Protein 2KD1 (pdb70)

InterPro domains:
  IPR002104 Integrase, catalytic domain [PF00589] (175-355)
  IPR002104 Integrase, catalytic domain [PS51898] (168-364)
  IPR004107 Integrase, SAM-like, N-terminal [PF14659] (67-122)
  IPR010998 Integrase/recombinase, N-terminal [G3DSA:1.10.150.130] (59-169)
  IPR011010 DNA breaking-rejoining enzyme, catalytic core [SSF56349] (66-364)
  IPR013762 Integrase-like, catalytic domain superfamily [G3DSA:1.10.443.10] (170-370)
  IPR028259 AP2-like integrase, N-terminal domain [PF14657] (13-58)
  IPR044068 Core-binding (CB) domain [PS51900] (65-147)
  IPR050090 Bacterial tyrosine recombinase XerC/XerD complex [PTHR30349] (66-367)

Sequence (118 aa):
MEPSKLSYGEYLESWFNTKRHSVGIQTAKVLKGYLNSRIIPSLGNIKLAKLTSLHMQNYVNSLRDEGLKRGTIEKIIKVIRNSLEHAIDLELITKNVAAKTKLPKADKEELEHHHHHHMEPSKLSYGEYLESWFNTKRHSVGIQTAKVLKGYLNSRIIPSLGNIKLAKLTSLHMQNYVNSLRDEGLKRGTIEKIIKVIRNSLEHAIDLELITKNVAAKTKLPKADKEELEHHHHHHMEPSKLSYGEYLESWFNTKRHSVGIQTAKVLKGYLNSRIIPSLGNIKLAKLTSLHMQNYVNSLRDEGLKRGTIEKIIKVIRNSLEHAIDLELITKNVAAKTKLPKADKEELEHHHHHHMEPSKLSYGEYLESWFNTKRHSVGIQTAKVLKGYLNSRIIPSLGNIKLAKLTSLHMQNYVNSLRDEGLKRGTIEKIIKVIRNSLEHAIDLELITKNVAAKTKLPKADKEELEHHHHHHMEPSKLSYGEYLESWFNTKRHSVGIQTAKVLKGYLNSRIIPSLGNIKLAKLTSLHMQNYVNSLRDEGLKRGTIEKIIKVIRNSLEHAIDLELITKNVAAKTKLPKADKEELEHHHHHHMEPSKLSYGEYLESWFNTKRHSVGIQTAKVLKGYLNSRIIPSLGNIKLAKLTSLHMQNYVNSLRDEGLKRGTIEKIIKVIRNSLEHAIDLELITKNVAAKTKLPKADKEELEHHHHHHMEPSKLSYGEYLESWFNTKRHSVGIQTAKVLKGYLNSRIIPSLGNIKLAKLTSLHMQNYVNSLRDEGLKRGTIEKIIKVIRNSLEHAIDLELITKNVAAKTKLPKADKEELEHHHHHHMEPSKLSYGEYLESWFNTKRHSVGIQTAKVLKGYLNSRIIPSLGNIKLAKLTSLHMQNYVNSLRDEGLKRGTIEKIIKVIRNSLEHAIDLELITKNVAAKTKLPKADKEELEHHHHHHMEPSKLSYGEYLESWFNTKRHSVGIQTAKVLKGYLNSRIIPSLGNIKLAKLTSLHMQNYVNSLRDEGLKRGTIEKIIKVIRNSLEHAIDLELITKNVAAKTKLPKADKEELEHHHHHHMEPSKLSYGEYLESWFNTKRHSVGIQTAKVLKGYLNSRIIPSLGNIKLAKLTSLHMQNYVNSLRDEGLKRGTIEKIIKVIRNSLEHAIDLELITKNVAAKTKLPKADKEELEHHHHHHMEPSKLSYGEYLESWFNTKRHSVGIQTAKVLKGYLNSRIIPSLGNIKLAKLTSLHMQNYVNSLRDEGLKRGTIEKIIKVIRNSLEHAIDLELITKNVAAKTKLPKADKEELEHHHHHHMEPSKLSYGEYLESWFNTKRHSVGIQTAKVLKGYLNSRIIPSLGNIKLAKLTSLHMQNYVNSLRDEGLKRGTIEKIIKVIRNSLEHAIDLELITKNVAAKTKLPKADKEELEHHHHHHMEPSKLSYGEYLESWFNTKRHSVGIQTAKVLKGYLNSRIIPSLGNIKLAKLTSLHMQNYVNSLRDEGLKRGTIEKIIKVIRNSLEHAIDLELITKNVAAKTKLPKADKEELEHHHHHHMEPSKLSYGEYLESWFNTKRHSVGIQTAKVLKGYLNSRIIPSLGNIKLAKLTSLHMQNYVNSLRDEGLKRGTIEKIIKVIRNSLEHAIDLELITKNVAAKTKLPKADKEELEHHHHHHMEPSKLSYGEYLESWFNTKRHSVGIQTAKVLKGYLNSRIIPSLGNIKLAKLTSLHMQNYVNSLRDEGLKRGTIEKIIKVIRNSLEHAIDLELITKNVAAKTKLPKADKEELEHHHHHHMEPSKLSYGEYLESWFNTKRHSVGIQTAKVLKGYLNSRIIPSLGNIKLAKLTSLHMQNYVNSLRDEGLKRGTIEKIIKVIRNSLEHAIDLELITKNVAAKTKLPKADKEELEHHHHHHMEPSKLSYGEYLESWFNTKRHSVGIQTAKVLKGYLNSRIIPSLGNIKLAKLTSLHMQNYVNSLRDEGLKRGTIEKIIKVIRNSLEHAIDLELITKNVAAKTKLPKADKEELEHHHHHHMEPSKLSYGEYLESWFNTKRHSVGIQTAKVLKGYLNSRIIPSLGNIKLAKLTSLHMQNYVNSLRDEGLKRGTIEKIIKVIRNSLEHAIDLELITKNVAAKTKLPKADKEELEHHHHHHMEPSKLSYGEYLESWFNTKRHSVGIQTAKVLKGYLNSRIIPSLGNIKLAKLTSLHMQNYVNSLRDEGLKRGTIEKIIKVIRNSLEHAIDLELITKNVAAKTKLPKADKEELEHHHHHHMEPSKLSYGEYLESWFNTKRHSVGIQTAKVLKGYLNSRIIPSLGNIKLAKLTSLHMQNYVNSLRDEGLKRGTIEKIIKVIRNSLEHAIDLELITKNVAAKTKLPKADKEELEHHHHHH

Structure (mmCIF, N/CA/C/O backbone):
data_2KD1
#
_entry.id   2KD1
#
loop_
_atom_site.group_PDB
_atom_site.id
_atom_site.type_symbol
_atom_site.label_atom_id
_atom_site.label_alt_id
_atom_site.label_comp_id
_atom_site.label_asym_id
_atom_site.label_entity_id
_atom_site.label_seq_id
_atom_site.pdbx_PDB_ins_code
_atom_site.Cartn_x
_atom_site.Cartn_y
_atom_site.Cartn_z
_atom_site.occupancy
_atom_site.B_iso_or_equiv
_atom_site.auth_seq_id
_atom_site.auth_comp_id
_atom_site.auth_asym_id
_atom_site.auth_atom_id
_atom_site.pdbx_PDB_model_num
ATOM 1 N N . MET A 1 1 ? 6.550 23.656 -7.797 1.00 0.00 1 MET A N 1
ATOM 2 C CA . MET A 1 1 ? 5.841 22.482 -7.247 1.00 0.00 1 MET A CA 1
ATOM 3 C C . MET A 1 1 ? 5.459 21.525 -8.383 1.00 0.00 1 MET A C 1
ATOM 4 O O . MET A 1 1 ? 4.804 21.939 -9.350 1.00 0.00 1 MET A O 1
ATOM 20 N N . GLU A 1 2 ? 5.891 20.256 -8.272 1.00 0.00 2 GLU A N 1
ATOM 21 C CA . GLU A 1 2 ? 5.533 19.204 -9.237 1.00 0.00 2 GLU A CA 1
ATOM 22 C C . GLU A 1 2 ? 4.076 18.744 -8.987 1.00 0.00 2 GLU A C 1
ATOM 23 O O . GLU A 1 2 ? 3.710 18.479 -7.834 1.00 0.00 2 GLU A O 1
ATOM 35 N N . PRO A 1 3 ? 3.204 18.688 -10.053 1.00 0.00 3 PRO A N 1
ATOM 36 C CA . PRO A 1 3 ? 1.796 18.244 -9.916 1.00 0.00 3 PRO A CA 1
ATOM 37 C C . PRO A 1 3 ? 1.690 16.742 -9.590 1.00 0.00 3 PRO A C 1
ATOM 38 O O . PRO A 1 3 ? 2.688 16.013 -9.634 1.00 0.00 3 PRO A O 1
ATOM 49 N N . SER A 1 4 ? 0.469 16.297 -9.272 1.00 0.00 4 SER A N 1
ATOM 50 C CA . SER A 1 4 ? 0.175 14.903 -8.900 1.00 0.00 4 SER A CA 1
ATOM 51 C C . SER A 1 4 ? 0.055 14.027 -10.163 1.00 0.00 4 SER A C 1
ATOM 52 O O . SER A 1 4 ? -1.043 13.616 -10.564 1.00 0.00 4 SER A O 1
ATOM 60 N N . LYS A 1 5 ? 1.200 13.790 -10.805 1.00 0.00 5 LYS A N 1
ATOM 61 C CA . LYS A 1 5 ? 1.285 13.056 -12.077 1.00 0.00 5 LYS A CA 1
ATOM 62 C C . LYS A 1 5 ? 1.629 11.594 -11.804 1.00 0.00 5 LYS A C 1
ATOM 63 O O . LYS A 1 5 ? 1.174 10.688 -12.515 1.00 0.00 5 LYS A O 1
ATOM 82 N N . LEU A 1 6 ? 2.443 11.398 -10.754 1.00 0.00 6 LEU A N 1
ATOM 83 C CA . LEU A 1 6 ? 2.905 10.086 -10.312 1.00 0.00 6 LEU A CA 1
ATOM 84 C C . LEU A 1 6 ? 1.716 9.237 -9.833 1.00 0.00 6 LEU A C 1
ATOM 85 O O . LEU A 1 6 ? 1.082 9.549 -8.811 1.00 0.00 6 LEU A O 1
ATOM 101 N N . SER A 1 7 ? 1.394 8.202 -10.626 1.00 0.00 7 SER A N 1
ATOM 102 C CA . SER A 1 7 ? 0.397 7.199 -10.265 1.00 0.00 7 SER A CA 1
ATOM 103 C C . SER A 1 7 ? 0.981 6.315 -9.152 1.00 0.00 7 SER A C 1
ATOM 104 O O . SER A 1 7 ? 2.191 6.035 -9.150 1.00 0.00 7 SER A O 1
ATOM 112 N N . TYR A 1 8 ? 0.123 5.887 -8.219 1.00 0.00 8 TYR A N 1
ATOM 113 C CA . TYR A 1 8 ? 0.546 5.198 -6.990 1.00 0.00 8 TYR A CA 1
ATOM 114 C C . TYR A 1 8 ? 1.267 3.866 -7.289 1.00 0.00 8 TYR A C 1
ATOM 115 O O . TYR A 1 8 ? 2.197 3.518 -6.583 1.00 0.00 8 TYR A O 1
ATOM 133 N N . GLY A 1 9 ? 0.864 3.184 -8.376 1.00 0.00 9 GLY A N 1
ATOM 134 C CA . GLY A 1 9 ? 1.465 1.904 -8.784 1.00 0.00 9 GLY A CA 1
ATOM 135 C C . GLY A 1 9 ? 2.884 2.073 -9.300 1.00 0.00 9 GLY A C 1
ATOM 136 O O . GLY A 1 9 ? 3.756 1.245 -9.023 1.00 0.00 9 GLY A O 1
ATOM 140 N N . GLU A 1 10 ? 3.106 3.185 -10.033 1.00 0.00 10 GLU A N 1
ATOM 141 C CA . GLU A 1 10 ? 4.443 3.594 -10.513 1.00 0.00 10 GLU A CA 1
ATOM 142 C C . GLU A 1 10 ? 5.356 3.889 -9.318 1.00 0.00 10 GLU A C 1
ATOM 143 O O . GLU A 1 10 ? 6.542 3.523 -9.301 1.00 0.00 10 GLU A O 1
ATOM 155 N N . TYR A 1 11 ? 4.757 4.556 -8.319 1.00 0.00 11 TYR A N 1
ATOM 156 C CA . TYR A 1 11 ? 5.430 4.933 -7.081 1.00 0.00 11 TYR A CA 1
ATOM 157 C C . TYR A 1 11 ? 5.781 3.693 -6.235 1.00 0.00 11 TYR A C 1
ATOM 158 O O . TYR A 1 11 ? 6.849 3.644 -5.633 1.00 0.00 11 TYR A O 1
ATOM 176 N N . LEU A 1 12 ? 4.869 2.707 -6.203 1.00 0.00 12 LEU A N 1
ATOM 177 C CA . LEU A 1 12 ? 5.045 1.460 -5.421 1.00 0.00 12 LEU A CA 1
ATOM 178 C C . LEU A 1 12 ? 6.226 0.648 -5.933 1.00 0.00 12 LEU A C 1
ATOM 179 O O . LEU A 1 12 ? 6.903 0.006 -5.147 1.00 0.00 12 LEU A O 1
ATOM 195 N N . GLU A 1 13 ? 6.453 0.698 -7.254 1.00 0.00 13 GLU A N 1
ATOM 196 C CA . GLU A 1 13 ? 7.618 0.069 -7.888 1.00 0.00 13 GLU A CA 1
ATOM 197 C C . GLU A 1 13 ? 8.911 0.772 -7.451 1.00 0.00 13 GLU A C 1
ATOM 198 O O . GLU A 1 13 ? 9.841 0.119 -6.989 1.00 0.00 13 GLU A O 1
ATOM 210 N N . SER A 1 14 ? 8.933 2.111 -7.568 1.00 0.00 14 SER A N 1
ATOM 211 C CA . SER A 1 14 ? 10.100 2.947 -7.199 1.00 0.00 14 SER A CA 1
ATOM 212 C C . SER A 1 14 ? 10.461 2.790 -5.699 1.00 0.00 14 SER A C 1
ATOM 213 O O . SER A 1 14 ? 11.640 2.773 -5.326 1.00 0.00 14 SER A O 1
ATOM 221 N N . TRP A 1 15 ? 9.417 2.671 -4.864 1.00 0.00 15 TRP A N 1
ATOM 222 C CA . TRP A 1 15 ? 9.533 2.440 -3.415 1.00 0.00 15 TRP A CA 1
ATOM 223 C C . TRP A 1 15 ? 10.087 1.030 -3.152 1.00 0.00 15 TRP A C 1
ATOM 224 O O . TRP A 1 15 ? 11.007 0.853 -2.356 1.00 0.00 15 TRP A O 1
ATOM 245 N N . PHE A 1 16 ? 9.502 0.044 -3.846 1.00 0.00 16 PHE A N 1
ATOM 246 C CA . PHE A 1 16 ? 9.780 -1.381 -3.626 1.00 0.00 16 PHE A CA 1
ATOM 247 C C . PHE A 1 16 ? 11.222 -1.758 -3.998 1.00 0.00 16 PHE A C 1
ATOM 248 O O . PHE A 1 16 ? 11.885 -2.460 -3.235 1.00 0.00 16 PHE A O 1
ATOM 265 N N . ASN A 1 17 ? 11.683 -1.275 -5.169 1.00 0.00 17 ASN A N 1
ATOM 266 C CA . ASN A 1 17 ? 13.012 -1.612 -5.734 1.00 0.00 17 ASN A CA 1
ATOM 267 C C . ASN A 1 17 ? 14.137 -1.364 -4.719 1.00 0.00 17 ASN A C 1
ATOM 268 O O . ASN A 1 17 ? 14.942 -2.264 -4.427 1.00 0.00 17 ASN A O 1
ATOM 279 N N . THR A 1 18 ? 14.137 -0.158 -4.147 1.00 0.00 18 THR A N 1
ATOM 280 C CA . THR A 1 18 ? 15.145 0.260 -3.169 1.00 0.00 18 THR A CA 1
ATOM 281 C C . THR A 1 18 ? 14.927 -0.446 -1.801 1.00 0.00 18 THR A C 1
ATOM 282 O O . THR A 1 18 ? 15.888 -0.685 -1.054 1.00 0.00 18 THR A O 1
ATOM 293 N N . LYS A 1 19 ? 13.668 -0.850 -1.517 1.00 0.00 19 LYS A N 1
ATOM 294 C CA . LYS A 1 19 ? 13.262 -1.382 -0.198 1.00 0.00 19 LYS A CA 1
ATOM 295 C C . LYS A 1 19 ? 13.594 -2.885 -0.055 1.00 0.00 19 LYS A C 1
ATOM 296 O O . LYS A 1 19 ? 13.698 -3.386 1.071 1.00 0.00 19 LYS A O 1
ATOM 315 N N . ARG A 1 20 ? 13.751 -3.593 -1.198 1.00 0.00 20 ARG A N 1
ATOM 316 C CA . ARG A 1 20 ? 14.201 -5.016 -1.238 1.00 0.00 20 ARG A CA 1
ATOM 317 C C . ARG A 1 20 ? 15.522 -5.223 -0.467 1.00 0.00 20 ARG A C 1
ATOM 318 O O . ARG A 1 20 ? 15.741 -6.270 0.145 1.00 0.00 20 ARG A O 1
ATOM 339 N N . HIS A 1 21 ? 16.384 -4.194 -0.512 1.00 0.00 21 HIS A N 1
ATOM 340 C CA . HIS A 1 21 ? 17.709 -4.201 0.138 1.00 0.00 21 HIS A CA 1
ATOM 341 C C . HIS A 1 21 ? 17.609 -4.068 1.674 1.00 0.00 21 HIS A C 1
ATOM 342 O O . HIS A 1 21 ? 18.569 -4.381 2.380 1.00 0.00 21 HIS A O 1
ATOM 357 N N . SER A 1 22 ? 16.455 -3.597 2.182 1.00 0.00 22 SER A N 1
ATOM 358 C CA . SER A 1 22 ? 16.234 -3.371 3.629 1.00 0.00 22 SER A CA 1
ATOM 359 C C . SER A 1 22 ? 15.391 -4.499 4.254 1.00 0.00 22 SER A C 1
ATOM 360 O O . SER A 1 22 ? 15.603 -4.867 5.415 1.00 0.00 22 SER A O 1
ATOM 368 N N . VAL A 1 23 ? 14.429 -5.036 3.482 1.00 0.00 23 VAL A N 1
ATOM 369 C CA . VAL A 1 23 ? 13.521 -6.105 3.962 1.00 0.00 23 VAL A CA 1
ATOM 370 C C . VAL A 1 23 ? 14.124 -7.504 3.709 1.00 0.00 23 VAL A C 1
ATOM 371 O O . VAL A 1 23 ? 13.910 -8.435 4.494 1.00 0.00 23 VAL A O 1
ATOM 384 N N . GLY A 1 24 ? 14.892 -7.624 2.614 1.00 0.00 24 GLY A N 1
ATOM 385 C CA . GLY A 1 24 ? 15.456 -8.900 2.165 1.00 0.00 24 GLY A CA 1
ATOM 386 C C . GLY A 1 24 ? 14.677 -9.442 0.968 1.00 0.00 24 GLY A C 1
ATOM 387 O O . GLY A 1 24 ? 13.475 -9.205 0.872 1.00 0.00 24 GLY A O 1
ATOM 391 N N . ILE A 1 25 ? 15.358 -10.191 0.081 1.00 0.00 25 ILE A N 1
ATOM 392 C CA . ILE A 1 25 ? 14.820 -10.624 -1.238 1.00 0.00 25 ILE A CA 1
ATOM 393 C C . ILE A 1 25 ? 13.594 -11.568 -1.094 1.00 0.00 25 ILE A C 1
ATOM 394 O O . ILE A 1 25 ? 12.566 -11.358 -1.752 1.00 0.00 25 ILE A O 1
ATOM 410 N N . GLN A 1 26 ? 13.701 -12.575 -0.209 1.00 0.00 26 GLN A N 1
ATOM 411 C CA . GLN A 1 26 ? 12.617 -13.568 0.020 1.00 0.00 26 GLN A CA 1
ATOM 412 C C . GLN A 1 26 ? 11.380 -12.904 0.669 1.00 0.00 26 GLN A C 1
ATOM 413 O O . GLN A 1 26 ? 10.242 -13.305 0.407 1.00 0.00 26 GLN A O 1
ATOM 427 N N . THR A 1 27 ? 11.640 -11.877 1.499 1.00 0.00 27 THR A N 1
ATOM 428 C CA . THR A 1 27 ? 10.597 -11.074 2.170 1.00 0.00 27 THR A CA 1
ATOM 429 C C . THR A 1 27 ? 9.921 -10.133 1.159 1.00 0.00 27 THR A C 1
ATOM 430 O O . THR A 1 27 ? 8.705 -9.898 1.211 1.00 0.00 27 THR A O 1
ATOM 441 N N . ALA A 1 28 ? 10.738 -9.637 0.220 1.00 0.00 28 ALA A N 1
ATOM 442 C CA . ALA A 1 28 ? 10.329 -8.661 -0.787 1.00 0.00 28 ALA A CA 1
ATOM 443 C C . ALA A 1 28 ? 9.342 -9.281 -1.788 1.00 0.00 28 ALA A C 1
ATOM 444 O O . ALA A 1 28 ? 8.367 -8.636 -2.172 1.00 0.00 28 ALA A O 1
ATOM 451 N N . LYS A 1 29 ? 9.595 -10.552 -2.174 1.00 0.00 29 LYS A N 1
ATOM 452 C CA . LYS A 1 29 ? 8.699 -11.325 -3.072 1.00 0.00 29 LYS A CA 1
ATOM 453 C C . LYS A 1 29 ? 7.249 -11.318 -2.554 1.00 0.00 29 LYS A C 1
ATOM 454 O O . LYS A 1 29 ? 6.298 -11.240 -3.330 1.00 0.00 29 LYS A O 1
ATOM 473 N N . VAL A 1 30 ? 7.123 -11.367 -1.224 1.00 0.00 30 VAL A N 1
ATOM 474 C CA . VAL A 1 30 ? 5.839 -11.465 -0.532 1.00 0.00 30 VAL A CA 1
ATOM 475 C C . VAL A 1 30 ? 5.151 -10.087 -0.499 1.00 0.00 30 VAL A C 1
ATOM 476 O O . VAL A 1 30 ? 3.935 -9.992 -0.699 1.00 0.00 30 VAL A O 1
ATOM 489 N N . LEU A 1 31 ? 5.963 -9.019 -0.302 1.00 0.00 31 LEU A N 1
ATOM 490 C CA . LEU A 1 31 ? 5.466 -7.624 -0.261 1.00 0.00 31 LEU A CA 1
ATOM 491 C C . LEU A 1 31 ? 4.890 -7.214 -1.629 1.00 0.00 31 LEU A C 1
ATOM 492 O O . LEU A 1 31 ? 3.821 -6.609 -1.694 1.00 0.00 31 LEU A O 1
ATOM 508 N N . LYS A 1 32 ? 5.607 -7.563 -2.721 1.00 0.00 32 LYS A N 1
ATOM 509 C CA . LYS A 1 32 ? 5.157 -7.267 -4.096 1.00 0.00 32 LYS A CA 1
ATOM 510 C C . LYS A 1 32 ? 4.108 -8.286 -4.555 1.00 0.00 32 LYS A C 1
ATOM 511 O O . LYS A 1 32 ? 3.259 -7.972 -5.394 1.00 0.00 32 LYS A O 1
ATOM 530 N N . GLY A 1 33 ? 4.175 -9.497 -3.980 1.00 0.00 33 GLY A N 1
ATOM 531 C CA . GLY A 1 33 ? 3.130 -10.506 -4.154 1.00 0.00 33 GLY A CA 1
ATOM 532 C C . GLY A 1 33 ? 1.782 -9.994 -3.665 1.00 0.00 33 GLY A C 1
ATOM 533 O O . GLY A 1 33 ? 0.737 -10.326 -4.218 1.00 0.00 33 GLY A O 1
ATOM 537 N N . TYR A 1 34 ? 1.842 -9.133 -2.640 1.00 0.00 34 TYR A N 1
ATOM 538 C CA . TYR A 1 34 ? 0.693 -8.407 -2.118 1.00 0.00 34 TYR A CA 1
ATOM 539 C C . TYR A 1 34 ? 0.408 -7.152 -2.957 1.00 0.00 34 TYR A C 1
ATOM 540 O O . TYR A 1 34 ? -0.747 -6.822 -3.169 1.00 0.00 34 TYR A O 1
ATOM 558 N N . LEU A 1 35 ? 1.465 -6.458 -3.439 1.00 0.00 35 LEU A N 1
ATOM 559 C CA . LEU A 1 35 ? 1.314 -5.206 -4.216 1.00 0.00 35 LEU A CA 1
ATOM 560 C C . LEU A 1 35 ? 0.510 -5.443 -5.503 1.00 0.00 35 LEU A C 1
ATOM 561 O O . LEU A 1 35 ? -0.652 -5.050 -5.582 1.00 0.00 35 LEU A O 1
ATOM 577 N N . ASN A 1 36 ? 1.107 -6.149 -6.471 1.00 0.00 36 ASN A N 1
ATOM 578 C CA . ASN A 1 36 ? 0.522 -6.322 -7.824 1.00 0.00 36 ASN A CA 1
ATOM 579 C C . ASN A 1 36 ? -0.826 -7.083 -7.808 1.00 0.00 36 ASN A C 1
ATOM 580 O O . ASN A 1 36 ? -1.626 -6.938 -8.733 1.00 0.00 36 ASN A O 1
ATOM 591 N N . SER A 1 37 ? -1.065 -7.867 -6.742 1.00 0.00 37 SER A N 1
ATOM 592 C CA . SER A 1 37 ? -2.306 -8.641 -6.568 1.00 0.00 37 SER A CA 1
ATOM 593 C C . SER A 1 37 ? -3.415 -7.773 -5.928 1.00 0.00 37 SER A C 1
ATOM 594 O O . SER A 1 37 ? -4.533 -7.708 -6.435 1.00 0.00 37 SER A O 1
ATOM 602 N N . ARG A 1 38 ? -3.080 -7.106 -4.810 1.00 0.00 38 ARG A N 1
ATOM 603 C CA . ARG A 1 38 ? -4.036 -6.321 -3.989 1.00 0.00 38 ARG A CA 1
ATOM 604 C C . ARG A 1 38 ? -3.995 -4.814 -4.324 1.00 0.00 38 ARG A C 1
ATOM 605 O O . ARG A 1 38 ? -4.975 -4.257 -4.835 1.00 0.00 38 ARG A O 1
ATOM 626 N N . ILE A 1 39 ? -2.846 -4.160 -4.039 1.00 0.00 39 ILE A N 1
ATOM 627 C CA . ILE A 1 39 ? -2.761 -2.682 -3.990 1.00 0.00 39 ILE A CA 1
ATOM 628 C C . ILE A 1 39 ? -2.737 -2.043 -5.412 1.00 0.00 39 ILE A C 1
ATOM 629 O O . ILE A 1 39 ? -3.413 -1.054 -5.623 1.00 0.00 39 ILE A O 1
ATOM 645 N N . ILE A 1 40 ? -1.970 -2.606 -6.372 1.00 0.00 40 ILE A N 1
ATOM 646 C CA . ILE A 1 40 ? -1.863 -2.040 -7.753 1.00 0.00 40 ILE A CA 1
ATOM 647 C C . ILE A 1 40 ? -3.262 -1.933 -8.456 1.00 0.00 40 ILE A C 1
ATOM 648 O O . ILE A 1 40 ? -3.653 -0.823 -8.820 1.00 0.00 40 ILE A O 1
ATOM 664 N N . PRO A 1 41 ? -4.079 -3.041 -8.610 1.00 0.00 41 PRO A N 1
ATOM 665 C CA . PRO A 1 41 ? -5.378 -2.955 -9.337 1.00 0.00 41 PRO A CA 1
ATOM 666 C C . PRO A 1 41 ? -6.458 -2.162 -8.556 1.00 0.00 41 PRO A C 1
ATOM 667 O O . PRO A 1 41 ? -7.533 -1.874 -9.097 1.00 0.00 41 PRO A O 1
ATOM 678 N N . SER A 1 42 ? -6.167 -1.823 -7.283 1.00 0.00 42 SER A N 1
ATOM 679 C CA . SER A 1 42 ? -7.079 -1.039 -6.434 1.00 0.00 42 SER A CA 1
ATOM 680 C C . SER A 1 42 ? -6.613 0.435 -6.357 1.00 0.00 42 SER A C 1
ATOM 681 O O . SER A 1 42 ? -7.193 1.309 -6.997 1.00 0.00 42 SER A O 1
ATOM 689 N N . LEU A 1 43 ? -5.520 0.676 -5.617 1.00 0.00 43 LEU A N 1
ATOM 690 C CA . LEU A 1 43 ? -4.999 2.028 -5.310 1.00 0.00 43 LEU A CA 1
ATOM 691 C C . LEU A 1 43 ? -3.910 2.469 -6.306 1.00 0.00 43 LEU A C 1
ATOM 692 O O . LEU A 1 43 ? -3.680 3.664 -6.477 1.00 0.00 43 LEU A O 1
ATOM 708 N N . GLY A 1 44 ? -3.236 1.490 -6.934 1.00 0.00 44 GLY A N 1
ATOM 709 C CA . GLY A 1 44 ? -2.080 1.753 -7.794 1.00 0.00 44 GLY A CA 1
ATOM 710 C C . GLY A 1 44 ? -2.453 2.436 -9.103 1.00 0.00 44 GLY A C 1
ATOM 711 O O . GLY A 1 44 ? -1.736 3.321 -9.577 1.00 0.00 44 GLY A O 1
ATOM 715 N N . ASN A 1 45 ? -3.580 1.999 -9.694 1.00 0.00 45 ASN A N 1
ATOM 716 C CA . ASN A 1 45 ? -4.174 2.614 -10.909 1.00 0.00 45 ASN A CA 1
ATOM 717 C C . ASN A 1 45 ? -4.602 4.077 -10.661 1.00 0.00 45 ASN A C 1
ATOM 718 O O . ASN A 1 45 ? -4.734 4.864 -11.605 1.00 0.00 45 ASN A O 1
ATOM 729 N N . ILE A 1 46 ? -4.815 4.411 -9.381 1.00 0.00 46 ILE A N 1
ATOM 730 C CA . ILE A 1 46 ? -5.185 5.755 -8.917 1.00 0.00 46 ILE A CA 1
ATOM 731 C C . ILE A 1 46 ? -3.905 6.597 -8.717 1.00 0.00 46 ILE A C 1
ATOM 732 O O . ILE A 1 46 ? -2.843 6.041 -8.412 1.00 0.00 46 ILE A O 1
ATOM 748 N N . LYS A 1 47 ? -4.006 7.933 -8.900 1.00 0.00 47 LYS A N 1
ATOM 749 C CA . LYS A 1 47 ? -2.884 8.858 -8.653 1.00 0.00 47 LYS A CA 1
ATOM 750 C C . LYS A 1 47 ? -2.646 8.977 -7.139 1.00 0.00 47 LYS A C 1
ATOM 751 O O . LYS A 1 47 ? -3.605 8.917 -6.358 1.00 0.00 47 LYS A O 1
ATOM 770 N N . LEU A 1 48 ? -1.377 9.170 -6.750 1.00 0.00 48 LEU A N 1
ATOM 771 C CA . LEU A 1 48 ? -0.929 9.195 -5.336 1.00 0.00 48 LEU A CA 1
ATOM 772 C C . LEU A 1 48 ? -1.722 10.214 -4.465 1.00 0.00 48 LEU A C 1
ATOM 773 O O . LEU A 1 48 ? -2.093 9.905 -3.326 1.00 0.00 48 LEU A O 1
ATOM 789 N N . ALA A 1 49 ? -2.004 11.406 -5.024 1.00 0.00 49 ALA A N 1
ATOM 790 C CA . ALA A 1 49 ? -2.759 12.470 -4.313 1.00 0.00 49 ALA A CA 1
ATOM 791 C C . ALA A 1 49 ? -4.285 12.242 -4.362 1.00 0.00 49 ALA A C 1
ATOM 792 O O . ALA A 1 49 ? -5.025 12.853 -3.588 1.00 0.00 49 ALA A O 1
ATOM 799 N N . LYS A 1 50 ? -4.751 11.385 -5.286 1.00 0.00 50 LYS A N 1
ATOM 800 C CA . LYS A 1 50 ? -6.184 11.019 -5.390 1.00 0.00 50 LYS A CA 1
ATOM 801 C C . LYS A 1 50 ? -6.567 9.934 -4.369 1.00 0.00 50 LYS A C 1
ATOM 802 O O . LYS A 1 50 ? -7.756 9.675 -4.178 1.00 0.00 50 LYS A O 1
ATOM 821 N N . LEU A 1 51 ? -5.560 9.306 -3.720 1.00 0.00 51 LEU A N 1
ATOM 822 C CA . LEU A 1 51 ? -5.788 8.354 -2.607 1.00 0.00 51 LEU A CA 1
ATOM 823 C C . LEU A 1 51 ? -6.461 9.068 -1.414 1.00 0.00 51 LEU A C 1
ATOM 824 O O . LEU A 1 51 ? -5.786 9.699 -0.602 1.00 0.00 51 LEU A O 1
ATOM 840 N N . THR A 1 52 ? -7.794 8.993 -1.352 1.00 0.00 52 THR A N 1
ATOM 841 C CA . THR A 1 52 ? -8.583 9.519 -0.226 1.00 0.00 52 THR A CA 1
ATOM 842 C C . THR A 1 52 ? -8.878 8.377 0.783 1.00 0.00 52 THR A C 1
ATOM 843 O O . THR A 1 52 ? -8.561 7.204 0.512 1.00 0.00 52 THR A O 1
ATOM 854 N N . SER A 1 53 ? -9.480 8.726 1.933 1.00 0.00 53 SER A N 1
ATOM 855 C CA . SER A 1 53 ? -9.791 7.765 3.020 1.00 0.00 53 SER A CA 1
ATOM 856 C C . SER A 1 53 ? -10.818 6.705 2.560 1.00 0.00 53 SER A C 1
ATOM 857 O O . SER A 1 53 ? -10.805 5.565 3.038 1.00 0.00 53 SER A O 1
ATOM 865 N N . LEU A 1 54 ? -11.699 7.105 1.619 1.00 0.00 54 LEU A N 1
ATOM 866 C CA . LEU A 1 54 ? -12.694 6.207 0.992 1.00 0.00 54 LEU A CA 1
ATOM 867 C C . LEU A 1 54 ? -11.993 5.023 0.297 1.00 0.00 54 LEU A C 1
ATOM 868 O O . LEU A 1 54 ? -12.473 3.900 0.347 1.00 0.00 54 LEU A O 1
ATOM 884 N N . HIS A 1 55 ? -10.828 5.299 -0.309 1.00 0.00 55 HIS A N 1
ATOM 885 C CA . HIS A 1 55 ? -10.033 4.291 -1.042 1.00 0.00 55 HIS A CA 1
ATOM 886 C C . HIS A 1 55 ? -9.436 3.243 -0.084 1.00 0.00 55 HIS A C 1
ATOM 887 O O . HIS A 1 55 ? -9.361 2.060 -0.419 1.00 0.00 55 HIS A O 1
ATOM 902 N N . MET A 1 56 ? -9.041 3.691 1.119 1.00 0.00 56 MET A N 1
ATOM 903 C CA . MET A 1 56 ? -8.490 2.798 2.163 1.00 0.00 56 MET A CA 1
ATOM 904 C C . MET A 1 56 ? -9.615 1.972 2.805 1.00 0.00 56 MET A C 1
ATOM 905 O O . MET A 1 56 ? -9.401 0.821 3.193 1.00 0.00 56 MET A O 1
ATOM 919 N N . GLN A 1 57 ? -10.811 2.583 2.891 1.00 0.00 57 GLN A N 1
ATOM 920 C CA . GLN A 1 57 ? -12.029 1.931 3.404 1.00 0.00 57 GLN A CA 1
ATOM 921 C C . GLN A 1 57 ? -12.457 0.781 2.477 1.00 0.00 57 GLN A C 1
ATOM 922 O O . GLN A 1 57 ? -12.661 -0.348 2.936 1.00 0.00 57 GLN A O 1
ATOM 936 N N . ASN A 1 58 ? -12.562 1.098 1.167 1.00 0.00 58 ASN A N 1
ATOM 937 C CA . ASN A 1 58 ? -12.959 0.139 0.111 1.00 0.00 58 ASN A CA 1
ATOM 938 C C . ASN A 1 58 ? -11.955 -1.019 0.043 1.00 0.00 58 ASN A C 1
ATOM 939 O O . ASN A 1 58 ? -12.325 -2.154 -0.257 1.00 0.00 58 ASN A O 1
ATOM 950 N N . TYR A 1 59 ? -10.678 -0.703 0.341 1.00 0.00 59 TYR A N 1
ATOM 951 C CA . TYR A 1 59 ? -9.592 -1.687 0.358 1.00 0.00 59 TYR A CA 1
ATOM 952 C C . TYR A 1 59 ? -9.803 -2.692 1.515 1.00 0.00 59 TYR A C 1
ATOM 953 O O . TYR A 1 59 ? -9.787 -3.893 1.286 1.00 0.00 59 TYR A O 1
ATOM 971 N N . VAL A 1 60 ? -10.045 -2.176 2.741 1.00 0.00 60 VAL A N 1
ATOM 972 C CA . VAL A 1 60 ? -10.238 -3.012 3.963 1.00 0.00 60 VAL A CA 1
ATOM 973 C C . VAL A 1 60 ? -11.506 -3.891 3.850 1.00 0.00 60 VAL A C 1
ATOM 974 O O . VAL A 1 60 ? -11.513 -5.055 4.286 1.00 0.00 60 VAL A O 1
ATOM 987 N N . ASN A 1 61 ? -12.554 -3.332 3.228 1.00 0.00 61 ASN A N 1
ATOM 988 C CA . ASN A 1 61 ? -13.817 -4.056 2.963 1.00 0.00 61 ASN A CA 1
ATOM 989 C C . ASN A 1 61 ? -13.570 -5.199 1.965 1.00 0.00 61 ASN A C 1
ATOM 990 O O . ASN A 1 61 ? -14.124 -6.287 2.111 1.00 0.00 61 ASN A O 1
ATOM 1001 N N . SER A 1 62 ? -12.692 -4.935 0.979 1.00 0.00 62 SER A N 1
ATOM 1002 C CA . SER A 1 62 ? -12.275 -5.924 -0.026 1.00 0.00 62 SER A CA 1
ATOM 1003 C C . SER A 1 62 ? -11.526 -7.105 0.626 1.00 0.00 62 SER A C 1
ATOM 1004 O O . SER A 1 62 ? -11.718 -8.240 0.217 1.00 0.00 62 SER A O 1
ATOM 1012 N N . LEU A 1 63 ? -10.701 -6.814 1.662 1.00 0.00 63 LEU A N 1
ATOM 1013 C CA . LEU A 1 63 ? -9.855 -7.832 2.356 1.00 0.00 63 LEU A CA 1
ATOM 1014 C C . LEU A 1 63 ? -10.724 -8.875 3.071 1.00 0.00 63 LEU A C 1
ATOM 1015 O O . LEU A 1 63 ? -10.373 -10.062 3.144 1.00 0.00 63 LEU A O 1
ATOM 1031 N N . ARG A 1 64 ? -11.854 -8.386 3.594 1.00 0.00 64 ARG A N 1
ATOM 1032 C CA . ARG A 1 64 ? -12.903 -9.205 4.212 1.00 0.00 64 ARG A CA 1
ATOM 1033 C C . ARG A 1 64 ? -13.491 -10.189 3.178 1.00 0.00 64 ARG A C 1
ATOM 1034 O O . ARG A 1 64 ? -13.601 -11.389 3.444 1.00 0.00 64 ARG A O 1
ATOM 1055 N N . ASP A 1 65 ? -13.852 -9.651 1.996 1.00 0.00 65 ASP A N 1
ATOM 1056 C CA . ASP A 1 65 ? -14.435 -10.437 0.885 1.00 0.00 65 ASP A CA 1
ATOM 1057 C C . ASP A 1 65 ? -13.401 -11.401 0.262 1.00 0.00 65 ASP A C 1
ATOM 1058 O O . ASP A 1 65 ? -13.773 -12.448 -0.277 1.00 0.00 65 ASP A O 1
ATOM 1067 N N . GLU A 1 66 ? -12.107 -11.029 0.331 1.00 0.00 66 GLU A N 1
ATOM 1068 C CA . GLU A 1 66 ? -10.985 -11.895 -0.090 1.00 0.00 66 GLU A CA 1
ATOM 1069 C C . GLU A 1 66 ? -10.799 -13.042 0.916 1.00 0.00 66 GLU A C 1
ATOM 1070 O O . GLU A 1 66 ? -10.277 -14.103 0.566 1.00 0.00 66 GLU A O 1
ATOM 1082 N N . GLY A 1 67 ? -11.243 -12.805 2.164 1.00 0.00 67 GLY A N 1
ATOM 1083 C CA . GLY A 1 67 ? -11.071 -13.754 3.252 1.00 0.00 67 GLY A CA 1
ATOM 1084 C C . GLY A 1 67 ? -9.633 -13.825 3.746 1.00 0.00 67 GLY A C 1
ATOM 1085 O O . GLY A 1 67 ? -9.185 -14.880 4.212 1.00 0.00 67 GLY A O 1
ATOM 1089 N N . LEU A 1 68 ? -8.903 -12.699 3.619 1.00 0.00 68 LEU A N 1
ATOM 1090 C CA . LEU A 1 68 ? -7.512 -12.582 4.096 1.00 0.00 68 LEU A CA 1
ATOM 1091 C C . LEU A 1 68 ? -7.470 -12.623 5.627 1.00 0.00 68 LEU A C 1
ATOM 1092 O O . LEU A 1 68 ? -8.351 -12.070 6.295 1.00 0.00 68 LEU A O 1
ATOM 1108 N N . LYS A 1 69 ? -6.436 -13.279 6.163 1.00 0.00 69 LYS A N 1
ATOM 1109 C CA . LYS A 1 69 ? -6.281 -13.513 7.604 1.00 0.00 69 LYS A CA 1
ATOM 1110 C C . LYS A 1 69 ? -5.645 -12.289 8.281 1.00 0.00 69 LYS A C 1
ATOM 1111 O O . LYS A 1 69 ? -5.089 -11.429 7.598 1.00 0.00 69 LYS A O 1
ATOM 1130 N N . ARG A 1 70 ? -5.713 -12.264 9.624 1.00 0.00 70 ARG A N 1
ATOM 1131 C CA . ARG A 1 70 ? -5.289 -11.123 10.479 1.00 0.00 70 ARG A CA 1
ATOM 1132 C C . ARG A 1 70 ? -3.899 -10.554 10.101 1.00 0.00 70 ARG A C 1
ATOM 1133 O O . ARG A 1 70 ? -3.737 -9.336 9.964 1.00 0.00 70 ARG A O 1
ATOM 1154 N N . GLY A 1 71 ? -2.920 -11.456 9.896 1.00 0.00 71 GLY A N 1
ATOM 1155 C CA . GLY A 1 71 ? -1.575 -11.063 9.520 1.00 0.00 71 GLY A CA 1
ATOM 1156 C C . GLY A 1 71 ? -1.509 -10.430 8.149 1.00 0.00 71 GLY A C 1
ATOM 1157 O O . GLY A 1 71 ? -0.958 -9.348 8.008 1.00 0.00 71 GLY A O 1
ATOM 1161 N N . THR A 1 72 ? -2.107 -11.096 7.144 1.00 0.00 72 THR A N 1
ATOM 1162 C CA . THR A 1 72 ? -2.114 -10.610 5.751 1.00 0.00 72 THR A CA 1
ATOM 1163 C C . THR A 1 72 ? -2.759 -9.213 5.661 1.00 0.00 72 THR A C 1
ATOM 1164 O O . THR A 1 72 ? -2.180 -8.311 5.055 1.00 0.00 72 THR A O 1
ATOM 1175 N N . ILE A 1 73 ? -3.923 -9.047 6.335 1.00 0.00 73 ILE A N 1
ATOM 1176 C CA . ILE A 1 73 ? -4.652 -7.765 6.403 1.00 0.00 73 ILE A CA 1
ATOM 1177 C C . ILE A 1 73 ? -3.726 -6.651 6.918 1.00 0.00 73 ILE A C 1
ATOM 1178 O O . ILE A 1 73 ? -3.582 -5.625 6.267 1.00 0.00 73 ILE A O 1
ATOM 1194 N N . GLU A 1 74 ? -3.057 -6.899 8.057 1.00 0.00 74 GLU A N 1
ATOM 1195 C CA . GLU A 1 74 ? -2.202 -5.885 8.688 1.00 0.00 74 GLU A CA 1
ATOM 1196 C C . GLU A 1 74 ? -0.966 -5.577 7.820 1.00 0.00 74 GLU A C 1
ATOM 1197 O O . GLU A 1 74 ? -0.630 -4.415 7.641 1.00 0.00 74 GLU A O 1
ATOM 1209 N N . LYS A 1 75 ? -0.337 -6.625 7.248 1.00 0.00 75 LYS A N 1
ATOM 1210 C CA . LYS A 1 75 ? 0.948 -6.495 6.522 1.00 0.00 75 LYS A CA 1
ATOM 1211 C C . LYS A 1 75 ? 0.782 -5.684 5.232 1.00 0.00 75 LYS A C 1
ATOM 1212 O O . LYS A 1 75 ? 1.630 -4.856 4.917 1.00 0.00 75 LYS A O 1
ATOM 1231 N N . ILE A 1 76 ? -0.317 -5.931 4.501 1.00 0.00 76 ILE A N 1
ATOM 1232 C CA . ILE A 1 76 ? -0.591 -5.238 3.227 1.00 0.00 76 ILE A CA 1
ATOM 1233 C C . ILE A 1 76 ? -0.947 -3.765 3.488 1.00 0.00 76 ILE A C 1
ATOM 1234 O O . ILE A 1 76 ? -0.587 -2.889 2.700 1.00 0.00 76 ILE A O 1
ATOM 1250 N N . ILE A 1 77 ? -1.627 -3.515 4.629 1.00 0.00 77 ILE A N 1
ATOM 1251 C CA . ILE A 1 77 ? -1.873 -2.159 5.140 1.00 0.00 77 ILE A CA 1
ATOM 1252 C C . ILE A 1 77 ? -0.528 -1.488 5.503 1.00 0.00 77 ILE A C 1
ATOM 1253 O O . ILE A 1 77 ? -0.325 -0.326 5.188 1.00 0.00 77 ILE A O 1
ATOM 1269 N N . LYS A 1 78 ? 0.399 -2.267 6.114 1.00 0.00 78 LYS A N 1
ATOM 1270 C CA . LYS A 1 78 ? 1.751 -1.779 6.492 1.00 0.00 78 LYS A CA 1
ATOM 1271 C C . LYS A 1 78 ? 2.533 -1.336 5.250 1.00 0.00 78 LYS A C 1
ATOM 1272 O O . LYS A 1 78 ? 3.207 -0.329 5.300 1.00 0.00 78 LYS A O 1
ATOM 1291 N N . VAL A 1 79 ? 2.418 -2.106 4.150 1.00 0.00 79 VAL A N 1
ATOM 1292 C CA . VAL A 1 79 ? 3.117 -1.817 2.880 1.00 0.00 79 VAL A CA 1
ATOM 1293 C C . VAL A 1 79 ? 2.614 -0.482 2.280 1.00 0.00 79 VAL A C 1
ATOM 1294 O O . VAL A 1 79 ? 3.419 0.357 1.851 1.00 0.00 79 VAL A O 1
ATOM 1307 N N . ILE A 1 80 ? 1.275 -0.290 2.307 1.00 0.00 80 ILE A N 1
ATOM 1308 C CA . ILE A 1 80 ? 0.619 0.957 1.849 1.00 0.00 80 ILE A CA 1
ATOM 1309 C C . ILE A 1 80 ? 1.088 2.147 2.699 1.00 0.00 80 ILE A C 1
ATOM 1310 O O . ILE A 1 80 ? 1.464 3.191 2.169 1.00 0.00 80 ILE A O 1
ATOM 1326 N N . ARG A 1 81 ? 1.075 1.951 4.026 1.00 0.00 81 ARG A N 1
ATOM 1327 C CA . ARG A 1 81 ? 1.490 2.973 4.990 1.00 0.00 81 ARG A CA 1
ATOM 1328 C C . ARG A 1 81 ? 2.957 3.353 4.772 1.00 0.00 81 ARG A C 1
ATOM 1329 O O . ARG A 1 81 ? 3.249 4.514 4.662 1.00 0.00 81 ARG A O 1
ATOM 1350 N N . ASN A 1 82 ? 3.835 2.345 4.631 1.00 0.00 82 ASN A N 1
ATOM 1351 C CA . ASN A 1 82 ? 5.305 2.519 4.480 1.00 0.00 82 ASN A CA 1
ATOM 1352 C C . ASN A 1 82 ? 5.652 3.312 3.211 1.00 0.00 82 ASN A C 1
ATOM 1353 O O . ASN A 1 82 ? 6.575 4.136 3.225 1.00 0.00 82 ASN A O 1
ATOM 1364 N N . SER A 1 83 ? 4.904 3.062 2.123 1.00 0.00 83 SER A N 1
ATOM 1365 C CA . SER A 1 83 ? 5.064 3.818 0.873 1.00 0.00 83 SER A CA 1
ATOM 1366 C C . SER A 1 83 ? 4.561 5.265 1.048 1.00 0.00 83 SER A C 1
ATOM 1367 O O . SER A 1 83 ? 5.217 6.199 0.608 1.00 0.00 83 SER A O 1
ATOM 1375 N N . LEU A 1 84 ? 3.430 5.440 1.754 1.00 0.00 84 LEU A N 1
ATOM 1376 C CA . LEU A 1 84 ? 2.864 6.780 2.026 1.00 0.00 84 LEU A CA 1
ATOM 1377 C C . LEU A 1 84 ? 3.735 7.575 3.036 1.00 0.00 84 LEU A C 1
ATOM 1378 O O . LEU A 1 84 ? 3.742 8.802 3.001 1.00 0.00 84 LEU A O 1
ATOM 1394 N N . GLU A 1 85 ? 4.476 6.857 3.914 1.00 0.00 85 GLU A N 1
ATOM 1395 C CA . GLU A 1 85 ? 5.461 7.450 4.857 1.00 0.00 85 GLU A CA 1
ATOM 1396 C C . GLU A 1 85 ? 6.601 8.064 4.052 1.00 0.00 85 GLU A C 1
ATOM 1397 O O . GLU A 1 85 ? 7.015 9.204 4.279 1.00 0.00 85 GLU A O 1
ATOM 1409 N N . HIS A 1 86 ? 7.064 7.273 3.076 1.00 0.00 86 HIS A N 1
ATOM 1410 C CA . HIS A 1 86 ? 8.146 7.654 2.168 1.00 0.00 86 HIS A CA 1
ATOM 1411 C C . HIS A 1 86 ? 7.669 8.737 1.185 1.00 0.00 86 HIS A C 1
ATOM 1412 O O . HIS A 1 86 ? 8.472 9.507 0.680 1.00 0.00 86 HIS A O 1
ATOM 1427 N N . ALA A 1 87 ? 6.351 8.787 0.928 1.00 0.00 87 ALA A N 1
ATOM 1428 C CA . ALA A 1 87 ? 5.742 9.816 0.062 1.00 0.00 87 ALA A CA 1
ATOM 1429 C C . ALA A 1 87 ? 5.695 11.178 0.778 1.00 0.00 87 ALA A C 1
ATOM 1430 O O . ALA A 1 87 ? 5.774 12.217 0.134 1.00 0.00 87 ALA A O 1
ATOM 1437 N N . ILE A 1 88 ? 5.558 11.162 2.120 1.00 0.00 88 ILE A N 1
ATOM 1438 C CA . ILE A 1 88 ? 5.694 12.384 2.951 1.00 0.00 88 ILE A CA 1
ATOM 1439 C C . ILE A 1 88 ? 7.180 12.802 3.003 1.00 0.00 88 ILE A C 1
ATOM 1440 O O . ILE A 1 88 ? 7.514 13.989 2.941 1.00 0.00 88 ILE A O 1
ATOM 1456 N N . ASP A 1 89 ? 8.060 11.789 3.096 1.00 0.00 89 ASP A N 1
ATOM 1457 C CA . ASP A 1 89 ? 9.530 11.962 3.052 1.00 0.00 89 ASP A CA 1
ATOM 1458 C C . ASP A 1 89 ? 9.977 12.634 1.729 1.00 0.00 89 ASP A C 1
ATOM 1459 O O . ASP A 1 89 ? 10.837 13.520 1.737 1.00 0.00 89 ASP A O 1
ATOM 1468 N N . LEU A 1 90 ? 9.364 12.218 0.604 1.00 0.00 90 LEU A N 1
ATOM 1469 C CA . LEU A 1 90 ? 9.627 12.809 -0.730 1.00 0.00 90 LEU A CA 1
ATOM 1470 C C . LEU A 1 90 ? 8.759 14.073 -0.962 1.00 0.00 90 LEU A C 1
ATOM 1471 O O . LEU A 1 90 ? 8.899 14.732 -1.990 1.00 0.00 90 LEU A O 1
ATOM 1487 N N . GLU A 1 91 ? 7.849 14.365 0.004 1.00 0.00 91 GLU A N 1
ATOM 1488 C CA . GLU A 1 91 ? 6.961 15.563 0.017 1.00 0.00 91 GLU A CA 1
ATOM 1489 C C . GLU A 1 91 ? 5.930 15.541 -1.138 1.00 0.00 91 GLU A C 1
ATOM 1490 O O . GLU A 1 91 ? 5.391 16.579 -1.537 1.00 0.00 91 GLU A O 1
ATOM 1502 N N . LEU A 1 92 ? 5.652 14.331 -1.634 1.00 0.00 92 LEU A N 1
ATOM 1503 C CA . LEU A 1 92 ? 4.618 14.064 -2.645 1.00 0.00 92 LEU A CA 1
ATOM 1504 C C . LEU A 1 92 ? 3.212 14.283 -2.052 1.00 0.00 92 LEU A C 1
ATOM 1505 O O . LEU A 1 92 ? 2.349 14.892 -2.683 1.00 0.00 92 LEU A O 1
ATOM 1521 N N . ILE A 1 93 ? 3.014 13.805 -0.810 1.00 0.00 93 ILE A N 1
ATOM 1522 C CA . ILE A 1 93 ? 1.768 14.022 -0.040 1.00 0.00 93 ILE A CA 1
ATOM 1523 C C . ILE A 1 93 ? 2.127 14.665 1.304 1.00 0.00 93 ILE A C 1
ATOM 1524 O O . ILE A 1 93 ? 3.243 14.476 1.812 1.00 0.00 93 ILE A O 1
ATOM 1540 N N . THR A 1 94 ? 1.184 15.429 1.864 1.00 0.00 94 THR A N 1
ATOM 1541 C CA . THR A 1 94 ? 1.372 16.155 3.127 1.00 0.00 94 THR A CA 1
ATOM 1542 C C . THR A 1 94 ? 1.041 15.264 4.339 1.00 0.00 94 THR A C 1
ATOM 1543 O O . THR A 1 94 ? 1.563 15.488 5.439 1.00 0.00 94 THR A O 1
ATOM 1554 N N . LYS A 1 95 ? 0.186 14.245 4.120 1.00 0.00 95 LYS A N 1
ATOM 1555 C CA . LYS A 1 95 ? -0.339 13.393 5.197 1.00 0.00 95 LYS A CA 1
ATOM 1556 C C . LYS A 1 95 ? -0.624 11.977 4.659 1.00 0.00 95 LYS A C 1
ATOM 1557 O O . LYS A 1 95 ? -1.158 11.823 3.558 1.00 0.00 95 LYS A O 1
ATOM 1576 N N . ASN A 1 96 ? -0.254 10.960 5.459 1.00 0.00 96 ASN A N 1
ATOM 1577 C CA . ASN A 1 96 ? -0.479 9.538 5.144 1.00 0.00 96 ASN A CA 1
ATOM 1578 C C . ASN A 1 96 ? -1.970 9.215 5.363 1.00 0.00 96 ASN A C 1
ATOM 1579 O O . ASN A 1 96 ? -2.442 9.192 6.501 1.00 0.00 96 ASN A O 1
ATOM 1590 N N . VAL A 1 97 ? -2.696 8.965 4.260 1.00 0.00 97 VAL A N 1
ATOM 1591 C CA . VAL A 1 97 ? -4.161 8.720 4.280 1.00 0.00 97 VAL A CA 1
ATOM 1592 C C . VAL A 1 97 ? -4.513 7.270 4.715 1.00 0.00 97 VAL A C 1
ATOM 1593 O O . VAL A 1 97 ? -5.693 6.910 4.800 1.00 0.00 97 VAL A O 1
ATOM 1606 N N . ALA A 1 98 ? -3.475 6.449 4.981 1.00 0.00 98 ALA A N 1
ATOM 1607 C CA . ALA A 1 98 ? -3.623 5.072 5.523 1.00 0.00 98 ALA A CA 1
ATOM 1608 C C . ALA A 1 98 ? -3.081 4.983 6.968 1.00 0.00 98 ALA A C 1
ATOM 1609 O O . ALA A 1 98 ? -3.064 3.899 7.560 1.00 0.00 98 ALA A O 1
ATOM 1616 N N . ALA A 1 99 ? -2.646 6.133 7.529 1.00 0.00 99 ALA A N 1
ATOM 1617 C CA . ALA A 1 99 ? -2.062 6.203 8.892 1.00 0.00 99 ALA A CA 1
ATOM 1618 C C . ALA A 1 99 ? -3.114 5.887 9.973 1.00 0.00 99 ALA A C 1
ATOM 1619 O O . ALA A 1 99 ? -2.780 5.390 11.047 1.00 0.00 99 ALA A O 1
ATOM 1626 N N . LYS A 1 100 ? -4.389 6.190 9.671 1.00 0.00 100 LYS A N 1
ATOM 1627 C CA . LYS A 1 100 ? -5.520 5.927 10.591 1.00 0.00 100 LYS A CA 1
ATOM 1628 C C . LYS A 1 100 ? -6.171 4.559 10.266 1.00 0.00 100 LYS A C 1
ATOM 1629 O O . LYS A 1 100 ? -7.183 4.180 10.871 1.00 0.00 100 LYS A O 1
ATOM 1648 N N . THR A 1 101 ? -5.577 3.835 9.298 1.00 0.00 101 THR A N 1
ATOM 1649 C CA . THR A 1 101 ? -6.001 2.487 8.894 1.00 0.00 101 THR A CA 1
ATOM 1650 C C . THR A 1 101 ? -5.072 1.448 9.556 1.00 0.00 101 THR A C 1
ATOM 1651 O O . THR A 1 101 ? -3.888 1.351 9.215 1.00 0.00 101 THR A O 1
ATOM 1662 N N . LYS A 1 102 ? -5.608 0.732 10.550 1.00 0.00 102 LYS A N 1
ATOM 1663 C CA . LYS A 1 102 ? -4.909 -0.353 11.268 1.00 0.00 102 LYS A CA 1
ATOM 1664 C C . LYS A 1 102 ? -5.724 -1.662 11.158 1.00 0.00 102 LYS A C 1
ATOM 1665 O O . LYS A 1 102 ? -6.851 -1.663 10.639 1.00 0.00 102 LYS A O 1
ATOM 1684 N N . LEU A 1 103 ? -5.116 -2.773 11.614 1.00 0.00 103 LEU A N 1
ATOM 1685 C CA . LEU A 1 103 ? -5.773 -4.096 11.693 1.00 0.00 103 LEU A CA 1
ATOM 1686 C C . LEU A 1 103 ? -6.967 -4.052 12.692 1.00 0.00 103 LEU A C 1
ATOM 1687 O O . LEU A 1 103 ? -6.812 -3.533 13.807 1.00 0.00 103 LEU A O 1
ATOM 1703 N N . PRO A 1 104 ? -8.189 -4.538 12.284 1.00 0.00 104 PRO A N 1
ATOM 1704 C CA . PRO A 1 104 ? -9.326 -4.812 13.224 1.00 0.00 104 PRO A CA 1
ATOM 1705 C C . PRO A 1 104 ? -8.967 -5.759 14.409 1.00 0.00 104 PRO A C 1
ATOM 1706 O O . PRO A 1 104 ? -7.815 -6.179 14.541 1.00 0.00 104 PRO A O 1
ATOM 1717 N N . LYS A 1 105 ? -9.974 -6.062 15.276 1.00 0.00 105 LYS A N 1
ATOM 1718 C CA . LYS A 1 105 ? -9.794 -6.891 16.504 1.00 0.00 105 LYS A CA 1
ATOM 1719 C C . LYS A 1 105 ? -9.183 -8.280 16.187 1.00 0.00 105 LYS A C 1
ATOM 1720 O O . LYS A 1 105 ? -9.903 -9.263 15.959 1.00 0.00 105 LYS A O 1
ATOM 1739 N N . ALA A 1 106 ? -7.841 -8.309 16.167 1.00 0.00 106 ALA A N 1
ATOM 1740 C CA . ALA A 1 106 ? -7.019 -9.469 15.796 1.00 0.00 106 ALA A CA 1
ATOM 1741 C C . ALA A 1 106 ? -5.540 -9.090 15.970 1.00 0.00 106 ALA A C 1
ATOM 1742 O O . ALA A 1 106 ? -5.200 -7.897 15.938 1.00 0.00 106 ALA A O 1
ATOM 1749 N N . ASP A 1 107 ? -4.659 -10.084 16.167 1.00 0.00 107 ASP A N 1
ATOM 1750 C CA . ASP A 1 107 ? -3.214 -9.833 16.403 1.00 0.00 107 ASP A CA 1
ATOM 1751 C C . ASP A 1 107 ? -2.372 -10.336 15.189 1.00 0.00 107 ASP A C 1
ATOM 1752 O O . ASP A 1 107 ? -2.882 -10.405 14.074 1.00 0.00 107 ASP A O 1
ATOM 1761 N N . LYS A 1 108 ? -1.080 -10.656 15.412 1.00 0.00 108 LYS A N 1
ATOM 1762 C CA . LYS A 1 108 ? -0.098 -10.991 14.356 1.00 0.00 108 LYS A CA 1
ATOM 1763 C C . LYS A 1 108 ? -0.032 -12.523 14.124 1.00 0.00 108 LYS A C 1
ATOM 1764 O O . LYS A 1 108 ? -0.850 -13.286 14.651 1.00 0.00 108 LYS A O 1
ATOM 1783 N N . GLU A 1 109 ? 0.971 -12.946 13.332 1.00 0.00 109 GLU A N 1
ATOM 1784 C CA . GLU A 1 109 ? 1.212 -14.351 12.967 1.00 0.00 109 GLU A CA 1
ATOM 1785 C C . GLU A 1 109 ? 2.298 -14.958 13.870 1.00 0.00 109 GLU A C 1
ATOM 1786 O O . GLU A 1 109 ? 3.439 -14.495 13.856 1.00 0.00 109 GLU A O 1
ATOM 1798 N N . GLU A 1 110 ? 1.926 -15.982 14.654 1.00 0.00 110 GLU A N 1
ATOM 1799 C CA . GLU A 1 110 ? 2.872 -16.824 15.433 1.00 0.00 110 GLU A CA 1
ATOM 1800 C C . GLU A 1 110 ? 3.956 -17.477 14.540 1.00 0.00 110 GLU A C 1
ATOM 1801 O O . GLU A 1 110 ? 5.026 -17.853 15.031 1.00 0.00 110 GLU A O 1
ATOM 1813 N N . LEU A 1 111 ? 3.652 -17.618 13.232 1.00 0.00 111 LEU A N 1
ATOM 1814 C CA . LEU A 1 111 ? 4.615 -18.081 12.222 1.00 0.00 111 LEU A CA 1
ATOM 1815 C C . LEU A 1 111 ? 5.552 -16.921 11.839 1.00 0.00 111 LEU A C 1
ATOM 1816 O O . LEU A 1 111 ? 6.749 -16.955 12.131 1.00 0.00 111 LEU A O 1
ATOM 1832 N N . GLU A 1 112 ? 4.969 -15.853 11.264 1.00 0.00 112 GLU A N 1
ATOM 1833 C CA . GLU A 1 112 ? 5.732 -14.734 10.667 1.00 0.00 112 GLU A CA 1
ATOM 1834 C C . GLU A 1 112 ? 6.045 -13.657 11.717 1.00 0.00 112 GLU A C 1
ATOM 1835 O O . GLU A 1 112 ? 5.141 -12.953 12.174 1.00 0.00 112 GLU A O 1
ATOM 1847 N N . HIS A 1 113 ? 7.341 -13.533 12.062 1.00 0.00 113 HIS A N 1
ATOM 1848 C CA . HIS A 1 113 ? 7.838 -12.558 13.058 1.00 0.00 113 HIS A CA 1
ATOM 1849 C C . HIS A 1 113 ? 7.922 -11.120 12.469 1.00 0.00 113 HIS A C 1
ATOM 1850 O O . HIS A 1 113 ? 7.376 -10.861 11.390 1.00 0.00 113 HIS A O 1
ATOM 1865 N N . HIS A 1 114 ? 8.595 -10.198 13.215 1.00 0.00 114 HIS A N 1
ATOM 1866 C CA . HIS A 1 114 ? 8.654 -8.732 12.929 1.00 0.00 114 HIS A CA 1
ATOM 1867 C C . HIS A 1 114 ? 7.310 -8.077 13.309 1.00 0.00 114 HIS A C 1
ATOM 1868 O O . HIS A 1 114 ? 6.713 -7.319 12.534 1.00 0.00 114 HIS A O 1
ATOM 1883 N N . HIS A 1 115 ? 6.855 -8.392 14.539 1.00 0.00 115 HIS A N 1
ATOM 1884 C CA . HIS A 1 115 ? 5.568 -7.929 15.079 1.00 0.00 115 HIS A CA 1
ATOM 1885 C C . HIS A 1 115 ? 5.713 -6.499 15.615 1.00 0.00 115 HIS A C 1
ATOM 1886 O O . HIS A 1 115 ? 6.343 -6.283 16.659 1.00 0.00 115 HIS A O 1
ATOM 1901 N N . HIS A 1 116 ? 5.167 -5.528 14.875 1.00 0.00 116 HIS A N 1
ATOM 1902 C CA . HIS A 1 116 ? 5.178 -4.113 15.276 1.00 0.00 116 HIS A CA 1
ATOM 1903 C C . HIS A 1 116 ? 4.013 -3.819 16.236 1.00 0.00 116 HIS A C 1
ATOM 1904 O O . HIS A 1 116 ? 2.846 -3.871 15.840 1.00 0.00 116 HIS A O 1
ATOM 1919 N N . HIS A 1 117 ? 4.352 -3.551 17.504 1.00 0.00 117 HIS A N 1
ATOM 1920 C CA . HIS A 1 117 ? 3.386 -3.182 18.550 1.00 0.00 117 HIS A CA 1
ATOM 1921 C C . HIS A 1 117 ? 4.108 -2.396 19.655 1.00 0.00 117 HIS A C 1
ATOM 1922 O O . HIS A 1 117 ? 5.269 -2.689 19.967 1.00 0.00 117 HIS A O 1
ATOM 1937 N N . HIS A 1 118 ? 3.422 -1.394 20.219 1.00 0.00 118 HIS A N 1
ATOM 1938 C CA . HIS A 1 118 ? 3.900 -0.644 21.394 1.00 0.00 118 HIS A CA 1
ATOM 1939 C C . HIS A 1 118 ? 4.020 -1.591 22.622 1.00 0.00 118 HIS A C 1
ATOM 1940 O O . HIS A 1 118 ? 5.123 -1.705 23.196 1.00 0.00 118 HIS A O 1
ATOM 1956 N N . MET A 1 1 ? 7.091 19.417 -2.588 1.00 0.00 1 MET A N 2
ATOM 1957 C CA . MET A 1 1 ? 5.933 19.235 -3.489 1.00 0.00 1 MET A CA 2
ATOM 1958 C C . MET A 1 1 ? 6.347 19.526 -4.941 1.00 0.00 1 MET A C 2
ATOM 1959 O O . MET A 1 1 ? 7.196 20.392 -5.188 1.00 0.00 1 MET A O 2
ATOM 1975 N N . GLU A 1 2 ? 5.727 18.795 -5.883 1.00 0.00 2 GLU A N 2
ATOM 1976 C CA . GLU A 1 2 ? 6.021 18.873 -7.326 1.00 0.00 2 GLU A CA 2
ATOM 1977 C C . GLU A 1 2 ? 4.774 18.404 -8.121 1.00 0.00 2 GLU A C 2
ATOM 1978 O O . GLU A 1 2 ? 3.829 17.888 -7.500 1.00 0.00 2 GLU A O 2
ATOM 1990 N N . PRO A 1 3 ? 4.712 18.595 -9.488 1.00 0.00 3 PRO A N 2
ATOM 1991 C CA . PRO A 1 3 ? 3.617 18.029 -10.318 1.00 0.00 3 PRO A CA 2
ATOM 1992 C C . PRO A 1 3 ? 3.576 16.486 -10.213 1.00 0.00 3 PRO A C 2
ATOM 1993 O O . PRO A 1 3 ? 4.348 15.779 -10.875 1.00 0.00 3 PRO A O 2
ATOM 2004 N N . SER A 1 4 ? 2.701 15.988 -9.316 1.00 0.00 4 SER A N 2
ATOM 2005 C CA . SER A 1 4 ? 2.583 14.555 -9.006 1.00 0.00 4 SER A CA 2
ATOM 2006 C C . SER A 1 4 ? 1.879 13.802 -10.156 1.00 0.00 4 SER A C 2
ATOM 2007 O O . SER A 1 4 ? 0.651 13.637 -10.162 1.00 0.00 4 SER A O 2
ATOM 2015 N N . LYS A 1 5 ? 2.684 13.424 -11.162 1.00 0.00 5 LYS A N 2
ATOM 2016 C CA . LYS A 1 5 ? 2.252 12.600 -12.307 1.00 0.00 5 LYS A CA 2
ATOM 2017 C C . LYS A 1 5 ? 2.223 11.119 -11.904 1.00 0.00 5 LYS A C 2
ATOM 2018 O O . LYS A 1 5 ? 1.420 10.330 -12.423 1.00 0.00 5 LYS A O 2
ATOM 2037 N N . LEU A 1 6 ? 3.120 10.789 -10.965 1.00 0.00 6 LEU A N 2
ATOM 2038 C CA . LEU A 1 6 ? 3.378 9.432 -10.488 1.00 0.00 6 LEU A CA 2
ATOM 2039 C C . LEU A 1 6 ? 2.116 8.813 -9.842 1.00 0.00 6 LEU A C 2
ATOM 2040 O O . LEU A 1 6 ? 1.673 9.256 -8.771 1.00 0.00 6 LEU A O 2
ATOM 2056 N N . SER A 1 7 ? 1.510 7.832 -10.548 1.00 0.00 7 SER A N 2
ATOM 2057 C CA . SER A 1 7 ? 0.402 7.023 -10.013 1.00 0.00 7 SER A CA 2
ATOM 2058 C C . SER A 1 7 ? 0.934 6.075 -8.930 1.00 0.00 7 SER A C 2
ATOM 2059 O O . SER A 1 7 ? 2.113 5.714 -8.958 1.00 0.00 7 SER A O 2
ATOM 2067 N N . TYR A 1 8 ? 0.062 5.676 -7.992 1.00 0.00 8 TYR A N 2
ATOM 2068 C CA . TYR A 1 8 ? 0.458 4.894 -6.804 1.00 0.00 8 TYR A CA 2
ATOM 2069 C C . TYR A 1 8 ? 1.066 3.522 -7.182 1.00 0.00 8 TYR A C 2
ATOM 2070 O O . TYR A 1 8 ? 1.949 3.030 -6.487 1.00 0.00 8 TYR A O 2
ATOM 2088 N N . GLY A 1 9 ? 0.611 2.941 -8.305 1.00 0.00 9 GLY A N 2
ATOM 2089 C CA . GLY A 1 9 ? 1.141 1.659 -8.797 1.00 0.00 9 GLY A CA 2
ATOM 2090 C C . GLY A 1 9 ? 2.574 1.777 -9.283 1.00 0.00 9 GLY A C 2
ATOM 2091 O O . GLY A 1 9 ? 3.412 0.921 -8.984 1.00 0.00 9 GLY A O 2
ATOM 2095 N N . GLU A 1 10 ? 2.851 2.872 -10.013 1.00 0.00 10 GLU A N 2
ATOM 2096 C CA . GLU A 1 10 ? 4.206 3.198 -10.507 1.00 0.00 10 GLU A CA 2
ATOM 2097 C C . GLU A 1 10 ? 5.108 3.648 -9.344 1.00 0.00 10 GLU A C 2
ATOM 2098 O O . GLU A 1 10 ? 6.332 3.457 -9.376 1.00 0.00 10 GLU A O 2
ATOM 2110 N N . TYR A 1 11 ? 4.471 4.245 -8.317 1.00 0.00 11 TYR A N 2
ATOM 2111 C CA . TYR A 1 11 ? 5.143 4.658 -7.081 1.00 0.00 11 TYR A CA 2
ATOM 2112 C C . TYR A 1 11 ? 5.600 3.424 -6.296 1.00 0.00 11 TYR A C 2
ATOM 2113 O O . TYR A 1 11 ? 6.675 3.432 -5.727 1.00 0.00 11 TYR A O 2
ATOM 2131 N N . LEU A 1 12 ? 4.763 2.380 -6.271 1.00 0.00 12 LEU A N 2
ATOM 2132 C CA . LEU A 1 12 ? 5.073 1.115 -5.578 1.00 0.00 12 LEU A CA 2
ATOM 2133 C C . LEU A 1 12 ? 6.196 0.339 -6.279 1.00 0.00 12 LEU A C 2
ATOM 2134 O O . LEU A 1 12 ? 6.886 -0.443 -5.637 1.00 0.00 12 LEU A O 2
ATOM 2150 N N . GLU A 1 13 ? 6.359 0.547 -7.597 1.00 0.00 13 GLU A N 2
ATOM 2151 C CA . GLU A 1 13 ? 7.472 -0.043 -8.368 1.00 0.00 13 GLU A CA 2
ATOM 2152 C C . GLU A 1 13 ? 8.805 0.653 -8.009 1.00 0.00 13 GLU A C 2
ATOM 2153 O O . GLU A 1 13 ? 9.825 -0.009 -7.759 1.00 0.00 13 GLU A O 2
ATOM 2165 N N . SER A 1 14 ? 8.758 1.995 -7.960 1.00 0.00 14 SER A N 2
ATOM 2166 C CA . SER A 1 14 ? 9.930 2.851 -7.695 1.00 0.00 14 SER A CA 2
ATOM 2167 C C . SER A 1 14 ? 10.374 2.751 -6.214 1.00 0.00 14 SER A C 2
ATOM 2168 O O . SER A 1 14 ? 11.576 2.685 -5.908 1.00 0.00 14 SER A O 2
ATOM 2176 N N . TRP A 1 15 ? 9.375 2.746 -5.317 1.00 0.00 15 TRP A N 2
ATOM 2177 C CA . TRP A 1 15 ? 9.562 2.561 -3.866 1.00 0.00 15 TRP A CA 2
ATOM 2178 C C . TRP A 1 15 ? 10.168 1.181 -3.589 1.00 0.00 15 TRP A C 2
ATOM 2179 O O . TRP A 1 15 ? 11.102 1.065 -2.799 1.00 0.00 15 TRP A O 2
ATOM 2200 N N . PHE A 1 16 ? 9.636 0.148 -4.277 1.00 0.00 16 PHE A N 2
ATOM 2201 C CA . PHE A 1 16 ? 10.096 -1.242 -4.117 1.00 0.00 16 PHE A CA 2
ATOM 2202 C C . PHE A 1 16 ? 11.570 -1.395 -4.519 1.00 0.00 16 PHE A C 2
ATOM 2203 O O . PHE A 1 16 ? 12.325 -2.093 -3.833 1.00 0.00 16 PHE A O 2
ATOM 2220 N N . ASN A 1 17 ? 11.960 -0.722 -5.617 1.00 0.00 17 ASN A N 2
ATOM 2221 C CA . ASN A 1 17 ? 13.312 -0.792 -6.187 1.00 0.00 17 ASN A CA 2
ATOM 2222 C C . ASN A 1 17 ? 14.383 -0.474 -5.116 1.00 0.00 17 ASN A C 2
ATOM 2223 O O . ASN A 1 17 ? 15.331 -1.251 -4.922 1.00 0.00 17 ASN A O 2
ATOM 2234 N N . THR A 1 18 ? 14.180 0.645 -4.395 1.00 0.00 18 THR A N 2
ATOM 2235 C CA . THR A 1 18 ? 15.065 1.062 -3.294 1.00 0.00 18 THR A CA 2
ATOM 2236 C C . THR A 1 18 ? 14.776 0.257 -2.002 1.00 0.00 18 THR A C 2
ATOM 2237 O O . THR A 1 18 ? 15.689 0.028 -1.195 1.00 0.00 18 THR A O 2
ATOM 2248 N N . LYS A 1 19 ? 13.515 -0.216 -1.834 1.00 0.00 19 LYS A N 2
ATOM 2249 C CA . LYS A 1 19 ? 13.054 -0.877 -0.587 1.00 0.00 19 LYS A CA 2
ATOM 2250 C C . LYS A 1 19 ? 13.714 -2.257 -0.405 1.00 0.00 19 LYS A C 2
ATOM 2251 O O . LYS A 1 19 ? 13.830 -2.738 0.715 1.00 0.00 19 LYS A O 2
ATOM 2270 N N . ARG A 1 20 ? 14.136 -2.881 -1.522 1.00 0.00 20 ARG A N 2
ATOM 2271 C CA . ARG A 1 20 ? 14.870 -4.181 -1.524 1.00 0.00 20 ARG A CA 2
ATOM 2272 C C . ARG A 1 20 ? 16.176 -4.148 -0.678 1.00 0.00 20 ARG A C 2
ATOM 2273 O O . ARG A 1 20 ? 16.703 -5.201 -0.297 1.00 0.00 20 ARG A O 2
ATOM 2294 N N . HIS A 1 21 ? 16.710 -2.935 -0.440 1.00 0.00 21 HIS A N 2
ATOM 2295 C CA . HIS A 1 21 ? 17.897 -2.712 0.426 1.00 0.00 21 HIS A CA 2
ATOM 2296 C C . HIS A 1 21 ? 17.488 -2.660 1.914 1.00 0.00 21 HIS A C 2
ATOM 2297 O O . HIS A 1 21 ? 18.261 -3.054 2.792 1.00 0.00 21 HIS A O 2
ATOM 2312 N N . SER A 1 22 ? 16.255 -2.182 2.170 1.00 0.00 22 SER A N 2
ATOM 2313 C CA . SER A 1 22 ? 15.697 -1.997 3.526 1.00 0.00 22 SER A CA 2
ATOM 2314 C C . SER A 1 22 ? 15.159 -3.334 4.085 1.00 0.00 22 SER A C 2
ATOM 2315 O O . SER A 1 22 ? 15.344 -3.647 5.264 1.00 0.00 22 SER A O 2
ATOM 2323 N N . VAL A 1 23 ? 14.486 -4.098 3.216 1.00 0.00 23 VAL A N 2
ATOM 2324 C CA . VAL A 1 23 ? 13.884 -5.400 3.551 1.00 0.00 23 VAL A CA 2
ATOM 2325 C C . VAL A 1 23 ? 14.732 -6.527 2.933 1.00 0.00 23 VAL A C 2
ATOM 2326 O O . VAL A 1 23 ? 15.485 -6.281 1.984 1.00 0.00 23 VAL A O 2
ATOM 2339 N N . GLY A 1 24 ? 14.608 -7.753 3.476 1.00 0.00 24 GLY A N 2
ATOM 2340 C CA . GLY A 1 24 ? 15.343 -8.916 2.958 1.00 0.00 24 GLY A CA 2
ATOM 2341 C C . GLY A 1 24 ? 14.875 -9.347 1.572 1.00 0.00 24 GLY A C 2
ATOM 2342 O O . GLY A 1 24 ? 13.817 -8.910 1.118 1.00 0.00 24 GLY A O 2
ATOM 2346 N N . ILE A 1 25 ? 15.667 -10.207 0.905 1.00 0.00 25 ILE A N 2
ATOM 2347 C CA . ILE A 1 25 ? 15.356 -10.723 -0.451 1.00 0.00 25 ILE A CA 2
ATOM 2348 C C . ILE A 1 25 ? 14.014 -11.487 -0.451 1.00 0.00 25 ILE A C 2
ATOM 2349 O O . ILE A 1 25 ? 13.155 -11.254 -1.323 1.00 0.00 25 ILE A O 2
ATOM 2365 N N . GLN A 1 26 ? 13.841 -12.381 0.544 1.00 0.00 26 GLN A N 2
ATOM 2366 C CA . GLN A 1 26 ? 12.608 -13.181 0.688 1.00 0.00 26 GLN A CA 2
ATOM 2367 C C . GLN A 1 26 ? 11.409 -12.260 0.988 1.00 0.00 26 GLN A C 2
ATOM 2368 O O . GLN A 1 26 ? 10.377 -12.344 0.316 1.00 0.00 26 GLN A O 2
ATOM 2382 N N . THR A 1 27 ? 11.605 -11.344 1.953 1.00 0.00 27 THR A N 2
ATOM 2383 C CA . THR A 1 27 ? 10.589 -10.375 2.386 1.00 0.00 27 THR A CA 2
ATOM 2384 C C . THR A 1 27 ? 10.092 -9.525 1.203 1.00 0.00 27 THR A C 2
ATOM 2385 O O . THR A 1 27 ? 8.896 -9.386 1.009 1.00 0.00 27 THR A O 2
ATOM 2396 N N . ALA A 1 28 ? 11.049 -9.065 0.379 1.00 0.00 28 ALA A N 2
ATOM 2397 C CA . ALA A 1 28 ? 10.803 -8.162 -0.757 1.00 0.00 28 ALA A CA 2
ATOM 2398 C C . ALA A 1 28 ? 9.898 -8.831 -1.801 1.00 0.00 28 ALA A C 2
ATOM 2399 O O . ALA A 1 28 ? 8.894 -8.257 -2.230 1.00 0.00 28 ALA A O 2
ATOM 2406 N N . LYS A 1 29 ? 10.246 -10.076 -2.151 1.00 0.00 29 LYS A N 2
ATOM 2407 C CA . LYS A 1 29 ? 9.513 -10.872 -3.153 1.00 0.00 29 LYS A CA 2
ATOM 2408 C C . LYS A 1 29 ? 8.054 -11.126 -2.683 1.00 0.00 29 LYS A C 2
ATOM 2409 O O . LYS A 1 29 ? 7.118 -11.130 -3.495 1.00 0.00 29 LYS A O 2
ATOM 2428 N N . VAL A 1 30 ? 7.880 -11.284 -1.357 1.00 0.00 30 VAL A N 2
ATOM 2429 C CA . VAL A 1 30 ? 6.558 -11.497 -0.731 1.00 0.00 30 VAL A CA 2
ATOM 2430 C C . VAL A 1 30 ? 5.732 -10.184 -0.726 1.00 0.00 30 VAL A C 2
ATOM 2431 O O . VAL A 1 30 ? 4.532 -10.203 -1.036 1.00 0.00 30 VAL A O 2
ATOM 2444 N N . LEU A 1 31 ? 6.401 -9.046 -0.410 1.00 0.00 31 LEU A N 2
ATOM 2445 C CA . LEU A 1 31 ? 5.750 -7.714 -0.335 1.00 0.00 31 LEU A CA 2
ATOM 2446 C C . LEU A 1 31 ? 5.247 -7.289 -1.717 1.00 0.00 31 LEU A C 2
ATOM 2447 O O . LEU A 1 31 ? 4.142 -6.775 -1.841 1.00 0.00 31 LEU A O 2
ATOM 2463 N N . LYS A 1 32 ? 6.066 -7.554 -2.755 1.00 0.00 32 LYS A N 2
ATOM 2464 C CA . LYS A 1 32 ? 5.721 -7.227 -4.152 1.00 0.00 32 LYS A CA 2
ATOM 2465 C C . LYS A 1 32 ? 4.652 -8.207 -4.671 1.00 0.00 32 LYS A C 2
ATOM 2466 O O . LYS A 1 32 ? 3.857 -7.864 -5.550 1.00 0.00 32 LYS A O 2
ATOM 2485 N N . GLY A 1 33 ? 4.659 -9.431 -4.109 1.00 0.00 33 GLY A N 2
ATOM 2486 C CA . GLY A 1 33 ? 3.598 -10.409 -4.355 1.00 0.00 33 GLY A CA 2
ATOM 2487 C C . GLY A 1 33 ? 2.242 -9.899 -3.876 1.00 0.00 33 GLY A C 2
ATOM 2488 O O . GLY A 1 33 ? 1.210 -10.159 -4.499 1.00 0.00 33 GLY A O 2
ATOM 2492 N N . TYR A 1 34 ? 2.265 -9.149 -2.762 1.00 0.00 34 TYR A N 2
ATOM 2493 C CA . TYR A 1 34 ? 1.084 -8.476 -2.212 1.00 0.00 34 TYR A CA 2
ATOM 2494 C C . TYR A 1 34 ? 0.755 -7.211 -3.020 1.00 0.00 34 TYR A C 2
ATOM 2495 O O . TYR A 1 34 ? -0.412 -6.940 -3.290 1.00 0.00 34 TYR A O 2
ATOM 2513 N N . LEU A 1 35 ? 1.797 -6.458 -3.428 1.00 0.00 35 LEU A N 2
ATOM 2514 C CA . LEU A 1 35 ? 1.626 -5.164 -4.112 1.00 0.00 35 LEU A CA 2
ATOM 2515 C C . LEU A 1 35 ? 0.946 -5.354 -5.471 1.00 0.00 35 LEU A C 2
ATOM 2516 O O . LEU A 1 35 ? -0.167 -4.875 -5.677 1.00 0.00 35 LEU A O 2
ATOM 2532 N N . ASN A 1 36 ? 1.599 -6.114 -6.360 1.00 0.00 36 ASN A N 2
ATOM 2533 C CA . ASN A 1 36 ? 1.151 -6.284 -7.752 1.00 0.00 36 ASN A CA 2
ATOM 2534 C C . ASN A 1 36 ? -0.208 -6.998 -7.837 1.00 0.00 36 ASN A C 2
ATOM 2535 O O . ASN A 1 36 ? -1.009 -6.690 -8.716 1.00 0.00 36 ASN A O 2
ATOM 2546 N N . SER A 1 37 ? -0.464 -7.936 -6.910 1.00 0.00 37 SER A N 2
ATOM 2547 C CA . SER A 1 37 ? -1.673 -8.775 -6.953 1.00 0.00 37 SER A CA 2
ATOM 2548 C C . SER A 1 37 ? -2.892 -8.065 -6.312 1.00 0.00 37 SER A C 2
ATOM 2549 O O . SER A 1 37 ? -4.019 -8.181 -6.812 1.00 0.00 37 SER A O 2
ATOM 2557 N N . ARG A 1 38 ? -2.662 -7.347 -5.198 1.00 0.00 38 ARG A N 2
ATOM 2558 C CA . ARG A 1 38 ? -3.740 -6.691 -4.421 1.00 0.00 38 ARG A CA 2
ATOM 2559 C C . ARG A 1 38 ? -3.902 -5.200 -4.777 1.00 0.00 38 ARG A C 2
ATOM 2560 O O . ARG A 1 38 ? -4.984 -4.771 -5.212 1.00 0.00 38 ARG A O 2
ATOM 2581 N N . ILE A 1 39 ? -2.823 -4.414 -4.596 1.00 0.00 39 ILE A N 2
ATOM 2582 C CA . ILE A 1 39 ? -2.901 -2.937 -4.630 1.00 0.00 39 ILE A CA 2
ATOM 2583 C C . ILE A 1 39 ? -2.822 -2.380 -6.085 1.00 0.00 39 ILE A C 2
ATOM 2584 O O . ILE A 1 39 ? -3.601 -1.509 -6.441 1.00 0.00 39 ILE A O 2
ATOM 2600 N N . ILE A 1 40 ? -1.899 -2.902 -6.918 1.00 0.00 40 ILE A N 2
ATOM 2601 C CA . ILE A 1 40 ? -1.670 -2.406 -8.312 1.00 0.00 40 ILE A CA 2
ATOM 2602 C C . ILE A 1 40 ? -2.970 -2.436 -9.200 1.00 0.00 40 ILE A C 2
ATOM 2603 O O . ILE A 1 40 ? -3.240 -1.439 -9.886 1.00 0.00 40 ILE A O 2
ATOM 2619 N N . PRO A 1 41 ? -3.807 -3.541 -9.209 1.00 0.00 41 PRO A N 2
ATOM 2620 C CA . PRO A 1 41 ? -5.062 -3.558 -10.011 1.00 0.00 41 PRO A CA 2
ATOM 2621 C C . PRO A 1 41 ? -6.205 -2.722 -9.373 1.00 0.00 41 PRO A C 2
ATOM 2622 O O . PRO A 1 41 ? -7.234 -2.497 -10.019 1.00 0.00 41 PRO A O 2
ATOM 2633 N N . SER A 1 42 ? -6.027 -2.282 -8.104 1.00 0.00 42 SER A N 2
ATOM 2634 C CA . SER A 1 42 ? -7.054 -1.521 -7.356 1.00 0.00 42 SER A CA 2
ATOM 2635 C C . SER A 1 42 ? -6.652 -0.029 -7.183 1.00 0.00 42 SER A C 2
ATOM 2636 O O . SER A 1 42 ? -7.172 0.855 -7.876 1.00 0.00 42 SER A O 2
ATOM 2644 N N . LEU A 1 43 ? -5.676 0.226 -6.297 1.00 0.00 43 LEU A N 2
ATOM 2645 C CA . LEU A 1 43 ? -5.223 1.585 -5.928 1.00 0.00 43 LEU A CA 2
ATOM 2646 C C . LEU A 1 43 ? -4.057 2.052 -6.825 1.00 0.00 43 LEU A C 2
ATOM 2647 O O . LEU A 1 43 ? -3.652 3.217 -6.761 1.00 0.00 43 LEU A O 2
ATOM 2663 N N . GLY A 1 44 ? -3.521 1.124 -7.639 1.00 0.00 44 GLY A N 2
ATOM 2664 C CA . GLY A 1 44 ? -2.366 1.386 -8.494 1.00 0.00 44 GLY A CA 2
ATOM 2665 C C . GLY A 1 44 ? -2.652 2.363 -9.629 1.00 0.00 44 GLY A C 2
ATOM 2666 O O . GLY A 1 44 ? -1.805 3.203 -9.968 1.00 0.00 44 GLY A O 2
ATOM 2670 N N . ASN A 1 45 ? -3.845 2.233 -10.229 1.00 0.00 45 ASN A N 2
ATOM 2671 C CA . ASN A 1 45 ? -4.324 3.151 -11.287 1.00 0.00 45 ASN A CA 2
ATOM 2672 C C . ASN A 1 45 ? -4.613 4.546 -10.710 1.00 0.00 45 ASN A C 2
ATOM 2673 O O . ASN A 1 45 ? -4.534 5.557 -11.417 1.00 0.00 45 ASN A O 2
ATOM 2684 N N . ILE A 1 46 ? -4.955 4.582 -9.416 1.00 0.00 46 ILE A N 2
ATOM 2685 C CA . ILE A 1 46 ? -5.246 5.822 -8.695 1.00 0.00 46 ILE A CA 2
ATOM 2686 C C . ILE A 1 46 ? -3.929 6.572 -8.415 1.00 0.00 46 ILE A C 2
ATOM 2687 O O . ILE A 1 46 ? -2.936 5.955 -8.010 1.00 0.00 46 ILE A O 2
ATOM 2703 N N . LYS A 1 47 ? -3.920 7.892 -8.674 1.00 0.00 47 LYS A N 2
ATOM 2704 C CA . LYS A 1 47 ? -2.753 8.749 -8.418 1.00 0.00 47 LYS A CA 2
ATOM 2705 C C . LYS A 1 47 ? -2.470 8.816 -6.909 1.00 0.00 47 LYS A C 2
ATOM 2706 O O . LYS A 1 47 ? -3.400 8.769 -6.098 1.00 0.00 47 LYS A O 2
ATOM 2725 N N . LEU A 1 48 ? -1.181 8.920 -6.568 1.00 0.00 48 LEU A N 2
ATOM 2726 C CA . LEU A 1 48 ? -0.672 8.880 -5.179 1.00 0.00 48 LEU A CA 2
ATOM 2727 C C . LEU A 1 48 ? -1.363 9.922 -4.253 1.00 0.00 48 LEU A C 2
ATOM 2728 O O . LEU A 1 48 ? -1.694 9.618 -3.097 1.00 0.00 48 LEU A O 2
ATOM 2744 N N . ALA A 1 49 ? -1.595 11.128 -4.798 1.00 0.00 49 ALA A N 2
ATOM 2745 C CA . ALA A 1 49 ? -2.266 12.240 -4.080 1.00 0.00 49 ALA A CA 2
ATOM 2746 C C . ALA A 1 49 ? -3.776 11.969 -3.880 1.00 0.00 49 ALA A C 2
ATOM 2747 O O . ALA A 1 49 ? -4.384 12.438 -2.910 1.00 0.00 49 ALA A O 2
ATOM 2754 N N . LYS A 1 50 ? -4.364 11.197 -4.809 1.00 0.00 50 LYS A N 2
ATOM 2755 C CA . LYS A 1 50 ? -5.810 10.899 -4.840 1.00 0.00 50 LYS A CA 2
ATOM 2756 C C . LYS A 1 50 ? -6.221 9.819 -3.822 1.00 0.00 50 LYS A C 2
ATOM 2757 O O . LYS A 1 50 ? -7.419 9.538 -3.679 1.00 0.00 50 LYS A O 2
ATOM 2776 N N . LEU A 1 51 ? -5.239 9.206 -3.132 1.00 0.00 51 LEU A N 2
ATOM 2777 C CA . LEU A 1 51 ? -5.516 8.261 -2.036 1.00 0.00 51 LEU A CA 2
ATOM 2778 C C . LEU A 1 51 ? -6.145 9.005 -0.840 1.00 0.00 51 LEU A C 2
ATOM 2779 O O . LEU A 1 51 ? -5.447 9.672 -0.072 1.00 0.00 51 LEU A O 2
ATOM 2795 N N . THR A 1 52 ? -7.481 8.935 -0.755 1.00 0.00 52 THR A N 2
ATOM 2796 C CA . THR A 1 52 ? -8.252 9.379 0.418 1.00 0.00 52 THR A CA 2
ATOM 2797 C C . THR A 1 52 ? -8.478 8.181 1.366 1.00 0.00 52 THR A C 2
ATOM 2798 O O . THR A 1 52 ? -8.240 7.021 0.981 1.00 0.00 52 THR A O 2
ATOM 2809 N N . SER A 1 53 ? -8.942 8.464 2.599 1.00 0.00 53 SER A N 2
ATOM 2810 C CA . SER A 1 53 ? -9.138 7.443 3.655 1.00 0.00 53 SER A CA 2
ATOM 2811 C C . SER A 1 53 ? -10.282 6.471 3.289 1.00 0.00 53 SER A C 2
ATOM 2812 O O . SER A 1 53 ? -10.370 5.370 3.840 1.00 0.00 53 SER A O 2
ATOM 2820 N N . LEU A 1 54 ? -11.155 6.904 2.357 1.00 0.00 54 LEU A N 2
ATOM 2821 C CA . LEU A 1 54 ? -12.241 6.071 1.817 1.00 0.00 54 LEU A CA 2
ATOM 2822 C C . LEU A 1 54 ? -11.671 4.938 0.937 1.00 0.00 54 LEU A C 2
ATOM 2823 O O . LEU A 1 54 ? -12.222 3.848 0.903 1.00 0.00 54 LEU A O 2
ATOM 2839 N N . HIS A 1 55 ? -10.548 5.214 0.241 1.00 0.00 55 HIS A N 2
ATOM 2840 C CA . HIS A 1 55 ? -9.833 4.194 -0.578 1.00 0.00 55 HIS A CA 2
ATOM 2841 C C . HIS A 1 55 ? -9.227 3.109 0.313 1.00 0.00 55 HIS A C 2
ATOM 2842 O O . HIS A 1 55 ? -9.205 1.932 -0.051 1.00 0.00 55 HIS A O 2
ATOM 2857 N N . MET A 1 56 ? -8.743 3.543 1.482 1.00 0.00 56 MET A N 2
ATOM 2858 C CA . MET A 1 56 ? -8.156 2.658 2.499 1.00 0.00 56 MET A CA 2
ATOM 2859 C C . MET A 1 56 ? -9.243 1.767 3.126 1.00 0.00 56 MET A C 2
ATOM 2860 O O . MET A 1 56 ? -9.067 0.551 3.242 1.00 0.00 56 MET A O 2
ATOM 2874 N N . GLN A 1 57 ? -10.375 2.402 3.500 1.00 0.00 57 GLN A N 2
ATOM 2875 C CA . GLN A 1 57 ? -11.526 1.716 4.118 1.00 0.00 57 GLN A CA 2
ATOM 2876 C C . GLN A 1 57 ? -12.109 0.667 3.159 1.00 0.00 57 GLN A C 2
ATOM 2877 O O . GLN A 1 57 ? -12.281 -0.487 3.535 1.00 0.00 57 GLN A O 2
ATOM 2891 N N . ASN A 1 58 ? -12.375 1.092 1.912 1.00 0.00 58 ASN A N 2
ATOM 2892 C CA . ASN A 1 58 ? -12.967 0.236 0.864 1.00 0.00 58 ASN A CA 2
ATOM 2893 C C . ASN A 1 58 ? -12.014 -0.898 0.462 1.00 0.00 58 ASN A C 2
ATOM 2894 O O . ASN A 1 58 ? -12.465 -1.968 0.046 1.00 0.00 58 ASN A O 2
ATOM 2905 N N . TYR A 1 59 ? -10.696 -0.657 0.610 1.00 0.00 59 TYR A N 2
ATOM 2906 C CA . TYR A 1 59 ? -9.672 -1.698 0.426 1.00 0.00 59 TYR A CA 2
ATOM 2907 C C . TYR A 1 59 ? -9.847 -2.785 1.507 1.00 0.00 59 TYR A C 2
ATOM 2908 O O . TYR A 1 59 ? -9.950 -3.964 1.181 1.00 0.00 59 TYR A O 2
ATOM 2926 N N . VAL A 1 60 ? -9.954 -2.350 2.785 1.00 0.00 60 VAL A N 2
ATOM 2927 C CA . VAL A 1 60 ? -10.154 -3.251 3.952 1.00 0.00 60 VAL A CA 2
ATOM 2928 C C . VAL A 1 60 ? -11.508 -4.001 3.847 1.00 0.00 60 VAL A C 2
ATOM 2929 O O . VAL A 1 60 ? -11.614 -5.173 4.242 1.00 0.00 60 VAL A O 2
ATOM 2942 N N . ASN A 1 61 ? -12.519 -3.322 3.261 1.00 0.00 61 ASN A N 2
ATOM 2943 C CA . ASN A 1 61 ? -13.860 -3.905 3.031 1.00 0.00 61 ASN A CA 2
ATOM 2944 C C . ASN A 1 61 ? -13.776 -5.036 1.994 1.00 0.00 61 ASN A C 2
ATOM 2945 O O . ASN A 1 61 ? -14.413 -6.079 2.151 1.00 0.00 61 ASN A O 2
ATOM 2956 N N . SER A 1 62 ? -12.945 -4.816 0.950 1.00 0.00 62 SER A N 2
ATOM 2957 C CA . SER A 1 62 ? -12.671 -5.821 -0.094 1.00 0.00 62 SER A CA 2
ATOM 2958 C C . SER A 1 62 ? -12.029 -7.073 0.528 1.00 0.00 62 SER A C 2
ATOM 2959 O O . SER A 1 62 ? -12.452 -8.191 0.247 1.00 0.00 62 SER A O 2
ATOM 2967 N N . LEU A 1 63 ? -11.043 -6.848 1.427 1.00 0.00 63 LEU A N 2
ATOM 2968 C CA . LEU A 1 63 ? -10.298 -7.928 2.120 1.00 0.00 63 LEU A CA 2
ATOM 2969 C C . LEU A 1 63 ? -11.247 -8.792 2.976 1.00 0.00 63 LEU A C 2
ATOM 2970 O O . LEU A 1 63 ? -11.118 -10.022 3.029 1.00 0.00 63 LEU A O 2
ATOM 2986 N N . ARG A 1 64 ? -12.209 -8.109 3.627 1.00 0.00 64 ARG A N 2
ATOM 2987 C CA . ARG A 1 64 ? -13.247 -8.736 4.465 1.00 0.00 64 ARG A CA 2
ATOM 2988 C C . ARG A 1 64 ? -14.139 -9.658 3.605 1.00 0.00 64 ARG A C 2
ATOM 2989 O O . ARG A 1 64 ? -14.363 -10.828 3.938 1.00 0.00 64 ARG A O 2
ATOM 3010 N N . ASP A 1 65 ? -14.610 -9.109 2.469 1.00 0.00 65 ASP A N 2
ATOM 3011 C CA . ASP A 1 65 ? -15.552 -9.798 1.568 1.00 0.00 65 ASP A CA 2
ATOM 3012 C C . ASP A 1 65 ? -14.854 -10.906 0.744 1.00 0.00 65 ASP A C 2
ATOM 3013 O O . ASP A 1 65 ? -15.520 -11.811 0.233 1.00 0.00 65 ASP A O 2
ATOM 3022 N N . GLU A 1 66 ? -13.513 -10.816 0.618 1.00 0.00 66 GLU A N 2
ATOM 3023 C CA . GLU A 1 66 ? -12.676 -11.886 0.023 1.00 0.00 66 GLU A CA 2
ATOM 3024 C C . GLU A 1 66 ? -12.422 -13.003 1.050 1.00 0.00 66 GLU A C 2
ATOM 3025 O O . GLU A 1 66 ? -12.017 -14.106 0.685 1.00 0.00 66 GLU A O 2
ATOM 3037 N N . GLY A 1 67 ? -12.656 -12.694 2.336 1.00 0.00 67 GLY A N 2
ATOM 3038 C CA . GLY A 1 67 ? -12.456 -13.647 3.429 1.00 0.00 67 GLY A CA 2
ATOM 3039 C C . GLY A 1 67 ? -10.986 -13.861 3.760 1.00 0.00 67 GLY A C 2
ATOM 3040 O O . GLY A 1 67 ? -10.585 -14.965 4.146 1.00 0.00 67 GLY A O 2
ATOM 3044 N N . LEU A 1 68 ? -10.183 -12.796 3.588 1.00 0.00 68 LEU A N 2
ATOM 3045 C CA . LEU A 1 68 ? -8.754 -12.797 3.944 1.00 0.00 68 LEU A CA 2
ATOM 3046 C C . LEU A 1 68 ? -8.600 -12.683 5.463 1.00 0.00 68 LEU A C 2
ATOM 3047 O O . LEU A 1 68 ? -9.362 -11.960 6.114 1.00 0.00 68 LEU A O 2
ATOM 3063 N N . LYS A 1 69 ? -7.599 -13.384 6.004 1.00 0.00 69 LYS A N 2
ATOM 3064 C CA . LYS A 1 69 ? -7.368 -13.488 7.456 1.00 0.00 69 LYS A CA 2
ATOM 3065 C C . LYS A 1 69 ? -6.598 -12.260 7.979 1.00 0.00 69 LYS A C 2
ATOM 3066 O O . LYS A 1 69 ? -5.927 -11.571 7.206 1.00 0.00 69 LYS A O 2
ATOM 3085 N N . ARG A 1 70 ? -6.718 -12.004 9.297 1.00 0.00 70 ARG A N 2
ATOM 3086 C CA . ARG A 1 70 ? -6.145 -10.805 9.973 1.00 0.00 70 ARG A CA 2
ATOM 3087 C C . ARG A 1 70 ? -4.623 -10.657 9.762 1.00 0.00 70 ARG A C 2
ATOM 3088 O O . ARG A 1 70 ? -4.110 -9.541 9.777 1.00 0.00 70 ARG A O 2
ATOM 3109 N N . GLY A 1 71 ? -3.926 -11.789 9.589 1.00 0.00 71 GLY A N 2
ATOM 3110 C CA . GLY A 1 71 ? -2.502 -11.796 9.245 1.00 0.00 71 GLY A CA 2
ATOM 3111 C C . GLY A 1 71 ? -2.227 -11.210 7.867 1.00 0.00 71 GLY A C 2
ATOM 3112 O O . GLY A 1 71 ? -1.377 -10.321 7.724 1.00 0.00 71 GLY A O 2
ATOM 3116 N N . THR A 1 72 ? -2.970 -11.705 6.859 1.00 0.00 72 THR A N 2
ATOM 3117 C CA . THR A 1 72 ? -2.874 -11.238 5.461 1.00 0.00 72 THR A CA 2
ATOM 3118 C C . THR A 1 72 ? -3.191 -9.730 5.381 1.00 0.00 72 THR A C 2
ATOM 3119 O O . THR A 1 72 ? -2.427 -8.956 4.790 1.00 0.00 72 THR A O 2
ATOM 3130 N N . ILE A 1 73 ? -4.300 -9.340 6.037 1.00 0.00 73 ILE A N 2
ATOM 3131 C CA . ILE A 1 73 ? -4.782 -7.951 6.081 1.00 0.00 73 ILE A CA 2
ATOM 3132 C C . ILE A 1 73 ? -3.756 -7.030 6.757 1.00 0.00 73 ILE A C 2
ATOM 3133 O O . ILE A 1 73 ? -3.449 -5.966 6.224 1.00 0.00 73 ILE A O 2
ATOM 3149 N N . GLU A 1 74 ? -3.213 -7.470 7.909 1.00 0.00 74 GLU A N 2
ATOM 3150 C CA . GLU A 1 74 ? -2.253 -6.668 8.690 1.00 0.00 74 GLU A CA 2
ATOM 3151 C C . GLU A 1 74 ? -1.032 -6.305 7.837 1.00 0.00 74 GLU A C 2
ATOM 3152 O O . GLU A 1 74 ? -0.716 -5.127 7.683 1.00 0.00 74 GLU A O 2
ATOM 3164 N N . LYS A 1 75 ? -0.421 -7.337 7.222 1.00 0.00 75 LYS A N 2
ATOM 3165 C CA . LYS A 1 75 ? 0.846 -7.201 6.480 1.00 0.00 75 LYS A CA 2
ATOM 3166 C C . LYS A 1 75 ? 0.703 -6.234 5.300 1.00 0.00 75 LYS A C 2
ATOM 3167 O O . LYS A 1 75 ? 1.483 -5.294 5.181 1.00 0.00 75 LYS A O 2
ATOM 3186 N N . ILE A 1 76 ? -0.338 -6.441 4.476 1.00 0.00 76 ILE A N 2
ATOM 3187 C CA . ILE A 1 76 ? -0.543 -5.659 3.241 1.00 0.00 76 ILE A CA 2
ATOM 3188 C C . ILE A 1 76 ? -0.874 -4.186 3.562 1.00 0.00 76 ILE A C 2
ATOM 3189 O O . ILE A 1 76 ? -0.452 -3.284 2.833 1.00 0.00 76 ILE A O 2
ATOM 3205 N N . ILE A 1 77 ? -1.593 -3.958 4.680 1.00 0.00 77 ILE A N 2
ATOM 3206 C CA . ILE A 1 77 ? -1.850 -2.607 5.209 1.00 0.00 77 ILE A CA 2
ATOM 3207 C C . ILE A 1 77 ? -0.529 -1.952 5.662 1.00 0.00 77 ILE A C 2
ATOM 3208 O O . ILE A 1 77 ? -0.299 -0.782 5.377 1.00 0.00 77 ILE A O 2
ATOM 3224 N N . LYS A 1 78 ? 0.355 -2.737 6.319 1.00 0.00 78 LYS A N 2
ATOM 3225 C CA . LYS A 1 78 ? 1.673 -2.243 6.797 1.00 0.00 78 LYS A CA 2
ATOM 3226 C C . LYS A 1 78 ? 2.569 -1.813 5.612 1.00 0.00 78 LYS A C 2
ATOM 3227 O O . LYS A 1 78 ? 3.323 -0.840 5.721 1.00 0.00 78 LYS A O 2
ATOM 3246 N N . VAL A 1 79 ? 2.466 -2.544 4.484 1.00 0.00 79 VAL A N 2
ATOM 3247 C CA . VAL A 1 79 ? 3.233 -2.239 3.257 1.00 0.00 79 VAL A CA 2
ATOM 3248 C C . VAL A 1 79 ? 2.755 -0.897 2.658 1.00 0.00 79 VAL A C 2
ATOM 3249 O O . VAL A 1 79 ? 3.576 -0.054 2.271 1.00 0.00 79 VAL A O 2
ATOM 3262 N N . ILE A 1 80 ? 1.418 -0.704 2.642 1.00 0.00 80 ILE A N 2
ATOM 3263 C CA . ILE A 1 80 ? 0.781 0.557 2.187 1.00 0.00 80 ILE A CA 2
ATOM 3264 C C . ILE A 1 80 ? 1.177 1.735 3.108 1.00 0.00 80 ILE A C 2
ATOM 3265 O O . ILE A 1 80 ? 1.464 2.834 2.624 1.00 0.00 80 ILE A O 2
ATOM 3281 N N . ARG A 1 81 ? 1.204 1.469 4.434 1.00 0.00 81 ARG A N 2
ATOM 3282 C CA . ARG A 1 81 ? 1.544 2.481 5.455 1.00 0.00 81 ARG A CA 2
ATOM 3283 C C . ARG A 1 81 ? 2.968 3.000 5.252 1.00 0.00 81 ARG A C 2
ATOM 3284 O O . ARG A 1 81 ? 3.179 4.209 5.157 1.00 0.00 81 ARG A O 2
ATOM 3305 N N . ASN A 1 82 ? 3.922 2.060 5.118 1.00 0.00 82 ASN A N 2
ATOM 3306 C CA . ASN A 1 82 ? 5.358 2.380 4.982 1.00 0.00 82 ASN A CA 2
ATOM 3307 C C . ASN A 1 82 ? 5.624 3.121 3.655 1.00 0.00 82 ASN A C 2
ATOM 3308 O O . ASN A 1 82 ? 6.454 4.037 3.595 1.00 0.00 82 ASN A O 2
ATOM 3319 N N . SER A 1 83 ? 4.891 2.712 2.605 1.00 0.00 83 SER A N 2
ATOM 3320 C CA . SER A 1 83 ? 4.964 3.330 1.273 1.00 0.00 83 SER A CA 2
ATOM 3321 C C . SER A 1 83 ? 4.526 4.809 1.325 1.00 0.00 83 SER A C 2
ATOM 3322 O O . SER A 1 83 ? 5.244 5.700 0.870 1.00 0.00 83 SER A O 2
ATOM 3330 N N . LEU A 1 84 ? 3.354 5.052 1.925 1.00 0.00 84 LEU A N 2
ATOM 3331 C CA . LEU A 1 84 ? 2.767 6.396 2.014 1.00 0.00 84 LEU A CA 2
ATOM 3332 C C . LEU A 1 84 ? 3.536 7.303 3.003 1.00 0.00 84 LEU A C 2
ATOM 3333 O O . LEU A 1 84 ? 3.523 8.531 2.850 1.00 0.00 84 LEU A O 2
ATOM 3349 N N . GLU A 1 85 ? 4.198 6.693 4.010 1.00 0.00 85 GLU A N 2
ATOM 3350 C CA . GLU A 1 85 ? 5.129 7.408 4.921 1.00 0.00 85 GLU A CA 2
ATOM 3351 C C . GLU A 1 85 ? 6.309 7.980 4.108 1.00 0.00 85 GLU A C 2
ATOM 3352 O O . GLU A 1 85 ? 6.739 9.121 4.316 1.00 0.00 85 GLU A O 2
ATOM 3364 N N . HIS A 1 86 ? 6.784 7.171 3.150 1.00 0.00 86 HIS A N 2
ATOM 3365 C CA . HIS A 1 86 ? 7.922 7.513 2.281 1.00 0.00 86 HIS A CA 2
ATOM 3366 C C . HIS A 1 86 ? 7.521 8.586 1.243 1.00 0.00 86 HIS A C 2
ATOM 3367 O O . HIS A 1 86 ? 8.367 9.336 0.756 1.00 0.00 86 HIS A O 2
ATOM 3382 N N . ALA A 1 87 ? 6.221 8.639 0.904 1.00 0.00 87 ALA A N 2
ATOM 3383 C CA . ALA A 1 87 ? 5.662 9.677 0.009 1.00 0.00 87 ALA A CA 2
ATOM 3384 C C . ALA A 1 87 ? 5.607 11.048 0.713 1.00 0.00 87 ALA A C 2
ATOM 3385 O O . ALA A 1 87 ? 5.705 12.093 0.056 1.00 0.00 87 ALA A O 2
ATOM 3392 N N . ILE A 1 88 ? 5.429 11.025 2.050 1.00 0.00 88 ILE A N 2
ATOM 3393 C CA . ILE A 1 88 ? 5.528 12.232 2.907 1.00 0.00 88 ILE A CA 2
ATOM 3394 C C . ILE A 1 88 ? 6.994 12.725 2.959 1.00 0.00 88 ILE A C 2
ATOM 3395 O O . ILE A 1 88 ? 7.257 13.935 2.941 1.00 0.00 88 ILE A O 2
ATOM 3411 N N . ASP A 1 89 ? 7.934 11.760 3.013 1.00 0.00 89 ASP A N 2
ATOM 3412 C CA . ASP A 1 89 ? 9.390 12.027 2.955 1.00 0.00 89 ASP A CA 2
ATOM 3413 C C . ASP A 1 89 ? 9.770 12.732 1.638 1.00 0.00 89 ASP A C 2
ATOM 3414 O O . ASP A 1 89 ? 10.501 13.732 1.637 1.00 0.00 89 ASP A O 2
ATOM 3423 N N . LEU A 1 90 ? 9.247 12.203 0.521 1.00 0.00 90 LEU A N 2
ATOM 3424 C CA . LEU A 1 90 ? 9.467 12.771 -0.824 1.00 0.00 90 LEU A CA 2
ATOM 3425 C C . LEU A 1 90 ? 8.609 14.035 -1.047 1.00 0.00 90 LEU A C 2
ATOM 3426 O O . LEU A 1 90 ? 8.796 14.746 -2.042 1.00 0.00 90 LEU A O 2
ATOM 3442 N N . GLU A 1 91 ? 7.664 14.286 -0.115 1.00 0.00 91 GLU A N 2
ATOM 3443 C CA . GLU A 1 91 ? 6.768 15.463 -0.114 1.00 0.00 91 GLU A CA 2
ATOM 3444 C C . GLU A 1 91 ? 5.863 15.502 -1.365 1.00 0.00 91 GLU A C 2
ATOM 3445 O O . GLU A 1 91 ? 5.394 16.565 -1.780 1.00 0.00 91 GLU A O 2
ATOM 3457 N N . LEU A 1 92 ? 5.600 14.303 -1.924 1.00 0.00 92 LEU A N 2
ATOM 3458 C CA . LEU A 1 92 ? 4.592 14.092 -2.985 1.00 0.00 92 LEU A CA 2
ATOM 3459 C C . LEU A 1 92 ? 3.185 14.262 -2.378 1.00 0.00 92 LEU A C 2
ATOM 3460 O O . LEU A 1 92 ? 2.232 14.666 -3.054 1.00 0.00 92 LEU A O 2
ATOM 3476 N N . ILE A 1 93 ? 3.107 13.952 -1.076 1.00 0.00 93 ILE A N 2
ATOM 3477 C CA . ILE A 1 93 ? 1.963 14.245 -0.198 1.00 0.00 93 ILE A CA 2
ATOM 3478 C C . ILE A 1 93 ? 2.532 14.810 1.119 1.00 0.00 93 ILE A C 2
ATOM 3479 O O . ILE A 1 93 ? 3.682 14.515 1.475 1.00 0.00 93 ILE A O 2
ATOM 3495 N N . THR A 1 94 ? 1.749 15.645 1.819 1.00 0.00 94 THR A N 2
ATOM 3496 C CA . THR A 1 94 ? 2.168 16.245 3.107 1.00 0.00 94 THR A CA 2
ATOM 3497 C C . THR A 1 94 ? 1.722 15.357 4.279 1.00 0.00 94 THR A C 2
ATOM 3498 O O . THR A 1 94 ? 2.374 15.315 5.334 1.00 0.00 94 THR A O 2
ATOM 3509 N N . LYS A 1 95 ? 0.599 14.660 4.072 1.00 0.00 95 LYS A N 2
ATOM 3510 C CA . LYS A 1 95 ? 0.032 13.702 5.022 1.00 0.00 95 LYS A CA 2
ATOM 3511 C C . LYS A 1 95 ? -0.508 12.510 4.241 1.00 0.00 95 LYS A C 2
ATOM 3512 O O . LYS A 1 95 ? -0.965 12.666 3.098 1.00 0.00 95 LYS A O 2
ATOM 3531 N N . ASN A 1 96 ? -0.455 11.322 4.853 1.00 0.00 96 ASN A N 2
ATOM 3532 C CA . ASN A 1 96 ? -1.026 10.109 4.269 1.00 0.00 96 ASN A CA 2
ATOM 3533 C C . ASN A 1 96 ? -2.306 9.708 5.005 1.00 0.00 96 ASN A C 2
ATOM 3534 O O . ASN A 1 96 ? -2.545 10.111 6.147 1.00 0.00 96 ASN A O 2
ATOM 3545 N N . VAL A 1 97 ? -3.106 8.885 4.332 1.00 0.00 97 VAL A N 2
ATOM 3546 C CA . VAL A 1 97 ? -4.379 8.366 4.851 1.00 0.00 97 VAL A CA 2
ATOM 3547 C C . VAL A 1 97 ? -4.214 6.929 5.397 1.00 0.00 97 VAL A C 2
ATOM 3548 O O . VAL A 1 97 ? -5.194 6.285 5.783 1.00 0.00 97 VAL A O 2
ATOM 3561 N N . ALA A 1 98 ? -2.950 6.469 5.482 1.00 0.00 98 ALA A N 2
ATOM 3562 C CA . ALA A 1 98 ? -2.599 5.119 5.962 1.00 0.00 98 ALA A CA 2
ATOM 3563 C C . ALA A 1 98 ? -2.348 5.131 7.476 1.00 0.00 98 ALA A C 2
ATOM 3564 O O . ALA A 1 98 ? -2.446 4.097 8.136 1.00 0.00 98 ALA A O 2
ATOM 3571 N N . ALA A 1 99 ? -2.028 6.323 8.014 1.00 0.00 99 ALA A N 2
ATOM 3572 C CA . ALA A 1 99 ? -1.916 6.549 9.471 1.00 0.00 99 ALA A CA 2
ATOM 3573 C C . ALA A 1 99 ? -3.312 6.592 10.129 1.00 0.00 99 ALA A C 2
ATOM 3574 O O . ALA A 1 99 ? -3.432 6.580 11.356 1.00 0.00 99 ALA A O 2
ATOM 3581 N N . LYS A 1 100 ? -4.357 6.684 9.284 1.00 0.00 100 LYS A N 2
ATOM 3582 C CA . LYS A 1 100 ? -5.765 6.536 9.695 1.00 0.00 100 LYS A CA 2
ATOM 3583 C C . LYS A 1 100 ? -6.180 5.055 9.656 1.00 0.00 100 LYS A C 2
ATOM 3584 O O . LYS A 1 100 ? -7.146 4.653 10.315 1.00 0.00 100 LYS A O 2
ATOM 3603 N N . THR A 1 101 ? -5.429 4.260 8.871 1.00 0.00 101 THR A N 2
ATOM 3604 C CA . THR A 1 101 ? -5.741 2.848 8.607 1.00 0.00 101 THR A CA 2
ATOM 3605 C C . THR A 1 101 ? -4.859 1.939 9.472 1.00 0.00 101 THR A C 2
ATOM 3606 O O . THR A 1 101 ? -3.703 1.647 9.137 1.00 0.00 101 THR A O 2
ATOM 3617 N N . LYS A 1 102 ? -5.410 1.544 10.616 1.00 0.00 102 LYS A N 2
ATOM 3618 C CA . LYS A 1 102 ? -4.827 0.522 11.493 1.00 0.00 102 LYS A CA 2
ATOM 3619 C C . LYS A 1 102 ? -5.417 -0.847 11.121 1.00 0.00 102 LYS A C 2
ATOM 3620 O O . LYS A 1 102 ? -6.362 -0.922 10.313 1.00 0.00 102 LYS A O 2
ATOM 3639 N N . LEU A 1 103 ? -4.843 -1.925 11.677 1.00 0.00 103 LEU A N 2
ATOM 3640 C CA . LEU A 1 103 ? -5.495 -3.239 11.655 1.00 0.00 103 LEU A CA 2
ATOM 3641 C C . LEU A 1 103 ? -6.801 -3.115 12.484 1.00 0.00 103 LEU A C 2
ATOM 3642 O O . LEU A 1 103 ? -6.731 -2.728 13.665 1.00 0.00 103 LEU A O 2
ATOM 3658 N N . PRO A 1 104 ? -8.008 -3.386 11.876 1.00 0.00 104 PRO A N 2
ATOM 3659 C CA . PRO A 1 104 ? -9.323 -3.233 12.571 1.00 0.00 104 PRO A CA 2
ATOM 3660 C C . PRO A 1 104 ? -9.487 -4.197 13.770 1.00 0.00 104 PRO A C 2
ATOM 3661 O O . PRO A 1 104 ? -8.528 -4.881 14.158 1.00 0.00 104 PRO A O 2
ATOM 3672 N N . LYS A 1 105 ? -10.702 -4.240 14.361 1.00 0.00 105 LYS A N 2
ATOM 3673 C CA . LYS A 1 105 ? -10.996 -5.116 15.514 1.00 0.00 105 LYS A CA 2
ATOM 3674 C C . LYS A 1 105 ? -10.983 -6.603 15.077 1.00 0.00 105 LYS A C 2
ATOM 3675 O O . LYS A 1 105 ? -12.019 -7.196 14.738 1.00 0.00 105 LYS A O 2
ATOM 3694 N N . ALA A 1 106 ? -9.764 -7.144 15.032 1.00 0.00 106 ALA A N 2
ATOM 3695 C CA . ALA A 1 106 ? -9.453 -8.519 14.662 1.00 0.00 106 ALA A CA 2
ATOM 3696 C C . ALA A 1 106 ? -8.185 -8.904 15.437 1.00 0.00 106 ALA A C 2
ATOM 3697 O O . ALA A 1 106 ? -7.158 -9.295 14.869 1.00 0.00 106 ALA A O 2
ATOM 3704 N N . ASP A 1 107 ? -8.282 -8.722 16.760 1.00 0.00 107 ASP A N 2
ATOM 3705 C CA . ASP A 1 107 ? -7.166 -8.915 17.696 1.00 0.00 107 ASP A CA 2
ATOM 3706 C C . ASP A 1 107 ? -6.907 -10.410 17.949 1.00 0.00 107 ASP A C 2
ATOM 3707 O O . ASP A 1 107 ? -7.822 -11.180 18.255 1.00 0.00 107 ASP A O 2
ATOM 3716 N N . LYS A 1 108 ? -5.641 -10.797 17.780 1.00 0.00 108 LYS A N 2
ATOM 3717 C CA . LYS A 1 108 ? -5.150 -12.161 18.026 1.00 0.00 108 LYS A CA 2
ATOM 3718 C C . LYS A 1 108 ? -4.457 -12.202 19.402 1.00 0.00 108 LYS A C 2
ATOM 3719 O O . LYS A 1 108 ? -4.160 -11.150 19.992 1.00 0.00 108 LYS A O 2
ATOM 3738 N N . GLU A 1 109 ? -4.186 -13.417 19.904 1.00 0.00 109 GLU A N 2
ATOM 3739 C CA . GLU A 1 109 ? -3.705 -13.636 21.285 1.00 0.00 109 GLU A CA 2
ATOM 3740 C C . GLU A 1 109 ? -2.172 -13.707 21.287 1.00 0.00 109 GLU A C 2
ATOM 3741 O O . GLU A 1 109 ? -1.582 -14.513 20.553 1.00 0.00 109 GLU A O 2
ATOM 3753 N N . GLU A 1 110 ? -1.546 -12.829 22.097 1.00 0.00 110 GLU A N 2
ATOM 3754 C CA . GLU A 1 110 ? -0.077 -12.647 22.145 1.00 0.00 110 GLU A CA 2
ATOM 3755 C C . GLU A 1 110 ? 0.666 -13.912 22.631 1.00 0.00 110 GLU A C 2
ATOM 3756 O O . GLU A 1 110 ? 1.741 -14.236 22.107 1.00 0.00 110 GLU A O 2
ATOM 3768 N N . LEU A 1 111 ? 0.065 -14.606 23.624 1.00 0.00 111 LEU A N 2
ATOM 3769 C CA . LEU A 1 111 ? 0.652 -15.784 24.307 1.00 0.00 111 LEU A CA 2
ATOM 3770 C C . LEU A 1 111 ? 2.061 -15.482 24.886 1.00 0.00 111 LEU A C 2
ATOM 3771 O O . LEU A 1 111 ? 2.895 -16.379 25.034 1.00 0.00 111 LEU A O 2
ATOM 3787 N N . GLU A 1 112 ? 2.264 -14.203 25.263 1.00 0.00 112 GLU A N 2
ATOM 3788 C CA . GLU A 1 112 ? 3.551 -13.655 25.744 1.00 0.00 112 GLU A CA 2
ATOM 3789 C C . GLU A 1 112 ? 3.817 -14.108 27.200 1.00 0.00 112 GLU A C 2
ATOM 3790 O O . GLU A 1 112 ? 4.962 -14.369 27.579 1.00 0.00 112 GLU A O 2
ATOM 3802 N N . HIS A 1 113 ? 2.743 -14.228 28.001 1.00 0.00 113 HIS A N 2
ATOM 3803 C CA . HIS A 1 113 ? 2.830 -14.638 29.427 1.00 0.00 113 HIS A CA 2
ATOM 3804 C C . HIS A 1 113 ? 2.824 -16.187 29.586 1.00 0.00 113 HIS A C 2
ATOM 3805 O O . HIS A 1 113 ? 2.255 -16.721 30.550 1.00 0.00 113 HIS A O 2
ATOM 3820 N N . HIS A 1 114 ? 3.527 -16.890 28.674 1.00 0.00 114 HIS A N 2
ATOM 3821 C CA . HIS A 1 114 ? 3.565 -18.375 28.629 1.00 0.00 114 HIS A CA 2
ATOM 3822 C C . HIS A 1 114 ? 4.614 -18.958 29.621 1.00 0.00 114 HIS A C 2
ATOM 3823 O O . HIS A 1 114 ? 5.687 -19.421 29.222 1.00 0.00 114 HIS A O 2
ATOM 3838 N N . HIS A 1 115 ? 4.285 -18.895 30.933 1.00 0.00 115 HIS A N 2
ATOM 3839 C CA . HIS A 1 115 ? 5.114 -19.461 32.021 1.00 0.00 115 HIS A CA 2
ATOM 3840 C C . HIS A 1 115 ? 4.317 -19.471 33.347 1.00 0.00 115 HIS A C 2
ATOM 3841 O O . HIS A 1 115 ? 3.815 -18.431 33.793 1.00 0.00 115 HIS A O 2
ATOM 3856 N N . HIS A 1 116 ? 4.161 -20.665 33.939 1.00 0.00 116 HIS A N 2
ATOM 3857 C CA . HIS A 1 116 ? 3.554 -20.838 35.270 1.00 0.00 116 HIS A CA 2
ATOM 3858 C C . HIS A 1 116 ? 4.659 -20.890 36.329 1.00 0.00 116 HIS A C 2
ATOM 3859 O O . HIS A 1 116 ? 5.770 -21.357 36.052 1.00 0.00 116 HIS A O 2
ATOM 3874 N N . HIS A 1 117 ? 4.342 -20.406 37.535 1.00 0.00 117 HIS A N 2
ATOM 3875 C CA . HIS A 1 117 ? 5.267 -20.422 38.686 1.00 0.00 117 HIS A CA 2
ATOM 3876 C C . HIS A 1 117 ? 4.847 -21.519 39.682 1.00 0.00 117 HIS A C 2
ATOM 3877 O O . HIS A 1 117 ? 3.719 -22.023 39.628 1.00 0.00 117 HIS A O 2
ATOM 3892 N N . HIS A 1 118 ? 5.778 -21.880 40.574 1.00 0.00 118 HIS A N 2
ATOM 3893 C CA . HIS A 1 118 ? 5.514 -22.770 41.718 1.00 0.00 118 HIS A CA 2
ATOM 3894 C C . HIS A 1 118 ? 4.656 -22.012 42.761 1.00 0.00 118 HIS A C 2
ATOM 3895 O O . HIS A 1 118 ? 5.156 -21.019 43.330 1.00 0.00 118 HIS A O 2
ATOM 3911 N N . MET A 1 1 ? -1.010 22.426 -4.005 1.00 0.00 1 MET A N 3
ATOM 3912 C CA . MET A 1 1 ? -1.147 21.024 -4.464 1.00 0.00 1 MET A CA 3
ATOM 3913 C C . MET A 1 1 ? -0.281 20.794 -5.715 1.00 0.00 1 MET A C 3
ATOM 3914 O O . MET A 1 1 ? 0.436 21.698 -6.150 1.00 0.00 1 MET A O 3
ATOM 3930 N N . GLU A 1 2 ? -0.346 19.581 -6.280 1.00 0.00 2 GLU A N 3
ATOM 3931 C CA . GLU A 1 2 ? 0.367 19.215 -7.521 1.00 0.00 2 GLU A CA 3
ATOM 3932 C C . GLU A 1 2 ? -0.392 18.072 -8.210 1.00 0.00 2 GLU A C 3
ATOM 3933 O O . GLU A 1 2 ? -0.824 17.154 -7.506 1.00 0.00 2 GLU A O 3
ATOM 3945 N N . PRO A 1 3 ? -0.575 18.095 -9.586 1.00 0.00 3 PRO A N 3
ATOM 3946 C CA . PRO A 1 3 ? -1.117 16.938 -10.320 1.00 0.00 3 PRO A CA 3
ATOM 3947 C C . PRO A 1 3 ? -0.106 15.778 -10.294 1.00 0.00 3 PRO A C 3
ATOM 3948 O O . PRO A 1 3 ? 0.867 15.779 -11.067 1.00 0.00 3 PRO A O 3
ATOM 3959 N N . SER A 1 4 ? -0.326 14.829 -9.363 1.00 0.00 4 SER A N 3
ATOM 3960 C CA . SER A 1 4 ? 0.580 13.700 -9.123 1.00 0.00 4 SER A CA 3
ATOM 3961 C C . SER A 1 4 ? 0.638 12.793 -10.364 1.00 0.00 4 SER A C 3
ATOM 3962 O O . SER A 1 4 ? -0.229 11.937 -10.571 1.00 0.00 4 SER A O 3
ATOM 3970 N N . LYS A 1 5 ? 1.625 13.083 -11.227 1.00 0.00 5 LYS A N 3
ATOM 3971 C CA . LYS A 1 5 ? 1.952 12.278 -12.414 1.00 0.00 5 LYS A CA 3
ATOM 3972 C C . LYS A 1 5 ? 2.330 10.859 -11.979 1.00 0.00 5 LYS A C 3
ATOM 3973 O O . LYS A 1 5 ? 1.964 9.866 -12.620 1.00 0.00 5 LYS A O 3
ATOM 3992 N N . LEU A 1 6 ? 3.067 10.805 -10.866 1.00 0.00 6 LEU A N 3
ATOM 3993 C CA . LEU A 1 6 ? 3.395 9.569 -10.182 1.00 0.00 6 LEU A CA 3
ATOM 3994 C C . LEU A 1 6 ? 2.108 8.941 -9.613 1.00 0.00 6 LEU A C 3
ATOM 3995 O O . LEU A 1 6 ? 1.553 9.420 -8.614 1.00 0.00 6 LEU A O 3
ATOM 4011 N N . SER A 1 7 ? 1.592 7.922 -10.322 1.00 0.00 7 SER A N 3
ATOM 4012 C CA . SER A 1 7 ? 0.479 7.097 -9.833 1.00 0.00 7 SER A CA 3
ATOM 4013 C C . SER A 1 7 ? 0.973 6.223 -8.672 1.00 0.00 7 SER A C 3
ATOM 4014 O O . SER A 1 7 ? 2.178 5.960 -8.579 1.00 0.00 7 SER A O 3
ATOM 4022 N N . TYR A 1 8 ? 0.058 5.774 -7.801 1.00 0.00 8 TYR A N 3
ATOM 4023 C CA . TYR A 1 8 ? 0.421 4.968 -6.624 1.00 0.00 8 TYR A CA 3
ATOM 4024 C C . TYR A 1 8 ? 1.091 3.641 -7.036 1.00 0.00 8 TYR A C 3
ATOM 4025 O O . TYR A 1 8 ? 2.056 3.230 -6.412 1.00 0.00 8 TYR A O 3
ATOM 4043 N N . GLY A 1 9 ? 0.590 3.028 -8.120 1.00 0.00 9 GLY A N 3
ATOM 4044 C CA . GLY A 1 9 ? 1.130 1.765 -8.649 1.00 0.00 9 GLY A CA 3
ATOM 4045 C C . GLY A 1 9 ? 2.529 1.916 -9.221 1.00 0.00 9 GLY A C 3
ATOM 4046 O O . GLY A 1 9 ? 3.348 0.990 -9.141 1.00 0.00 9 GLY A O 3
ATOM 4050 N N . GLU A 1 10 ? 2.799 3.095 -9.802 1.00 0.00 10 GLU A N 3
ATOM 4051 C CA . GLU A 1 10 ? 4.136 3.450 -10.306 1.00 0.00 10 GLU A CA 3
ATOM 4052 C C . GLU A 1 10 ? 5.066 3.710 -9.118 1.00 0.00 10 GLU A C 3
ATOM 4053 O O . GLU A 1 10 ? 6.245 3.340 -9.133 1.00 0.00 10 GLU A O 3
ATOM 4065 N N . TYR A 1 11 ? 4.496 4.330 -8.071 1.00 0.00 11 TYR A N 3
ATOM 4066 C CA . TYR A 1 11 ? 5.211 4.643 -6.838 1.00 0.00 11 TYR A CA 3
ATOM 4067 C C . TYR A 1 11 ? 5.507 3.361 -6.038 1.00 0.00 11 TYR A C 3
ATOM 4068 O O . TYR A 1 11 ? 6.480 3.321 -5.296 1.00 0.00 11 TYR A O 3
ATOM 4086 N N . LEU A 1 12 ? 4.669 2.324 -6.198 1.00 0.00 12 LEU A N 3
ATOM 4087 C CA . LEU A 1 12 ? 4.910 1.020 -5.557 1.00 0.00 12 LEU A CA 3
ATOM 4088 C C . LEU A 1 12 ? 6.222 0.423 -6.056 1.00 0.00 12 LEU A C 3
ATOM 4089 O O . LEU A 1 12 ? 6.969 -0.136 -5.278 1.00 0.00 12 LEU A O 3
ATOM 4105 N N . GLU A 1 13 ? 6.492 0.602 -7.359 1.00 0.00 13 GLU A N 3
ATOM 4106 C CA . GLU A 1 13 ? 7.756 0.187 -7.980 1.00 0.00 13 GLU A CA 3
ATOM 4107 C C . GLU A 1 13 ? 8.921 1.041 -7.464 1.00 0.00 13 GLU A C 3
ATOM 4108 O O . GLU A 1 13 ? 9.915 0.498 -7.013 1.00 0.00 13 GLU A O 3
ATOM 4120 N N . SER A 1 14 ? 8.746 2.374 -7.502 1.00 0.00 14 SER A N 3
ATOM 4121 C CA . SER A 1 14 ? 9.777 3.356 -7.103 1.00 0.00 14 SER A CA 3
ATOM 4122 C C . SER A 1 14 ? 10.254 3.122 -5.643 1.00 0.00 14 SER A C 3
ATOM 4123 O O . SER A 1 14 ? 11.450 2.925 -5.386 1.00 0.00 14 SER A O 3
ATOM 4131 N N . TRP A 1 15 ? 9.275 3.125 -4.722 1.00 0.00 15 TRP A N 3
ATOM 4132 C CA . TRP A 1 15 ? 9.461 2.854 -3.284 1.00 0.00 15 TRP A CA 3
ATOM 4133 C C . TRP A 1 15 ? 10.129 1.486 -3.059 1.00 0.00 15 TRP A C 3
ATOM 4134 O O . TRP A 1 15 ? 11.078 1.373 -2.279 1.00 0.00 15 TRP A O 3
ATOM 4155 N N . PHE A 1 16 ? 9.604 0.459 -3.745 1.00 0.00 16 PHE A N 3
ATOM 4156 C CA . PHE A 1 16 ? 10.066 -0.929 -3.597 1.00 0.00 16 PHE A CA 3
ATOM 4157 C C . PHE A 1 16 ? 11.529 -1.090 -4.059 1.00 0.00 16 PHE A C 3
ATOM 4158 O O . PHE A 1 16 ? 12.293 -1.773 -3.393 1.00 0.00 16 PHE A O 3
ATOM 4175 N N . ASN A 1 17 ? 11.904 -0.425 -5.173 1.00 0.00 17 ASN A N 3
ATOM 4176 C CA . ASN A 1 17 ? 13.293 -0.451 -5.717 1.00 0.00 17 ASN A CA 3
ATOM 4177 C C . ASN A 1 17 ? 14.265 0.119 -4.677 1.00 0.00 17 ASN A C 3
ATOM 4178 O O . ASN A 1 17 ? 15.341 -0.439 -4.442 1.00 0.00 17 ASN A O 3
ATOM 4189 N N . THR A 1 18 ? 13.840 1.234 -4.056 1.00 0.00 18 THR A N 3
ATOM 4190 C CA . THR A 1 18 ? 14.536 1.872 -2.932 1.00 0.00 18 THR A CA 3
ATOM 4191 C C . THR A 1 18 ? 14.629 0.911 -1.718 1.00 0.00 18 THR A C 3
ATOM 4192 O O . THR A 1 18 ? 15.686 0.792 -1.091 1.00 0.00 18 THR A O 3
ATOM 4203 N N . LYS A 1 19 ? 13.529 0.178 -1.452 1.00 0.00 19 LYS A N 3
ATOM 4204 C CA . LYS A 1 19 ? 13.374 -0.645 -0.235 1.00 0.00 19 LYS A CA 3
ATOM 4205 C C . LYS A 1 19 ? 14.113 -2.004 -0.357 1.00 0.00 19 LYS A C 3
ATOM 4206 O O . LYS A 1 19 ? 14.468 -2.607 0.664 1.00 0.00 19 LYS A O 3
ATOM 4225 N N . ARG A 1 20 ? 14.365 -2.467 -1.606 1.00 0.00 20 ARG A N 3
ATOM 4226 C CA . ARG A 1 20 ? 15.128 -3.722 -1.880 1.00 0.00 20 ARG A CA 3
ATOM 4227 C C . ARG A 1 20 ? 16.569 -3.668 -1.325 1.00 0.00 20 ARG A C 3
ATOM 4228 O O . ARG A 1 20 ? 17.212 -4.711 -1.160 1.00 0.00 20 ARG A O 3
ATOM 4249 N N . HIS A 1 21 ? 17.061 -2.445 -1.064 1.00 0.00 21 HIS A N 3
ATOM 4250 C CA . HIS A 1 21 ? 18.408 -2.201 -0.513 1.00 0.00 21 HIS A CA 3
ATOM 4251 C C . HIS A 1 21 ? 18.517 -2.700 0.951 1.00 0.00 21 HIS A C 3
ATOM 4252 O O . HIS A 1 21 ? 19.612 -3.036 1.414 1.00 0.00 21 HIS A O 3
ATOM 4267 N N . SER A 1 22 ? 17.370 -2.767 1.659 1.00 0.00 22 SER A N 3
ATOM 4268 C CA . SER A 1 22 ? 17.303 -3.199 3.069 1.00 0.00 22 SER A CA 3
ATOM 4269 C C . SER A 1 22 ? 16.668 -4.599 3.176 1.00 0.00 22 SER A C 3
ATOM 4270 O O . SER A 1 22 ? 17.220 -5.484 3.840 1.00 0.00 22 SER A O 3
ATOM 4278 N N . VAL A 1 23 ? 15.493 -4.791 2.532 1.00 0.00 23 VAL A N 3
ATOM 4279 C CA . VAL A 1 23 ? 14.781 -6.088 2.559 1.00 0.00 23 VAL A CA 3
ATOM 4280 C C . VAL A 1 23 ? 15.492 -7.110 1.648 1.00 0.00 23 VAL A C 3
ATOM 4281 O O . VAL A 1 23 ? 16.002 -6.754 0.573 1.00 0.00 23 VAL A O 3
ATOM 4294 N N . GLY A 1 24 ? 15.545 -8.374 2.103 1.00 0.00 24 GLY A N 3
ATOM 4295 C CA . GLY A 1 24 ? 16.165 -9.453 1.338 1.00 0.00 24 GLY A CA 3
ATOM 4296 C C . GLY A 1 24 ? 15.324 -9.873 0.146 1.00 0.00 24 GLY A C 3
ATOM 4297 O O . GLY A 1 24 ? 14.166 -9.471 0.044 1.00 0.00 24 GLY A O 3
ATOM 4301 N N . ILE A 1 25 ? 15.913 -10.689 -0.742 1.00 0.00 25 ILE A N 3
ATOM 4302 C CA . ILE A 1 25 ? 15.251 -11.179 -1.973 1.00 0.00 25 ILE A CA 3
ATOM 4303 C C . ILE A 1 25 ? 13.952 -11.949 -1.627 1.00 0.00 25 ILE A C 3
ATOM 4304 O O . ILE A 1 25 ? 12.910 -11.758 -2.270 1.00 0.00 25 ILE A O 3
ATOM 4320 N N . GLN A 1 26 ? 14.036 -12.787 -0.574 1.00 0.00 26 GLN A N 3
ATOM 4321 C CA . GLN A 1 26 ? 12.902 -13.601 -0.085 1.00 0.00 26 GLN A CA 3
ATOM 4322 C C . GLN A 1 26 ? 11.749 -12.710 0.441 1.00 0.00 26 GLN A C 3
ATOM 4323 O O . GLN A 1 26 ? 10.570 -12.994 0.200 1.00 0.00 26 GLN A O 3
ATOM 4337 N N . THR A 1 27 ? 12.127 -11.618 1.126 1.00 0.00 27 THR A N 3
ATOM 4338 C CA . THR A 1 27 ? 11.186 -10.690 1.771 1.00 0.00 27 THR A CA 3
ATOM 4339 C C . THR A 1 27 ? 10.557 -9.759 0.727 1.00 0.00 27 THR A C 3
ATOM 4340 O O . THR A 1 27 ? 9.386 -9.393 0.828 1.00 0.00 27 THR A O 3
ATOM 4351 N N . ALA A 1 28 ? 11.355 -9.429 -0.291 1.00 0.00 28 ALA A N 3
ATOM 4352 C CA . ALA A 1 28 ? 10.971 -8.529 -1.382 1.00 0.00 28 ALA A CA 3
ATOM 4353 C C . ALA A 1 28 ? 9.866 -9.172 -2.245 1.00 0.00 28 ALA A C 3
ATOM 4354 O O . ALA A 1 28 ? 8.878 -8.518 -2.601 1.00 0.00 28 ALA A O 3
ATOM 4361 N N . LYS A 1 29 ? 10.027 -10.479 -2.522 1.00 0.00 29 LYS A N 3
ATOM 4362 C CA . LYS A 1 29 ? 9.038 -11.287 -3.256 1.00 0.00 29 LYS A CA 3
ATOM 4363 C C . LYS A 1 29 ? 7.689 -11.326 -2.497 1.00 0.00 29 LYS A C 3
ATOM 4364 O O . LYS A 1 29 ? 6.625 -11.326 -3.115 1.00 0.00 29 LYS A O 3
ATOM 4383 N N . VAL A 1 30 ? 7.764 -11.331 -1.154 1.00 0.00 30 VAL A N 3
ATOM 4384 C CA . VAL A 1 30 ? 6.584 -11.339 -0.269 1.00 0.00 30 VAL A CA 3
ATOM 4385 C C . VAL A 1 30 ? 5.825 -9.992 -0.358 1.00 0.00 30 VAL A C 3
ATOM 4386 O O . VAL A 1 30 ? 4.622 -9.968 -0.668 1.00 0.00 30 VAL A O 3
ATOM 4399 N N . LEU A 1 31 ? 6.561 -8.882 -0.137 1.00 0.00 31 LEU A N 3
ATOM 4400 C CA . LEU A 1 31 ? 5.986 -7.515 -0.075 1.00 0.00 31 LEU A CA 3
ATOM 4401 C C . LEU A 1 31 ? 5.340 -7.119 -1.413 1.00 0.00 31 LEU A C 3
ATOM 4402 O O . LEU A 1 31 ? 4.199 -6.645 -1.449 1.00 0.00 31 LEU A O 3
ATOM 4418 N N . LYS A 1 32 ? 6.082 -7.351 -2.511 1.00 0.00 32 LYS A N 3
ATOM 4419 C CA . LYS A 1 32 ? 5.609 -7.043 -3.872 1.00 0.00 32 LYS A CA 3
ATOM 4420 C C . LYS A 1 32 ? 4.605 -8.102 -4.355 1.00 0.00 32 LYS A C 3
ATOM 4421 O O . LYS A 1 32 ? 3.771 -7.817 -5.205 1.00 0.00 32 LYS A O 3
ATOM 4440 N N . GLY A 1 33 ? 4.694 -9.324 -3.801 1.00 0.00 33 GLY A N 3
ATOM 4441 C CA . GLY A 1 33 ? 3.704 -10.379 -4.075 1.00 0.00 33 GLY A CA 3
ATOM 4442 C C . GLY A 1 33 ? 2.313 -9.991 -3.589 1.00 0.00 33 GLY A C 3
ATOM 4443 O O . GLY A 1 33 ? 1.301 -10.356 -4.193 1.00 0.00 33 GLY A O 3
ATOM 4447 N N . TYR A 1 34 ? 2.290 -9.218 -2.495 1.00 0.00 34 TYR A N 3
ATOM 4448 C CA . TYR A 1 34 ? 1.070 -8.625 -1.948 1.00 0.00 34 TYR A CA 3
ATOM 4449 C C . TYR A 1 34 ? 0.618 -7.416 -2.789 1.00 0.00 34 TYR A C 3
ATOM 4450 O O . TYR A 1 34 ? -0.585 -7.228 -2.990 1.00 0.00 34 TYR A O 3
ATOM 4468 N N . LEU A 1 35 ? 1.590 -6.616 -3.287 1.00 0.00 35 LEU A N 3
ATOM 4469 C CA . LEU A 1 35 ? 1.302 -5.432 -4.127 1.00 0.00 35 LEU A CA 3
ATOM 4470 C C . LEU A 1 35 ? 0.595 -5.849 -5.428 1.00 0.00 35 LEU A C 3
ATOM 4471 O O . LEU A 1 35 ? -0.525 -5.416 -5.695 1.00 0.00 35 LEU A O 3
ATOM 4487 N N . ASN A 1 36 ? 1.244 -6.760 -6.168 1.00 0.00 36 ASN A N 3
ATOM 4488 C CA . ASN A 1 36 ? 0.829 -7.207 -7.514 1.00 0.00 36 ASN A CA 3
ATOM 4489 C C . ASN A 1 36 ? -0.563 -7.858 -7.517 1.00 0.00 36 ASN A C 3
ATOM 4490 O O . ASN A 1 36 ? -1.317 -7.717 -8.477 1.00 0.00 36 ASN A O 3
ATOM 4501 N N . SER A 1 37 ? -0.898 -8.540 -6.422 1.00 0.00 37 SER A N 3
ATOM 4502 C CA . SER A 1 37 ? -2.160 -9.296 -6.305 1.00 0.00 37 SER A CA 3
ATOM 4503 C C . SER A 1 37 ? -3.303 -8.398 -5.784 1.00 0.00 37 SER A C 3
ATOM 4504 O O . SER A 1 37 ? -4.406 -8.387 -6.349 1.00 0.00 37 SER A O 3
ATOM 4512 N N . ARG A 1 38 ? -3.030 -7.651 -4.695 1.00 0.00 38 ARG A N 3
ATOM 4513 C CA . ARG A 1 38 ? -4.058 -6.863 -3.979 1.00 0.00 38 ARG A CA 3
ATOM 4514 C C . ARG A 1 38 ? -4.076 -5.384 -4.398 1.00 0.00 38 ARG A C 3
ATOM 4515 O O . ARG A 1 38 ? -5.094 -4.897 -4.904 1.00 0.00 38 ARG A O 3
ATOM 4536 N N . ILE A 1 39 ? -2.953 -4.674 -4.199 1.00 0.00 39 ILE A N 3
ATOM 4537 C CA . ILE A 1 39 ? -2.940 -3.200 -4.274 1.00 0.00 39 ILE A CA 3
ATOM 4538 C C . ILE A 1 39 ? -3.007 -2.694 -5.747 1.00 0.00 39 ILE A C 3
ATOM 4539 O O . ILE A 1 39 ? -3.654 -1.693 -6.006 1.00 0.00 39 ILE A O 3
ATOM 4555 N N . ILE A 1 40 ? -2.378 -3.407 -6.700 1.00 0.00 40 ILE A N 3
ATOM 4556 C CA . ILE A 1 40 ? -2.309 -2.976 -8.128 1.00 0.00 40 ILE A CA 3
ATOM 4557 C C . ILE A 1 40 ? -3.727 -2.791 -8.777 1.00 0.00 40 ILE A C 3
ATOM 4558 O O . ILE A 1 40 ? -4.016 -1.694 -9.284 1.00 0.00 40 ILE A O 3
ATOM 4574 N N . PRO A 1 41 ? -4.647 -3.827 -8.762 1.00 0.00 41 PRO A N 3
ATOM 4575 C CA . PRO A 1 41 ? -6.000 -3.686 -9.361 1.00 0.00 41 PRO A CA 3
ATOM 4576 C C . PRO A 1 41 ? -6.964 -2.824 -8.501 1.00 0.00 41 PRO A C 3
ATOM 4577 O O . PRO A 1 41 ? -8.077 -2.519 -8.939 1.00 0.00 41 PRO A O 3
ATOM 4588 N N . SER A 1 42 ? -6.534 -2.446 -7.278 1.00 0.00 42 SER A N 3
ATOM 4589 C CA . SER A 1 42 ? -7.367 -1.676 -6.333 1.00 0.00 42 SER A CA 3
ATOM 4590 C C . SER A 1 42 ? -6.946 -0.188 -6.275 1.00 0.00 42 SER A C 3
ATOM 4591 O O . SER A 1 42 ? -7.692 0.690 -6.721 1.00 0.00 42 SER A O 3
ATOM 4599 N N . LEU A 1 43 ? -5.747 0.079 -5.733 1.00 0.00 43 LEU A N 3
ATOM 4600 C CA . LEU A 1 43 ? -5.215 1.449 -5.513 1.00 0.00 43 LEU A CA 3
ATOM 4601 C C . LEU A 1 43 ? -4.074 1.807 -6.493 1.00 0.00 43 LEU A C 3
ATOM 4602 O O . LEU A 1 43 ? -3.663 2.974 -6.559 1.00 0.00 43 LEU A O 3
ATOM 4618 N N . GLY A 1 44 ? -3.576 0.804 -7.238 1.00 0.00 44 GLY A N 3
ATOM 4619 C CA . GLY A 1 44 ? -2.375 0.952 -8.074 1.00 0.00 44 GLY A CA 3
ATOM 4620 C C . GLY A 1 44 ? -2.575 1.857 -9.284 1.00 0.00 44 GLY A C 3
ATOM 4621 O O . GLY A 1 44 ? -1.810 2.800 -9.504 1.00 0.00 44 GLY A O 3
ATOM 4625 N N . ASN A 1 45 ? -3.634 1.593 -10.059 1.00 0.00 45 ASN A N 3
ATOM 4626 C CA . ASN A 1 45 ? -3.948 2.369 -11.288 1.00 0.00 45 ASN A CA 3
ATOM 4627 C C . ASN A 1 45 ? -4.515 3.769 -10.944 1.00 0.00 45 ASN A C 3
ATOM 4628 O O . ASN A 1 45 ? -4.799 4.569 -11.839 1.00 0.00 45 ASN A O 3
ATOM 4639 N N . ILE A 1 46 ? -4.702 4.035 -9.640 1.00 0.00 46 ILE A N 3
ATOM 4640 C CA . ILE A 1 46 ? -5.094 5.351 -9.117 1.00 0.00 46 ILE A CA 3
ATOM 4641 C C . ILE A 1 46 ? -3.827 6.214 -8.893 1.00 0.00 46 ILE A C 3
ATOM 4642 O O . ILE A 1 46 ? -2.736 5.668 -8.684 1.00 0.00 46 ILE A O 3
ATOM 4658 N N . LYS A 1 47 ? -3.972 7.552 -8.956 1.00 0.00 47 LYS A N 3
ATOM 4659 C CA . LYS A 1 47 ? -2.873 8.490 -8.652 1.00 0.00 47 LYS A CA 3
ATOM 4660 C C . LYS A 1 47 ? -2.597 8.523 -7.138 1.00 0.00 47 LYS A C 3
ATOM 4661 O O . LYS A 1 47 ? -3.510 8.321 -6.328 1.00 0.00 47 LYS A O 3
ATOM 4680 N N . LEU A 1 48 ? -1.331 8.804 -6.784 1.00 0.00 48 LEU A N 3
ATOM 4681 C CA . LEU A 1 48 ? -0.834 8.782 -5.390 1.00 0.00 48 LEU A CA 3
ATOM 4682 C C . LEU A 1 48 ? -1.600 9.766 -4.469 1.00 0.00 48 LEU A C 3
ATOM 4683 O O . LEU A 1 48 ? -1.978 9.409 -3.344 1.00 0.00 48 LEU A O 3
ATOM 4699 N N . ALA A 1 49 ? -1.851 10.990 -4.975 1.00 0.00 49 ALA A N 3
ATOM 4700 C CA . ALA A 1 49 ? -2.537 12.053 -4.205 1.00 0.00 49 ALA A CA 3
ATOM 4701 C C . ALA A 1 49 ? -4.065 11.808 -4.103 1.00 0.00 49 ALA A C 3
ATOM 4702 O O . ALA A 1 49 ? -4.734 12.431 -3.270 1.00 0.00 49 ALA A O 3
ATOM 4709 N N . LYS A 1 50 ? -4.611 10.900 -4.945 1.00 0.00 50 LYS A N 3
ATOM 4710 C CA . LYS A 1 50 ? -6.057 10.550 -4.925 1.00 0.00 50 LYS A CA 3
ATOM 4711 C C . LYS A 1 50 ? -6.399 9.611 -3.760 1.00 0.00 50 LYS A C 3
ATOM 4712 O O . LYS A 1 50 ? -7.583 9.435 -3.452 1.00 0.00 50 LYS A O 3
ATOM 4731 N N . LEU A 1 51 ? -5.376 8.973 -3.149 1.00 0.00 51 LEU A N 3
ATOM 4732 C CA . LEU A 1 51 ? -5.580 8.073 -1.998 1.00 0.00 51 LEU A CA 3
ATOM 4733 C C . LEU A 1 51 ? -6.129 8.871 -0.800 1.00 0.00 51 LEU A C 3
ATOM 4734 O O . LEU A 1 51 ? -5.379 9.493 -0.045 1.00 0.00 51 LEU A O 3
ATOM 4750 N N . THR A 1 52 ? -7.459 8.899 -0.711 1.00 0.00 52 THR A N 3
ATOM 4751 C CA . THR A 1 52 ? -8.206 9.499 0.398 1.00 0.00 52 THR A CA 3
ATOM 4752 C C . THR A 1 52 ? -8.660 8.389 1.374 1.00 0.00 52 THR A C 3
ATOM 4753 O O . THR A 1 52 ? -8.427 7.194 1.123 1.00 0.00 52 THR A O 3
ATOM 4764 N N . SER A 1 53 ? -9.308 8.797 2.479 1.00 0.00 53 SER A N 3
ATOM 4765 C CA . SER A 1 53 ? -9.824 7.879 3.516 1.00 0.00 53 SER A CA 3
ATOM 4766 C C . SER A 1 53 ? -10.882 6.896 2.938 1.00 0.00 53 SER A C 3
ATOM 4767 O O . SER A 1 53 ? -11.017 5.765 3.419 1.00 0.00 53 SER A O 3
ATOM 4775 N N . LEU A 1 54 ? -11.614 7.351 1.894 1.00 0.00 54 LEU A N 3
ATOM 4776 C CA . LEU A 1 54 ? -12.593 6.520 1.147 1.00 0.00 54 LEU A CA 3
ATOM 4777 C C . LEU A 1 54 ? -11.895 5.310 0.494 1.00 0.00 54 LEU A C 3
ATOM 4778 O O . LEU A 1 54 ? -12.388 4.181 0.565 1.00 0.00 54 LEU A O 3
ATOM 4794 N N . HIS A 1 55 ? -10.721 5.578 -0.118 1.00 0.00 55 HIS A N 3
ATOM 4795 C CA . HIS A 1 55 ? -9.911 4.555 -0.822 1.00 0.00 55 HIS A CA 3
ATOM 4796 C C . HIS A 1 55 ? -9.371 3.515 0.160 1.00 0.00 55 HIS A C 3
ATOM 4797 O O . HIS A 1 55 ? -9.249 2.342 -0.184 1.00 0.00 55 HIS A O 3
ATOM 4812 N N . MET A 1 56 ? -9.063 3.974 1.380 1.00 0.00 56 MET A N 3
ATOM 4813 C CA . MET A 1 56 ? -8.535 3.123 2.456 1.00 0.00 56 MET A CA 3
ATOM 4814 C C . MET A 1 56 ? -9.624 2.173 2.987 1.00 0.00 56 MET A C 3
ATOM 4815 O O . MET A 1 56 ? -9.411 0.962 3.088 1.00 0.00 56 MET A O 3
ATOM 4829 N N . GLN A 1 57 ? -10.802 2.753 3.298 1.00 0.00 57 GLN A N 3
ATOM 4830 C CA . GLN A 1 57 ? -11.930 2.022 3.902 1.00 0.00 57 GLN A CA 3
ATOM 4831 C C . GLN A 1 57 ? -12.465 0.954 2.941 1.00 0.00 57 GLN A C 3
ATOM 4832 O O . GLN A 1 57 ? -12.612 -0.212 3.318 1.00 0.00 57 GLN A O 3
ATOM 4846 N N . ASN A 1 58 ? -12.720 1.373 1.691 1.00 0.00 58 ASN A N 3
ATOM 4847 C CA . ASN A 1 58 ? -13.269 0.497 0.638 1.00 0.00 58 ASN A CA 3
ATOM 4848 C C . ASN A 1 58 ? -12.269 -0.594 0.234 1.00 0.00 58 ASN A C 3
ATOM 4849 O O . ASN A 1 58 ? -12.682 -1.679 -0.196 1.00 0.00 58 ASN A O 3
ATOM 4860 N N . TYR A 1 59 ? -10.958 -0.307 0.395 1.00 0.00 59 TYR A N 3
ATOM 4861 C CA . TYR A 1 59 ? -9.893 -1.297 0.171 1.00 0.00 59 TYR A CA 3
ATOM 4862 C C . TYR A 1 59 ? -9.986 -2.412 1.227 1.00 0.00 59 TYR A C 3
ATOM 4863 O O . TYR A 1 59 ? -10.004 -3.593 0.882 1.00 0.00 59 TYR A O 3
ATOM 4881 N N . VAL A 1 60 ? -10.078 -2.004 2.505 1.00 0.00 60 VAL A N 3
ATOM 4882 C CA . VAL A 1 60 ? -10.191 -2.921 3.661 1.00 0.00 60 VAL A CA 3
ATOM 4883 C C . VAL A 1 60 ? -11.470 -3.783 3.566 1.00 0.00 60 VAL A C 3
ATOM 4884 O O . VAL A 1 60 ? -11.461 -4.974 3.915 1.00 0.00 60 VAL A O 3
ATOM 4897 N N . ASN A 1 61 ? -12.545 -3.171 3.042 1.00 0.00 61 ASN A N 3
ATOM 4898 C CA . ASN A 1 61 ? -13.824 -3.859 2.792 1.00 0.00 61 ASN A CA 3
ATOM 4899 C C . ASN A 1 61 ? -13.643 -4.979 1.745 1.00 0.00 61 ASN A C 3
ATOM 4900 O O . ASN A 1 61 ? -14.201 -6.067 1.900 1.00 0.00 61 ASN A O 3
ATOM 4911 N N . SER A 1 62 ? -12.823 -4.697 0.702 1.00 0.00 62 SER A N 3
ATOM 4912 C CA . SER A 1 62 ? -12.512 -5.662 -0.382 1.00 0.00 62 SER A CA 3
ATOM 4913 C C . SER A 1 62 ? -11.708 -6.859 0.151 1.00 0.00 62 SER A C 3
ATOM 4914 O O . SER A 1 62 ? -11.907 -7.996 -0.289 1.00 0.00 62 SER A O 3
ATOM 4922 N N . LEU A 1 63 ? -10.820 -6.588 1.113 1.00 0.00 63 LEU A N 3
ATOM 4923 C CA . LEU A 1 63 ? -9.994 -7.625 1.765 1.00 0.00 63 LEU A CA 3
ATOM 4924 C C . LEU A 1 63 ? -10.888 -8.588 2.560 1.00 0.00 63 LEU A C 3
ATOM 4925 O O . LEU A 1 63 ? -10.653 -9.797 2.597 1.00 0.00 63 LEU A O 3
ATOM 4941 N N . ARG A 1 64 ? -11.933 -8.010 3.172 1.00 0.00 64 ARG A N 3
ATOM 4942 C CA . ARG A 1 64 ? -12.959 -8.760 3.901 1.00 0.00 64 ARG A CA 3
ATOM 4943 C C . ARG A 1 64 ? -13.829 -9.587 2.924 1.00 0.00 64 ARG A C 3
ATOM 4944 O O . ARG A 1 64 ? -14.207 -10.720 3.247 1.00 0.00 64 ARG A O 3
ATOM 4965 N N . ASP A 1 65 ? -14.104 -9.029 1.714 1.00 0.00 65 ASP A N 3
ATOM 4966 C CA . ASP A 1 65 ? -14.848 -9.744 0.642 1.00 0.00 65 ASP A CA 3
ATOM 4967 C C . ASP A 1 65 ? -14.068 -10.980 0.164 1.00 0.00 65 ASP A C 3
ATOM 4968 O O . ASP A 1 65 ? -14.666 -12.001 -0.184 1.00 0.00 65 ASP A O 3
ATOM 4977 N N . GLU A 1 66 ? -12.722 -10.870 0.161 1.00 0.00 66 GLU A N 3
ATOM 4978 C CA . GLU A 1 66 ? -11.817 -11.988 -0.172 1.00 0.00 66 GLU A CA 3
ATOM 4979 C C . GLU A 1 66 ? -11.807 -13.024 0.963 1.00 0.00 66 GLU A C 3
ATOM 4980 O O . GLU A 1 66 ? -11.552 -14.211 0.736 1.00 0.00 66 GLU A O 3
ATOM 4992 N N . GLY A 1 67 ? -12.111 -12.552 2.180 1.00 0.00 67 GLY A N 3
ATOM 4993 C CA . GLY A 1 67 ? -12.040 -13.377 3.381 1.00 0.00 67 GLY A CA 3
ATOM 4994 C C . GLY A 1 67 ? -10.623 -13.514 3.896 1.00 0.00 67 GLY A C 3
ATOM 4995 O O . GLY A 1 67 ? -10.276 -14.528 4.518 1.00 0.00 67 GLY A O 3
ATOM 4999 N N . LEU A 1 68 ? -9.801 -12.485 3.607 1.00 0.00 68 LEU A N 3
ATOM 5000 C CA . LEU A 1 68 ? -8.425 -12.408 4.102 1.00 0.00 68 LEU A CA 3
ATOM 5001 C C . LEU A 1 68 ? -8.431 -12.258 5.626 1.00 0.00 68 LEU A C 3
ATOM 5002 O O . LEU A 1 68 ? -9.215 -11.471 6.178 1.00 0.00 68 LEU A O 3
ATOM 5018 N N . LYS A 1 69 ? -7.558 -13.023 6.286 1.00 0.00 69 LYS A N 3
ATOM 5019 C CA . LYS A 1 69 ? -7.335 -12.924 7.729 1.00 0.00 69 LYS A CA 3
ATOM 5020 C C . LYS A 1 69 ? -6.655 -11.581 8.033 1.00 0.00 69 LYS A C 3
ATOM 5021 O O . LYS A 1 69 ? -5.878 -11.083 7.202 1.00 0.00 69 LYS A O 3
ATOM 5040 N N . ARG A 1 70 ? -6.956 -10.988 9.207 1.00 0.00 70 ARG A N 3
ATOM 5041 C CA . ARG A 1 70 ? -6.399 -9.680 9.605 1.00 0.00 70 ARG A CA 3
ATOM 5042 C C . ARG A 1 70 ? -4.853 -9.711 9.682 1.00 0.00 70 ARG A C 3
ATOM 5043 O O . ARG A 1 70 ? -4.227 -8.669 9.735 1.00 0.00 70 ARG A O 3
ATOM 5064 N N . GLY A 1 71 ? -4.266 -10.925 9.730 1.00 0.00 71 GLY A N 3
ATOM 5065 C CA . GLY A 1 71 ? -2.824 -11.112 9.552 1.00 0.00 71 GLY A CA 3
ATOM 5066 C C . GLY A 1 71 ? -2.353 -10.678 8.170 1.00 0.00 71 GLY A C 3
ATOM 5067 O O . GLY A 1 71 ? -1.486 -9.814 8.058 1.00 0.00 71 GLY A O 3
ATOM 5071 N N . THR A 1 72 ? -2.975 -11.257 7.123 1.00 0.00 72 THR A N 3
ATOM 5072 C CA . THR A 1 72 ? -2.691 -10.912 5.710 1.00 0.00 72 THR A CA 3
ATOM 5073 C C . THR A 1 72 ? -2.987 -9.421 5.443 1.00 0.00 72 THR A C 3
ATOM 5074 O O . THR A 1 72 ? -2.201 -8.728 4.781 1.00 0.00 72 THR A O 3
ATOM 5085 N N . ILE A 1 73 ? -4.116 -8.947 6.006 1.00 0.00 73 ILE A N 3
ATOM 5086 C CA . ILE A 1 73 ? -4.540 -7.539 5.914 1.00 0.00 73 ILE A CA 3
ATOM 5087 C C . ILE A 1 73 ? -3.495 -6.617 6.573 1.00 0.00 73 ILE A C 3
ATOM 5088 O O . ILE A 1 73 ? -3.127 -5.603 6.001 1.00 0.00 73 ILE A O 3
ATOM 5104 N N . GLU A 1 74 ? -2.996 -7.019 7.755 1.00 0.00 74 GLU A N 3
ATOM 5105 C CA . GLU A 1 74 ? -2.010 -6.236 8.529 1.00 0.00 74 GLU A CA 3
ATOM 5106 C C . GLU A 1 74 ? -0.716 -6.061 7.728 1.00 0.00 74 GLU A C 3
ATOM 5107 O O . GLU A 1 74 ? -0.190 -4.959 7.650 1.00 0.00 74 GLU A O 3
ATOM 5119 N N . LYS A 1 75 ? -0.272 -7.156 7.083 1.00 0.00 75 LYS A N 3
ATOM 5120 C CA . LYS A 1 75 ? 0.977 -7.194 6.295 1.00 0.00 75 LYS A CA 3
ATOM 5121 C C . LYS A 1 75 ? 0.936 -6.166 5.159 1.00 0.00 75 LYS A C 3
ATOM 5122 O O . LYS A 1 75 ? 1.844 -5.339 5.023 1.00 0.00 75 LYS A O 3
ATOM 5141 N N . ILE A 1 76 ? -0.162 -6.203 4.383 1.00 0.00 76 ILE A N 3
ATOM 5142 C CA . ILE A 1 76 ? -0.321 -5.359 3.188 1.00 0.00 76 ILE A CA 3
ATOM 5143 C C . ILE A 1 76 ? -0.585 -3.891 3.583 1.00 0.00 76 ILE A C 3
ATOM 5144 O O . ILE A 1 76 ? -0.152 -2.982 2.879 1.00 0.00 76 ILE A O 3
ATOM 5160 N N . ILE A 1 77 ? -1.262 -3.680 4.732 1.00 0.00 77 ILE A N 3
ATOM 5161 C CA . ILE A 1 77 ? -1.477 -2.338 5.306 1.00 0.00 77 ILE A CA 3
ATOM 5162 C C . ILE A 1 77 ? -0.129 -1.735 5.756 1.00 0.00 77 ILE A C 3
ATOM 5163 O O . ILE A 1 77 ? 0.090 -0.552 5.572 1.00 0.00 77 ILE A O 3
ATOM 5179 N N . LYS A 1 78 ? 0.787 -2.570 6.298 1.00 0.00 78 LYS A N 3
ATOM 5180 C CA . LYS A 1 78 ? 2.146 -2.111 6.696 1.00 0.00 78 LYS A CA 3
ATOM 5181 C C . LYS A 1 78 ? 2.956 -1.661 5.465 1.00 0.00 78 LYS A C 3
ATOM 5182 O O . LYS A 1 78 ? 3.726 -0.704 5.543 1.00 0.00 78 LYS A O 3
ATOM 5201 N N . VAL A 1 79 ? 2.768 -2.381 4.343 1.00 0.00 79 VAL A N 3
ATOM 5202 C CA . VAL A 1 79 ? 3.407 -2.062 3.053 1.00 0.00 79 VAL A CA 3
ATOM 5203 C C . VAL A 1 79 ? 2.890 -0.704 2.506 1.00 0.00 79 VAL A C 3
ATOM 5204 O O . VAL A 1 79 ? 3.691 0.151 2.107 1.00 0.00 79 VAL A O 3
ATOM 5217 N N . ILE A 1 80 ? 1.551 -0.515 2.538 1.00 0.00 80 ILE A N 3
ATOM 5218 C CA . ILE A 1 80 ? 0.891 0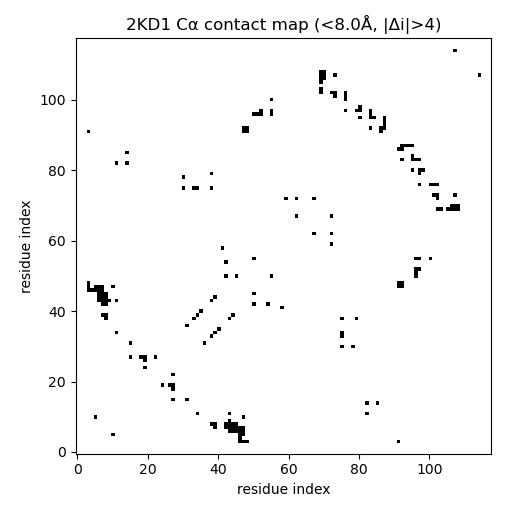.729 2.064 1.00 0.00 80 ILE A CA 3
ATOM 5219 C C . ILE A 1 80 ? 1.294 1.934 2.935 1.00 0.00 80 ILE A C 3
ATOM 5220 O O . ILE A 1 80 ? 1.634 2.997 2.418 1.00 0.00 80 ILE A O 3
ATOM 5236 N N . ARG A 1 81 ? 1.254 1.735 4.265 1.00 0.00 81 ARG A N 3
ATOM 5237 C CA . ARG A 1 81 ? 1.686 2.745 5.255 1.00 0.00 81 ARG A CA 3
ATOM 5238 C C . ARG A 1 81 ? 3.143 3.149 5.018 1.00 0.00 81 ARG A C 3
ATOM 5239 O O . ARG A 1 81 ? 3.457 4.327 5.019 1.00 0.00 81 ARG A O 3
ATOM 5260 N N . ASN A 1 82 ? 4.010 2.153 4.778 1.00 0.00 82 ASN A N 3
ATOM 5261 C CA . ASN A 1 82 ? 5.458 2.372 4.605 1.00 0.00 82 ASN A CA 3
ATOM 5262 C C . ASN A 1 82 ? 5.752 3.097 3.277 1.00 0.00 82 ASN A C 3
ATOM 5263 O O . ASN A 1 82 ? 6.720 3.867 3.181 1.00 0.00 82 ASN A O 3
ATOM 5274 N N . SER A 1 83 ? 4.897 2.844 2.264 1.00 0.00 83 SER A N 3
ATOM 5275 C CA . SER A 1 83 ? 4.929 3.579 0.994 1.00 0.00 83 SER A CA 3
ATOM 5276 C C . SER A 1 83 ? 4.584 5.060 1.247 1.00 0.00 83 SER A C 3
ATOM 5277 O O . SER A 1 83 ? 5.366 5.947 0.920 1.00 0.00 83 SER A O 3
ATOM 5285 N N . LEU A 1 84 ? 3.438 5.303 1.906 1.00 0.00 84 LEU A N 3
ATOM 5286 C CA . LEU A 1 84 ? 2.904 6.663 2.126 1.00 0.00 84 LEU A CA 3
ATOM 5287 C C . LEU A 1 84 ? 3.749 7.477 3.145 1.00 0.00 84 LEU A C 3
ATOM 5288 O O . LEU A 1 84 ? 3.770 8.705 3.078 1.00 0.00 84 LEU A O 3
ATOM 5304 N N . GLU A 1 85 ? 4.452 6.779 4.061 1.00 0.00 85 GLU A N 3
ATOM 5305 C CA . GLU A 1 85 ? 5.431 7.400 4.993 1.00 0.00 85 GLU A CA 3
ATOM 5306 C C . GLU A 1 85 ? 6.637 7.923 4.205 1.00 0.00 85 GLU A C 3
ATOM 5307 O O . GLU A 1 85 ? 7.074 9.067 4.391 1.00 0.00 85 GLU A O 3
ATOM 5319 N N . HIS A 1 86 ? 7.137 7.074 3.293 1.00 0.00 86 HIS A N 3
ATOM 5320 C CA . HIS A 1 86 ? 8.271 7.408 2.417 1.00 0.00 86 HIS A CA 3
ATOM 5321 C C . HIS A 1 86 ? 7.853 8.472 1.390 1.00 0.00 86 HIS A C 3
ATOM 5322 O O . HIS A 1 86 ? 8.687 9.221 0.905 1.00 0.00 86 HIS A O 3
ATOM 5337 N N . ALA A 1 87 ? 6.544 8.536 1.091 1.00 0.00 87 ALA A N 3
ATOM 5338 C CA . ALA A 1 87 ? 5.977 9.544 0.179 1.00 0.00 87 ALA A CA 3
ATOM 5339 C C . ALA A 1 87 ? 5.951 10.937 0.841 1.00 0.00 87 ALA A C 3
ATOM 5340 O O . ALA A 1 87 ? 6.199 11.938 0.179 1.00 0.00 87 ALA A O 3
ATOM 5347 N N . ILE A 1 88 ? 5.641 10.992 2.153 1.00 0.00 88 ILE A N 3
ATOM 5348 C CA . ILE A 1 88 ? 5.744 12.245 2.944 1.00 0.00 88 ILE A CA 3
ATOM 5349 C C . ILE A 1 88 ? 7.231 12.667 3.068 1.00 0.00 88 ILE A C 3
ATOM 5350 O O . ILE A 1 88 ? 7.564 13.858 3.020 1.00 0.00 88 ILE A O 3
ATOM 5366 N N . ASP A 1 89 ? 8.112 11.659 3.185 1.00 0.00 89 ASP A N 3
ATOM 5367 C CA . ASP A 1 89 ? 9.579 11.841 3.202 1.00 0.00 89 ASP A CA 3
ATOM 5368 C C . ASP A 1 89 ? 10.087 12.445 1.864 1.00 0.00 89 ASP A C 3
ATOM 5369 O O . ASP A 1 89 ? 10.991 13.291 1.856 1.00 0.00 89 ASP A O 3
ATOM 5378 N N . LEU A 1 90 ? 9.486 12.002 0.747 1.00 0.00 90 LEU A N 3
ATOM 5379 C CA . LEU A 1 90 ? 9.793 12.517 -0.607 1.00 0.00 90 LEU A CA 3
ATOM 5380 C C . LEU A 1 90 ? 8.975 13.790 -0.933 1.00 0.00 90 LEU A C 3
ATOM 5381 O O . LEU A 1 90 ? 9.161 14.385 -2.001 1.00 0.00 90 LEU A O 3
ATOM 5397 N N . GLU A 1 91 ? 8.057 14.166 -0.009 1.00 0.00 91 GLU A N 3
ATOM 5398 C CA . GLU A 1 91 ? 7.183 15.368 -0.116 1.00 0.00 91 GLU A CA 3
ATOM 5399 C C . GLU A 1 91 ? 6.150 15.240 -1.268 1.00 0.00 91 GLU A C 3
ATOM 5400 O O . GLU A 1 91 ? 5.589 16.237 -1.733 1.00 0.00 91 GLU A O 3
ATOM 5412 N N . LEU A 1 92 ? 5.895 13.985 -1.683 1.00 0.00 92 LEU A N 3
ATOM 5413 C CA . LEU A 1 92 ? 4.871 13.615 -2.682 1.00 0.00 92 LEU A CA 3
ATOM 5414 C C . LEU A 1 92 ? 3.452 13.883 -2.148 1.00 0.00 92 LEU A C 3
ATOM 5415 O O . LEU A 1 92 ? 2.576 14.358 -2.878 1.00 0.00 92 LEU A O 3
ATOM 5431 N N . ILE A 1 93 ? 3.262 13.563 -0.859 1.00 0.00 93 ILE A N 3
ATOM 5432 C CA . ILE A 1 93 ? 2.004 13.782 -0.127 1.00 0.00 93 ILE A CA 3
ATOM 5433 C C . ILE A 1 93 ? 2.343 14.392 1.237 1.00 0.00 93 ILE A C 3
ATOM 5434 O O . ILE A 1 93 ? 3.479 14.279 1.716 1.00 0.00 93 ILE A O 3
ATOM 5450 N N . THR A 1 94 ? 1.354 15.037 1.852 1.00 0.00 94 THR A N 3
ATOM 5451 C CA . THR A 1 94 ? 1.511 15.745 3.136 1.00 0.00 94 THR A CA 3
ATOM 5452 C C . THR A 1 94 ? 0.741 15.030 4.266 1.00 0.00 94 THR A C 3
ATOM 5453 O O . THR A 1 94 ? 0.717 15.511 5.406 1.00 0.00 94 THR A O 3
ATOM 5464 N N . LYS A 1 95 ? 0.151 13.857 3.951 1.00 0.00 95 LYS A N 3
ATOM 5465 C CA . LYS A 1 95 ? -0.744 13.133 4.870 1.00 0.00 95 LYS A CA 3
ATOM 5466 C C . LYS A 1 95 ? -0.783 11.642 4.503 1.00 0.00 95 LYS A C 3
ATOM 5467 O O . LYS A 1 95 ? -1.074 11.296 3.354 1.00 0.00 95 LYS A O 3
ATOM 5486 N N . ASN A 1 96 ? -0.491 10.770 5.483 1.00 0.00 96 ASN A N 3
ATOM 5487 C CA . ASN A 1 96 ? -0.592 9.308 5.324 1.00 0.00 96 ASN A CA 3
ATOM 5488 C C . ASN A 1 96 ? -2.004 8.859 5.755 1.00 0.00 96 ASN A C 3
ATOM 5489 O O . ASN A 1 96 ? -2.307 8.784 6.955 1.00 0.00 96 ASN A O 3
ATOM 5500 N N . VAL A 1 97 ? -2.856 8.581 4.758 1.00 0.00 97 VAL A N 3
ATOM 5501 C CA . VAL A 1 97 ? -4.246 8.127 4.970 1.00 0.00 97 VAL A CA 3
ATOM 5502 C C . VAL A 1 97 ? -4.315 6.657 5.458 1.00 0.00 97 VAL A C 3
ATOM 5503 O O . VAL A 1 97 ? -5.317 6.251 6.059 1.00 0.00 97 VAL A O 3
ATOM 5516 N N . ALA A 1 98 ? -3.234 5.885 5.236 1.00 0.00 98 ALA A N 3
ATOM 5517 C CA . ALA A 1 98 ? -3.169 4.458 5.625 1.00 0.00 98 ALA A CA 3
ATOM 5518 C C . ALA A 1 98 ? -2.770 4.323 7.103 1.00 0.00 98 ALA A C 3
ATOM 5519 O O . ALA A 1 98 ? -3.080 3.319 7.749 1.00 0.00 98 ALA A O 3
ATOM 5526 N N . ALA A 1 99 ? -2.065 5.346 7.626 1.00 0.00 99 ALA A N 3
ATOM 5527 C CA . ALA A 1 99 ? -1.733 5.448 9.060 1.00 0.00 99 ALA A CA 3
ATOM 5528 C C . ALA A 1 99 ? -2.996 5.752 9.886 1.00 0.00 99 ALA A C 3
ATOM 5529 O O . ALA A 1 99 ? -3.063 5.445 11.077 1.00 0.00 99 ALA A O 3
ATOM 5536 N N . LYS A 1 100 ? -3.998 6.362 9.226 1.00 0.00 100 LYS A N 3
ATOM 5537 C CA . LYS A 1 100 ? -5.326 6.613 9.817 1.00 0.00 100 LYS A CA 3
ATOM 5538 C C . LYS A 1 100 ? -6.163 5.325 9.834 1.00 0.00 100 LYS A C 3
ATOM 5539 O O . LYS A 1 100 ? -7.105 5.184 10.626 1.00 0.00 100 LYS A O 3
ATOM 5558 N N . THR A 1 101 ? -5.795 4.388 8.947 1.00 0.00 101 THR A N 3
ATOM 5559 C CA . THR A 1 101 ? -6.487 3.113 8.771 1.00 0.00 101 THR A CA 3
ATOM 5560 C C . THR A 1 101 ? -5.888 2.058 9.711 1.00 0.00 101 THR A C 3
ATOM 5561 O O . THR A 1 101 ? -4.809 1.505 9.451 1.00 0.00 101 THR A O 3
ATOM 5572 N N . LYS A 1 102 ? -6.575 1.836 10.843 1.00 0.00 102 LYS A N 3
ATOM 5573 C CA . LYS A 1 102 ? -6.211 0.793 11.812 1.00 0.00 102 LYS A CA 3
ATOM 5574 C C . LYS A 1 102 ? -6.762 -0.565 11.342 1.00 0.00 102 LYS A C 3
ATOM 5575 O O . LYS A 1 102 ? -7.709 -0.620 10.541 1.00 0.00 102 LYS A O 3
ATOM 5594 N N . LEU A 1 103 ? -6.153 -1.646 11.839 1.00 0.00 103 LEU A N 3
ATOM 5595 C CA . LEU A 1 103 ? -6.514 -3.020 11.467 1.00 0.00 103 LEU A CA 3
ATOM 5596 C C . LEU A 1 103 ? -7.925 -3.387 12.003 1.00 0.00 103 LEU A C 3
ATOM 5597 O O . LEU A 1 103 ? -8.194 -3.170 13.191 1.00 0.00 103 LEU A O 3
ATOM 5613 N N . PRO A 1 104 ? -8.860 -3.917 11.144 1.00 0.00 104 PRO A N 3
ATOM 5614 C CA . PRO A 1 104 ? -10.141 -4.477 11.631 1.00 0.00 104 PRO A CA 3
ATOM 5615 C C . PRO A 1 104 ? -9.892 -5.739 12.488 1.00 0.00 104 PRO A C 3
ATOM 5616 O O . PRO A 1 104 ? -9.364 -6.750 11.999 1.00 0.00 104 PRO A O 3
ATOM 5627 N N . LYS A 1 105 ? -10.234 -5.639 13.782 1.00 0.00 105 LYS A N 3
ATOM 5628 C CA . LYS A 1 105 ? -10.079 -6.739 14.743 1.00 0.00 105 LYS A CA 3
ATOM 5629 C C . LYS A 1 105 ? -11.028 -7.897 14.376 1.00 0.00 105 LYS A C 3
ATOM 5630 O O . LYS A 1 105 ? -12.157 -7.666 13.922 1.00 0.00 105 LYS A O 3
ATOM 5649 N N . ALA A 1 106 ? -10.556 -9.131 14.577 1.00 0.00 106 ALA A N 3
ATOM 5650 C CA . ALA A 1 106 ? -11.335 -10.361 14.303 1.00 0.00 106 ALA A CA 3
ATOM 5651 C C . ALA A 1 106 ? -11.286 -11.297 15.529 1.00 0.00 106 ALA A C 3
ATOM 5652 O O . ALA A 1 106 ? -11.599 -12.490 15.441 1.00 0.00 106 ALA A O 3
ATOM 5659 N N . ASP A 1 107 ? -10.922 -10.711 16.682 1.00 0.00 107 ASP A N 3
ATOM 5660 C CA . ASP A 1 107 ? -10.648 -11.436 17.936 1.00 0.00 107 ASP A CA 3
ATOM 5661 C C . ASP A 1 107 ? -11.804 -11.293 18.923 1.00 0.00 107 ASP A C 3
ATOM 5662 O O . ASP A 1 107 ? -12.859 -10.728 18.609 1.00 0.00 107 ASP A O 3
ATOM 5671 N N . LYS A 1 108 ? -11.584 -11.853 20.114 1.00 0.00 108 LYS A N 3
ATOM 5672 C CA . LYS A 1 108 ? -12.462 -11.701 21.270 1.00 0.00 108 LYS A CA 3
ATOM 5673 C C . LYS A 1 108 ? -11.725 -10.850 22.324 1.00 0.00 108 LYS A C 3
ATOM 5674 O O . LYS A 1 108 ? -10.751 -11.301 22.930 1.00 0.00 108 LYS A O 3
ATOM 5693 N N . GLU A 1 109 ? -12.141 -9.584 22.486 1.00 0.00 109 GLU A N 3
ATOM 5694 C CA . GLU A 1 109 ? -11.528 -8.671 23.472 1.00 0.00 109 GLU A CA 3
ATOM 5695 C C . GLU A 1 109 ? -12.010 -8.991 24.899 1.00 0.00 109 GLU A C 3
ATOM 5696 O O . GLU A 1 109 ? -13.018 -9.682 25.099 1.00 0.00 109 GLU A O 3
ATOM 5708 N N . GLU A 1 110 ? -11.258 -8.471 25.881 1.00 0.00 110 GLU A N 3
ATOM 5709 C CA . GLU A 1 110 ? -11.583 -8.604 27.300 1.00 0.00 110 GLU A CA 3
ATOM 5710 C C . GLU A 1 110 ? -12.772 -7.678 27.636 1.00 0.00 110 GLU A C 3
ATOM 5711 O O . GLU A 1 110 ? -12.589 -6.499 27.955 1.00 0.00 110 GLU A O 3
ATOM 5723 N N . LEU A 1 111 ? -13.985 -8.244 27.504 1.00 0.00 111 LEU A N 3
ATOM 5724 C CA . LEU A 1 111 ? -15.267 -7.518 27.627 1.00 0.00 111 LEU A CA 3
ATOM 5725 C C . LEU A 1 111 ? -15.444 -6.901 29.023 1.00 0.00 111 LEU A C 3
ATOM 5726 O O . LEU A 1 111 ? -15.959 -5.789 29.155 1.00 0.00 111 LEU A O 3
ATOM 5742 N N . GLU A 1 112 ? -15.024 -7.659 30.049 1.00 0.00 112 GLU A N 3
ATOM 5743 C CA . GLU A 1 112 ? -15.064 -7.214 31.447 1.00 0.00 112 GLU A CA 3
ATOM 5744 C C . GLU A 1 112 ? -14.035 -6.086 31.656 1.00 0.00 112 GLU A C 3
ATOM 5745 O O . GLU A 1 112 ? -14.367 -5.030 32.183 1.00 0.00 112 GLU A O 3
ATOM 5757 N N . HIS A 1 113 ? -12.790 -6.310 31.208 1.00 0.00 113 HIS A N 3
ATOM 5758 C CA . HIS A 1 113 ? -11.683 -5.348 31.422 1.00 0.00 113 HIS A CA 3
ATOM 5759 C C . HIS A 1 113 ? -11.847 -4.072 30.568 1.00 0.00 113 HIS A C 3
ATOM 5760 O O . HIS A 1 113 ? -11.167 -3.072 30.815 1.00 0.00 113 HIS A O 3
ATOM 5775 N N . HIS A 1 114 ? -12.764 -4.110 29.585 1.00 0.00 114 HIS A N 3
ATOM 5776 C CA . HIS A 1 114 ? -13.122 -2.941 28.757 1.00 0.00 114 HIS A CA 3
ATOM 5777 C C . HIS A 1 114 ? -14.656 -2.744 28.839 1.00 0.00 114 HIS A C 3
ATOM 5778 O O . HIS A 1 114 ? -15.323 -2.438 27.841 1.00 0.00 114 HIS A O 3
ATOM 5793 N N . HIS A 1 115 ? -15.211 -2.911 30.067 1.00 0.00 115 HIS A N 3
ATOM 5794 C CA . HIS A 1 115 ? -16.667 -2.797 30.311 1.00 0.00 115 HIS A CA 3
ATOM 5795 C C . HIS A 1 115 ? -17.185 -1.371 30.013 1.00 0.00 115 HIS A C 3
ATOM 5796 O O . HIS A 1 115 ? -16.488 -0.371 30.249 1.00 0.00 115 HIS A O 3
ATOM 5811 N N . HIS A 1 116 ? -18.419 -1.311 29.490 1.00 0.00 116 HIS A N 3
ATOM 5812 C CA . HIS A 1 116 ? -19.050 -0.073 29.010 1.00 0.00 116 HIS A CA 3
ATOM 5813 C C . HIS A 1 116 ? -19.577 0.728 30.206 1.00 0.00 116 HIS A C 3
ATOM 5814 O O . HIS A 1 116 ? -20.580 0.342 30.821 1.00 0.00 116 HIS A O 3
ATOM 5829 N N . HIS A 1 117 ? -18.853 1.815 30.545 1.00 0.00 117 HIS A N 3
ATOM 5830 C CA . HIS A 1 117 ? -19.137 2.668 31.716 1.00 0.00 117 HIS A CA 3
ATOM 5831 C C . HIS A 1 117 ? -20.400 3.523 31.488 1.00 0.00 117 HIS A C 3
ATOM 5832 O O . HIS A 1 117 ? -20.304 4.693 31.111 1.00 0.00 117 HIS A O 3
ATOM 5847 N N . HIS A 1 118 ? -21.580 2.910 31.655 1.00 0.00 118 HIS A N 3
ATOM 5848 C CA . HIS A 1 118 ? -22.871 3.610 31.584 1.00 0.00 118 HIS A CA 3
ATOM 5849 C C . HIS A 1 118 ? -23.233 4.131 32.997 1.00 0.00 118 HIS A C 3
ATOM 5850 O O . HIS A 1 118 ? -23.009 5.331 33.277 1.00 0.00 118 HIS A O 3
ATOM 5866 N N . MET A 1 1 ? 6.869 21.423 -7.011 1.00 0.00 1 MET A N 4
ATOM 5867 C CA . MET A 1 1 ? 5.447 21.103 -6.745 1.00 0.00 1 MET A CA 4
ATOM 5868 C C . MET A 1 1 ? 4.835 20.476 -8.003 1.00 0.00 1 MET A C 4
ATOM 5869 O O . MET A 1 1 ? 3.961 21.057 -8.653 1.00 0.00 1 MET A O 4
ATOM 5885 N N . GLU A 1 2 ? 5.342 19.287 -8.347 1.00 0.00 2 GLU A N 4
ATOM 5886 C CA . GLU A 1 2 ? 4.944 18.540 -9.549 1.00 0.00 2 GLU A CA 4
ATOM 5887 C C . GLU A 1 2 ? 3.499 18.012 -9.379 1.00 0.00 2 GLU A C 4
ATOM 5888 O O . GLU A 1 2 ? 3.127 17.612 -8.261 1.00 0.00 2 GLU A O 4
ATOM 5900 N N . PRO A 1 3 ? 2.655 18.013 -10.468 1.00 0.00 3 PRO A N 4
ATOM 5901 C CA . PRO A 1 3 ? 1.256 17.508 -10.407 1.00 0.00 3 PRO A CA 4
ATOM 5902 C C . PRO A 1 3 ? 1.180 15.984 -10.145 1.00 0.00 3 PRO A C 4
ATOM 5903 O O . PRO A 1 3 ? 2.200 15.321 -9.891 1.00 0.00 3 PRO A O 4
ATOM 5914 N N . SER A 1 4 ? -0.037 15.421 -10.238 1.00 0.00 4 SER A N 4
ATOM 5915 C CA . SER A 1 4 ? -0.309 14.016 -9.883 1.00 0.00 4 SER A CA 4
ATOM 5916 C C . SER A 1 4 ? 0.049 13.042 -11.049 1.00 0.00 4 SER A C 4
ATOM 5917 O O . SER A 1 4 ? -0.625 12.021 -11.245 1.00 0.00 4 SER A O 4
ATOM 5925 N N . LYS A 1 5 ? 1.138 13.362 -11.794 1.00 0.00 5 LYS A N 4
ATOM 5926 C CA . LYS A 1 5 ? 1.720 12.504 -12.851 1.00 0.00 5 LYS A CA 4
ATOM 5927 C C . LYS A 1 5 ? 2.504 11.343 -12.198 1.00 0.00 5 LYS A C 4
ATOM 5928 O O . LYS A 1 5 ? 3.744 11.326 -12.209 1.00 0.00 5 LYS A O 4
ATOM 5947 N N . LEU A 1 6 ? 1.752 10.414 -11.597 1.00 0.00 6 LEU A N 4
ATOM 5948 C CA . LEU A 1 6 ? 2.278 9.281 -10.830 1.00 0.00 6 LEU A CA 4
ATOM 5949 C C . LEU A 1 6 ? 1.101 8.454 -10.313 1.00 0.00 6 LEU A C 4
ATOM 5950 O O . LEU A 1 6 ? 0.364 8.899 -9.420 1.00 0.00 6 LEU A O 4
ATOM 5966 N N . SER A 1 7 ? 0.897 7.282 -10.920 1.00 0.00 7 SER A N 4
ATOM 5967 C CA . SER A 1 7 ? 0.005 6.254 -10.383 1.00 0.00 7 SER A CA 4
ATOM 5968 C C . SER A 1 7 ? 0.682 5.622 -9.157 1.00 0.00 7 SER A C 4
ATOM 5969 O O . SER A 1 7 ? 1.906 5.421 -9.166 1.00 0.00 7 SER A O 4
ATOM 5977 N N . TYR A 1 8 ? -0.102 5.334 -8.104 1.00 0.00 8 TYR A N 4
ATOM 5978 C CA . TYR A 1 8 ? 0.422 4.753 -6.855 1.00 0.00 8 TYR A CA 4
ATOM 5979 C C . TYR A 1 8 ? 1.104 3.392 -7.114 1.00 0.00 8 TYR A C 4
ATOM 5980 O O . TYR A 1 8 ? 2.079 3.058 -6.445 1.00 0.00 8 TYR A O 4
ATOM 5998 N N . GLY A 1 9 ? 0.613 2.662 -8.132 1.00 0.00 9 GLY A N 4
ATOM 5999 C CA . GLY A 1 9 ? 1.226 1.405 -8.569 1.00 0.00 9 GLY A CA 4
ATOM 6000 C C . GLY A 1 9 ? 2.659 1.591 -9.062 1.00 0.00 9 GLY A C 4
ATOM 6001 O O . GLY A 1 9 ? 3.540 0.784 -8.749 1.00 0.00 9 GLY A O 4
ATOM 6005 N N . GLU A 1 10 ? 2.895 2.689 -9.803 1.00 0.00 10 GLU A N 4
ATOM 6006 C CA . GLU A 1 10 ? 4.233 3.041 -10.328 1.00 0.00 10 GLU A CA 4
ATOM 6007 C C . GLU A 1 10 ? 5.162 3.469 -9.190 1.00 0.00 10 GLU A C 4
ATOM 6008 O O . GLU A 1 10 ? 6.369 3.186 -9.210 1.00 0.00 10 GLU A O 4
ATOM 6020 N N . TYR A 1 11 ? 4.578 4.157 -8.194 1.00 0.00 11 TYR A N 4
ATOM 6021 C CA . TYR A 1 11 ? 5.302 4.609 -7.002 1.00 0.00 11 TYR A CA 4
ATOM 6022 C C . TYR A 1 11 ? 5.763 3.403 -6.150 1.00 0.00 11 TYR A C 4
ATOM 6023 O O . TYR A 1 11 ? 6.860 3.422 -5.593 1.00 0.00 11 TYR A O 4
ATOM 6041 N N . LEU A 1 12 ? 4.914 2.358 -6.087 1.00 0.00 12 LEU A N 4
ATOM 6042 C CA . LEU A 1 12 ? 5.205 1.107 -5.347 1.00 0.00 12 LEU A CA 4
ATOM 6043 C C . LEU A 1 12 ? 6.433 0.382 -5.914 1.00 0.00 12 LEU A C 4
ATOM 6044 O O . LEU A 1 12 ? 7.117 -0.320 -5.180 1.00 0.00 12 LEU A O 4
ATOM 6060 N N . GLU A 1 13 ? 6.674 0.555 -7.222 1.00 0.00 13 GLU A N 4
ATOM 6061 C CA . GLU A 1 13 ? 7.857 0.004 -7.909 1.00 0.00 13 GLU A CA 4
ATOM 6062 C C . GLU A 1 13 ? 9.138 0.683 -7.404 1.00 0.00 13 GLU A C 4
ATOM 6063 O O . GLU A 1 13 ? 10.066 0.012 -6.960 1.00 0.00 13 GLU A O 4
ATOM 6075 N N . SER A 1 14 ? 9.143 2.022 -7.459 1.00 0.00 14 SER A N 4
ATOM 6076 C CA . SER A 1 14 ? 10.291 2.862 -7.060 1.00 0.00 14 SER A CA 4
ATOM 6077 C C . SER A 1 14 ? 10.646 2.665 -5.571 1.00 0.00 14 SER A C 4
ATOM 6078 O O . SER A 1 14 ? 11.822 2.518 -5.206 1.00 0.00 14 SER A O 4
ATOM 6086 N N . TRP A 1 15 ? 9.591 2.636 -4.739 1.00 0.00 15 TRP A N 4
ATOM 6087 C CA . TRP A 1 15 ? 9.675 2.349 -3.300 1.00 0.00 15 TRP A CA 4
ATOM 6088 C C . TRP A 1 15 ? 10.239 0.926 -3.067 1.00 0.00 15 TRP A C 4
ATOM 6089 O O . TRP A 1 15 ? 11.096 0.729 -2.197 1.00 0.00 15 TRP A O 4
ATOM 6110 N N . PHE A 1 16 ? 9.748 -0.048 -3.867 1.00 0.00 16 PHE A N 4
ATOM 6111 C CA . PHE A 1 16 ? 10.143 -1.467 -3.748 1.00 0.00 16 PHE A CA 4
ATOM 6112 C C . PHE A 1 16 ? 11.645 -1.664 -4.016 1.00 0.00 16 PHE A C 4
ATOM 6113 O O . PHE A 1 16 ? 12.306 -2.380 -3.263 1.00 0.00 16 PHE A O 4
ATOM 6130 N N . ASN A 1 17 ? 12.164 -1.029 -5.089 1.00 0.00 17 ASN A N 4
ATOM 6131 C CA . ASN A 1 17 ? 13.597 -1.118 -5.458 1.00 0.00 17 ASN A CA 4
ATOM 6132 C C . ASN A 1 17 ? 14.480 -0.656 -4.287 1.00 0.00 17 ASN A C 4
ATOM 6133 O O . ASN A 1 17 ? 15.493 -1.291 -3.977 1.00 0.00 17 ASN A O 4
ATOM 6144 N N . THR A 1 18 ? 14.043 0.424 -3.619 1.00 0.00 18 THR A N 4
ATOM 6145 C CA . THR A 1 18 ? 14.697 0.943 -2.408 1.00 0.00 18 THR A CA 4
ATOM 6146 C C . THR A 1 18 ? 14.598 -0.077 -1.246 1.00 0.00 18 THR A C 4
ATOM 6147 O O . THR A 1 18 ? 15.557 -0.286 -0.493 1.00 0.00 18 THR A O 4
ATOM 6158 N N . LYS A 1 19 ? 13.428 -0.732 -1.147 1.00 0.00 19 LYS A N 4
ATOM 6159 C CA . LYS A 1 19 ? 13.082 -1.630 -0.036 1.00 0.00 19 LYS A CA 4
ATOM 6160 C C . LYS A 1 19 ? 13.850 -2.967 -0.126 1.00 0.00 19 LYS A C 4
ATOM 6161 O O . LYS A 1 19 ? 14.074 -3.617 0.891 1.00 0.00 19 LYS A O 4
ATOM 6180 N N . ARG A 1 20 ? 14.264 -3.347 -1.353 1.00 0.00 20 ARG A N 4
ATOM 6181 C CA . ARG A 1 20 ? 15.107 -4.547 -1.607 1.00 0.00 20 ARG A CA 4
ATOM 6182 C C . ARG A 1 20 ? 16.434 -4.495 -0.814 1.00 0.00 20 ARG A C 4
ATOM 6183 O O . ARG A 1 20 ? 17.027 -5.534 -0.516 1.00 0.00 20 ARG A O 4
ATOM 6204 N N . HIS A 1 21 ? 16.893 -3.261 -0.500 1.00 0.00 21 HIS A N 4
ATOM 6205 C CA . HIS A 1 21 ? 18.082 -3.020 0.348 1.00 0.00 21 HIS A CA 4
ATOM 6206 C C . HIS A 1 21 ? 17.775 -3.325 1.829 1.00 0.00 21 HIS A C 4
ATOM 6207 O O . HIS A 1 21 ? 18.608 -3.909 2.530 1.00 0.00 21 HIS A O 4
ATOM 6222 N N . SER A 1 22 ? 16.558 -2.958 2.276 1.00 0.00 22 SER A N 4
ATOM 6223 C CA . SER A 1 22 ? 16.164 -3.008 3.697 1.00 0.00 22 SER A CA 4
ATOM 6224 C C . SER A 1 22 ? 15.763 -4.437 4.110 1.00 0.00 22 SER A C 4
ATOM 6225 O O . SER A 1 22 ? 16.386 -5.046 4.989 1.00 0.00 22 SER A O 4
ATOM 6233 N N . VAL A 1 23 ? 14.706 -4.953 3.456 1.00 0.00 23 VAL A N 4
ATOM 6234 C CA . VAL A 1 23 ? 14.168 -6.296 3.722 1.00 0.00 23 VAL A CA 4
ATOM 6235 C C . VAL A 1 23 ? 14.975 -7.369 2.962 1.00 0.00 23 VAL A C 4
ATOM 6236 O O . VAL A 1 23 ? 15.759 -7.049 2.052 1.00 0.00 23 VAL A O 4
ATOM 6249 N N . GLY A 1 24 ? 14.786 -8.635 3.364 1.00 0.00 24 GLY A N 4
ATOM 6250 C CA . GLY A 1 24 ? 15.441 -9.768 2.710 1.00 0.00 24 GLY A CA 4
ATOM 6251 C C . GLY A 1 24 ? 14.947 -10.005 1.286 1.00 0.00 24 GLY A C 4
ATOM 6252 O O . GLY A 1 24 ? 13.912 -9.468 0.893 1.00 0.00 24 GLY A O 4
ATOM 6256 N N . ILE A 1 25 ? 15.704 -10.804 0.513 1.00 0.00 25 ILE A N 4
ATOM 6257 C CA . ILE A 1 25 ? 15.367 -11.153 -0.891 1.00 0.00 25 ILE A CA 4
ATOM 6258 C C . ILE A 1 25 ? 13.992 -11.859 -0.949 1.00 0.00 25 ILE A C 4
ATOM 6259 O O . ILE A 1 25 ? 13.115 -11.496 -1.740 1.00 0.00 25 ILE A O 4
ATOM 6275 N N . GLN A 1 26 ? 13.824 -12.834 -0.048 1.00 0.00 26 GLN A N 4
ATOM 6276 C CA . GLN A 1 26 ? 12.590 -13.624 0.068 1.00 0.00 26 GLN A CA 4
ATOM 6277 C C . GLN A 1 26 ? 11.414 -12.750 0.547 1.00 0.00 26 GLN A C 4
ATOM 6278 O O . GLN A 1 26 ? 10.306 -12.836 0.005 1.00 0.00 26 GLN A O 4
ATOM 6292 N N . THR A 1 27 ? 11.694 -11.893 1.548 1.00 0.00 27 THR A N 4
ATOM 6293 C CA . THR A 1 27 ? 10.706 -10.971 2.132 1.00 0.00 27 THR A CA 4
ATOM 6294 C C . THR A 1 27 ? 10.187 -9.987 1.069 1.00 0.00 27 THR A C 4
ATOM 6295 O O . THR A 1 27 ? 8.986 -9.734 0.990 1.00 0.00 27 THR A O 4
ATOM 6306 N N . ALA A 1 28 ? 11.117 -9.510 0.220 1.00 0.00 28 ALA A N 4
ATOM 6307 C CA . ALA A 1 28 ? 10.834 -8.535 -0.848 1.00 0.00 28 ALA A CA 4
ATOM 6308 C C . ALA A 1 28 ? 9.852 -9.121 -1.877 1.00 0.00 28 ALA A C 4
ATOM 6309 O O . ALA A 1 28 ? 8.867 -8.475 -2.255 1.00 0.00 28 ALA A O 4
ATOM 6316 N N . LYS A 1 29 ? 10.118 -10.379 -2.269 1.00 0.00 29 LYS A N 4
ATOM 6317 C CA . LYS A 1 29 ? 9.304 -11.125 -3.252 1.00 0.00 29 LYS A CA 4
ATOM 6318 C C . LYS A 1 29 ? 7.839 -11.244 -2.757 1.00 0.00 29 LYS A C 4
ATOM 6319 O O . LYS A 1 29 ? 6.895 -11.114 -3.545 1.00 0.00 29 LYS A O 4
ATOM 6338 N N . VAL A 1 30 ? 7.679 -11.444 -1.435 1.00 0.00 30 VAL A N 4
ATOM 6339 C CA . VAL A 1 30 ? 6.361 -11.624 -0.795 1.00 0.00 30 VAL A CA 4
ATOM 6340 C C . VAL A 1 30 ? 5.617 -10.273 -0.680 1.00 0.00 30 VAL A C 4
ATOM 6341 O O . VAL A 1 30 ? 4.411 -10.207 -0.940 1.00 0.00 30 VAL A O 4
ATOM 6354 N N . LEU A 1 31 ? 6.363 -9.196 -0.335 1.00 0.00 31 LEU A N 4
ATOM 6355 C CA . LEU A 1 31 ? 5.798 -7.830 -0.207 1.00 0.00 31 LEU A CA 4
ATOM 6356 C C . LEU A 1 31 ? 5.267 -7.336 -1.563 1.00 0.00 31 LEU A C 4
ATOM 6357 O O . LEU A 1 31 ? 4.170 -6.773 -1.641 1.00 0.00 31 LEU A O 4
ATOM 6373 N N . LYS A 1 32 ? 6.046 -7.596 -2.634 1.00 0.00 32 LYS A N 4
ATOM 6374 C CA . LYS A 1 32 ? 5.679 -7.191 -4.003 1.00 0.00 32 LYS A CA 4
ATOM 6375 C C . LYS A 1 32 ? 4.566 -8.107 -4.535 1.00 0.00 32 LYS A C 4
ATOM 6376 O O . LYS A 1 32 ? 3.719 -7.676 -5.324 1.00 0.00 32 LYS A O 4
ATOM 6395 N N . GLY A 1 33 ? 4.580 -9.373 -4.071 1.00 0.00 33 GLY A N 4
ATOM 6396 C CA . GLY A 1 33 ? 3.513 -10.332 -4.360 1.00 0.00 33 GLY A CA 4
ATOM 6397 C C . GLY A 1 33 ? 2.159 -9.874 -3.827 1.00 0.00 33 GLY A C 4
ATOM 6398 O O . GLY A 1 33 ? 1.126 -10.165 -4.425 1.00 0.00 33 GLY A O 4
ATOM 6402 N N . TYR A 1 34 ? 2.187 -9.131 -2.709 1.00 0.00 34 TYR A N 4
ATOM 6403 C CA . TYR A 1 34 ? 1.003 -8.481 -2.138 1.00 0.00 34 TYR A CA 4
ATOM 6404 C C . TYR A 1 34 ? 0.656 -7.195 -2.908 1.00 0.00 34 TYR A C 4
ATOM 6405 O O . TYR A 1 34 ? -0.526 -6.885 -3.083 1.00 0.00 34 TYR A O 4
ATOM 6423 N N . LEU A 1 35 ? 1.695 -6.458 -3.375 1.00 0.00 35 LEU A N 4
ATOM 6424 C CA . LEU A 1 35 ? 1.515 -5.187 -4.110 1.00 0.00 35 LEU A CA 4
ATOM 6425 C C . LEU A 1 35 ? 0.706 -5.411 -5.400 1.00 0.00 35 LEU A C 4
ATOM 6426 O O . LEU A 1 35 ? -0.386 -4.856 -5.545 1.00 0.00 35 LEU A O 4
ATOM 6442 N N . ASN A 1 36 ? 1.226 -6.273 -6.294 1.00 0.00 36 ASN A N 4
ATOM 6443 C CA . ASN A 1 36 ? 0.599 -6.563 -7.608 1.00 0.00 36 ASN A CA 4
ATOM 6444 C C . ASN A 1 36 ? -0.806 -7.174 -7.458 1.00 0.00 36 ASN A C 4
ATOM 6445 O O . ASN A 1 36 ? -1.702 -6.888 -8.255 1.00 0.00 36 ASN A O 4
ATOM 6456 N N . SER A 1 37 ? -0.979 -8.004 -6.420 1.00 0.00 37 SER A N 4
ATOM 6457 C CA . SER A 1 37 ? -2.185 -8.822 -6.239 1.00 0.00 37 SER A CA 4
ATOM 6458 C C . SER A 1 37 ? -3.336 -8.013 -5.607 1.00 0.00 37 SER A C 4
ATOM 6459 O O . SER A 1 37 ? -4.491 -8.125 -6.030 1.00 0.00 37 SER A O 4
ATOM 6467 N N . ARG A 1 38 ? -3.016 -7.234 -4.560 1.00 0.00 38 ARG A N 4
ATOM 6468 C CA . ARG A 1 38 ? -4.014 -6.451 -3.798 1.00 0.00 38 ARG A CA 4
ATOM 6469 C C . ARG A 1 38 ? -4.065 -4.975 -4.223 1.00 0.00 38 ARG A C 4
ATOM 6470 O O . ARG A 1 38 ? -5.119 -4.486 -4.664 1.00 0.00 38 ARG A O 4
ATOM 6491 N N . ILE A 1 39 ? -2.927 -4.265 -4.097 1.00 0.00 39 ILE A N 4
ATOM 6492 C CA . ILE A 1 39 ? -2.909 -2.790 -4.170 1.00 0.00 39 ILE A CA 4
ATOM 6493 C C . ILE A 1 39 ? -2.985 -2.283 -5.636 1.00 0.00 39 ILE A C 4
ATOM 6494 O O . ILE A 1 39 ? -3.631 -1.278 -5.887 1.00 0.00 39 ILE A O 4
ATOM 6510 N N . ILE A 1 40 ? -2.345 -2.978 -6.601 1.00 0.00 40 ILE A N 4
ATOM 6511 C CA . ILE A 1 40 ? -2.383 -2.561 -8.031 1.00 0.00 40 ILE A CA 4
ATOM 6512 C C . ILE A 1 40 ? -3.854 -2.561 -8.586 1.00 0.00 40 ILE A C 4
ATOM 6513 O O . ILE A 1 40 ? -4.256 -1.561 -9.189 1.00 0.00 40 ILE A O 4
ATOM 6529 N N . PRO A 1 41 ? -4.696 -3.642 -8.376 1.00 0.00 41 PRO A N 4
ATOM 6530 C CA . PRO A 1 41 ? -6.147 -3.601 -8.725 1.00 0.00 41 PRO A CA 4
ATOM 6531 C C . PRO A 1 41 ? -6.917 -2.447 -8.032 1.00 0.00 41 PRO A C 4
ATOM 6532 O O . PRO A 1 41 ? -7.786 -1.820 -8.644 1.00 0.00 41 PRO A O 4
ATOM 6543 N N . SER A 1 42 ? -6.558 -2.159 -6.764 1.00 0.00 42 SER A N 4
ATOM 6544 C CA . SER A 1 42 ? -7.294 -1.200 -5.913 1.00 0.00 42 SER A CA 4
ATOM 6545 C C . SER A 1 42 ? -6.849 0.260 -6.172 1.00 0.00 42 SER A C 4
ATOM 6546 O O . SER A 1 42 ? -7.596 1.056 -6.749 1.00 0.00 42 SER A O 4
ATOM 6554 N N . LEU A 1 43 ? -5.621 0.590 -5.746 1.00 0.00 43 LEU A N 4
ATOM 6555 C CA . LEU A 1 43 ? -5.060 1.960 -5.758 1.00 0.00 43 LEU A CA 4
ATOM 6556 C C . LEU A 1 43 ? -3.967 2.137 -6.836 1.00 0.00 43 LEU A C 4
ATOM 6557 O O . LEU A 1 43 ? -3.428 3.236 -6.983 1.00 0.00 43 LEU A O 4
ATOM 6573 N N . GLY A 1 44 ? -3.651 1.056 -7.573 1.00 0.00 44 GLY A N 4
ATOM 6574 C CA . GLY A 1 44 ? -2.520 1.042 -8.511 1.00 0.00 44 GLY A CA 4
ATOM 6575 C C . GLY A 1 44 ? -2.665 2.005 -9.683 1.00 0.00 44 GLY A C 4
ATOM 6576 O O . GLY A 1 44 ? -1.767 2.812 -9.928 1.00 0.00 44 GLY A O 4
ATOM 6580 N N . ASN A 1 45 ? -3.792 1.905 -10.416 1.00 0.00 45 ASN A N 4
ATOM 6581 C CA . ASN A 1 45 ? -4.117 2.830 -11.529 1.00 0.00 45 ASN A CA 4
ATOM 6582 C C . ASN A 1 45 ? -4.426 4.241 -10.980 1.00 0.00 45 ASN A C 4
ATOM 6583 O O . ASN A 1 45 ? -4.134 5.252 -11.639 1.00 0.00 45 ASN A O 4
ATOM 6594 N N . ILE A 1 46 ? -5.010 4.287 -9.762 1.00 0.00 46 ILE A N 4
ATOM 6595 C CA . ILE A 1 46 ? -5.339 5.544 -9.069 1.00 0.00 46 ILE A CA 4
ATOM 6596 C C . ILE A 1 46 ? -4.050 6.321 -8.760 1.00 0.00 46 ILE A C 4
ATOM 6597 O O . ILE A 1 46 ? -3.049 5.738 -8.324 1.00 0.00 46 ILE A O 4
ATOM 6613 N N . LYS A 1 47 ? -4.090 7.634 -9.004 1.00 0.00 47 LYS A N 4
ATOM 6614 C CA . LYS A 1 47 ? -2.939 8.510 -8.827 1.00 0.00 47 LYS A CA 4
ATOM 6615 C C . LYS A 1 47 ? -2.694 8.764 -7.326 1.00 0.00 47 LYS A C 4
ATOM 6616 O O . LYS A 1 47 ? -3.654 8.841 -6.546 1.00 0.00 47 LYS A O 4
ATOM 6635 N N . LEU A 1 48 ? -1.404 8.887 -6.956 1.00 0.00 48 LEU A N 4
ATOM 6636 C CA . LEU A 1 48 ? -0.928 8.948 -5.549 1.00 0.00 48 LEU A CA 4
ATOM 6637 C C . LEU A 1 48 ? -1.627 10.058 -4.728 1.00 0.00 48 LEU A C 4
ATOM 6638 O O . LEU A 1 48 ? -2.029 9.828 -3.580 1.00 0.00 48 LEU A O 4
ATOM 6654 N N . ALA A 1 49 ? -1.772 11.247 -5.339 1.00 0.00 49 ALA A N 4
ATOM 6655 C CA . ALA A 1 49 ? -2.377 12.432 -4.682 1.00 0.00 49 ALA A CA 4
ATOM 6656 C C . ALA A 1 49 ? -3.892 12.254 -4.416 1.00 0.00 49 ALA A C 4
ATOM 6657 O O . ALA A 1 49 ? -4.471 12.964 -3.584 1.00 0.00 49 ALA A O 4
ATOM 6664 N N . LYS A 1 50 ? -4.522 11.304 -5.136 1.00 0.00 50 LYS A N 4
ATOM 6665 C CA . LYS A 1 50 ? -5.980 11.032 -5.036 1.00 0.00 50 LYS A CA 4
ATOM 6666 C C . LYS A 1 50 ? -6.314 9.993 -3.951 1.00 0.00 50 LYS A C 4
ATOM 6667 O O . LYS A 1 50 ? -7.499 9.718 -3.718 1.00 0.00 50 LYS A O 4
ATOM 6686 N N . LEU A 1 51 ? -5.284 9.426 -3.293 1.00 0.00 51 LEU A N 4
ATOM 6687 C CA . LEU A 1 51 ? -5.472 8.491 -2.165 1.00 0.00 51 LEU A CA 4
ATOM 6688 C C . LEU A 1 51 ? -6.053 9.230 -0.942 1.00 0.00 51 LEU A C 4
ATOM 6689 O O . LEU A 1 51 ? -5.315 9.782 -0.121 1.00 0.00 51 LEU A O 4
ATOM 6705 N N . THR A 1 52 ? -7.396 9.282 -0.889 1.00 0.00 52 THR A N 4
ATOM 6706 C CA . THR A 1 52 ? -8.150 9.804 0.261 1.00 0.00 52 THR A CA 4
ATOM 6707 C C . THR A 1 52 ? -8.525 8.628 1.193 1.00 0.00 52 THR A C 4
ATOM 6708 O O . THR A 1 52 ? -8.325 7.458 0.834 1.00 0.00 52 THR A O 4
ATOM 6719 N N . SER A 1 53 ? -9.051 8.938 2.388 1.00 0.00 53 SER A N 4
ATOM 6720 C CA . SER A 1 53 ? -9.298 7.933 3.454 1.00 0.00 53 SER A CA 4
ATOM 6721 C C . SER A 1 53 ? -10.370 6.902 3.047 1.00 0.00 53 SER A C 4
ATOM 6722 O O . SER A 1 53 ? -10.348 5.759 3.518 1.00 0.00 53 SER A O 4
ATOM 6730 N N . LEU A 1 54 ? -11.295 7.324 2.163 1.00 0.00 54 LEU A N 4
ATOM 6731 C CA . LEU A 1 54 ? -12.358 6.457 1.612 1.00 0.00 54 LEU A CA 4
ATOM 6732 C C . LEU A 1 54 ? -11.745 5.301 0.793 1.00 0.00 54 LEU A C 4
ATOM 6733 O O . LEU A 1 54 ? -12.294 4.208 0.758 1.00 0.00 54 LEU A O 4
ATOM 6749 N N . HIS A 1 55 ? -10.586 5.568 0.161 1.00 0.00 55 HIS A N 4
ATOM 6750 C CA . HIS A 1 55 ? -9.829 4.566 -0.622 1.00 0.00 55 HIS A CA 4
ATOM 6751 C C . HIS A 1 55 ? -9.299 3.446 0.282 1.00 0.00 55 HIS A C 4
ATOM 6752 O O . HIS A 1 55 ? -9.330 2.280 -0.102 1.00 0.00 55 HIS A O 4
ATOM 6767 N N . MET A 1 56 ? -8.832 3.827 1.487 1.00 0.00 56 MET A N 4
ATOM 6768 C CA . MET A 1 56 ? -8.291 2.870 2.478 1.00 0.00 56 MET A CA 4
ATOM 6769 C C . MET A 1 56 ? -9.418 2.095 3.157 1.00 0.00 56 MET A C 4
ATOM 6770 O O . MET A 1 56 ? -9.250 0.921 3.487 1.00 0.00 56 MET A O 4
ATOM 6784 N N . GLN A 1 57 ? -10.559 2.776 3.370 1.00 0.00 57 GLN A N 4
ATOM 6785 C CA . GLN A 1 57 ? -11.769 2.161 3.934 1.00 0.00 57 GLN A CA 4
ATOM 6786 C C . GLN A 1 57 ? -12.293 1.086 2.974 1.00 0.00 57 GLN A C 4
ATOM 6787 O O . GLN A 1 57 ? -12.533 -0.047 3.377 1.00 0.00 57 GLN A O 4
ATOM 6801 N N . ASN A 1 58 ? -12.401 1.465 1.690 1.00 0.00 58 ASN A N 4
ATOM 6802 C CA . ASN A 1 58 ? -12.901 0.584 0.622 1.00 0.00 58 ASN A CA 4
ATOM 6803 C C . ASN A 1 58 ? -11.880 -0.509 0.296 1.00 0.00 58 ASN A C 4
ATOM 6804 O O . ASN A 1 58 ? -12.257 -1.583 -0.174 1.00 0.00 58 ASN A O 4
ATOM 6815 N N . TYR A 1 59 ? -10.589 -0.242 0.589 1.00 0.00 59 TYR A N 4
ATOM 6816 C CA . TYR A 1 59 ? -9.521 -1.248 0.476 1.00 0.00 59 TYR A CA 4
ATOM 6817 C C . TYR A 1 59 ? -9.745 -2.352 1.531 1.00 0.00 59 TYR A C 4
ATOM 6818 O O . TYR A 1 59 ? -9.724 -3.530 1.201 1.00 0.00 59 TYR A O 4
ATOM 6836 N N . VAL A 1 60 ? -10.010 -1.935 2.792 1.00 0.00 60 VAL A N 4
ATOM 6837 C CA . VAL A 1 60 ? -10.288 -2.859 3.921 1.00 0.00 60 VAL A CA 4
ATOM 6838 C C . VAL A 1 60 ? -11.616 -3.614 3.696 1.00 0.00 60 VAL A C 4
ATOM 6839 O O . VAL A 1 60 ? -11.734 -4.797 4.035 1.00 0.00 60 VAL A O 4
ATOM 6852 N N . ASN A 1 61 ? -12.598 -2.920 3.077 1.00 0.00 61 ASN A N 4
ATOM 6853 C CA . ASN A 1 61 ? -13.889 -3.527 2.690 1.00 0.00 61 ASN A CA 4
ATOM 6854 C C . ASN A 1 61 ? -13.656 -4.645 1.661 1.00 0.00 61 ASN A C 4
ATOM 6855 O O . ASN A 1 61 ? -14.312 -5.689 1.714 1.00 0.00 61 ASN A O 4
ATOM 6866 N N . SER A 1 62 ? -12.694 -4.407 0.735 1.00 0.00 62 SER A N 4
ATOM 6867 C CA . SER A 1 62 ? -12.281 -5.389 -0.286 1.00 0.00 62 SER A CA 4
ATOM 6868 C C . SER A 1 62 ? -11.636 -6.616 0.379 1.00 0.00 62 SER A C 4
ATOM 6869 O O . SER A 1 62 ? -12.000 -7.733 0.060 1.00 0.00 62 SER A O 4
ATOM 6877 N N . LEU A 1 63 ? -10.722 -6.377 1.353 1.00 0.00 63 LEU A N 4
ATOM 6878 C CA . LEU A 1 63 ? -9.988 -7.458 2.077 1.00 0.00 63 LEU A CA 4
ATOM 6879 C C . LEU A 1 63 ? -10.966 -8.389 2.809 1.00 0.00 63 LEU A C 4
ATOM 6880 O O . LEU A 1 63 ? -10.819 -9.617 2.793 1.00 0.00 63 LEU A O 4
ATOM 6896 N N . ARG A 1 64 ? -11.969 -7.759 3.426 1.00 0.00 64 ARG A N 4
ATOM 6897 C CA . ARG A 1 64 ? -13.012 -8.438 4.201 1.00 0.00 64 ARG A CA 4
ATOM 6898 C C . ARG A 1 64 ? -13.965 -9.212 3.266 1.00 0.00 64 ARG A C 4
ATOM 6899 O O . ARG A 1 64 ? -14.440 -10.301 3.606 1.00 0.00 64 ARG A O 4
ATOM 6920 N N . ASP A 1 65 ? -14.203 -8.647 2.071 1.00 0.00 65 ASP A N 4
ATOM 6921 C CA . ASP A 1 65 ? -15.027 -9.280 1.021 1.00 0.00 65 ASP A CA 4
ATOM 6922 C C . ASP A 1 65 ? -14.291 -10.486 0.396 1.00 0.00 65 ASP A C 4
ATOM 6923 O O . ASP A 1 65 ? -14.917 -11.475 -0.002 1.00 0.00 65 ASP A O 4
ATOM 6932 N N . GLU A 1 66 ? -12.955 -10.396 0.338 1.00 0.00 66 GLU A N 4
ATOM 6933 C CA . GLU A 1 66 ? -12.091 -11.493 -0.129 1.00 0.00 66 GLU A CA 4
ATOM 6934 C C . GLU A 1 66 ? -11.992 -12.589 0.946 1.00 0.00 66 GLU A C 4
ATOM 6935 O O . GLU A 1 66 ? -11.727 -13.755 0.631 1.00 0.00 66 GLU A O 4
ATOM 6947 N N . GLY A 1 67 ? -12.215 -12.188 2.213 1.00 0.00 67 GLY A N 4
ATOM 6948 C CA . GLY A 1 67 ? -12.112 -13.084 3.359 1.00 0.00 67 GLY A CA 4
ATOM 6949 C C . GLY A 1 67 ? -10.672 -13.446 3.685 1.00 0.00 67 GLY A C 4
ATOM 6950 O O . GLY A 1 67 ? -10.386 -14.581 4.083 1.00 0.00 67 GLY A O 4
ATOM 6954 N N . LEU A 1 68 ? -9.763 -12.469 3.505 1.00 0.00 68 LEU A N 4
ATOM 6955 C CA . LEU A 1 68 ? -8.315 -12.651 3.741 1.00 0.00 68 LEU A CA 4
ATOM 6956 C C . LEU A 1 68 ? -8.015 -12.864 5.226 1.00 0.00 68 LEU A C 4
ATOM 6957 O O . LEU A 1 68 ? -8.761 -12.392 6.093 1.00 0.00 68 LEU A O 4
ATOM 6973 N N . LYS A 1 69 ? -6.905 -13.562 5.501 1.00 0.00 69 LYS A N 4
ATOM 6974 C CA . LYS A 1 69 ? -6.445 -13.812 6.873 1.00 0.00 69 LYS A CA 4
ATOM 6975 C C . LYS A 1 69 ? -5.880 -12.516 7.476 1.00 0.00 69 LYS A C 4
ATOM 6976 O O . LYS A 1 69 ? -5.343 -11.672 6.747 1.00 0.00 69 LYS A O 4
ATOM 6995 N N . ARG A 1 70 ? -6.024 -12.361 8.804 1.00 0.00 70 ARG A N 4
ATOM 6996 C CA . ARG A 1 70 ? -5.580 -11.152 9.528 1.00 0.00 70 ARG A CA 4
ATOM 6997 C C . ARG A 1 70 ? -4.057 -10.952 9.390 1.00 0.00 70 ARG A C 4
ATOM 6998 O O . ARG A 1 70 ? -3.565 -9.844 9.557 1.00 0.00 70 ARG A O 4
ATOM 7019 N N . GLY A 1 71 ? -3.331 -12.048 9.090 1.00 0.00 71 GLY A N 4
ATOM 7020 C CA . GLY A 1 71 ? -1.928 -11.968 8.688 1.00 0.00 71 GLY A CA 4
ATOM 7021 C C . GLY A 1 71 ? -1.715 -11.111 7.437 1.00 0.00 71 GLY A C 4
ATOM 7022 O O . GLY A 1 71 ? -0.981 -10.125 7.486 1.00 0.00 71 GLY A O 4
ATOM 7026 N N . THR A 1 72 ? -2.400 -11.478 6.330 1.00 0.00 72 THR A N 4
ATOM 7027 C CA . THR A 1 72 ? -2.333 -10.745 5.047 1.00 0.00 72 THR A CA 4
ATOM 7028 C C . THR A 1 72 ? -2.753 -9.280 5.229 1.00 0.00 72 THR A C 4
ATOM 7029 O O . THR A 1 72 ? -2.022 -8.369 4.836 1.00 0.00 72 THR A O 4
ATOM 7040 N N . ILE A 1 73 ? -3.903 -9.086 5.905 1.00 0.00 73 ILE A N 4
ATOM 7041 C CA . ILE A 1 73 ? -4.504 -7.758 6.132 1.00 0.00 73 ILE A CA 4
ATOM 7042 C C . ILE A 1 73 ? -3.540 -6.852 6.922 1.00 0.00 73 ILE A C 4
ATOM 7043 O O . ILE A 1 73 ? -3.389 -5.675 6.598 1.00 0.00 73 ILE A O 4
ATOM 7059 N N . GLU A 1 74 ? -2.860 -7.436 7.921 1.00 0.00 74 GLU A N 4
ATOM 7060 C CA . GLU A 1 74 ? -1.887 -6.708 8.747 1.00 0.00 74 GLU A CA 4
ATOM 7061 C C . GLU A 1 74 ? -0.717 -6.212 7.880 1.00 0.00 74 GLU A C 4
ATOM 7062 O O . GLU A 1 74 ? -0.457 -5.008 7.836 1.00 0.00 74 GLU A O 4
ATOM 7074 N N . LYS A 1 75 ? -0.097 -7.149 7.124 1.00 0.00 75 LYS A N 4
ATOM 7075 C CA . LYS A 1 75 ? 1.138 -6.888 6.352 1.00 0.00 75 LYS A CA 4
ATOM 7076 C C . LYS A 1 75 ? 0.918 -5.792 5.302 1.00 0.00 75 LYS A C 4
ATOM 7077 O O . LYS A 1 75 ? 1.621 -4.784 5.301 1.00 0.00 75 LYS A O 4
ATOM 7096 N N . ILE A 1 76 ? -0.107 -5.989 4.457 1.00 0.00 76 ILE A N 4
ATOM 7097 C CA . ILE A 1 76 ? -0.353 -5.150 3.267 1.00 0.00 76 ILE A CA 4
ATOM 7098 C C . ILE A 1 76 ? -0.670 -3.694 3.652 1.00 0.00 76 ILE A C 4
ATOM 7099 O O . ILE A 1 76 ? -0.285 -2.774 2.934 1.00 0.00 76 ILE A O 4
ATOM 7115 N N . ILE A 1 77 ? -1.343 -3.497 4.803 1.00 0.00 77 ILE A N 4
ATOM 7116 C CA . ILE A 1 77 ? -1.623 -2.156 5.343 1.00 0.00 77 ILE A CA 4
ATOM 7117 C C . ILE A 1 77 ? -0.319 -1.480 5.822 1.00 0.00 77 ILE A C 4
ATOM 7118 O O . ILE A 1 77 ? -0.123 -0.291 5.577 1.00 0.00 77 ILE A O 4
ATOM 7134 N N . LYS A 1 78 ? 0.573 -2.255 6.471 1.00 0.00 78 LYS A N 4
ATOM 7135 C CA . LYS A 1 78 ? 1.891 -1.738 6.931 1.00 0.00 78 LYS A CA 4
ATOM 7136 C C . LYS A 1 78 ? 2.765 -1.338 5.718 1.00 0.00 78 LYS A C 4
ATOM 7137 O O . LYS A 1 78 ? 3.526 -0.375 5.786 1.00 0.00 78 LYS A O 4
ATOM 7156 N N . VAL A 1 79 ? 2.614 -2.091 4.612 1.00 0.00 79 VAL A N 4
ATOM 7157 C CA . VAL A 1 79 ? 3.345 -1.867 3.352 1.00 0.00 79 VAL A CA 4
ATOM 7158 C C . VAL A 1 79 ? 2.868 -0.560 2.668 1.00 0.00 79 VAL A C 4
ATOM 7159 O O . VAL A 1 79 ? 3.692 0.247 2.211 1.00 0.00 79 VAL A O 4
ATOM 7172 N N . ILE A 1 80 ? 1.530 -0.356 2.638 1.00 0.00 80 ILE A N 4
ATOM 7173 C CA . ILE A 1 80 ? 0.914 0.878 2.094 1.00 0.00 80 ILE A CA 4
ATOM 7174 C C . ILE A 1 80 ? 1.355 2.092 2.923 1.00 0.00 80 ILE A C 4
ATOM 7175 O O . ILE A 1 80 ? 1.748 3.117 2.369 1.00 0.00 80 ILE A O 4
ATOM 7191 N N . ARG A 1 81 ? 1.293 1.937 4.257 1.00 0.00 81 ARG A N 4
ATOM 7192 C CA . ARG A 1 81 ? 1.769 2.945 5.218 1.00 0.00 81 ARG A CA 4
ATOM 7193 C C . ARG A 1 81 ? 3.220 3.354 4.920 1.00 0.00 81 ARG A C 4
ATOM 7194 O O . ARG A 1 81 ? 3.495 4.524 4.749 1.00 0.00 81 ARG A O 4
ATOM 7215 N N . ASN A 1 82 ? 4.111 2.360 4.798 1.00 0.00 82 ASN A N 4
ATOM 7216 C CA . ASN A 1 82 ? 5.566 2.585 4.652 1.00 0.00 82 ASN A CA 4
ATOM 7217 C C . ASN A 1 82 ? 5.904 3.253 3.300 1.00 0.00 82 ASN A C 4
ATOM 7218 O O . ASN A 1 82 ? 6.890 3.999 3.187 1.00 0.00 82 ASN A O 4
ATOM 7229 N N . SER A 1 83 ? 5.062 2.989 2.287 1.00 0.00 83 SER A N 4
ATOM 7230 C CA . SER A 1 83 ? 5.167 3.624 0.970 1.00 0.00 83 SER A CA 4
ATOM 7231 C C . SER A 1 83 ? 4.747 5.107 1.061 1.00 0.00 83 SER A C 4
ATOM 7232 O O . SER A 1 83 ? 5.491 6.006 0.657 1.00 0.00 83 SER A O 4
ATOM 7240 N N . LEU A 1 84 ? 3.568 5.341 1.661 1.00 0.00 84 LEU A N 4
ATOM 7241 C CA . LEU A 1 84 ? 2.967 6.684 1.797 1.00 0.00 84 LEU A CA 4
ATOM 7242 C C . LEU A 1 84 ? 3.759 7.589 2.766 1.00 0.00 84 LEU A C 4
ATOM 7243 O O . LEU A 1 84 ? 3.750 8.807 2.611 1.00 0.00 84 LEU A O 4
ATOM 7259 N N . GLU A 1 85 ? 4.432 6.974 3.755 1.00 0.00 85 GLU A N 4
ATOM 7260 C CA . GLU A 1 85 ? 5.324 7.675 4.707 1.00 0.00 85 GLU A CA 4
ATOM 7261 C C . GLU A 1 85 ? 6.513 8.273 3.958 1.00 0.00 85 GLU A C 4
ATOM 7262 O O . GLU A 1 85 ? 6.938 9.402 4.234 1.00 0.00 85 GLU A O 4
ATOM 7274 N N . HIS A 1 86 ? 7.011 7.505 2.980 1.00 0.00 86 HIS A N 4
ATOM 7275 C CA . HIS A 1 86 ? 8.107 7.932 2.108 1.00 0.00 86 HIS A CA 4
ATOM 7276 C C . HIS A 1 86 ? 7.607 8.988 1.103 1.00 0.00 86 HIS A C 4
ATOM 7277 O O . HIS A 1 86 ? 8.385 9.822 0.650 1.00 0.00 86 HIS A O 4
ATOM 7292 N N . ALA A 1 87 ? 6.302 8.945 0.769 1.00 0.00 87 ALA A N 4
ATOM 7293 C CA . ALA A 1 87 ? 5.670 9.937 -0.125 1.00 0.00 87 ALA A CA 4
ATOM 7294 C C . ALA A 1 87 ? 5.507 11.301 0.584 1.00 0.00 87 ALA A C 4
ATOM 7295 O O . ALA A 1 87 ? 5.577 12.339 -0.065 1.00 0.00 87 ALA A O 4
ATOM 7302 N N . ILE A 1 88 ? 5.267 11.284 1.918 1.00 0.00 88 ILE A N 4
ATOM 7303 C CA . ILE A 1 88 ? 5.258 12.521 2.746 1.00 0.00 88 ILE A CA 4
ATOM 7304 C C . ILE A 1 88 ? 6.691 13.090 2.824 1.00 0.00 88 ILE A C 4
ATOM 7305 O O . ILE A 1 88 ? 6.906 14.307 2.762 1.00 0.00 88 ILE A O 4
ATOM 7321 N N . ASP A 1 89 ? 7.655 12.161 2.934 1.00 0.00 89 ASP A N 4
ATOM 7322 C CA . ASP A 1 89 ? 9.102 12.452 2.975 1.00 0.00 89 ASP A CA 4
ATOM 7323 C C . ASP A 1 89 ? 9.592 13.074 1.641 1.00 0.00 89 ASP A C 4
ATOM 7324 O O . ASP A 1 89 ? 10.460 13.952 1.643 1.00 0.00 89 ASP A O 4
ATOM 7333 N N . LEU A 1 90 ? 9.018 12.619 0.509 1.00 0.00 90 LEU A N 4
ATOM 7334 C CA . LEU A 1 90 ? 9.324 13.171 -0.835 1.00 0.00 90 LEU A CA 4
ATOM 7335 C C . LEU A 1 90 ? 8.385 14.347 -1.193 1.00 0.00 90 LEU A C 4
ATOM 7336 O O . LEU A 1 90 ? 8.511 14.925 -2.278 1.00 0.00 90 LEU A O 4
ATOM 7352 N N . GLU A 1 91 ? 7.436 14.672 -0.276 1.00 0.00 91 GLU A N 4
ATOM 7353 C CA . GLU A 1 91 ? 6.480 15.804 -0.413 1.00 0.00 91 GLU A CA 4
ATOM 7354 C C . GLU A 1 91 ? 5.533 15.618 -1.626 1.00 0.00 91 GLU A C 4
ATOM 7355 O O . GLU A 1 91 ? 5.015 16.587 -2.196 1.00 0.00 91 GLU A O 4
ATOM 7367 N N . LEU A 1 92 ? 5.297 14.347 -1.987 1.00 0.00 92 LEU A N 4
ATOM 7368 C CA . LEU A 1 92 ? 4.322 13.947 -3.014 1.00 0.00 92 LEU A CA 4
ATOM 7369 C C . LEU A 1 92 ? 2.888 14.031 -2.439 1.00 0.00 92 LEU A C 4
ATOM 7370 O O . LEU A 1 92 ? 1.926 14.286 -3.169 1.00 0.00 92 LEU A O 4
ATOM 7386 N N . ILE A 1 93 ? 2.781 13.812 -1.107 1.00 0.00 93 ILE A N 4
ATOM 7387 C CA . ILE A 1 93 ? 1.547 14.028 -0.314 1.00 0.00 93 ILE A CA 4
ATOM 7388 C C . ILE A 1 93 ? 1.943 14.693 1.023 1.00 0.00 93 ILE A C 4
ATOM 7389 O O . ILE A 1 93 ? 3.087 14.550 1.469 1.00 0.00 93 ILE A O 4
ATOM 7405 N N . THR A 1 94 ? 1.010 15.434 1.642 1.00 0.00 94 THR A N 4
ATOM 7406 C CA . THR A 1 94 ? 1.256 16.158 2.910 1.00 0.00 94 THR A CA 4
ATOM 7407 C C . THR A 1 94 ? 0.939 15.266 4.135 1.00 0.00 94 THR A C 4
ATOM 7408 O O . THR A 1 94 ? 1.508 15.458 5.218 1.00 0.00 94 THR A O 4
ATOM 7419 N N . LYS A 1 95 ? 0.035 14.287 3.945 1.00 0.00 95 LYS A N 4
ATOM 7420 C CA . LYS A 1 95 ? -0.383 13.336 4.993 1.00 0.00 95 LYS A CA 4
ATOM 7421 C C . LYS A 1 95 ? -0.755 12.003 4.331 1.00 0.00 95 LYS A C 4
ATOM 7422 O O . LYS A 1 95 ? -1.195 11.993 3.171 1.00 0.00 95 LYS A O 4
ATOM 7441 N N . ASN A 1 96 ? -0.582 10.877 5.049 1.00 0.00 96 ASN A N 4
ATOM 7442 C CA . ASN A 1 96 ? -1.040 9.570 4.556 1.00 0.00 96 ASN A CA 4
ATOM 7443 C C . ASN A 1 96 ? -2.348 9.194 5.269 1.00 0.00 96 ASN A C 4
ATOM 7444 O O . ASN A 1 96 ? -2.493 9.381 6.485 1.00 0.00 96 ASN A O 4
ATOM 7455 N N . VAL A 1 97 ? -3.303 8.701 4.487 1.00 0.00 97 VAL A N 4
ATOM 7456 C CA . VAL A 1 97 ? -4.635 8.301 4.970 1.00 0.00 97 VAL A CA 4
ATOM 7457 C C . VAL A 1 97 ? -4.649 6.836 5.478 1.00 0.00 97 VAL A C 4
ATOM 7458 O O . VAL A 1 97 ? -5.683 6.342 5.952 1.00 0.00 97 VAL A O 4
ATOM 7471 N N . ALA A 1 98 ? -3.480 6.165 5.419 1.00 0.00 98 ALA A N 4
ATOM 7472 C CA . ALA A 1 98 ? -3.311 4.783 5.896 1.00 0.00 98 ALA A CA 4
ATOM 7473 C C . ALA A 1 98 ? -2.892 4.774 7.387 1.00 0.00 98 ALA A C 4
ATOM 7474 O O . ALA A 1 98 ? -2.792 3.710 8.002 1.00 0.00 98 ALA A O 4
ATOM 7481 N N . ALA A 1 99 ? -2.645 5.980 7.954 1.00 0.00 99 ALA A N 4
ATOM 7482 C CA . ALA A 1 99 ? -2.307 6.163 9.383 1.00 0.00 99 ALA A CA 4
ATOM 7483 C C . ALA A 1 99 ? -3.514 5.841 10.291 1.00 0.00 99 ALA A C 4
ATOM 7484 O O . ALA A 1 99 ? -3.350 5.424 11.439 1.00 0.00 99 ALA A O 4
ATOM 7491 N N . LYS A 1 100 ? -4.728 6.040 9.759 1.00 0.00 100 LYS A N 4
ATOM 7492 C CA . LYS A 1 100 ? -5.987 5.694 10.455 1.00 0.00 100 LYS A CA 4
ATOM 7493 C C . LYS A 1 100 ? -6.333 4.215 10.242 1.00 0.00 100 LYS A C 4
ATOM 7494 O O . LYS A 1 100 ? -7.106 3.629 11.008 1.00 0.00 100 LYS A O 4
ATOM 7513 N N . THR A 1 101 ? -5.727 3.621 9.205 1.00 0.00 101 THR A N 4
ATOM 7514 C CA . THR A 1 101 ? -5.996 2.243 8.794 1.00 0.00 101 THR A CA 4
ATOM 7515 C C . THR A 1 101 ? -5.057 1.280 9.542 1.00 0.00 101 THR A C 4
ATOM 7516 O O . THR A 1 101 ? -3.840 1.287 9.315 1.00 0.00 101 THR A O 4
ATOM 7527 N N . LYS A 1 102 ? -5.626 0.524 10.490 1.00 0.00 102 LYS A N 4
ATOM 7528 C CA . LYS A 1 102 ? -4.917 -0.532 11.243 1.00 0.00 102 LYS A CA 4
ATOM 7529 C C . LYS A 1 102 ? -5.553 -1.896 10.939 1.00 0.00 102 LYS A C 4
ATOM 7530 O O . LYS A 1 102 ? -6.577 -1.967 10.242 1.00 0.00 102 LYS A O 4
ATOM 7549 N N . LEU A 1 103 ? -4.916 -2.975 11.426 1.00 0.00 103 LEU A N 4
ATOM 7550 C CA . LEU A 1 103 ? -5.499 -4.321 11.391 1.00 0.00 103 LEU A CA 4
ATOM 7551 C C . LEU A 1 103 ? -6.809 -4.343 12.219 1.00 0.00 103 LEU A C 4
ATOM 7552 O O . LEU A 1 103 ? -6.787 -4.013 13.415 1.00 0.00 103 LEU A O 4
ATOM 7568 N N . PRO A 1 104 ? -7.978 -4.676 11.587 1.00 0.00 104 PRO A N 4
ATOM 7569 C CA . PRO A 1 104 ? -9.259 -4.817 12.314 1.00 0.00 104 PRO A CA 4
ATOM 7570 C C . PRO A 1 104 ? -9.379 -6.182 13.036 1.00 0.00 104 PRO A C 4
ATOM 7571 O O . PRO A 1 104 ? -8.501 -7.053 12.920 1.00 0.00 104 PRO A O 4
ATOM 7582 N N . LYS A 1 105 ? -10.490 -6.350 13.769 1.00 0.00 105 LYS A N 4
ATOM 7583 C CA . LYS A 1 105 ? -10.812 -7.584 14.501 1.00 0.00 105 LYS A CA 4
ATOM 7584 C C . LYS A 1 105 ? -11.386 -8.615 13.520 1.00 0.00 105 LYS A C 4
ATOM 7585 O O . LYS A 1 105 ? -12.586 -8.609 13.227 1.00 0.00 105 LYS A O 4
ATOM 7604 N N . ALA A 1 106 ? -10.498 -9.447 12.965 1.00 0.00 106 ALA A N 4
ATOM 7605 C CA . ALA A 1 106 ? -10.846 -10.431 11.939 1.00 0.00 106 ALA A CA 4
ATOM 7606 C C . ALA A 1 106 ? -11.021 -11.831 12.566 1.00 0.00 106 ALA A C 4
ATOM 7607 O O . ALA A 1 106 ? -10.074 -12.617 12.631 1.00 0.00 106 ALA A O 4
ATOM 7614 N N . ASP A 1 107 ? -12.246 -12.084 13.080 1.00 0.00 107 ASP A N 4
ATOM 7615 C CA . ASP A 1 107 ? -12.683 -13.377 13.675 1.00 0.00 107 ASP A CA 4
ATOM 7616 C C . ASP A 1 107 ? -12.029 -13.662 15.040 1.00 0.00 107 ASP A C 4
ATOM 7617 O O . ASP A 1 107 ? -12.628 -13.401 16.090 1.00 0.00 107 ASP A O 4
ATOM 7626 N N . LYS A 1 108 ? -10.789 -14.193 15.015 1.00 0.00 108 LYS A N 4
ATOM 7627 C CA . LYS A 1 108 ? -10.157 -14.850 16.183 1.00 0.00 108 LYS A CA 4
ATOM 7628 C C . LYS A 1 108 ? -8.903 -14.099 16.662 1.00 0.00 108 LYS A C 4
ATOM 7629 O O . LYS A 1 108 ? -8.109 -13.611 15.854 1.00 0.00 108 LYS A O 4
ATOM 7648 N N . GLU A 1 109 ? -8.763 -14.013 17.993 1.00 0.00 109 GLU A N 4
ATOM 7649 C CA . GLU A 1 109 ? -7.536 -13.566 18.672 1.00 0.00 109 GLU A CA 4
ATOM 7650 C C . GLU A 1 109 ? -7.549 -14.065 20.123 1.00 0.00 109 GLU A C 4
ATOM 7651 O O . GLU A 1 109 ? -8.619 -14.285 20.708 1.00 0.00 109 GLU A O 4
ATOM 7663 N N . GLU A 1 110 ? -6.353 -14.194 20.715 1.00 0.00 110 GLU A N 4
ATOM 7664 C CA . GLU A 1 110 ? -6.172 -14.782 22.064 1.00 0.00 110 GLU A CA 4
ATOM 7665 C C . GLU A 1 110 ? -6.659 -13.855 23.209 1.00 0.00 110 GLU A C 4
ATOM 7666 O O . GLU A 1 110 ? -6.588 -14.231 24.382 1.00 0.00 110 GLU A O 4
ATOM 7678 N N . LEU A 1 111 ? -7.214 -12.683 22.852 1.00 0.00 111 LEU A N 4
ATOM 7679 C CA . LEU A 1 111 ? -7.588 -11.640 23.820 1.00 0.00 111 LEU A CA 4
ATOM 7680 C C . LEU A 1 111 ? -8.997 -11.876 24.398 1.00 0.00 111 LEU A C 4
ATOM 7681 O O . LEU A 1 111 ? -9.427 -11.137 25.293 1.00 0.00 111 LEU A O 4
ATOM 7697 N N . GLU A 1 112 ? -9.700 -12.912 23.891 1.00 0.00 112 GLU A N 4
ATOM 7698 C CA . GLU A 1 112 ? -10.980 -13.374 24.457 1.00 0.00 112 GLU A CA 4
ATOM 7699 C C . GLU A 1 112 ? -10.738 -13.952 25.861 1.00 0.00 112 GLU A C 4
ATOM 7700 O O . GLU A 1 112 ? -11.250 -13.427 26.854 1.00 0.00 112 GLU A O 4
ATOM 7712 N N . HIS A 1 113 ? -9.890 -15.004 25.941 1.00 0.00 113 HIS A N 4
ATOM 7713 C CA . HIS A 1 113 ? -9.582 -15.686 27.218 1.00 0.00 113 HIS A CA 4
ATOM 7714 C C . HIS A 1 113 ? -8.523 -14.916 28.048 1.00 0.00 113 HIS A C 4
ATOM 7715 O O . HIS A 1 113 ? -8.002 -15.436 29.044 1.00 0.00 113 HIS A O 4
ATOM 7730 N N . HIS A 1 114 ? -8.207 -13.675 27.625 1.00 0.00 114 HIS A N 4
ATOM 7731 C CA . HIS A 1 114 ? -7.356 -12.743 28.398 1.00 0.00 114 HIS A CA 4
ATOM 7732 C C . HIS A 1 114 ? -8.131 -12.205 29.626 1.00 0.00 114 HIS A C 4
ATOM 7733 O O . HIS A 1 114 ? -7.538 -11.663 30.565 1.00 0.00 114 HIS A O 4
ATOM 7748 N N . HIS A 1 115 ? -9.469 -12.367 29.594 1.00 0.00 115 HIS A N 4
ATOM 7749 C CA . HIS A 1 115 ? -10.336 -12.160 30.760 1.00 0.00 115 HIS A CA 4
ATOM 7750 C C . HIS A 1 115 ? -11.445 -13.230 30.734 1.00 0.00 115 HIS A C 4
ATOM 7751 O O . HIS A 1 115 ? -12.152 -13.381 29.728 1.00 0.00 115 HIS A O 4
ATOM 7766 N N . HIS A 1 116 ? -11.551 -14.015 31.816 1.00 0.00 116 HIS A N 4
ATOM 7767 C CA . HIS A 1 116 ? -12.513 -15.122 31.923 1.00 0.00 116 HIS A CA 4
ATOM 7768 C C . HIS A 1 116 ? -13.681 -14.718 32.825 1.00 0.00 116 HIS A C 4
ATOM 7769 O O . HIS A 1 116 ? -13.468 -14.324 33.981 1.00 0.00 116 HIS A O 4
ATOM 7784 N N . HIS A 1 117 ? -14.910 -14.802 32.291 1.00 0.00 117 HIS A N 4
ATOM 7785 C CA . HIS A 1 117 ? -16.136 -14.549 33.074 1.00 0.00 117 HIS A CA 4
ATOM 7786 C C . HIS A 1 117 ? -16.367 -15.686 34.091 1.00 0.00 117 HIS A C 4
ATOM 7787 O O . HIS A 1 117 ? -16.066 -16.854 33.801 1.00 0.00 117 HIS A O 4
ATOM 7802 N N . HIS A 1 118 ? -16.872 -15.340 35.285 1.00 0.00 118 HIS A N 4
ATOM 7803 C CA . HIS A 1 118 ? -17.232 -16.335 36.314 1.00 0.00 118 HIS A CA 4
ATOM 7804 C C . HIS A 1 118 ? -18.750 -16.628 36.208 1.00 0.00 118 HIS A C 4
ATOM 7805 O O . HIS A 1 118 ? -19.558 -15.945 36.875 1.00 0.00 118 HIS A O 4
ATOM 7821 N N . MET A 1 1 ? 3.898 20.587 -5.404 1.00 0.00 1 MET A N 5
ATOM 7822 C CA . MET A 1 1 ? 2.431 20.404 -5.338 1.00 0.00 1 MET A CA 5
ATOM 7823 C C . MET A 1 1 ? 2.080 18.922 -5.563 1.00 0.00 1 MET A C 5
ATOM 7824 O O . MET A 1 1 ? 2.946 18.125 -5.951 1.00 0.00 1 MET A O 5
ATOM 7840 N N . GLU A 1 2 ? 0.807 18.570 -5.306 1.00 0.00 2 GLU A N 5
ATOM 7841 C CA . GLU A 1 2 ? 0.285 17.200 -5.461 1.00 0.00 2 GLU A CA 5
ATOM 7842 C C . GLU A 1 2 ? 0.350 16.744 -6.942 1.00 0.00 2 GLU A C 5
ATOM 7843 O O . GLU A 1 2 ? -0.218 17.425 -7.814 1.00 0.00 2 GLU A O 5
ATOM 7855 N N . PRO A 1 3 ? 1.049 15.610 -7.261 1.00 0.00 3 PRO A N 5
ATOM 7856 C CA . PRO A 1 3 ? 1.175 15.137 -8.652 1.00 0.00 3 PRO A CA 5
ATOM 7857 C C . PRO A 1 3 ? -0.100 14.427 -9.172 1.00 0.00 3 PRO A C 5
ATOM 7858 O O . PRO A 1 3 ? -0.545 13.411 -8.626 1.00 0.00 3 PRO A O 5
ATOM 7869 N N . SER A 1 4 ? -0.662 14.980 -10.259 1.00 0.00 4 SER A N 5
ATOM 7870 C CA . SER A 1 4 ? -1.721 14.325 -11.056 1.00 0.00 4 SER A CA 5
ATOM 7871 C C . SER A 1 4 ? -1.090 13.343 -12.072 1.00 0.00 4 SER A C 5
ATOM 7872 O O . SER A 1 4 ? -1.785 12.767 -12.908 1.00 0.00 4 SER A O 5
ATOM 7880 N N . LYS A 1 5 ? 0.241 13.154 -11.966 1.00 0.00 5 LYS A N 5
ATOM 7881 C CA . LYS A 1 5 ? 1.054 12.453 -12.965 1.00 0.00 5 LYS A CA 5
ATOM 7882 C C . LYS A 1 5 ? 1.421 11.065 -12.440 1.00 0.00 5 LYS A C 5
ATOM 7883 O O . LYS A 1 5 ? 1.157 10.049 -13.092 1.00 0.00 5 LYS A O 5
ATOM 7902 N N . LEU A 1 6 ? 2.058 11.058 -11.250 1.00 0.00 6 LEU A N 5
ATOM 7903 C CA . LEU A 1 6 ? 2.553 9.838 -10.602 1.00 0.00 6 LEU A CA 5
ATOM 7904 C C . LEU A 1 6 ? 1.392 8.951 -10.131 1.00 0.00 6 LEU A C 5
ATOM 7905 O O . LEU A 1 6 ? 0.669 9.315 -9.193 1.00 0.00 6 LEU A O 5
ATOM 7921 N N . SER A 1 7 ? 1.197 7.815 -10.829 1.00 0.00 7 SER A N 5
ATOM 7922 C CA . SER A 1 7 ? 0.287 6.752 -10.374 1.00 0.00 7 SER A CA 5
ATOM 7923 C C . SER A 1 7 ? 0.919 6.047 -9.162 1.00 0.00 7 SER A C 5
ATOM 7924 O O . SER A 1 7 ? 2.148 5.910 -9.100 1.00 0.00 7 SER A O 5
ATOM 7932 N N . TYR A 1 8 ? 0.082 5.623 -8.205 1.00 0.00 8 TYR A N 5
ATOM 7933 C CA . TYR A 1 8 ? 0.530 4.954 -6.979 1.00 0.00 8 TYR A CA 5
ATOM 7934 C C . TYR A 1 8 ? 1.243 3.626 -7.298 1.00 0.00 8 TYR A C 5
ATOM 7935 O O . TYR A 1 8 ? 2.199 3.278 -6.631 1.00 0.00 8 TYR A O 5
ATOM 7953 N N . GLY A 1 9 ? 0.814 2.960 -8.383 1.00 0.00 9 GLY A N 5
ATOM 7954 C CA . GLY A 1 9 ? 1.421 1.703 -8.843 1.00 0.00 9 GLY A CA 5
ATOM 7955 C C . GLY A 1 9 ? 2.841 1.895 -9.355 1.00 0.00 9 GLY A C 5
ATOM 7956 O O . GLY A 1 9 ? 3.715 1.064 -9.098 1.00 0.00 9 GLY A O 5
ATOM 7960 N N . GLU A 1 10 ? 3.065 3.034 -10.042 1.00 0.00 10 GLU A N 5
ATOM 7961 C CA . GLU A 1 10 ? 4.407 3.457 -10.504 1.00 0.00 10 GLU A CA 5
ATOM 7962 C C . GLU A 1 10 ? 5.318 3.733 -9.299 1.00 0.00 10 GLU A C 5
ATOM 7963 O O . GLU A 1 10 ? 6.500 3.350 -9.279 1.00 0.00 10 GLU A O 5
ATOM 7975 N N . TYR A 1 11 ? 4.721 4.397 -8.291 1.00 0.00 11 TYR A N 5
ATOM 7976 C CA . TYR A 1 11 ? 5.395 4.755 -7.043 1.00 0.00 11 TYR A CA 5
ATOM 7977 C C . TYR A 1 11 ? 5.724 3.497 -6.213 1.00 0.00 11 TYR A C 5
ATOM 7978 O O . TYR A 1 11 ? 6.762 3.450 -5.564 1.00 0.00 11 TYR A O 5
ATOM 7996 N N . LEU A 1 12 ? 4.837 2.483 -6.260 1.00 0.00 12 LEU A N 5
ATOM 7997 C CA . LEU A 1 12 ? 5.010 1.207 -5.530 1.00 0.00 12 LEU A CA 5
ATOM 7998 C C . LEU A 1 12 ? 6.171 0.404 -6.099 1.00 0.00 12 LEU A C 5
ATOM 7999 O O . LEU A 1 12 ? 6.835 -0.303 -5.359 1.00 0.00 12 LEU A O 5
ATOM 8015 N N . GLU A 1 13 ? 6.382 0.510 -7.419 1.00 0.00 13 GLU A N 5
ATOM 8016 C CA . GLU A 1 13 ? 7.523 -0.123 -8.097 1.00 0.00 13 GLU A CA 5
ATOM 8017 C C . GLU A 1 13 ? 8.847 0.499 -7.635 1.00 0.00 13 GLU A C 5
ATOM 8018 O O . GLU A 1 13 ? 9.752 -0.207 -7.191 1.00 0.00 13 GLU A O 5
ATOM 8030 N N . SER A 1 14 ? 8.924 1.834 -7.708 1.00 0.00 14 SER A N 5
ATOM 8031 C CA . SER A 1 14 ? 10.117 2.605 -7.311 1.00 0.00 14 SER A CA 5
ATOM 8032 C C . SER A 1 14 ? 10.444 2.402 -5.815 1.00 0.00 14 SER A C 5
ATOM 8033 O O . SER A 1 14 ? 11.606 2.182 -5.449 1.00 0.00 14 SER A O 5
ATOM 8041 N N . TRP A 1 15 ? 9.391 2.462 -4.983 1.00 0.00 15 TRP A N 5
ATOM 8042 C CA . TRP A 1 15 ? 9.465 2.217 -3.531 1.00 0.00 15 TRP A CA 5
ATOM 8043 C C . TRP A 1 15 ? 10.007 0.803 -3.272 1.00 0.00 15 TRP A C 5
ATOM 8044 O O . TRP A 1 15 ? 10.982 0.639 -2.561 1.00 0.00 15 TRP A O 5
ATOM 8065 N N . PHE A 1 16 ? 9.380 -0.190 -3.936 1.00 0.00 16 PHE A N 5
ATOM 8066 C CA . PHE A 1 16 ? 9.700 -1.629 -3.793 1.00 0.00 16 PHE A CA 5
ATOM 8067 C C . PHE A 1 16 ? 11.196 -1.918 -4.017 1.00 0.00 16 PHE A C 5
ATOM 8068 O O . PHE A 1 16 ? 11.862 -2.426 -3.113 1.00 0.00 16 PHE A O 5
ATOM 8085 N N . ASN A 1 17 ? 11.692 -1.558 -5.221 1.00 0.00 17 ASN A N 5
ATOM 8086 C CA . ASN A 1 17 ? 13.060 -1.889 -5.683 1.00 0.00 17 ASN A CA 5
ATOM 8087 C C . ASN A 1 17 ? 14.133 -1.448 -4.672 1.00 0.00 17 ASN A C 5
ATOM 8088 O O . ASN A 1 17 ? 15.031 -2.230 -4.325 1.00 0.00 17 ASN A O 5
ATOM 8099 N N . THR A 1 18 ? 13.991 -0.224 -4.155 1.00 0.00 18 THR A N 5
ATOM 8100 C CA . THR A 1 18 ? 14.950 0.332 -3.188 1.00 0.00 18 THR A CA 5
ATOM 8101 C C . THR A 1 18 ? 14.687 -0.191 -1.757 1.00 0.00 18 THR A C 5
ATOM 8102 O O . THR A 1 18 ? 15.617 -0.279 -0.954 1.00 0.00 18 THR A O 5
ATOM 8113 N N . LYS A 1 19 ? 13.425 -0.574 -1.454 1.00 0.00 19 LYS A N 5
ATOM 8114 C CA . LYS A 1 19 ? 12.999 -0.943 -0.083 1.00 0.00 19 LYS A CA 5
ATOM 8115 C C . LYS A 1 19 ? 13.394 -2.398 0.260 1.00 0.00 19 LYS A C 5
ATOM 8116 O O . LYS A 1 19 ? 13.399 -2.785 1.435 1.00 0.00 19 LYS A O 5
ATOM 8135 N N . ARG A 1 20 ? 13.727 -3.192 -0.781 1.00 0.00 20 ARG A N 5
ATOM 8136 C CA . ARG A 1 20 ? 14.230 -4.587 -0.633 1.00 0.00 20 ARG A CA 5
ATOM 8137 C C . ARG A 1 20 ? 15.452 -4.692 0.310 1.00 0.00 20 ARG A C 5
ATOM 8138 O O . ARG A 1 20 ? 15.677 -5.731 0.938 1.00 0.00 20 ARG A O 5
ATOM 8159 N N . HIS A 1 21 ? 16.220 -3.598 0.403 1.00 0.00 21 HIS A N 5
ATOM 8160 C CA . HIS A 1 21 ? 17.454 -3.520 1.214 1.00 0.00 21 HIS A CA 5
ATOM 8161 C C . HIS A 1 21 ? 17.147 -3.509 2.732 1.00 0.00 21 HIS A C 5
ATOM 8162 O O . HIS A 1 21 ? 17.989 -3.923 3.541 1.00 0.00 21 HIS A O 5
ATOM 8177 N N . SER A 1 22 ? 15.933 -3.057 3.112 1.00 0.00 22 SER A N 5
ATOM 8178 C CA . SER A 1 22 ? 15.512 -2.943 4.531 1.00 0.00 22 SER A CA 5
ATOM 8179 C C . SER A 1 22 ? 14.570 -4.091 4.929 1.00 0.00 22 SER A C 5
ATOM 8180 O O . SER A 1 22 ? 14.659 -4.621 6.041 1.00 0.00 22 SER A O 5
ATOM 8188 N N . VAL A 1 23 ? 13.649 -4.455 4.010 1.00 0.00 23 VAL A N 5
ATOM 8189 C CA . VAL A 1 23 ? 12.648 -5.505 4.269 1.00 0.00 23 VAL A CA 5
ATOM 8190 C C . VAL A 1 23 ? 13.286 -6.904 4.141 1.00 0.00 23 VAL A C 5
ATOM 8191 O O . VAL A 1 23 ? 12.993 -7.797 4.941 1.00 0.00 23 VAL A O 5
ATOM 8204 N N . GLY A 1 24 ? 14.183 -7.076 3.153 1.00 0.00 24 GLY A N 5
ATOM 8205 C CA . GLY A 1 24 ? 14.802 -8.377 2.860 1.00 0.00 24 GLY A CA 5
ATOM 8206 C C . GLY A 1 24 ? 14.411 -8.871 1.479 1.00 0.00 24 GLY A C 5
ATOM 8207 O O . GLY A 1 24 ? 13.380 -8.455 0.954 1.00 0.00 24 GLY A O 5
ATOM 8211 N N . ILE A 1 25 ? 15.234 -9.754 0.896 1.00 0.00 25 ILE A N 5
ATOM 8212 C CA . ILE A 1 25 ? 15.019 -10.299 -0.465 1.00 0.00 25 ILE A CA 5
ATOM 8213 C C . ILE A 1 25 ? 13.770 -11.212 -0.511 1.00 0.00 25 ILE A C 5
ATOM 8214 O O . ILE A 1 25 ? 12.935 -11.089 -1.416 1.00 0.00 25 ILE A O 5
ATOM 8230 N N . GLN A 1 26 ? 13.646 -12.116 0.483 1.00 0.00 26 GLN A N 5
ATOM 8231 C CA . GLN A 1 26 ? 12.489 -13.034 0.585 1.00 0.00 26 GLN A CA 5
ATOM 8232 C C . GLN A 1 26 ? 11.201 -12.253 0.917 1.00 0.00 26 GLN A C 5
ATOM 8233 O O . GLN A 1 26 ? 10.152 -12.492 0.311 1.00 0.00 26 GLN A O 5
ATOM 8247 N N . THR A 1 27 ? 11.319 -11.306 1.872 1.00 0.00 27 THR A N 5
ATOM 8248 C CA . THR A 1 27 ? 10.221 -10.412 2.278 1.00 0.00 27 THR A CA 5
ATOM 8249 C C . THR A 1 27 ? 9.740 -9.560 1.089 1.00 0.00 27 THR A C 5
ATOM 8250 O O . THR A 1 27 ? 8.551 -9.280 0.969 1.00 0.00 27 THR A O 5
ATOM 8261 N N . ALA A 1 28 ? 10.685 -9.193 0.197 1.00 0.00 28 ALA A N 5
ATOM 8262 C CA . ALA A 1 28 ? 10.398 -8.405 -1.012 1.00 0.00 28 ALA A CA 5
ATOM 8263 C C . ALA A 1 28 ? 9.458 -9.179 -1.948 1.00 0.00 28 ALA A C 5
ATOM 8264 O O . ALA A 1 28 ? 8.485 -8.631 -2.457 1.00 0.00 28 ALA A O 5
ATOM 8271 N N . LYS A 1 29 ? 9.736 -10.480 -2.111 1.00 0.00 29 LYS A N 5
ATOM 8272 C CA . LYS A 1 29 ? 8.954 -11.387 -2.958 1.00 0.00 29 LYS A CA 5
ATOM 8273 C C . LYS A 1 29 ? 7.518 -11.543 -2.400 1.00 0.00 29 LYS A C 5
ATOM 8274 O O . LYS A 1 29 ? 6.544 -11.634 -3.165 1.00 0.00 29 LYS A O 5
ATOM 8293 N N . VAL A 1 30 ? 7.411 -11.533 -1.062 1.00 0.00 30 VAL A N 5
ATOM 8294 C CA . VAL A 1 30 ? 6.123 -11.600 -0.345 1.00 0.00 30 VAL A CA 5
ATOM 8295 C C . VAL A 1 30 ? 5.283 -10.335 -0.641 1.00 0.00 30 VAL A C 5
ATOM 8296 O O . VAL A 1 30 ? 4.121 -10.434 -1.072 1.00 0.00 30 VAL A O 5
ATOM 8309 N N . LEU A 1 31 ? 5.921 -9.156 -0.466 1.00 0.00 31 LEU A N 5
ATOM 8310 C CA . LEU A 1 31 ? 5.255 -7.843 -0.606 1.00 0.00 31 LEU A CA 5
ATOM 8311 C C . LEU A 1 31 ? 4.864 -7.565 -2.068 1.00 0.00 31 LEU A C 5
ATOM 8312 O O . LEU A 1 31 ? 3.805 -7.010 -2.323 1.00 0.00 31 LEU A O 5
ATOM 8328 N N . LYS A 1 32 ? 5.726 -7.997 -3.007 1.00 0.00 32 LYS A N 5
ATOM 8329 C CA . LYS A 1 32 ? 5.526 -7.799 -4.457 1.00 0.00 32 LYS A CA 5
ATOM 8330 C C . LYS A 1 32 ? 4.336 -8.628 -4.941 1.00 0.00 32 LYS A C 5
ATOM 8331 O O . LYS A 1 32 ? 3.491 -8.136 -5.693 1.00 0.00 32 LYS A O 5
ATOM 8350 N N . GLY A 1 33 ? 4.290 -9.893 -4.468 1.00 0.00 33 GLY A N 5
ATOM 8351 C CA . GLY A 1 33 ? 3.188 -10.805 -4.770 1.00 0.00 33 GLY A CA 5
ATOM 8352 C C . GLY A 1 33 ? 1.844 -10.271 -4.290 1.00 0.00 33 GLY A C 5
ATOM 8353 O O . GLY A 1 33 ? 0.810 -10.553 -4.892 1.00 0.00 33 GLY A O 5
ATOM 8357 N N . TYR A 1 34 ? 1.882 -9.475 -3.215 1.00 0.00 34 TYR A N 5
ATOM 8358 C CA . TYR A 1 34 ? 0.707 -8.795 -2.663 1.00 0.00 34 TYR A CA 5
ATOM 8359 C C . TYR A 1 34 ? 0.440 -7.450 -3.359 1.00 0.00 34 TYR A C 5
ATOM 8360 O O . TYR A 1 34 ? -0.700 -7.000 -3.382 1.00 0.00 34 TYR A O 5
ATOM 8378 N N . LEU A 1 35 ? 1.497 -6.803 -3.895 1.00 0.00 35 LEU A N 5
ATOM 8379 C CA . LEU A 1 35 ? 1.370 -5.499 -4.574 1.00 0.00 35 LEU A CA 5
ATOM 8380 C C . LEU A 1 35 ? 0.485 -5.639 -5.811 1.00 0.00 35 LEU A C 5
ATOM 8381 O O . LEU A 1 35 ? -0.613 -5.076 -5.855 1.00 0.00 35 LEU A O 5
ATOM 8397 N N . ASN A 1 36 ? 0.936 -6.454 -6.777 1.00 0.00 36 ASN A N 5
ATOM 8398 C CA . ASN A 1 36 ? 0.227 -6.637 -8.061 1.00 0.00 36 ASN A CA 5
ATOM 8399 C C . ASN A 1 36 ? -1.131 -7.356 -7.891 1.00 0.00 36 ASN A C 5
ATOM 8400 O O . ASN A 1 36 ? -1.994 -7.267 -8.771 1.00 0.00 36 ASN A O 5
ATOM 8411 N N . SER A 1 37 ? -1.304 -8.068 -6.762 1.00 0.00 37 SER A N 5
ATOM 8412 C CA . SER A 1 37 ? -2.541 -8.806 -6.453 1.00 0.00 37 SER A CA 5
ATOM 8413 C C . SER A 1 37 ? -3.606 -7.877 -5.843 1.00 0.00 37 SER A C 5
ATOM 8414 O O . SER A 1 37 ? -4.739 -7.819 -6.316 1.00 0.00 37 SER A O 5
ATOM 8422 N N . ARG A 1 38 ? -3.214 -7.150 -4.792 1.00 0.00 38 ARG A N 5
ATOM 8423 C CA . ARG A 1 38 ? -4.144 -6.384 -3.939 1.00 0.00 38 ARG A CA 5
ATOM 8424 C C . ARG A 1 38 ? -4.199 -4.905 -4.332 1.00 0.00 38 ARG A C 5
ATOM 8425 O O . ARG A 1 38 ? -5.261 -4.391 -4.718 1.00 0.00 38 ARG A O 5
ATOM 8446 N N . ILE A 1 39 ? -3.039 -4.221 -4.255 1.00 0.00 39 ILE A N 5
ATOM 8447 C CA . ILE A 1 39 ? -2.989 -2.753 -4.311 1.00 0.00 39 ILE A CA 5
ATOM 8448 C C . ILE A 1 39 ? -3.045 -2.229 -5.775 1.00 0.00 39 ILE A C 5
ATOM 8449 O O . ILE A 1 39 ? -3.689 -1.223 -6.030 1.00 0.00 39 ILE A O 5
ATOM 8465 N N . ILE A 1 40 ? -2.393 -2.917 -6.732 1.00 0.00 40 ILE A N 5
ATOM 8466 C CA . ILE A 1 40 ? -2.364 -2.477 -8.160 1.00 0.00 40 ILE A CA 5
ATOM 8467 C C . ILE A 1 40 ? -3.805 -2.445 -8.793 1.00 0.00 40 ILE A C 5
ATOM 8468 O O . ILE A 1 40 ? -4.168 -1.413 -9.388 1.00 0.00 40 ILE A O 5
ATOM 8484 N N . PRO A 1 41 ? -4.665 -3.533 -8.660 1.00 0.00 41 PRO A N 5
ATOM 8485 C CA . PRO A 1 41 ? -6.076 -3.487 -9.129 1.00 0.00 41 PRO A CA 5
ATOM 8486 C C . PRO A 1 41 ? -6.900 -2.382 -8.437 1.00 0.00 41 PRO A C 5
ATOM 8487 O O . PRO A 1 41 ? -7.732 -1.730 -9.075 1.00 0.00 41 PRO A O 5
ATOM 8498 N N . SER A 1 42 ? -6.614 -2.145 -7.144 1.00 0.00 42 SER A N 5
ATOM 8499 C CA . SER A 1 42 ? -7.406 -1.232 -6.303 1.00 0.00 42 SER A CA 5
ATOM 8500 C C . SER A 1 42 ? -6.953 0.237 -6.508 1.00 0.00 42 SER A C 5
ATOM 8501 O O . SER A 1 42 ? -7.672 1.032 -7.124 1.00 0.00 42 SER A O 5
ATOM 8509 N N . LEU A 1 43 ? -5.751 0.575 -6.007 1.00 0.00 43 LEU A N 5
ATOM 8510 C CA . LEU A 1 43 ? -5.235 1.968 -5.939 1.00 0.00 43 LEU A CA 5
ATOM 8511 C C . LEU A 1 43 ? -4.041 2.237 -6.892 1.00 0.00 43 LEU A C 5
ATOM 8512 O O . LEU A 1 43 ? -3.590 3.380 -6.988 1.00 0.00 43 LEU A O 5
ATOM 8528 N N . GLY A 1 44 ? -3.545 1.187 -7.568 1.00 0.00 44 GLY A N 5
ATOM 8529 C CA . GLY A 1 44 ? -2.327 1.270 -8.391 1.00 0.00 44 GLY A CA 5
ATOM 8530 C C . GLY A 1 44 ? -2.465 2.194 -9.597 1.00 0.00 44 GLY A C 5
ATOM 8531 O O . GLY A 1 44 ? -1.610 3.050 -9.838 1.00 0.00 44 GLY A O 5
ATOM 8535 N N . ASN A 1 45 ? -3.558 2.026 -10.345 1.00 0.00 45 ASN A N 5
ATOM 8536 C CA . ASN A 1 45 ? -3.857 2.851 -11.539 1.00 0.00 45 ASN A CA 5
ATOM 8537 C C . ASN A 1 45 ? -4.230 4.286 -11.129 1.00 0.00 45 ASN A C 5
ATOM 8538 O O . ASN A 1 45 ? -4.056 5.223 -11.915 1.00 0.00 45 ASN A O 5
ATOM 8549 N N . ILE A 1 46 ? -4.742 4.429 -9.888 1.00 0.00 46 ILE A N 5
ATOM 8550 C CA . ILE A 1 46 ? -5.088 5.726 -9.277 1.00 0.00 46 ILE A CA 5
ATOM 8551 C C . ILE A 1 46 ? -3.797 6.483 -8.901 1.00 0.00 46 ILE A C 5
ATOM 8552 O O . ILE A 1 46 ? -2.816 5.858 -8.498 1.00 0.00 46 ILE A O 5
ATOM 8568 N N . LYS A 1 47 ? -3.806 7.821 -9.036 1.00 0.00 47 LYS A N 5
ATOM 8569 C CA . LYS A 1 47 ? -2.641 8.665 -8.704 1.00 0.00 47 LYS A CA 5
ATOM 8570 C C . LYS A 1 47 ? -2.412 8.714 -7.181 1.00 0.00 47 LYS A C 5
ATOM 8571 O O . LYS A 1 47 ? -3.369 8.644 -6.401 1.00 0.00 47 LYS A O 5
ATOM 8590 N N . LEU A 1 48 ? -1.130 8.840 -6.791 1.00 0.00 48 LEU A N 5
ATOM 8591 C CA . LEU A 1 48 ? -0.686 8.910 -5.380 1.00 0.00 48 LEU A CA 5
ATOM 8592 C C . LEU A 1 48 ? -1.381 10.061 -4.611 1.00 0.00 48 LEU A C 5
ATOM 8593 O O . LEU A 1 48 ? -1.770 9.901 -3.446 1.00 0.00 48 LEU A O 5
ATOM 8609 N N . ALA A 1 49 ? -1.545 11.208 -5.291 1.00 0.00 49 ALA A N 5
ATOM 8610 C CA . ALA A 1 49 ? -2.225 12.396 -4.733 1.00 0.00 49 ALA A CA 5
ATOM 8611 C C . ALA A 1 49 ? -3.740 12.149 -4.535 1.00 0.00 49 ALA A C 5
ATOM 8612 O O . ALA A 1 49 ? -4.370 12.771 -3.676 1.00 0.00 49 ALA A O 5
ATOM 8619 N N . LYS A 1 50 ? -4.307 11.231 -5.344 1.00 0.00 50 LYS A N 5
ATOM 8620 C CA . LYS A 1 50 ? -5.753 10.906 -5.322 1.00 0.00 50 LYS A CA 5
ATOM 8621 C C . LYS A 1 50 ? -6.091 9.839 -4.270 1.00 0.00 50 LYS A C 5
ATOM 8622 O O . LYS A 1 50 ? -7.271 9.508 -4.092 1.00 0.00 50 LYS A O 5
ATOM 8641 N N . LEU A 1 51 ? -5.067 9.294 -3.584 1.00 0.00 51 LEU A N 5
ATOM 8642 C CA . LEU A 1 51 ? -5.281 8.386 -2.443 1.00 0.00 51 LEU A CA 5
ATOM 8643 C C . LEU A 1 51 ? -5.897 9.156 -1.262 1.00 0.00 51 LEU A C 5
ATOM 8644 O O . LEU A 1 51 ? -5.184 9.774 -0.471 1.00 0.00 51 LEU A O 5
ATOM 8660 N N . THR A 1 52 ? -7.233 9.147 -1.201 1.00 0.00 52 THR A N 5
ATOM 8661 C CA . THR A 1 52 ? -7.995 9.751 -0.105 1.00 0.00 52 THR A CA 5
ATOM 8662 C C . THR A 1 52 ? -8.261 8.698 0.997 1.00 0.00 52 THR A C 5
ATOM 8663 O O . THR A 1 52 ? -7.978 7.502 0.816 1.00 0.00 52 THR A O 5
ATOM 8674 N N . SER A 1 53 ? -8.809 9.169 2.131 1.00 0.00 53 SER A N 5
ATOM 8675 C CA . SER A 1 53 ? -9.141 8.339 3.308 1.00 0.00 53 SER A CA 5
ATOM 8676 C C . SER A 1 53 ? -10.180 7.251 2.950 1.00 0.00 53 SER A C 5
ATOM 8677 O O . SER A 1 53 ? -10.127 6.130 3.477 1.00 0.00 53 SER A O 5
ATOM 8685 N N . LEU A 1 54 ? -11.102 7.594 2.024 1.00 0.00 54 LEU A N 5
ATOM 8686 C CA . LEU A 1 54 ? -12.132 6.663 1.516 1.00 0.00 54 LEU A CA 5
ATOM 8687 C C . LEU A 1 54 ? -11.488 5.430 0.849 1.00 0.00 54 LEU A C 5
ATOM 8688 O O . LEU A 1 54 ? -11.954 4.309 1.035 1.00 0.00 54 LEU A O 5
ATOM 8704 N N . HIS A 1 55 ? -10.386 5.663 0.111 1.00 0.00 55 HIS A N 5
ATOM 8705 C CA . HIS A 1 55 ? -9.649 4.598 -0.614 1.00 0.00 55 HIS A CA 5
ATOM 8706 C C . HIS A 1 55 ? -9.048 3.557 0.340 1.00 0.00 55 HIS A C 5
ATOM 8707 O O . HIS A 1 55 ? -8.929 2.380 -0.014 1.00 0.00 55 HIS A O 5
ATOM 8722 N N . MET A 1 56 ? -8.696 4.009 1.549 1.00 0.00 56 MET A N 5
ATOM 8723 C CA . MET A 1 56 ? -8.143 3.150 2.609 1.00 0.00 56 MET A CA 5
ATOM 8724 C C . MET A 1 56 ? -9.233 2.250 3.208 1.00 0.00 56 MET A C 5
ATOM 8725 O O . MET A 1 56 ? -9.022 1.047 3.396 1.00 0.00 56 MET A O 5
ATOM 8739 N N . GLN A 1 57 ? -10.395 2.862 3.498 1.00 0.00 57 GLN A N 5
ATOM 8740 C CA . GLN A 1 57 ? -11.555 2.154 4.054 1.00 0.00 57 GLN A CA 5
ATOM 8741 C C . GLN A 1 57 ? -12.041 1.073 3.065 1.00 0.00 57 GLN A C 5
ATOM 8742 O O . GLN A 1 57 ? -12.224 -0.078 3.454 1.00 0.00 57 GLN A O 5
ATOM 8756 N N . ASN A 1 58 ? -12.172 1.464 1.781 1.00 0.00 58 ASN A N 5
ATOM 8757 C CA . ASN A 1 58 ? -12.608 0.570 0.680 1.00 0.00 58 ASN A CA 5
ATOM 8758 C C . ASN A 1 58 ? -11.663 -0.623 0.524 1.00 0.00 58 ASN A C 5
ATOM 8759 O O . ASN A 1 58 ? -12.100 -1.734 0.202 1.00 0.00 58 ASN A O 5
ATOM 8770 N N . TYR A 1 59 ? -10.363 -0.370 0.766 1.00 0.00 59 TYR A N 5
ATOM 8771 C CA . TYR A 1 59 ? -9.323 -1.400 0.684 1.00 0.00 59 TYR A CA 5
ATOM 8772 C C . TYR A 1 59 ? -9.533 -2.454 1.791 1.00 0.00 59 TYR A C 5
ATOM 8773 O O . TYR A 1 59 ? -9.596 -3.639 1.499 1.00 0.00 59 TYR A O 5
ATOM 8791 N N . VAL A 1 60 ? -9.704 -1.989 3.047 1.00 0.00 60 VAL A N 5
ATOM 8792 C CA . VAL A 1 60 ? -9.899 -2.872 4.227 1.00 0.00 60 VAL A CA 5
ATOM 8793 C C . VAL A 1 60 ? -11.214 -3.678 4.113 1.00 0.00 60 VAL A C 5
ATOM 8794 O O . VAL A 1 60 ? -11.276 -4.853 4.517 1.00 0.00 60 VAL A O 5
ATOM 8807 N N . ASN A 1 61 ? -12.246 -3.045 3.517 1.00 0.00 61 ASN A N 5
ATOM 8808 C CA . ASN A 1 61 ? -13.535 -3.698 3.221 1.00 0.00 61 ASN A CA 5
ATOM 8809 C C . ASN A 1 61 ? -13.308 -4.857 2.238 1.00 0.00 61 ASN A C 5
ATOM 8810 O O . ASN A 1 61 ? -13.760 -5.981 2.478 1.00 0.00 61 ASN A O 5
ATOM 8821 N N . SER A 1 62 ? -12.537 -4.558 1.167 1.00 0.00 62 SER A N 5
ATOM 8822 C CA . SER A 1 62 ? -12.204 -5.515 0.094 1.00 0.00 62 SER A CA 5
ATOM 8823 C C . SER A 1 62 ? -11.541 -6.775 0.667 1.00 0.00 62 SER A C 5
ATOM 8824 O O . SER A 1 62 ? -11.890 -7.883 0.277 1.00 0.00 62 SER A O 5
ATOM 8832 N N . LEU A 1 63 ? -10.620 -6.571 1.634 1.00 0.00 63 LEU A N 5
ATOM 8833 C CA . LEU A 1 63 ? -9.830 -7.660 2.264 1.00 0.00 63 LEU A CA 5
ATOM 8834 C C . LEU A 1 63 ? -10.747 -8.668 2.980 1.00 0.00 63 LEU A C 5
ATOM 8835 O O . LEU A 1 63 ? -10.483 -9.873 2.972 1.00 0.00 63 LEU A O 5
ATOM 8851 N N . ARG A 1 64 ? -11.839 -8.151 3.569 1.00 0.00 64 ARG A N 5
ATOM 8852 C CA . ARG A 1 64 ? -12.830 -8.971 4.279 1.00 0.00 64 ARG A CA 5
ATOM 8853 C C . ARG A 1 64 ? -13.731 -9.732 3.280 1.00 0.00 64 ARG A C 5
ATOM 8854 O O . ARG A 1 64 ? -14.134 -10.865 3.547 1.00 0.00 64 ARG A O 5
ATOM 8875 N N . ASP A 1 65 ? -14.022 -9.117 2.115 1.00 0.00 65 ASP A N 5
ATOM 8876 C CA . ASP A 1 65 ? -14.776 -9.793 1.028 1.00 0.00 65 ASP A CA 5
ATOM 8877 C C . ASP A 1 65 ? -13.916 -10.891 0.372 1.00 0.00 65 ASP A C 5
ATOM 8878 O O . ASP A 1 65 ? -14.443 -11.894 -0.126 1.00 0.00 65 ASP A O 5
ATOM 8887 N N . GLU A 1 66 ? -12.588 -10.682 0.385 1.00 0.00 66 GLU A N 5
ATOM 8888 C CA . GLU A 1 66 ? -11.598 -11.665 -0.097 1.00 0.00 66 GLU A CA 5
ATOM 8889 C C . GLU A 1 66 ? -11.393 -12.789 0.932 1.00 0.00 66 GLU A C 5
ATOM 8890 O O . GLU A 1 66 ? -10.865 -13.854 0.595 1.00 0.00 66 GLU A O 5
ATOM 8902 N N . GLY A 1 67 ? -11.819 -12.528 2.179 1.00 0.00 67 GLY A N 5
ATOM 8903 C CA . GLY A 1 67 ? -11.677 -13.473 3.278 1.00 0.00 67 GLY A CA 5
ATOM 8904 C C . GLY A 1 67 ? -10.231 -13.661 3.711 1.00 0.00 67 GLY A C 5
ATOM 8905 O O . GLY A 1 67 ? -9.842 -14.753 4.144 1.00 0.00 67 GLY A O 5
ATOM 8909 N N . LEU A 1 68 ? -9.433 -12.586 3.569 1.00 0.00 68 LEU A N 5
ATOM 8910 C CA . LEU A 1 68 ? -8.017 -12.573 3.961 1.00 0.00 68 LEU A CA 5
ATOM 8911 C C . LEU A 1 68 ? -7.865 -12.670 5.481 1.00 0.00 68 LEU A C 5
ATOM 8912 O O . LEU A 1 68 ? -8.635 -12.064 6.232 1.00 0.00 68 LEU A O 5
ATOM 8928 N N . LYS A 1 69 ? -6.860 -13.436 5.907 1.00 0.00 69 LYS A N 5
ATOM 8929 C CA . LYS A 1 69 ? -6.517 -13.609 7.325 1.00 0.00 69 LYS A CA 5
ATOM 8930 C C . LYS A 1 69 ? -5.718 -12.390 7.821 1.00 0.00 69 LYS A C 5
ATOM 8931 O O . LYS A 1 69 ? -5.016 -11.749 7.032 1.00 0.00 69 LYS A O 5
ATOM 8950 N N . ARG A 1 70 ? -5.849 -12.091 9.136 1.00 0.00 70 ARG A N 5
ATOM 8951 C CA . ARG A 1 70 ? -5.291 -10.862 9.774 1.00 0.00 70 ARG A CA 5
ATOM 8952 C C . ARG A 1 70 ? -3.781 -10.686 9.506 1.00 0.00 70 ARG A C 5
ATOM 8953 O O . ARG A 1 70 ? -3.295 -9.563 9.458 1.00 0.00 70 ARG A O 5
ATOM 8974 N N . GLY A 1 71 ? -3.067 -11.814 9.353 1.00 0.00 71 GLY A N 5
ATOM 8975 C CA . GLY A 1 71 ? -1.653 -11.811 8.992 1.00 0.00 71 GLY A CA 5
ATOM 8976 C C . GLY A 1 71 ? -1.389 -11.242 7.604 1.00 0.00 71 GLY A C 5
ATOM 8977 O O . GLY A 1 71 ? -0.549 -10.364 7.446 1.00 0.00 71 GLY A O 5
ATOM 8981 N N . THR A 1 72 ? -2.132 -11.741 6.601 1.00 0.00 72 THR A N 5
ATOM 8982 C CA . THR A 1 72 ? -2.044 -11.265 5.210 1.00 0.00 72 THR A CA 5
ATOM 8983 C C . THR A 1 72 ? -2.425 -9.771 5.132 1.00 0.00 72 THR A C 5
ATOM 8984 O O . THR A 1 72 ? -1.738 -8.975 4.477 1.00 0.00 72 THR A O 5
ATOM 8995 N N . ILE A 1 73 ? -3.495 -9.415 5.875 1.00 0.00 73 ILE A N 5
ATOM 8996 C CA . ILE A 1 73 ? -3.973 -8.032 5.997 1.00 0.00 73 ILE A CA 5
ATOM 8997 C C . ILE A 1 73 ? -2.883 -7.132 6.611 1.00 0.00 73 ILE A C 5
ATOM 8998 O O . ILE A 1 73 ? -2.625 -6.052 6.102 1.00 0.00 73 ILE A O 5
ATOM 9014 N N . GLU A 1 74 ? -2.220 -7.630 7.667 1.00 0.00 74 GLU A N 5
ATOM 9015 C CA . GLU A 1 74 ? -1.157 -6.893 8.380 1.00 0.00 74 GLU A CA 5
ATOM 9016 C C . GLU A 1 74 ? -0.050 -6.469 7.408 1.00 0.00 74 GLU A C 5
ATOM 9017 O O . GLU A 1 74 ? 0.305 -5.299 7.350 1.00 0.00 74 GLU A O 5
ATOM 9029 N N . LYS A 1 75 ? 0.406 -7.436 6.591 1.00 0.00 75 LYS A N 5
ATOM 9030 C CA . LYS A 1 75 ? 1.558 -7.263 5.684 1.00 0.00 75 LYS A CA 5
ATOM 9031 C C . LYS A 1 75 ? 1.277 -6.177 4.632 1.00 0.00 75 LYS A C 5
ATOM 9032 O O . LYS A 1 75 ? 2.099 -5.280 4.427 1.00 0.00 75 LYS A O 5
ATOM 9051 N N . ILE A 1 76 ? 0.081 -6.240 4.021 1.00 0.00 76 ILE A N 5
ATOM 9052 C CA . ILE A 1 76 ? -0.308 -5.335 2.915 1.00 0.00 76 ILE A CA 5
ATOM 9053 C C . ILE A 1 76 ? -0.661 -3.923 3.425 1.00 0.00 76 ILE A C 5
ATOM 9054 O O . ILE A 1 76 ? -0.480 -2.937 2.699 1.00 0.00 76 ILE A O 5
ATOM 9070 N N . ILE A 1 77 ? -1.151 -3.830 4.677 1.00 0.00 77 ILE A N 5
ATOM 9071 C CA . ILE A 1 77 ? -1.390 -2.539 5.337 1.00 0.00 77 ILE A CA 5
ATOM 9072 C C . ILE A 1 77 ? -0.036 -1.872 5.662 1.00 0.00 77 ILE A C 5
ATOM 9073 O O . ILE A 1 77 ? 0.130 -0.683 5.418 1.00 0.00 77 ILE A O 5
ATOM 9089 N N . LYS A 1 78 ? 0.951 -2.667 6.139 1.00 0.00 78 LYS A N 5
ATOM 9090 C CA . LYS A 1 78 ? 2.325 -2.167 6.427 1.00 0.00 78 LYS A CA 5
ATOM 9091 C C . LYS A 1 78 ? 2.979 -1.597 5.154 1.00 0.00 78 LYS A C 5
ATOM 9092 O O . LYS A 1 78 ? 3.706 -0.602 5.219 1.00 0.00 78 LYS A O 5
ATOM 9111 N N . VAL A 1 79 ? 2.692 -2.245 4.004 1.00 0.00 79 VAL A N 5
ATOM 9112 C CA . VAL A 1 79 ? 3.177 -1.811 2.681 1.00 0.00 79 VAL A CA 5
ATOM 9113 C C . VAL A 1 79 ? 2.671 -0.400 2.346 1.00 0.00 79 VAL A C 5
ATOM 9114 O O . VAL A 1 79 ? 3.475 0.509 2.132 1.00 0.00 79 VAL A O 5
ATOM 9127 N N . ILE A 1 80 ? 1.334 -0.228 2.353 1.00 0.00 80 ILE A N 5
ATOM 9128 C CA . ILE A 1 80 ? 0.686 1.036 1.953 1.00 0.00 80 ILE A CA 5
ATOM 9129 C C . ILE A 1 80 ? 1.085 2.176 2.905 1.00 0.00 80 ILE A C 5
ATOM 9130 O O . ILE A 1 80 ? 1.453 3.262 2.454 1.00 0.00 80 ILE A O 5
ATOM 9146 N N . ARG A 1 81 ? 1.048 1.885 4.222 1.00 0.00 81 ARG A N 5
ATOM 9147 C CA . ARG A 1 81 ? 1.430 2.849 5.274 1.00 0.00 81 ARG A CA 5
ATOM 9148 C C . ARG A 1 81 ? 2.858 3.362 5.043 1.00 0.00 81 ARG A C 5
ATOM 9149 O O . ARG A 1 81 ? 3.071 4.561 4.979 1.00 0.00 81 ARG A O 5
ATOM 9170 N N . ASN A 1 82 ? 3.803 2.428 4.842 1.00 0.00 82 ASN A N 5
ATOM 9171 C CA . ASN A 1 82 ? 5.238 2.756 4.693 1.00 0.00 82 ASN A CA 5
ATOM 9172 C C . ASN A 1 82 ? 5.511 3.522 3.379 1.00 0.00 82 ASN A C 5
ATOM 9173 O O . ASN A 1 82 ? 6.391 4.396 3.329 1.00 0.00 82 ASN A O 5
ATOM 9184 N N . SER A 1 83 ? 4.754 3.176 2.319 1.00 0.00 83 SER A N 5
ATOM 9185 C CA . SER A 1 83 ? 4.844 3.866 1.020 1.00 0.00 83 SER A CA 5
ATOM 9186 C C . SER A 1 83 ? 4.436 5.343 1.186 1.00 0.00 83 SER A C 5
ATOM 9187 O O . SER A 1 83 ? 5.144 6.245 0.742 1.00 0.00 83 SER A O 5
ATOM 9195 N N . LEU A 1 84 ? 3.320 5.561 1.905 1.00 0.00 84 LEU A N 5
ATOM 9196 C CA . LEU A 1 84 ? 2.765 6.901 2.158 1.00 0.00 84 LEU A CA 5
ATOM 9197 C C . LEU A 1 84 ? 3.609 7.689 3.191 1.00 0.00 84 LEU A C 5
ATOM 9198 O O . LEU A 1 84 ? 3.602 8.920 3.174 1.00 0.00 84 LEU A O 5
ATOM 9214 N N . GLU A 1 85 ? 4.336 6.968 4.082 1.00 0.00 85 GLU A N 5
ATOM 9215 C CA . GLU A 1 85 ? 5.339 7.572 4.999 1.00 0.00 85 GLU A CA 5
ATOM 9216 C C . GLU A 1 85 ? 6.452 8.235 4.169 1.00 0.00 85 GLU A C 5
ATOM 9217 O O . GLU A 1 85 ? 6.808 9.399 4.382 1.00 0.00 85 GLU A O 5
ATOM 9229 N N . HIS A 1 86 ? 6.952 7.477 3.180 1.00 0.00 86 HIS A N 5
ATOM 9230 C CA . HIS A 1 86 ? 8.037 7.924 2.298 1.00 0.00 86 HIS A CA 5
ATOM 9231 C C . HIS A 1 86 ? 7.522 8.968 1.289 1.00 0.00 86 HIS A C 5
ATOM 9232 O O . HIS A 1 86 ? 8.296 9.775 0.782 1.00 0.00 86 HIS A O 5
ATOM 9247 N N . ALA A 1 87 ? 6.209 8.944 1.009 1.00 0.00 87 ALA A N 5
ATOM 9248 C CA . ALA A 1 87 ? 5.564 9.922 0.113 1.00 0.00 87 ALA A CA 5
ATOM 9249 C C . ALA A 1 87 ? 5.455 11.314 0.780 1.00 0.00 87 ALA A C 5
ATOM 9250 O O . ALA A 1 87 ? 5.536 12.331 0.088 1.00 0.00 87 ALA A O 5
ATOM 9257 N N . ILE A 1 88 ? 5.259 11.348 2.124 1.00 0.00 88 ILE A N 5
ATOM 9258 C CA . ILE A 1 88 ? 5.316 12.618 2.910 1.00 0.00 88 ILE A CA 5
ATOM 9259 C C . ILE A 1 88 ? 6.765 13.130 2.962 1.00 0.00 88 ILE A C 5
ATOM 9260 O O . ILE A 1 88 ? 7.024 14.339 2.877 1.00 0.00 88 ILE A O 5
ATOM 9276 N N . ASP A 1 89 ? 7.696 12.175 3.093 1.00 0.00 89 ASP A N 5
ATOM 9277 C CA . ASP A 1 89 ? 9.146 12.427 3.089 1.00 0.00 89 ASP A CA 5
ATOM 9278 C C . ASP A 1 89 ? 9.585 13.098 1.766 1.00 0.00 89 ASP A C 5
ATOM 9279 O O . ASP A 1 89 ? 10.398 14.024 1.774 1.00 0.00 89 ASP A O 5
ATOM 9288 N N . LEU A 1 90 ? 9.010 12.631 0.640 1.00 0.00 90 LEU A N 5
ATOM 9289 C CA . LEU A 1 90 ? 9.241 13.212 -0.708 1.00 0.00 90 LEU A CA 5
ATOM 9290 C C . LEU A 1 90 ? 8.300 14.408 -0.990 1.00 0.00 90 LEU A C 5
ATOM 9291 O O . LEU A 1 90 ? 8.382 15.021 -2.061 1.00 0.00 90 LEU A O 5
ATOM 9307 N N . GLU A 1 91 ? 7.398 14.694 -0.027 1.00 0.00 91 GLU A N 5
ATOM 9308 C CA . GLU A 1 91 ? 6.450 15.836 -0.054 1.00 0.00 91 GLU A CA 5
ATOM 9309 C C . GLU A 1 91 ? 5.384 15.705 -1.173 1.00 0.00 91 GLU A C 5
ATOM 9310 O O . GLU A 1 91 ? 4.663 16.663 -1.460 1.00 0.00 91 GLU A O 5
ATOM 9322 N N . LEU A 1 92 ? 5.245 14.486 -1.727 1.00 0.00 92 LEU A N 5
ATOM 9323 C CA . LEU A 1 92 ? 4.255 14.145 -2.772 1.00 0.00 92 LEU A CA 5
ATOM 9324 C C . LEU A 1 92 ? 2.824 14.245 -2.208 1.00 0.00 92 LEU A C 5
ATOM 9325 O O . LEU A 1 92 ? 1.894 14.712 -2.886 1.00 0.00 92 LEU A O 5
ATOM 9341 N N . ILE A 1 93 ? 2.684 13.802 -0.950 1.00 0.00 93 ILE A N 5
ATOM 9342 C CA . ILE A 1 93 ? 1.457 13.940 -0.154 1.00 0.00 93 ILE A CA 5
ATOM 9343 C C . ILE A 1 93 ? 1.854 14.573 1.192 1.00 0.00 93 ILE A C 5
ATOM 9344 O O . ILE A 1 93 ? 3.022 14.497 1.591 1.00 0.00 93 ILE A O 5
ATOM 9360 N N . THR A 1 94 ? 0.901 15.209 1.878 1.00 0.00 94 THR A N 5
ATOM 9361 C CA . THR A 1 94 ? 1.127 15.811 3.212 1.00 0.00 94 THR A CA 5
ATOM 9362 C C . THR A 1 94 ? 0.570 14.903 4.314 1.00 0.00 94 THR A C 5
ATOM 9363 O O . THR A 1 94 ? 1.133 14.814 5.410 1.00 0.00 94 THR A O 5
ATOM 9374 N N . LYS A 1 95 ? -0.533 14.209 3.998 1.00 0.00 95 LYS A N 5
ATOM 9375 C CA . LYS A 1 95 ? -1.257 13.347 4.935 1.00 0.00 95 LYS A CA 5
ATOM 9376 C C . LYS A 1 95 ? -1.138 11.889 4.489 1.00 0.00 95 LYS A C 5
ATOM 9377 O O . LYS A 1 95 ? -1.554 11.539 3.378 1.00 0.00 95 LYS A O 5
ATOM 9396 N N . ASN A 1 96 ? -0.564 11.050 5.356 1.00 0.00 96 ASN A N 5
ATOM 9397 C CA . ASN A 1 96 ? -0.587 9.597 5.201 1.00 0.00 96 ASN A CA 5
ATOM 9398 C C . ASN A 1 96 ? -2.012 9.133 5.523 1.00 0.00 96 ASN A C 5
ATOM 9399 O O . ASN A 1 96 ? -2.387 9.039 6.696 1.00 0.00 96 ASN A O 5
ATOM 9410 N N . VAL A 1 97 ? -2.812 8.887 4.477 1.00 0.00 97 VAL A N 5
ATOM 9411 C CA . VAL A 1 97 ? -4.214 8.467 4.629 1.00 0.00 97 VAL A CA 5
ATOM 9412 C C . VAL A 1 97 ? -4.317 7.051 5.252 1.00 0.00 97 VAL A C 5
ATOM 9413 O O . VAL A 1 97 ? -5.359 6.690 5.817 1.00 0.00 97 VAL A O 5
ATOM 9426 N N . ALA A 1 98 ? -3.206 6.280 5.213 1.00 0.00 98 ALA A N 5
ATOM 9427 C CA . ALA A 1 98 ? -3.147 4.913 5.766 1.00 0.00 98 ALA A CA 5
ATOM 9428 C C . ALA A 1 98 ? -2.701 4.920 7.244 1.00 0.00 98 ALA A C 5
ATOM 9429 O O . ALA A 1 98 ? -2.646 3.864 7.878 1.00 0.00 98 ALA A O 5
ATOM 9436 N N . ALA A 1 99 ? -2.387 6.113 7.788 1.00 0.00 99 ALA A N 5
ATOM 9437 C CA . ALA A 1 99 ? -2.012 6.280 9.213 1.00 0.00 99 ALA A CA 5
ATOM 9438 C C . ALA A 1 99 ? -3.209 5.993 10.146 1.00 0.00 99 ALA A C 5
ATOM 9439 O O . ALA A 1 99 ? -3.031 5.539 11.282 1.00 0.00 99 ALA A O 5
ATOM 9446 N N . LYS A 1 100 ? -4.427 6.268 9.645 1.00 0.00 100 LYS A N 5
ATOM 9447 C CA . LYS A 1 100 ? -5.688 5.931 10.335 1.00 0.00 100 LYS A CA 5
ATOM 9448 C C . LYS A 1 100 ? -6.072 4.451 10.102 1.00 0.00 100 LYS A C 5
ATOM 9449 O O . LYS A 1 100 ? -6.891 3.897 10.848 1.00 0.00 100 LYS A O 5
ATOM 9468 N N . THR A 1 101 ? -5.485 3.827 9.063 1.00 0.00 101 THR A N 5
ATOM 9469 C CA . THR A 1 101 ? -5.779 2.435 8.689 1.00 0.00 101 THR A CA 5
ATOM 9470 C C . THR A 1 101 ? -5.107 1.467 9.684 1.00 0.00 101 THR A C 5
ATOM 9471 O O . THR A 1 101 ? -3.912 1.157 9.577 1.00 0.00 101 THR A O 5
ATOM 9482 N N . LYS A 1 102 ? -5.889 1.058 10.691 1.00 0.00 102 LYS A N 5
ATOM 9483 C CA . LYS A 1 102 ? -5.457 0.121 11.734 1.00 0.00 102 LYS A CA 5
ATOM 9484 C C . LYS A 1 102 ? -5.870 -1.314 11.361 1.00 0.00 102 LYS A C 5
ATOM 9485 O O . LYS A 1 102 ? -6.850 -1.517 10.629 1.00 0.00 102 LYS A O 5
ATOM 9504 N N . LEU A 1 103 ? -5.098 -2.292 11.867 1.00 0.00 103 LEU A N 5
ATOM 9505 C CA . LEU A 1 103 ? -5.283 -3.722 11.565 1.00 0.00 103 LEU A CA 5
ATOM 9506 C C . LEU A 1 103 ? -6.638 -4.232 12.138 1.00 0.00 103 LEU A C 5
ATOM 9507 O O . LEU A 1 103 ? -6.839 -4.170 13.355 1.00 0.00 103 LEU A O 5
ATOM 9523 N N . PRO A 1 104 ? -7.605 -4.700 11.270 1.00 0.00 104 PRO A N 5
ATOM 9524 C CA . PRO A 1 104 ? -8.875 -5.307 11.745 1.00 0.00 104 PRO A CA 5
ATOM 9525 C C . PRO A 1 104 ? -8.621 -6.634 12.510 1.00 0.00 104 PRO A C 5
ATOM 9526 O O . PRO A 1 104 ? -7.735 -7.426 12.139 1.00 0.00 104 PRO A O 5
ATOM 9537 N N . LYS A 1 105 ? -9.408 -6.855 13.577 1.00 0.00 105 LYS A N 5
ATOM 9538 C CA . LYS A 1 105 ? -9.272 -8.017 14.465 1.00 0.00 105 LYS A CA 5
ATOM 9539 C C . LYS A 1 105 ? -9.960 -9.242 13.851 1.00 0.00 105 LYS A C 5
ATOM 9540 O O . LYS A 1 105 ? -11.131 -9.184 13.480 1.00 0.00 105 LYS A O 5
ATOM 9559 N N . ALA A 1 106 ? -9.198 -10.335 13.742 1.00 0.00 106 ALA A N 5
ATOM 9560 C CA . ALA A 1 106 ? -9.721 -11.688 13.488 1.00 0.00 106 ALA A CA 5
ATOM 9561 C C . ALA A 1 106 ? -9.574 -12.498 14.788 1.00 0.00 106 ALA A C 5
ATOM 9562 O O . ALA A 1 106 ? -9.404 -13.720 14.784 1.00 0.00 106 ALA A O 5
ATOM 9569 N N . ASP A 1 107 ? -9.678 -11.756 15.898 1.00 0.00 107 ASP A N 5
ATOM 9570 C CA . ASP A 1 107 ? -9.401 -12.216 17.259 1.00 0.00 107 ASP A CA 5
ATOM 9571 C C . ASP A 1 107 ? -9.968 -11.164 18.242 1.00 0.00 107 ASP A C 5
ATOM 9572 O O . ASP A 1 107 ? -10.754 -10.293 17.837 1.00 0.00 107 ASP A O 5
ATOM 9581 N N . LYS A 1 108 ? -9.572 -11.239 19.520 1.00 0.00 108 LYS A N 5
ATOM 9582 C CA . LYS A 1 108 ? -9.966 -10.251 20.546 1.00 0.00 108 LYS A CA 5
ATOM 9583 C C . LYS A 1 108 ? -8.915 -10.199 21.658 1.00 0.00 108 LYS A C 5
ATOM 9584 O O . LYS A 1 108 ? -8.057 -11.087 21.759 1.00 0.00 108 LYS A O 5
ATOM 9603 N N . GLU A 1 109 ? -9.009 -9.162 22.503 1.00 0.00 109 GLU A N 5
ATOM 9604 C CA . GLU A 1 109 ? -8.134 -9.008 23.667 1.00 0.00 109 GLU A CA 5
ATOM 9605 C C . GLU A 1 109 ? -8.562 -9.989 24.768 1.00 0.00 109 GLU A C 5
ATOM 9606 O O . GLU A 1 109 ? -9.609 -9.817 25.398 1.00 0.00 109 GLU A O 5
ATOM 9618 N N . GLU A 1 110 ? -7.731 -11.019 24.997 1.00 0.00 110 GLU A N 5
ATOM 9619 C CA . GLU A 1 110 ? -7.998 -12.076 25.992 1.00 0.00 110 GLU A CA 5
ATOM 9620 C C . GLU A 1 110 ? -7.476 -11.660 27.387 1.00 0.00 110 GLU A C 5
ATOM 9621 O O . GLU A 1 110 ? -7.171 -12.508 28.228 1.00 0.00 110 GLU A O 5
ATOM 9633 N N . LEU A 1 111 ? -7.437 -10.340 27.631 1.00 0.00 111 LEU A N 5
ATOM 9634 C CA . LEU A 1 111 ? -6.946 -9.750 28.880 1.00 0.00 111 LEU A CA 5
ATOM 9635 C C . LEU A 1 111 ? -8.087 -9.727 29.915 1.00 0.00 111 LEU A C 5
ATOM 9636 O O . LEU A 1 111 ? -7.843 -9.758 31.123 1.00 0.00 111 LEU A O 5
ATOM 9652 N N . GLU A 1 112 ? -9.332 -9.730 29.402 1.00 0.00 112 GLU A N 5
ATOM 9653 C CA . GLU A 1 112 ? -10.551 -9.586 30.201 1.00 0.00 112 GLU A CA 5
ATOM 9654 C C . GLU A 1 112 ? -10.905 -10.926 30.862 1.00 0.00 112 GLU A C 5
ATOM 9655 O O . GLU A 1 112 ? -11.336 -11.853 30.169 1.00 0.00 112 GLU A O 5
ATOM 9667 N N . HIS A 1 113 ? -10.627 -11.047 32.186 1.00 0.00 113 HIS A N 5
ATOM 9668 C CA . HIS A 1 113 ? -11.079 -12.180 33.047 1.00 0.00 113 HIS A CA 5
ATOM 9669 C C . HIS A 1 113 ? -10.345 -13.524 32.767 1.00 0.00 113 HIS A C 5
ATOM 9670 O O . HIS A 1 113 ? -10.413 -14.437 33.594 1.00 0.00 113 HIS A O 5
ATOM 9685 N N . HIS A 1 114 ? -9.672 -13.650 31.605 1.00 0.00 114 HIS A N 5
ATOM 9686 C CA . HIS A 1 114 ? -8.938 -14.871 31.215 1.00 0.00 114 HIS A CA 5
ATOM 9687 C C . HIS A 1 114 ? -7.636 -14.997 32.020 1.00 0.00 114 HIS A C 5
ATOM 9688 O O . HIS A 1 114 ? -7.239 -16.099 32.405 1.00 0.00 114 HIS A O 5
ATOM 9703 N N . HIS A 1 115 ? -6.965 -13.857 32.235 1.00 0.00 115 HIS A N 5
ATOM 9704 C CA . HIS A 1 115 ? -5.762 -13.791 33.076 1.00 0.00 115 HIS A CA 5
ATOM 9705 C C . HIS A 1 115 ? -6.171 -13.855 34.550 1.00 0.00 115 HIS A C 5
ATOM 9706 O O . HIS A 1 115 ? -6.971 -13.030 35.008 1.00 0.00 115 HIS A O 5
ATOM 9721 N N . HIS A 1 116 ? -5.633 -14.856 35.268 1.00 0.00 116 HIS A N 5
ATOM 9722 C CA . HIS A 1 116 ? -5.929 -15.082 36.695 1.00 0.00 116 HIS A CA 5
ATOM 9723 C C . HIS A 1 116 ? -5.409 -13.917 37.553 1.00 0.00 116 HIS A C 5
ATOM 9724 O O . HIS A 1 116 ? -4.398 -13.297 37.213 1.00 0.00 116 HIS A O 5
ATOM 9739 N N . HIS A 1 117 ? -6.113 -13.635 38.658 1.00 0.00 117 HIS A N 5
ATOM 9740 C CA . HIS A 1 117 ? -5.673 -12.642 39.661 1.00 0.00 117 HIS A CA 5
ATOM 9741 C C . HIS A 1 117 ? -4.457 -13.181 40.437 1.00 0.00 117 HIS A C 5
ATOM 9742 O O . HIS A 1 117 ? -4.137 -14.376 40.346 1.00 0.00 117 HIS A O 5
ATOM 9757 N N . HIS A 1 118 ? -3.788 -12.313 41.200 1.00 0.00 118 HIS A N 5
ATOM 9758 C CA . HIS A 1 118 ? -2.716 -12.747 42.107 1.00 0.00 118 HIS A CA 5
ATOM 9759 C C . HIS A 1 118 ? -3.358 -13.247 43.431 1.00 0.00 118 HIS A C 5
ATOM 9760 O O . HIS A 1 118 ? -3.676 -12.413 44.300 1.00 0.00 118 HIS A O 5
ATOM 9776 N N . MET A 1 1 ? -1.954 21.443 -4.310 1.00 0.00 1 MET A N 6
ATOM 9777 C CA . MET A 1 1 ? -2.638 21.052 -5.571 1.00 0.00 1 MET A CA 6
ATOM 9778 C C . MET A 1 1 ? -1.621 20.943 -6.724 1.00 0.00 1 MET A C 6
ATOM 9779 O O . MET A 1 1 ? -1.942 21.196 -7.893 1.00 0.00 1 MET A O 6
ATOM 9795 N N . GLU A 1 2 ? -0.410 20.474 -6.372 1.00 0.00 2 GLU A N 6
ATOM 9796 C CA . GLU A 1 2 ? 0.734 20.335 -7.298 1.00 0.00 2 GLU A CA 6
ATOM 9797 C C . GLU A 1 2 ? 0.456 19.199 -8.296 1.00 0.00 2 GLU A C 6
ATOM 9798 O O . GLU A 1 2 ? -0.175 18.210 -7.903 1.00 0.00 2 GLU A O 6
ATOM 9810 N N . PRO A 1 3 ? 0.885 19.333 -9.607 1.00 0.00 3 PRO A N 6
ATOM 9811 C CA . PRO A 1 3 ? 0.755 18.247 -10.611 1.00 0.00 3 PRO A CA 6
ATOM 9812 C C . PRO A 1 3 ? 1.444 16.949 -10.140 1.00 0.00 3 PRO A C 6
ATOM 9813 O O . PRO A 1 3 ? 2.634 16.730 -10.390 1.00 0.00 3 PRO A O 6
ATOM 9824 N N . SER A 1 4 ? 0.687 16.136 -9.395 1.00 0.00 4 SER A N 6
ATOM 9825 C CA . SER A 1 4 ? 1.147 14.861 -8.857 1.00 0.00 4 SER A CA 6
ATOM 9826 C C . SER A 1 4 ? 0.998 13.787 -9.946 1.00 0.00 4 SER A C 6
ATOM 9827 O O . SER A 1 4 ? -0.016 13.085 -10.038 1.00 0.00 4 SER A O 6
ATOM 9835 N N . LYS A 1 5 ? 2.024 13.739 -10.810 1.00 0.00 5 LYS A N 6
ATOM 9836 C CA . LYS A 1 5 ? 2.059 12.895 -12.013 1.00 0.00 5 LYS A CA 6
ATOM 9837 C C . LYS A 1 5 ? 2.258 11.420 -11.640 1.00 0.00 5 LYS A C 6
ATOM 9838 O O . LYS A 1 5 ? 1.810 10.531 -12.357 1.00 0.00 5 LYS A O 6
ATOM 9857 N N . LEU A 1 6 ? 2.917 11.192 -10.496 1.00 0.00 6 LEU A N 6
ATOM 9858 C CA . LEU A 1 6 ? 3.257 9.857 -9.992 1.00 0.00 6 LEU A CA 6
ATOM 9859 C C . LEU A 1 6 ? 2.007 9.161 -9.418 1.00 0.00 6 LEU A C 6
ATOM 9860 O O . LEU A 1 6 ? 1.456 9.612 -8.412 1.00 0.00 6 LEU A O 6
ATOM 9876 N N . SER A 1 7 ? 1.542 8.084 -10.091 1.00 0.00 7 SER A N 6
ATOM 9877 C CA . SER A 1 7 ? 0.459 7.216 -9.572 1.00 0.00 7 SER A CA 6
ATOM 9878 C C . SER A 1 7 ? 0.985 6.370 -8.399 1.00 0.00 7 SER A C 6
ATOM 9879 O O . SER A 1 7 ? 2.205 6.202 -8.260 1.00 0.00 7 SER A O 6
ATOM 9887 N N . TYR A 1 8 ? 0.071 5.827 -7.570 1.00 0.00 8 TYR A N 6
ATOM 9888 C CA . TYR A 1 8 ? 0.457 5.017 -6.401 1.00 0.00 8 TYR A CA 6
ATOM 9889 C C . TYR A 1 8 ? 1.181 3.733 -6.836 1.00 0.00 8 TYR A C 6
ATOM 9890 O O . TYR A 1 8 ? 2.216 3.398 -6.278 1.00 0.00 8 TYR A O 6
ATOM 9908 N N . GLY A 1 9 ? 0.644 3.067 -7.869 1.00 0.00 9 GLY A N 6
ATOM 9909 C CA . GLY A 1 9 ? 1.220 1.817 -8.382 1.00 0.00 9 GLY A CA 6
ATOM 9910 C C . GLY A 1 9 ? 2.599 2.009 -8.991 1.00 0.00 9 GLY A C 6
ATOM 9911 O O . GLY A 1 9 ? 3.468 1.145 -8.854 1.00 0.00 9 GLY A O 6
ATOM 9915 N N . GLU A 1 10 ? 2.801 3.172 -9.640 1.00 0.00 10 GLU A N 6
ATOM 9916 C CA . GLU A 1 10 ? 4.097 3.552 -10.234 1.00 0.00 10 GLU A CA 6
ATOM 9917 C C . GLU A 1 10 ? 5.109 3.851 -9.118 1.00 0.00 10 GLU A C 6
ATOM 9918 O O . GLU A 1 10 ? 6.295 3.507 -9.217 1.00 0.00 10 GLU A O 6
ATOM 9930 N N . TYR A 1 11 ? 4.595 4.505 -8.055 1.00 0.00 11 TYR A N 6
ATOM 9931 C CA . TYR A 1 11 ? 5.359 4.805 -6.841 1.00 0.00 11 TYR A CA 6
ATOM 9932 C C . TYR A 1 11 ? 5.808 3.509 -6.149 1.00 0.00 11 TYR A C 6
ATOM 9933 O O . TYR A 1 11 ? 6.917 3.440 -5.665 1.00 0.00 11 TYR A O 6
ATOM 9951 N N . LEU A 1 12 ? 4.935 2.494 -6.121 1.00 0.00 12 LEU A N 6
ATOM 9952 C CA . LEU A 1 12 ? 5.199 1.214 -5.433 1.00 0.00 12 LEU A CA 6
ATOM 9953 C C . LEU A 1 12 ? 6.351 0.444 -6.085 1.00 0.00 12 LEU A C 6
ATOM 9954 O O . LEU A 1 12 ? 7.075 -0.257 -5.396 1.00 0.00 12 LEU A O 6
ATOM 9970 N N . GLU A 1 13 ? 6.511 0.593 -7.409 1.00 0.00 13 GLU A N 6
ATOM 9971 C CA . GLU A 1 13 ? 7.608 -0.051 -8.159 1.00 0.00 13 GLU A CA 6
ATOM 9972 C C . GLU A 1 13 ? 8.958 0.597 -7.791 1.00 0.00 13 GLU A C 6
ATOM 9973 O O . GLU A 1 13 ? 9.959 -0.099 -7.577 1.00 0.00 13 GLU A O 6
ATOM 9985 N N . SER A 1 14 ? 8.947 1.938 -7.705 1.00 0.00 14 SER A N 6
ATOM 9986 C CA . SER A 1 14 ? 10.147 2.752 -7.423 1.00 0.00 14 SER A CA 6
ATOM 9987 C C . SER A 1 14 ? 10.566 2.601 -5.937 1.00 0.00 14 SER A C 6
ATOM 9988 O O . SER A 1 14 ? 11.736 2.360 -5.626 1.00 0.00 14 SER A O 6
ATOM 9996 N N . TRP A 1 15 ? 9.570 2.737 -5.043 1.00 0.00 15 TRP A N 6
ATOM 9997 C CA . TRP A 1 15 ? 9.700 2.529 -3.582 1.00 0.00 15 TRP A CA 6
ATOM 9998 C C . TRP A 1 15 ? 10.294 1.143 -3.310 1.00 0.00 15 TRP A C 6
ATOM 9999 O O . TRP A 1 15 ? 11.229 1.005 -2.524 1.00 0.00 15 TRP A O 6
ATOM 10020 N N . PHE A 1 16 ? 9.723 0.129 -3.996 1.00 0.00 16 PHE A N 6
ATOM 10021 C CA . PHE A 1 16 ? 10.177 -1.265 -3.914 1.00 0.00 16 PHE A CA 6
ATOM 10022 C C . PHE A 1 16 ? 11.651 -1.392 -4.324 1.00 0.00 16 PHE A C 6
ATOM 10023 O O . PHE A 1 16 ? 12.440 -2.017 -3.610 1.00 0.00 16 PHE A O 6
ATOM 10040 N N . ASN A 1 17 ? 12.006 -0.776 -5.470 1.00 0.00 17 ASN A N 6
ATOM 10041 C CA . ASN A 1 17 ? 13.337 -0.886 -6.063 1.00 0.00 17 ASN A CA 6
ATOM 10042 C C . ASN A 1 17 ? 14.405 -0.281 -5.125 1.00 0.00 17 ASN A C 6
ATOM 10043 O O . ASN A 1 17 ? 15.529 -0.786 -5.035 1.00 0.00 17 ASN A O 6
ATOM 10054 N N . THR A 1 18 ? 14.007 0.775 -4.401 1.00 0.00 18 THR A N 6
ATOM 10055 C CA . THR A 1 18 ? 14.813 1.398 -3.346 1.00 0.00 18 THR A CA 6
ATOM 10056 C C . THR A 1 18 ? 14.890 0.484 -2.097 1.00 0.00 18 THR A C 6
ATOM 10057 O O . THR A 1 18 ? 15.959 0.306 -1.495 1.00 0.00 18 THR A O 6
ATOM 10068 N N . LYS A 1 19 ? 13.744 -0.133 -1.758 1.00 0.00 19 LYS A N 6
ATOM 10069 C CA . LYS A 1 19 ? 13.550 -0.856 -0.487 1.00 0.00 19 LYS A CA 6
ATOM 10070 C C . LYS A 1 19 ? 14.236 -2.237 -0.508 1.00 0.00 19 LYS A C 6
ATOM 10071 O O . LYS A 1 19 ? 14.469 -2.832 0.549 1.00 0.00 19 LYS A O 6
ATOM 10090 N N . ARG A 1 20 ? 14.550 -2.731 -1.722 1.00 0.00 20 ARG A N 6
ATOM 10091 C CA . ARG A 1 20 ? 15.354 -3.961 -1.935 1.00 0.00 20 ARG A CA 6
ATOM 10092 C C . ARG A 1 20 ? 16.674 -3.910 -1.131 1.00 0.00 20 ARG A C 6
ATOM 10093 O O . ARG A 1 20 ? 17.061 -4.893 -0.508 1.00 0.00 20 ARG A O 6
ATOM 10114 N N . HIS A 1 21 ? 17.326 -2.728 -1.133 1.00 0.00 21 HIS A N 6
ATOM 10115 C CA . HIS A 1 21 ? 18.598 -2.488 -0.407 1.00 0.00 21 HIS A CA 6
ATOM 10116 C C . HIS A 1 21 ? 18.432 -2.593 1.133 1.00 0.00 21 HIS A C 6
ATOM 10117 O O . HIS A 1 21 ? 19.425 -2.760 1.851 1.00 0.00 21 HIS A O 6
ATOM 10132 N N . SER A 1 22 ? 17.185 -2.484 1.626 1.00 0.00 22 SER A N 6
ATOM 10133 C CA . SER A 1 22 ? 16.868 -2.566 3.071 1.00 0.00 22 SER A CA 6
ATOM 10134 C C . SER A 1 22 ? 16.413 -3.986 3.482 1.00 0.00 22 SER A C 6
ATOM 10135 O O . SER A 1 22 ? 16.612 -4.404 4.632 1.00 0.00 22 SER A O 6
ATOM 10143 N N . VAL A 1 23 ? 15.780 -4.710 2.540 1.00 0.00 23 VAL A N 6
ATOM 10144 C CA . VAL A 1 23 ? 15.183 -6.042 2.796 1.00 0.00 23 VAL A CA 6
ATOM 10145 C C . VAL A 1 23 ? 15.983 -7.157 2.086 1.00 0.00 23 VAL A C 6
ATOM 10146 O O . VAL A 1 23 ? 16.921 -6.879 1.332 1.00 0.00 23 VAL A O 6
ATOM 10159 N N . GLY A 1 24 ? 15.619 -8.424 2.354 1.00 0.00 24 GLY A N 6
ATOM 10160 C CA . GLY A 1 24 ? 16.195 -9.564 1.632 1.00 0.00 24 GLY A CA 6
ATOM 10161 C C . GLY A 1 24 ? 15.574 -9.744 0.250 1.00 0.00 24 GLY A C 6
ATOM 10162 O O . GLY A 1 24 ? 14.582 -9.089 -0.071 1.00 0.00 24 GLY A O 6
ATOM 10166 N N . ILE A 1 25 ? 16.168 -10.625 -0.571 1.00 0.00 25 ILE A N 6
ATOM 10167 C CA . ILE A 1 25 ? 15.647 -10.960 -1.919 1.00 0.00 25 ILE A CA 6
ATOM 10168 C C . ILE A 1 25 ? 14.299 -11.693 -1.800 1.00 0.00 25 ILE A C 6
ATOM 10169 O O . ILE A 1 25 ? 13.329 -11.362 -2.496 1.00 0.00 25 ILE A O 6
ATOM 10185 N N . GLN A 1 26 ? 14.256 -12.669 -0.881 1.00 0.00 26 GLN A N 6
ATOM 10186 C CA . GLN A 1 26 ? 13.035 -13.436 -0.583 1.00 0.00 26 GLN A CA 6
ATOM 10187 C C . GLN A 1 26 ? 11.972 -12.540 0.078 1.00 0.00 26 GLN A C 6
ATOM 10188 O O . GLN A 1 26 ? 10.791 -12.651 -0.240 1.00 0.00 26 GLN A O 6
ATOM 10202 N N . THR A 1 27 ? 12.424 -11.639 0.969 1.00 0.00 27 THR A N 6
ATOM 10203 C CA . THR A 1 27 ? 11.547 -10.686 1.678 1.00 0.00 27 THR A CA 6
ATOM 10204 C C . THR A 1 27 ? 10.912 -9.691 0.685 1.00 0.00 27 THR A C 6
ATOM 10205 O O . THR A 1 27 ? 9.728 -9.367 0.794 1.00 0.00 27 THR A O 6
ATOM 10216 N N . ALA A 1 28 ? 11.718 -9.261 -0.300 1.00 0.00 28 ALA A N 6
ATOM 10217 C CA . ALA A 1 28 ? 11.293 -8.327 -1.356 1.00 0.00 28 ALA A CA 6
ATOM 10218 C C . ALA A 1 28 ? 10.181 -8.964 -2.211 1.00 0.00 28 ALA A C 6
ATOM 10219 O O . ALA A 1 28 ? 9.187 -8.320 -2.553 1.00 0.00 28 ALA A O 6
ATOM 10226 N N . LYS A 1 29 ? 10.376 -10.257 -2.516 1.00 0.00 29 LYS A N 6
ATOM 10227 C CA . LYS A 1 29 ? 9.405 -11.093 -3.249 1.00 0.00 29 LYS A CA 6
ATOM 10228 C C . LYS A 1 29 ? 8.039 -11.110 -2.510 1.00 0.00 29 LYS A C 6
ATOM 10229 O O . LYS A 1 29 ? 6.984 -11.016 -3.140 1.00 0.00 29 LYS A O 6
ATOM 10248 N N . VAL A 1 30 ? 8.093 -11.172 -1.167 1.00 0.00 30 VAL A N 6
ATOM 10249 C CA . VAL A 1 30 ? 6.899 -11.241 -0.296 1.00 0.00 30 VAL A CA 6
ATOM 10250 C C . VAL A 1 30 ? 6.131 -9.901 -0.289 1.00 0.00 30 VAL A C 6
ATOM 10251 O O . VAL A 1 30 ? 4.908 -9.881 -0.497 1.00 0.00 30 VAL A O 6
ATOM 10264 N N . LEU A 1 31 ? 6.870 -8.794 -0.076 1.00 0.00 31 LEU A N 6
ATOM 10265 C CA . LEU A 1 31 ? 6.282 -7.437 0.046 1.00 0.00 31 LEU A CA 6
ATOM 10266 C C . LEU A 1 31 ? 5.658 -6.989 -1.283 1.00 0.00 31 LEU A C 6
ATOM 10267 O O . LEU A 1 31 ? 4.589 -6.370 -1.295 1.00 0.00 31 LEU A O 6
ATOM 10283 N N . LYS A 1 32 ? 6.326 -7.331 -2.402 1.00 0.00 32 LYS A N 6
ATOM 10284 C CA . LYS A 1 32 ? 5.850 -6.969 -3.747 1.00 0.00 32 LYS A CA 6
ATOM 10285 C C . LYS A 1 32 ? 4.626 -7.813 -4.121 1.00 0.00 32 LYS A C 6
ATOM 10286 O O . LYS A 1 32 ? 3.730 -7.335 -4.806 1.00 0.00 32 LYS A O 6
ATOM 10305 N N . GLY A 1 33 ? 4.610 -9.074 -3.641 1.00 0.00 33 GLY A N 6
ATOM 10306 C CA . GLY A 1 33 ? 3.484 -9.987 -3.856 1.00 0.00 33 GLY A CA 6
ATOM 10307 C C . GLY A 1 33 ? 2.186 -9.468 -3.262 1.00 0.00 33 GLY A C 6
ATOM 10308 O O . GLY A 1 33 ? 1.102 -9.715 -3.801 1.00 0.00 33 GLY A O 6
ATOM 10312 N N . TYR A 1 34 ? 2.313 -8.727 -2.150 1.00 0.00 34 TYR A N 6
ATOM 10313 C CA . TYR A 1 34 ? 1.189 -8.033 -1.506 1.00 0.00 34 TYR A CA 6
ATOM 10314 C C . TYR A 1 34 ? 0.681 -6.899 -2.410 1.00 0.00 34 TYR A C 6
ATOM 10315 O O . TYR A 1 34 ? -0.526 -6.751 -2.617 1.00 0.00 34 TYR A O 6
ATOM 10333 N N . LEU A 1 35 ? 1.635 -6.153 -2.992 1.00 0.00 35 LEU A N 6
ATOM 10334 C CA . LEU A 1 35 ? 1.348 -4.971 -3.809 1.00 0.00 35 LEU A CA 6
ATOM 10335 C C . LEU A 1 35 ? 0.638 -5.363 -5.116 1.00 0.00 35 LEU A C 6
ATOM 10336 O O . LEU A 1 35 ? -0.519 -5.017 -5.310 1.00 0.00 35 LEU A O 6
ATOM 10352 N N . ASN A 1 36 ? 1.318 -6.143 -5.966 1.00 0.00 36 ASN A N 6
ATOM 10353 C CA . ASN A 1 36 ? 0.850 -6.446 -7.339 1.00 0.00 36 ASN A CA 6
ATOM 10354 C C . ASN A 1 36 ? -0.473 -7.249 -7.377 1.00 0.00 36 ASN A C 6
ATOM 10355 O O . ASN A 1 36 ? -1.258 -7.119 -8.327 1.00 0.00 36 ASN A O 6
ATOM 10366 N N . SER A 1 37 ? -0.721 -8.053 -6.332 1.00 0.00 37 SER A N 6
ATOM 10367 C CA . SER A 1 37 ? -1.925 -8.896 -6.239 1.00 0.00 37 SER A CA 6
ATOM 10368 C C . SER A 1 37 ? -3.112 -8.126 -5.624 1.00 0.00 37 SER A C 6
ATOM 10369 O O . SER A 1 37 ? -4.232 -8.192 -6.135 1.00 0.00 37 SER A O 6
ATOM 10377 N N . ARG A 1 38 ? -2.862 -7.422 -4.499 1.00 0.00 38 ARG A N 6
ATOM 10378 C CA . ARG A 1 38 ? -3.928 -6.753 -3.721 1.00 0.00 38 ARG A CA 6
ATOM 10379 C C . ARG A 1 38 ? -4.065 -5.265 -4.087 1.00 0.00 38 ARG A C 6
ATOM 10380 O O . ARG A 1 38 ? -5.151 -4.814 -4.479 1.00 0.00 38 ARG A O 6
ATOM 10401 N N . ILE A 1 39 ? -2.966 -4.504 -3.969 1.00 0.00 39 ILE A N 6
ATOM 10402 C CA . ILE A 1 39 ? -3.003 -3.037 -4.119 1.00 0.00 39 ILE A CA 6
ATOM 10403 C C . ILE A 1 39 ? -3.161 -2.600 -5.602 1.00 0.00 39 ILE A C 6
ATOM 10404 O O . ILE A 1 39 ? -4.030 -1.798 -5.893 1.00 0.00 39 ILE A O 6
ATOM 10420 N N . ILE A 1 40 ? -2.341 -3.138 -6.525 1.00 0.00 40 ILE A N 6
ATOM 10421 C CA . ILE A 1 40 ? -2.283 -2.656 -7.938 1.00 0.00 40 ILE A CA 6
ATOM 10422 C C . ILE A 1 40 ? -3.683 -2.648 -8.655 1.00 0.00 40 ILE A C 6
ATOM 10423 O O . ILE A 1 40 ? -4.029 -1.622 -9.267 1.00 0.00 40 ILE A O 6
ATOM 10439 N N . PRO A 1 41 ? -4.530 -3.751 -8.582 1.00 0.00 41 PRO A N 6
ATOM 10440 C CA . PRO A 1 41 ? -5.882 -3.754 -9.218 1.00 0.00 41 PRO A CA 6
ATOM 10441 C C . PRO A 1 41 ? -6.900 -2.828 -8.493 1.00 0.00 41 PRO A C 6
ATOM 10442 O O . PRO A 1 41 ? -7.985 -2.559 -9.023 1.00 0.00 41 PRO A O 6
ATOM 10453 N N . SER A 1 42 ? -6.552 -2.364 -7.273 1.00 0.00 42 SER A N 6
ATOM 10454 C CA . SER A 1 42 ? -7.431 -1.498 -6.457 1.00 0.00 42 SER A CA 6
ATOM 10455 C C . SER A 1 42 ? -6.899 -0.038 -6.395 1.00 0.00 42 SER A C 6
ATOM 10456 O O . SER A 1 42 ? -7.421 0.847 -7.075 1.00 0.00 42 SER A O 6
ATOM 10464 N N . LEU A 1 43 ? -5.819 0.177 -5.620 1.00 0.00 43 LEU A N 6
ATOM 10465 C CA . LEU A 1 43 ? -5.248 1.510 -5.321 1.00 0.00 43 LEU A CA 6
ATOM 10466 C C . LEU A 1 43 ? -4.093 1.884 -6.278 1.00 0.00 43 LEU A C 6
ATOM 10467 O O . LEU A 1 43 ? -3.693 3.049 -6.333 1.00 0.00 43 LEU A O 6
ATOM 10483 N N . GLY A 1 44 ? -3.554 0.881 -6.995 1.00 0.00 44 GLY A N 6
ATOM 10484 C CA . GLY A 1 44 ? -2.378 1.070 -7.853 1.00 0.00 44 GLY A CA 6
ATOM 10485 C C . GLY A 1 44 ? -2.645 1.983 -9.037 1.00 0.00 44 GLY A C 6
ATOM 10486 O O . GLY A 1 44 ? -1.850 2.878 -9.344 1.00 0.00 44 GLY A O 6
ATOM 10490 N N . ASN A 1 45 ? -3.779 1.744 -9.706 1.00 0.00 45 ASN A N 6
ATOM 10491 C CA . ASN A 1 45 ? -4.227 2.570 -10.844 1.00 0.00 45 ASN A CA 6
ATOM 10492 C C . ASN A 1 45 ? -4.677 3.970 -10.388 1.00 0.00 45 ASN A C 6
ATOM 10493 O O . ASN A 1 45 ? -4.718 4.906 -11.194 1.00 0.00 45 ASN A O 6
ATOM 10504 N N . ILE A 1 46 ? -5.043 4.088 -9.100 1.00 0.00 46 ILE A N 6
ATOM 10505 C CA . ILE A 1 46 ? -5.386 5.372 -8.473 1.00 0.00 46 ILE A CA 6
ATOM 10506 C C . ILE A 1 46 ? -4.098 6.204 -8.280 1.00 0.00 46 ILE A C 6
ATOM 10507 O O . ILE A 1 46 ? -3.037 5.658 -7.942 1.00 0.00 46 ILE A O 6
ATOM 10523 N N . LYS A 1 47 ? -4.198 7.517 -8.526 1.00 0.00 47 LYS A N 6
ATOM 10524 C CA . LYS A 1 47 ? -3.087 8.455 -8.345 1.00 0.00 47 LYS A CA 6
ATOM 10525 C C . LYS A 1 47 ? -2.732 8.593 -6.852 1.00 0.00 47 LYS A C 6
ATOM 10526 O O . LYS A 1 47 ? -3.626 8.628 -6.003 1.00 0.00 47 LYS A O 6
ATOM 10545 N N . LEU A 1 48 ? -1.416 8.678 -6.572 1.00 0.00 48 LEU A N 6
ATOM 10546 C CA . LEU A 1 48 ? -0.826 8.725 -5.207 1.00 0.00 48 LEU A CA 6
ATOM 10547 C C . LEU A 1 48 ? -1.497 9.788 -4.302 1.00 0.00 48 LEU A C 6
ATOM 10548 O O . LEU A 1 48 ? -1.806 9.523 -3.137 1.00 0.00 48 LEU A O 6
ATOM 10564 N N . ALA A 1 49 ? -1.743 10.979 -4.873 1.00 0.00 49 ALA A N 6
ATOM 10565 C CA . ALA A 1 49 ? -2.375 12.110 -4.159 1.00 0.00 49 ALA A CA 6
ATOM 10566 C C . ALA A 1 49 ? -3.910 11.947 -4.063 1.00 0.00 49 ALA A C 6
ATOM 10567 O O . ALA A 1 49 ? -4.544 12.531 -3.178 1.00 0.00 49 ALA A O 6
ATOM 10574 N N . LYS A 1 50 ? -4.501 11.168 -4.989 1.00 0.00 50 LYS A N 6
ATOM 10575 C CA . LYS A 1 50 ? -5.961 10.910 -5.007 1.00 0.00 50 LYS A CA 6
ATOM 10576 C C . LYS A 1 50 ? -6.353 9.796 -4.032 1.00 0.00 50 LYS A C 6
ATOM 10577 O O . LYS A 1 50 ? -7.548 9.539 -3.848 1.00 0.00 50 LYS A O 6
ATOM 10596 N N . LEU A 1 51 ? -5.352 9.137 -3.405 1.00 0.00 51 LEU A N 6
ATOM 10597 C CA . LEU A 1 51 ? -5.599 8.180 -2.311 1.00 0.00 51 LEU A CA 6
ATOM 10598 C C . LEU A 1 51 ? -6.245 8.904 -1.118 1.00 0.00 51 LEU A C 6
ATOM 10599 O O . LEU A 1 51 ? -5.553 9.504 -0.301 1.00 0.00 51 LEU A O 6
ATOM 10615 N N . THR A 1 52 ? -7.578 8.896 -1.078 1.00 0.00 52 THR A N 6
ATOM 10616 C CA . THR A 1 52 ? -8.344 9.392 0.067 1.00 0.00 52 THR A CA 6
ATOM 10617 C C . THR A 1 52 ? -8.533 8.244 1.082 1.00 0.00 52 THR A C 6
ATOM 10618 O O . THR A 1 52 ? -8.307 7.066 0.747 1.00 0.00 52 THR A O 6
ATOM 10629 N N . SER A 1 53 ? -8.935 8.586 2.318 1.00 0.00 53 SER A N 6
ATOM 10630 C CA . SER A 1 53 ? -9.119 7.601 3.405 1.00 0.00 53 SER A CA 6
ATOM 10631 C C . SER A 1 53 ? -10.297 6.653 3.091 1.00 0.00 53 SER A C 6
ATOM 10632 O O . SER A 1 53 ? -10.343 5.518 3.575 1.00 0.00 53 SER A O 6
ATOM 10640 N N . LEU A 1 54 ? -11.231 7.138 2.250 1.00 0.00 54 LEU A N 6
ATOM 10641 C CA . LEU A 1 54 ? -12.344 6.333 1.729 1.00 0.00 54 LEU A CA 6
ATOM 10642 C C . LEU A 1 54 ? -11.812 5.177 0.846 1.00 0.00 54 LEU A C 6
ATOM 10643 O O . LEU A 1 54 ? -12.338 4.074 0.902 1.00 0.00 54 LEU A O 6
ATOM 10659 N N . HIS A 1 55 ? -10.743 5.446 0.061 1.00 0.00 55 HIS A N 6
ATOM 10660 C CA . HIS A 1 55 ? -10.081 4.419 -0.785 1.00 0.00 55 HIS A CA 6
ATOM 10661 C C . HIS A 1 55 ? -9.453 3.316 0.078 1.00 0.00 55 HIS A C 6
ATOM 10662 O O . HIS A 1 55 ? -9.501 2.139 -0.290 1.00 0.00 55 HIS A O 6
ATOM 10677 N N . MET A 1 56 ? -8.878 3.721 1.224 1.00 0.00 56 MET A N 6
ATOM 10678 C CA . MET A 1 56 ? -8.291 2.776 2.201 1.00 0.00 56 MET A CA 6
ATOM 10679 C C . MET A 1 56 ? -9.391 1.867 2.770 1.00 0.00 56 MET A C 6
ATOM 10680 O O . MET A 1 56 ? -9.213 0.654 2.886 1.00 0.00 56 MET A O 6
ATOM 10694 N N . GLN A 1 57 ? -10.541 2.492 3.083 1.00 0.00 57 GLN A N 6
ATOM 10695 C CA . GLN A 1 57 ? -11.702 1.810 3.664 1.00 0.00 57 GLN A CA 6
ATOM 10696 C C . GLN A 1 57 ? -12.303 0.797 2.664 1.00 0.00 57 GLN A C 6
ATOM 10697 O O . GLN A 1 57 ? -12.591 -0.332 3.038 1.00 0.00 57 GLN A O 6
ATOM 10711 N N . ASN A 1 58 ? -12.455 1.212 1.394 1.00 0.00 58 ASN A N 6
ATOM 10712 C CA . ASN A 1 58 ? -13.042 0.366 0.323 1.00 0.00 58 ASN A CA 6
ATOM 10713 C C . ASN A 1 58 ? -12.134 -0.834 0.031 1.00 0.00 58 ASN A C 6
ATOM 10714 O O . ASN A 1 58 ? -12.612 -1.931 -0.263 1.00 0.00 58 ASN A O 6
ATOM 10725 N N . TYR A 1 59 ? -10.813 -0.594 0.142 1.00 0.00 59 TYR A N 6
ATOM 10726 C CA . TYR A 1 59 ? -9.786 -1.639 0.036 1.00 0.00 59 TYR A CA 6
ATOM 10727 C C . TYR A 1 59 ? -9.976 -2.671 1.172 1.00 0.00 59 TYR A C 6
ATOM 10728 O O . TYR A 1 59 ? -10.019 -3.870 0.917 1.00 0.00 59 TYR A O 6
ATOM 10746 N N . VAL A 1 60 ? -10.139 -2.165 2.412 1.00 0.00 60 VAL A N 6
ATOM 10747 C CA . VAL A 1 60 ? -10.364 -2.994 3.623 1.00 0.00 60 VAL A CA 6
ATOM 10748 C C . VAL A 1 60 ? -11.696 -3.782 3.530 1.00 0.00 60 VAL A C 6
ATOM 10749 O O . VAL A 1 60 ? -11.785 -4.933 3.988 1.00 0.00 60 VAL A O 6
ATOM 10762 N N . ASN A 1 61 ? -12.705 -3.158 2.902 1.00 0.00 61 ASN A N 6
ATOM 10763 C CA . ASN A 1 61 ? -14.020 -3.784 2.669 1.00 0.00 61 ASN A CA 6
ATOM 10764 C C . ASN A 1 61 ? -13.866 -4.963 1.696 1.00 0.00 61 ASN A C 6
ATOM 10765 O O . ASN A 1 61 ? -14.520 -5.992 1.856 1.00 0.00 61 ASN A O 6
ATOM 10776 N N . SER A 1 62 ? -12.961 -4.794 0.704 1.00 0.00 62 SER A N 6
ATOM 10777 C CA . SER A 1 62 ? -12.636 -5.830 -0.294 1.00 0.00 62 SER A CA 6
ATOM 10778 C C . SER A 1 62 ? -11.842 -6.986 0.345 1.00 0.00 62 SER A C 6
ATOM 10779 O O . SER A 1 62 ? -11.974 -8.142 -0.072 1.00 0.00 62 SER A O 6
ATOM 10787 N N . LEU A 1 63 ? -11.022 -6.664 1.369 1.00 0.00 63 LEU A N 6
ATOM 10788 C CA . LEU A 1 63 ? -10.235 -7.671 2.118 1.00 0.00 63 LEU A CA 6
ATOM 10789 C C . LEU A 1 63 ? -11.182 -8.623 2.871 1.00 0.00 63 LEU A C 6
ATOM 10790 O O . LEU A 1 63 ? -11.034 -9.844 2.807 1.00 0.00 63 LEU A O 6
ATOM 10806 N N . ARG A 1 64 ? -12.191 -8.032 3.528 1.00 0.00 64 ARG A N 6
ATOM 10807 C CA . ARG A 1 64 ? -13.224 -8.785 4.261 1.00 0.00 64 ARG A CA 6
ATOM 10808 C C . ARG A 1 64 ? -14.209 -9.462 3.276 1.00 0.00 64 ARG A C 6
ATOM 10809 O O . ARG A 1 64 ? -14.780 -10.511 3.584 1.00 0.00 64 ARG A O 6
ATOM 10830 N N . ASP A 1 65 ? -14.377 -8.857 2.081 1.00 0.00 65 ASP A N 6
ATOM 10831 C CA . ASP A 1 65 ? -15.274 -9.373 1.020 1.00 0.00 65 ASP A CA 6
ATOM 10832 C C . ASP A 1 65 ? -14.736 -10.699 0.459 1.00 0.00 65 ASP A C 6
ATOM 10833 O O . ASP A 1 65 ? -15.498 -11.625 0.179 1.00 0.00 65 ASP A O 6
ATOM 10842 N N . GLU A 1 66 ? -13.403 -10.780 0.319 1.00 0.00 66 GLU A N 6
ATOM 10843 C CA . GLU A 1 66 ? -12.707 -12.022 -0.075 1.00 0.00 66 GLU A CA 6
ATOM 10844 C C . GLU A 1 66 ? -12.553 -12.974 1.127 1.00 0.00 66 GLU A C 6
ATOM 10845 O O . GLU A 1 66 ? -12.173 -14.143 0.961 1.00 0.00 66 GLU A O 6
ATOM 10857 N N . GLY A 1 67 ? -12.864 -12.455 2.330 1.00 0.00 67 GLY A N 6
ATOM 10858 C CA . GLY A 1 67 ? -12.793 -13.221 3.573 1.00 0.00 67 GLY A CA 6
ATOM 10859 C C . GLY A 1 67 ? -11.367 -13.480 4.037 1.00 0.00 67 GLY A C 6
ATOM 10860 O O . GLY A 1 67 ? -11.129 -14.421 4.801 1.00 0.00 67 GLY A O 6
ATOM 10864 N N . LEU A 1 68 ? -10.430 -12.617 3.579 1.00 0.00 68 LEU A N 6
ATOM 10865 C CA . LEU A 1 68 ? -8.988 -12.725 3.883 1.00 0.00 68 LEU A CA 6
ATOM 10866 C C . LEU A 1 68 ? -8.718 -12.675 5.395 1.00 0.00 68 LEU A C 6
ATOM 10867 O O . LEU A 1 68 ? -9.427 -11.992 6.143 1.00 0.00 68 LEU A O 6
ATOM 10883 N N . LYS A 1 69 ? -7.669 -13.391 5.818 1.00 0.00 69 LYS A N 6
ATOM 10884 C CA . LYS A 1 69 ? -7.279 -13.505 7.227 1.00 0.00 69 LYS A CA 6
ATOM 10885 C C . LYS A 1 69 ? -6.543 -12.223 7.665 1.00 0.00 69 LYS A C 6
ATOM 10886 O O . LYS A 1 69 ? -5.765 -11.649 6.883 1.00 0.00 69 LYS A O 6
ATOM 10905 N N . ARG A 1 70 ? -6.804 -11.774 8.907 1.00 0.00 70 ARG A N 6
ATOM 10906 C CA . ARG A 1 70 ? -6.238 -10.520 9.446 1.00 0.00 70 ARG A CA 6
ATOM 10907 C C . ARG A 1 70 ? -4.702 -10.546 9.519 1.00 0.00 70 ARG A C 6
ATOM 10908 O O . ARG A 1 70 ? -4.089 -9.499 9.672 1.00 0.00 70 ARG A O 6
ATOM 10929 N N . GLY A 1 71 ? -4.101 -11.746 9.456 1.00 0.00 71 GLY A N 6
ATOM 10930 C CA . GLY A 1 71 ? -2.656 -11.879 9.264 1.00 0.00 71 GLY A CA 6
ATOM 10931 C C . GLY A 1 71 ? -2.16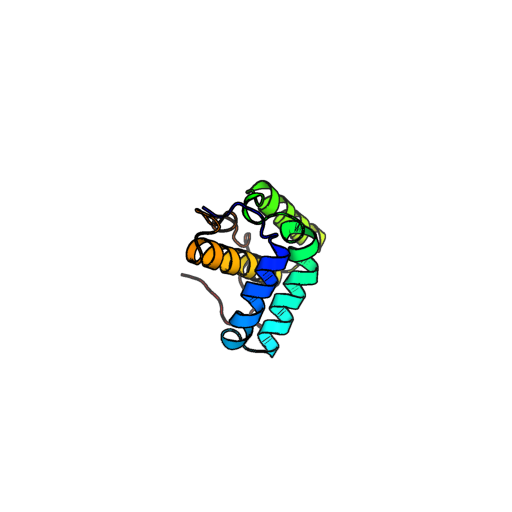8 -11.250 7.962 1.00 0.00 71 GLY A C 6
ATOM 10932 O O . GLY A 1 71 ? -1.267 -10.402 7.971 1.00 0.00 71 GLY A O 6
ATOM 10936 N N . THR A 1 72 ? -2.780 -11.663 6.839 1.00 0.00 72 THR A N 6
ATOM 10937 C CA . THR A 1 72 ? -2.460 -11.115 5.506 1.00 0.00 72 THR A CA 6
ATOM 10938 C C . THR A 1 72 ? -2.860 -9.627 5.435 1.00 0.00 72 THR A C 6
ATOM 10939 O O . THR A 1 72 ? -2.086 -8.802 4.954 1.00 0.00 72 THR A O 6
ATOM 10950 N N . ILE A 1 73 ? -4.054 -9.314 5.988 1.00 0.00 73 ILE A N 6
ATOM 10951 C CA . ILE A 1 73 ? -4.598 -7.945 6.037 1.00 0.00 73 ILE A CA 6
ATOM 10952 C C . ILE A 1 73 ? -3.648 -7.002 6.793 1.00 0.00 73 ILE A C 6
ATOM 10953 O O . ILE A 1 73 ? -3.423 -5.871 6.365 1.00 0.00 73 ILE A O 6
ATOM 10969 N N . GLU A 1 74 ? -3.075 -7.504 7.892 1.00 0.00 74 GLU A N 6
ATOM 10970 C CA . GLU A 1 74 ? -2.126 -6.744 8.719 1.00 0.00 74 GLU A CA 6
ATOM 10971 C C . GLU A 1 74 ? -0.925 -6.304 7.874 1.00 0.00 74 GLU A C 6
ATOM 10972 O O . GLU A 1 74 ? -0.676 -5.112 7.729 1.00 0.00 74 GLU A O 6
ATOM 10984 N N . LYS A 1 75 ? -0.274 -7.294 7.239 1.00 0.00 75 LYS A N 6
ATOM 10985 C CA . LYS A 1 75 ? 1.008 -7.102 6.540 1.00 0.00 75 LYS A CA 6
ATOM 10986 C C . LYS A 1 75 ? 0.864 -6.250 5.270 1.00 0.00 75 LYS A C 6
ATOM 10987 O O . LYS A 1 75 ? 1.733 -5.423 4.996 1.00 0.00 75 LYS A O 6
ATOM 11006 N N . ILE A 1 76 ? -0.238 -6.432 4.511 1.00 0.00 76 ILE A N 6
ATOM 11007 C CA . ILE A 1 76 ? -0.479 -5.657 3.272 1.00 0.00 76 ILE A CA 6
ATOM 11008 C C . ILE A 1 76 ? -0.737 -4.174 3.612 1.00 0.00 76 ILE A C 6
ATOM 11009 O O . ILE A 1 76 ? -0.248 -3.282 2.916 1.00 0.00 76 ILE A O 6
ATOM 11025 N N . ILE A 1 77 ? -1.465 -3.930 4.723 1.00 0.00 77 ILE A N 6
ATOM 11026 C CA . ILE A 1 77 ? -1.702 -2.569 5.250 1.00 0.00 77 ILE A CA 6
ATOM 11027 C C . ILE A 1 77 ? -0.378 -1.950 5.754 1.00 0.00 77 ILE A C 6
ATOM 11028 O O . ILE A 1 77 ? -0.153 -0.762 5.564 1.00 0.00 77 ILE A O 6
ATOM 11044 N N . LYS A 1 78 ? 0.511 -2.776 6.362 1.00 0.00 78 LYS A N 6
ATOM 11045 C CA . LYS A 1 78 ? 1.842 -2.301 6.848 1.00 0.00 78 LYS A CA 6
ATOM 11046 C C . LYS A 1 78 ? 2.694 -1.767 5.684 1.00 0.00 78 LYS A C 6
ATOM 11047 O O . LYS A 1 78 ? 3.351 -0.733 5.819 1.00 0.00 78 LYS A O 6
ATOM 11066 N N . VAL A 1 79 ? 2.659 -2.495 4.552 1.00 0.00 79 VAL A N 6
ATOM 11067 C CA . VAL A 1 79 ? 3.394 -2.114 3.333 1.00 0.00 79 VAL A CA 6
ATOM 11068 C C . VAL A 1 79 ? 2.818 -0.799 2.748 1.00 0.00 79 VAL A C 6
ATOM 11069 O O . VAL A 1 79 ? 3.583 0.086 2.361 1.00 0.00 79 VAL A O 6
ATOM 11082 N N . ILE A 1 80 ? 1.468 -0.669 2.734 1.00 0.00 80 ILE A N 6
ATOM 11083 C CA . ILE A 1 80 ? 0.773 0.565 2.264 1.00 0.00 80 ILE A CA 6
ATOM 11084 C C . ILE A 1 80 ? 1.181 1.782 3.110 1.00 0.00 80 ILE A C 6
ATOM 11085 O O . ILE A 1 80 ? 1.544 2.835 2.571 1.00 0.00 80 ILE A O 6
ATOM 11101 N N . ARG A 1 81 ? 1.107 1.603 4.444 1.00 0.00 81 ARG A N 6
ATOM 11102 C CA . ARG A 1 81 ? 1.421 2.649 5.429 1.00 0.00 81 ARG A CA 6
ATOM 11103 C C . ARG A 1 81 ? 2.873 3.112 5.270 1.00 0.00 81 ARG A C 6
ATOM 11104 O O . ARG A 1 81 ? 3.125 4.305 5.163 1.00 0.00 81 ARG A O 6
ATOM 11125 N N . ASN A 1 82 ? 3.787 2.138 5.178 1.00 0.00 82 ASN A N 6
ATOM 11126 C CA . ASN A 1 82 ? 5.243 2.376 5.107 1.00 0.00 82 ASN A CA 6
ATOM 11127 C C . ASN A 1 82 ? 5.646 3.047 3.776 1.00 0.00 82 ASN A C 6
ATOM 11128 O O . ASN A 1 82 ? 6.583 3.861 3.733 1.00 0.00 82 ASN A O 6
ATOM 11139 N N . SER A 1 83 ? 4.924 2.697 2.693 1.00 0.00 83 SER A N 6
ATOM 11140 C CA . SER A 1 83 ? 5.083 3.348 1.383 1.00 0.00 83 SER A CA 6
ATOM 11141 C C . SER A 1 83 ? 4.671 4.825 1.480 1.00 0.00 83 SER A C 6
ATOM 11142 O O . SER A 1 83 ? 5.441 5.717 1.135 1.00 0.00 83 SER A O 6
ATOM 11150 N N . LEU A 1 84 ? 3.466 5.064 2.016 1.00 0.00 84 LEU A N 6
ATOM 11151 C CA . LEU A 1 84 ? 2.894 6.411 2.154 1.00 0.00 84 LEU A CA 6
ATOM 11152 C C . LEU A 1 84 ? 3.659 7.270 3.188 1.00 0.00 84 LEU A C 6
ATOM 11153 O O . LEU A 1 84 ? 3.594 8.497 3.133 1.00 0.00 84 LEU A O 6
ATOM 11169 N N . GLU A 1 85 ? 4.369 6.616 4.141 1.00 0.00 85 GLU A N 6
ATOM 11170 C CA . GLU A 1 85 ? 5.304 7.308 5.054 1.00 0.00 85 GLU A CA 6
ATOM 11171 C C . GLU A 1 85 ? 6.449 7.938 4.237 1.00 0.00 85 GLU A C 6
ATOM 11172 O O . GLU A 1 85 ? 6.787 9.114 4.412 1.00 0.00 85 GLU A O 6
ATOM 11184 N N . HIS A 1 86 ? 7.015 7.133 3.325 1.00 0.00 86 HIS A N 6
ATOM 11185 C CA . HIS A 1 86 ? 8.160 7.532 2.494 1.00 0.00 86 HIS A CA 6
ATOM 11186 C C . HIS A 1 86 ? 7.722 8.515 1.384 1.00 0.00 86 HIS A C 6
ATOM 11187 O O . HIS A 1 86 ? 8.542 9.267 0.856 1.00 0.00 86 HIS A O 6
ATOM 11202 N N . ALA A 1 87 ? 6.423 8.502 1.049 1.00 0.00 87 ALA A N 6
ATOM 11203 C CA . ALA A 1 87 ? 5.831 9.470 0.111 1.00 0.00 87 ALA A CA 6
ATOM 11204 C C . ALA A 1 87 ? 5.705 10.870 0.761 1.00 0.00 87 ALA A C 6
ATOM 11205 O O . ALA A 1 87 ? 5.836 11.888 0.074 1.00 0.00 87 ALA A O 6
ATOM 11212 N N . ILE A 1 88 ? 5.432 10.912 2.090 1.00 0.00 88 ILE A N 6
ATOM 11213 C CA . ILE A 1 88 ? 5.476 12.172 2.879 1.00 0.00 88 ILE A CA 6
ATOM 11214 C C . ILE A 1 88 ? 6.926 12.675 2.959 1.00 0.00 88 ILE A C 6
ATOM 11215 O O . ILE A 1 88 ? 7.201 13.864 2.766 1.00 0.00 88 ILE A O 6
ATOM 11231 N N . ASP A 1 89 ? 7.833 11.727 3.229 1.00 0.00 89 ASP A N 6
ATOM 11232 C CA . ASP A 1 89 ? 9.287 11.963 3.323 1.00 0.00 89 ASP A CA 6
ATOM 11233 C C . ASP A 1 89 ? 9.843 12.632 2.042 1.00 0.00 89 ASP A C 6
ATOM 11234 O O . ASP A 1 89 ? 10.599 13.603 2.122 1.00 0.00 89 ASP A O 6
ATOM 11243 N N . LEU A 1 90 ? 9.435 12.109 0.871 1.00 0.00 90 LEU A N 6
ATOM 11244 C CA . LEU A 1 90 ? 9.849 12.646 -0.448 1.00 0.00 90 LEU A CA 6
ATOM 11245 C C . LEU A 1 90 ? 8.949 13.824 -0.893 1.00 0.00 90 LEU A C 6
ATOM 11246 O O . LEU A 1 90 ? 9.153 14.384 -1.979 1.00 0.00 90 LEU A O 6
ATOM 11262 N N . GLU A 1 91 ? 7.938 14.158 -0.052 1.00 0.00 91 GLU A N 6
ATOM 11263 C CA . GLU A 1 91 ? 7.049 15.342 -0.222 1.00 0.00 91 GLU A CA 6
ATOM 11264 C C . GLU A 1 91 ? 6.183 15.235 -1.502 1.00 0.00 91 GLU A C 6
ATOM 11265 O O . GLU A 1 91 ? 5.737 16.240 -2.078 1.00 0.00 91 GLU A O 6
ATOM 11277 N N . LEU A 1 92 ? 5.925 13.978 -1.903 1.00 0.00 92 LEU A N 6
ATOM 11278 C CA . LEU A 1 92 ? 5.001 13.609 -2.991 1.00 0.00 92 LEU A CA 6
ATOM 11279 C C . LEU A 1 92 ? 3.551 13.838 -2.527 1.00 0.00 92 LEU A C 6
ATOM 11280 O O . LEU A 1 92 ? 2.669 14.211 -3.312 1.00 0.00 92 LEU A O 6
ATOM 11296 N N . ILE A 1 93 ? 3.350 13.604 -1.221 1.00 0.00 93 ILE A N 6
ATOM 11297 C CA . ILE A 1 93 ? 2.129 13.954 -0.480 1.00 0.00 93 ILE A CA 6
ATOM 11298 C C . ILE A 1 93 ? 2.568 14.645 0.828 1.00 0.00 93 ILE A C 6
ATOM 11299 O O . ILE A 1 93 ? 3.671 14.382 1.324 1.00 0.00 93 ILE A O 6
ATOM 11315 N N . THR A 1 94 ? 1.726 15.542 1.355 1.00 0.00 94 THR A N 6
ATOM 11316 C CA . THR A 1 94 ? 2.004 16.263 2.617 1.00 0.00 94 THR A CA 6
ATOM 11317 C C . THR A 1 94 ? 1.530 15.430 3.828 1.00 0.00 94 THR A C 6
ATOM 11318 O O . THR A 1 94 ? 2.068 15.547 4.937 1.00 0.00 94 THR A O 6
ATOM 11329 N N . LYS A 1 95 ? 0.523 14.583 3.579 1.00 0.00 95 LYS A N 6
ATOM 11330 C CA . LYS A 1 95 ? -0.122 13.745 4.599 1.00 0.00 95 LYS A CA 6
ATOM 11331 C C . LYS A 1 95 ? -0.528 12.416 3.951 1.00 0.00 95 LYS A C 6
ATOM 11332 O O . LYS A 1 95 ? -0.795 12.373 2.749 1.00 0.00 95 LYS A O 6
ATOM 11351 N N . ASN A 1 96 ? -0.567 11.332 4.740 1.00 0.00 96 ASN A N 6
ATOM 11352 C CA . ASN A 1 96 ? -1.032 10.020 4.261 1.00 0.00 96 ASN A CA 6
ATOM 11353 C C . ASN A 1 96 ? -2.379 9.650 4.906 1.00 0.00 96 ASN A C 6
ATOM 11354 O O . ASN A 1 96 ? -2.724 10.123 5.994 1.00 0.00 96 ASN A O 6
ATOM 11365 N N . VAL A 1 97 ? -3.125 8.809 4.195 1.00 0.00 97 VAL A N 6
ATOM 11366 C CA . VAL A 1 97 ? -4.462 8.351 4.607 1.00 0.00 97 VAL A CA 6
ATOM 11367 C C . VAL A 1 97 ? -4.428 6.905 5.148 1.00 0.00 97 VAL A C 6
ATOM 11368 O O . VAL A 1 97 ? -5.458 6.369 5.575 1.00 0.00 97 VAL A O 6
ATOM 11381 N N . ALA A 1 98 ? -3.232 6.299 5.167 1.00 0.00 98 ALA A N 6
ATOM 11382 C CA . ALA A 1 98 ? -3.039 4.908 5.620 1.00 0.00 98 ALA A CA 6
ATOM 11383 C C . ALA A 1 98 ? -2.843 4.869 7.147 1.00 0.00 98 ALA A C 6
ATOM 11384 O O . ALA A 1 98 ? -3.167 3.874 7.803 1.00 0.00 98 ALA A O 6
ATOM 11391 N N . ALA A 1 99 ? -2.310 5.979 7.700 1.00 0.00 99 ALA A N 6
ATOM 11392 C CA . ALA A 1 99 ? -2.213 6.190 9.161 1.00 0.00 99 ALA A CA 6
ATOM 11393 C C . ALA A 1 99 ? -3.596 6.518 9.768 1.00 0.00 99 ALA A C 6
ATOM 11394 O O . ALA A 1 99 ? -3.739 6.588 10.984 1.00 0.00 99 ALA A O 6
ATOM 11401 N N . LYS A 1 100 ? -4.604 6.736 8.901 1.00 0.00 100 LYS A N 6
ATOM 11402 C CA . LYS A 1 100 ? -6.015 6.875 9.316 1.00 0.00 100 LYS A CA 6
ATOM 11403 C C . LYS A 1 100 ? -6.671 5.483 9.482 1.00 0.00 100 LYS A C 6
ATOM 11404 O O . LYS A 1 100 ? -7.734 5.358 10.101 1.00 0.00 100 LYS A O 6
ATOM 11423 N N . THR A 1 101 ? -6.025 4.451 8.909 1.00 0.00 101 THR A N 6
ATOM 11424 C CA . THR A 1 101 ? -6.590 3.102 8.770 1.00 0.00 101 THR A CA 6
ATOM 11425 C C . THR A 1 101 ? -5.861 2.096 9.687 1.00 0.00 101 THR A C 6
ATOM 11426 O O . THR A 1 101 ? -4.659 1.847 9.518 1.00 0.00 101 THR A O 6
ATOM 11437 N N . LYS A 1 102 ? -6.600 1.547 10.666 1.00 0.00 102 LYS A N 6
ATOM 11438 C CA . LYS A 1 102 ? -6.102 0.506 11.589 1.00 0.00 102 LYS A CA 6
ATOM 11439 C C . LYS A 1 102 ? -6.410 -0.902 11.034 1.00 0.00 102 LYS A C 6
ATOM 11440 O O . LYS A 1 102 ? -7.181 -1.038 10.072 1.00 0.00 102 LYS A O 6
ATOM 11459 N N . LEU A 1 103 ? -5.784 -1.938 11.639 1.00 0.00 103 LEU A N 6
ATOM 11460 C CA . LEU A 1 103 ? -6.074 -3.359 11.326 1.00 0.00 103 LEU A CA 6
ATOM 11461 C C . LEU A 1 103 ? -7.529 -3.700 11.741 1.00 0.00 103 LEU A C 6
ATOM 11462 O O . LEU A 1 103 ? -7.851 -3.607 12.934 1.00 0.00 103 LEU A O 6
ATOM 11478 N N . PRO A 1 104 ? -8.434 -4.067 10.771 1.00 0.00 104 PRO A N 6
ATOM 11479 C CA . PRO A 1 104 ? -9.829 -4.464 11.088 1.00 0.00 104 PRO A CA 6
ATOM 11480 C C . PRO A 1 104 ? -9.878 -5.760 11.921 1.00 0.00 104 PRO A C 6
ATOM 11481 O O . PRO A 1 104 ? -9.025 -6.655 11.775 1.00 0.00 104 PRO A O 6
ATOM 11492 N N . LYS A 1 105 ? -10.894 -5.846 12.790 1.00 0.00 105 LYS A N 6
ATOM 11493 C CA . LYS A 1 105 ? -11.071 -6.975 13.704 1.00 0.00 105 LYS A CA 6
ATOM 11494 C C . LYS A 1 105 ? -11.689 -8.165 12.953 1.00 0.00 105 LYS A C 6
ATOM 11495 O O . LYS A 1 105 ? -12.866 -8.137 12.581 1.00 0.00 105 LYS A O 6
ATOM 11514 N N . ALA A 1 106 ? -10.849 -9.167 12.664 1.00 0.00 106 ALA A N 6
ATOM 11515 C CA . ALA A 1 106 ? -11.274 -10.460 12.098 1.00 0.00 106 ALA A CA 6
ATOM 11516 C C . ALA A 1 106 ? -10.993 -11.579 13.117 1.00 0.00 106 ALA A C 6
ATOM 11517 O O . ALA A 1 106 ? -10.675 -11.278 14.280 1.00 0.00 106 ALA A O 6
ATOM 11524 N N . ASP A 1 107 ? -11.101 -12.858 12.690 1.00 0.00 107 ASP A N 6
ATOM 11525 C CA . ASP A 1 107 ? -10.938 -14.026 13.590 1.00 0.00 107 ASP A CA 6
ATOM 11526 C C . ASP A 1 107 ? -9.575 -13.990 14.312 1.00 0.00 107 ASP A C 6
ATOM 11527 O O . ASP A 1 107 ? -8.550 -13.625 13.715 1.00 0.00 107 ASP A O 6
ATOM 11536 N N . LYS A 1 108 ? -9.601 -14.356 15.601 1.00 0.00 108 LYS A N 6
ATOM 11537 C CA . LYS A 1 108 ? -8.488 -14.134 16.534 1.00 0.00 108 LYS A CA 6
ATOM 11538 C C . LYS A 1 108 ? -7.263 -15.000 16.182 1.00 0.00 108 LYS A C 6
ATOM 11539 O O . LYS A 1 108 ? -7.344 -16.232 16.145 1.00 0.00 108 LYS A O 6
ATOM 11558 N N . GLU A 1 109 ? -6.140 -14.323 15.892 1.00 0.00 109 GLU A N 6
ATOM 11559 C CA . GLU A 1 109 ? -4.815 -14.951 15.727 1.00 0.00 109 GLU A CA 6
ATOM 11560 C C . GLU A 1 109 ? -3.837 -14.278 16.706 1.00 0.00 109 GLU A C 6
ATOM 11561 O O . GLU A 1 109 ? -2.621 -14.246 16.466 1.00 0.00 109 GLU A O 6
ATOM 11573 N N . GLU A 1 110 ? -4.398 -13.783 17.835 1.00 0.00 110 GLU A N 6
ATOM 11574 C CA . GLU A 1 110 ? -3.735 -12.863 18.765 1.00 0.00 110 GLU A CA 6
ATOM 11575 C C . GLU A 1 110 ? -3.329 -11.576 18.006 1.00 0.00 110 GLU A C 6
ATOM 11576 O O . GLU A 1 110 ? -4.197 -10.730 17.750 1.00 0.00 110 GLU A O 6
ATOM 11588 N N . LEU A 1 111 ? -2.047 -11.503 17.582 1.00 0.00 111 LEU A N 6
ATOM 11589 C CA . LEU A 1 111 ? -1.438 -10.413 16.768 1.00 0.00 111 LEU A CA 6
ATOM 11590 C C . LEU A 1 111 ? -1.303 -9.073 17.527 1.00 0.00 111 LEU A C 6
ATOM 11591 O O . LEU A 1 111 ? -0.210 -8.521 17.634 1.00 0.00 111 LEU A O 6
ATOM 11607 N N . GLU A 1 112 ? -2.408 -8.592 18.087 1.00 0.00 112 GLU A N 6
ATOM 11608 C CA . GLU A 1 112 ? -2.548 -7.224 18.600 1.00 0.00 112 GLU A CA 6
ATOM 11609 C C . GLU A 1 112 ? -2.480 -7.193 20.127 1.00 0.00 112 GLU A C 6
ATOM 11610 O O . GLU A 1 112 ? -2.749 -8.189 20.813 1.00 0.00 112 GLU A O 6
ATOM 11622 N N . HIS A 1 113 ? -2.131 -6.016 20.636 1.00 0.00 113 HIS A N 6
ATOM 11623 C CA . HIS A 1 113 ? -2.525 -5.578 21.967 1.00 0.00 113 HIS A CA 6
ATOM 11624 C C . HIS A 1 113 ? -3.838 -4.799 21.765 1.00 0.00 113 HIS A C 6
ATOM 11625 O O . HIS A 1 113 ? -3.812 -3.625 21.372 1.00 0.00 113 HIS A O 6
ATOM 11640 N N . HIS A 1 114 ? -4.970 -5.522 21.946 1.00 0.00 114 HIS A N 6
ATOM 11641 C CA . HIS A 1 114 ? -6.336 -5.070 21.556 1.00 0.00 114 HIS A CA 6
ATOM 11642 C C . HIS A 1 114 ? -6.650 -3.664 22.095 1.00 0.00 114 HIS A C 6
ATOM 11643 O O . HIS A 1 114 ? -7.203 -2.834 21.381 1.00 0.00 114 HIS A O 6
ATOM 11658 N N . HIS A 1 115 ? -6.285 -3.417 23.356 1.00 0.00 115 HIS A N 6
ATOM 11659 C CA . HIS A 1 115 ? -6.268 -2.073 23.944 1.00 0.00 115 HIS A CA 6
ATOM 11660 C C . HIS A 1 115 ? -5.049 -1.332 23.354 1.00 0.00 115 HIS A C 6
ATOM 11661 O O . HIS A 1 115 ? -3.946 -1.430 23.884 1.00 0.00 115 HIS A O 6
ATOM 11676 N N . HIS A 1 116 ? -5.261 -0.628 22.221 1.00 0.00 116 HIS A N 6
ATOM 11677 C CA . HIS A 1 116 ? -4.169 -0.098 21.350 1.00 0.00 116 HIS A CA 6
ATOM 11678 C C . HIS A 1 116 ? -3.587 1.245 21.864 1.00 0.00 116 HIS A C 6
ATOM 11679 O O . HIS A 1 116 ? -3.286 2.151 21.075 1.00 0.00 116 HIS A O 6
ATOM 11694 N N . HIS A 1 117 ? -3.366 1.322 23.179 1.00 0.00 117 HIS A N 6
ATOM 11695 C CA . HIS A 1 117 ? -2.857 2.514 23.874 1.00 0.00 117 HIS A CA 6
ATOM 11696 C C . HIS A 1 117 ? -2.595 2.159 25.349 1.00 0.00 117 HIS A C 6
ATOM 11697 O O . HIS A 1 117 ? -2.826 1.017 25.762 1.00 0.00 117 HIS A O 6
ATOM 11712 N N . HIS A 1 118 ? -2.098 3.125 26.138 1.00 0.00 118 HIS A N 6
ATOM 11713 C CA . HIS A 1 118 ? -1.952 2.964 27.594 1.00 0.00 118 HIS A CA 6
ATOM 11714 C C . HIS A 1 118 ? -3.158 3.652 28.281 1.00 0.00 118 HIS A C 6
ATOM 11715 O O . HIS A 1 118 ? -4.264 3.056 28.279 1.00 0.00 118 HIS A O 6
ATOM 11731 N N . MET A 1 1 ? 12.005 21.042 -12.581 1.00 0.00 1 MET A N 7
ATOM 11732 C CA . MET A 1 1 ? 11.207 19.902 -12.088 1.00 0.00 1 MET A CA 7
ATOM 11733 C C . MET A 1 1 ? 10.133 19.555 -13.121 1.00 0.00 1 MET A C 7
ATOM 11734 O O . MET A 1 1 ? 9.538 20.450 -13.728 1.00 0.00 1 MET A O 7
ATOM 11750 N N . GLU A 1 2 ? 9.919 18.254 -13.342 1.00 0.00 2 GLU A N 7
ATOM 11751 C CA . GLU A 1 2 ? 8.868 17.730 -14.227 1.00 0.00 2 GLU A CA 7
ATOM 11752 C C . GLU A 1 2 ? 8.096 16.636 -13.472 1.00 0.00 2 GLU A C 7
ATOM 11753 O O . GLU A 1 2 ? 8.653 15.548 -13.257 1.00 0.00 2 GLU A O 7
ATOM 11765 N N . PRO A 1 3 ? 6.835 16.901 -13.008 1.00 0.00 3 PRO A N 7
ATOM 11766 C CA . PRO A 1 3 ? 6.009 15.872 -12.343 1.00 0.00 3 PRO A CA 7
ATOM 11767 C C . PRO A 1 3 ? 5.587 14.763 -13.335 1.00 0.00 3 PRO A C 7
ATOM 11768 O O . PRO A 1 3 ? 5.008 15.052 -14.392 1.00 0.00 3 PRO A O 7
ATOM 11779 N N . SER A 1 4 ? 5.887 13.497 -12.985 1.00 0.00 4 SER A N 7
ATOM 11780 C CA . SER A 1 4 ? 5.559 12.328 -13.829 1.00 0.00 4 SER A CA 7
ATOM 11781 C C . SER A 1 4 ? 4.048 12.005 -13.834 1.00 0.00 4 SER A C 7
ATOM 11782 O O . SER A 1 4 ? 3.612 11.156 -14.620 1.00 0.00 4 SER A O 7
ATOM 11790 N N . LYS A 1 5 ? 3.271 12.706 -12.966 1.00 0.00 5 LYS A N 7
ATOM 11791 C CA . LYS A 1 5 ? 1.840 12.442 -12.725 1.00 0.00 5 LYS A CA 7
ATOM 11792 C C . LYS A 1 5 ? 1.702 11.004 -12.203 1.00 0.00 5 LYS A C 7
ATOM 11793 O O . LYS A 1 5 ? 1.026 10.153 -12.788 1.00 0.00 5 LYS A O 7
ATOM 11812 N N . LEU A 1 6 ? 2.422 10.778 -11.102 1.00 0.00 6 LEU A N 7
ATOM 11813 C CA . LEU A 1 6 ? 2.747 9.450 -10.583 1.00 0.00 6 LEU A CA 7
ATOM 11814 C C . LEU A 1 6 ? 1.526 8.723 -9.990 1.00 0.00 6 LEU A C 7
ATOM 11815 O O . LEU A 1 6 ? 0.870 9.225 -9.065 1.00 0.00 6 LEU A O 7
ATOM 11831 N N . SER A 1 7 ? 1.211 7.554 -10.578 1.00 0.00 7 SER A N 7
ATOM 11832 C CA . SER A 1 7 ? 0.245 6.605 -10.022 1.00 0.00 7 SER A CA 7
ATOM 11833 C C . SER A 1 7 ? 0.907 5.797 -8.907 1.00 0.00 7 SER A C 7
ATOM 11834 O O . SER A 1 7 ? 2.116 5.520 -8.967 1.00 0.00 7 SER A O 7
ATOM 11842 N N . TYR A 1 8 ? 0.102 5.416 -7.910 1.00 0.00 8 TYR A N 7
ATOM 11843 C CA . TYR A 1 8 ? 0.574 4.699 -6.725 1.00 0.00 8 TYR A CA 7
ATOM 11844 C C . TYR A 1 8 ? 1.152 3.311 -7.086 1.00 0.00 8 TYR A C 7
ATOM 11845 O O . TYR A 1 8 ? 2.059 2.834 -6.416 1.00 0.00 8 TYR A O 7
ATOM 11863 N N . GLY A 1 9 ? 0.645 2.713 -8.175 1.00 0.00 9 GLY A N 7
ATOM 11864 C CA . GLY A 1 9 ? 1.108 1.403 -8.652 1.00 0.00 9 GLY A CA 7
ATOM 11865 C C . GLY A 1 9 ? 2.548 1.426 -9.131 1.00 0.00 9 GLY A C 7
ATOM 11866 O O . GLY A 1 9 ? 3.337 0.535 -8.799 1.00 0.00 9 GLY A O 7
ATOM 11870 N N . GLU A 1 10 ? 2.887 2.474 -9.898 1.00 0.00 10 GLU A N 7
ATOM 11871 C CA . GLU A 1 10 ? 4.252 2.700 -10.396 1.00 0.00 10 GLU A CA 7
ATOM 11872 C C . GLU A 1 10 ? 5.169 3.160 -9.249 1.00 0.00 10 GLU A C 7
ATOM 11873 O O . GLU A 1 10 ? 6.364 2.830 -9.223 1.00 0.00 10 GLU A O 7
ATOM 11885 N N . TYR A 1 11 ? 4.582 3.927 -8.303 1.00 0.00 11 TYR A N 7
ATOM 11886 C CA . TYR A 1 11 ? 5.284 4.402 -7.101 1.00 0.00 11 TYR A CA 7
ATOM 11887 C C . TYR A 1 11 ? 5.760 3.219 -6.241 1.00 0.00 11 TYR A C 7
ATOM 11888 O O . TYR A 1 11 ? 6.882 3.230 -5.750 1.00 0.00 11 TYR A O 7
ATOM 11906 N N . LEU A 1 12 ? 4.887 2.215 -6.068 1.00 0.00 12 LEU A N 7
ATOM 11907 C CA . LEU A 1 12 ? 5.183 1.010 -5.268 1.00 0.00 12 LEU A CA 7
ATOM 11908 C C . LEU A 1 12 ? 6.349 0.209 -5.845 1.00 0.00 12 LEU A C 7
ATOM 11909 O O . LEU A 1 12 ? 7.103 -0.393 -5.095 1.00 0.00 12 LEU A O 7
ATOM 11925 N N . GLU A 1 13 ? 6.468 0.219 -7.179 1.00 0.00 13 GLU A N 7
ATOM 11926 C CA . GLU A 1 13 ? 7.533 -0.495 -7.898 1.00 0.00 13 GLU A CA 7
ATOM 11927 C C . GLU A 1 13 ? 8.911 0.147 -7.648 1.00 0.00 13 GLU A C 7
ATOM 11928 O O . GLU A 1 13 ? 9.872 -0.555 -7.322 1.00 0.00 13 GLU A O 7
ATOM 11940 N N . SER A 1 14 ? 8.970 1.478 -7.756 1.00 0.00 14 SER A N 7
ATOM 11941 C CA . SER A 1 14 ? 10.218 2.247 -7.573 1.00 0.00 14 SER A CA 7
ATOM 11942 C C . SER A 1 14 ? 10.632 2.268 -6.081 1.00 0.00 14 SER A C 7
ATOM 11943 O O . SER A 1 14 ? 11.816 2.099 -5.737 1.00 0.00 14 SER A O 7
ATOM 11951 N N . TRP A 1 15 ? 9.617 2.459 -5.214 1.00 0.00 15 TRP A N 7
ATOM 11952 C CA . TRP A 1 15 ? 9.751 2.399 -3.745 1.00 0.00 15 TRP A CA 7
ATOM 11953 C C . TRP A 1 15 ? 10.254 1.012 -3.316 1.00 0.00 15 TRP A C 7
ATOM 11954 O O . TRP A 1 15 ? 11.061 0.898 -2.403 1.00 0.00 15 TRP A O 7
ATOM 11975 N N . PHE A 1 16 ? 9.748 -0.035 -3.988 1.00 0.00 16 PHE A N 7
ATOM 11976 C CA . PHE A 1 16 ? 10.154 -1.427 -3.741 1.00 0.00 16 PHE A CA 7
ATOM 11977 C C . PHE A 1 16 ? 11.647 -1.635 -4.073 1.00 0.00 16 PHE A C 7
ATOM 11978 O O . PHE A 1 16 ? 12.374 -2.264 -3.304 1.00 0.00 16 PHE A O 7
ATOM 11995 N N . ASN A 1 17 ? 12.073 -1.091 -5.224 1.00 0.00 17 ASN A N 7
ATOM 11996 C CA . ASN A 1 17 ? 13.446 -1.246 -5.747 1.00 0.00 17 ASN A CA 7
ATOM 11997 C C . ASN A 1 17 ? 14.485 -0.687 -4.759 1.00 0.00 17 ASN A C 7
ATOM 11998 O O . ASN A 1 17 ? 15.541 -1.302 -4.546 1.00 0.00 17 ASN A O 7
ATOM 12009 N N . THR A 1 18 ? 14.166 0.465 -4.136 1.00 0.00 18 THR A N 7
ATOM 12010 C CA . THR A 1 18 ? 15.022 1.055 -3.091 1.00 0.00 18 THR A CA 7
ATOM 12011 C C . THR A 1 18 ? 14.813 0.353 -1.729 1.00 0.00 18 THR A C 7
ATOM 12012 O O . THR A 1 18 ? 15.735 0.308 -0.907 1.00 0.00 18 THR A O 7
ATOM 12023 N N . LYS A 1 19 ? 13.611 -0.224 -1.511 1.00 0.00 19 LYS A N 7
ATOM 12024 C CA . LYS A 1 19 ? 13.242 -0.878 -0.233 1.00 0.00 19 LYS A CA 7
ATOM 12025 C C . LYS A 1 19 ? 14.023 -2.191 -0.043 1.00 0.00 19 LYS A C 7
ATOM 12026 O O . LYS A 1 19 ? 14.300 -2.576 1.089 1.00 0.00 19 LYS A O 7
ATOM 12045 N N . ARG A 1 20 ? 14.382 -2.856 -1.164 1.00 0.00 20 ARG A N 7
ATOM 12046 C CA . ARG A 1 20 ? 15.199 -4.102 -1.153 1.00 0.00 20 ARG A CA 7
ATOM 12047 C C . ARG A 1 20 ? 16.565 -3.906 -0.447 1.00 0.00 20 ARG A C 7
ATOM 12048 O O . ARG A 1 20 ? 17.174 -4.879 0.002 1.00 0.00 20 ARG A O 7
ATOM 12069 N N . HIS A 1 21 ? 17.053 -2.646 -0.384 1.00 0.00 21 HIS A N 7
ATOM 12070 C CA . HIS A 1 21 ? 18.291 -2.296 0.356 1.00 0.00 21 HIS A CA 7
ATOM 12071 C C . HIS A 1 21 ? 18.129 -2.530 1.875 1.00 0.00 21 HIS A C 7
ATOM 12072 O O . HIS A 1 21 ? 19.112 -2.787 2.569 1.00 0.00 21 HIS A O 7
ATOM 12087 N N . SER A 1 22 ? 16.886 -2.445 2.377 1.00 0.00 22 SER A N 7
ATOM 12088 C CA . SER A 1 22 ? 16.554 -2.719 3.792 1.00 0.00 22 SER A CA 7
ATOM 12089 C C . SER A 1 22 ? 16.041 -4.167 3.958 1.00 0.00 22 SER A C 7
ATOM 12090 O O . SER A 1 22 ? 16.617 -4.941 4.725 1.00 0.00 22 SER A O 7
ATOM 12098 N N . VAL A 1 23 ? 14.976 -4.526 3.216 1.00 0.00 23 VAL A N 7
ATOM 12099 C CA . VAL A 1 23 ? 14.330 -5.852 3.321 1.00 0.00 23 VAL A CA 7
ATOM 12100 C C . VAL A 1 23 ? 15.057 -6.902 2.445 1.00 0.00 23 VAL A C 7
ATOM 12101 O O . VAL A 1 23 ? 15.493 -6.598 1.327 1.00 0.00 23 VAL A O 7
ATOM 12114 N N . GLY A 1 24 ? 15.211 -8.128 2.990 1.00 0.00 24 GLY A N 7
ATOM 12115 C CA . GLY A 1 24 ? 15.835 -9.240 2.268 1.00 0.00 24 GLY A CA 7
ATOM 12116 C C . GLY A 1 24 ? 15.020 -9.664 1.050 1.00 0.00 24 GLY A C 7
ATOM 12117 O O . GLY A 1 24 ? 13.801 -9.574 1.087 1.00 0.00 24 GLY A O 7
ATOM 12121 N N . ILE A 1 25 ? 15.707 -10.144 -0.006 1.00 0.00 25 ILE A N 7
ATOM 12122 C CA . ILE A 1 25 ? 15.109 -10.461 -1.335 1.00 0.00 25 ILE A CA 7
ATOM 12123 C C . ILE A 1 25 ? 13.954 -11.483 -1.240 1.00 0.00 25 ILE A C 7
ATOM 12124 O O . ILE A 1 25 ? 12.950 -11.363 -1.965 1.00 0.00 25 ILE A O 7
ATOM 12140 N N . GLN A 1 26 ? 14.092 -12.465 -0.331 1.00 0.00 26 GLN A N 7
ATOM 12141 C CA . GLN A 1 26 ? 13.044 -13.472 -0.081 1.00 0.00 26 GLN A CA 7
ATOM 12142 C C . GLN A 1 26 ? 11.755 -12.793 0.441 1.00 0.00 26 GLN A C 7
ATOM 12143 O O . GLN A 1 26 ? 10.669 -13.027 -0.088 1.00 0.00 26 GLN A O 7
ATOM 12157 N N . THR A 1 27 ? 11.918 -11.910 1.443 1.00 0.00 27 THR A N 7
ATOM 12158 C CA . THR A 1 27 ? 10.813 -11.169 2.078 1.00 0.00 27 THR A CA 7
ATOM 12159 C C . THR A 1 27 ? 10.239 -10.111 1.120 1.00 0.00 27 THR A C 7
ATOM 12160 O O . THR A 1 27 ? 9.033 -9.861 1.103 1.00 0.00 27 THR A O 7
ATOM 12171 N N . ALA A 1 28 ? 11.135 -9.553 0.296 1.00 0.00 28 ALA A N 7
ATOM 12172 C CA . ALA A 1 28 ? 10.842 -8.464 -0.637 1.00 0.00 28 ALA A CA 7
ATOM 12173 C C . ALA A 1 28 ? 9.864 -8.945 -1.719 1.00 0.00 28 ALA A C 7
ATOM 12174 O O . ALA A 1 28 ? 8.832 -8.318 -1.948 1.00 0.00 28 ALA A O 7
ATOM 12181 N N . LYS A 1 29 ? 10.189 -10.092 -2.331 1.00 0.00 29 LYS A N 7
ATOM 12182 C CA . LYS A 1 29 ? 9.376 -10.716 -3.396 1.00 0.00 29 LYS A CA 7
ATOM 12183 C C . LYS A 1 29 ? 7.942 -11.024 -2.891 1.00 0.00 29 LYS A C 7
ATOM 12184 O O . LYS A 1 29 ? 6.981 -10.952 -3.662 1.00 0.00 29 LYS A O 7
ATOM 12203 N N . VAL A 1 30 ? 7.822 -11.326 -1.585 1.00 0.00 30 VAL A N 7
ATOM 12204 C CA . VAL A 1 30 ? 6.525 -11.618 -0.942 1.00 0.00 30 VAL A CA 7
ATOM 12205 C C . VAL A 1 30 ? 5.699 -10.316 -0.792 1.00 0.00 30 VAL A C 7
ATOM 12206 O O . VAL A 1 30 ? 4.498 -10.301 -1.086 1.00 0.00 30 VAL A O 7
ATOM 12219 N N . LEU A 1 31 ? 6.380 -9.221 -0.374 1.00 0.00 31 LEU A N 7
ATOM 12220 C CA . LEU A 1 31 ? 5.763 -7.878 -0.217 1.00 0.00 31 LEU A CA 7
ATOM 12221 C C . LEU A 1 31 ? 5.286 -7.339 -1.577 1.00 0.00 31 LEU A C 7
ATOM 12222 O O . LEU A 1 31 ? 4.205 -6.755 -1.677 1.00 0.00 31 LEU A O 7
ATOM 12238 N N . LYS A 1 32 ? 6.099 -7.578 -2.620 1.00 0.00 32 LYS A N 7
ATOM 12239 C CA . LYS A 1 32 ? 5.786 -7.201 -4.011 1.00 0.00 32 LYS A CA 7
ATOM 12240 C C . LYS A 1 32 ? 4.616 -8.055 -4.530 1.00 0.00 32 LYS A C 7
ATOM 12241 O O . LYS A 1 32 ? 3.748 -7.566 -5.262 1.00 0.00 32 LYS A O 7
ATOM 12260 N N . GLY A 1 33 ? 4.616 -9.332 -4.104 1.00 0.00 33 GLY A N 7
ATOM 12261 C CA . GLY A 1 33 ? 3.539 -10.273 -4.410 1.00 0.00 33 GLY A CA 7
ATOM 12262 C C . GLY A 1 33 ? 2.191 -9.826 -3.851 1.00 0.00 33 GLY A C 7
ATOM 12263 O O . GLY A 1 33 ? 1.143 -10.181 -4.385 1.00 0.00 33 GLY A O 7
ATOM 12267 N N . TYR A 1 34 ? 2.235 -9.036 -2.774 1.00 0.00 34 TYR A N 7
ATOM 12268 C CA . TYR A 1 34 ? 1.054 -8.385 -2.205 1.00 0.00 34 TYR A CA 7
ATOM 12269 C C . TYR A 1 34 ? 0.699 -7.123 -3.001 1.00 0.00 34 TYR A C 7
ATOM 12270 O O . TYR A 1 34 ? -0.473 -6.852 -3.216 1.00 0.00 34 TYR A O 7
ATOM 12288 N N . LEU A 1 35 ? 1.730 -6.376 -3.449 1.00 0.00 35 LEU A N 7
ATOM 12289 C CA . LEU A 1 35 ? 1.541 -5.081 -4.136 1.00 0.00 35 LEU A CA 7
ATOM 12290 C C . LEU A 1 35 ? 0.689 -5.232 -5.409 1.00 0.00 35 LEU A C 7
ATOM 12291 O O . LEU A 1 35 ? -0.408 -4.683 -5.475 1.00 0.00 35 LEU A O 7
ATOM 12307 N N . ASN A 1 36 ? 1.166 -6.030 -6.384 1.00 0.00 36 ASN A N 7
ATOM 12308 C CA . ASN A 1 36 ? 0.482 -6.168 -7.694 1.00 0.00 36 ASN A CA 7
ATOM 12309 C C . ASN A 1 36 ? -0.857 -6.922 -7.582 1.00 0.00 36 ASN A C 7
ATOM 12310 O O . ASN A 1 36 ? -1.797 -6.634 -8.330 1.00 0.00 36 ASN A O 7
ATOM 12321 N N . SER A 1 37 ? -0.943 -7.859 -6.627 1.00 0.00 37 SER A N 7
ATOM 12322 C CA . SER A 1 37 ? -2.117 -8.736 -6.472 1.00 0.00 37 SER A CA 7
ATOM 12323 C C . SER A 1 37 ? -3.266 -8.014 -5.738 1.00 0.00 37 SER A C 7
ATOM 12324 O O . SER A 1 37 ? -4.430 -8.091 -6.143 1.00 0.00 37 SER A O 7
ATOM 12332 N N . ARG A 1 38 ? -2.922 -7.321 -4.647 1.00 0.00 38 ARG A N 7
ATOM 12333 C CA . ARG A 1 38 ? -3.898 -6.669 -3.745 1.00 0.00 38 ARG A CA 7
ATOM 12334 C C . ARG A 1 38 ? -4.068 -5.176 -4.061 1.00 0.00 38 ARG A C 7
ATOM 12335 O O . ARG A 1 38 ? -5.178 -4.713 -4.357 1.00 0.00 38 ARG A O 7
ATOM 12356 N N . ILE A 1 39 ? -2.951 -4.423 -4.009 1.00 0.00 39 ILE A N 7
ATOM 12357 C CA . ILE A 1 39 ? -2.991 -2.949 -4.031 1.00 0.00 39 ILE A CA 7
ATOM 12358 C C . ILE A 1 39 ? -3.168 -2.384 -5.471 1.00 0.00 39 ILE A C 7
ATOM 12359 O O . ILE A 1 39 ? -3.927 -1.446 -5.659 1.00 0.00 39 ILE A O 7
ATOM 12375 N N . ILE A 1 40 ? -2.480 -2.952 -6.478 1.00 0.00 40 ILE A N 7
ATOM 12376 C CA . ILE A 1 40 ? -2.511 -2.416 -7.877 1.00 0.00 40 ILE A CA 7
ATOM 12377 C C . ILE A 1 40 ? -3.963 -2.354 -8.481 1.00 0.00 40 ILE A C 7
ATOM 12378 O O . ILE A 1 40 ? -4.322 -1.310 -9.049 1.00 0.00 40 ILE A O 7
ATOM 12394 N N . PRO A 1 41 ? -4.834 -3.425 -8.356 1.00 0.00 41 PRO A N 7
ATOM 12395 C CA . PRO A 1 41 ? -6.245 -3.352 -8.834 1.00 0.00 41 PRO A CA 7
ATOM 12396 C C . PRO A 1 41 ? -7.116 -2.333 -8.043 1.00 0.00 41 PRO A C 7
ATOM 12397 O O . PRO A 1 41 ? -8.192 -1.953 -8.502 1.00 0.00 41 PRO A O 7
ATOM 12408 N N . SER A 1 42 ? -6.634 -1.895 -6.861 1.00 0.00 42 SER A N 7
ATOM 12409 C CA . SER A 1 42 ? -7.407 -1.033 -5.934 1.00 0.00 42 SER A CA 7
ATOM 12410 C C . SER A 1 42 ? -6.920 0.436 -5.982 1.00 0.00 42 SER A C 7
ATOM 12411 O O . SER A 1 42 ? -7.630 1.322 -6.458 1.00 0.00 42 SER A O 7
ATOM 12419 N N . LEU A 1 43 ? -5.692 0.660 -5.491 1.00 0.00 43 LEU A N 7
ATOM 12420 C CA . LEU A 1 43 ? -5.060 1.987 -5.336 1.00 0.00 43 LEU A CA 7
ATOM 12421 C C . LEU A 1 43 ? -4.025 2.270 -6.448 1.00 0.00 43 LEU A C 7
ATOM 12422 O O . LEU A 1 43 ? -3.602 3.416 -6.615 1.00 0.00 43 LEU A O 7
ATOM 12438 N N . GLY A 1 44 ? -3.617 1.215 -7.174 1.00 0.00 44 GLY A N 7
ATOM 12439 C CA . GLY A 1 44 ? -2.488 1.284 -8.118 1.00 0.00 44 GLY A CA 7
ATOM 12440 C C . GLY A 1 44 ? -2.692 2.251 -9.284 1.00 0.00 44 GLY A C 7
ATOM 12441 O O . GLY A 1 44 ? -1.860 3.128 -9.531 1.00 0.00 44 GLY A O 7
ATOM 12445 N N . ASN A 1 45 ? -3.819 2.092 -9.991 1.00 0.00 45 ASN A N 7
ATOM 12446 C CA . ASN A 1 45 ? -4.184 2.941 -11.159 1.00 0.00 45 ASN A CA 7
ATOM 12447 C C . ASN A 1 45 ? -4.613 4.343 -10.699 1.00 0.00 45 ASN A C 7
ATOM 12448 O O . ASN A 1 45 ? -4.622 5.287 -11.497 1.00 0.00 45 ASN A O 7
ATOM 12459 N N . ILE A 1 46 ? -4.985 4.456 -9.405 1.00 0.00 46 ILE A N 7
ATOM 12460 C CA . ILE A 1 46 ? -5.264 5.748 -8.761 1.00 0.00 46 ILE A CA 7
ATOM 12461 C C . ILE A 1 46 ? -3.939 6.508 -8.565 1.00 0.00 46 ILE A C 7
ATOM 12462 O O . ILE A 1 46 ? -2.927 5.908 -8.179 1.00 0.00 46 ILE A O 7
ATOM 12478 N N . LYS A 1 47 ? -3.948 7.817 -8.865 1.00 0.00 47 LYS A N 7
ATOM 12479 C CA . LYS A 1 47 ? -2.776 8.672 -8.659 1.00 0.00 47 LYS A CA 7
ATOM 12480 C C . LYS A 1 47 ? -2.510 8.853 -7.157 1.00 0.00 47 LYS A C 7
ATOM 12481 O O . LYS A 1 47 ? -3.453 8.921 -6.362 1.00 0.00 47 LYS A O 7
ATOM 12500 N N . LEU A 1 48 ? -1.218 8.932 -6.803 1.00 0.00 48 LEU A N 7
ATOM 12501 C CA . LEU A 1 48 ? -0.726 8.906 -5.406 1.00 0.00 48 LEU A CA 7
ATOM 12502 C C . LEU A 1 48 ? -1.352 10.020 -4.532 1.00 0.00 48 LEU A C 7
ATOM 12503 O O . LEU A 1 48 ? -1.735 9.778 -3.377 1.00 0.00 48 LEU A O 7
ATOM 12519 N N . ALA A 1 49 ? -1.473 11.225 -5.109 1.00 0.00 49 ALA A N 7
ATOM 12520 C CA . ALA A 1 49 ? -2.081 12.393 -4.435 1.00 0.00 49 ALA A CA 7
ATOM 12521 C C . ALA A 1 49 ? -3.582 12.171 -4.111 1.00 0.00 49 ALA A C 7
ATOM 12522 O O . ALA A 1 49 ? -4.110 12.744 -3.152 1.00 0.00 49 ALA A O 7
ATOM 12529 N N . LYS A 1 50 ? -4.246 11.323 -4.911 1.00 0.00 50 LYS A N 7
ATOM 12530 C CA . LYS A 1 50 ? -5.705 11.088 -4.819 1.00 0.00 50 LYS A CA 7
ATOM 12531 C C . LYS A 1 50 ? -6.072 10.057 -3.736 1.00 0.00 50 LYS A C 7
ATOM 12532 O O . LYS A 1 50 ? -7.252 9.914 -3.407 1.00 0.00 50 LYS A O 7
ATOM 12551 N N . LEU A 1 51 ? -5.065 9.333 -3.202 1.00 0.00 51 LEU A N 7
ATOM 12552 C CA . LEU A 1 51 ? -5.269 8.342 -2.124 1.00 0.00 51 LEU A CA 7
ATOM 12553 C C . LEU A 1 51 ? -5.864 9.008 -0.868 1.00 0.00 51 LEU A C 7
ATOM 12554 O O . LEU A 1 51 ? -5.154 9.679 -0.121 1.00 0.00 51 LEU A O 7
ATOM 12570 N N . THR A 1 52 ? -7.185 8.850 -0.686 1.00 0.00 52 THR A N 7
ATOM 12571 C CA . THR A 1 52 ? -7.897 9.306 0.521 1.00 0.00 52 THR A CA 7
ATOM 12572 C C . THR A 1 52 ? -8.158 8.105 1.461 1.00 0.00 52 THR A C 7
ATOM 12573 O O . THR A 1 52 ? -7.932 6.946 1.084 1.00 0.00 52 THR A O 7
ATOM 12584 N N . SER A 1 53 ? -8.624 8.400 2.687 1.00 0.00 53 SER A N 7
ATOM 12585 C CA . SER A 1 53 ? -8.885 7.383 3.726 1.00 0.00 53 SER A CA 7
ATOM 12586 C C . SER A 1 53 ? -10.123 6.528 3.365 1.00 0.00 53 SER A C 7
ATOM 12587 O O . SER A 1 53 ? -10.258 5.398 3.842 1.00 0.00 53 SER A O 7
ATOM 12595 N N . LEU A 1 54 ? -11.018 7.082 2.515 1.00 0.00 54 LEU A N 7
ATOM 12596 C CA . LEU A 1 54 ? -12.174 6.346 1.956 1.00 0.00 54 LEU A CA 7
ATOM 12597 C C . LEU A 1 54 ? -11.687 5.203 1.042 1.00 0.00 54 LEU A C 7
ATOM 12598 O O . LEU A 1 54 ? -12.247 4.107 1.060 1.00 0.00 54 LEU A O 7
ATOM 12614 N N . HIS A 1 55 ? -10.620 5.479 0.259 1.00 0.00 55 HIS A N 7
ATOM 12615 C CA . HIS A 1 55 ? -9.969 4.477 -0.615 1.00 0.00 55 HIS A CA 7
ATOM 12616 C C . HIS A 1 55 ? -9.399 3.326 0.226 1.00 0.00 55 HIS A C 7
ATOM 12617 O O . HIS A 1 55 ? -9.540 2.159 -0.135 1.00 0.00 55 HIS A O 7
ATOM 12632 N N . MET A 1 56 ? -8.777 3.691 1.360 1.00 0.00 56 MET A N 7
ATOM 12633 C CA . MET A 1 56 ? -8.167 2.724 2.297 1.00 0.00 56 MET A CA 7
ATOM 12634 C C . MET A 1 56 ? -9.237 1.878 3.001 1.00 0.00 56 MET A C 7
ATOM 12635 O O . MET A 1 56 ? -9.039 0.680 3.223 1.00 0.00 56 MET A O 7
ATOM 12649 N N . GLN A 1 57 ? -10.379 2.517 3.325 1.00 0.00 57 GLN A N 7
ATOM 12650 C CA . GLN A 1 57 ? -11.509 1.850 3.990 1.00 0.00 57 GLN A CA 7
ATOM 12651 C C . GLN A 1 57 ? -12.143 0.819 3.040 1.00 0.00 57 GLN A C 7
ATOM 12652 O O . GLN A 1 57 ? -12.324 -0.338 3.410 1.00 0.00 57 GLN A O 7
ATOM 12666 N N . ASN A 1 58 ? -12.428 1.254 1.798 1.00 0.00 58 ASN A N 7
ATOM 12667 C CA . ASN A 1 58 ? -13.048 0.396 0.763 1.00 0.00 58 ASN A CA 7
ATOM 12668 C C . ASN A 1 58 ? -12.078 -0.707 0.315 1.00 0.00 58 ASN A C 7
ATOM 12669 O O . ASN A 1 58 ? -12.514 -1.771 -0.130 1.00 0.00 58 ASN A O 7
ATOM 12680 N N . TYR A 1 59 ? -10.759 -0.445 0.462 1.00 0.00 59 TYR A N 7
ATOM 12681 C CA . TYR A 1 59 ? -9.704 -1.443 0.226 1.00 0.00 59 TYR A CA 7
ATOM 12682 C C . TYR A 1 59 ? -9.836 -2.598 1.239 1.00 0.00 59 TYR A C 7
ATOM 12683 O O . TYR A 1 59 ? -9.952 -3.757 0.843 1.00 0.00 59 TYR A O 7
ATOM 12701 N N . VAL A 1 60 ? -9.885 -2.248 2.542 1.00 0.00 60 VAL A N 7
ATOM 12702 C CA . VAL A 1 60 ? -9.980 -3.231 3.649 1.00 0.00 60 VAL A CA 7
ATOM 12703 C C . VAL A 1 60 ? -11.348 -3.955 3.628 1.00 0.00 60 VAL A C 7
ATOM 12704 O O . VAL A 1 60 ? -11.434 -5.146 3.962 1.00 0.00 60 VAL A O 7
ATOM 12717 N N . ASN A 1 61 ? -12.391 -3.229 3.171 1.00 0.00 61 ASN A N 7
ATOM 12718 C CA . ASN A 1 61 ? -13.744 -3.791 2.980 1.00 0.00 61 ASN A CA 7
ATOM 12719 C C . ASN A 1 61 ? -13.694 -4.925 1.941 1.00 0.00 61 ASN A C 7
ATOM 12720 O O . ASN A 1 61 ? -14.268 -5.996 2.153 1.00 0.00 61 ASN A O 7
ATOM 12731 N N . SER A 1 62 ? -12.945 -4.678 0.847 1.00 0.00 62 SER A N 7
ATOM 12732 C CA . SER A 1 62 ? -12.745 -5.659 -0.231 1.00 0.00 62 SER A CA 7
ATOM 12733 C C . SER A 1 62 ? -11.967 -6.882 0.277 1.00 0.00 62 SER A C 7
ATOM 12734 O O . SER A 1 62 ? -12.343 -8.011 -0.022 1.00 0.00 62 SER A O 7
ATOM 12742 N N . LEU A 1 63 ? -10.912 -6.636 1.089 1.00 0.00 63 LEU A N 7
ATOM 12743 C CA . LEU A 1 63 ? -10.054 -7.701 1.675 1.00 0.00 63 LEU A CA 7
ATOM 12744 C C . LEU A 1 63 ? -10.893 -8.679 2.522 1.00 0.00 63 LEU A C 7
ATOM 12745 O O . LEU A 1 63 ? -10.664 -9.895 2.514 1.00 0.00 63 LEU A O 7
ATOM 12761 N N . ARG A 1 64 ? -11.873 -8.107 3.236 1.00 0.00 64 ARG A N 7
ATOM 12762 C CA . ARG A 1 64 ? -12.826 -8.855 4.062 1.00 0.00 64 ARG A CA 7
ATOM 12763 C C . ARG A 1 64 ? -13.699 -9.770 3.174 1.00 0.00 64 ARG A C 7
ATOM 12764 O O . ARG A 1 64 ? -13.873 -10.956 3.472 1.00 0.00 64 ARG A O 7
ATOM 12785 N N . ASP A 1 65 ? -14.209 -9.208 2.057 1.00 0.00 65 ASP A N 7
ATOM 12786 C CA . ASP A 1 65 ? -15.039 -9.951 1.072 1.00 0.00 65 ASP A CA 7
ATOM 12787 C C . ASP A 1 65 ? -14.217 -11.008 0.301 1.00 0.00 65 ASP A C 7
ATOM 12788 O O . ASP A 1 65 ? -14.781 -11.987 -0.202 1.00 0.00 65 ASP A O 7
ATOM 12797 N N . GLU A 1 66 ? -12.888 -10.811 0.219 1.00 0.00 66 GLU A N 7
ATOM 12798 C CA . GLU A 1 66 ? -11.953 -11.792 -0.390 1.00 0.00 66 GLU A CA 7
ATOM 12799 C C . GLU A 1 66 ? -11.703 -12.982 0.549 1.00 0.00 66 GLU A C 7
ATOM 12800 O O . GLU A 1 66 ? -11.125 -13.995 0.133 1.00 0.00 66 GLU A O 7
ATOM 12812 N N . GLY A 1 67 ? -12.138 -12.841 1.815 1.00 0.00 67 GLY A N 7
ATOM 12813 C CA . GLY A 1 67 ? -11.953 -13.869 2.830 1.00 0.00 67 GLY A CA 7
ATOM 12814 C C . GLY A 1 67 ? -10.532 -13.905 3.362 1.00 0.00 67 GLY A C 7
ATOM 12815 O O . GLY A 1 67 ? -10.080 -14.943 3.858 1.00 0.00 67 GLY A O 7
ATOM 12819 N N . LEU A 1 68 ? -9.819 -12.768 3.245 1.00 0.00 68 LEU A N 7
ATOM 12820 C CA . LEU A 1 68 ? -8.447 -12.630 3.754 1.00 0.00 68 LEU A CA 7
ATOM 12821 C C . LEU A 1 68 ? -8.465 -12.489 5.273 1.00 0.00 68 LEU A C 7
ATOM 12822 O O . LEU A 1 68 ? -9.260 -11.709 5.820 1.00 0.00 68 LEU A O 7
ATOM 12838 N N . LYS A 1 69 ? -7.590 -13.249 5.939 1.00 0.00 69 LYS A N 7
ATOM 12839 C CA . LYS A 1 69 ? -7.408 -13.178 7.391 1.00 0.00 69 LYS A CA 7
ATOM 12840 C C . LYS A 1 69 ? -6.712 -11.862 7.768 1.00 0.00 69 LYS A C 7
ATOM 12841 O O . LYS A 1 69 ? -6.016 -11.270 6.929 1.00 0.00 69 LYS A O 7
ATOM 12860 N N . ARG A 1 70 ? -6.894 -11.417 9.029 1.00 0.00 70 ARG A N 7
ATOM 12861 C CA . ARG A 1 70 ? -6.334 -10.141 9.509 1.00 0.00 70 ARG A CA 7
ATOM 12862 C C . ARG A 1 70 ? -4.793 -10.141 9.415 1.00 0.00 70 ARG A C 7
ATOM 12863 O O . ARG A 1 70 ? -4.190 -9.088 9.365 1.00 0.00 70 ARG A O 7
ATOM 12884 N N . GLY A 1 71 ? -4.181 -11.340 9.428 1.00 0.00 71 GLY A N 7
ATOM 12885 C CA . GLY A 1 71 ? -2.746 -11.492 9.178 1.00 0.00 71 GLY A CA 7
ATOM 12886 C C . GLY A 1 71 ? -2.334 -10.988 7.796 1.00 0.00 71 GLY A C 7
ATOM 12887 O O . GLY A 1 71 ? -1.427 -10.161 7.672 1.00 0.00 71 GLY A O 7
ATOM 12891 N N . THR A 1 72 ? -3.050 -11.474 6.766 1.00 0.00 72 THR A N 7
ATOM 12892 C CA . THR A 1 72 ? -2.863 -11.048 5.366 1.00 0.00 72 THR A CA 7
ATOM 12893 C C . THR A 1 72 ? -3.136 -9.534 5.210 1.00 0.00 72 THR A C 7
ATOM 12894 O O . THR A 1 72 ? -2.343 -8.813 4.594 1.00 0.00 72 THR A O 7
ATOM 12905 N N . ILE A 1 73 ? -4.238 -9.080 5.837 1.00 0.00 73 ILE A N 7
ATOM 12906 C CA . ILE A 1 73 ? -4.674 -7.671 5.808 1.00 0.00 73 ILE A CA 7
ATOM 12907 C C . ILE A 1 73 ? -3.629 -6.756 6.475 1.00 0.00 73 ILE A C 7
ATOM 12908 O O . ILE A 1 73 ? -3.310 -5.698 5.945 1.00 0.00 73 ILE A O 7
ATOM 12924 N N . GLU A 1 74 ? -3.064 -7.214 7.600 1.00 0.00 74 GLU A N 7
ATOM 12925 C CA . GLU A 1 74 ? -2.140 -6.421 8.428 1.00 0.00 74 GLU A CA 7
ATOM 12926 C C . GLU A 1 74 ? -0.893 -6.038 7.637 1.00 0.00 74 GLU A C 7
ATOM 12927 O O . GLU A 1 74 ? -0.581 -4.863 7.512 1.00 0.00 74 GLU A O 7
ATOM 12939 N N . LYS A 1 75 ? -0.247 -7.061 7.057 1.00 0.00 75 LYS A N 7
ATOM 12940 C CA . LYS A 1 75 ? 1.041 -6.912 6.361 1.00 0.00 75 LYS A CA 7
ATOM 12941 C C . LYS A 1 75 ? 0.916 -5.930 5.195 1.00 0.00 75 LYS A C 7
ATOM 12942 O O . LYS A 1 75 ? 1.694 -4.983 5.093 1.00 0.00 75 LYS A O 7
ATOM 12961 N N . ILE A 1 76 ? -0.131 -6.133 4.378 1.00 0.00 76 ILE A N 7
ATOM 12962 C CA . ILE A 1 76 ? -0.339 -5.360 3.149 1.00 0.00 76 ILE A CA 7
ATOM 12963 C C . ILE A 1 76 ? -0.715 -3.894 3.471 1.00 0.00 76 ILE A C 7
ATOM 12964 O O . ILE A 1 76 ? -0.347 -2.991 2.730 1.00 0.00 76 ILE A O 7
ATOM 12980 N N . ILE A 1 77 ? -1.405 -3.679 4.613 1.00 0.00 77 ILE A N 7
ATOM 12981 C CA . ILE A 1 77 ? -1.700 -2.327 5.131 1.00 0.00 77 ILE A CA 7
ATOM 12982 C C . ILE A 1 77 ? -0.403 -1.652 5.627 1.00 0.00 77 ILE A C 7
ATOM 12983 O O . ILE A 1 77 ? -0.175 -0.491 5.329 1.00 0.00 77 ILE A O 7
ATOM 12999 N N . LYS A 1 78 ? 0.458 -2.410 6.343 1.00 0.00 78 LYS A N 7
ATOM 13000 C CA . LYS A 1 78 ? 1.737 -1.886 6.903 1.00 0.00 78 LYS A CA 7
ATOM 13001 C C . LYS A 1 78 ? 2.703 -1.459 5.782 1.00 0.00 78 LYS A C 7
ATOM 13002 O O . LYS A 1 78 ? 3.468 -0.501 5.946 1.00 0.00 78 LYS A O 7
ATOM 13021 N N . VAL A 1 79 ? 2.640 -2.187 4.657 1.00 0.00 79 VAL A N 7
ATOM 13022 C CA . VAL A 1 79 ? 3.406 -1.878 3.439 1.00 0.00 79 VAL A CA 7
ATOM 13023 C C . VAL A 1 79 ? 2.944 -0.529 2.838 1.00 0.00 79 VAL A C 7
ATOM 13024 O O . VAL A 1 79 ? 3.774 0.300 2.444 1.00 0.00 79 VAL A O 7
ATOM 13037 N N . ILE A 1 80 ? 1.610 -0.315 2.818 1.00 0.00 80 ILE A N 7
ATOM 13038 C CA . ILE A 1 80 ? 0.995 0.943 2.331 1.00 0.00 80 ILE A CA 7
ATOM 13039 C C . ILE A 1 80 ? 1.338 2.120 3.273 1.00 0.00 80 ILE A C 7
ATOM 13040 O O . ILE A 1 80 ? 1.612 3.231 2.823 1.00 0.00 80 ILE A O 7
ATOM 13056 N N . ARG A 1 81 ? 1.338 1.844 4.583 1.00 0.00 81 ARG A N 7
ATOM 13057 C CA . ARG A 1 81 ? 1.673 2.837 5.619 1.00 0.00 81 ARG A CA 7
ATOM 13058 C C . ARG A 1 81 ? 3.130 3.298 5.469 1.00 0.00 81 ARG A C 7
ATOM 13059 O O . ARG A 1 81 ? 3.421 4.491 5.561 1.00 0.00 81 ARG A O 7
ATOM 13080 N N . ASN A 1 82 ? 4.026 2.331 5.196 1.00 0.00 82 ASN A N 7
ATOM 13081 C CA . ASN A 1 82 ? 5.474 2.574 5.065 1.00 0.00 82 ASN A CA 7
ATOM 13082 C C . ASN A 1 82 ? 5.794 3.337 3.759 1.00 0.00 82 ASN A C 7
ATOM 13083 O O . ASN A 1 82 ? 6.652 4.233 3.748 1.00 0.00 82 ASN A O 7
ATOM 13094 N N . SER A 1 83 ? 5.082 2.984 2.672 1.00 0.00 83 SER A N 7
ATOM 13095 C CA . SER A 1 83 ? 5.256 3.625 1.353 1.00 0.00 83 SER A CA 7
ATOM 13096 C C . SER A 1 83 ? 4.785 5.083 1.379 1.00 0.00 83 SER A C 7
ATOM 13097 O O . SER A 1 83 ? 5.464 5.962 0.853 1.00 0.00 83 SER A O 7
ATOM 13105 N N . LEU A 1 84 ? 3.629 5.332 2.019 1.00 0.00 84 LEU A N 7
ATOM 13106 C CA . LEU A 1 84 ? 3.058 6.685 2.116 1.00 0.00 84 LEU A CA 7
ATOM 13107 C C . LEU A 1 84 ? 3.899 7.596 3.029 1.00 0.00 84 LEU A C 7
ATOM 13108 O O . LEU A 1 84 ? 3.930 8.802 2.807 1.00 0.00 84 LEU A O 7
ATOM 13124 N N . GLU A 1 85 ? 4.600 7.013 4.032 1.00 0.00 85 GLU A N 7
ATOM 13125 C CA . GLU A 1 85 ? 5.589 7.762 4.856 1.00 0.00 85 GLU A CA 7
ATOM 13126 C C . GLU A 1 85 ? 6.732 8.305 3.981 1.00 0.00 85 GLU A C 7
ATOM 13127 O O . GLU A 1 85 ? 7.217 9.425 4.186 1.00 0.00 85 GLU A O 7
ATOM 13139 N N . HIS A 1 86 ? 7.141 7.496 2.989 1.00 0.00 86 HIS A N 7
ATOM 13140 C CA . HIS A 1 86 ? 8.207 7.863 2.046 1.00 0.00 86 HIS A CA 7
ATOM 13141 C C . HIS A 1 86 ? 7.691 8.892 1.024 1.00 0.00 86 HIS A C 7
ATOM 13142 O O . HIS A 1 86 ? 8.437 9.763 0.592 1.00 0.00 86 HIS A O 7
ATOM 13157 N N . ALA A 1 87 ? 6.397 8.784 0.667 1.00 0.00 87 ALA A N 7
ATOM 13158 C CA . ALA A 1 87 ? 5.731 9.725 -0.254 1.00 0.00 87 ALA A CA 7
ATOM 13159 C C . ALA A 1 87 ? 5.608 11.125 0.380 1.00 0.00 87 ALA A C 7
ATOM 13160 O O . ALA A 1 87 ? 5.676 12.139 -0.320 1.00 0.00 87 ALA A O 7
ATOM 13167 N N . ILE A 1 88 ? 5.408 11.163 1.714 1.00 0.00 88 ILE A N 7
ATOM 13168 C CA . ILE A 1 88 ? 5.456 12.411 2.509 1.00 0.00 88 ILE A CA 7
ATOM 13169 C C . ILE A 1 88 ? 6.863 13.040 2.422 1.00 0.00 88 ILE A C 7
ATOM 13170 O O . ILE A 1 88 ? 7.007 14.252 2.231 1.00 0.00 88 ILE A O 7
ATOM 13186 N N . ASP A 1 89 ? 7.894 12.182 2.527 1.00 0.00 89 ASP A N 7
ATOM 13187 C CA . ASP A 1 89 ? 9.311 12.613 2.506 1.00 0.00 89 ASP A CA 7
ATOM 13188 C C . ASP A 1 89 ? 9.763 13.008 1.077 1.00 0.00 89 ASP A C 7
ATOM 13189 O O . ASP A 1 89 ? 10.745 13.741 0.904 1.00 0.00 89 ASP A O 7
ATOM 13198 N N . LEU A 1 90 ? 9.024 12.529 0.055 1.00 0.00 90 LEU A N 7
ATOM 13199 C CA . LEU A 1 90 ? 9.230 12.933 -1.357 1.00 0.00 90 LEU A CA 7
ATOM 13200 C C . LEU A 1 90 ? 8.338 14.134 -1.734 1.00 0.00 90 LEU A C 7
ATOM 13201 O O . LEU A 1 90 ? 8.311 14.533 -2.905 1.00 0.00 90 LEU A O 7
ATOM 13217 N N . GLU A 1 91 ? 7.601 14.683 -0.733 1.00 0.00 91 GLU A N 7
ATOM 13218 C CA . GLU A 1 91 ? 6.716 15.872 -0.889 1.00 0.00 91 GLU A CA 7
ATOM 13219 C C . GLU A 1 91 ? 5.538 15.613 -1.872 1.00 0.00 91 GLU A C 7
ATOM 13220 O O . GLU A 1 91 ? 4.885 16.555 -2.337 1.00 0.00 91 GLU A O 7
ATOM 13232 N N . LEU A 1 92 ? 5.266 14.319 -2.142 1.00 0.00 92 LEU A N 7
ATOM 13233 C CA . LEU A 1 92 ? 4.210 13.863 -3.071 1.00 0.00 92 LEU A CA 7
ATOM 13234 C C . LEU A 1 92 ? 2.830 13.928 -2.402 1.00 0.00 92 LEU A C 7
ATOM 13235 O O . LEU A 1 92 ? 1.824 14.211 -3.063 1.00 0.00 92 LEU A O 7
ATOM 13251 N N . ILE A 1 93 ? 2.793 13.661 -1.085 1.00 0.00 93 ILE A N 7
ATOM 13252 C CA . ILE A 1 93 ? 1.571 13.785 -0.264 1.00 0.00 93 ILE A CA 7
ATOM 13253 C C . ILE A 1 93 ? 1.917 14.508 1.047 1.00 0.00 93 ILE A C 7
ATOM 13254 O O . ILE A 1 93 ? 3.058 14.437 1.525 1.00 0.00 93 ILE A O 7
ATOM 13270 N N . THR A 1 94 ? 0.933 15.229 1.603 1.00 0.00 94 THR A N 7
ATOM 13271 C CA . THR A 1 94 ? 1.092 15.983 2.859 1.00 0.00 94 THR A CA 7
ATOM 13272 C C . THR A 1 94 ? 0.980 15.049 4.078 1.00 0.00 94 THR A C 7
ATOM 13273 O O . THR A 1 94 ? 1.730 15.188 5.054 1.00 0.00 94 THR A O 7
ATOM 13284 N N . LYS A 1 95 ? 0.051 14.076 3.993 1.00 0.00 95 LYS A N 7
ATOM 13285 C CA . LYS A 1 95 ? -0.363 13.239 5.132 1.00 0.00 95 LYS A CA 7
ATOM 13286 C C . LYS A 1 95 ? -0.547 11.778 4.684 1.00 0.00 95 LYS A C 7
ATOM 13287 O O . LYS A 1 95 ? -0.865 11.515 3.521 1.00 0.00 95 LYS A O 7
ATOM 13306 N N . ASN A 1 96 ? -0.333 10.836 5.612 1.00 0.00 96 ASN A N 7
ATOM 13307 C CA . ASN A 1 96 ? -0.534 9.397 5.370 1.00 0.00 96 ASN A CA 7
ATOM 13308 C C . ASN A 1 96 ? -1.981 9.001 5.733 1.00 0.00 96 ASN A C 7
ATOM 13309 O O . ASN A 1 96 ? -2.365 9.013 6.906 1.00 0.00 96 ASN A O 7
ATOM 13320 N N . VAL A 1 97 ? -2.779 8.652 4.710 1.00 0.00 97 VAL A N 7
ATOM 13321 C CA . VAL A 1 97 ? -4.184 8.227 4.879 1.00 0.00 97 VAL A CA 7
ATOM 13322 C C . VAL A 1 97 ? -4.282 6.761 5.356 1.00 0.00 97 VAL A C 7
ATOM 13323 O O . VAL A 1 97 ? -5.332 6.327 5.850 1.00 0.00 97 VAL A O 7
ATOM 13336 N N . ALA A 1 98 ? -3.170 6.012 5.224 1.00 0.00 98 ALA A N 7
ATOM 13337 C CA . ALA A 1 98 ? -3.079 4.614 5.683 1.00 0.00 98 ALA A CA 7
ATOM 13338 C C . ALA A 1 98 ? -2.698 4.559 7.175 1.00 0.00 98 ALA A C 7
ATOM 13339 O O . ALA A 1 98 ? -2.838 3.514 7.819 1.00 0.00 98 ALA A O 7
ATOM 13346 N N . ALA A 1 99 ? -2.217 5.702 7.712 1.00 0.00 99 ALA A N 7
ATOM 13347 C CA . ALA A 1 99 ? -1.972 5.880 9.161 1.00 0.00 99 ALA A CA 7
ATOM 13348 C C . ALA A 1 99 ? -3.286 5.754 9.950 1.00 0.00 99 ALA A C 7
ATOM 13349 O O . ALA A 1 99 ? -3.301 5.278 11.091 1.00 0.00 99 ALA A O 7
ATOM 13356 N N . LYS A 1 100 ? -4.386 6.176 9.298 1.00 0.00 100 LYS A N 7
ATOM 13357 C CA . LYS A 1 100 ? -5.748 6.121 9.860 1.00 0.00 100 LYS A CA 7
ATOM 13358 C C . LYS A 1 100 ? -6.312 4.690 9.795 1.00 0.00 100 LYS A C 7
ATOM 13359 O O . LYS A 1 100 ? -7.238 4.341 10.542 1.00 0.00 100 LYS A O 7
ATOM 13378 N N . THR A 1 101 ? -5.739 3.876 8.893 1.00 0.00 101 THR A N 7
ATOM 13379 C CA . THR A 1 101 ? -6.193 2.508 8.636 1.00 0.00 101 THR A CA 7
ATOM 13380 C C . THR A 1 101 ? -5.682 1.555 9.729 1.00 0.00 101 THR A C 7
ATOM 13381 O O . THR A 1 101 ? -4.513 1.144 9.726 1.00 0.00 101 THR A O 7
ATOM 13392 N N . LYS A 1 102 ? -6.563 1.268 10.695 1.00 0.00 102 LYS A N 7
ATOM 13393 C CA . LYS A 1 102 ? -6.324 0.256 11.736 1.00 0.00 102 LYS A CA 7
ATOM 13394 C C . LYS A 1 102 ? -6.620 -1.158 11.193 1.00 0.00 102 LYS A C 7
ATOM 13395 O O . LYS A 1 102 ? -7.305 -1.312 10.170 1.00 0.00 102 LYS A O 7
ATOM 13414 N N . LEU A 1 103 ? -6.088 -2.175 11.873 1.00 0.00 103 LEU A N 7
ATOM 13415 C CA . LEU A 1 103 ? -6.367 -3.582 11.554 1.00 0.00 103 LEU A CA 7
ATOM 13416 C C . LEU A 1 103 ? -7.709 -4.009 12.198 1.00 0.00 103 LEU A C 7
ATOM 13417 O O . LEU A 1 103 ? -7.924 -3.724 13.388 1.00 0.00 103 LEU A O 7
ATOM 13433 N N . PRO A 1 104 ? -8.647 -4.653 11.414 1.00 0.00 104 PRO A N 7
ATOM 13434 C CA . PRO A 1 104 ? -9.816 -5.376 11.977 1.00 0.00 104 PRO A CA 7
ATOM 13435 C C . PRO A 1 104 ? -9.413 -6.358 13.100 1.00 0.00 104 PRO A C 7
ATOM 13436 O O . PRO A 1 104 ? -8.688 -7.331 12.855 1.00 0.00 104 PRO A O 7
ATOM 13447 N N . LYS A 1 105 ? -9.873 -6.057 14.329 1.00 0.00 105 LYS A N 7
ATOM 13448 C CA . LYS A 1 105 ? -9.534 -6.834 15.536 1.00 0.00 105 LYS A CA 7
ATOM 13449 C C . LYS A 1 105 ? -10.263 -8.188 15.525 1.00 0.00 105 LYS A C 7
ATOM 13450 O O . LYS A 1 105 ? -11.443 -8.278 15.885 1.00 0.00 105 LYS A O 7
ATOM 13469 N N . ALA A 1 106 ? -9.539 -9.232 15.091 1.00 0.00 106 ALA A N 7
ATOM 13470 C CA . ALA A 1 106 ? -10.108 -10.578 14.875 1.00 0.00 106 ALA A CA 7
ATOM 13471 C C . ALA A 1 106 ? -9.594 -11.574 15.927 1.00 0.00 106 ALA A C 7
ATOM 13472 O O . ALA A 1 106 ? -10.321 -12.504 16.304 1.00 0.00 106 ALA A O 7
ATOM 13479 N N . ASP A 1 107 ? -8.336 -11.373 16.391 1.00 0.00 107 ASP A N 7
ATOM 13480 C CA . ASP A 1 107 ? -7.705 -12.200 17.441 1.00 0.00 107 ASP A CA 7
ATOM 13481 C C . ASP A 1 107 ? -6.410 -11.515 17.940 1.00 0.00 107 ASP A C 7
ATOM 13482 O O . ASP A 1 107 ? -5.434 -11.390 17.200 1.00 0.00 107 ASP A O 7
ATOM 13491 N N . LYS A 1 108 ? -6.442 -11.021 19.187 1.00 0.00 108 LYS A N 7
ATOM 13492 C CA . LYS A 1 108 ? -5.269 -10.435 19.865 1.00 0.00 108 LYS A CA 7
ATOM 13493 C C . LYS A 1 108 ? -5.590 -10.217 21.352 1.00 0.00 108 LYS A C 7
ATOM 13494 O O . LYS A 1 108 ? -6.430 -9.378 21.688 1.00 0.00 108 LYS A O 7
ATOM 13513 N N . GLU A 1 109 ? -4.916 -10.982 22.228 1.00 0.00 109 GLU A N 7
ATOM 13514 C CA . GLU A 1 109 ? -5.099 -10.902 23.696 1.00 0.00 109 GLU A CA 7
ATOM 13515 C C . GLU A 1 109 ? -4.386 -9.666 24.287 1.00 0.00 109 GLU A C 7
ATOM 13516 O O . GLU A 1 109 ? -4.732 -9.220 25.391 1.00 0.00 109 GLU A O 7
ATOM 13528 N N . GLU A 1 110 ? -3.381 -9.143 23.539 1.00 0.00 110 GLU A N 7
ATOM 13529 C CA . GLU A 1 110 ? -2.613 -7.927 23.901 1.00 0.00 110 GLU A CA 7
ATOM 13530 C C . GLU A 1 110 ? -1.811 -8.134 25.204 1.00 0.00 110 GLU A C 7
ATOM 13531 O O . GLU A 1 110 ? -1.678 -7.227 26.028 1.00 0.00 110 GLU A O 7
ATOM 13543 N N . LEU A 1 111 ? -1.248 -9.351 25.339 1.00 0.00 111 LEU A N 7
ATOM 13544 C CA . LEU A 1 111 ? -0.309 -9.713 26.425 1.00 0.00 111 LEU A CA 7
ATOM 13545 C C . LEU A 1 111 ? 1.120 -9.850 25.853 1.00 0.00 111 LEU A C 7
ATOM 13546 O O . LEU A 1 111 ? 2.070 -10.145 26.583 1.00 0.00 111 LEU A O 7
ATOM 13562 N N . GLU A 1 112 ? 1.244 -9.609 24.537 1.00 0.00 112 GLU A N 7
ATOM 13563 C CA . GLU A 1 112 ? 2.519 -9.589 23.800 1.00 0.00 112 GLU A CA 7
ATOM 13564 C C . GLU A 1 112 ? 2.660 -8.212 23.118 1.00 0.00 112 GLU A C 7
ATOM 13565 O O . GLU A 1 112 ? 3.430 -8.047 22.165 1.00 0.00 112 GLU A O 7
ATOM 13577 N N . HIS A 1 113 ? 1.911 -7.219 23.644 1.00 0.00 113 HIS A N 7
ATOM 13578 C CA . HIS A 1 113 ? 1.883 -5.852 23.119 1.00 0.00 113 HIS A CA 7
ATOM 13579 C C . HIS A 1 113 ? 3.188 -5.115 23.500 1.00 0.00 113 HIS A C 7
ATOM 13580 O O . HIS A 1 113 ? 3.324 -4.583 24.610 1.00 0.00 113 HIS A O 7
ATOM 13595 N N . HIS A 1 114 ? 4.161 -5.165 22.580 1.00 0.00 114 HIS A N 7
ATOM 13596 C CA . HIS A 1 114 ? 5.448 -4.459 22.694 1.00 0.00 114 HIS A CA 7
ATOM 13597 C C . HIS A 1 114 ? 6.054 -4.318 21.290 1.00 0.00 114 HIS A C 7
ATOM 13598 O O . HIS A 1 114 ? 5.820 -5.172 20.424 1.00 0.00 114 HIS A O 7
ATOM 13613 N N . HIS A 1 115 ? 6.815 -3.242 21.059 1.00 0.00 115 HIS A N 7
ATOM 13614 C CA . HIS A 1 115 ? 7.521 -3.028 19.790 1.00 0.00 115 HIS A CA 7
ATOM 13615 C C . HIS A 1 115 ? 8.968 -3.538 19.911 1.00 0.00 115 HIS A C 7
ATOM 13616 O O . HIS A 1 115 ? 9.321 -4.578 19.334 1.00 0.00 115 HIS A O 7
ATOM 13631 N N . HIS A 1 116 ? 9.785 -2.798 20.707 1.00 0.00 116 HIS A N 7
ATOM 13632 C CA . HIS A 1 116 ? 11.250 -2.991 20.821 1.00 0.00 116 HIS A CA 7
ATOM 13633 C C . HIS A 1 116 ? 11.908 -2.889 19.425 1.00 0.00 116 HIS A C 7
ATOM 13634 O O . HIS A 1 116 ? 12.903 -3.546 19.121 1.00 0.00 116 HIS A O 7
ATOM 13649 N N . HIS A 1 117 ? 11.328 -2.022 18.586 1.00 0.00 117 HIS A N 7
ATOM 13650 C CA . HIS A 1 117 ? 11.740 -1.840 17.193 1.00 0.00 117 HIS A CA 7
ATOM 13651 C C . HIS A 1 117 ? 12.306 -0.428 17.020 1.00 0.00 117 HIS A C 7
ATOM 13652 O O . HIS A 1 117 ? 11.767 0.531 17.587 1.00 0.00 117 HIS A O 7
ATOM 13667 N N . HIS A 1 118 ? 13.395 -0.312 16.256 1.00 0.00 118 HIS A N 7
ATOM 13668 C CA . HIS A 1 118 ? 13.991 0.983 15.921 1.00 0.00 118 HIS A CA 7
ATOM 13669 C C . HIS A 1 118 ? 13.186 1.618 14.760 1.00 0.00 118 HIS A C 7
ATOM 13670 O O . HIS A 1 118 ? 12.299 2.449 15.031 1.00 0.00 118 HIS A O 7
ATOM 13686 N N . MET A 1 1 ? 4.501 20.972 -1.862 1.00 0.00 1 MET A N 8
ATOM 13687 C CA . MET A 1 1 ? 4.030 19.704 -2.446 1.00 0.00 1 MET A CA 8
ATOM 13688 C C . MET A 1 1 ? 4.204 19.699 -3.966 1.00 0.00 1 MET A C 8
ATOM 13689 O O . MET A 1 1 ? 4.100 20.747 -4.617 1.00 0.00 1 MET A O 8
ATOM 13705 N N . GLU A 1 2 ? 4.506 18.511 -4.515 1.00 0.00 2 GLU A N 8
ATOM 13706 C CA . GLU A 1 2 ? 4.482 18.254 -5.967 1.00 0.00 2 GLU A CA 8
ATOM 13707 C C . GLU A 1 2 ? 3.234 17.423 -6.285 1.00 0.00 2 GLU A C 8
ATOM 13708 O O . GLU A 1 2 ? 2.983 16.435 -5.575 1.00 0.00 2 GLU A O 8
ATOM 13720 N N . PRO A 1 3 ? 2.413 17.817 -7.328 1.00 0.00 3 PRO A N 8
ATOM 13721 C CA . PRO A 1 3 ? 1.314 16.963 -7.849 1.00 0.00 3 PRO A CA 8
ATOM 13722 C C . PRO A 1 3 ? 1.848 15.574 -8.238 1.00 0.00 3 PRO A C 8
ATOM 13723 O O . PRO A 1 3 ? 2.902 15.484 -8.873 1.00 0.00 3 PRO A O 8
ATOM 13734 N N . SER A 1 4 ? 1.143 14.503 -7.832 1.00 0.00 4 SER A N 8
ATOM 13735 C CA . SER A 1 4 ? 1.580 13.123 -8.100 1.00 0.00 4 SER A CA 8
ATOM 13736 C C . SER A 1 4 ? 1.435 12.794 -9.598 1.00 0.00 4 SER A C 8
ATOM 13737 O O . SER A 1 4 ? 0.398 12.287 -10.051 1.00 0.00 4 SER A O 8
ATOM 13745 N N . LYS A 1 5 ? 2.477 13.155 -10.364 1.00 0.00 5 LYS A N 8
ATOM 13746 C CA . LYS A 1 5 ? 2.634 12.800 -11.780 1.00 0.00 5 LYS A CA 8
ATOM 13747 C C . LYS A 1 5 ? 3.143 11.352 -11.844 1.00 0.00 5 LYS A C 8
ATOM 13748 O O . LYS A 1 5 ? 4.246 11.067 -12.337 1.00 0.00 5 LYS A O 8
ATOM 13767 N N . LEU A 1 6 ? 2.284 10.449 -11.342 1.00 0.00 6 LEU A N 8
ATOM 13768 C CA . LEU A 1 6 ? 2.665 9.116 -10.886 1.00 0.00 6 LEU A CA 8
ATOM 13769 C C . LEU A 1 6 ? 1.444 8.427 -10.258 1.00 0.00 6 LEU A C 8
ATOM 13770 O O . LEU A 1 6 ? 0.823 8.979 -9.333 1.00 0.00 6 LEU A O 8
ATOM 13786 N N . SER A 1 7 ? 1.093 7.237 -10.768 1.00 0.00 7 SER A N 8
ATOM 13787 C CA . SER A 1 7 ? 0.098 6.365 -10.126 1.00 0.00 7 SER A CA 8
ATOM 13788 C C . SER A 1 7 ? 0.787 5.584 -8.988 1.00 0.00 7 SER A C 8
ATOM 13789 O O . SER A 1 7 ? 1.990 5.289 -9.070 1.00 0.00 7 SER A O 8
ATOM 13797 N N . TYR A 1 8 ? 0.024 5.267 -7.929 1.00 0.00 8 TYR A N 8
ATOM 13798 C CA . TYR A 1 8 ? 0.547 4.619 -6.709 1.00 0.00 8 TYR A CA 8
ATOM 13799 C C . TYR A 1 8 ? 1.144 3.227 -7.007 1.00 0.00 8 TYR A C 8
ATOM 13800 O O . TYR A 1 8 ? 2.024 2.769 -6.287 1.00 0.00 8 TYR A O 8
ATOM 13818 N N . GLY A 1 9 ? 0.677 2.591 -8.092 1.00 0.00 9 GLY A N 8
ATOM 13819 C CA . GLY A 1 9 ? 1.190 1.292 -8.526 1.00 0.00 9 GLY A CA 8
ATOM 13820 C C . GLY A 1 9 ? 2.626 1.387 -9.003 1.00 0.00 9 GLY A C 8
ATOM 13821 O O . GLY A 1 9 ? 3.470 0.563 -8.641 1.00 0.00 9 GLY A O 8
ATOM 13825 N N . GLU A 1 10 ? 2.895 2.448 -9.775 1.00 0.00 10 GLU A N 8
ATOM 13826 C CA . GLU A 1 10 ? 4.236 2.767 -10.285 1.00 0.00 10 GLU A CA 8
ATOM 13827 C C . GLU A 1 10 ? 5.141 3.277 -9.147 1.00 0.00 10 GLU A C 8
ATOM 13828 O O . GLU A 1 10 ? 6.365 3.087 -9.187 1.00 0.00 10 GLU A O 8
ATOM 13840 N N . TYR A 1 11 ? 4.518 3.935 -8.141 1.00 0.00 11 TYR A N 8
ATOM 13841 C CA . TYR A 1 11 ? 5.220 4.406 -6.934 1.00 0.00 11 TYR A CA 8
ATOM 13842 C C . TYR A 1 11 ? 5.713 3.207 -6.116 1.00 0.00 11 TYR A C 8
ATOM 13843 O O . TYR A 1 11 ? 6.842 3.205 -5.663 1.00 0.00 11 TYR A O 8
ATOM 13861 N N . LEU A 1 12 ? 4.848 2.192 -5.960 1.00 0.00 12 LEU A N 8
ATOM 13862 C CA . LEU A 1 12 ? 5.161 0.953 -5.215 1.00 0.00 12 LEU A CA 8
ATOM 13863 C C . LEU A 1 12 ? 6.268 0.147 -5.888 1.00 0.00 12 LEU A C 8
ATOM 13864 O O . LEU A 1 12 ? 7.078 -0.466 -5.208 1.00 0.00 12 LEU A O 8
ATOM 13880 N N . GLU A 1 13 ? 6.271 0.155 -7.229 1.00 0.00 13 GLU A N 8
ATOM 13881 C CA . GLU A 1 13 ? 7.301 -0.509 -8.040 1.00 0.00 13 GLU A CA 8
ATOM 13882 C C . GLU A 1 13 ? 8.678 0.136 -7.814 1.00 0.00 13 GLU A C 8
ATOM 13883 O O . GLU A 1 13 ? 9.654 -0.560 -7.514 1.00 0.00 13 GLU A O 8
ATOM 13895 N N . SER A 1 14 ? 8.727 1.468 -7.914 1.00 0.00 14 SER A N 8
ATOM 13896 C CA . SER A 1 14 ? 9.973 2.246 -7.782 1.00 0.00 14 SER A CA 8
ATOM 13897 C C . SER A 1 14 ? 10.496 2.222 -6.318 1.00 0.00 14 SER A C 8
ATOM 13898 O O . SER A 1 14 ? 11.708 2.081 -6.076 1.00 0.00 14 SER A O 8
ATOM 13906 N N . TRP A 1 15 ? 9.550 2.331 -5.369 1.00 0.00 15 TRP A N 8
ATOM 13907 C CA . TRP A 1 15 ? 9.790 2.210 -3.912 1.00 0.00 15 TRP A CA 8
ATOM 13908 C C . TRP A 1 15 ? 10.299 0.794 -3.563 1.00 0.00 15 TRP A C 8
ATOM 13909 O O . TRP A 1 15 ? 11.139 0.633 -2.676 1.00 0.00 15 TRP A O 8
ATOM 13930 N N . PHE A 1 16 ? 9.775 -0.223 -4.285 1.00 0.00 16 PHE A N 8
ATOM 13931 C CA . PHE A 1 16 ? 10.169 -1.628 -4.102 1.00 0.00 16 PHE A CA 8
ATOM 13932 C C . PHE A 1 16 ? 11.645 -1.856 -4.488 1.00 0.00 16 PHE A C 8
ATOM 13933 O O . PHE A 1 16 ? 12.344 -2.607 -3.796 1.00 0.00 16 PHE A O 8
ATOM 13950 N N . ASN A 1 17 ? 12.109 -1.205 -5.580 1.00 0.00 17 ASN A N 8
ATOM 13951 C CA . ASN A 1 17 ? 13.531 -1.283 -6.011 1.00 0.00 17 ASN A CA 8
ATOM 13952 C C . ASN A 1 17 ? 14.460 -0.850 -4.857 1.00 0.00 17 ASN A C 8
ATOM 13953 O O . ASN A 1 17 ? 15.480 -1.494 -4.597 1.00 0.00 17 ASN A O 8
ATOM 13964 N N . THR A 1 18 ? 14.048 0.223 -4.155 1.00 0.00 18 THR A N 8
ATOM 13965 C CA . THR A 1 18 ? 14.731 0.743 -2.958 1.00 0.00 18 THR A CA 8
ATOM 13966 C C . THR A 1 18 ? 14.603 -0.235 -1.768 1.00 0.00 18 THR A C 8
ATOM 13967 O O . THR A 1 18 ? 15.566 -0.460 -1.021 1.00 0.00 18 THR A O 8
ATOM 13978 N N . LYS A 1 19 ? 13.402 -0.831 -1.638 1.00 0.00 19 LYS A N 8
ATOM 13979 C CA . LYS A 1 19 ? 13.003 -1.651 -0.477 1.00 0.00 19 LYS A CA 8
ATOM 13980 C C . LYS A 1 19 ? 13.832 -2.944 -0.387 1.00 0.00 19 LYS A C 8
ATOM 13981 O O . LYS A 1 19 ? 14.119 -3.426 0.708 1.00 0.00 19 LYS A O 8
ATOM 14000 N N . ARG A 1 20 ? 14.217 -3.472 -1.561 1.00 0.00 20 ARG A N 8
ATOM 14001 C CA . ARG A 1 20 ? 15.090 -4.661 -1.704 1.00 0.00 20 ARG A CA 8
ATOM 14002 C C . ARG A 1 20 ? 16.446 -4.509 -0.965 1.00 0.00 20 ARG A C 8
ATOM 14003 O O . ARG A 1 20 ? 17.075 -5.504 -0.611 1.00 0.00 20 ARG A O 8
ATOM 14024 N N . HIS A 1 21 ? 16.892 -3.255 -0.767 1.00 0.00 21 HIS A N 8
ATOM 14025 C CA . HIS A 1 21 ? 18.164 -2.944 -0.075 1.00 0.00 21 HIS A CA 8
ATOM 14026 C C . HIS A 1 21 ? 17.991 -2.953 1.460 1.00 0.00 21 HIS A C 8
ATOM 14027 O O . HIS A 1 21 ? 18.977 -3.055 2.195 1.00 0.00 21 HIS A O 8
ATOM 14042 N N . SER A 1 22 ? 16.735 -2.832 1.927 1.00 0.00 22 SER A N 8
ATOM 14043 C CA . SER A 1 22 ? 16.384 -2.891 3.359 1.00 0.00 22 SER A CA 8
ATOM 14044 C C . SER A 1 22 ? 15.976 -4.322 3.776 1.00 0.00 22 SER A C 8
ATOM 14045 O O . SER A 1 22 ? 16.310 -4.782 4.879 1.00 0.00 22 SER A O 8
ATOM 14053 N N . VAL A 1 23 ? 15.258 -5.025 2.877 1.00 0.00 23 VAL A N 8
ATOM 14054 C CA . VAL A 1 23 ? 14.697 -6.374 3.144 1.00 0.00 23 VAL A CA 8
ATOM 14055 C C . VAL A 1 23 ? 15.466 -7.445 2.347 1.00 0.00 23 VAL A C 8
ATOM 14056 O O . VAL A 1 23 ? 16.110 -7.137 1.343 1.00 0.00 23 VAL A O 8
ATOM 14069 N N . GLY A 1 24 ? 15.403 -8.703 2.813 1.00 0.00 24 GLY A N 8
ATOM 14070 C CA . GLY A 1 24 ? 16.050 -9.824 2.123 1.00 0.00 24 GLY A CA 8
ATOM 14071 C C . GLY A 1 24 ? 15.329 -10.234 0.841 1.00 0.00 24 GLY A C 8
ATOM 14072 O O . GLY A 1 24 ? 14.252 -9.711 0.538 1.00 0.00 24 GLY A O 8
ATOM 14076 N N . ILE A 1 25 ? 15.937 -11.181 0.103 1.00 0.00 25 ILE A N 8
ATOM 14077 C CA . ILE A 1 25 ? 15.431 -11.674 -1.201 1.00 0.00 25 ILE A CA 8
ATOM 14078 C C . ILE A 1 25 ? 14.001 -12.255 -1.066 1.00 0.00 25 ILE A C 8
ATOM 14079 O O . ILE A 1 25 ? 13.115 -11.965 -1.885 1.00 0.00 25 ILE A O 8
ATOM 14095 N N . GLN A 1 26 ? 13.797 -13.050 0.005 1.00 0.00 26 GLN A N 8
ATOM 14096 C CA . GLN A 1 26 ? 12.518 -13.725 0.269 1.00 0.00 26 GLN A CA 8
ATOM 14097 C C . GLN A 1 26 ? 11.417 -12.689 0.567 1.00 0.00 26 GLN A C 8
ATOM 14098 O O . GLN A 1 26 ? 10.353 -12.718 -0.055 1.00 0.00 26 GLN A O 8
ATOM 14112 N N . THR A 1 27 ? 11.724 -11.737 1.474 1.00 0.00 27 THR A N 8
ATOM 14113 C CA . THR A 1 27 ? 10.782 -10.704 1.922 1.00 0.00 27 THR A CA 8
ATOM 14114 C C . THR A 1 27 ? 10.410 -9.764 0.767 1.00 0.00 27 THR A C 8
ATOM 14115 O O . THR A 1 27 ? 9.279 -9.305 0.684 1.00 0.00 27 THR A O 8
ATOM 14126 N N . ALA A 1 28 ? 11.374 -9.534 -0.133 1.00 0.00 28 ALA A N 8
ATOM 14127 C CA . ALA A 1 28 ? 11.169 -8.735 -1.340 1.00 0.00 28 ALA A CA 8
ATOM 14128 C C . ALA A 1 28 ? 10.061 -9.371 -2.204 1.00 0.00 28 ALA A C 8
ATOM 14129 O O . ALA A 1 28 ? 9.063 -8.724 -2.540 1.00 0.00 28 ALA A O 8
ATOM 14136 N N . LYS A 1 29 ? 10.220 -10.671 -2.477 1.00 0.00 29 LYS A N 8
ATOM 14137 C CA . LYS A 1 29 ? 9.264 -11.459 -3.278 1.00 0.00 29 LYS A CA 8
ATOM 14138 C C . LYS A 1 29 ? 7.860 -11.493 -2.602 1.00 0.00 29 LYS A C 8
ATOM 14139 O O . LYS A 1 29 ? 6.829 -11.465 -3.291 1.00 0.00 29 LYS A O 8
ATOM 14158 N N . VAL A 1 30 ? 7.847 -11.494 -1.253 1.00 0.00 30 VAL A N 8
ATOM 14159 C CA . VAL A 1 30 ? 6.604 -11.482 -0.445 1.00 0.00 30 VAL A CA 8
ATOM 14160 C C . VAL A 1 30 ? 5.841 -10.142 -0.613 1.00 0.00 30 VAL A C 8
ATOM 14161 O O . VAL A 1 30 ? 4.651 -10.140 -0.970 1.00 0.00 30 VAL A O 8
ATOM 14174 N N . LEU A 1 31 ? 6.558 -9.016 -0.388 1.00 0.00 31 LEU A N 8
ATOM 14175 C CA . LEU A 1 31 ? 5.973 -7.655 -0.397 1.00 0.00 31 LEU A CA 8
ATOM 14176 C C . LEU A 1 31 ? 5.396 -7.317 -1.778 1.00 0.00 31 LEU A C 8
ATOM 14177 O O . LEU A 1 31 ? 4.262 -6.856 -1.876 1.00 0.00 31 LEU A O 8
ATOM 14193 N N . LYS A 1 32 ? 6.179 -7.613 -2.832 1.00 0.00 32 LYS A N 8
ATOM 14194 C CA . LYS A 1 32 ? 5.801 -7.321 -4.229 1.00 0.00 32 LYS A CA 8
ATOM 14195 C C . LYS A 1 32 ? 4.585 -8.164 -4.649 1.00 0.00 32 LYS A C 8
ATOM 14196 O O . LYS A 1 32 ? 3.726 -7.699 -5.410 1.00 0.00 32 LYS A O 8
ATOM 14215 N N . GLY A 1 33 ? 4.541 -9.408 -4.127 1.00 0.00 33 GLY A N 8
ATOM 14216 C CA . GLY A 1 33 ? 3.421 -10.317 -4.357 1.00 0.00 33 GLY A CA 8
ATOM 14217 C C . GLY A 1 33 ? 2.104 -9.756 -3.843 1.00 0.00 33 GLY A C 8
ATOM 14218 O O . GLY A 1 33 ? 1.072 -9.882 -4.498 1.00 0.00 33 GLY A O 8
ATOM 14222 N N . TYR A 1 34 ? 2.165 -9.097 -2.674 1.00 0.00 34 TYR A N 8
ATOM 14223 C CA . TYR A 1 34 ? 1.010 -8.420 -2.072 1.00 0.00 34 TYR A CA 8
ATOM 14224 C C . TYR A 1 34 ? 0.672 -7.120 -2.817 1.00 0.00 34 TYR A C 8
ATOM 14225 O O . TYR A 1 34 ? -0.510 -6.818 -3.021 1.00 0.00 34 TYR A O 8
ATOM 14243 N N . LEU A 1 35 ? 1.715 -6.370 -3.233 1.00 0.00 35 LEU A N 8
ATOM 14244 C CA . LEU A 1 35 ? 1.546 -5.057 -3.886 1.00 0.00 35 LEU A CA 8
ATOM 14245 C C . LEU A 1 35 ? 0.755 -5.204 -5.192 1.00 0.00 35 LEU A C 8
ATOM 14246 O O . LEU A 1 35 ? -0.333 -4.645 -5.320 1.00 0.00 35 LEU A O 8
ATOM 14262 N N . ASN A 1 36 ? 1.283 -6.017 -6.115 1.00 0.00 36 ASN A N 8
ATOM 14263 C CA . ASN A 1 36 ? 0.719 -6.173 -7.476 1.00 0.00 36 ASN A CA 8
ATOM 14264 C C . ASN A 1 36 ? -0.617 -6.940 -7.473 1.00 0.00 36 ASN A C 8
ATOM 14265 O O . ASN A 1 36 ? -1.468 -6.692 -8.332 1.00 0.00 36 ASN A O 8
ATOM 14276 N N . SER A 1 37 ? -0.808 -7.848 -6.496 1.00 0.00 37 SER A N 8
ATOM 14277 C CA . SER A 1 37 ? -2.048 -8.645 -6.384 1.00 0.00 37 SER A CA 8
ATOM 14278 C C . SER A 1 37 ? -3.202 -7.790 -5.840 1.00 0.00 37 SER A C 8
ATOM 14279 O O . SER A 1 37 ? -4.302 -7.789 -6.395 1.00 0.00 37 SER A O 8
ATOM 14287 N N . ARG A 1 38 ? -2.950 -7.098 -4.719 1.00 0.00 38 ARG A N 8
ATOM 14288 C CA . ARG A 1 38 ? -3.998 -6.410 -3.942 1.00 0.00 38 ARG A CA 8
ATOM 14289 C C . ARG A 1 38 ? -4.075 -4.913 -4.255 1.00 0.00 38 ARG A C 8
ATOM 14290 O O . ARG A 1 38 ? -5.132 -4.413 -4.670 1.00 0.00 38 ARG A O 8
ATOM 14311 N N . ILE A 1 39 ? -2.954 -4.198 -4.070 1.00 0.00 39 ILE A N 8
ATOM 14312 C CA . ILE A 1 39 ? -2.948 -2.728 -4.085 1.00 0.00 39 ILE A CA 8
ATOM 14313 C C . ILE A 1 39 ? -3.002 -2.176 -5.532 1.00 0.00 39 ILE A C 8
ATOM 14314 O O . ILE A 1 39 ? -3.803 -1.300 -5.796 1.00 0.00 39 ILE A O 8
ATOM 14330 N N . ILE A 1 40 ? -2.175 -2.716 -6.461 1.00 0.00 40 ILE A N 8
ATOM 14331 C CA . ILE A 1 40 ? -2.085 -2.217 -7.864 1.00 0.00 40 ILE A CA 8
ATOM 14332 C C . ILE A 1 40 ? -3.493 -2.167 -8.569 1.00 0.00 40 ILE A C 8
ATOM 14333 O O . ILE A 1 40 ? -3.850 -1.104 -9.099 1.00 0.00 40 ILE A O 8
ATOM 14349 N N . PRO A 1 41 ? -4.335 -3.273 -8.557 1.00 0.00 41 PRO A N 8
ATOM 14350 C CA . PRO A 1 41 ? -5.693 -3.249 -9.167 1.00 0.00 41 PRO A CA 8
ATOM 14351 C C . PRO A 1 41 ? -6.700 -2.348 -8.408 1.00 0.00 41 PRO A C 8
ATOM 14352 O O . PRO A 1 41 ? -7.730 -1.968 -8.972 1.00 0.00 41 PRO A O 8
ATOM 14363 N N . SER A 1 42 ? -6.412 -2.019 -7.131 1.00 0.00 42 SER A N 8
ATOM 14364 C CA . SER A 1 42 ? -7.327 -1.208 -6.295 1.00 0.00 42 SER A CA 8
ATOM 14365 C C . SER A 1 42 ? -6.873 0.274 -6.220 1.00 0.00 42 SER A C 8
ATOM 14366 O O . SER A 1 42 ? -7.470 1.149 -6.859 1.00 0.00 42 SER A O 8
ATOM 14374 N N . LEU A 1 43 ? -5.784 0.525 -5.470 1.00 0.00 43 LEU A N 8
ATOM 14375 C CA . LEU A 1 43 ? -5.271 1.880 -5.160 1.00 0.00 43 LEU A CA 8
ATOM 14376 C C . LEU A 1 43 ? -4.123 2.284 -6.102 1.00 0.00 43 LEU A C 8
ATOM 14377 O O . LEU A 1 43 ? -3.734 3.456 -6.135 1.00 0.00 43 LEU A O 8
ATOM 14393 N N . GLY A 1 44 ? -3.589 1.303 -6.850 1.00 0.00 44 GLY A N 8
ATOM 14394 C CA . GLY A 1 44 ? -2.402 1.497 -7.678 1.00 0.00 44 GLY A CA 8
ATOM 14395 C C . GLY A 1 44 ? -2.669 2.296 -8.941 1.00 0.00 44 GLY A C 8
ATOM 14396 O O . GLY A 1 44 ? -1.875 3.162 -9.305 1.00 0.00 44 GLY A O 8
ATOM 14400 N N . ASN A 1 45 ? -3.795 1.997 -9.616 1.00 0.00 45 ASN A N 8
ATOM 14401 C CA . ASN A 1 45 ? -4.242 2.758 -10.813 1.00 0.00 45 ASN A CA 8
ATOM 14402 C C . ASN A 1 45 ? -4.581 4.224 -10.452 1.00 0.00 45 ASN A C 8
ATOM 14403 O O . ASN A 1 45 ? -4.530 5.108 -11.314 1.00 0.00 45 ASN A O 8
ATOM 14414 N N . ILE A 1 46 ? -4.922 4.455 -9.172 1.00 0.00 46 ILE A N 8
ATOM 14415 C CA . ILE A 1 46 ? -5.181 5.800 -8.624 1.00 0.00 46 IL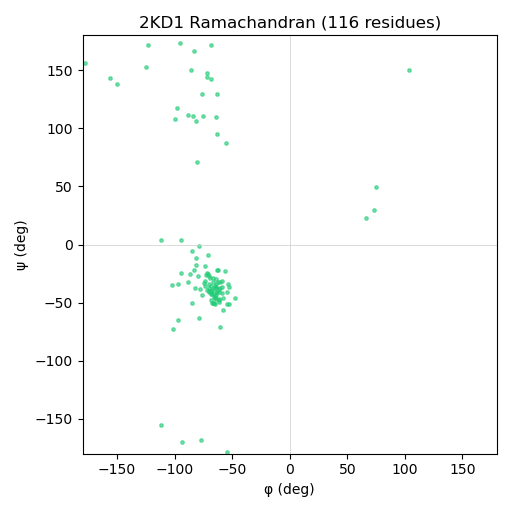E A CA 8
ATOM 14416 C C . ILE A 1 46 ? -3.843 6.557 -8.462 1.00 0.00 46 ILE A C 8
ATOM 14417 O O . ILE A 1 46 ? -2.844 5.954 -8.064 1.00 0.00 46 ILE A O 8
ATOM 14433 N N . LYS A 1 47 ? -3.829 7.870 -8.788 1.00 0.00 47 LYS A N 8
ATOM 14434 C CA . LYS A 1 47 ? -2.647 8.731 -8.569 1.00 0.00 47 LYS A CA 8
ATOM 14435 C C . LYS A 1 47 ? -2.372 8.855 -7.060 1.00 0.00 47 LYS A C 8
ATOM 14436 O O . LYS A 1 47 ? -3.316 8.955 -6.270 1.00 0.00 47 LYS A O 8
ATOM 14455 N N . LEU A 1 48 ? -1.083 8.861 -6.698 1.00 0.00 48 LEU A N 8
ATOM 14456 C CA . LEU A 1 48 ? -0.589 8.780 -5.296 1.00 0.00 48 LEU A CA 8
ATOM 14457 C C . LEU A 1 48 ? -1.241 9.824 -4.347 1.00 0.00 48 LEU A C 8
ATOM 14458 O O . LEU A 1 48 ? -1.588 9.501 -3.202 1.00 0.00 48 LEU A O 8
ATOM 14474 N N . ALA A 1 49 ? -1.421 11.056 -4.843 1.00 0.00 49 ALA A N 8
ATOM 14475 C CA . ALA A 1 49 ? -1.992 12.175 -4.060 1.00 0.00 49 ALA A CA 8
ATOM 14476 C C . ALA A 1 49 ? -3.513 12.040 -3.902 1.00 0.00 49 ALA A C 8
ATOM 14477 O O . ALA A 1 49 ? -4.081 12.521 -2.917 1.00 0.00 49 ALA A O 8
ATOM 14484 N N . LYS A 1 50 ? -4.157 11.367 -4.875 1.00 0.00 50 LYS A N 8
ATOM 14485 C CA . LYS A 1 50 ? -5.623 11.177 -4.907 1.00 0.00 50 LYS A CA 8
ATOM 14486 C C . LYS A 1 50 ? -6.073 10.076 -3.924 1.00 0.00 50 LYS A C 8
ATOM 14487 O O . LYS A 1 50 ? -7.275 9.868 -3.742 1.00 0.00 50 LYS A O 8
ATOM 14506 N N . LEU A 1 51 ? -5.100 9.374 -3.303 1.00 0.00 51 LEU A N 8
ATOM 14507 C CA . LEU A 1 51 ? -5.367 8.415 -2.213 1.00 0.00 51 LEU A CA 8
ATOM 14508 C C . LEU A 1 51 ? -5.970 9.136 -0.992 1.00 0.00 51 LEU A C 8
ATOM 14509 O O . LEU A 1 51 ? -5.257 9.794 -0.227 1.00 0.00 51 LEU A O 8
ATOM 14525 N N . THR A 1 52 ? -7.295 9.039 -0.865 1.00 0.00 52 THR A N 8
ATOM 14526 C CA . THR A 1 52 ? -8.036 9.516 0.309 1.00 0.00 52 THR A CA 8
ATOM 14527 C C . THR A 1 52 ? -8.266 8.343 1.291 1.00 0.00 52 THR A C 8
ATOM 14528 O O . THR A 1 52 ? -8.049 7.172 0.937 1.00 0.00 52 THR A O 8
ATOM 14539 N N . SER A 1 53 ? -8.708 8.673 2.520 1.00 0.00 53 SER A N 8
ATOM 14540 C CA . SER A 1 53 ? -8.975 7.683 3.592 1.00 0.00 53 SER A CA 8
ATOM 14541 C C . SER A 1 53 ? -10.170 6.776 3.217 1.00 0.00 53 SER A C 8
ATOM 14542 O O . SER A 1 53 ? -10.252 5.629 3.661 1.00 0.00 53 SER A O 8
ATOM 14550 N N . LEU A 1 54 ? -11.085 7.313 2.374 1.00 0.00 54 LEU A N 8
ATOM 14551 C CA . LEU A 1 54 ? -12.220 6.549 1.799 1.00 0.00 54 LEU A CA 8
ATOM 14552 C C . LEU A 1 54 ? -11.712 5.378 0.922 1.00 0.00 54 LEU A C 8
ATOM 14553 O O . LEU A 1 54 ? -12.280 4.285 0.954 1.00 0.00 54 LEU A O 8
ATOM 14569 N N . HIS A 1 55 ? -10.619 5.623 0.162 1.00 0.00 55 HIS A N 8
ATOM 14570 C CA . HIS A 1 55 ? -9.984 4.595 -0.697 1.00 0.00 55 HIS A CA 8
ATOM 14571 C C . HIS A 1 55 ? -9.414 3.456 0.158 1.00 0.00 55 HIS A C 8
ATOM 14572 O O . HIS A 1 55 ? -9.526 2.287 -0.208 1.00 0.00 55 HIS A O 8
ATOM 14587 N N . MET A 1 56 ? -8.818 3.828 1.303 1.00 0.00 56 MET A N 8
ATOM 14588 C CA . MET A 1 56 ? -8.219 2.865 2.254 1.00 0.00 56 MET A CA 8
ATOM 14589 C C . MET A 1 56 ? -9.302 2.037 2.946 1.00 0.00 56 MET A C 8
ATOM 14590 O O . MET A 1 56 ? -9.133 0.835 3.157 1.00 0.00 56 MET A O 8
ATOM 14604 N N . GLN A 1 57 ? -10.425 2.700 3.265 1.00 0.00 57 GLN A N 8
ATOM 14605 C CA . GLN A 1 57 ? -11.584 2.064 3.906 1.00 0.00 57 GLN A CA 8
ATOM 14606 C C . GLN A 1 57 ? -12.187 0.993 2.977 1.00 0.00 57 GLN A C 8
ATOM 14607 O O . GLN A 1 57 ? -12.355 -0.159 3.379 1.00 0.00 57 GLN A O 8
ATOM 14621 N N . ASN A 1 58 ? -12.451 1.386 1.720 1.00 0.00 58 ASN A N 8
ATOM 14622 C CA . ASN A 1 58 ? -13.046 0.504 0.690 1.00 0.00 58 ASN A CA 8
ATOM 14623 C C . ASN A 1 58 ? -12.093 -0.637 0.307 1.00 0.00 58 ASN A C 8
ATOM 14624 O O . ASN A 1 58 ? -12.541 -1.732 -0.052 1.00 0.00 58 ASN A O 8
ATOM 14635 N N . TYR A 1 59 ? -10.780 -0.360 0.393 1.00 0.00 59 TYR A N 8
ATOM 14636 C CA . TYR A 1 59 ? -9.726 -1.353 0.141 1.00 0.00 59 TYR A CA 8
ATOM 14637 C C . TYR A 1 59 ? -9.778 -2.466 1.204 1.00 0.00 59 TYR A C 8
ATOM 14638 O O . TYR A 1 59 ? -9.814 -3.649 0.867 1.00 0.00 59 TYR A O 8
ATOM 14656 N N . VAL A 1 60 ? -9.809 -2.052 2.483 1.00 0.00 60 VAL A N 8
ATOM 14657 C CA . VAL A 1 60 ? -9.858 -2.971 3.641 1.00 0.00 60 VAL A CA 8
ATOM 14658 C C . VAL A 1 60 ? -11.159 -3.801 3.647 1.00 0.00 60 VAL A C 8
ATOM 14659 O O . VAL A 1 60 ? -11.146 -4.997 3.988 1.00 0.00 60 VAL A O 8
ATOM 14672 N N . ASN A 1 61 ? -12.261 -3.161 3.218 1.00 0.00 61 ASN A N 8
ATOM 14673 C CA . ASN A 1 61 ? -13.561 -3.835 3.048 1.00 0.00 61 ASN A CA 8
ATOM 14674 C C . ASN A 1 61 ? -13.436 -4.937 1.983 1.00 0.00 61 ASN A C 8
ATOM 14675 O O . ASN A 1 61 ? -13.888 -6.069 2.195 1.00 0.00 61 ASN A O 8
ATOM 14686 N N . SER A 1 62 ? -12.748 -4.602 0.870 1.00 0.00 62 SER A N 8
ATOM 14687 C CA . SER A 1 62 ? -12.533 -5.523 -0.254 1.00 0.00 62 SER A CA 8
ATOM 14688 C C . SER A 1 62 ? -11.711 -6.750 0.192 1.00 0.00 62 SER A C 8
ATOM 14689 O O . SER A 1 62 ? -12.002 -7.863 -0.228 1.00 0.00 62 SER A O 8
ATOM 14697 N N . LEU A 1 63 ? -10.717 -6.527 1.082 1.00 0.00 63 LEU A N 8
ATOM 14698 C CA . LEU A 1 63 ? -9.849 -7.600 1.631 1.00 0.00 63 LEU A CA 8
ATOM 14699 C C . LEU A 1 63 ? -10.673 -8.658 2.381 1.00 0.00 63 LEU A C 8
ATOM 14700 O O . LEU A 1 63 ? -10.418 -9.867 2.263 1.00 0.00 63 LEU A O 8
ATOM 14716 N N . ARG A 1 64 ? -11.673 -8.179 3.143 1.00 0.00 64 ARG A N 8
ATOM 14717 C CA . ARG A 1 64 ? -12.594 -9.044 3.893 1.00 0.00 64 ARG A CA 8
ATOM 14718 C C . ARG A 1 64 ? -13.485 -9.850 2.915 1.00 0.00 64 ARG A C 8
ATOM 14719 O O . ARG A 1 64 ? -13.791 -11.023 3.158 1.00 0.00 64 ARG A O 8
ATOM 14740 N N . ASP A 1 65 ? -13.857 -9.207 1.784 1.00 0.00 65 ASP A N 8
ATOM 14741 C CA . ASP A 1 65 ? -14.651 -9.839 0.702 1.00 0.00 65 ASP A CA 8
ATOM 14742 C C . ASP A 1 65 ? -13.819 -10.906 -0.048 1.00 0.00 65 ASP A C 8
ATOM 14743 O O . ASP A 1 65 ? -14.386 -11.850 -0.609 1.00 0.00 65 ASP A O 8
ATOM 14752 N N . GLU A 1 66 ? -12.470 -10.738 -0.064 1.00 0.00 66 GLU A N 8
ATOM 14753 C CA . GLU A 1 66 ? -11.536 -11.725 -0.670 1.00 0.00 66 GLU A CA 8
ATOM 14754 C C . GLU A 1 66 ? -11.250 -12.890 0.296 1.00 0.00 66 GLU A C 8
ATOM 14755 O O . GLU A 1 66 ? -10.577 -13.854 -0.077 1.00 0.00 66 GLU A O 8
ATOM 14767 N N . GLY A 1 67 ? -11.766 -12.787 1.536 1.00 0.00 67 GLY A N 8
ATOM 14768 C CA . GLY A 1 67 ? -11.583 -13.824 2.555 1.00 0.00 67 GLY A CA 8
ATOM 14769 C C . GLY A 1 67 ? -10.160 -13.876 3.098 1.00 0.00 67 GLY A C 8
ATOM 14770 O O . GLY A 1 67 ? -9.673 -14.943 3.491 1.00 0.00 67 GLY A O 8
ATOM 14774 N N . LEU A 1 68 ? -9.492 -12.712 3.094 1.00 0.00 68 LEU A N 8
ATOM 14775 C CA . LEU A 1 68 ? -8.133 -12.559 3.626 1.00 0.00 68 LEU A CA 8
ATOM 14776 C C . LEU A 1 68 ? -8.181 -12.406 5.150 1.00 0.00 68 LEU A C 8
ATOM 14777 O O . LEU A 1 68 ? -9.008 -11.648 5.676 1.00 0.00 68 LEU A O 8
ATOM 14793 N N . LYS A 1 69 ? -7.278 -13.124 5.838 1.00 0.00 69 LYS A N 8
ATOM 14794 C CA . LYS A 1 69 ? -7.177 -13.085 7.306 1.00 0.00 69 LYS A CA 8
ATOM 14795 C C . LYS A 1 69 ? -6.659 -11.716 7.775 1.00 0.00 69 LYS A C 8
ATOM 14796 O O . LYS A 1 69 ? -6.020 -10.986 7.002 1.00 0.00 69 LYS A O 8
ATOM 14815 N N . ARG A 1 70 ? -6.932 -11.390 9.051 1.00 0.00 70 ARG A N 8
ATOM 14816 C CA . ARG A 1 70 ? -6.434 -10.152 9.690 1.00 0.00 70 ARG A CA 8
ATOM 14817 C C . ARG A 1 70 ? -4.887 -10.072 9.633 1.00 0.00 70 ARG A C 8
ATOM 14818 O O . ARG A 1 70 ? -4.340 -8.986 9.649 1.00 0.00 70 ARG A O 8
ATOM 14839 N N . GLY A 1 71 ? -4.211 -11.239 9.567 1.00 0.00 71 GLY A N 8
ATOM 14840 C CA . GLY A 1 71 ? -2.758 -11.303 9.359 1.00 0.00 71 GLY A CA 8
ATOM 14841 C C . GLY A 1 71 ? -2.306 -10.778 7.993 1.00 0.00 71 GLY A C 8
ATOM 14842 O O . GLY A 1 71 ? -1.316 -10.050 7.911 1.00 0.00 71 GLY A O 8
ATOM 14846 N N . THR A 1 72 ? -3.045 -11.140 6.926 1.00 0.00 72 THR A N 8
ATOM 14847 C CA . THR A 1 72 ? -2.775 -10.648 5.557 1.00 0.00 72 THR A CA 8
ATOM 14848 C C . THR A 1 72 ? -2.996 -9.129 5.500 1.00 0.00 72 THR A C 8
ATOM 14849 O O . THR A 1 72 ? -2.136 -8.378 5.023 1.00 0.00 72 THR A O 8
ATOM 14860 N N . ILE A 1 73 ? -4.145 -8.705 6.059 1.00 0.00 73 ILE A N 8
ATOM 14861 C CA . ILE A 1 73 ? -4.562 -7.297 6.113 1.00 0.00 73 ILE A CA 8
ATOM 14862 C C . ILE A 1 73 ? -3.541 -6.473 6.929 1.00 0.00 73 ILE A C 8
ATOM 14863 O O . ILE A 1 73 ? -3.207 -5.352 6.557 1.00 0.00 73 ILE A O 8
ATOM 14879 N N . GLU A 1 74 ? -3.012 -7.086 8.003 1.00 0.00 74 GLU A N 8
ATOM 14880 C CA . GLU A 1 74 ? -2.014 -6.473 8.898 1.00 0.00 74 GLU A CA 8
ATOM 14881 C C . GLU A 1 74 ? -0.763 -6.062 8.118 1.00 0.00 74 GLU A C 8
ATOM 14882 O O . GLU A 1 74 ? -0.388 -4.891 8.124 1.00 0.00 74 GLU A O 8
ATOM 14894 N N . LYS A 1 75 ? -0.180 -7.047 7.407 1.00 0.00 75 LYS A N 8
ATOM 14895 C CA . LYS A 1 75 ? 1.092 -6.892 6.680 1.00 0.00 75 LYS A CA 8
ATOM 14896 C C . LYS A 1 75 ? 0.968 -5.816 5.600 1.00 0.00 75 LYS A C 8
ATOM 14897 O O . LYS A 1 75 ? 1.711 -4.834 5.600 1.00 0.00 75 LYS A O 8
ATOM 14916 N N . ILE A 1 76 ? -0.030 -5.998 4.727 1.00 0.00 76 ILE A N 8
ATOM 14917 C CA . ILE A 1 76 ? -0.181 -5.196 3.502 1.00 0.00 76 ILE A CA 8
ATOM 14918 C C . ILE A 1 76 ? -0.493 -3.723 3.818 1.00 0.00 76 ILE A C 8
ATOM 14919 O O . ILE A 1 76 ? 0.019 -2.842 3.133 1.00 0.00 76 ILE A O 8
ATOM 14935 N N . ILE A 1 77 ? -1.285 -3.462 4.887 1.00 0.00 77 ILE A N 8
ATOM 14936 C CA . ILE A 1 77 ? -1.567 -2.085 5.348 1.00 0.00 77 ILE A CA 8
ATOM 14937 C C . ILE A 1 77 ? -0.265 -1.407 5.835 1.00 0.00 77 ILE A C 8
ATOM 14938 O O . ILE A 1 77 ? -0.071 -0.227 5.583 1.00 0.00 77 ILE A O 8
ATOM 14954 N N . LYS A 1 78 ? 0.641 -2.176 6.485 1.00 0.00 78 LYS A N 8
ATOM 14955 C CA . LYS A 1 78 ? 1.941 -1.634 6.968 1.00 0.00 78 LYS A CA 8
ATOM 14956 C C . LYS A 1 78 ? 2.861 -1.270 5.787 1.00 0.00 78 LYS A C 8
ATOM 14957 O O . LYS A 1 78 ? 3.605 -0.294 5.860 1.00 0.00 78 LYS A O 8
ATOM 14976 N N . VAL A 1 79 ? 2.796 -2.079 4.711 1.00 0.00 79 VAL A N 8
ATOM 14977 C CA . VAL A 1 79 ? 3.589 -1.869 3.486 1.00 0.00 79 VAL A CA 8
ATOM 14978 C C . VAL A 1 79 ? 3.110 -0.594 2.753 1.00 0.00 79 VAL A C 8
ATOM 14979 O O . VAL A 1 79 ? 3.932 0.212 2.283 1.00 0.00 79 VAL A O 8
ATOM 14992 N N . ILE A 1 80 ? 1.773 -0.412 2.707 1.00 0.00 80 ILE A N 8
ATOM 14993 C CA . ILE A 1 80 ? 1.135 0.802 2.150 1.00 0.00 80 ILE A CA 8
ATOM 14994 C C . ILE A 1 80 ? 1.533 2.033 2.982 1.00 0.00 80 ILE A C 8
ATOM 14995 O O . ILE A 1 80 ? 1.925 3.059 2.430 1.00 0.00 80 ILE A O 8
ATOM 15011 N N . ARG A 1 81 ? 1.432 1.888 4.322 1.00 0.00 81 ARG A N 8
ATOM 15012 C CA . ARG A 1 81 ? 1.807 2.935 5.294 1.00 0.00 81 ARG A CA 8
ATOM 15013 C C . ARG A 1 81 ? 3.253 3.387 5.085 1.00 0.00 81 ARG A C 8
ATOM 15014 O O . ARG A 1 81 ? 3.517 4.571 4.970 1.00 0.00 81 ARG A O 8
ATOM 15035 N N . ASN A 1 82 ? 4.161 2.413 4.986 1.00 0.00 82 ASN A N 8
ATOM 15036 C CA . ASN A 1 82 ? 5.613 2.658 4.898 1.00 0.00 82 ASN A CA 8
ATOM 15037 C C . ASN A 1 82 ? 5.975 3.355 3.572 1.00 0.00 82 ASN A C 8
ATOM 15038 O O . ASN A 1 82 ? 6.892 4.183 3.521 1.00 0.00 82 ASN A O 8
ATOM 15049 N N . SER A 1 83 ? 5.218 3.022 2.519 1.00 0.00 83 SER A N 8
ATOM 15050 C CA . SER A 1 83 ? 5.346 3.655 1.200 1.00 0.00 83 SER A CA 8
ATOM 15051 C C . SER A 1 83 ? 4.848 5.121 1.258 1.00 0.00 83 SER A C 8
ATOM 15052 O O . SER A 1 83 ? 5.523 6.039 0.776 1.00 0.00 83 SER A O 8
ATOM 15060 N N . LEU A 1 84 ? 3.677 5.325 1.904 1.00 0.00 84 LEU A N 8
ATOM 15061 C CA . LEU A 1 84 ? 3.067 6.658 2.080 1.00 0.00 84 LEU A CA 8
ATOM 15062 C C . LEU A 1 84 ? 3.897 7.546 3.033 1.00 0.00 84 LEU A C 8
ATOM 15063 O O . LEU A 1 84 ? 3.852 8.765 2.917 1.00 0.00 84 LEU A O 8
ATOM 15079 N N . GLU A 1 85 ? 4.653 6.916 3.957 1.00 0.00 85 GLU A N 8
ATOM 15080 C CA . GLU A 1 85 ? 5.602 7.614 4.858 1.00 0.00 85 GLU A CA 8
ATOM 15081 C C . GLU A 1 85 ? 6.686 8.323 4.038 1.00 0.00 85 GLU A C 8
ATOM 15082 O O . GLU A 1 85 ? 7.066 9.466 4.327 1.00 0.00 85 GLU A O 8
ATOM 15094 N N . HIS A 1 86 ? 7.145 7.632 2.985 1.00 0.00 86 HIS A N 8
ATOM 15095 C CA . HIS A 1 86 ? 8.173 8.149 2.086 1.00 0.00 86 HIS A CA 8
ATOM 15096 C C . HIS A 1 86 ? 7.559 9.131 1.065 1.00 0.00 86 HIS A C 8
ATOM 15097 O O . HIS A 1 86 ? 8.257 9.989 0.529 1.00 0.00 86 HIS A O 8
ATOM 15112 N N . ALA A 1 87 ? 6.255 8.993 0.798 1.00 0.00 87 ALA A N 8
ATOM 15113 C CA . ALA A 1 87 ? 5.523 9.939 -0.065 1.00 0.00 87 ALA A CA 8
ATOM 15114 C C . ALA A 1 87 ? 5.310 11.298 0.645 1.00 0.00 87 ALA A C 8
ATOM 15115 O O . ALA A 1 87 ? 5.270 12.335 -0.017 1.00 0.00 87 ALA A O 8
ATOM 15122 N N . ILE A 1 88 ? 5.161 11.273 1.991 1.00 0.00 88 ILE A N 8
ATOM 15123 C CA . ILE A 1 88 ? 5.146 12.502 2.830 1.00 0.00 88 ILE A CA 8
ATOM 15124 C C . ILE A 1 88 ? 6.552 13.148 2.832 1.00 0.00 88 ILE A C 8
ATOM 15125 O O . ILE A 1 88 ? 6.692 14.382 2.795 1.00 0.00 88 ILE A O 8
ATOM 15141 N N . ASP A 1 89 ? 7.579 12.279 2.852 1.00 0.00 89 ASP A N 8
ATOM 15142 C CA . ASP A 1 89 ? 8.999 12.683 2.774 1.00 0.00 89 ASP A CA 8
ATOM 15143 C C . ASP A 1 89 ? 9.273 13.439 1.458 1.00 0.00 89 ASP A C 8
ATOM 15144 O O . ASP A 1 89 ? 9.928 14.481 1.451 1.00 0.00 89 ASP A O 8
ATOM 15153 N N . LEU A 1 90 ? 8.714 12.915 0.358 1.00 0.00 90 LEU A N 8
ATOM 15154 C CA . LEU A 1 90 ? 8.853 13.501 -0.991 1.00 0.00 90 LEU A CA 8
ATOM 15155 C C . LEU A 1 90 ? 7.868 14.668 -1.208 1.00 0.00 90 LEU A C 8
ATOM 15156 O O . LEU A 1 90 ? 7.961 15.361 -2.226 1.00 0.00 90 LEU A O 8
ATOM 15172 N N . GLU A 1 91 ? 6.932 14.856 -0.247 1.00 0.00 91 GLU A N 8
ATOM 15173 C CA . GLU A 1 91 ? 5.896 15.915 -0.281 1.00 0.00 91 GLU A CA 8
ATOM 15174 C C . GLU A 1 91 ? 4.915 15.704 -1.470 1.00 0.00 91 GLU A C 8
ATOM 15175 O O . GLU A 1 91 ? 4.288 16.640 -1.956 1.00 0.00 91 GLU A O 8
ATOM 15187 N N . LEU A 1 92 ? 4.775 14.434 -1.898 1.00 0.00 92 LEU A N 8
ATOM 15188 C CA . LEU A 1 92 ? 3.779 14.005 -2.906 1.00 0.00 92 LEU A CA 8
ATOM 15189 C C . LEU A 1 92 ? 2.390 13.882 -2.262 1.00 0.00 92 LEU A C 8
ATOM 15190 O O . LEU A 1 92 ? 1.360 14.036 -2.932 1.00 0.00 92 LEU A O 8
ATOM 15206 N N . ILE A 1 93 ? 2.386 13.576 -0.958 1.00 0.00 93 ILE A N 8
ATOM 15207 C CA . ILE A 1 93 ? 1.198 13.672 -0.092 1.00 0.00 93 ILE A CA 8
ATOM 15208 C C . ILE A 1 93 ? 1.588 14.415 1.191 1.00 0.00 93 ILE A C 8
ATOM 15209 O O . ILE A 1 93 ? 2.769 14.454 1.564 1.00 0.00 93 ILE A O 8
ATOM 15225 N N . THR A 1 94 ? 0.596 15.015 1.848 1.00 0.00 94 THR A N 8
ATOM 15226 C CA . THR A 1 94 ? 0.778 15.729 3.124 1.00 0.00 94 THR A CA 8
ATOM 15227 C C . THR A 1 94 ? 0.120 14.955 4.286 1.00 0.00 94 THR A C 8
ATOM 15228 O O . THR A 1 94 ? 0.044 15.474 5.407 1.00 0.00 94 THR A O 8
ATOM 15239 N N . LYS A 1 95 ? -0.325 13.702 4.019 1.00 0.00 95 LYS A N 8
ATOM 15240 C CA . LYS A 1 95 ? -1.015 12.872 5.025 1.00 0.00 95 LYS A CA 8
ATOM 15241 C C . LYS A 1 95 ? -1.011 11.391 4.608 1.00 0.00 95 LYS A C 8
ATOM 15242 O O . LYS A 1 95 ? -1.428 11.057 3.491 1.00 0.00 95 LYS A O 8
ATOM 15261 N N . ASN A 1 96 ? -0.549 10.523 5.525 1.00 0.00 96 ASN A N 8
ATOM 15262 C CA . ASN A 1 96 ? -0.601 9.065 5.364 1.00 0.00 96 ASN A CA 8
ATOM 15263 C C . ASN A 1 96 ? -2.015 8.591 5.754 1.00 0.00 96 ASN A C 8
ATOM 15264 O O . ASN A 1 96 ? -2.318 8.397 6.940 1.00 0.00 96 ASN A O 8
ATOM 15275 N N . VAL A 1 97 ? -2.876 8.446 4.741 1.00 0.00 97 VAL A N 8
ATOM 15276 C CA . VAL A 1 97 ? -4.284 8.035 4.909 1.00 0.00 97 VAL A CA 8
ATOM 15277 C C . VAL A 1 97 ? -4.419 6.537 5.295 1.00 0.00 97 VAL A C 8
ATOM 15278 O O . VAL A 1 97 ? -5.493 6.101 5.721 1.00 0.00 97 VAL A O 8
ATOM 15291 N N . ALA A 1 98 ? -3.318 5.767 5.166 1.00 0.00 98 ALA A N 8
ATOM 15292 C CA . ALA A 1 98 ? -3.275 4.333 5.534 1.00 0.00 98 ALA A CA 8
ATOM 15293 C C . ALA A 1 98 ? -2.925 4.171 7.022 1.00 0.00 98 ALA A C 8
ATOM 15294 O O . ALA A 1 98 ? -3.299 3.173 7.644 1.00 0.00 98 ALA A O 8
ATOM 15301 N N . ALA A 1 99 ? -2.187 5.158 7.580 1.00 0.00 99 ALA A N 8
ATOM 15302 C CA . ALA A 1 99 ? -1.857 5.197 9.022 1.00 0.00 99 ALA A CA 8
ATOM 15303 C C . ALA A 1 99 ? -3.104 5.556 9.845 1.00 0.00 99 ALA A C 8
ATOM 15304 O O . ALA A 1 99 ? -3.213 5.184 11.018 1.00 0.00 99 ALA A O 8
ATOM 15311 N N . LYS A 1 100 ? -4.040 6.283 9.207 1.00 0.00 100 LYS A N 8
ATOM 15312 C CA . LYS A 1 100 ? -5.349 6.620 9.800 1.00 0.00 100 LYS A CA 8
ATOM 15313 C C . LYS A 1 100 ? -6.320 5.421 9.732 1.00 0.00 100 LYS A C 8
ATOM 15314 O O . LYS A 1 100 ? -7.391 5.444 10.350 1.00 0.00 100 LYS A O 8
ATOM 15333 N N . THR A 1 101 ? -5.928 4.379 8.975 1.00 0.00 101 THR A N 8
ATOM 15334 C CA . THR A 1 101 ? -6.684 3.129 8.847 1.00 0.00 101 THR A CA 8
ATOM 15335 C C . THR A 1 101 ? -6.038 2.056 9.749 1.00 0.00 101 THR A C 8
ATOM 15336 O O . THR A 1 101 ? -4.886 1.661 9.521 1.00 0.00 101 THR A O 8
ATOM 15347 N N . LYS A 1 102 ? -6.773 1.618 10.786 1.00 0.00 102 LYS A N 8
ATOM 15348 C CA . LYS A 1 102 ? -6.310 0.574 11.722 1.00 0.00 102 LYS A CA 8
ATOM 15349 C C . LYS A 1 102 ? -6.499 -0.830 11.110 1.00 0.00 102 LYS A C 8
ATOM 15350 O O . LYS A 1 102 ? -7.154 -0.984 10.072 1.00 0.00 102 LYS A O 8
ATOM 15369 N N . LEU A 1 103 ? -5.891 -1.836 11.750 1.00 0.00 103 LEU A N 8
ATOM 15370 C CA . LEU A 1 103 ? -6.177 -3.249 11.467 1.00 0.00 103 LEU A CA 8
ATOM 15371 C C . LEU A 1 103 ? -7.538 -3.625 12.095 1.00 0.00 103 LEU A C 8
ATOM 15372 O O . LEU A 1 103 ? -7.718 -3.437 13.304 1.00 0.00 103 LEU A O 8
ATOM 15388 N N . PRO A 1 104 ? -8.531 -4.117 11.295 1.00 0.00 104 PRO A N 8
ATOM 15389 C CA . PRO A 1 104 ? -9.759 -4.723 11.842 1.00 0.00 104 PRO A CA 8
ATOM 15390 C C . PRO A 1 104 ? -9.568 -6.230 12.133 1.00 0.00 104 PRO A C 8
ATOM 15391 O O . PRO A 1 104 ? -8.659 -6.884 11.587 1.00 0.00 104 PRO A O 8
ATOM 15402 N N . LYS A 1 105 ? -10.408 -6.762 13.022 1.00 0.00 105 LYS A N 8
ATOM 15403 C CA . LYS A 1 105 ? -10.482 -8.201 13.305 1.00 0.00 105 LYS A CA 8
ATOM 15404 C C . LYS A 1 105 ? -11.419 -8.856 12.277 1.00 0.00 105 LYS A C 8
ATOM 15405 O O . LYS A 1 105 ? -12.639 -8.648 12.319 1.00 0.00 105 LYS A O 8
ATOM 15424 N N . ALA A 1 106 ? -10.836 -9.604 11.326 1.00 0.00 106 ALA A N 8
ATOM 15425 C CA . ALA A 1 106 ? -11.597 -10.383 10.321 1.00 0.00 106 ALA A CA 8
ATOM 15426 C C . ALA A 1 106 ? -11.994 -11.756 10.919 1.00 0.00 106 ALA A C 8
ATOM 15427 O O . ALA A 1 106 ? -11.716 -12.811 10.352 1.00 0.00 106 ALA A O 8
ATOM 15434 N N . ASP A 1 107 ? -12.676 -11.707 12.068 1.00 0.00 107 ASP A N 8
ATOM 15435 C CA . ASP A 1 107 ? -12.898 -12.869 12.956 1.00 0.00 107 ASP A CA 8
ATOM 15436 C C . ASP A 1 107 ? -14.404 -13.140 13.154 1.00 0.00 107 ASP A C 8
ATOM 15437 O O . ASP A 1 107 ? -15.249 -12.563 12.459 1.00 0.00 107 ASP A O 8
ATOM 15446 N N . LYS A 1 108 ? -14.709 -14.015 14.124 1.00 0.00 108 LYS A N 8
ATOM 15447 C CA . LYS A 1 108 ? -16.073 -14.273 14.610 1.00 0.00 108 LYS A CA 8
ATOM 15448 C C . LYS A 1 108 ? -16.046 -14.456 16.142 1.00 0.00 108 LYS A C 8
ATOM 15449 O O . LYS A 1 108 ? -16.945 -15.072 16.732 1.00 0.00 108 LYS A O 8
ATOM 15468 N N . GLU A 1 109 ? -15.033 -13.849 16.788 1.00 0.00 109 GLU A N 8
ATOM 15469 C CA . GLU A 1 109 ? -14.780 -13.978 18.245 1.00 0.00 109 GLU A CA 8
ATOM 15470 C C . GLU A 1 109 ? -15.613 -12.966 19.074 1.00 0.00 109 GLU A C 8
ATOM 15471 O O . GLU A 1 109 ? -15.262 -12.643 20.214 1.00 0.00 109 GLU A O 8
ATOM 15483 N N . GLU A 1 110 ? -16.747 -12.519 18.510 1.00 0.00 110 GLU A N 8
ATOM 15484 C CA . GLU A 1 110 ? -17.731 -11.624 19.171 1.00 0.00 110 GLU A CA 8
ATOM 15485 C C . GLU A 1 110 ? -18.656 -12.395 20.157 1.00 0.00 110 GLU A C 8
ATOM 15486 O O . GLU A 1 110 ? -19.815 -12.009 20.381 1.00 0.00 110 GLU A O 8
ATOM 15498 N N . LEU A 1 111 ? -18.101 -13.454 20.785 1.00 0.00 111 LEU A N 8
ATOM 15499 C CA . LEU A 1 111 ? -18.762 -14.247 21.827 1.00 0.00 111 LEU A CA 8
ATOM 15500 C C . LEU A 1 111 ? -18.461 -13.590 23.187 1.00 0.00 111 LEU A C 8
ATOM 15501 O O . LEU A 1 111 ? -17.837 -14.183 24.079 1.00 0.00 111 LEU A O 8
ATOM 15517 N N . GLU A 1 112 ? -18.893 -12.329 23.300 1.00 0.00 112 GLU A N 8
ATOM 15518 C CA . GLU A 1 112 ? -18.688 -11.483 24.485 1.00 0.00 112 GLU A CA 8
ATOM 15519 C C . GLU A 1 112 ? -19.972 -10.655 24.679 1.00 0.00 112 GLU A C 8
ATOM 15520 O O . GLU A 1 112 ? -20.466 -10.037 23.725 1.00 0.00 112 GLU A O 8
ATOM 15532 N N . HIS A 1 113 ? -20.497 -10.656 25.919 1.00 0.00 113 HIS A N 8
ATOM 15533 C CA . HIS A 1 113 ? -21.858 -10.189 26.257 1.00 0.00 113 HIS A CA 8
ATOM 15534 C C . HIS A 1 113 ? -22.061 -8.678 25.975 1.00 0.00 113 HIS A C 8
ATOM 15535 O O . HIS A 1 113 ? -23.189 -8.243 25.710 1.00 0.00 113 HIS A O 8
ATOM 15550 N N . HIS A 1 114 ? -20.968 -7.890 26.013 1.00 0.00 114 HIS A N 8
ATOM 15551 C CA . HIS A 1 114 ? -20.989 -6.460 25.618 1.00 0.00 114 HIS A CA 8
ATOM 15552 C C . HIS A 1 114 ? -20.785 -6.343 24.091 1.00 0.00 114 HIS A C 8
ATOM 15553 O O . HIS A 1 114 ? -19.843 -5.695 23.613 1.00 0.00 114 HIS A O 8
ATOM 15568 N N . HIS A 1 115 ? -21.678 -7.003 23.336 1.00 0.00 115 HIS A N 8
ATOM 15569 C CA . HIS A 1 115 ? -21.639 -7.030 21.870 1.00 0.00 115 HIS A CA 8
ATOM 15570 C C . HIS A 1 115 ? -22.023 -5.638 21.321 1.00 0.00 115 HIS A C 8
ATOM 15571 O O . HIS A 1 115 ? -23.212 -5.316 21.181 1.00 0.00 115 HIS A O 8
ATOM 15586 N N . HIS A 1 116 ? -20.994 -4.804 21.072 1.00 0.00 116 HIS A N 8
ATOM 15587 C CA . HIS A 1 116 ? -21.161 -3.429 20.572 1.00 0.00 116 HIS A CA 8
ATOM 15588 C C . HIS A 1 116 ? -21.612 -3.458 19.100 1.00 0.00 116 HIS A C 8
ATOM 15589 O O . HIS A 1 116 ? -20.795 -3.569 18.184 1.00 0.00 116 HIS A O 8
ATOM 15604 N N . HIS A 1 117 ? -22.936 -3.425 18.913 1.00 0.00 117 HIS A N 8
ATOM 15605 C CA . HIS A 1 117 ? -23.580 -3.433 17.588 1.00 0.00 117 HIS A CA 8
ATOM 15606 C C . HIS A 1 117 ? -23.791 -1.991 17.091 1.00 0.00 117 HIS A C 8
ATOM 15607 O O . HIS A 1 117 ? -23.546 -1.689 15.922 1.00 0.00 117 HIS A O 8
ATOM 15622 N N . HIS A 1 118 ? -24.234 -1.108 18.010 1.00 0.00 118 HIS A N 8
ATOM 15623 C CA . HIS A 1 118 ? -24.542 0.312 17.746 1.00 0.00 118 HIS A CA 8
ATOM 15624 C C . HIS A 1 118 ? -24.510 1.046 19.107 1.00 0.00 118 HIS A C 8
ATOM 15625 O O . HIS A 1 118 ? -23.489 1.682 19.434 1.00 0.00 118 HIS A O 8
ATOM 15641 N N . MET A 1 1 ? 8.779 17.169 -3.804 1.00 0.00 1 MET A N 9
ATOM 15642 C CA . MET A 1 1 ? 9.768 16.712 -4.801 1.00 0.00 1 MET A CA 9
ATOM 15643 C C . MET A 1 1 ? 9.035 15.955 -5.923 1.00 0.00 1 MET A C 9
ATOM 15644 O O . MET A 1 1 ? 8.546 14.844 -5.693 1.00 0.00 1 MET A O 9
ATOM 15660 N N . GLU A 1 2 ? 8.936 16.597 -7.115 1.00 0.00 2 GLU A N 9
ATOM 15661 C CA . GLU A 1 2 ? 8.202 16.086 -8.311 1.00 0.00 2 GLU A CA 9
ATOM 15662 C C . GLU A 1 2 ? 6.666 16.017 -8.058 1.00 0.00 2 GLU A C 9
ATOM 15663 O O . GLU A 1 2 ? 6.243 15.649 -6.963 1.00 0.00 2 GLU A O 9
ATOM 15675 N N . PRO A 1 3 ? 5.800 16.367 -9.067 1.00 0.00 3 PRO A N 9
ATOM 15676 C CA . PRO A 1 3 ? 4.325 16.438 -8.865 1.00 0.00 3 PRO A CA 9
ATOM 15677 C C . PRO A 1 3 ? 3.701 15.085 -8.442 1.00 0.00 3 PRO A C 9
ATOM 15678 O O . PRO A 1 3 ? 4.211 14.010 -8.783 1.00 0.00 3 PRO A O 9
ATOM 15689 N N . SER A 1 4 ? 2.562 15.164 -7.734 1.00 0.00 4 SER A N 9
ATOM 15690 C CA . SER A 1 4 ? 1.824 13.992 -7.201 1.00 0.00 4 SER A CA 9
ATOM 15691 C C . SER A 1 4 ? 0.941 13.302 -8.281 1.00 0.00 4 SER A C 9
ATOM 15692 O O . SER A 1 4 ? 0.036 12.513 -7.965 1.00 0.00 4 SER A O 9
ATOM 15700 N N . LYS A 1 5 ? 1.268 13.585 -9.556 1.00 0.00 5 LYS A N 9
ATOM 15701 C CA . LYS A 1 5 ? 0.589 13.036 -10.740 1.00 0.00 5 LYS A CA 9
ATOM 15702 C C . LYS A 1 5 ? 1.082 11.603 -11.040 1.00 0.00 5 LYS A C 9
ATOM 15703 O O . LYS A 1 5 ? 0.596 10.950 -11.970 1.00 0.00 5 LYS A O 9
ATOM 15722 N N . LEU A 1 6 ? 2.069 11.135 -10.251 1.00 0.00 6 LEU A N 9
ATOM 15723 C CA . LEU A 1 6 ? 2.526 9.740 -10.268 1.00 0.00 6 LEU A CA 9
ATOM 15724 C C . LEU A 1 6 ? 1.440 8.849 -9.635 1.00 0.00 6 LEU A C 9
ATOM 15725 O O . LEU A 1 6 ? 0.960 9.147 -8.535 1.00 0.00 6 LEU A O 9
ATOM 15741 N N . SER A 1 7 ? 1.026 7.787 -10.357 1.00 0.00 7 SER A N 9
ATOM 15742 C CA . SER A 1 7 ? 0.083 6.783 -9.838 1.00 0.00 7 SER A CA 9
ATOM 15743 C C . SER A 1 7 ? 0.775 5.934 -8.762 1.00 0.00 7 SER A C 9
ATOM 15744 O O . SER A 1 7 ? 1.990 5.690 -8.847 1.00 0.00 7 SER A O 9
ATOM 15752 N N . TYR A 1 8 ? -0.005 5.489 -7.765 1.00 0.00 8 TYR A N 9
ATOM 15753 C CA . TYR A 1 8 ? 0.518 4.746 -6.606 1.00 0.00 8 TYR A CA 9
ATOM 15754 C C . TYR A 1 8 ? 1.179 3.425 -7.034 1.00 0.00 8 TYR A C 9
ATOM 15755 O O . TYR A 1 8 ? 2.178 3.027 -6.449 1.00 0.00 8 TYR A O 9
ATOM 15773 N N . GLY A 1 9 ? 0.641 2.799 -8.094 1.00 0.00 9 GLY A N 9
ATOM 15774 C CA . GLY A 1 9 ? 1.185 1.543 -8.615 1.00 0.00 9 GLY A CA 9
ATOM 15775 C C . GLY A 1 9 ? 2.596 1.688 -9.163 1.00 0.00 9 GLY A C 9
ATOM 15776 O O . GLY A 1 9 ? 3.475 0.872 -8.862 1.00 0.00 9 GLY A O 9
ATOM 15780 N N . GLU A 1 10 ? 2.811 2.752 -9.960 1.00 0.00 10 GLU A N 9
ATOM 15781 C CA . GLU A 1 10 ? 4.128 3.064 -10.550 1.00 0.00 10 GLU A CA 9
ATOM 15782 C C . GLU A 1 10 ? 5.112 3.533 -9.465 1.00 0.00 10 GLU A C 9
ATOM 15783 O O . GLU A 1 10 ? 6.328 3.339 -9.588 1.00 0.00 10 GLU A O 9
ATOM 15795 N N . TYR A 1 11 ? 4.565 4.161 -8.407 1.00 0.00 11 TYR A N 9
ATOM 15796 C CA . TYR A 1 11 ? 5.339 4.555 -7.221 1.00 0.00 11 TYR A CA 9
ATOM 15797 C C . TYR A 1 11 ? 5.858 3.306 -6.478 1.00 0.00 11 TYR A C 9
ATOM 15798 O O . TYR A 1 11 ? 7.018 3.263 -6.081 1.00 0.00 11 TYR A O 9
ATOM 15816 N N . LEU A 1 12 ? 4.981 2.298 -6.326 1.00 0.00 12 LEU A N 9
ATOM 15817 C CA . LEU A 1 12 ? 5.284 1.039 -5.600 1.00 0.00 12 LEU A CA 9
ATOM 15818 C C . LEU A 1 12 ? 6.392 0.229 -6.281 1.00 0.00 12 LEU A C 9
ATOM 15819 O O . LEU A 1 12 ? 7.093 -0.525 -5.614 1.00 0.00 12 LEU A O 9
ATOM 15835 N N . GLU A 1 13 ? 6.526 0.385 -7.609 1.00 0.00 13 GLU A N 9
ATOM 15836 C CA . GLU A 1 13 ? 7.608 -0.245 -8.387 1.00 0.00 13 GLU A CA 9
ATOM 15837 C C . GLU A 1 13 ? 8.981 0.322 -7.960 1.00 0.00 13 GLU A C 9
ATOM 15838 O O . GLU A 1 13 ? 9.891 -0.430 -7.589 1.00 0.00 13 GLU A O 9
ATOM 15850 N N . SER A 1 14 ? 9.088 1.662 -7.981 1.00 0.00 14 SER A N 9
ATOM 15851 C CA . SER A 1 14 ? 10.321 2.386 -7.609 1.00 0.00 14 SER A CA 9
ATOM 15852 C C . SER A 1 14 ? 10.652 2.172 -6.113 1.00 0.00 14 SER A C 9
ATOM 15853 O O . SER A 1 14 ? 11.792 1.837 -5.757 1.00 0.00 14 SER A O 9
ATOM 15861 N N . TRP A 1 15 ? 9.618 2.331 -5.268 1.00 0.00 15 TRP A N 9
ATOM 15862 C CA . TRP A 1 15 ? 9.704 2.184 -3.804 1.00 0.00 15 TRP A CA 9
ATOM 15863 C C . TRP A 1 15 ? 10.228 0.785 -3.444 1.00 0.00 15 TRP A C 9
ATOM 15864 O O . TRP A 1 15 ? 11.124 0.650 -2.615 1.00 0.00 15 TRP A O 9
ATOM 15885 N N . PHE A 1 16 ? 9.660 -0.238 -4.111 1.00 0.00 16 PHE A N 9
ATOM 15886 C CA . PHE A 1 16 ? 10.042 -1.655 -3.941 1.00 0.00 16 PHE A CA 9
ATOM 15887 C C . PHE A 1 16 ? 11.558 -1.873 -4.132 1.00 0.00 16 PHE A C 9
ATOM 15888 O O . PHE A 1 16 ? 12.208 -2.469 -3.269 1.00 0.00 16 PHE A O 9
ATOM 15905 N N . ASN A 1 17 ? 12.096 -1.379 -5.270 1.00 0.00 17 ASN A N 9
ATOM 15906 C CA . ASN A 1 17 ? 13.514 -1.582 -5.655 1.00 0.00 17 ASN A CA 9
ATOM 15907 C C . ASN A 1 17 ? 14.479 -1.089 -4.567 1.00 0.00 17 ASN A C 9
ATOM 15908 O O . ASN A 1 17 ? 15.397 -1.819 -4.159 1.00 0.00 17 ASN A O 9
ATOM 15919 N N . THR A 1 18 ? 14.242 0.132 -4.082 1.00 0.00 18 THR A N 9
ATOM 15920 C CA . THR A 1 18 ? 15.100 0.765 -3.070 1.00 0.00 18 THR A CA 9
ATOM 15921 C C . THR A 1 18 ? 14.805 0.198 -1.649 1.00 0.00 18 THR A C 9
ATOM 15922 O O . THR A 1 18 ? 15.647 0.285 -0.746 1.00 0.00 18 THR A O 9
ATOM 15933 N N . LYS A 1 19 ? 13.619 -0.437 -1.480 1.00 0.00 19 LYS A N 9
ATOM 15934 C CA . LYS A 1 19 ? 13.171 -1.009 -0.187 1.00 0.00 19 LYS A CA 9
ATOM 15935 C C . LYS A 1 19 ? 13.787 -2.400 0.064 1.00 0.00 19 LYS A C 9
ATOM 15936 O O . LYS A 1 19 ? 13.989 -2.783 1.224 1.00 0.00 19 LYS A O 9
ATOM 15955 N N . ARG A 1 20 ? 14.075 -3.151 -1.028 1.00 0.00 20 ARG A N 9
ATOM 15956 C CA . ARG A 1 20 ? 14.732 -4.489 -0.959 1.00 0.00 20 ARG A CA 9
ATOM 15957 C C . ARG A 1 20 ? 16.016 -4.453 -0.104 1.00 0.00 20 ARG A C 9
ATOM 15958 O O . ARG A 1 20 ? 16.318 -5.400 0.626 1.00 0.00 20 ARG A O 9
ATOM 15979 N N . HIS A 1 21 ? 16.737 -3.319 -0.195 1.00 0.00 21 HIS A N 9
ATOM 15980 C CA . HIS A 1 21 ? 18.011 -3.077 0.518 1.00 0.00 21 HIS A CA 9
ATOM 15981 C C . HIS A 1 21 ? 17.837 -3.099 2.056 1.00 0.00 21 HIS A C 9
ATOM 15982 O O . HIS A 1 21 ? 18.775 -3.434 2.785 1.00 0.00 21 HIS A O 9
ATOM 15997 N N . SER A 1 22 ? 16.633 -2.732 2.530 1.00 0.00 22 SER A N 9
ATOM 15998 C CA . SER A 1 22 ? 16.317 -2.617 3.969 1.00 0.00 22 SER A CA 9
ATOM 15999 C C . SER A 1 22 ? 15.640 -3.902 4.499 1.00 0.00 22 SER A C 9
ATOM 16000 O O . SER A 1 22 ? 16.060 -4.467 5.523 1.00 0.00 22 SER A O 9
ATOM 16008 N N . VAL A 1 23 ? 14.583 -4.351 3.795 1.00 0.00 23 VAL A N 9
ATOM 16009 C CA . VAL A 1 23 ? 13.738 -5.482 4.250 1.00 0.00 23 VAL A CA 9
ATOM 16010 C C . VAL A 1 23 ? 14.391 -6.850 3.974 1.00 0.00 23 VAL A C 9
ATOM 16011 O O . VAL A 1 23 ? 14.184 -7.799 4.734 1.00 0.00 23 VAL A O 9
ATOM 16024 N N . GLY A 1 24 ? 15.185 -6.925 2.899 1.00 0.00 24 GLY A N 9
ATOM 16025 C CA . GLY A 1 24 ? 15.766 -8.184 2.424 1.00 0.00 24 GLY A CA 9
ATOM 16026 C C . GLY A 1 24 ? 15.092 -8.638 1.138 1.00 0.00 24 GLY A C 9
ATOM 16027 O O . GLY A 1 24 ? 13.922 -8.321 0.918 1.00 0.00 24 GLY A O 9
ATOM 16031 N N . ILE A 1 25 ? 15.832 -9.383 0.307 1.00 0.00 25 ILE A N 9
ATOM 16032 C CA . ILE A 1 25 ? 15.389 -9.818 -1.039 1.00 0.00 25 ILE A CA 9
ATOM 16033 C C . ILE A 1 25 ? 14.141 -10.732 -0.973 1.00 0.00 25 ILE A C 9
ATOM 16034 O O . ILE A 1 25 ? 13.164 -10.519 -1.704 1.00 0.00 25 ILE A O 9
ATOM 16050 N N . GLN A 1 26 ? 14.185 -11.738 -0.076 1.00 0.00 26 GLN A N 9
ATOM 16051 C CA . GLN A 1 26 ? 13.085 -12.715 0.085 1.00 0.00 26 GLN A CA 9
ATOM 16052 C C . GLN A 1 26 ? 11.839 -12.051 0.696 1.00 0.00 26 GLN A C 9
ATOM 16053 O O . GLN A 1 26 ? 10.714 -12.297 0.252 1.00 0.00 26 GLN A O 9
ATOM 16067 N N . THR A 1 27 ? 12.077 -11.208 1.718 1.00 0.00 27 THR A N 9
ATOM 16068 C CA . THR A 1 27 ? 11.033 -10.428 2.405 1.00 0.00 27 THR A CA 9
ATOM 16069 C C . THR A 1 27 ? 10.296 -9.521 1.406 1.00 0.00 27 THR A C 9
ATOM 16070 O O . THR A 1 27 ? 9.066 -9.453 1.401 1.00 0.00 27 THR A O 9
ATOM 16081 N N . ALA A 1 28 ? 11.091 -8.897 0.519 1.00 0.00 28 ALA A N 9
ATOM 16082 C CA . ALA A 1 28 ? 10.609 -7.947 -0.493 1.00 0.00 28 ALA A CA 9
ATOM 16083 C C . ALA A 1 28 ? 9.708 -8.646 -1.522 1.00 0.00 28 ALA A C 9
ATOM 16084 O O . ALA A 1 28 ? 8.663 -8.113 -1.898 1.00 0.00 28 ALA A O 9
ATOM 16091 N N . LYS A 1 29 ? 10.133 -9.852 -1.951 1.00 0.00 29 LYS A N 9
ATOM 16092 C CA . LYS A 1 29 ? 9.389 -10.696 -2.923 1.00 0.00 29 LYS A CA 9
ATOM 16093 C C . LYS A 1 29 ? 7.943 -10.920 -2.423 1.00 0.00 29 LYS A C 9
ATOM 16094 O O . LYS A 1 29 ? 6.983 -10.889 -3.203 1.00 0.00 29 LYS A O 9
ATOM 16113 N N . VAL A 1 30 ? 7.823 -11.114 -1.099 1.00 0.00 30 VAL A N 9
ATOM 16114 C CA . VAL A 1 30 ? 6.545 -11.348 -0.413 1.00 0.00 30 VAL A CA 9
ATOM 16115 C C . VAL A 1 30 ? 5.715 -10.039 -0.359 1.00 0.00 30 VAL A C 9
ATOM 16116 O O . VAL A 1 30 ? 4.510 -10.055 -0.646 1.00 0.00 30 VAL A O 9
ATOM 16129 N N . LEU A 1 31 ? 6.397 -8.910 -0.046 1.00 0.00 31 LEU A N 9
ATOM 16130 C CA . LEU A 1 31 ? 5.760 -7.570 0.072 1.00 0.00 31 LEU A CA 9
ATOM 16131 C C . LEU A 1 31 ? 5.122 -7.144 -1.258 1.00 0.00 31 LEU A C 9
ATOM 16132 O O . LEU A 1 31 ? 3.998 -6.638 -1.284 1.00 0.00 31 LEU A O 9
ATOM 16148 N N . LYS A 1 32 ? 5.852 -7.365 -2.369 1.00 0.00 32 LYS A N 9
ATOM 16149 C CA . LYS A 1 32 ? 5.363 -7.007 -3.707 1.00 0.00 32 LYS A CA 9
ATOM 16150 C C . LYS A 1 32 ? 4.350 -8.045 -4.198 1.00 0.00 32 LYS A C 9
ATOM 16151 O O . LYS A 1 32 ? 3.448 -7.709 -4.963 1.00 0.00 32 LYS A O 9
ATOM 16170 N N . GLY A 1 33 ? 4.500 -9.301 -3.733 1.00 0.00 33 GLY A N 9
ATOM 16171 C CA . GLY A 1 33 ? 3.496 -10.350 -3.974 1.00 0.00 33 GLY A CA 9
ATOM 16172 C C . GLY A 1 33 ? 2.113 -9.934 -3.486 1.00 0.00 33 GLY A C 9
ATOM 16173 O O . GLY A 1 33 ? 1.096 -10.308 -4.069 1.00 0.00 33 GLY A O 9
ATOM 16177 N N . TYR A 1 34 ? 2.112 -9.121 -2.420 1.00 0.00 34 TYR A N 9
ATOM 16178 C CA . TYR A 1 34 ? 0.915 -8.479 -1.875 1.00 0.00 34 TYR A CA 9
ATOM 16179 C C . TYR A 1 34 ? 0.506 -7.245 -2.706 1.00 0.00 34 TYR A C 9
ATOM 16180 O O . TYR A 1 34 ? -0.689 -7.008 -2.911 1.00 0.00 34 TYR A O 9
ATOM 16198 N N . LEU A 1 35 ? 1.507 -6.466 -3.181 1.00 0.00 35 LEU A N 9
ATOM 16199 C CA . LEU A 1 35 ? 1.269 -5.225 -3.952 1.00 0.00 35 LEU A CA 9
ATOM 16200 C C . LEU A 1 35 ? 0.525 -5.518 -5.265 1.00 0.00 35 LEU A C 9
ATOM 16201 O O . LEU A 1 35 ? -0.616 -5.089 -5.437 1.00 0.00 35 LEU A O 9
ATOM 16217 N N . ASN A 1 36 ? 1.162 -6.292 -6.165 1.00 0.00 36 ASN A N 9
ATOM 16218 C CA . ASN A 1 36 ? 0.614 -6.554 -7.517 1.00 0.00 36 ASN A CA 9
ATOM 16219 C C . ASN A 1 36 ? -0.694 -7.377 -7.465 1.00 0.00 36 ASN A C 9
ATOM 16220 O O . ASN A 1 36 ? -1.480 -7.351 -8.417 1.00 0.00 36 ASN A O 9
ATOM 16231 N N . SER A 1 37 ? -0.922 -8.094 -6.343 1.00 0.00 37 SER A N 9
ATOM 16232 C CA . SER A 1 37 ? -2.154 -8.876 -6.138 1.00 0.00 37 SER A CA 9
ATOM 16233 C C . SER A 1 37 ? -3.310 -7.970 -5.674 1.00 0.00 37 SER A C 9
ATOM 16234 O O . SER A 1 37 ? -4.377 -7.958 -6.286 1.00 0.00 37 SER A O 9
ATOM 16242 N N . ARG A 1 38 ? -3.080 -7.204 -4.593 1.00 0.00 38 ARG A N 9
ATOM 16243 C CA . ARG A 1 38 ? -4.140 -6.442 -3.902 1.00 0.00 38 ARG A CA 9
ATOM 16244 C C . ARG A 1 38 ? -4.166 -4.963 -4.320 1.00 0.00 38 ARG A C 9
ATOM 16245 O O . ARG A 1 38 ? -5.178 -4.468 -4.840 1.00 0.00 38 ARG A O 9
ATOM 16266 N N . ILE A 1 39 ? -3.030 -4.265 -4.116 1.00 0.00 39 ILE A N 9
ATOM 16267 C CA . ILE A 1 39 ? -2.979 -2.793 -4.171 1.00 0.00 39 ILE A CA 9
ATOM 16268 C C . ILE A 1 39 ? -3.014 -2.266 -5.632 1.00 0.00 39 ILE A C 9
ATOM 16269 O O . ILE A 1 39 ? -3.773 -1.351 -5.930 1.00 0.00 39 ILE A O 9
ATOM 16285 N N . ILE A 1 40 ? -2.199 -2.849 -6.536 1.00 0.00 40 ILE A N 9
ATOM 16286 C CA . ILE A 1 40 ? -2.125 -2.411 -7.962 1.00 0.00 40 ILE A CA 9
ATOM 16287 C C . ILE A 1 40 ? -3.538 -2.455 -8.667 1.00 0.00 40 ILE A C 9
ATOM 16288 O O . ILE A 1 40 ? -3.920 -1.459 -9.303 1.00 0.00 40 ILE A O 9
ATOM 16304 N N . PRO A 1 41 ? -4.351 -3.576 -8.552 1.00 0.00 41 PRO A N 9
ATOM 16305 C CA . PRO A 1 41 ? -5.754 -3.612 -9.072 1.00 0.00 41 PRO A CA 9
ATOM 16306 C C . PRO A 1 41 ? -6.727 -2.593 -8.402 1.00 0.00 41 PRO A C 9
ATOM 16307 O O . PRO A 1 41 ? -7.771 -2.274 -8.975 1.00 0.00 41 PRO A O 9
ATOM 16318 N N . SER A 1 42 ? -6.388 -2.087 -7.196 1.00 0.00 42 SER A N 9
ATOM 16319 C CA . SER A 1 42 ? -7.283 -1.183 -6.427 1.00 0.00 42 SER A CA 9
ATOM 16320 C C . SER A 1 42 ? -6.786 0.288 -6.457 1.00 0.00 42 SER A C 9
ATOM 16321 O O . SER A 1 42 ? -7.386 1.144 -7.121 1.00 0.00 42 SER A O 9
ATOM 16329 N N . LEU A 1 43 ? -5.677 0.561 -5.749 1.00 0.00 43 LEU A N 9
ATOM 16330 C CA . LEU A 1 43 ? -5.093 1.912 -5.572 1.00 0.00 43 LEU A CA 9
ATOM 16331 C C . LEU A 1 43 ? -4.030 2.237 -6.652 1.00 0.00 43 LEU A C 9
ATOM 16332 O O . LEU A 1 43 ? -3.649 3.399 -6.818 1.00 0.00 43 LEU A O 9
ATOM 16348 N N . GLY A 1 44 ? -3.568 1.192 -7.366 1.00 0.00 44 GLY A N 9
ATOM 16349 C CA . GLY A 1 44 ? -2.424 1.298 -8.283 1.00 0.00 44 GLY A CA 9
ATOM 16350 C C . GLY A 1 44 ? -2.663 2.207 -9.479 1.00 0.00 44 GLY A C 9
ATOM 16351 O O . GLY A 1 44 ? -1.807 3.032 -9.821 1.00 0.00 44 GLY A O 9
ATOM 16355 N N . ASN A 1 45 ? -3.837 2.059 -10.114 1.00 0.00 45 ASN A N 9
ATOM 16356 C CA . ASN A 1 45 ? -4.231 2.861 -11.300 1.00 0.00 45 ASN A CA 9
ATOM 16357 C C . ASN A 1 45 ? -4.779 4.255 -10.901 1.00 0.00 45 ASN A C 9
ATOM 16358 O O . ASN A 1 45 ? -5.170 5.042 -11.768 1.00 0.00 45 ASN A O 9
ATOM 16369 N N . ILE A 1 46 ? -4.800 4.546 -9.585 1.00 0.00 46 ILE A N 9
ATOM 16370 C CA . ILE A 1 46 ? -5.209 5.857 -9.042 1.00 0.00 46 ILE A CA 9
ATOM 16371 C C . ILE A 1 46 ? -3.951 6.711 -8.792 1.00 0.00 46 ILE A C 9
ATOM 16372 O O . ILE A 1 46 ? -2.885 6.162 -8.476 1.00 0.00 46 ILE A O 9
ATOM 16388 N N . LYS A 1 47 ? -4.079 8.050 -8.949 1.00 0.00 47 LYS A N 9
ATOM 16389 C CA . LYS A 1 47 ? -3.008 8.998 -8.574 1.00 0.00 47 LYS A CA 9
ATOM 16390 C C . LYS A 1 47 ? -2.735 8.903 -7.064 1.00 0.00 47 LYS A C 9
ATOM 16391 O O . LYS A 1 47 ? -3.674 8.774 -6.269 1.00 0.00 47 LYS A O 9
ATOM 16410 N N . LEU A 1 48 ? -1.452 8.979 -6.693 1.00 0.00 48 LEU A N 9
ATOM 16411 C CA . LEU A 1 48 ? -0.996 8.912 -5.289 1.00 0.00 48 LEU A CA 9
ATOM 16412 C C . LEU A 1 48 ? -1.599 10.065 -4.446 1.00 0.00 48 LEU A C 9
ATOM 16413 O O . LEU A 1 48 ? -1.908 9.879 -3.264 1.00 0.00 48 LEU A O 9
ATOM 16429 N N . ALA A 1 49 ? -1.797 11.231 -5.093 1.00 0.00 49 ALA A N 9
ATOM 16430 C CA . ALA A 1 49 ? -2.470 12.402 -4.484 1.00 0.00 49 ALA A CA 9
ATOM 16431 C C . ALA A 1 49 ? -3.906 12.070 -4.026 1.00 0.00 49 ALA A C 9
ATOM 16432 O O . ALA A 1 49 ? -4.348 12.506 -2.960 1.00 0.00 49 ALA A O 9
ATOM 16439 N N . LYS A 1 50 ? -4.602 11.260 -4.842 1.00 0.00 50 LYS A N 9
ATOM 16440 C CA . LYS A 1 50 ? -6.049 10.987 -4.683 1.00 0.00 50 LYS A CA 9
ATOM 16441 C C . LYS A 1 50 ? -6.328 9.881 -3.645 1.00 0.00 50 LYS A C 9
ATOM 16442 O O . LYS A 1 50 ? -7.497 9.626 -3.322 1.00 0.00 50 LYS A O 9
ATOM 16461 N N . LEU A 1 51 ? -5.262 9.223 -3.137 1.00 0.00 51 LEU A N 9
ATOM 16462 C CA . LEU A 1 51 ? -5.389 8.257 -2.027 1.00 0.00 51 LEU A CA 9
ATOM 16463 C C . LEU A 1 51 ? -5.859 8.991 -0.758 1.00 0.00 51 LEU A C 9
ATOM 16464 O O . LEU A 1 51 ? -5.067 9.637 -0.074 1.00 0.00 51 LEU A O 9
ATOM 16480 N N . THR A 1 52 ? -7.171 8.923 -0.506 1.00 0.00 52 THR A N 9
ATOM 16481 C CA . THR A 1 52 ? -7.815 9.530 0.662 1.00 0.00 52 THR A CA 9
ATOM 16482 C C . THR A 1 52 ? -8.325 8.427 1.619 1.00 0.00 52 THR A C 9
ATOM 16483 O O . THR A 1 52 ? -8.197 7.229 1.321 1.00 0.00 52 THR A O 9
ATOM 16494 N N . SER A 1 53 ? -8.913 8.846 2.753 1.00 0.00 53 SER A N 9
ATOM 16495 C CA . SER A 1 53 ? -9.404 7.940 3.812 1.00 0.00 53 SER A CA 9
ATOM 16496 C C . SER A 1 53 ? -10.600 7.078 3.323 1.00 0.00 53 SER A C 9
ATOM 16497 O O . SER A 1 53 ? -10.827 5.983 3.847 1.00 0.00 53 SER A O 9
ATOM 16505 N N . LEU A 1 54 ? -11.359 7.579 2.317 1.00 0.00 54 LEU A N 9
ATOM 16506 C CA . LEU A 1 54 ? -12.472 6.815 1.693 1.00 0.00 54 LEU A CA 9
ATOM 16507 C C . LEU A 1 54 ? -11.911 5.598 0.924 1.00 0.00 54 LEU A C 9
ATOM 16508 O O . LEU A 1 54 ? -12.493 4.510 0.957 1.00 0.00 54 LEU A O 9
ATOM 16524 N N . HIS A 1 55 ? -10.756 5.808 0.253 1.00 0.00 55 HIS A N 9
ATOM 16525 C CA . HIS A 1 55 ? -10.045 4.745 -0.499 1.00 0.00 55 HIS A CA 9
ATOM 16526 C C . HIS A 1 55 ? -9.540 3.664 0.463 1.00 0.00 55 HIS A C 9
ATOM 16527 O O . HIS A 1 55 ? -9.591 2.484 0.147 1.00 0.00 55 HIS A O 9
ATOM 16542 N N . MET A 1 56 ? -9.079 4.109 1.639 1.00 0.00 56 MET A N 9
ATOM 16543 C CA . MET A 1 56 ? -8.550 3.229 2.699 1.00 0.00 56 MET A CA 9
ATOM 16544 C C . MET A 1 56 ? -9.669 2.358 3.314 1.00 0.00 56 MET A C 9
ATOM 16545 O O . MET A 1 56 ? -9.510 1.143 3.484 1.00 0.00 56 MET A O 9
ATOM 16559 N N . GLN A 1 57 ? -10.799 3.016 3.643 1.00 0.00 57 GLN A N 9
ATOM 16560 C CA . GLN A 1 57 ? -11.985 2.375 4.251 1.00 0.00 57 GLN A CA 9
ATOM 16561 C C . GLN A 1 57 ? -12.547 1.280 3.322 1.00 0.00 57 GLN A C 9
ATOM 16562 O O . GLN A 1 57 ? -12.693 0.119 3.724 1.00 0.00 57 GLN A O 9
ATOM 16576 N N . ASN A 1 58 ? -12.798 1.674 2.062 1.00 0.00 58 ASN A N 9
ATOM 16577 C CA . ASN A 1 58 ? -13.376 0.790 1.029 1.00 0.00 58 ASN A CA 9
ATOM 16578 C C . ASN A 1 58 ? -12.383 -0.306 0.621 1.00 0.00 58 ASN A C 9
ATOM 16579 O O . ASN A 1 58 ? -12.796 -1.386 0.185 1.00 0.00 58 ASN A O 9
ATOM 16590 N N . TYR A 1 59 ? -11.076 -0.032 0.795 1.00 0.00 59 TYR A N 9
ATOM 16591 C CA . TYR A 1 59 ? -10.015 -1.016 0.522 1.00 0.00 59 TYR A CA 9
ATOM 16592 C C . TYR A 1 59 ? -10.104 -2.176 1.532 1.00 0.00 59 TYR A C 9
ATOM 16593 O O . TYR A 1 59 ? -10.082 -3.335 1.135 1.00 0.00 59 TYR A O 9
ATOM 16611 N N . VAL A 1 60 ? -10.238 -1.843 2.836 1.00 0.00 60 VAL A N 9
ATOM 16612 C CA . VAL A 1 60 ? -10.336 -2.848 3.924 1.00 0.00 60 VAL A CA 9
ATOM 16613 C C . VAL A 1 60 ? -11.638 -3.675 3.797 1.00 0.00 60 VAL A C 9
ATOM 16614 O O . VAL A 1 60 ? -11.656 -4.880 4.097 1.00 0.00 60 VAL A O 9
ATOM 16627 N N . ASN A 1 61 ? -12.708 -3.019 3.305 1.00 0.00 61 ASN A N 9
ATOM 16628 C CA . ASN A 1 61 ? -13.997 -3.680 3.005 1.00 0.00 61 ASN A CA 9
ATOM 16629 C C . ASN A 1 61 ? -13.812 -4.712 1.873 1.00 0.00 61 ASN A C 9
ATOM 16630 O O . ASN A 1 61 ? -14.389 -5.805 1.913 1.00 0.00 61 ASN A O 9
ATOM 16641 N N . SER A 1 62 ? -12.965 -4.350 0.879 1.00 0.00 62 SER A N 9
ATOM 16642 C CA . SER A 1 62 ? -12.594 -5.238 -0.237 1.00 0.00 62 SER A CA 9
ATOM 16643 C C . SER A 1 62 ? -11.807 -6.465 0.275 1.00 0.00 62 SER A C 9
ATOM 16644 O O . SER A 1 62 ? -12.046 -7.571 -0.184 1.00 0.00 62 SER A O 9
ATOM 16652 N N . LEU A 1 63 ? -10.889 -6.246 1.246 1.00 0.00 63 LEU A N 9
ATOM 16653 C CA . LEU A 1 63 ? -10.014 -7.310 1.819 1.00 0.00 63 LEU A CA 9
ATOM 16654 C C . LEU A 1 63 ? -10.839 -8.379 2.559 1.00 0.00 63 LEU A C 9
ATOM 16655 O O . LEU A 1 63 ? -10.544 -9.585 2.487 1.00 0.00 63 LEU A O 9
ATOM 16671 N N . ARG A 1 64 ? -11.872 -7.903 3.266 1.00 0.00 64 ARG A N 9
ATOM 16672 C CA . ARG A 1 64 ? -12.836 -8.750 3.987 1.00 0.00 64 ARG A CA 9
ATOM 16673 C C . ARG A 1 64 ? -13.700 -9.548 2.981 1.00 0.00 64 ARG A C 9
ATOM 16674 O O . ARG A 1 64 ? -14.053 -10.712 3.224 1.00 0.00 64 ARG A O 9
ATOM 16695 N N . ASP A 1 65 ? -14.009 -8.906 1.832 1.00 0.00 65 ASP A N 9
ATOM 16696 C CA . ASP A 1 65 ? -14.783 -9.525 0.727 1.00 0.00 65 ASP A CA 9
ATOM 16697 C C . ASP A 1 65 ? -13.914 -10.519 -0.081 1.00 0.00 65 ASP A C 9
ATOM 16698 O O . ASP A 1 65 ? -14.434 -11.446 -0.706 1.00 0.00 65 ASP A O 9
ATOM 16707 N N . GLU A 1 66 ? -12.579 -10.324 -0.045 1.00 0.00 66 GLU A N 9
ATOM 16708 C CA . GLU A 1 66 ? -11.609 -11.289 -0.614 1.00 0.00 66 GLU A CA 9
ATOM 16709 C C . GLU A 1 66 ? -11.526 -12.537 0.272 1.00 0.00 66 GLU A C 9
ATOM 16710 O O . GLU A 1 66 ? -11.133 -13.613 -0.194 1.00 0.00 66 GLU A O 9
ATOM 16722 N N . GLY A 1 67 ? -11.893 -12.370 1.554 1.00 0.00 67 GLY A N 9
ATOM 16723 C CA . GLY A 1 67 ? -11.806 -13.444 2.539 1.00 0.00 67 GLY A CA 9
ATOM 16724 C C . GLY A 1 67 ? -10.378 -13.668 3.017 1.00 0.00 67 GLY A C 9
ATOM 16725 O O . GLY A 1 67 ? -10.021 -14.785 3.422 1.00 0.00 67 GLY A O 9
ATOM 16729 N N . LEU A 1 68 ? -9.555 -12.599 2.948 1.00 0.00 68 LEU A N 9
ATOM 16730 C CA . LEU A 1 68 ? -8.162 -12.631 3.418 1.00 0.00 68 LEU A CA 9
ATOM 16731 C C . LEU A 1 68 ? -8.119 -12.820 4.947 1.00 0.00 68 LEU A C 9
ATOM 16732 O O . LEU A 1 68 ? -8.983 -12.300 5.670 1.00 0.00 68 LEU A O 9
ATOM 16748 N N . LYS A 1 69 ? -7.103 -13.561 5.412 1.00 0.00 69 LYS A N 9
ATOM 16749 C CA . LYS A 1 69 ? -6.841 -13.730 6.850 1.00 0.00 69 LYS A CA 9
ATOM 16750 C C . LYS A 1 69 ? -6.218 -12.432 7.400 1.00 0.00 69 LYS A C 9
ATOM 16751 O O . LYS A 1 69 ? -5.506 -11.724 6.673 1.00 0.00 69 LYS A O 9
ATOM 16770 N N . ARG A 1 70 ? -6.516 -12.135 8.677 1.00 0.00 70 ARG A N 9
ATOM 16771 C CA . ARG A 1 70 ? -6.080 -10.896 9.367 1.00 0.00 70 ARG A CA 9
ATOM 16772 C C . ARG A 1 70 ? -4.555 -10.672 9.303 1.00 0.00 70 ARG A C 9
ATOM 16773 O O . ARG A 1 70 ? -4.106 -9.530 9.280 1.00 0.00 70 ARG A O 9
ATOM 16794 N N . GLY A 1 71 ? -3.783 -11.771 9.269 1.00 0.00 71 GLY A N 9
ATOM 16795 C CA . GLY A 1 71 ? -2.329 -11.707 9.088 1.00 0.00 71 GLY A CA 9
ATOM 16796 C C . GLY A 1 71 ? -1.911 -11.134 7.739 1.00 0.00 71 GLY A C 9
ATOM 16797 O O . GLY A 1 71 ? -1.084 -10.222 7.686 1.00 0.00 71 GLY A O 9
ATOM 16801 N N . THR A 1 72 ? -2.512 -11.665 6.653 1.00 0.00 72 THR A N 9
ATOM 16802 C CA . THR A 1 72 ? -2.300 -11.170 5.274 1.00 0.00 72 THR A CA 9
ATOM 16803 C C . THR A 1 72 ? -2.676 -9.674 5.169 1.00 0.00 72 THR A C 9
ATOM 16804 O O . THR A 1 72 ? -1.900 -8.868 4.647 1.00 0.00 72 THR A O 9
ATOM 16815 N N . ILE A 1 73 ? -3.851 -9.320 5.733 1.00 0.00 73 ILE A N 9
ATOM 16816 C CA . ILE A 1 73 ? -4.368 -7.935 5.738 1.00 0.00 73 ILE A CA 9
ATOM 16817 C C . ILE A 1 73 ? -3.426 -7.005 6.534 1.00 0.00 73 ILE A C 9
ATOM 16818 O O . ILE A 1 73 ? -3.174 -5.868 6.134 1.00 0.00 73 ILE A O 9
ATOM 16834 N N . GLU A 1 74 ? -2.881 -7.531 7.637 1.00 0.00 74 GLU A N 9
ATOM 16835 C CA . GLU A 1 74 ? -1.979 -6.781 8.528 1.00 0.00 74 GLU A CA 9
ATOM 16836 C C . GLU A 1 74 ? -0.668 -6.421 7.801 1.00 0.00 74 GLU A C 9
ATOM 16837 O O . GLU A 1 74 ? -0.177 -5.293 7.910 1.00 0.00 74 GLU A O 9
ATOM 16849 N N . LYS A 1 75 ? -0.126 -7.410 7.061 1.00 0.00 75 LYS A N 9
ATOM 16850 C CA . LYS A 1 75 ? 1.144 -7.269 6.325 1.00 0.00 75 LYS A CA 9
ATOM 16851 C C . LYS A 1 75 ? 1.021 -6.231 5.199 1.00 0.00 75 LYS A C 9
ATOM 16852 O O . LYS A 1 75 ? 1.920 -5.415 5.014 1.00 0.00 75 LYS A O 9
ATOM 16871 N N . ILE A 1 76 ? -0.117 -6.252 4.477 1.00 0.00 76 ILE A N 9
ATOM 16872 C CA . ILE A 1 76 ? -0.324 -5.351 3.329 1.00 0.00 76 ILE A CA 9
ATOM 16873 C C . ILE A 1 76 ? -0.561 -3.909 3.819 1.00 0.00 76 ILE A C 9
ATOM 16874 O O . ILE A 1 76 ? -0.126 -2.961 3.172 1.00 0.00 76 ILE A O 9
ATOM 16890 N N . ILE A 1 77 ? -1.220 -3.768 5.001 1.00 0.00 77 ILE A N 9
ATOM 16891 C CA . ILE A 1 77 ? -1.390 -2.462 5.679 1.00 0.00 77 ILE A CA 9
ATOM 16892 C C . ILE A 1 77 ? -0.000 -1.866 5.998 1.00 0.00 77 ILE A C 9
ATOM 16893 O O . ILE A 1 77 ? 0.229 -0.683 5.752 1.00 0.00 77 ILE A O 9
ATOM 16909 N N . LYS A 1 78 ? 0.937 -2.719 6.472 1.00 0.00 78 LYS A N 9
ATOM 16910 C CA . LYS A 1 78 ? 2.331 -2.298 6.761 1.00 0.00 78 LYS A CA 9
ATOM 16911 C C . LYS A 1 78 ? 2.989 -1.701 5.507 1.00 0.00 78 LYS A C 9
ATOM 16912 O O . LYS A 1 78 ? 3.511 -0.587 5.550 1.00 0.00 78 LYS A O 9
ATOM 16931 N N . VAL A 1 79 ? 2.884 -2.441 4.387 1.00 0.00 79 VAL A N 9
ATOM 16932 C CA . VAL A 1 79 ? 3.532 -2.081 3.111 1.00 0.00 79 VAL A CA 9
ATOM 16933 C C . VAL A 1 79 ? 2.981 -0.734 2.582 1.00 0.00 79 VAL A C 9
ATOM 16934 O O . VAL A 1 79 ? 3.760 0.134 2.172 1.00 0.00 79 VAL A O 9
ATOM 16947 N N . ILE A 1 80 ? 1.645 -0.552 2.654 1.00 0.00 80 ILE A N 9
ATOM 16948 C CA . ILE A 1 80 ? 0.969 0.685 2.193 1.00 0.00 80 ILE A CA 9
ATOM 16949 C C . ILE A 1 80 ? 1.399 1.902 3.043 1.00 0.00 80 ILE A C 9
ATOM 16950 O O . ILE A 1 80 ? 1.791 2.926 2.484 1.00 0.00 80 ILE A O 9
ATOM 16966 N N . ARG A 1 81 ? 1.316 1.763 4.387 1.00 0.00 81 ARG A N 9
ATOM 16967 C CA . ARG A 1 81 ? 1.721 2.829 5.343 1.00 0.00 81 ARG A CA 9
ATOM 16968 C C . ARG A 1 81 ? 3.159 3.289 5.068 1.00 0.00 81 ARG A C 9
ATOM 16969 O O . ARG A 1 81 ? 3.427 4.477 4.982 1.00 0.00 81 ARG A O 9
ATOM 16990 N N . ASN A 1 82 ? 4.062 2.310 4.920 1.00 0.00 82 ASN A N 9
ATOM 16991 C CA . ASN A 1 82 ? 5.508 2.552 4.739 1.00 0.00 82 ASN A CA 9
ATOM 16992 C C . ASN A 1 82 ? 5.783 3.263 3.404 1.00 0.00 82 ASN A C 9
ATOM 16993 O O . ASN A 1 82 ? 6.633 4.164 3.337 1.00 0.00 82 ASN A O 9
ATOM 17004 N N . SER A 1 83 ? 5.031 2.883 2.357 1.00 0.00 83 SER A N 9
ATOM 17005 C CA . SER A 1 83 ? 5.090 3.558 1.049 1.00 0.00 83 SER A CA 9
ATOM 17006 C C . SER A 1 83 ? 4.636 5.020 1.187 1.00 0.00 83 SER A C 9
ATOM 17007 O O . SER A 1 83 ? 5.280 5.921 0.665 1.00 0.00 83 SER A O 9
ATOM 17015 N N . LEU A 1 84 ? 3.553 5.239 1.953 1.00 0.00 84 LEU A N 9
ATOM 17016 C CA . LEU A 1 84 ? 2.982 6.577 2.178 1.00 0.00 84 LEU A CA 9
ATOM 17017 C C . LEU A 1 84 ? 3.864 7.431 3.125 1.00 0.00 84 LEU A C 9
ATOM 17018 O O . LEU A 1 84 ? 3.818 8.656 3.060 1.00 0.00 84 LEU A O 9
ATOM 17034 N N . GLU A 1 85 ? 4.661 6.771 3.993 1.00 0.00 85 GLU A N 9
ATOM 17035 C CA . GLU A 1 85 ? 5.676 7.441 4.846 1.00 0.00 85 GLU A CA 9
ATOM 17036 C C . GLU A 1 85 ? 6.773 8.041 3.956 1.00 0.00 85 GLU A C 9
ATOM 17037 O O . GLU A 1 85 ? 7.219 9.175 4.165 1.00 0.00 85 GLU A O 9
ATOM 17049 N N . HIS A 1 86 ? 7.173 7.256 2.939 1.00 0.00 86 HIS A N 9
ATOM 17050 C CA . HIS A 1 86 ? 8.215 7.656 1.985 1.00 0.00 86 HIS A CA 9
ATOM 17051 C C . HIS A 1 86 ? 7.647 8.623 0.929 1.00 0.00 86 HIS A C 9
ATOM 17052 O O . HIS A 1 86 ? 8.383 9.412 0.348 1.00 0.00 86 HIS A O 9
ATOM 17067 N N . ALA A 1 87 ? 6.325 8.554 0.688 1.00 0.00 87 ALA A N 9
ATOM 17068 C CA . ALA A 1 87 ? 5.627 9.477 -0.225 1.00 0.00 87 ALA A CA 9
ATOM 17069 C C . ALA A 1 87 ? 5.506 10.881 0.406 1.00 0.00 87 ALA A C 9
ATOM 17070 O O . ALA A 1 87 ? 5.551 11.884 -0.298 1.00 0.00 87 ALA A O 9
ATOM 17077 N N . ILE A 1 88 ? 5.333 10.931 1.746 1.00 0.00 88 ILE A N 9
ATOM 17078 C CA . ILE A 1 88 ? 5.434 12.196 2.532 1.00 0.00 88 ILE A CA 9
ATOM 17079 C C . ILE A 1 88 ? 6.868 12.751 2.452 1.00 0.00 88 ILE A C 9
ATOM 17080 O O . ILE A 1 88 ? 7.075 13.957 2.279 1.00 0.00 88 ILE A O 9
ATOM 17096 N N . ASP A 1 89 ? 7.835 11.833 2.551 1.00 0.00 89 ASP A N 9
ATOM 17097 C CA . ASP A 1 89 ? 9.273 12.140 2.461 1.00 0.00 89 ASP A CA 9
ATOM 17098 C C . ASP A 1 89 ? 9.642 12.744 1.078 1.00 0.00 89 ASP A C 9
ATOM 17099 O O . ASP A 1 89 ? 10.505 13.628 0.984 1.00 0.00 89 ASP A O 9
ATOM 17108 N N . LEU A 1 90 ? 8.963 12.267 0.016 1.00 0.00 90 LEU A N 9
ATOM 17109 C CA . LEU A 1 90 ? 9.132 12.775 -1.369 1.00 0.00 90 LEU A CA 9
ATOM 17110 C C . LEU A 1 90 ? 8.109 13.895 -1.692 1.00 0.00 90 LEU A C 9
ATOM 17111 O O . LEU A 1 90 ? 8.074 14.400 -2.821 1.00 0.00 90 LEU A O 9
ATOM 17127 N N . GLU A 1 91 ? 7.276 14.252 -0.688 1.00 0.00 91 GLU A N 9
ATOM 17128 C CA . GLU A 1 91 ? 6.229 15.308 -0.769 1.00 0.00 91 GLU A CA 9
ATOM 17129 C C . GLU A 1 91 ? 5.114 14.979 -1.800 1.00 0.00 91 GLU A C 9
ATOM 17130 O O . GLU A 1 91 ? 4.310 15.851 -2.148 1.00 0.00 91 GLU A O 9
ATOM 17142 N N . LEU A 1 92 ? 5.060 13.710 -2.252 1.00 0.00 92 LEU A N 9
ATOM 17143 C CA . LEU A 1 92 ? 4.046 13.209 -3.209 1.00 0.00 92 LEU A CA 9
ATOM 17144 C C . LEU A 1 92 ? 2.646 13.167 -2.560 1.00 0.00 92 LEU A C 9
ATOM 17145 O O . LEU A 1 92 ? 1.625 13.153 -3.248 1.00 0.00 92 LEU A O 9
ATOM 17161 N N . ILE A 1 93 ? 2.629 13.120 -1.220 1.00 0.00 93 ILE A N 9
ATOM 17162 C CA . ILE A 1 93 ? 1.432 13.363 -0.399 1.00 0.00 93 ILE A CA 9
ATOM 17163 C C . ILE A 1 93 ? 1.852 14.192 0.817 1.00 0.00 93 ILE A C 9
ATOM 17164 O O . ILE A 1 93 ? 3.027 14.189 1.204 1.00 0.00 93 ILE A O 9
ATOM 17180 N N . THR A 1 94 ? 0.883 14.900 1.406 1.00 0.00 94 THR A N 9
ATOM 17181 C CA . THR A 1 94 ? 1.091 15.736 2.600 1.00 0.00 94 THR A CA 9
ATOM 17182 C C . THR A 1 94 ? 0.491 15.065 3.854 1.00 0.00 94 THR A C 9
ATOM 17183 O O . THR A 1 94 ? 0.428 15.683 4.926 1.00 0.00 94 THR A O 9
ATOM 17194 N N . LYS A 1 95 ? 0.085 13.780 3.718 1.00 0.00 95 LYS A N 9
ATOM 17195 C CA . LYS A 1 95 ? -0.687 13.070 4.751 1.00 0.00 95 LYS A CA 9
ATOM 17196 C C . LYS A 1 95 ? -0.733 11.559 4.451 1.00 0.00 95 LYS A C 9
ATOM 17197 O O . LYS A 1 95 ? -1.183 11.152 3.377 1.00 0.00 95 LYS A O 9
ATOM 17216 N N . ASN A 1 96 ? -0.257 10.737 5.410 1.00 0.00 96 ASN A N 9
ATOM 17217 C CA . ASN A 1 96 ? -0.339 9.267 5.328 1.00 0.00 96 ASN A CA 9
ATOM 17218 C C . ASN A 1 96 ? -1.752 8.830 5.737 1.00 0.00 96 ASN A C 9
ATOM 17219 O O . ASN A 1 96 ? -2.072 8.767 6.928 1.00 0.00 96 ASN A O 9
ATOM 17230 N N . VAL A 1 97 ? -2.590 8.555 4.737 1.00 0.00 97 VAL A N 9
ATOM 17231 C CA . VAL A 1 97 ? -4.004 8.187 4.936 1.00 0.00 97 VAL A CA 9
ATOM 17232 C C . VAL A 1 97 ? -4.161 6.742 5.476 1.00 0.00 97 VAL A C 9
ATOM 17233 O O . VAL A 1 97 ? -5.199 6.402 6.057 1.00 0.00 97 VAL A O 9
ATOM 17246 N N . ALA A 1 98 ? -3.098 5.922 5.333 1.00 0.00 98 ALA A N 9
ATOM 17247 C CA . ALA A 1 98 ? -3.090 4.515 5.807 1.00 0.00 98 ALA A CA 9
ATOM 17248 C C . ALA A 1 98 ? -2.656 4.441 7.283 1.00 0.00 98 ALA A C 9
ATOM 17249 O O . ALA A 1 98 ? -2.863 3.417 7.943 1.00 0.00 98 ALA A O 9
ATOM 17256 N N . ALA A 1 99 ? -2.040 5.532 7.787 1.00 0.00 99 ALA A N 9
ATOM 17257 C CA . ALA A 1 99 ? -1.644 5.665 9.207 1.00 0.00 99 ALA A CA 9
ATOM 17258 C C . ALA A 1 99 ? -2.889 5.713 10.120 1.00 0.00 99 ALA A C 9
ATOM 17259 O O . ALA A 1 99 ? -2.837 5.273 11.267 1.00 0.00 99 ALA A O 9
ATOM 17266 N N . LYS A 1 100 ? -3.995 6.267 9.584 1.00 0.00 100 LYS A N 9
ATOM 17267 C CA . LYS A 1 100 ? -5.309 6.316 10.270 1.00 0.00 100 LYS A CA 9
ATOM 17268 C C . LYS A 1 100 ? -6.105 5.004 10.073 1.00 0.00 100 LYS A C 9
ATOM 17269 O O . LYS A 1 100 ? -7.140 4.790 10.724 1.00 0.00 100 LYS A O 9
ATOM 17288 N N . THR A 1 101 ? -5.620 4.139 9.170 1.00 0.00 101 THR A N 9
ATOM 17289 C CA . THR A 1 101 ? -6.297 2.890 8.786 1.00 0.00 101 THR A CA 9
ATOM 17290 C C . THR A 1 101 ? -5.583 1.676 9.402 1.00 0.00 101 THR A C 9
ATOM 17291 O O . THR A 1 101 ? -4.543 1.213 8.912 1.00 0.00 101 THR A O 9
ATOM 17302 N N . LYS A 1 102 ? -6.153 1.206 10.517 1.00 0.00 102 LYS A N 9
ATOM 17303 C CA . LYS A 1 102 ? -5.635 0.090 11.316 1.00 0.00 102 LYS A CA 9
ATOM 17304 C C . LYS A 1 102 ? -6.241 -1.239 10.818 1.00 0.00 102 LYS A C 9
ATOM 17305 O O . LYS A 1 102 ? -7.188 -1.245 10.016 1.00 0.00 102 LYS A O 9
ATOM 17324 N N . LEU A 1 103 ? -5.666 -2.360 11.286 1.00 0.00 103 LEU A N 9
ATOM 17325 C CA . LEU A 1 103 ? -6.214 -3.708 11.050 1.00 0.00 103 LEU A CA 9
ATOM 17326 C C . LEU A 1 103 ? -7.592 -3.829 11.762 1.00 0.00 103 LEU A C 9
ATOM 17327 O O . LEU A 1 103 ? -7.697 -3.431 12.929 1.00 0.00 103 LEU A O 9
ATOM 17343 N N . PRO A 1 104 ? -8.672 -4.313 11.053 1.00 0.00 104 PRO A N 9
ATOM 17344 C CA . PRO A 1 104 ? -10.042 -4.494 11.627 1.00 0.00 104 PRO A CA 9
ATOM 17345 C C . PRO A 1 104 ? -10.052 -5.209 13.008 1.00 0.00 104 PRO A C 9
ATOM 17346 O O . PRO A 1 104 ? -10.295 -4.564 14.039 1.00 0.00 104 PRO A O 9
ATOM 17357 N N . LYS A 1 105 ? -9.774 -6.528 13.018 1.00 0.00 105 LYS A N 9
ATOM 17358 C CA . LYS A 1 105 ? -9.668 -7.327 14.262 1.00 0.00 105 LYS A CA 9
ATOM 17359 C C . LYS A 1 105 ? -8.466 -8.277 14.151 1.00 0.00 105 LYS A C 9
ATOM 17360 O O . LYS A 1 105 ? -8.355 -9.043 13.186 1.00 0.00 105 LYS A O 9
ATOM 17379 N N . ALA A 1 106 ? -7.569 -8.190 15.138 1.00 0.00 106 ALA A N 9
ATOM 17380 C CA . ALA A 1 106 ? -6.354 -9.002 15.228 1.00 0.00 106 ALA A CA 9
ATOM 17381 C C . ALA A 1 106 ? -6.452 -10.016 16.378 1.00 0.00 106 ALA A C 9
ATOM 17382 O O . ALA A 1 106 ? -7.022 -9.704 17.427 1.00 0.00 106 ALA A O 9
ATOM 17389 N N . ASP A 1 107 ? -5.885 -11.220 16.178 1.00 0.00 107 ASP A N 9
ATOM 17390 C CA . ASP A 1 107 ? -5.874 -12.286 17.195 1.00 0.00 107 ASP A CA 9
ATOM 17391 C C . ASP A 1 107 ? -4.733 -13.282 16.901 1.00 0.00 107 ASP A C 9
ATOM 17392 O O . ASP A 1 107 ? -4.941 -14.348 16.305 1.00 0.00 107 ASP A O 9
ATOM 17401 N N . LYS A 1 108 ? -3.510 -12.849 17.239 1.00 0.00 108 LYS A N 9
ATOM 17402 C CA . LYS A 1 108 ? -2.294 -13.692 17.248 1.00 0.00 108 LYS A CA 9
ATOM 17403 C C . LYS A 1 108 ? -1.214 -12.983 18.107 1.00 0.00 108 LYS A C 9
ATOM 17404 O O . LYS A 1 108 ? -1.522 -12.009 18.807 1.00 0.00 108 LYS A O 9
ATOM 17423 N N . GLU A 1 109 ? 0.038 -13.477 18.072 1.00 0.00 109 GLU A N 9
ATOM 17424 C CA . GLU A 1 109 ? 1.159 -12.862 18.807 1.00 0.00 109 GLU A CA 9
ATOM 17425 C C . GLU A 1 109 ? 2.156 -12.212 17.821 1.00 0.00 109 GLU A C 9
ATOM 17426 O O . GLU A 1 109 ? 2.752 -12.892 16.990 1.00 0.00 109 GLU A O 9
ATOM 17438 N N . GLU A 1 110 ? 2.326 -10.882 17.902 1.00 0.00 110 GLU A N 9
ATOM 17439 C CA . GLU A 1 110 ? 3.421 -10.165 17.204 1.00 0.00 110 GLU A CA 9
ATOM 17440 C C . GLU A 1 110 ? 4.755 -10.375 17.947 1.00 0.00 110 GLU A C 9
ATOM 17441 O O . GLU A 1 110 ? 5.812 -9.956 17.473 1.00 0.00 110 GLU A O 9
ATOM 17453 N N . LEU A 1 111 ? 4.682 -11.013 19.132 1.00 0.00 111 LEU A N 9
ATOM 17454 C CA . LEU A 1 111 ? 5.858 -11.416 19.916 1.00 0.00 111 LEU A CA 9
ATOM 17455 C C . LEU A 1 111 ? 6.500 -12.702 19.350 1.00 0.00 111 LEU A C 9
ATOM 17456 O O . LEU A 1 111 ? 7.527 -13.142 19.860 1.00 0.00 111 LEU A O 9
ATOM 17472 N N . GLU A 1 112 ? 5.873 -13.314 18.317 1.00 0.00 112 GLU A N 9
ATOM 17473 C CA . GLU A 1 112 ? 6.456 -14.467 17.592 1.00 0.00 112 GLU A CA 9
ATOM 17474 C C . GLU A 1 112 ? 7.749 -14.037 16.867 1.00 0.00 112 GLU A C 9
ATOM 17475 O O . GLU A 1 112 ? 7.721 -13.629 15.698 1.00 0.00 112 GLU A O 9
ATOM 17487 N N . HIS A 1 113 ? 8.869 -14.104 17.611 1.00 0.00 113 HIS A N 9
ATOM 17488 C CA . HIS A 1 113 ? 10.167 -13.566 17.185 1.00 0.00 113 HIS A CA 9
ATOM 17489 C C . HIS A 1 113 ? 10.701 -14.337 15.967 1.00 0.00 113 HIS A C 9
ATOM 17490 O O . HIS A 1 113 ? 10.861 -15.564 16.016 1.00 0.00 113 HIS A O 9
ATOM 17505 N N . HIS A 1 114 ? 10.943 -13.602 14.873 1.00 0.00 114 HIS A N 9
ATOM 17506 C CA . HIS A 1 114 ? 11.569 -14.144 13.666 1.00 0.00 114 HIS A CA 9
ATOM 17507 C C . HIS A 1 114 ? 13.045 -14.398 13.969 1.00 0.00 114 HIS A C 9
ATOM 17508 O O . HIS A 1 114 ? 13.776 -13.448 14.299 1.00 0.00 114 HIS A O 9
ATOM 17523 N N . HIS A 1 115 ? 13.459 -15.681 13.929 1.00 0.00 115 HIS A N 9
ATOM 17524 C CA . HIS A 1 115 ? 14.857 -16.066 14.155 1.00 0.00 115 HIS A CA 9
ATOM 17525 C C . HIS A 1 115 ? 15.732 -15.392 13.091 1.00 0.00 115 HIS A C 9
ATOM 17526 O O . HIS A 1 115 ? 15.680 -15.776 11.917 1.00 0.00 115 HIS A O 9
ATOM 17541 N N . HIS A 1 116 ? 16.493 -14.365 13.505 1.00 0.00 116 HIS A N 9
ATOM 17542 C CA . HIS A 1 116 ? 17.363 -13.600 12.604 1.00 0.00 116 HIS A CA 9
ATOM 17543 C C . HIS A 1 116 ? 18.480 -14.516 12.081 1.00 0.00 116 HIS A C 9
ATOM 17544 O O . HIS A 1 116 ? 19.458 -14.790 12.784 1.00 0.00 116 HIS A O 9
ATOM 17559 N N . HIS A 1 117 ? 18.248 -15.050 10.870 1.00 0.00 117 HIS A N 9
ATOM 17560 C CA . HIS A 1 117 ? 19.146 -16.001 10.207 1.00 0.00 117 HIS A CA 9
ATOM 17561 C C . HIS A 1 117 ? 20.462 -15.302 9.820 1.00 0.00 117 HIS A C 9
ATOM 17562 O O . HIS A 1 117 ? 21.538 -15.905 9.887 1.00 0.00 117 HIS A O 9
ATOM 17577 N N . HIS A 1 118 ? 20.345 -14.023 9.411 1.00 0.00 118 HIS A N 9
ATOM 17578 C CA . HIS A 1 118 ? 21.491 -13.159 9.096 1.00 0.00 118 HIS A CA 9
ATOM 17579 C C . HIS A 1 118 ? 21.818 -12.295 10.344 1.00 0.00 118 HIS A C 9
ATOM 17580 O O . HIS A 1 118 ? 22.805 -12.593 11.051 1.00 0.00 118 HIS A O 9
ATOM 17596 N N . MET A 1 1 ? 4.685 23.551 -10.921 1.00 0.00 1 MET A N 10
ATOM 17597 C CA . MET A 1 1 ? 5.335 22.631 -11.886 1.00 0.00 1 MET A CA 10
ATOM 17598 C C . MET A 1 1 ? 5.372 21.199 -11.326 1.00 0.00 1 MET A C 10
ATOM 17599 O O . MET A 1 1 ? 5.118 20.238 -12.068 1.00 0.00 1 MET A O 10
ATOM 17615 N N . GLU A 1 2 ? 5.690 21.083 -10.017 1.00 0.00 2 GLU A N 10
ATOM 17616 C CA . GLU A 1 2 ? 5.857 19.798 -9.303 1.00 0.00 2 GLU A CA 10
ATOM 17617 C C . GLU A 1 2 ? 4.636 18.854 -9.499 1.00 0.00 2 GLU A C 10
ATOM 17618 O O . GLU A 1 2 ? 3.537 19.156 -9.007 1.00 0.00 2 GLU A O 10
ATOM 17630 N N . PRO A 1 3 ? 4.805 17.720 -10.259 1.00 0.00 3 PRO A N 10
ATOM 17631 C CA . PRO A 1 3 ? 3.690 16.838 -10.648 1.00 0.00 3 PRO A CA 10
ATOM 17632 C C . PRO A 1 3 ? 3.240 15.900 -9.510 1.00 0.00 3 PRO A C 10
ATOM 17633 O O . PRO A 1 3 ? 3.891 14.894 -9.222 1.00 0.00 3 PRO A O 10
ATOM 17644 N N . SER A 1 4 ? 2.107 16.240 -8.881 1.00 0.00 4 SER A N 10
ATOM 17645 C CA . SER A 1 4 ? 1.370 15.341 -7.958 1.00 0.00 4 SER A CA 10
ATOM 17646 C C . SER A 1 4 ? 0.439 14.398 -8.761 1.00 0.00 4 SER A C 10
ATOM 17647 O O . SER A 1 4 ? -0.680 14.072 -8.346 1.00 0.00 4 SER A O 10
ATOM 17655 N N . LYS A 1 5 ? 0.983 13.907 -9.886 1.00 0.00 5 LYS A N 10
ATOM 17656 C CA . LYS A 1 5 ? 0.246 13.192 -10.942 1.00 0.00 5 LYS A CA 10
ATOM 17657 C C . LYS A 1 5 ? 0.700 11.726 -11.025 1.00 0.00 5 LYS A C 10
ATOM 17658 O O . LYS A 1 5 ? 0.233 10.974 -11.890 1.00 0.00 5 LYS A O 10
ATOM 17677 N N . LEU A 1 6 ? 1.635 11.348 -10.136 1.00 0.00 6 LEU A N 10
ATOM 17678 C CA . LEU A 1 6 ? 2.196 9.991 -10.064 1.00 0.00 6 LEU A CA 10
ATOM 17679 C C . LEU A 1 6 ? 1.130 9.001 -9.561 1.00 0.00 6 LEU A C 10
ATOM 17680 O O . LEU A 1 6 ? 0.574 9.193 -8.475 1.00 0.00 6 LEU A O 10
ATOM 17696 N N . SER A 1 7 ? 0.833 7.974 -10.382 1.00 0.00 7 SER A N 10
ATOM 17697 C CA . SER A 1 7 ? -0.067 6.873 -10.009 1.00 0.00 7 SER A CA 10
ATOM 17698 C C . SER A 1 7 ? 0.607 6.020 -8.929 1.00 0.00 7 SER A C 10
ATOM 17699 O O . SER A 1 7 ? 1.812 5.756 -9.009 1.00 0.00 7 SER A O 10
ATOM 17707 N N . TYR A 1 8 ? -0.180 5.609 -7.931 1.00 0.00 8 TYR A N 10
ATOM 17708 C CA . TYR A 1 8 ? 0.312 4.896 -6.747 1.00 0.00 8 TYR A CA 10
ATOM 17709 C C . TYR A 1 8 ? 0.922 3.529 -7.114 1.00 0.00 8 TYR A C 10
ATOM 17710 O O . TYR A 1 8 ? 1.881 3.107 -6.485 1.00 0.00 8 TYR A O 10
ATOM 17728 N N . GLY A 1 9 ? 0.377 2.876 -8.153 1.00 0.00 9 GLY A N 10
ATOM 17729 C CA . GLY A 1 9 ? 0.893 1.586 -8.631 1.00 0.00 9 GLY A CA 10
ATOM 17730 C C . GLY A 1 9 ? 2.271 1.704 -9.260 1.00 0.00 9 GLY A C 10
ATOM 17731 O O . GLY A 1 9 ? 3.116 0.807 -9.108 1.00 0.00 9 GLY A O 10
ATOM 17735 N N . GLU A 1 10 ? 2.501 2.829 -9.961 1.00 0.00 10 GLU A N 10
ATOM 17736 C CA . GLU A 1 10 ? 3.817 3.157 -10.529 1.00 0.00 10 GLU A CA 10
ATOM 17737 C C . GLU A 1 10 ? 4.789 3.521 -9.400 1.00 0.00 10 GLU A C 10
ATOM 17738 O O . GLU A 1 10 ? 5.968 3.144 -9.423 1.00 0.00 10 GLU A O 10
ATOM 17750 N N . TYR A 1 11 ? 4.253 4.236 -8.394 1.00 0.00 11 TYR A N 10
ATOM 17751 C CA . TYR A 1 11 ? 5.003 4.647 -7.210 1.00 0.00 11 TYR A CA 10
ATOM 17752 C C . TYR A 1 11 ? 5.497 3.420 -6.411 1.00 0.00 11 TYR A C 10
ATOM 17753 O O . TYR A 1 11 ? 6.606 3.434 -5.904 1.00 0.00 11 TYR A O 10
ATOM 17771 N N . LEU A 1 12 ? 4.651 2.384 -6.300 1.00 0.00 12 LEU A N 10
ATOM 17772 C CA . LEU A 1 12 ? 4.955 1.170 -5.506 1.00 0.00 12 LEU A CA 10
ATOM 17773 C C . LEU A 1 12 ? 6.108 0.363 -6.099 1.00 0.00 12 LEU A C 10
ATOM 17774 O O . LEU A 1 12 ? 6.853 -0.271 -5.357 1.00 0.00 12 LEU A O 10
ATOM 17790 N N . GLU A 1 13 ? 6.225 0.378 -7.433 1.00 0.00 13 GLU A N 10
ATOM 17791 C CA . GLU A 1 13 ? 7.328 -0.286 -8.153 1.00 0.00 13 GLU A CA 10
ATOM 17792 C C . GLU A 1 13 ? 8.649 0.478 -7.950 1.00 0.00 13 GLU A C 10
ATOM 17793 O O . GLU A 1 13 ? 9.704 -0.135 -7.756 1.00 0.00 13 GLU A O 10
ATOM 17805 N N . SER A 1 14 ? 8.557 1.816 -7.969 1.00 0.00 14 SER A N 10
ATOM 17806 C CA . SER A 1 14 ? 9.696 2.718 -7.709 1.00 0.00 14 SER A CA 10
ATOM 17807 C C . SER A 1 14 ? 10.195 2.549 -6.248 1.00 0.00 14 SER A C 10
ATOM 17808 O O . SER A 1 14 ? 11.401 2.418 -5.991 1.00 0.00 14 SER A O 10
ATOM 17816 N N . TRP A 1 15 ? 9.218 2.527 -5.321 1.00 0.00 15 TRP A N 10
ATOM 17817 C CA . TRP A 1 15 ? 9.416 2.321 -3.876 1.00 0.00 15 TRP A CA 10
ATOM 17818 C C . TRP A 1 15 ? 10.066 0.962 -3.625 1.00 0.00 15 TRP A C 10
ATOM 17819 O O . TRP A 1 15 ? 11.010 0.860 -2.843 1.00 0.00 15 TRP A O 10
ATOM 17840 N N . PHE A 1 16 ? 9.543 -0.058 -4.329 1.00 0.00 16 PHE A N 10
ATOM 17841 C CA . PHE A 1 16 ? 9.989 -1.450 -4.217 1.00 0.00 16 PHE A CA 10
ATOM 17842 C C . PHE A 1 16 ? 11.483 -1.571 -4.563 1.00 0.00 16 PHE A C 10
ATOM 17843 O O . PHE A 1 16 ? 12.235 -2.201 -3.824 1.00 0.00 16 PHE A O 10
ATOM 17860 N N . ASN A 1 17 ? 11.889 -0.921 -5.671 1.00 0.00 17 ASN A N 10
ATOM 17861 C CA . ASN A 1 17 ? 13.288 -0.937 -6.166 1.00 0.00 17 ASN A CA 10
ATOM 17862 C C . ASN A 1 17 ? 14.265 -0.410 -5.096 1.00 0.00 17 ASN A C 10
ATOM 17863 O O . ASN A 1 17 ? 15.340 -0.987 -4.888 1.00 0.00 17 ASN A O 10
ATOM 17874 N N . THR A 1 18 ? 13.854 0.675 -4.418 1.00 0.00 18 THR A N 10
ATOM 17875 C CA . THR A 1 18 ? 14.590 1.254 -3.282 1.00 0.00 18 THR A CA 10
ATOM 17876 C C . THR A 1 18 ? 14.545 0.302 -2.053 1.00 0.00 18 THR A C 10
ATOM 17877 O O . THR A 1 18 ? 15.567 0.069 -1.392 1.00 0.00 18 THR A O 10
ATOM 17888 N N . LYS A 1 19 ? 13.365 -0.306 -1.832 1.00 0.00 19 LYS A N 10
ATOM 17889 C CA . LYS A 1 19 ? 13.034 -1.070 -0.610 1.00 0.00 19 LYS A CA 10
ATOM 17890 C C . LYS A 1 19 ? 13.862 -2.363 -0.518 1.00 0.00 19 LYS A C 10
ATOM 17891 O O . LYS A 1 19 ? 14.234 -2.776 0.578 1.00 0.00 19 LYS A O 10
ATOM 17910 N N . ARG A 1 20 ? 14.168 -2.960 -1.692 1.00 0.00 20 ARG A N 10
ATOM 17911 C CA . ARG A 1 20 ? 14.983 -4.201 -1.814 1.00 0.00 20 ARG A CA 10
ATOM 17912 C C . ARG A 1 20 ? 16.337 -4.087 -1.075 1.00 0.00 20 ARG A C 10
ATOM 17913 O O . ARG A 1 20 ? 16.872 -5.085 -0.587 1.00 0.00 20 ARG A O 10
ATOM 17934 N N . HIS A 1 21 ? 16.880 -2.859 -1.030 1.00 0.00 21 HIS A N 10
ATOM 17935 C CA . HIS A 1 21 ? 18.178 -2.556 -0.391 1.00 0.00 21 HIS A CA 10
ATOM 17936 C C . HIS A 1 21 ? 18.032 -2.387 1.134 1.00 0.00 21 HIS A C 10
ATOM 17937 O O . HIS A 1 21 ? 19.002 -2.571 1.878 1.00 0.00 21 HIS A O 10
ATOM 17952 N N . SER A 1 22 ? 16.822 -2.016 1.582 1.00 0.00 22 SER A N 10
ATOM 17953 C CA . SER A 1 22 ? 16.520 -1.739 3.000 1.00 0.00 22 SER A CA 10
ATOM 17954 C C . SER A 1 22 ? 15.923 -2.979 3.717 1.00 0.00 22 SER A C 10
ATOM 17955 O O . SER A 1 22 ? 15.897 -3.035 4.955 1.00 0.00 22 SER A O 10
ATOM 17963 N N . VAL A 1 23 ? 15.422 -3.953 2.931 1.00 0.00 23 VAL A N 10
ATOM 17964 C CA . VAL A 1 23 ? 14.883 -5.236 3.447 1.00 0.00 23 VAL A CA 10
ATOM 17965 C C . VAL A 1 23 ? 15.640 -6.409 2.806 1.00 0.00 23 VAL A C 10
ATOM 17966 O O . VAL A 1 23 ? 16.500 -6.205 1.940 1.00 0.00 23 VAL A O 10
ATOM 17979 N N . GLY A 1 24 ? 15.337 -7.641 3.257 1.00 0.00 24 GLY A N 10
ATOM 17980 C CA . GLY A 1 24 ? 15.834 -8.844 2.599 1.00 0.00 24 GLY A CA 10
ATOM 17981 C C . GLY A 1 24 ? 15.205 -8.999 1.222 1.00 0.00 24 GLY A C 10
ATOM 17982 O O . GLY A 1 24 ? 14.045 -8.642 1.047 1.00 0.00 24 GLY A O 10
ATOM 17986 N N . ILE A 1 25 ? 15.978 -9.500 0.247 1.00 0.00 25 ILE A N 10
ATOM 17987 C CA . ILE A 1 25 ? 15.511 -9.700 -1.148 1.00 0.00 25 ILE A CA 10
ATOM 17988 C C . ILE A 1 25 ? 14.375 -10.746 -1.198 1.00 0.00 25 ILE A C 10
ATOM 17989 O O . ILE A 1 25 ? 13.403 -10.594 -1.956 1.00 0.00 25 ILE A O 10
ATOM 18005 N N . GLN A 1 26 ? 14.499 -11.788 -0.358 1.00 0.00 26 GLN A N 10
ATOM 18006 C CA . GLN A 1 26 ? 13.454 -12.816 -0.197 1.00 0.00 26 GLN A CA 10
ATOM 18007 C C . GLN A 1 26 ? 12.173 -12.201 0.420 1.00 0.00 26 GLN A C 10
ATOM 18008 O O . GLN A 1 26 ? 11.060 -12.562 0.033 1.00 0.00 26 GLN A O 10
ATOM 18022 N N . THR A 1 27 ? 12.375 -11.250 1.353 1.00 0.00 27 THR A N 10
ATOM 18023 C CA . THR A 1 27 ? 11.296 -10.535 2.057 1.00 0.00 27 THR A CA 10
ATOM 18024 C C . THR A 1 27 ? 10.630 -9.500 1.121 1.00 0.00 27 THR A C 10
ATOM 18025 O O . THR A 1 27 ? 9.423 -9.249 1.214 1.00 0.00 27 THR A O 10
ATOM 18036 N N . ALA A 1 28 ? 11.439 -8.937 0.205 1.00 0.00 28 ALA A N 10
ATOM 18037 C CA . ALA A 1 28 ? 11.009 -7.905 -0.751 1.00 0.00 28 ALA A CA 10
ATOM 18038 C C . ALA A 1 28 ? 10.026 -8.511 -1.757 1.00 0.00 28 ALA A C 10
ATOM 18039 O O . ALA A 1 28 ? 8.988 -7.918 -2.062 1.00 0.00 28 ALA A O 10
ATOM 18046 N N . LYS A 1 29 ? 10.361 -9.725 -2.228 1.00 0.00 29 LYS A N 10
ATOM 18047 C CA . LYS A 1 29 ? 9.515 -10.528 -3.135 1.00 0.00 29 LYS A CA 10
ATOM 18048 C C . LYS A 1 29 ? 8.112 -10.729 -2.518 1.00 0.00 29 LYS A C 10
ATOM 18049 O O . LYS A 1 29 ? 7.099 -10.672 -3.225 1.00 0.00 29 LYS A O 10
ATOM 18068 N N . VAL A 1 30 ? 8.080 -10.922 -1.185 1.00 0.00 30 VAL A N 10
ATOM 18069 C CA . VAL A 1 30 ? 6.830 -11.116 -0.418 1.00 0.00 30 VAL A CA 10
ATOM 18070 C C . VAL A 1 30 ? 5.992 -9.814 -0.421 1.00 0.00 30 VAL A C 10
ATOM 18071 O O . VAL A 1 30 ? 4.772 -9.853 -0.635 1.00 0.00 30 VAL A O 10
ATOM 18084 N N . LEU A 1 31 ? 6.684 -8.664 -0.225 1.00 0.00 31 LEU A N 10
ATOM 18085 C CA . LEU A 1 31 ? 6.050 -7.325 -0.199 1.00 0.00 31 LEU A CA 10
ATOM 18086 C C . LEU A 1 31 ? 5.435 -6.973 -1.566 1.00 0.00 31 LEU A C 10
ATOM 18087 O O . LEU A 1 31 ? 4.331 -6.435 -1.627 1.00 0.00 31 LEU A O 10
ATOM 18103 N N . LYS A 1 32 ? 6.156 -7.303 -2.652 1.00 0.00 32 LYS A N 10
ATOM 18104 C CA . LYS A 1 32 ? 5.692 -7.068 -4.036 1.00 0.00 32 LYS A CA 10
ATOM 18105 C C . LYS A 1 32 ? 4.551 -8.033 -4.394 1.00 0.00 32 LYS A C 10
ATOM 18106 O O . LYS A 1 32 ? 3.664 -7.699 -5.196 1.00 0.00 32 LYS A O 10
ATOM 18125 N N . GLY A 1 33 ? 4.588 -9.227 -3.770 1.00 0.00 33 GLY A N 10
ATOM 18126 C CA . GLY A 1 33 ? 3.498 -10.197 -3.867 1.00 0.00 33 GLY A CA 10
ATOM 18127 C C . GLY A 1 33 ? 2.196 -9.639 -3.298 1.00 0.00 33 GLY A C 10
ATOM 18128 O O . GLY A 1 33 ? 1.108 -9.953 -3.783 1.00 0.00 33 GLY A O 10
ATOM 18132 N N . TYR A 1 34 ? 2.328 -8.797 -2.258 1.00 0.00 34 TYR A N 10
ATOM 18133 C CA . TYR A 1 34 ? 1.204 -8.053 -1.676 1.00 0.00 34 TYR A CA 10
ATOM 18134 C C . TYR A 1 34 ? 0.824 -6.876 -2.584 1.00 0.00 34 TYR A C 10
ATOM 18135 O O . TYR A 1 34 ? -0.357 -6.659 -2.834 1.00 0.00 34 TYR A O 10
ATOM 18153 N N . LEU A 1 35 ? 1.840 -6.150 -3.101 1.00 0.00 35 LEU A N 10
ATOM 18154 C CA . LEU A 1 35 ? 1.630 -4.921 -3.893 1.00 0.00 35 LEU A CA 10
ATOM 18155 C C . LEU A 1 35 ? 0.771 -5.202 -5.129 1.00 0.00 35 LEU A C 10
ATOM 18156 O O . LEU A 1 35 ? -0.341 -4.698 -5.246 1.00 0.00 35 LEU A O 10
ATOM 18172 N N . ASN A 1 36 ? 1.275 -6.071 -6.006 1.00 0.00 36 ASN A N 10
ATOM 18173 C CA . ASN A 1 36 ? 0.698 -6.287 -7.342 1.00 0.00 36 ASN A CA 10
ATOM 18174 C C . ASN A 1 36 ? -0.624 -7.084 -7.287 1.00 0.00 36 ASN A C 10
ATOM 18175 O O . ASN A 1 36 ? -1.485 -6.898 -8.146 1.00 0.00 36 ASN A O 10
ATOM 18186 N N . SER A 1 37 ? -0.788 -7.945 -6.266 1.00 0.00 37 SER A N 10
ATOM 18187 C CA . SER A 1 37 ? -1.988 -8.803 -6.131 1.00 0.00 37 SER A CA 10
ATOM 18188 C C . SER A 1 37 ? -3.126 -8.093 -5.363 1.00 0.00 37 SER A C 10
ATOM 18189 O O . SER A 1 37 ? -4.303 -8.244 -5.710 1.00 0.00 37 SER A O 10
ATOM 18197 N N . ARG A 1 38 ? -2.780 -7.350 -4.298 1.00 0.00 38 ARG A N 10
ATOM 18198 C CA . ARG A 1 38 ? -3.777 -6.687 -3.419 1.00 0.00 38 ARG A CA 10
ATOM 18199 C C . ARG A 1 38 ? -3.990 -5.210 -3.802 1.00 0.00 38 ARG A C 10
ATOM 18200 O O . ARG A 1 38 ? -5.110 -4.795 -4.110 1.00 0.00 38 ARG A O 10
ATOM 18221 N N . ILE A 1 39 ? -2.896 -4.420 -3.784 1.00 0.00 39 ILE A N 10
ATOM 18222 C CA . ILE A 1 39 ? -2.985 -2.948 -3.892 1.00 0.00 39 ILE A CA 10
ATOM 18223 C C . ILE A 1 39 ? -3.159 -2.477 -5.365 1.00 0.00 39 ILE A C 10
ATOM 18224 O O . ILE A 1 39 ? -3.952 -1.590 -5.621 1.00 0.00 39 ILE A O 10
ATOM 18240 N N . ILE A 1 40 ? -2.438 -3.084 -6.322 1.00 0.00 40 ILE A N 10
ATOM 18241 C CA . ILE A 1 40 ? -2.447 -2.637 -7.746 1.00 0.00 40 ILE A CA 10
ATOM 18242 C C . ILE A 1 40 ? -3.882 -2.691 -8.393 1.00 0.00 40 ILE A C 10
ATOM 18243 O O . ILE A 1 40 ? -4.254 -1.720 -9.058 1.00 0.00 40 ILE A O 10
ATOM 18259 N N . PRO A 1 41 ? -4.720 -3.782 -8.211 1.00 0.00 41 PRO A N 10
ATOM 18260 C CA . PRO A 1 41 ? -6.124 -3.784 -8.717 1.00 0.00 41 PRO A CA 10
ATOM 18261 C C . PRO A 1 41 ? -7.034 -2.732 -8.018 1.00 0.00 41 PRO A C 10
ATOM 18262 O O . PRO A 1 41 ? -8.078 -2.359 -8.557 1.00 0.00 41 PRO A O 10
ATOM 18273 N N . SER A 1 42 ? -6.610 -2.254 -6.830 1.00 0.00 42 SER A N 10
ATOM 18274 C CA . SER A 1 42 ? -7.383 -1.295 -6.012 1.00 0.00 42 SER A CA 10
ATOM 18275 C C . SER A 1 42 ? -6.895 0.170 -6.214 1.00 0.00 42 SER A C 10
ATOM 18276 O O . SER A 1 42 ? -7.549 0.962 -6.900 1.00 0.00 42 SER A O 10
ATOM 18284 N N . LEU A 1 43 ? -5.719 0.486 -5.643 1.00 0.00 43 LEU A N 10
ATOM 18285 C CA . LEU A 1 43 ? -5.138 1.844 -5.591 1.00 0.00 43 LEU A CA 10
ATOM 18286 C C . LEU A 1 43 ? -4.087 2.078 -6.704 1.00 0.00 43 LEU A C 10
ATOM 18287 O O . LEU A 1 43 ? -3.571 3.186 -6.830 1.00 0.00 43 LEU A O 10
ATOM 18303 N N . GLY A 1 44 ? -3.777 1.021 -7.484 1.00 0.00 44 GLY A N 10
ATOM 18304 C CA . GLY A 1 44 ? -2.694 1.056 -8.478 1.00 0.00 44 GLY A CA 10
ATOM 18305 C C . GLY A 1 44 ? -2.867 2.106 -9.579 1.00 0.00 44 GLY A C 10
ATOM 18306 O O . GLY A 1 44 ? -1.935 2.871 -9.870 1.00 0.00 44 GLY A O 10
ATOM 18310 N N . ASN A 1 45 ? -4.052 2.141 -10.189 1.00 0.00 45 ASN A N 10
ATOM 18311 C CA . ASN A 1 45 ? -4.380 3.114 -11.250 1.00 0.00 45 ASN A CA 10
ATOM 18312 C C . ASN A 1 45 ? -4.773 4.477 -10.659 1.00 0.00 45 ASN A C 10
ATOM 18313 O O . ASN A 1 45 ? -4.784 5.494 -11.369 1.00 0.00 45 ASN A O 10
ATOM 18324 N N . ILE A 1 46 ? -5.092 4.490 -9.355 1.00 0.00 46 ILE A N 10
ATOM 18325 C CA . ILE A 1 46 ? -5.419 5.720 -8.619 1.00 0.00 46 ILE A CA 10
ATOM 18326 C C . ILE A 1 46 ? -4.129 6.514 -8.347 1.00 0.00 46 ILE A C 10
ATOM 18327 O O . ILE A 1 46 ? -3.095 5.928 -8.022 1.00 0.00 46 ILE A O 10
ATOM 18343 N N . LYS A 1 47 ? -4.199 7.842 -8.512 1.00 0.00 47 LYS A N 10
ATOM 18344 C CA . LYS A 1 47 ? -3.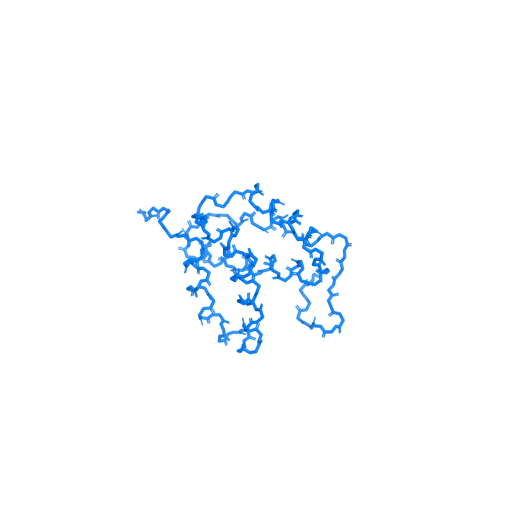075 8.745 -8.241 1.00 0.00 47 LYS A CA 10
ATOM 18345 C C . LYS A 1 47 ? -2.810 8.822 -6.731 1.00 0.00 47 LYS A C 10
ATOM 18346 O O . LYS A 1 47 ? -3.749 8.769 -5.929 1.00 0.00 47 LYS A O 10
ATOM 18365 N N . LEU A 1 48 ? -1.526 8.965 -6.378 1.00 0.00 48 LEU A N 10
ATOM 18366 C CA . LEU A 1 48 ? -1.040 9.060 -4.985 1.00 0.00 48 LEU A CA 10
ATOM 18367 C C . LEU A 1 48 ? -1.746 10.203 -4.210 1.00 0.00 48 LEU A C 10
ATOM 18368 O O . LEU A 1 48 ? -2.114 10.043 -3.041 1.00 0.00 48 LEU A O 10
ATOM 18384 N N . ALA A 1 49 ? -1.946 11.337 -4.909 1.00 0.00 49 ALA A N 10
ATOM 18385 C CA . ALA A 1 49 ? -2.637 12.533 -4.378 1.00 0.00 49 ALA A CA 10
ATOM 18386 C C . ALA A 1 49 ? -4.132 12.268 -4.078 1.00 0.00 49 ALA A C 10
ATOM 18387 O O . ALA A 1 49 ? -4.737 12.946 -3.239 1.00 0.00 49 ALA A O 10
ATOM 18394 N N . LYS A 1 50 ? -4.712 11.286 -4.785 1.00 0.00 50 LYS A N 10
ATOM 18395 C CA . LYS A 1 50 ? -6.153 10.967 -4.709 1.00 0.00 50 LYS A CA 10
ATOM 18396 C C . LYS A 1 50 ? -6.474 9.939 -3.617 1.00 0.00 50 LYS A C 10
ATOM 18397 O O . LYS A 1 50 ? -7.650 9.781 -3.271 1.00 0.00 50 LYS A O 10
ATOM 18416 N N . LEU A 1 51 ? -5.445 9.235 -3.083 1.00 0.00 51 LEU A N 10
ATOM 18417 C CA . LEU A 1 51 ? -5.643 8.253 -1.995 1.00 0.00 51 LEU A CA 10
ATOM 18418 C C . LEU A 1 51 ? -6.213 8.955 -0.750 1.00 0.00 51 LEU A C 10
ATOM 18419 O O . LEU A 1 51 ? -5.494 9.647 -0.033 1.00 0.00 51 LEU A O 10
ATOM 18435 N N . THR A 1 52 ? -7.523 8.790 -0.544 1.00 0.00 52 THR A N 10
ATOM 18436 C CA . THR A 1 52 ? -8.257 9.363 0.592 1.00 0.00 52 THR A CA 10
ATOM 18437 C C . THR A 1 52 ? -8.799 8.234 1.495 1.00 0.00 52 THR A C 10
ATOM 18438 O O . THR A 1 52 ? -8.603 7.044 1.193 1.00 0.00 52 THR A O 10
ATOM 18449 N N . SER A 1 53 ? -9.499 8.614 2.579 1.00 0.00 53 SER A N 10
ATOM 18450 C CA . SER A 1 53 ? -10.037 7.666 3.573 1.00 0.00 53 SER A CA 10
ATOM 18451 C C . SER A 1 53 ? -11.159 6.784 2.972 1.00 0.00 53 SER A C 10
ATOM 18452 O O . SER A 1 53 ? -11.394 5.669 3.452 1.00 0.00 53 SER A O 10
ATOM 18460 N N . LEU A 1 54 ? -11.837 7.288 1.916 1.00 0.00 54 LEU A N 10
ATOM 18461 C CA . LEU A 1 54 ? -12.827 6.498 1.158 1.00 0.00 54 LEU A CA 10
ATOM 18462 C C . LEU A 1 54 ? -12.122 5.360 0.406 1.00 0.00 54 LEU A C 10
ATOM 18463 O O . LEU A 1 54 ? -12.593 4.233 0.410 1.00 0.00 54 LEU A O 10
ATOM 18479 N N . HIS A 1 55 ? -10.965 5.678 -0.207 1.00 0.00 55 HIS A N 10
ATOM 18480 C CA . HIS A 1 55 ? -10.136 4.696 -0.950 1.00 0.00 55 HIS A CA 10
ATOM 18481 C C . HIS A 1 55 ? -9.556 3.637 0.002 1.00 0.00 55 HIS A C 10
ATOM 18482 O O . HIS A 1 55 ? -9.361 2.479 -0.385 1.00 0.00 55 HIS A O 10
ATOM 18497 N N . MET A 1 56 ? -9.287 4.059 1.248 1.00 0.00 56 MET A N 10
ATOM 18498 C CA . MET A 1 56 ? -8.827 3.165 2.322 1.00 0.00 56 MET A CA 10
ATOM 18499 C C . MET A 1 56 ? -9.931 2.163 2.699 1.00 0.00 56 MET A C 10
ATOM 18500 O O . MET A 1 56 ? -9.676 0.961 2.799 1.00 0.00 56 MET A O 10
ATOM 18514 N N . GLN A 1 57 ? -11.166 2.681 2.862 1.00 0.00 57 GLN A N 10
ATOM 18515 C CA . GLN A 1 57 ? -12.350 1.869 3.187 1.00 0.00 57 GLN A CA 10
ATOM 18516 C C . GLN A 1 57 ? -12.647 0.867 2.057 1.00 0.00 57 GLN A C 10
ATOM 18517 O O . GLN A 1 57 ? -12.856 -0.317 2.321 1.00 0.00 57 GLN A O 10
ATOM 18531 N N . ASN A 1 58 ? -12.614 1.361 0.802 1.00 0.00 58 ASN A N 10
ATOM 18532 C CA . ASN A 1 58 ? -12.866 0.554 -0.416 1.00 0.00 58 ASN A CA 10
ATOM 18533 C C . ASN A 1 58 ? -11.860 -0.603 -0.524 1.00 0.00 58 ASN A C 10
ATOM 18534 O O . ASN A 1 58 ? -12.210 -1.703 -0.962 1.00 0.00 58 ASN A O 10
ATOM 18545 N N . TYR A 1 59 ? -10.614 -0.337 -0.083 1.00 0.00 59 TYR A N 10
ATOM 18546 C CA . TYR A 1 59 ? -9.544 -1.347 -0.050 1.00 0.00 59 TYR A CA 10
ATOM 18547 C C . TYR A 1 59 ? -9.884 -2.463 0.964 1.00 0.00 59 TYR A C 10
ATOM 18548 O O . TYR A 1 59 ? -9.848 -3.646 0.622 1.00 0.00 59 TYR A O 10
ATOM 18566 N N . VAL A 1 60 ? -10.268 -2.054 2.197 1.00 0.00 60 VAL A N 10
ATOM 18567 C CA . VAL A 1 60 ? -10.606 -2.988 3.303 1.00 0.00 60 VAL A CA 10
ATOM 18568 C C . VAL A 1 60 ? -11.871 -3.814 2.966 1.00 0.00 60 VAL A C 10
ATOM 18569 O O . VAL A 1 60 ? -11.994 -4.971 3.383 1.00 0.00 60 VAL A O 10
ATOM 18582 N N . ASN A 1 61 ? -12.773 -3.219 2.157 1.00 0.00 61 ASN A N 10
ATOM 18583 C CA . ASN A 1 61 ? -13.992 -3.893 1.666 1.00 0.00 61 ASN A CA 10
ATOM 18584 C C . ASN A 1 61 ? -13.618 -5.090 0.766 1.00 0.00 61 ASN A C 10
ATOM 18585 O O . ASN A 1 61 ? -14.244 -6.150 0.847 1.00 0.00 61 ASN A O 10
ATOM 18596 N N . SER A 1 62 ? -12.573 -4.900 -0.073 1.00 0.00 62 SER A N 10
ATOM 18597 C CA . SER A 1 62 ? -12.040 -5.954 -0.957 1.00 0.00 62 SER A CA 10
ATOM 18598 C C . SER A 1 62 ? -11.305 -7.046 -0.154 1.00 0.00 62 SER A C 10
ATOM 18599 O O . SER A 1 62 ? -11.394 -8.224 -0.496 1.00 0.00 62 SER A O 10
ATOM 18607 N N . LEU A 1 63 ? -10.593 -6.649 0.924 1.00 0.00 63 LEU A N 10
ATOM 18608 C CA . LEU A 1 63 ? -9.874 -7.604 1.808 1.00 0.00 63 LEU A CA 10
ATOM 18609 C C . LEU A 1 63 ? -10.878 -8.540 2.503 1.00 0.00 63 LEU A C 10
ATOM 18610 O O . LEU A 1 63 ? -10.663 -9.751 2.635 1.00 0.00 63 LEU A O 10
ATOM 18626 N N . ARG A 1 64 ? -11.980 -7.927 2.924 1.00 0.00 64 ARG A N 10
ATOM 18627 C CA . ARG A 1 64 ? -13.104 -8.596 3.575 1.00 0.00 64 ARG A CA 10
ATOM 18628 C C . ARG A 1 64 ? -13.853 -9.500 2.572 1.00 0.00 64 ARG A C 10
ATOM 18629 O O . ARG A 1 64 ? -14.314 -10.583 2.935 1.00 0.00 64 ARG A O 10
ATOM 18650 N N . ASP A 1 65 ? -13.926 -9.051 1.304 1.00 0.00 65 ASP A N 10
ATOM 18651 C CA . ASP A 1 65 ? -14.533 -9.824 0.194 1.00 0.00 65 ASP A CA 10
ATOM 18652 C C . ASP A 1 65 ? -13.702 -11.083 -0.131 1.00 0.00 65 ASP A C 10
ATOM 18653 O O . ASP A 1 65 ? -14.252 -12.134 -0.490 1.00 0.00 65 ASP A O 10
ATOM 18662 N N . GLU A 1 66 ? -12.373 -10.958 0.008 1.00 0.00 66 GLU A N 10
ATOM 18663 C CA . GLU A 1 66 ? -11.432 -12.080 -0.161 1.00 0.00 66 GLU A CA 10
ATOM 18664 C C . GLU A 1 66 ? -11.521 -13.056 1.026 1.00 0.00 66 GLU A C 10
ATOM 18665 O O . GLU A 1 66 ? -11.243 -14.253 0.879 1.00 0.00 66 GLU A O 10
ATOM 18677 N N . GLY A 1 67 ? -11.944 -12.528 2.188 1.00 0.00 67 GLY A N 10
ATOM 18678 C CA . GLY A 1 67 ? -11.952 -13.285 3.437 1.00 0.00 67 GLY A CA 10
ATOM 18679 C C . GLY A 1 67 ? -10.556 -13.439 4.022 1.00 0.00 67 GLY A C 10
ATOM 18680 O O . GLY A 1 67 ? -10.214 -14.494 4.568 1.00 0.00 67 GLY A O 10
ATOM 18684 N N . LEU A 1 68 ? -9.744 -12.371 3.876 1.00 0.00 68 LEU A N 10
ATOM 18685 C CA . LEU A 1 68 ? -8.373 -12.320 4.413 1.00 0.00 68 LEU A CA 10
ATOM 18686 C C . LEU A 1 68 ? -8.396 -12.312 5.949 1.00 0.00 68 LEU A C 10
ATOM 18687 O O . LEU A 1 68 ? -9.266 -11.683 6.558 1.00 0.00 68 LEU A O 10
ATOM 18703 N N . LYS A 1 69 ? -7.435 -13.018 6.551 1.00 0.00 69 LYS A N 10
ATOM 18704 C CA . LYS A 1 69 ? -7.301 -13.116 8.014 1.00 0.00 69 LYS A CA 10
ATOM 18705 C C . LYS A 1 69 ? -6.521 -11.913 8.574 1.00 0.00 69 LYS A C 10
ATOM 18706 O O . LYS A 1 69 ? -5.887 -11.167 7.814 1.00 0.00 69 LYS A O 10
ATOM 18725 N N . ARG A 1 70 ? -6.583 -11.761 9.912 1.00 0.00 70 ARG A N 10
ATOM 18726 C CA . ARG A 1 70 ? -5.921 -10.668 10.672 1.00 0.00 70 ARG A CA 10
ATOM 18727 C C . ARG A 1 70 ? -4.449 -10.443 10.252 1.00 0.00 70 ARG A C 10
ATOM 18728 O O . ARG A 1 70 ? -4.031 -9.306 10.081 1.00 0.00 70 ARG A O 10
ATOM 18749 N N . GLY A 1 71 ? -3.704 -11.548 10.066 1.00 0.00 71 GLY A N 10
ATOM 18750 C CA . GLY A 1 71 ? -2.297 -11.493 9.669 1.00 0.00 71 GLY A CA 10
ATOM 18751 C C . GLY A 1 71 ? -2.077 -10.920 8.277 1.00 0.00 71 GLY A C 10
ATOM 18752 O O . GLY A 1 71 ? -1.244 -10.030 8.099 1.00 0.00 71 GLY A O 10
ATOM 18756 N N . THR A 1 72 ? -2.845 -11.422 7.294 1.00 0.00 72 THR A N 10
ATOM 18757 C CA . THR A 1 72 ? -2.736 -10.992 5.889 1.00 0.00 72 THR A CA 10
ATOM 18758 C C . THR A 1 72 ? -3.066 -9.494 5.745 1.00 0.00 72 THR A C 10
ATOM 18759 O O . THR A 1 72 ? -2.303 -8.744 5.131 1.00 0.00 72 THR A O 10
ATOM 18770 N N . ILE A 1 73 ? -4.186 -9.080 6.369 1.00 0.00 73 ILE A N 10
ATOM 18771 C CA . ILE A 1 73 ? -4.645 -7.680 6.360 1.00 0.00 73 ILE A CA 10
ATOM 18772 C C . ILE A 1 73 ? -3.603 -6.772 7.033 1.00 0.00 73 ILE A C 10
ATOM 18773 O O . ILE A 1 73 ? -3.216 -5.766 6.460 1.00 0.00 73 ILE A O 10
ATOM 18789 N N . GLU A 1 74 ? -3.122 -7.186 8.219 1.00 0.00 74 GLU A N 10
ATOM 18790 C CA . GLU A 1 74 ? -2.160 -6.400 9.019 1.00 0.00 74 GLU A CA 10
ATOM 18791 C C . GLU A 1 74 ? -0.887 -6.095 8.211 1.00 0.00 74 GLU A C 10
ATOM 18792 O O . GLU A 1 74 ? -0.461 -4.945 8.141 1.00 0.00 74 GLU A O 10
ATOM 18804 N N . LYS A 1 75 ? -0.343 -7.134 7.546 1.00 0.00 75 LYS A N 10
ATOM 18805 C CA . LYS A 1 75 ? 0.903 -7.027 6.769 1.00 0.00 75 LYS A CA 10
ATOM 18806 C C . LYS A 1 75 ? 0.741 -6.047 5.596 1.00 0.00 75 LYS A C 10
ATOM 18807 O O . LYS A 1 75 ? 1.518 -5.100 5.477 1.00 0.00 75 LYS A O 10
ATOM 18826 N N . ILE A 1 76 ? -0.313 -6.256 4.780 1.00 0.00 76 ILE A N 10
ATOM 18827 C CA . ILE A 1 76 ? -0.517 -5.487 3.529 1.00 0.00 76 ILE A CA 10
ATOM 18828 C C . ILE A 1 76 ? -0.864 -4.010 3.825 1.00 0.00 76 ILE A C 10
ATOM 18829 O O . ILE A 1 76 ? -0.507 -3.123 3.047 1.00 0.00 76 ILE A O 10
ATOM 18845 N N . ILE A 1 77 ? -1.542 -3.760 4.969 1.00 0.00 77 ILE A N 10
ATOM 18846 C CA . ILE A 1 77 ? -1.825 -2.397 5.457 1.00 0.00 77 ILE A CA 10
ATOM 18847 C C . ILE A 1 77 ? -0.517 -1.713 5.891 1.00 0.00 77 ILE A C 10
ATOM 18848 O O . ILE A 1 77 ? -0.324 -0.537 5.609 1.00 0.00 77 ILE A O 10
ATOM 18864 N N . LYS A 1 78 ? 0.388 -2.467 6.550 1.00 0.00 78 LYS A N 10
ATOM 18865 C CA . LYS A 1 78 ? 1.711 -1.942 6.970 1.00 0.00 78 LYS A CA 10
ATOM 18866 C C . LYS A 1 78 ? 2.619 -1.660 5.757 1.00 0.00 78 LYS A C 10
ATOM 18867 O O . LYS A 1 78 ? 3.470 -0.778 5.830 1.00 0.00 78 LYS A O 10
ATOM 18886 N N . VAL A 1 79 ? 2.429 -2.421 4.654 1.00 0.00 79 VAL A N 10
ATOM 18887 C CA . VAL A 1 79 ? 3.155 -2.198 3.381 1.00 0.00 79 VAL A CA 10
ATOM 18888 C C . VAL A 1 79 ? 2.730 -0.845 2.761 1.00 0.00 79 VAL A C 10
ATOM 18889 O O . VAL A 1 79 ? 3.584 -0.061 2.341 1.00 0.00 79 VAL A O 10
ATOM 18902 N N . ILE A 1 80 ? 1.401 -0.577 2.745 1.00 0.00 80 ILE A N 10
ATOM 18903 C CA . ILE A 1 80 ? 0.829 0.709 2.254 1.00 0.00 80 ILE A CA 10
ATOM 18904 C C . ILE A 1 80 ? 1.256 1.875 3.163 1.00 0.00 80 ILE A C 10
ATOM 18905 O O . ILE A 1 80 ? 1.672 2.932 2.704 1.00 0.00 80 ILE A O 10
ATOM 18921 N N . ARG A 1 81 ? 1.153 1.632 4.466 1.00 0.00 81 ARG A N 10
ATOM 18922 C CA . ARG A 1 81 ? 1.370 2.636 5.517 1.00 0.00 81 ARG A CA 10
ATOM 18923 C C . ARG A 1 81 ? 2.857 3.034 5.581 1.00 0.00 81 ARG A C 10
ATOM 18924 O O . ARG A 1 81 ? 3.183 4.165 5.938 1.00 0.00 81 ARG A O 10
ATOM 18945 N N . ASN A 1 82 ? 3.743 2.093 5.194 1.00 0.00 82 ASN A N 10
ATOM 18946 C CA . ASN A 1 82 ? 5.199 2.329 5.101 1.00 0.00 82 ASN A CA 10
ATOM 18947 C C . ASN A 1 82 ? 5.575 3.000 3.761 1.00 0.00 82 ASN A C 10
ATOM 18948 O O . ASN A 1 82 ? 6.448 3.875 3.728 1.00 0.00 82 ASN A O 10
ATOM 18959 N N . SER A 1 83 ? 4.916 2.588 2.657 1.00 0.00 83 SER A N 10
ATOM 18960 C CA . SER A 1 83 ? 5.199 3.141 1.313 1.00 0.00 83 SER A CA 10
ATOM 18961 C C . SER A 1 83 ? 4.795 4.618 1.238 1.00 0.00 83 SER A C 10
ATOM 18962 O O . SER A 1 83 ? 5.526 5.439 0.696 1.00 0.00 83 SER A O 10
ATOM 18970 N N . LEU A 1 84 ? 3.642 4.944 1.834 1.00 0.00 84 LEU A N 10
ATOM 18971 C CA . LEU A 1 84 ? 3.147 6.321 1.923 1.00 0.00 84 LEU A CA 10
ATOM 18972 C C . LEU A 1 84 ? 4.091 7.208 2.778 1.00 0.00 84 LEU A C 10
ATOM 18973 O O . LEU A 1 84 ? 4.184 8.411 2.529 1.00 0.00 84 LEU A O 10
ATOM 18989 N N . GLU A 1 85 ? 4.792 6.601 3.772 1.00 0.00 85 GLU A N 10
ATOM 18990 C CA . GLU A 1 85 ? 5.844 7.298 4.566 1.00 0.00 85 GLU A CA 10
ATOM 18991 C C . GLU A 1 85 ? 7.006 7.732 3.669 1.00 0.00 85 GLU A C 10
ATOM 18992 O O . GLU A 1 85 ? 7.536 8.831 3.825 1.00 0.00 85 GLU A O 10
ATOM 19004 N N . HIS A 1 86 ? 7.380 6.861 2.724 1.00 0.00 86 HIS A N 10
ATOM 19005 C CA . HIS A 1 86 ? 8.471 7.134 1.772 1.00 0.00 86 HIS A CA 10
ATOM 19006 C C . HIS A 1 86 ? 8.054 8.249 0.795 1.00 0.00 86 HIS A C 10
ATOM 19007 O O . HIS A 1 86 ? 8.901 8.978 0.294 1.00 0.00 86 HIS A O 10
ATOM 19022 N N . ALA A 1 87 ? 6.735 8.365 0.541 1.00 0.00 87 ALA A N 10
ATOM 19023 C CA . ALA A 1 87 ? 6.164 9.455 -0.272 1.00 0.00 87 ALA A CA 10
ATOM 19024 C C . ALA A 1 87 ? 6.202 10.792 0.496 1.00 0.00 87 ALA A C 10
ATOM 19025 O O . ALA A 1 87 ? 6.376 11.852 -0.103 1.00 0.00 87 ALA A O 10
ATOM 19032 N N . ILE A 1 88 ? 6.037 10.727 1.830 1.00 0.00 88 ILE A N 10
ATOM 19033 C CA . ILE A 1 88 ? 6.219 11.893 2.732 1.00 0.00 88 ILE A CA 10
ATOM 19034 C C . ILE A 1 88 ? 7.710 12.309 2.756 1.00 0.00 88 ILE A C 10
ATOM 19035 O O . ILE A 1 88 ? 8.048 13.501 2.773 1.00 0.00 88 ILE A O 10
ATOM 19051 N N . ASP A 1 89 ? 8.583 11.295 2.725 1.00 0.00 89 ASP A N 10
ATOM 19052 C CA . ASP A 1 89 ? 10.047 11.466 2.689 1.00 0.00 89 ASP A CA 10
ATOM 19053 C C . ASP A 1 89 ? 10.505 12.081 1.348 1.00 0.00 89 ASP A C 10
ATOM 19054 O O . ASP A 1 89 ? 11.432 12.886 1.318 1.00 0.00 89 ASP A O 10
ATOM 19063 N N . LEU A 1 90 ? 9.819 11.695 0.249 1.00 0.00 90 LEU A N 10
ATOM 19064 C CA . LEU A 1 90 ? 10.058 12.252 -1.100 1.00 0.00 90 LEU A CA 10
ATOM 19065 C C . LEU A 1 90 ? 9.331 13.596 -1.298 1.00 0.00 90 LEU A C 10
ATOM 19066 O O . LEU A 1 90 ? 9.511 14.240 -2.339 1.00 0.00 90 LEU A O 10
ATOM 19082 N N . GLU A 1 91 ? 8.493 13.984 -0.303 1.00 0.00 91 GLU A N 10
ATOM 19083 C CA . GLU A 1 91 ? 7.720 15.253 -0.301 1.00 0.00 91 GLU A CA 10
ATOM 19084 C C . GLU A 1 91 ? 6.641 15.258 -1.414 1.00 0.00 91 GLU A C 10
ATOM 19085 O O . GLU A 1 91 ? 6.186 16.320 -1.855 1.00 0.00 91 GLU A O 10
ATOM 19097 N N . LEU A 1 92 ? 6.239 14.045 -1.839 1.00 0.00 92 LEU A N 10
ATOM 19098 C CA . LEU A 1 92 ? 5.099 13.813 -2.746 1.00 0.00 92 LEU A CA 10
ATOM 19099 C C . LEU A 1 92 ? 3.776 14.124 -2.015 1.00 0.00 92 LEU A C 10
ATOM 19100 O O . LEU A 1 92 ? 2.852 14.724 -2.581 1.00 0.00 92 LEU A O 10
ATOM 19116 N N . ILE A 1 93 ? 3.727 13.703 -0.741 1.00 0.00 93 ILE A N 10
ATOM 19117 C CA . ILE A 1 93 ? 2.637 14.009 0.209 1.00 0.00 93 ILE A CA 10
ATOM 19118 C C . ILE A 1 93 ? 3.287 14.432 1.542 1.00 0.00 93 ILE A C 10
ATOM 19119 O O . ILE A 1 93 ? 4.520 14.447 1.652 1.00 0.00 93 ILE A O 10
ATOM 19135 N N . THR A 1 94 ? 2.474 14.790 2.545 1.00 0.00 94 THR A N 10
ATOM 19136 C CA . THR A 1 94 ? 2.976 15.222 3.872 1.00 0.00 94 THR A CA 10
ATOM 19137 C C . THR A 1 94 ? 2.337 14.382 5.000 1.00 0.00 94 THR A C 10
ATOM 19138 O O . THR A 1 94 ? 2.791 14.425 6.147 1.00 0.00 94 THR A O 10
ATOM 19149 N N . LYS A 1 95 ? 1.304 13.600 4.649 1.00 0.00 95 LYS A N 10
ATOM 19150 C CA . LYS A 1 95 ? 0.501 12.837 5.609 1.00 0.00 95 LYS A CA 10
ATOM 19151 C C . LYS A 1 95 ? -0.074 11.598 4.902 1.00 0.00 95 LYS A C 10
ATOM 19152 O O . LYS A 1 95 ? -0.639 11.718 3.809 1.00 0.00 95 LYS A O 10
ATOM 19171 N N . ASN A 1 96 ? 0.090 10.410 5.510 1.00 0.00 96 ASN A N 10
ATOM 19172 C CA . ASN A 1 96 ? -0.429 9.152 4.944 1.00 0.00 96 ASN A CA 10
ATOM 19173 C C . ASN A 1 96 ? -1.862 8.877 5.445 1.00 0.00 96 ASN A C 10
ATOM 19174 O O . ASN A 1 96 ? -2.177 9.088 6.625 1.00 0.00 96 ASN A O 10
ATOM 19185 N N . VAL A 1 97 ? -2.731 8.425 4.526 1.00 0.00 97 VAL A N 10
ATOM 19186 C CA . VAL A 1 97 ? -4.146 8.105 4.824 1.00 0.00 97 VAL A CA 10
ATOM 19187 C C . VAL A 1 97 ? -4.313 6.653 5.320 1.00 0.00 97 VAL A C 10
ATOM 19188 O O . VAL A 1 97 ? -5.395 6.273 5.778 1.00 0.00 97 VAL A O 10
ATOM 19201 N N . ALA A 1 98 ? -3.225 5.854 5.266 1.00 0.00 98 ALA A N 10
ATOM 19202 C CA . ALA A 1 98 ? -3.224 4.460 5.766 1.00 0.00 98 ALA A CA 10
ATOM 19203 C C . ALA A 1 98 ? -3.060 4.434 7.300 1.00 0.00 98 ALA A C 10
ATOM 19204 O O . ALA A 1 98 ? -3.156 3.378 7.931 1.00 0.00 98 ALA A O 10
ATOM 19211 N N . ALA A 1 99 ? -2.797 5.624 7.875 1.00 0.00 99 ALA A N 10
ATOM 19212 C CA . ALA A 1 99 ? -2.806 5.860 9.323 1.00 0.00 99 ALA A CA 10
ATOM 19213 C C . ALA A 1 99 ? -4.250 5.857 9.856 1.00 0.00 99 ALA A C 10
ATOM 19214 O O . ALA A 1 99 ? -4.481 5.613 11.044 1.00 0.00 99 ALA A O 10
ATOM 19221 N N . LYS A 1 100 ? -5.210 6.144 8.955 1.00 0.00 100 LYS A N 10
ATOM 19222 C CA . LYS A 1 100 ? -6.653 6.054 9.243 1.00 0.00 100 LYS A CA 10
ATOM 19223 C C . LYS A 1 100 ? -7.120 4.597 9.133 1.00 0.00 100 LYS A C 10
ATOM 19224 O O . LYS A 1 100 ? -8.146 4.220 9.712 1.00 0.00 100 LYS A O 10
ATOM 19243 N N . THR A 1 101 ? -6.349 3.791 8.377 1.00 0.00 101 THR A N 10
ATOM 19244 C CA . THR A 1 101 ? -6.608 2.365 8.194 1.00 0.00 101 THR A CA 10
ATOM 19245 C C . THR A 1 101 ? -5.893 1.564 9.295 1.00 0.00 101 THR A C 10
ATOM 19246 O O . THR A 1 101 ? -4.685 1.307 9.222 1.00 0.00 101 THR A O 10
ATOM 19257 N N . LYS A 1 102 ? -6.643 1.243 10.350 1.00 0.00 102 LYS A N 10
ATOM 19258 C CA . LYS A 1 102 ? -6.193 0.329 11.407 1.00 0.00 102 LYS A CA 10
ATOM 19259 C C . LYS A 1 102 ? -6.729 -1.083 11.108 1.00 0.00 102 LYS A C 10
ATOM 19260 O O . LYS A 1 102 ? -7.661 -1.245 10.302 1.00 0.00 102 LYS A O 10
ATOM 19279 N N . LEU A 1 103 ? -6.123 -2.090 11.741 1.00 0.00 103 LEU A N 10
ATOM 19280 C CA . LEU A 1 103 ? -6.581 -3.484 11.654 1.00 0.00 103 LEU A CA 10
ATOM 19281 C C . LEU A 1 103 ? -7.930 -3.634 12.416 1.00 0.00 103 LEU A C 10
ATOM 19282 O O . LEU A 1 103 ? -8.002 -3.245 13.595 1.00 0.00 103 LEU A O 10
ATOM 19298 N N . PRO A 1 104 ? -9.031 -4.134 11.741 1.00 0.00 104 PRO A N 10
ATOM 19299 C CA . PRO A 1 104 ? -10.350 -4.395 12.395 1.00 0.00 104 PRO A CA 10
ATOM 19300 C C . PRO A 1 104 ? -10.270 -5.356 13.602 1.00 0.00 104 PRO A C 10
ATOM 19301 O O . PRO A 1 104 ? -9.222 -5.977 13.849 1.00 0.00 104 PRO A O 10
ATOM 19312 N N . LYS A 1 105 ? -11.394 -5.478 14.348 1.00 0.00 105 LYS A N 10
ATOM 19313 C CA . LYS A 1 105 ? -11.497 -6.395 15.506 1.00 0.00 105 LYS A CA 10
ATOM 19314 C C . LYS A 1 105 ? -11.625 -7.867 15.030 1.00 0.00 105 LYS A C 10
ATOM 19315 O O . LYS A 1 105 ? -12.700 -8.468 15.009 1.00 0.00 105 LYS A O 10
ATOM 19334 N N . ALA A 1 106 ? -10.474 -8.377 14.586 1.00 0.00 106 ALA A N 10
ATOM 19335 C CA . ALA A 1 106 ? -10.249 -9.756 14.126 1.00 0.00 106 ALA A CA 10
ATOM 19336 C C . ALA A 1 106 ? -8.881 -10.237 14.668 1.00 0.00 106 ALA A C 10
ATOM 19337 O O . ALA A 1 106 ? -8.507 -11.404 14.514 1.00 0.00 106 ALA A O 10
ATOM 19344 N N . ASP A 1 107 ? -8.156 -9.298 15.308 1.00 0.00 107 ASP A N 10
ATOM 19345 C CA . ASP A 1 107 ? -6.829 -9.509 15.882 1.00 0.00 107 ASP A CA 10
ATOM 19346 C C . ASP A 1 107 ? -6.960 -10.115 17.288 1.00 0.00 107 ASP A C 10
ATOM 19347 O O . ASP A 1 107 ? -6.831 -11.332 17.458 1.00 0.00 107 ASP A O 10
ATOM 19356 N N . LYS A 1 108 ? -7.256 -9.257 18.282 1.00 0.00 108 LYS A N 10
ATOM 19357 C CA . LYS A 1 108 ? -7.509 -9.666 19.674 1.00 0.00 108 LYS A CA 10
ATOM 19358 C C . LYS A 1 108 ? -8.895 -9.175 20.102 1.00 0.00 108 LYS A C 10
ATOM 19359 O O . LYS A 1 108 ? -9.418 -8.211 19.537 1.00 0.00 108 LYS A O 10
ATOM 19378 N N . GLU A 1 109 ? -9.466 -9.848 21.113 1.00 0.00 109 GLU A N 10
ATOM 19379 C CA . GLU A 1 109 ? -10.734 -9.457 21.748 1.00 0.00 109 GLU A CA 10
ATOM 19380 C C . GLU A 1 109 ? -10.475 -8.272 22.699 1.00 0.00 109 GLU A C 10
ATOM 19381 O O . GLU A 1 109 ? -10.279 -8.445 23.903 1.00 0.00 109 GLU A O 10
ATOM 19393 N N . GLU A 1 110 ? -10.446 -7.063 22.116 1.00 0.00 110 GLU A N 10
ATOM 19394 C CA . GLU A 1 110 ? -9.959 -5.835 22.785 1.00 0.00 110 GLU A CA 10
ATOM 19395 C C . GLU A 1 110 ? -11.097 -4.996 23.387 1.00 0.00 110 GLU A C 10
ATOM 19396 O O . GLU A 1 110 ? -10.925 -3.794 23.630 1.00 0.00 110 GLU A O 10
ATOM 19408 N N . LEU A 1 111 ? -12.235 -5.666 23.670 1.00 0.00 111 LEU A N 10
ATOM 19409 C CA . LEU A 1 111 ? -13.382 -5.101 24.417 1.00 0.00 111 LEU A CA 10
ATOM 19410 C C . LEU A 1 111 ? -13.940 -3.820 23.760 1.00 0.00 111 LEU A C 10
ATOM 19411 O O . LEU A 1 111 ? -14.372 -2.881 24.451 1.00 0.00 111 LEU A O 10
ATOM 19427 N N . GLU A 1 112 ? -13.951 -3.808 22.405 1.00 0.00 112 GLU A N 10
ATOM 19428 C CA . GLU A 1 112 ? -14.532 -2.713 21.600 1.00 0.00 112 GLU A CA 10
ATOM 19429 C C . GLU A 1 112 ? -16.067 -2.873 21.573 1.00 0.00 112 GLU A C 10
ATOM 19430 O O . GLU A 1 112 ? -16.668 -3.209 20.545 1.00 0.00 112 GLU A O 10
ATOM 19442 N N . HIS A 1 113 ? -16.683 -2.646 22.745 1.00 0.00 113 HIS A N 10
ATOM 19443 C CA . HIS A 1 113 ? -18.125 -2.866 22.984 1.00 0.00 113 HIS A CA 10
ATOM 19444 C C . HIS A 1 113 ? -18.958 -1.637 22.560 1.00 0.00 113 HIS A C 10
ATOM 19445 O O . HIS A 1 113 ? -20.196 -1.650 22.632 1.00 0.00 113 HIS A O 10
ATOM 19460 N N . HIS A 1 114 ? -18.270 -0.576 22.109 1.00 0.00 114 HIS A N 10
ATOM 19461 C CA . HIS A 1 114 ? -18.914 0.662 21.655 1.00 0.00 114 HIS A CA 10
ATOM 19462 C C . HIS A 1 114 ? -19.554 0.422 20.276 1.00 0.00 114 HIS A C 10
ATOM 19463 O O . HIS A 1 114 ? -18.847 0.146 19.301 1.00 0.00 114 HIS A O 10
ATOM 19478 N N . HIS A 1 115 ? -20.901 0.509 20.223 1.00 0.00 115 HIS A N 10
ATOM 19479 C CA . HIS A 1 115 ? -21.711 0.199 19.014 1.00 0.00 115 HIS A CA 10
ATOM 19480 C C . HIS A 1 115 ? -21.763 1.392 18.013 1.00 0.00 115 HIS A C 10
ATOM 19481 O O . HIS A 1 115 ? -22.837 1.805 17.554 1.00 0.00 115 HIS A O 10
ATOM 19496 N N . HIS A 1 116 ? -20.569 1.907 17.671 1.00 0.00 116 HIS A N 10
ATOM 19497 C CA . HIS A 1 116 ? -20.366 2.980 16.672 1.00 0.00 116 HIS A CA 10
ATOM 19498 C C . HIS A 1 116 ? -18.883 2.984 16.225 1.00 0.00 116 HIS A C 10
ATOM 19499 O O . HIS A 1 116 ? -18.418 3.948 15.593 1.00 0.00 116 HIS A O 10
ATOM 19514 N N . HIS A 1 117 ? -18.151 1.895 16.571 1.00 0.00 117 HIS A N 10
ATOM 19515 C CA . HIS A 1 117 ? -16.691 1.802 16.400 1.00 0.00 117 HIS A CA 10
ATOM 19516 C C . HIS A 1 117 ? -16.312 1.836 14.904 1.00 0.00 117 HIS A C 10
ATOM 19517 O O . HIS A 1 117 ? -16.338 0.811 14.219 1.00 0.00 117 HIS A O 10
ATOM 19532 N N . HIS A 1 118 ? -16.029 3.050 14.422 1.00 0.00 118 HIS A N 10
ATOM 19533 C CA . HIS A 1 118 ? -15.560 3.307 13.055 1.00 0.00 118 HIS A CA 10
ATOM 19534 C C . HIS A 1 118 ? -14.036 3.005 12.956 1.00 0.00 118 HIS A C 10
ATOM 19535 O O . HIS A 1 118 ? -13.217 3.839 13.383 1.00 0.00 118 HIS A O 10
ATOM 19551 N N . MET A 1 1 ? 9.939 16.801 -3.168 1.00 0.00 1 MET A N 11
ATOM 19552 C CA . MET A 1 1 ? 10.533 16.875 -4.520 1.00 0.00 1 MET A CA 11
ATOM 19553 C C . MET A 1 1 ? 9.426 16.744 -5.588 1.00 0.00 1 MET A C 11
ATOM 19554 O O . MET A 1 1 ? 8.766 15.703 -5.679 1.00 0.00 1 MET A O 11
ATOM 19570 N N . GLU A 1 2 ? 9.193 17.842 -6.346 1.00 0.00 2 GLU A N 11
ATOM 19571 C CA . GLU A 1 2 ? 8.232 17.899 -7.481 1.00 0.00 2 GLU A CA 11
ATOM 19572 C C . GLU A 1 2 ? 6.746 17.713 -7.045 1.00 0.00 2 GLU A C 11
ATOM 19573 O O . GLU A 1 2 ? 6.471 17.166 -5.970 1.00 0.00 2 GLU A O 11
ATOM 19585 N N . PRO A 1 3 ? 5.747 18.187 -7.869 1.00 0.00 3 PRO A N 11
ATOM 19586 C CA . PRO A 1 3 ? 4.310 17.896 -7.623 1.00 0.00 3 PRO A CA 11
ATOM 19587 C C . PRO A 1 3 ? 3.991 16.387 -7.770 1.00 0.00 3 PRO A C 11
ATOM 19588 O O . PRO A 1 3 ? 4.858 15.591 -8.162 1.00 0.00 3 PRO A O 11
ATOM 19599 N N . SER A 1 4 ? 2.744 16.013 -7.432 1.00 0.00 4 SER A N 11
ATOM 19600 C CA . SER A 1 4 ? 2.279 14.611 -7.428 1.00 0.00 4 SER A CA 11
ATOM 19601 C C . SER A 1 4 ? 2.120 14.079 -8.874 1.00 0.00 4 SER A C 11
ATOM 19602 O O . SER A 1 4 ? 1.012 14.009 -9.425 1.00 0.00 4 SER A O 11
ATOM 19610 N N . LYS A 1 5 ? 3.264 13.753 -9.485 1.00 0.00 5 LYS A N 11
ATOM 19611 C CA . LYS A 1 5 ? 3.354 13.314 -10.888 1.00 0.00 5 LYS A CA 11
ATOM 19612 C C . LYS A 1 5 ? 3.206 11.800 -10.987 1.00 0.00 5 LYS A C 11
ATOM 19613 O O . LYS A 1 5 ? 2.602 11.282 -11.930 1.00 0.00 5 LYS A O 11
ATOM 19632 N N . LEU A 1 6 ? 3.765 11.107 -9.996 1.00 0.00 6 LEU A N 11
ATOM 19633 C CA . LEU A 1 6 ? 3.853 9.649 -9.992 1.00 0.00 6 LEU A CA 11
ATOM 19634 C C . LEU A 1 6 ? 2.548 9.023 -9.456 1.00 0.00 6 LEU A C 11
ATOM 19635 O O . LEU A 1 6 ? 2.043 9.415 -8.395 1.00 0.00 6 LEU A O 11
ATOM 19651 N N . SER A 1 7 ? 1.994 8.086 -10.249 1.00 0.00 7 SER A N 11
ATOM 19652 C CA . SER A 1 7 ? 0.849 7.241 -9.865 1.00 0.00 7 SER A CA 11
ATOM 19653 C C . SER A 1 7 ? 1.298 6.263 -8.772 1.00 0.00 7 SER A C 11
ATOM 19654 O O . SER A 1 7 ? 2.469 5.875 -8.757 1.00 0.00 7 SER A O 11
ATOM 19662 N N . TYR A 1 8 ? 0.376 5.859 -7.883 1.00 0.00 8 TYR A N 11
ATOM 19663 C CA . TYR A 1 8 ? 0.722 5.041 -6.706 1.00 0.00 8 TYR A CA 11
ATOM 19664 C C . TYR A 1 8 ? 1.270 3.656 -7.106 1.00 0.00 8 TYR A C 11
ATOM 19665 O O . TYR A 1 8 ? 2.198 3.166 -6.469 1.00 0.00 8 TYR A O 11
ATOM 19683 N N . GLY A 1 9 ? 0.714 3.058 -8.173 1.00 0.00 9 GLY A N 11
ATOM 19684 C CA . GLY A 1 9 ? 1.186 1.758 -8.676 1.00 0.00 9 GLY A CA 11
ATOM 19685 C C . GLY A 1 9 ? 2.621 1.813 -9.176 1.00 0.00 9 GLY A C 11
ATOM 19686 O O . GLY A 1 9 ? 3.423 0.910 -8.913 1.00 0.00 9 GLY A O 11
ATOM 19690 N N . GLU A 1 10 ? 2.942 2.907 -9.890 1.00 0.00 10 GLU A N 11
ATOM 19691 C CA . GLU A 1 10 ? 4.304 3.184 -10.383 1.00 0.00 10 GLU A CA 11
ATOM 19692 C C . GLU A 1 10 ? 5.229 3.592 -9.226 1.00 0.00 10 GLU A C 11
ATOM 19693 O O . GLU A 1 10 ? 6.444 3.373 -9.280 1.00 0.00 10 GLU A O 11
ATOM 19705 N N . TYR A 1 11 ? 4.637 4.186 -8.172 1.00 0.00 11 TYR A N 11
ATOM 19706 C CA . TYR A 1 11 ? 5.367 4.575 -6.963 1.00 0.00 11 TYR A CA 11
ATOM 19707 C C . TYR A 1 11 ? 5.751 3.330 -6.157 1.00 0.00 11 TYR A C 11
ATOM 19708 O O . TYR A 1 11 ? 6.772 3.324 -5.486 1.00 0.00 11 TYR A O 11
ATOM 19726 N N . LEU A 1 12 ? 4.926 2.278 -6.239 1.00 0.00 12 LEU A N 11
ATOM 19727 C CA . LEU A 1 12 ? 5.209 0.982 -5.603 1.00 0.00 12 LEU A CA 11
ATOM 19728 C C . LEU A 1 12 ? 6.381 0.281 -6.296 1.00 0.00 12 LEU A C 11
ATOM 19729 O O . LEU A 1 12 ? 7.062 -0.523 -5.679 1.00 0.00 12 LEU A O 11
ATOM 19745 N N . GLU A 1 13 ? 6.595 0.599 -7.586 1.00 0.00 13 GLU A N 11
ATOM 19746 C CA . GLU A 1 13 ? 7.733 0.079 -8.365 1.00 0.00 13 GLU A CA 11
ATOM 19747 C C . GLU A 1 13 ? 9.050 0.739 -7.910 1.00 0.00 13 GLU A C 11
ATOM 19748 O O . GLU A 1 13 ? 10.047 0.047 -7.650 1.00 0.00 13 GLU A O 11
ATOM 19760 N N . SER A 1 14 ? 9.029 2.080 -7.805 1.00 0.00 14 SER A N 11
ATOM 19761 C CA . SER A 1 14 ? 10.199 2.872 -7.368 1.00 0.00 14 SER A CA 11
ATOM 19762 C C . SER A 1 14 ? 10.532 2.613 -5.881 1.00 0.00 14 SER A C 11
ATOM 19763 O O . SER A 1 14 ? 11.707 2.486 -5.507 1.00 0.00 14 SER A O 11
ATOM 19771 N N . TRP A 1 15 ? 9.473 2.527 -5.056 1.00 0.00 15 TRP A N 11
ATOM 19772 C CA . TRP A 1 15 ? 9.578 2.245 -3.614 1.00 0.00 15 TRP A CA 11
ATOM 19773 C C . TRP A 1 15 ? 10.141 0.834 -3.388 1.00 0.00 15 TRP A C 11
ATOM 19774 O O . TRP A 1 15 ? 11.028 0.657 -2.566 1.00 0.00 15 TRP A O 11
ATOM 19795 N N . PHE A 1 16 ? 9.614 -0.154 -4.137 1.00 0.00 16 PHE A N 11
ATOM 19796 C CA . PHE A 1 16 ? 10.044 -1.565 -4.034 1.00 0.00 16 PHE A CA 11
ATOM 19797 C C . PHE A 1 16 ? 11.541 -1.715 -4.331 1.00 0.00 16 PHE A C 11
ATOM 19798 O O . PHE A 1 16 ? 12.246 -2.438 -3.618 1.00 0.00 16 PHE A O 11
ATOM 19815 N N . ASN A 1 17 ? 12.001 -1.017 -5.385 1.00 0.00 17 ASN A N 11
ATOM 19816 C CA . ASN A 1 17 ? 13.370 -1.094 -5.869 1.00 0.00 17 ASN A CA 11
ATOM 19817 C C . ASN A 1 17 ? 14.361 -0.668 -4.764 1.00 0.00 17 ASN A C 11
ATOM 19818 O O . ASN A 1 17 ? 15.308 -1.398 -4.456 1.00 0.00 17 ASN A O 11
ATOM 19829 N N . THR A 1 18 ? 14.089 0.491 -4.133 1.00 0.00 18 THR A N 11
ATOM 19830 C CA . THR A 1 18 ? 14.913 1.004 -3.021 1.00 0.00 18 THR A CA 11
ATOM 19831 C C . THR A 1 18 ? 14.677 0.179 -1.727 1.00 0.00 18 THR A C 11
ATOM 19832 O O . THR A 1 18 ? 15.572 0.085 -0.875 1.00 0.00 18 THR A O 11
ATOM 19843 N N . LYS A 1 19 ? 13.488 -0.459 -1.615 1.00 0.00 19 LYS A N 11
ATOM 19844 C CA . LYS A 1 19 ? 13.087 -1.230 -0.420 1.00 0.00 19 LYS A CA 11
ATOM 19845 C C . LYS A 1 19 ? 13.872 -2.553 -0.338 1.00 0.00 19 LYS A C 11
ATOM 19846 O O . LYS A 1 19 ? 14.040 -3.099 0.744 1.00 0.00 19 LYS A O 11
ATOM 19865 N N . ARG A 1 20 ? 14.356 -3.048 -1.495 1.00 0.00 20 ARG A N 11
ATOM 19866 C CA . ARG A 1 20 ? 15.207 -4.263 -1.570 1.00 0.00 20 ARG A CA 11
ATOM 19867 C C . ARG A 1 20 ? 16.543 -4.106 -0.796 1.00 0.00 20 ARG A C 11
ATOM 19868 O O . ARG A 1 20 ? 17.197 -5.104 -0.483 1.00 0.00 20 ARG A O 11
ATOM 19889 N N . HIS A 1 21 ? 16.961 -2.854 -0.527 1.00 0.00 21 HIS A N 11
ATOM 19890 C CA . HIS A 1 21 ? 18.152 -2.562 0.309 1.00 0.00 21 HIS A CA 11
ATOM 19891 C C . HIS A 1 21 ? 17.786 -2.514 1.808 1.00 0.00 21 HIS A C 11
ATOM 19892 O O . HIS A 1 21 ? 18.656 -2.687 2.666 1.00 0.00 21 HIS A O 11
ATOM 19907 N N . SER A 1 22 ? 16.498 -2.284 2.105 1.00 0.00 22 SER A N 11
ATOM 19908 C CA . SER A 1 22 ? 15.979 -2.197 3.482 1.00 0.00 22 SER A CA 11
ATOM 19909 C C . SER A 1 22 ? 15.617 -3.606 4.018 1.00 0.00 22 SER A C 11
ATOM 19910 O O . SER A 1 22 ? 15.944 -3.957 5.161 1.00 0.00 22 SER A O 11
ATOM 19918 N N . VAL A 1 23 ? 14.951 -4.401 3.163 1.00 0.00 23 VAL A N 11
ATOM 19919 C CA . VAL A 1 23 ? 14.471 -5.762 3.486 1.00 0.00 23 VAL A CA 11
ATOM 19920 C C . VAL A 1 23 ? 15.125 -6.786 2.548 1.00 0.00 23 VAL A C 11
ATOM 19921 O O . VAL A 1 23 ? 15.622 -6.421 1.474 1.00 0.00 23 VAL A O 11
ATOM 19934 N N . GLY A 1 24 ? 15.111 -8.067 2.966 1.00 0.00 24 GLY A N 11
ATOM 19935 C CA . GLY A 1 24 ? 15.653 -9.167 2.158 1.00 0.00 24 GLY A CA 11
ATOM 19936 C C . GLY A 1 24 ? 14.872 -9.382 0.865 1.00 0.00 24 GLY A C 11
ATOM 19937 O O . GLY A 1 24 ? 13.703 -9.017 0.794 1.00 0.00 24 GLY A O 11
ATOM 19941 N N . ILE A 1 25 ? 15.528 -9.978 -0.142 1.00 0.00 25 ILE A N 11
ATOM 19942 C CA . ILE A 1 25 ? 14.944 -10.222 -1.485 1.00 0.00 25 ILE A CA 11
ATOM 19943 C C . ILE A 1 25 ? 13.738 -11.184 -1.413 1.00 0.00 25 ILE A C 11
ATOM 19944 O O . ILE A 1 25 ? 12.732 -10.990 -2.105 1.00 0.00 25 ILE A O 11
ATOM 19960 N N . GLN A 1 26 ? 13.856 -12.205 -0.549 1.00 0.00 26 GLN A N 11
ATOM 19961 C CA . GLN A 1 26 ? 12.783 -13.193 -0.302 1.00 0.00 26 GLN A CA 11
ATOM 19962 C C . GLN A 1 26 ? 11.572 -12.535 0.397 1.00 0.00 26 GLN A C 11
ATOM 19963 O O . GLN A 1 26 ? 10.419 -12.871 0.111 1.00 0.00 26 GLN A O 11
ATOM 19977 N N . THR A 1 27 ? 11.869 -11.583 1.294 1.00 0.00 27 THR A N 11
ATOM 19978 C CA . THR A 1 27 ? 10.862 -10.818 2.049 1.00 0.00 27 THR A CA 11
ATOM 19979 C C . THR A 1 27 ? 10.153 -9.812 1.124 1.00 0.00 27 THR A C 11
ATOM 19980 O O . THR A 1 27 ? 8.934 -9.649 1.177 1.00 0.00 27 THR A O 11
ATOM 19991 N N . ALA A 1 28 ? 10.951 -9.207 0.233 1.00 0.00 28 ALA A N 11
ATOM 19992 C CA . ALA A 1 28 ? 10.508 -8.169 -0.704 1.00 0.00 28 ALA A CA 11
ATOM 19993 C C . ALA A 1 28 ? 9.570 -8.778 -1.762 1.00 0.00 28 ALA A C 11
ATOM 19994 O O . ALA A 1 28 ? 8.543 -8.187 -2.108 1.00 0.00 28 ALA A O 11
ATOM 20001 N N . LYS A 1 29 ? 9.928 -9.989 -2.225 1.00 0.00 29 LYS A N 11
ATOM 20002 C CA . LYS A 1 29 ? 9.139 -10.780 -3.200 1.00 0.00 29 LYS A CA 11
ATOM 20003 C C . LYS A 1 29 ? 7.693 -10.976 -2.686 1.00 0.00 29 LYS A C 11
ATOM 20004 O O . LYS A 1 29 ? 6.734 -10.911 -3.457 1.00 0.00 29 LYS A O 11
ATOM 20023 N N . VAL A 1 30 ? 7.577 -11.175 -1.363 1.00 0.00 30 VAL A N 11
ATOM 20024 C CA . VAL A 1 30 ? 6.295 -11.369 -0.670 1.00 0.00 30 VAL A CA 11
ATOM 20025 C C . VAL A 1 30 ? 5.510 -10.036 -0.601 1.00 0.00 30 VAL A C 11
ATOM 20026 O O . VAL A 1 30 ? 4.298 -10.011 -0.859 1.00 0.00 30 VAL A O 11
ATOM 20039 N N . LEU A 1 31 ? 6.233 -8.933 -0.289 1.00 0.00 31 LEU A N 11
ATOM 20040 C CA . LEU A 1 31 ? 5.643 -7.573 -0.170 1.00 0.00 31 LEU A CA 11
ATOM 20041 C C . LEU A 1 31 ? 5.016 -7.129 -1.505 1.00 0.00 31 LEU A C 11
ATOM 20042 O O . LEU A 1 31 ? 3.892 -6.621 -1.533 1.00 0.00 31 LEU A O 11
ATOM 20058 N N . LYS A 1 32 ? 5.746 -7.362 -2.618 1.00 0.00 32 LYS A N 11
ATOM 20059 C CA . LYS A 1 32 ? 5.277 -7.007 -3.971 1.00 0.00 32 LYS A CA 11
ATOM 20060 C C . LYS A 1 32 ? 4.282 -8.061 -4.494 1.00 0.00 32 LYS A C 11
ATOM 20061 O O . LYS A 1 32 ? 3.462 -7.772 -5.367 1.00 0.00 32 LYS A O 11
ATOM 20080 N N . GLY A 1 33 ? 4.361 -9.280 -3.934 1.00 0.00 33 GLY A N 11
ATOM 20081 C CA . GLY A 1 33 ? 3.345 -10.311 -4.163 1.00 0.00 33 GLY A CA 11
ATOM 20082 C C . GLY A 1 33 ? 1.977 -9.883 -3.639 1.00 0.00 33 GLY A C 11
ATOM 20083 O O . GLY A 1 33 ? 0.942 -10.314 -4.147 1.00 0.00 33 GLY A O 11
ATOM 20087 N N . TYR A 1 34 ? 1.996 -9.011 -2.620 1.00 0.00 34 TYR A N 11
ATOM 20088 C CA . TYR A 1 34 ? 0.795 -8.371 -2.075 1.00 0.00 34 TYR A CA 11
ATOM 20089 C C . TYR A 1 34 ? 0.423 -7.124 -2.889 1.00 0.00 34 TYR A C 11
ATOM 20090 O O . TYR A 1 34 ? -0.765 -6.861 -3.099 1.00 0.00 34 TYR A O 11
ATOM 20108 N N . LEU A 1 35 ? 1.444 -6.362 -3.349 1.00 0.00 35 LEU A N 11
ATOM 20109 C CA . LEU A 1 35 ? 1.232 -5.113 -4.114 1.00 0.00 35 LEU A CA 11
ATOM 20110 C C . LEU A 1 35 ? 0.498 -5.403 -5.429 1.00 0.00 35 LEU A C 11
ATOM 20111 O O . LEU A 1 35 ? -0.607 -4.919 -5.635 1.00 0.00 35 LEU A O 11
ATOM 20127 N N . ASN A 1 36 ? 1.106 -6.249 -6.273 1.00 0.00 36 ASN A N 11
ATOM 20128 C CA . ASN A 1 36 ? 0.595 -6.578 -7.624 1.00 0.00 36 ASN A CA 11
ATOM 20129 C C . ASN A 1 36 ? -0.793 -7.239 -7.562 1.00 0.00 36 ASN A C 11
ATOM 20130 O O . ASN A 1 36 ? -1.655 -6.982 -8.414 1.00 0.00 36 ASN A O 11
ATOM 20141 N N . SER A 1 37 ? -0.998 -8.074 -6.530 1.00 0.00 37 SER A N 11
ATOM 20142 C CA . SER A 1 37 ? -2.241 -8.835 -6.355 1.00 0.00 37 SER A CA 11
ATOM 20143 C C . SER A 1 37 ? -3.394 -7.935 -5.865 1.00 0.00 37 SER A C 11
ATOM 20144 O O . SER A 1 37 ? -4.448 -7.859 -6.496 1.00 0.00 37 SER A O 11
ATOM 20152 N N . ARG A 1 38 ? -3.160 -7.227 -4.755 1.00 0.00 38 ARG A N 11
ATOM 20153 C CA . ARG A 1 38 ? -4.213 -6.494 -4.024 1.00 0.00 38 ARG A CA 11
ATOM 20154 C C . ARG A 1 38 ? -4.245 -5.007 -4.391 1.00 0.00 38 ARG A C 11
ATOM 20155 O O . ARG A 1 38 ? -5.289 -4.484 -4.792 1.00 0.00 38 ARG A O 11
ATOM 20176 N N . ILE A 1 39 ? -3.094 -4.330 -4.261 1.00 0.00 39 ILE A N 11
ATOM 20177 C CA . ILE A 1 39 ? -3.039 -2.859 -4.314 1.00 0.00 39 ILE A CA 11
ATOM 20178 C C . ILE A 1 39 ? -3.082 -2.331 -5.775 1.00 0.00 39 ILE A C 11
ATOM 20179 O O . ILE A 1 39 ? -3.754 -1.350 -6.039 1.00 0.00 39 ILE A O 11
ATOM 20195 N N . ILE A 1 40 ? -2.394 -2.999 -6.721 1.00 0.00 40 ILE A N 11
ATOM 20196 C CA . ILE A 1 40 ? -2.303 -2.543 -8.139 1.00 0.00 40 ILE A CA 11
ATOM 20197 C C . ILE A 1 40 ? -3.717 -2.370 -8.802 1.00 0.00 40 ILE A C 11
ATOM 20198 O O . ILE A 1 40 ? -3.956 -1.320 -9.411 1.00 0.00 40 ILE A O 11
ATOM 20214 N N . PRO A 1 41 ? -4.688 -3.353 -8.689 1.00 0.00 41 PRO A N 11
ATOM 20215 C CA . PRO A 1 41 ? -6.063 -3.157 -9.223 1.00 0.00 41 PRO A CA 11
ATOM 20216 C C . PRO A 1 41 ? -6.912 -2.171 -8.373 1.00 0.00 41 PRO A C 11
ATOM 20217 O O . PRO A 1 41 ? -7.944 -1.687 -8.843 1.00 0.00 41 PRO A O 11
ATOM 20228 N N . SER A 1 42 ? -6.471 -1.872 -7.130 1.00 0.00 42 SER A N 11
ATOM 20229 C CA . SER A 1 42 ? -7.233 -1.016 -6.191 1.00 0.00 42 SER A CA 11
ATOM 20230 C C . SER A 1 42 ? -6.712 0.438 -6.194 1.00 0.00 42 SER A C 11
ATOM 20231 O O . SER A 1 42 ? -7.331 1.325 -6.776 1.00 0.00 42 SER A O 11
ATOM 20239 N N . LEU A 1 43 ? -5.535 0.648 -5.586 1.00 0.00 43 LEU A N 11
ATOM 20240 C CA . LEU A 1 43 ? -4.931 1.981 -5.382 1.00 0.00 43 LEU A CA 11
ATOM 20241 C C . LEU A 1 43 ? -3.841 2.278 -6.437 1.00 0.00 43 LEU A C 11
ATOM 20242 O O . LEU A 1 43 ? -3.386 3.417 -6.551 1.00 0.00 43 LEU A O 11
ATOM 20258 N N . GLY A 1 44 ? -3.457 1.240 -7.204 1.00 0.00 44 GLY A N 11
ATOM 20259 C CA . GLY A 1 44 ? -2.346 1.317 -8.156 1.00 0.00 44 GLY A CA 11
ATOM 20260 C C . GLY A 1 44 ? -2.631 2.212 -9.356 1.00 0.00 44 GLY A C 11
ATOM 20261 O O . GLY A 1 44 ? -1.787 3.029 -9.747 1.00 0.00 44 GLY A O 11
ATOM 20265 N N . ASN A 1 45 ? -3.829 2.039 -9.945 1.00 0.00 45 ASN A N 11
ATOM 20266 C CA . ASN A 1 45 ? -4.333 2.893 -11.056 1.00 0.00 45 ASN A CA 11
ATOM 20267 C C . ASN A 1 45 ? -4.430 4.369 -10.637 1.00 0.00 45 ASN A C 11
ATOM 20268 O O . ASN A 1 45 ? -4.222 5.277 -11.450 1.00 0.00 45 ASN A O 11
ATOM 20279 N N . ILE A 1 46 ? -4.737 4.576 -9.349 1.00 0.00 46 ILE A N 11
ATOM 20280 C CA . ILE A 1 46 ? -5.001 5.894 -8.762 1.00 0.00 46 ILE A CA 11
ATOM 20281 C C . ILE A 1 46 ? -3.683 6.667 -8.564 1.00 0.00 46 ILE A C 11
ATOM 20282 O O . ILE A 1 46 ? -2.625 6.065 -8.333 1.00 0.00 46 ILE A O 11
ATOM 20298 N N . LYS A 1 47 ? -3.763 8.001 -8.678 1.00 0.00 47 LYS A N 11
ATOM 20299 C CA . LYS A 1 47 ? -2.635 8.889 -8.417 1.00 0.00 47 LYS A CA 11
ATOM 20300 C C . LYS A 1 47 ? -2.334 8.927 -6.903 1.00 0.00 47 LYS A C 11
ATOM 20301 O O . LYS A 1 47 ? -3.257 8.861 -6.084 1.00 0.00 47 LYS A O 11
ATOM 20320 N N . LEU A 1 48 ? -1.040 9.053 -6.574 1.00 0.00 48 LEU A N 11
ATOM 20321 C CA . LEU A 1 48 ? -0.484 8.907 -5.205 1.00 0.00 48 LEU A CA 11
ATOM 20322 C C . LEU A 1 48 ? -1.214 9.771 -4.139 1.00 0.00 48 LEU A C 11
ATOM 20323 O O . LEU A 1 48 ? -1.591 9.266 -3.072 1.00 0.00 48 LEU A O 11
ATOM 20339 N N . ALA A 1 49 ? -1.422 11.062 -4.452 1.00 0.00 49 ALA A N 11
ATOM 20340 C CA . ALA A 1 49 ? -2.074 12.027 -3.527 1.00 0.00 49 ALA A CA 11
ATOM 20341 C C . ALA A 1 49 ? -3.597 11.840 -3.467 1.00 0.00 49 ALA A C 11
ATOM 20342 O O . ALA A 1 49 ? -4.244 12.273 -2.509 1.00 0.00 49 ALA A O 11
ATOM 20349 N N . LYS A 1 50 ? -4.165 11.191 -4.496 1.00 0.00 50 LYS A N 11
ATOM 20350 C CA . LYS A 1 50 ? -5.625 10.975 -4.603 1.00 0.00 50 LYS A CA 11
ATOM 20351 C C . LYS A 1 50 ? -6.087 9.754 -3.804 1.00 0.00 50 LYS A C 11
ATOM 20352 O O . LYS A 1 50 ? -7.276 9.420 -3.808 1.00 0.00 50 LYS A O 11
ATOM 20371 N N . LEU A 1 51 ? -5.145 9.088 -3.121 1.00 0.00 51 LEU A N 11
ATOM 20372 C CA . LEU A 1 51 ? -5.474 8.100 -2.086 1.00 0.00 51 LEU A CA 11
ATOM 20373 C C . LEU A 1 51 ? -6.097 8.822 -0.880 1.00 0.00 51 LEU A C 11
ATOM 20374 O O . LEU A 1 51 ? -5.385 9.357 -0.028 1.00 0.00 51 LEU A O 11
ATOM 20390 N N . THR A 1 52 ? -7.434 8.897 -0.877 1.00 0.00 52 THR A N 11
ATOM 20391 C CA . THR A 1 52 ? -8.219 9.456 0.237 1.00 0.00 52 THR A CA 11
ATOM 20392 C C . THR A 1 52 ? -8.675 8.310 1.173 1.00 0.00 52 THR A C 11
ATOM 20393 O O . THR A 1 52 ? -8.523 7.125 0.833 1.00 0.00 52 THR A O 11
ATOM 20404 N N . SER A 1 53 ? -9.234 8.669 2.345 1.00 0.00 53 SER A N 11
ATOM 20405 C CA . SER A 1 53 ? -9.601 7.699 3.408 1.00 0.00 53 SER A CA 11
ATOM 20406 C C . SER A 1 53 ? -10.746 6.763 2.949 1.00 0.00 53 SER A C 11
ATOM 20407 O O . SER A 1 53 ? -10.892 5.653 3.474 1.00 0.00 53 SER A O 11
ATOM 20415 N N . LEU A 1 54 ? -11.545 7.235 1.969 1.00 0.00 54 LEU A N 11
ATOM 20416 C CA . LEU A 1 54 ? -12.598 6.431 1.310 1.00 0.00 54 LEU A CA 11
ATOM 20417 C C . LEU A 1 54 ? -11.992 5.176 0.654 1.00 0.00 54 LEU A C 11
ATOM 20418 O O . LEU A 1 54 ? -12.531 4.074 0.766 1.00 0.00 54 LEU A O 11
ATOM 20434 N N . HIS A 1 55 ? -10.832 5.379 0.005 1.00 0.00 55 HIS A N 11
ATOM 20435 C CA . HIS A 1 55 ? -10.093 4.322 -0.713 1.00 0.00 55 HIS A CA 11
ATOM 20436 C C . HIS A 1 55 ? -9.516 3.288 0.273 1.00 0.00 55 HIS A C 11
ATOM 20437 O O . HIS A 1 55 ? -9.391 2.110 -0.064 1.00 0.00 55 HIS A O 11
ATOM 20452 N N . MET A 1 56 ? -9.182 3.744 1.497 1.00 0.00 56 MET A N 11
ATOM 20453 C CA . MET A 1 56 ? -8.646 2.871 2.566 1.00 0.00 56 MET A CA 11
ATOM 20454 C C . MET A 1 56 ? -9.737 1.985 3.158 1.00 0.00 56 MET A C 11
ATOM 20455 O O . MET A 1 56 ? -9.528 0.785 3.346 1.00 0.00 56 MET A O 11
ATOM 20469 N N . GLN A 1 57 ? -10.900 2.597 3.446 1.00 0.00 57 GLN A N 11
ATOM 20470 C CA . GLN A 1 57 ? -12.058 1.882 3.997 1.00 0.00 57 GLN A CA 11
ATOM 20471 C C . GLN A 1 57 ? -12.536 0.805 3.010 1.00 0.00 57 GLN A C 11
ATOM 20472 O O . GLN A 1 57 ? -12.708 -0.348 3.394 1.00 0.00 57 GLN A O 11
ATOM 20486 N N . ASN A 1 58 ? -12.669 1.194 1.731 1.00 0.00 58 ASN A N 11
ATOM 20487 C CA . ASN A 1 58 ? -13.078 0.286 0.636 1.00 0.00 58 ASN A CA 11
ATOM 20488 C C . ASN A 1 58 ? -12.037 -0.823 0.407 1.00 0.00 58 ASN A C 11
ATOM 20489 O O . ASN A 1 58 ? -12.394 -1.932 -0.005 1.00 0.00 58 ASN A O 11
ATOM 20500 N N . TYR A 1 59 ? -10.753 -0.521 0.706 1.00 0.00 59 TYR A N 11
ATOM 20501 C CA . TYR A 1 59 ? -9.667 -1.516 0.603 1.00 0.00 59 TYR A CA 11
ATOM 20502 C C . TYR A 1 59 ? -9.839 -2.598 1.687 1.00 0.00 59 TYR A C 11
ATOM 20503 O O . TYR A 1 59 ? -9.808 -3.787 1.379 1.00 0.00 59 TYR A O 11
ATOM 20521 N N . VAL A 1 60 ? -10.060 -2.163 2.944 1.00 0.00 60 VAL A N 11
ATOM 20522 C CA . VAL A 1 60 ? -10.237 -3.076 4.098 1.00 0.00 60 VAL A CA 11
ATOM 20523 C C . VAL A 1 60 ? -11.521 -3.927 3.929 1.00 0.00 60 VAL A C 11
ATOM 20524 O O . VAL A 1 60 ? -11.557 -5.104 4.321 1.00 0.00 60 VAL A O 11
ATOM 20537 N N . ASN A 1 61 ? -12.551 -3.325 3.289 1.00 0.00 61 ASN A N 11
ATOM 20538 C CA . ASN A 1 61 ? -13.799 -4.028 2.917 1.00 0.00 61 ASN A CA 11
ATOM 20539 C C . ASN A 1 61 ? -13.492 -5.152 1.917 1.00 0.00 61 ASN A C 11
ATOM 20540 O O . ASN A 1 61 ? -13.954 -6.286 2.088 1.00 0.00 61 ASN A O 11
ATOM 20551 N N . SER A 1 62 ? -12.656 -4.824 0.909 1.00 0.00 62 SER A N 11
ATOM 20552 C CA . SER A 1 62 ? -12.245 -5.763 -0.151 1.00 0.00 62 SER A CA 11
ATOM 20553 C C . SER A 1 62 ? -11.574 -7.015 0.444 1.00 0.00 62 SER A C 11
ATOM 20554 O O . SER A 1 62 ? -11.797 -8.123 -0.033 1.00 0.00 62 SER A O 11
ATOM 20562 N N . LEU A 1 63 ? -10.787 -6.814 1.519 1.00 0.00 63 LEU A N 11
ATOM 20563 C CA . LEU A 1 63 ? -10.030 -7.893 2.194 1.00 0.00 63 LEU A CA 11
ATOM 20564 C C . LEU A 1 63 ? -10.978 -8.899 2.871 1.00 0.00 63 LEU A C 11
ATOM 20565 O O . LEU A 1 63 ? -10.669 -10.088 2.964 1.00 0.00 63 LEU A O 11
ATOM 20581 N N . ARG A 1 64 ? -12.141 -8.396 3.325 1.00 0.00 64 ARG A N 11
ATOM 20582 C CA . ARG A 1 64 ? -13.220 -9.227 3.891 1.00 0.00 64 ARG A CA 11
ATOM 20583 C C . ARG A 1 64 ? -13.912 -10.050 2.778 1.00 0.00 64 ARG A C 11
ATOM 20584 O O . ARG A 1 64 ? -14.243 -11.224 2.982 1.00 0.00 64 ARG A O 11
ATOM 20605 N N . ASP A 1 65 ? -14.111 -9.422 1.596 1.00 0.00 65 ASP A N 11
ATOM 20606 C CA . ASP A 1 65 ? -14.697 -10.104 0.415 1.00 0.00 65 ASP A CA 11
ATOM 20607 C C . ASP A 1 65 ? -13.763 -11.206 -0.106 1.00 0.00 65 ASP A C 11
ATOM 20608 O O . ASP A 1 65 ? -14.225 -12.250 -0.577 1.00 0.00 65 ASP A O 11
ATOM 20617 N N . GLU A 1 66 ? -12.448 -10.963 -0.021 1.00 0.00 66 GLU A N 11
ATOM 20618 C CA . GLU A 1 66 ? -11.420 -11.955 -0.389 1.00 0.00 66 GLU A CA 11
ATOM 20619 C C . GLU A 1 66 ? -11.262 -12.997 0.729 1.00 0.00 66 GLU A C 11
ATOM 20620 O O . GLU A 1 66 ? -10.764 -14.098 0.493 1.00 0.00 66 GLU A O 11
ATOM 20632 N N . GLY A 1 67 ? -11.706 -12.623 1.942 1.00 0.00 67 GLY A N 11
ATOM 20633 C CA . GLY A 1 67 ? -11.714 -13.511 3.102 1.00 0.00 67 GLY A CA 11
ATOM 20634 C C . GLY A 1 67 ? -10.354 -13.677 3.750 1.00 0.00 67 GLY A C 11
ATOM 20635 O O . GLY A 1 67 ? -10.112 -14.677 4.434 1.00 0.00 67 GLY A O 11
ATOM 20639 N N . LEU A 1 68 ? -9.470 -12.687 3.525 1.00 0.00 68 LEU A N 11
ATOM 20640 C CA . LEU A 1 68 ? -8.099 -12.671 4.072 1.00 0.00 68 LEU A CA 11
ATOM 20641 C C . LEU A 1 68 ? -8.126 -12.667 5.611 1.00 0.00 68 LEU A C 11
ATOM 20642 O O . LEU A 1 68 ? -8.948 -11.970 6.218 1.00 0.00 68 LEU A O 11
ATOM 20658 N N . LYS A 1 69 ? -7.233 -13.460 6.214 1.00 0.00 69 LYS A N 11
ATOM 20659 C CA . LYS A 1 69 ? -7.116 -13.584 7.678 1.00 0.00 69 LYS A CA 11
ATOM 20660 C C . LYS A 1 69 ? -6.375 -12.357 8.247 1.00 0.00 69 LYS A C 11
ATOM 20661 O O . LYS A 1 69 ? -5.574 -11.735 7.539 1.00 0.00 69 LYS A O 11
ATOM 20680 N N . ARG A 1 70 ? -6.663 -12.020 9.516 1.00 0.00 70 ARG A N 11
ATOM 20681 C CA . ARG A 1 70 ? -6.156 -10.793 10.189 1.00 0.00 70 ARG A CA 11
ATOM 20682 C C . ARG A 1 70 ? -4.618 -10.627 10.114 1.00 0.00 70 ARG A C 11
ATOM 20683 O O . ARG A 1 70 ? -4.120 -9.496 10.111 1.00 0.00 70 ARG A O 11
ATOM 20704 N N . GLY A 1 71 ? -3.892 -11.750 10.034 1.00 0.00 71 GLY A N 11
ATOM 20705 C CA . GLY A 1 71 ? -2.438 -11.735 9.833 1.00 0.00 71 GLY A CA 11
ATOM 20706 C C . GLY A 1 71 ? -2.020 -11.237 8.447 1.00 0.00 71 GLY A C 11
ATOM 20707 O O . GLY A 1 71 ? -1.127 -10.387 8.332 1.00 0.00 71 GLY A O 11
ATOM 20711 N N . THR A 1 72 ? -2.687 -11.764 7.399 1.00 0.00 72 THR A N 11
ATOM 20712 C CA . THR A 1 72 ? -2.471 -11.347 5.997 1.00 0.00 72 THR A CA 11
ATOM 20713 C C . THR A 1 72 ? -2.828 -9.857 5.823 1.00 0.00 72 THR A C 11
ATOM 20714 O O . THR A 1 72 ? -2.048 -9.083 5.254 1.00 0.00 72 THR A O 11
ATOM 20725 N N . ILE A 1 73 ? -3.998 -9.475 6.384 1.00 0.00 73 ILE A N 11
ATOM 20726 C CA . ILE A 1 73 ? -4.513 -8.096 6.357 1.00 0.00 73 ILE A CA 11
ATOM 20727 C C . ILE A 1 73 ? -3.507 -7.128 6.983 1.00 0.00 73 ILE A C 11
ATOM 20728 O O . ILE A 1 73 ? -3.129 -6.153 6.351 1.00 0.00 73 ILE A O 11
ATOM 20744 N N . GLU A 1 74 ? -3.034 -7.462 8.199 1.00 0.00 74 GLU A N 11
ATOM 20745 C CA . GLU A 1 74 ? -2.115 -6.599 8.968 1.00 0.00 74 GLU A CA 11
ATOM 20746 C C . GLU A 1 74 ? -0.879 -6.211 8.131 1.00 0.00 74 GLU A C 11
ATOM 20747 O O . GLU A 1 74 ? -0.538 -5.035 8.043 1.00 0.00 74 GLU A O 11
ATOM 20759 N N . LYS A 1 75 ? -0.285 -7.209 7.449 1.00 0.00 75 LYS A N 11
ATOM 20760 C CA . LYS A 1 75 ? 0.952 -7.024 6.670 1.00 0.00 75 LYS A CA 11
ATOM 20761 C C . LYS A 1 75 ? 0.723 -6.095 5.471 1.00 0.00 75 LYS A C 11
ATOM 20762 O O . LYS A 1 75 ? 1.445 -5.116 5.311 1.00 0.00 75 LYS A O 11
ATOM 20781 N N . ILE A 1 76 ? -0.319 -6.390 4.673 1.00 0.00 76 ILE A N 11
ATOM 20782 C CA . ILE A 1 76 ? -0.591 -5.665 3.411 1.00 0.00 76 ILE A CA 11
ATOM 20783 C C . ILE A 1 76 ? -0.996 -4.199 3.691 1.00 0.00 76 ILE A C 11
ATOM 20784 O O . ILE A 1 76 ? -0.669 -3.302 2.915 1.00 0.00 76 ILE A O 11
ATOM 20800 N N . ILE A 1 77 ? -1.672 -3.985 4.839 1.00 0.00 77 ILE A N 11
ATOM 20801 C CA . ILE A 1 77 ? -1.969 -2.647 5.378 1.00 0.00 77 ILE A CA 11
ATOM 20802 C C . ILE A 1 77 ? -0.650 -1.897 5.679 1.00 0.00 77 ILE A C 11
ATOM 20803 O O . ILE A 1 77 ? -0.481 -0.745 5.272 1.00 0.00 77 ILE A O 11
ATOM 20819 N N . LYS A 1 78 ? 0.303 -2.599 6.338 1.00 0.00 78 LYS A N 11
ATOM 20820 C CA . LYS A 1 78 ? 1.609 -2.014 6.726 1.00 0.00 78 LYS A CA 11
ATOM 20821 C C . LYS A 1 78 ? 2.458 -1.655 5.493 1.00 0.00 78 LYS A C 11
ATOM 20822 O O . LYS A 1 78 ? 3.177 -0.667 5.529 1.00 0.00 78 LYS A O 11
ATOM 20841 N N . VAL A 1 79 ? 2.356 -2.456 4.412 1.00 0.00 79 VAL A N 11
ATOM 20842 C CA . VAL A 1 79 ? 3.129 -2.240 3.165 1.00 0.00 79 VAL A CA 11
ATOM 20843 C C . VAL A 1 79 ? 2.674 -0.932 2.471 1.00 0.00 79 VAL A C 11
ATOM 20844 O O . VAL A 1 79 ? 3.509 -0.139 2.002 1.00 0.00 79 VAL A O 11
ATOM 20857 N N . ILE A 1 80 ? 1.345 -0.707 2.458 1.00 0.00 80 ILE A N 11
ATOM 20858 C CA . ILE A 1 80 ? 0.733 0.540 1.945 1.00 0.00 80 ILE A CA 11
ATOM 20859 C C . ILE A 1 80 ? 1.175 1.745 2.795 1.00 0.00 80 ILE A C 11
ATOM 20860 O O . ILE A 1 80 ? 1.474 2.825 2.271 1.00 0.00 80 ILE A O 11
ATOM 20876 N N . ARG A 1 81 ? 1.196 1.531 4.122 1.00 0.00 81 ARG A N 11
ATOM 20877 C CA . ARG A 1 81 ? 1.645 2.540 5.088 1.00 0.00 81 ARG A CA 11
ATOM 20878 C C . ARG A 1 81 ? 3.118 2.911 4.844 1.00 0.00 81 ARG A C 11
ATOM 20879 O O . ARG A 1 81 ? 3.428 4.079 4.747 1.00 0.00 81 ARG A O 11
ATOM 20900 N N . ASN A 1 82 ? 3.982 1.898 4.652 1.00 0.00 82 ASN A N 11
ATOM 20901 C CA . ASN A 1 82 ? 5.445 2.092 4.484 1.00 0.00 82 ASN A CA 11
ATOM 20902 C C . ASN A 1 82 ? 5.783 2.968 3.264 1.00 0.00 82 ASN A C 11
ATOM 20903 O O . ASN A 1 82 ? 6.707 3.787 3.320 1.00 0.00 82 ASN A O 11
ATOM 20914 N N . SER A 1 83 ? 5.023 2.793 2.175 1.00 0.00 83 SER A N 11
ATOM 20915 C CA . SER A 1 83 ? 5.209 3.569 0.942 1.00 0.00 83 SER A CA 11
ATOM 20916 C C . SER A 1 83 ? 4.683 5.011 1.112 1.00 0.00 83 SER A C 11
ATOM 20917 O O . SER A 1 83 ? 5.355 5.965 0.738 1.00 0.00 83 SER A O 11
ATOM 20925 N N . LEU A 1 84 ? 3.492 5.161 1.718 1.00 0.00 84 LEU A N 11
ATOM 20926 C CA . LEU A 1 84 ? 2.839 6.481 1.892 1.00 0.00 84 LEU A CA 11
ATOM 20927 C C . LEU A 1 84 ? 3.516 7.356 2.976 1.00 0.00 84 LEU A C 11
ATOM 20928 O O . LEU A 1 84 ? 3.476 8.590 2.888 1.00 0.00 84 LEU A O 11
ATOM 20944 N N . GLU A 1 85 ? 4.133 6.722 3.992 1.00 0.00 85 GLU A N 11
ATOM 20945 C CA . GLU A 1 85 ? 4.966 7.423 5.002 1.00 0.00 85 GLU A CA 11
ATOM 20946 C C . GLU A 1 85 ? 6.212 7.985 4.306 1.00 0.00 85 GLU A C 11
ATOM 20947 O O . GLU A 1 85 ? 6.658 9.109 4.569 1.00 0.00 85 GLU A O 11
ATOM 20959 N N . HIS A 1 86 ? 6.736 7.164 3.384 1.00 0.00 86 HIS A N 11
ATOM 20960 C CA . HIS A 1 86 ? 7.918 7.483 2.583 1.00 0.00 86 HIS A CA 11
ATOM 20961 C C . HIS A 1 86 ? 7.577 8.545 1.518 1.00 0.00 86 HIS A C 11
ATOM 20962 O O . HIS A 1 86 ? 8.445 9.303 1.116 1.00 0.00 86 HIS A O 11
ATOM 20977 N N . ALA A 1 87 ? 6.307 8.595 1.083 1.00 0.00 87 ALA A N 11
ATOM 20978 C CA . ALA A 1 87 ? 5.828 9.579 0.092 1.00 0.00 87 ALA A CA 11
ATOM 20979 C C . ALA A 1 87 ? 5.689 10.990 0.710 1.00 0.00 87 ALA A C 11
ATOM 20980 O O . ALA A 1 87 ? 5.857 11.993 0.007 1.00 0.00 87 ALA A O 11
ATOM 20987 N N . ILE A 1 88 ? 5.345 11.051 2.022 1.00 0.00 88 ILE A N 11
ATOM 20988 C CA . ILE A 1 88 ? 5.391 12.315 2.806 1.00 0.00 88 ILE A CA 11
ATOM 20989 C C . ILE A 1 88 ? 6.854 12.777 2.947 1.00 0.00 88 ILE A C 11
ATOM 20990 O O . ILE A 1 88 ? 7.168 13.969 2.819 1.00 0.00 88 ILE A O 11
ATOM 21006 N N . ASP A 1 89 ? 7.736 11.800 3.176 1.00 0.00 89 ASP A N 11
ATOM 21007 C CA . ASP A 1 89 ? 9.186 12.016 3.271 1.00 0.00 89 ASP A CA 11
ATOM 21008 C C . ASP A 1 89 ? 9.771 12.529 1.930 1.00 0.00 89 ASP A C 11
ATOM 21009 O O . ASP A 1 89 ? 10.731 13.310 1.916 1.00 0.00 89 ASP A O 11
ATOM 21018 N N . LEU A 1 90 ? 9.176 12.083 0.807 1.00 0.00 90 LEU A N 11
ATOM 21019 C CA . LEU A 1 90 ? 9.560 12.539 -0.552 1.00 0.00 90 LEU A CA 11
ATOM 21020 C C . LEU A 1 90 ? 8.737 13.781 -0.976 1.00 0.00 90 LEU A C 11
ATOM 21021 O O . LEU A 1 90 ? 8.906 14.281 -2.099 1.00 0.00 90 LEU A O 11
ATOM 21037 N N . GLU A 1 91 ? 7.834 14.243 -0.074 1.00 0.00 91 GLU A N 11
ATOM 21038 C CA . GLU A 1 91 ? 6.996 15.466 -0.249 1.00 0.00 91 GLU A CA 11
ATOM 21039 C C . GLU A 1 91 ? 6.041 15.364 -1.464 1.00 0.00 91 GLU A C 11
ATOM 21040 O O . GLU A 1 91 ? 5.476 16.370 -1.911 1.00 0.00 91 GLU A O 11
ATOM 21052 N N . LEU A 1 92 ? 5.854 14.131 -1.962 1.00 0.00 92 LEU A N 11
ATOM 21053 C CA . LEU A 1 92 ? 4.929 13.825 -3.064 1.00 0.00 92 LEU A CA 11
ATOM 21054 C C . LEU A 1 92 ? 3.483 13.940 -2.576 1.00 0.00 92 LEU A C 11
ATOM 21055 O O . LEU A 1 92 ? 2.563 14.172 -3.359 1.00 0.00 92 LEU A O 11
ATOM 21071 N N . ILE A 1 93 ? 3.318 13.756 -1.260 1.00 0.00 93 ILE A N 11
ATOM 21072 C CA . ILE A 1 93 ? 2.073 14.021 -0.535 1.00 0.00 93 ILE A CA 11
ATOM 21073 C C . ILE A 1 93 ? 2.437 14.776 0.750 1.00 0.00 93 ILE A C 11
ATOM 21074 O O . ILE A 1 93 ? 3.494 14.525 1.342 1.00 0.00 93 ILE A O 11
ATOM 21090 N N . THR A 1 94 ? 1.592 15.726 1.139 1.00 0.00 94 THR A N 11
ATOM 21091 C CA . THR A 1 94 ? 1.789 16.520 2.366 1.00 0.00 94 THR A CA 11
ATOM 21092 C C . THR A 1 94 ? 1.198 15.777 3.580 1.00 0.00 94 THR A C 11
ATOM 21093 O O . THR A 1 94 ? 1.568 16.038 4.732 1.00 0.00 94 THR A O 11
ATOM 21104 N N . LYS A 1 95 ? 0.288 14.830 3.294 1.00 0.00 95 LYS A N 11
ATOM 21105 C CA . LYS A 1 95 ? -0.330 13.956 4.297 1.00 0.00 95 LYS A CA 11
ATOM 21106 C C . LYS A 1 95 ? -0.769 12.646 3.625 1.00 0.00 95 LYS A C 11
ATOM 21107 O O . LYS A 1 95 ? -1.138 12.647 2.443 1.00 0.00 95 LYS A O 11
ATOM 21126 N N . ASN A 1 96 ? -0.709 11.538 4.380 1.00 0.00 96 ASN A N 11
ATOM 21127 C CA . ASN A 1 96 ? -1.233 10.241 3.938 1.00 0.00 96 ASN A CA 11
ATOM 21128 C C . ASN A 1 96 ? -2.482 9.883 4.746 1.00 0.00 96 ASN A C 11
ATOM 21129 O O . ASN A 1 96 ? -2.677 10.351 5.874 1.00 0.00 96 ASN A O 11
ATOM 21140 N N . VAL A 1 97 ? -3.322 9.046 4.148 1.00 0.00 97 VAL A N 11
ATOM 21141 C CA . VAL A 1 97 ? -4.490 8.446 4.818 1.00 0.00 97 VAL A CA 11
ATOM 21142 C C . VAL A 1 97 ? -4.144 7.033 5.339 1.00 0.00 97 VAL A C 11
ATOM 21143 O O . VAL A 1 97 ? -5.018 6.306 5.823 1.00 0.00 97 VAL A O 11
ATOM 21156 N N . ALA A 1 98 ? -2.837 6.695 5.289 1.00 0.00 98 ALA A N 11
ATOM 21157 C CA . ALA A 1 98 ? -2.311 5.374 5.666 1.00 0.00 98 ALA A CA 11
ATOM 21158 C C . ALA A 1 98 ? -2.175 5.267 7.185 1.00 0.00 98 ALA A C 11
ATOM 21159 O O . ALA A 1 98 ? -2.284 4.179 7.751 1.00 0.00 98 ALA A O 11
ATOM 21166 N N . ALA A 1 99 ? -1.934 6.427 7.825 1.00 0.00 99 ALA A N 11
ATOM 21167 C CA . ALA A 1 99 ? -1.859 6.549 9.287 1.00 0.00 99 ALA A CA 11
ATOM 21168 C C . ALA A 1 99 ? -3.190 6.129 9.944 1.00 0.00 99 ALA A C 11
ATOM 21169 O O . ALA A 1 99 ? -3.202 5.577 11.048 1.00 0.00 99 ALA A O 11
ATOM 21176 N N . LYS A 1 100 ? -4.307 6.374 9.225 1.00 0.00 100 LYS A N 11
ATOM 21177 C CA . LYS A 1 100 ? -5.668 5.995 9.661 1.00 0.00 100 LYS A CA 11
ATOM 21178 C C . LYS A 1 100 ? -5.952 4.502 9.406 1.00 0.00 100 LYS A C 11
ATOM 21179 O O . LYS A 1 100 ? -6.808 3.907 10.073 1.00 0.00 100 LYS A O 11
ATOM 21198 N N . THR A 1 101 ? -5.218 3.903 8.448 1.00 0.00 101 THR A N 11
ATOM 21199 C CA . THR A 1 101 ? -5.454 2.520 7.997 1.00 0.00 101 THR A CA 11
ATOM 21200 C C . THR A 1 101 ? -4.914 1.524 9.041 1.00 0.00 101 THR A C 11
ATOM 21201 O O . THR A 1 101 ? -3.706 1.267 9.103 1.00 0.00 101 THR A O 11
ATOM 21212 N N . LYS A 1 102 ? -5.813 1.028 9.901 1.00 0.00 102 LYS A N 11
ATOM 21213 C CA . LYS A 1 102 ? -5.477 0.073 10.976 1.00 0.00 102 LYS A CA 11
ATOM 21214 C C . LYS A 1 102 ? -6.063 -1.322 10.686 1.00 0.00 102 LYS A C 11
ATOM 21215 O O . LYS A 1 102 ? -6.904 -1.490 9.792 1.00 0.00 102 LYS A O 11
ATOM 21234 N N . LEU A 1 103 ? -5.584 -2.314 11.451 1.00 0.00 103 LEU A N 11
ATOM 21235 C CA . LEU A 1 103 ? -6.228 -3.627 11.569 1.00 0.00 103 LEU A CA 11
ATOM 21236 C C . LEU A 1 103 ? -7.337 -3.506 12.646 1.00 0.00 103 LEU A C 11
ATOM 21237 O O . LEU A 1 103 ? -7.021 -3.222 13.814 1.00 0.00 103 LEU A O 11
ATOM 21253 N N . PRO A 1 104 ? -8.650 -3.673 12.278 1.00 0.00 104 PRO A N 11
ATOM 21254 C CA . PRO A 1 104 ? -9.761 -3.634 13.261 1.00 0.00 104 PRO A CA 11
ATOM 21255 C C . PRO A 1 104 ? -9.803 -4.921 14.124 1.00 0.00 104 PRO A C 11
ATOM 21256 O O . PRO A 1 104 ? -8.989 -5.840 13.927 1.00 0.00 104 PRO A O 11
ATOM 21267 N N . LYS A 1 105 ? -10.738 -4.967 15.091 1.00 0.00 105 LYS A N 11
ATOM 21268 C CA . LYS A 1 105 ? -10.955 -6.145 15.949 1.00 0.00 105 LYS A CA 11
ATOM 21269 C C . LYS A 1 105 ? -11.583 -7.289 15.118 1.00 0.00 105 LYS A C 11
ATOM 21270 O O . LYS A 1 105 ? -12.807 -7.473 15.096 1.00 0.00 105 LYS A O 11
ATOM 21289 N N . ALA A 1 106 ? -10.709 -8.000 14.389 1.00 0.00 106 ALA A N 11
ATOM 21290 C CA . ALA A 1 106 ? -11.103 -9.064 13.453 1.00 0.00 106 ALA A CA 11
ATOM 21291 C C . ALA A 1 106 ? -11.501 -10.343 14.208 1.00 0.00 106 ALA A C 11
ATOM 21292 O O . ALA A 1 106 ? -11.024 -10.578 15.330 1.00 0.00 106 ALA A O 11
ATOM 21299 N N . ASP A 1 107 ? -12.372 -11.150 13.571 1.00 0.00 107 ASP A N 11
ATOM 21300 C CA . ASP A 1 107 ? -12.922 -12.392 14.145 1.00 0.00 107 ASP A CA 11
ATOM 21301 C C . ASP A 1 107 ? -11.801 -13.363 14.559 1.00 0.00 107 ASP A C 11
ATOM 21302 O O . ASP A 1 107 ? -11.049 -13.860 13.706 1.00 0.00 107 ASP A O 11
ATOM 21311 N N . LYS A 1 108 ? -11.688 -13.583 15.876 1.00 0.00 108 LYS A N 11
ATOM 21312 C CA . LYS A 1 108 ? -10.718 -14.506 16.468 1.00 0.00 108 LYS A CA 11
ATOM 21313 C C . LYS A 1 108 ? -11.128 -14.789 17.922 1.00 0.00 108 LYS A C 11
ATOM 21314 O O . LYS A 1 108 ? -11.527 -13.865 18.634 1.00 0.00 108 LYS A O 11
ATOM 21333 N N . GLU A 1 109 ? -11.024 -16.068 18.338 1.00 0.00 109 GLU A N 11
ATOM 21334 C CA . GLU A 1 109 ? -11.389 -16.535 19.700 1.00 0.00 109 GLU A CA 11
ATOM 21335 C C . GLU A 1 109 ? -10.510 -15.875 20.793 1.00 0.00 109 GLU A C 11
ATOM 21336 O O . GLU A 1 109 ? -9.434 -15.347 20.499 1.00 0.00 109 GLU A O 11
ATOM 21348 N N . GLU A 1 110 ? -10.968 -15.937 22.058 1.00 0.00 110 GLU A N 11
ATOM 21349 C CA . GLU A 1 110 ? -10.400 -15.150 23.184 1.00 0.00 110 GLU A CA 11
ATOM 21350 C C . GLU A 1 110 ? -9.499 -16.008 24.112 1.00 0.00 110 GLU A C 11
ATOM 21351 O O . GLU A 1 110 ? -9.288 -15.637 25.273 1.00 0.00 110 GLU A O 11
ATOM 21363 N N . LEU A 1 111 ? -8.933 -17.122 23.596 1.00 0.00 111 LEU A N 11
ATOM 21364 C CA . LEU A 1 111 ? -8.045 -18.007 24.398 1.00 0.00 111 LEU A CA 11
ATOM 21365 C C . LEU A 1 111 ? -6.752 -17.269 24.822 1.00 0.00 111 LEU A C 11
ATOM 21366 O O . LEU A 1 111 ? -6.225 -17.498 25.919 1.00 0.00 111 LEU A O 11
ATOM 21382 N N . GLU A 1 112 ? -6.281 -16.360 23.947 1.00 0.00 112 GLU A N 11
ATOM 21383 C CA . GLU A 1 112 ? -5.094 -15.497 24.202 1.00 0.00 112 GLU A CA 11
ATOM 21384 C C . GLU A 1 112 ? -5.338 -14.508 25.367 1.00 0.00 112 GLU A C 11
ATOM 21385 O O . GLU A 1 112 ? -4.389 -13.985 25.965 1.00 0.00 112 GLU A O 11
ATOM 21397 N N . HIS A 1 113 ? -6.623 -14.259 25.666 1.00 0.00 113 HIS A N 11
ATOM 21398 C CA . HIS A 1 113 ? -7.056 -13.325 26.727 1.00 0.00 113 HIS A CA 11
ATOM 21399 C C . HIS A 1 113 ? -7.187 -14.044 28.087 1.00 0.00 113 HIS A C 11
ATOM 21400 O O . HIS A 1 113 ? -7.252 -13.392 29.131 1.00 0.00 113 HIS A O 11
ATOM 21415 N N . HIS A 1 114 ? -7.249 -15.391 28.060 1.00 0.00 114 HIS A N 11
ATOM 21416 C CA . HIS A 1 114 ? -7.520 -16.216 29.260 1.00 0.00 114 HIS A CA 11
ATOM 21417 C C . HIS A 1 114 ? -6.234 -16.468 30.060 1.00 0.00 114 HIS A C 11
ATOM 21418 O O . HIS A 1 114 ? -5.273 -17.028 29.529 1.00 0.00 114 HIS A O 11
ATOM 21433 N N . HIS A 1 115 ? -6.235 -16.036 31.330 1.00 0.00 115 HIS A N 11
ATOM 21434 C CA . HIS A 1 115 ? -5.142 -16.278 32.285 1.00 0.00 115 HIS A CA 11
ATOM 21435 C C . HIS A 1 115 ? -5.650 -15.945 33.705 1.00 0.00 115 HIS A C 11
ATOM 21436 O O . HIS A 1 115 ? -5.612 -14.797 34.147 1.00 0.00 115 HIS A O 11
ATOM 21451 N N . HIS A 1 116 ? -6.195 -16.970 34.390 1.00 0.00 116 HIS A N 11
ATOM 21452 C CA . HIS A 1 116 ? -6.921 -16.802 35.669 1.00 0.00 116 HIS A CA 11
ATOM 21453 C C . HIS A 1 116 ? -5.926 -16.706 36.844 1.00 0.00 116 HIS A C 11
ATOM 21454 O O . HIS A 1 116 ? -5.765 -15.645 37.442 1.00 0.00 116 HIS A O 11
ATOM 21469 N N . HIS A 1 117 ? -5.259 -17.831 37.142 1.00 0.00 117 HIS A N 11
ATOM 21470 C CA . HIS A 1 117 ? -4.195 -17.926 38.170 1.00 0.00 117 HIS A CA 11
ATOM 21471 C C . HIS A 1 117 ? -2.807 -17.798 37.495 1.00 0.00 117 HIS A C 11
ATOM 21472 O O . HIS A 1 117 ? -1.762 -18.003 38.126 1.00 0.00 117 HIS A O 11
ATOM 21487 N N . HIS A 1 118 ? -2.810 -17.429 36.202 1.00 0.00 118 HIS A N 11
ATOM 21488 C CA . HIS A 1 118 ? -1.593 -17.268 35.395 1.00 0.00 118 HIS A CA 11
ATOM 21489 C C . HIS A 1 118 ? -1.296 -15.757 35.225 1.00 0.00 118 HIS A C 11
ATOM 21490 O O . HIS A 1 118 ? -2.190 -15.031 34.747 1.00 0.00 118 HIS A O 11
ATOM 21506 N N . MET A 1 1 ? 9.267 20.470 -8.413 1.00 0.00 1 MET A N 12
ATOM 21507 C CA . MET A 1 1 ? 9.832 20.570 -9.785 1.00 0.00 1 MET A CA 12
ATOM 21508 C C . MET A 1 1 ? 9.054 19.700 -10.788 1.00 0.00 1 MET A C 12
ATOM 21509 O O . MET A 1 1 ? 9.039 19.997 -11.986 1.00 0.00 1 MET A O 12
ATOM 21525 N N . GLU A 1 2 ? 8.409 18.629 -10.299 1.00 0.00 2 GLU A N 12
ATOM 21526 C CA . GLU A 1 2 ? 7.682 17.664 -11.154 1.00 0.00 2 GLU A CA 12
ATOM 21527 C C . GLU A 1 2 ? 6.215 17.550 -10.686 1.00 0.00 2 GLU A C 12
ATOM 21528 O O . GLU A 1 2 ? 5.987 17.314 -9.494 1.00 0.00 2 GLU A O 12
ATOM 21540 N N . PRO A 1 3 ? 5.196 17.700 -11.610 1.00 0.00 3 PRO A N 12
ATOM 21541 C CA . PRO A 1 3 ? 3.751 17.543 -11.274 1.00 0.00 3 PRO A CA 12
ATOM 21542 C C . PRO A 1 3 ? 3.417 16.132 -10.742 1.00 0.00 3 PRO A C 12
ATOM 21543 O O . PRO A 1 3 ? 4.266 15.239 -10.757 1.00 0.00 3 PRO A O 12
ATOM 21554 N N . SER A 1 4 ? 2.162 15.934 -10.308 1.00 0.00 4 SER A N 12
ATOM 21555 C CA . SER A 1 4 ? 1.709 14.690 -9.640 1.00 0.00 4 SER A CA 12
ATOM 21556 C C . SER A 1 4 ? 1.314 13.588 -10.668 1.00 0.00 4 SER A C 12
ATOM 21557 O O . SER A 1 4 ? 0.320 12.872 -10.490 1.00 0.00 4 SER A O 12
ATOM 21565 N N . LYS A 1 5 ? 2.152 13.424 -11.714 1.00 0.00 5 LYS A N 12
ATOM 21566 C CA . LYS A 1 5 ? 1.942 12.438 -12.800 1.00 0.00 5 LYS A CA 12
ATOM 21567 C C . LYS A 1 5 ? 2.205 10.997 -12.320 1.00 0.00 5 LYS A C 12
ATOM 21568 O O . LYS A 1 5 ? 1.853 10.044 -13.011 1.00 0.00 5 LYS A O 12
ATOM 21587 N N . LEU A 1 6 ? 2.846 10.866 -11.153 1.00 0.00 6 LEU A N 12
ATOM 21588 C CA . LEU A 1 6 ? 3.159 9.575 -10.535 1.00 0.00 6 LEU A CA 12
ATOM 21589 C C . LEU A 1 6 ? 1.881 8.931 -9.956 1.00 0.00 6 LEU A C 12
ATOM 21590 O O . LEU A 1 6 ? 1.257 9.482 -9.035 1.00 0.00 6 LEU A O 12
ATOM 21606 N N . SER A 1 7 ? 1.474 7.794 -10.549 1.00 0.00 7 SER A N 12
ATOM 21607 C CA . SER A 1 7 ? 0.402 6.937 -10.000 1.00 0.00 7 SER A CA 12
ATOM 21608 C C . SER A 1 7 ? 0.956 6.161 -8.795 1.00 0.00 7 SER A C 12
ATOM 21609 O O . SER A 1 7 ? 2.176 6.007 -8.677 1.00 0.00 7 SER A O 12
ATOM 21617 N N . TYR A 1 8 ? 0.072 5.667 -7.915 1.00 0.00 8 TYR A N 12
ATOM 21618 C CA . TYR A 1 8 ? 0.504 4.939 -6.711 1.00 0.00 8 TYR A CA 12
ATOM 21619 C C . TYR A 1 8 ? 1.175 3.601 -7.068 1.00 0.00 8 TYR A C 12
ATOM 21620 O O . TYR A 1 8 ? 2.179 3.245 -6.463 1.00 0.00 8 TYR A O 12
ATOM 21638 N N . GLY A 1 9 ? 0.630 2.901 -8.076 1.00 0.00 9 GLY A N 12
ATOM 21639 C CA . GLY A 1 9 ? 1.204 1.628 -8.541 1.00 0.00 9 GLY A CA 12
ATOM 21640 C C . GLY A 1 9 ? 2.596 1.805 -9.130 1.00 0.00 9 GLY A C 12
ATOM 21641 O O . GLY A 1 9 ? 3.484 0.969 -8.934 1.00 0.00 9 GLY A O 12
ATOM 21645 N N . GLU A 1 10 ? 2.770 2.937 -9.826 1.00 0.00 10 GLU A N 12
ATOM 21646 C CA . GLU A 1 10 ? 4.045 3.354 -10.428 1.00 0.00 10 GLU A CA 12
ATOM 21647 C C . GLU A 1 10 ? 5.058 3.761 -9.341 1.00 0.00 10 GLU A C 12
ATOM 21648 O O . GLU A 1 10 ? 6.264 3.504 -9.467 1.00 0.00 10 GLU A O 12
ATOM 21660 N N . TYR A 1 11 ? 4.537 4.391 -8.270 1.00 0.00 11 TYR A N 12
ATOM 21661 C CA . TYR A 1 11 ? 5.344 4.785 -7.106 1.00 0.00 11 TYR A CA 12
ATOM 21662 C C . TYR A 1 11 ? 5.832 3.541 -6.363 1.00 0.00 11 TYR A C 12
ATOM 21663 O O . TYR A 1 11 ? 6.968 3.500 -5.928 1.00 0.00 11 TYR A O 12
ATOM 21681 N N . LEU A 1 12 ? 4.954 2.533 -6.242 1.00 0.00 12 LEU A N 12
ATOM 21682 C CA . LEU A 1 12 ? 5.256 1.266 -5.549 1.00 0.00 12 LEU A CA 12
ATOM 21683 C C . LEU A 1 12 ? 6.394 0.507 -6.237 1.00 0.00 12 LEU A C 12
ATOM 21684 O O . LEU A 1 12 ? 7.099 -0.237 -5.580 1.00 0.00 12 LEU A O 12
ATOM 21700 N N . GLU A 1 13 ? 6.551 0.696 -7.561 1.00 0.00 13 GLU A N 12
ATOM 21701 C CA . GLU A 1 13 ? 7.664 0.097 -8.328 1.00 0.00 13 GLU A CA 12
ATOM 21702 C C . GLU A 1 13 ? 9.011 0.656 -7.828 1.00 0.00 13 GLU A C 12
ATOM 21703 O O . GLU A 1 13 ? 9.868 -0.096 -7.358 1.00 0.00 13 GLU A O 12
ATOM 21715 N N . SER A 1 14 ? 9.128 1.994 -7.877 1.00 0.00 14 SER A N 12
ATOM 21716 C CA . SER A 1 14 ? 10.352 2.724 -7.494 1.00 0.00 14 SER A CA 12
ATOM 21717 C C . SER A 1 14 ? 10.636 2.575 -5.979 1.00 0.00 14 SER A C 12
ATOM 21718 O O . SER A 1 14 ? 11.773 2.344 -5.567 1.00 0.00 14 SER A O 12
ATOM 21726 N N . TRP A 1 15 ? 9.559 2.682 -5.177 1.00 0.00 15 TRP A N 12
ATOM 21727 C CA . TRP A 1 15 ? 9.584 2.546 -3.702 1.00 0.00 15 TRP A CA 12
ATOM 21728 C C . TRP A 1 15 ? 10.136 1.172 -3.300 1.00 0.00 15 TRP A C 12
ATOM 21729 O O . TRP A 1 15 ? 11.021 1.080 -2.453 1.00 0.00 15 TRP A O 12
ATOM 21750 N N . PHE A 1 16 ? 9.587 0.119 -3.932 1.00 0.00 16 PHE A N 12
ATOM 21751 C CA . PHE A 1 16 ? 9.927 -1.287 -3.637 1.00 0.00 16 PHE A CA 12
ATOM 21752 C C . PHE A 1 16 ? 11.393 -1.587 -3.998 1.00 0.00 16 PHE A C 12
ATOM 21753 O O . PHE A 1 16 ? 12.084 -2.261 -3.245 1.00 0.00 16 PHE A O 12
ATOM 21770 N N . ASN A 1 17 ? 11.849 -1.061 -5.155 1.00 0.00 17 ASN A N 12
ATOM 21771 C CA . ASN A 1 17 ? 13.242 -1.239 -5.636 1.00 0.00 17 ASN A CA 12
ATOM 21772 C C . ASN A 1 17 ? 14.237 -0.566 -4.669 1.00 0.00 17 ASN A C 12
ATOM 21773 O O . ASN A 1 17 ? 15.325 -1.099 -4.406 1.00 0.00 17 ASN A O 12
ATOM 21784 N N . THR A 1 18 ? 13.831 0.600 -4.132 1.00 0.00 18 THR A N 12
ATOM 21785 C CA . THR A 1 18 ? 14.568 1.298 -3.065 1.00 0.00 18 THR A CA 12
ATOM 21786 C C . THR A 1 18 ? 14.527 0.464 -1.766 1.00 0.00 18 THR A C 12
ATOM 21787 O O . THR A 1 18 ? 15.541 0.300 -1.095 1.00 0.00 18 THR A O 12
ATOM 21798 N N . LYS A 1 19 ? 13.345 -0.112 -1.469 1.00 0.00 19 LYS A N 12
ATOM 21799 C CA . LYS A 1 19 ? 13.055 -0.763 -0.170 1.00 0.00 19 LYS A CA 12
ATOM 21800 C C . LYS A 1 19 ? 13.680 -2.177 -0.105 1.00 0.00 19 LYS A C 12
ATOM 21801 O O . LYS A 1 19 ? 13.774 -2.771 0.972 1.00 0.00 19 LYS A O 12
ATOM 21820 N N . ARG A 1 20 ? 14.083 -2.714 -1.279 1.00 0.00 20 ARG A N 12
ATOM 21821 C CA . ARG A 1 20 ? 14.874 -3.966 -1.380 1.00 0.00 20 ARG A CA 12
ATOM 21822 C C . ARG A 1 20 ? 16.294 -3.804 -0.789 1.00 0.00 20 ARG A C 12
ATOM 21823 O O . ARG A 1 20 ? 16.974 -4.795 -0.543 1.00 0.00 20 ARG A O 12
ATOM 21844 N N . HIS A 1 21 ? 16.742 -2.553 -0.580 1.00 0.00 21 HIS A N 12
ATOM 21845 C CA . HIS A 1 21 ? 17.983 -2.261 0.179 1.00 0.00 21 HIS A CA 12
ATOM 21846 C C . HIS A 1 21 ? 17.773 -2.491 1.692 1.00 0.00 21 HIS A C 12
ATOM 21847 O O . HIS A 1 21 ? 18.739 -2.626 2.452 1.00 0.00 21 HIS A O 12
ATOM 21862 N N . SER A 1 22 ? 16.499 -2.526 2.117 1.00 0.00 22 SER A N 12
ATOM 21863 C CA . SER A 1 22 ? 16.106 -2.733 3.526 1.00 0.00 22 SER A CA 12
ATOM 21864 C C . SER A 1 22 ? 15.491 -4.136 3.744 1.00 0.00 22 SER A C 12
ATOM 21865 O O . SER A 1 22 ? 15.405 -4.603 4.891 1.00 0.00 22 SER A O 12
ATOM 21873 N N . VAL A 1 23 ? 15.044 -4.812 2.657 1.00 0.00 23 VAL A N 12
ATOM 21874 C CA . VAL A 1 23 ? 14.423 -6.162 2.742 1.00 0.00 23 VAL A CA 12
ATOM 21875 C C . VAL A 1 23 ? 15.212 -7.188 1.896 1.00 0.00 23 VAL A C 12
ATOM 21876 O O . VAL A 1 23 ? 15.836 -6.827 0.895 1.00 0.00 23 VAL A O 12
ATOM 21889 N N . GLY A 1 24 ? 15.199 -8.464 2.324 1.00 0.00 24 GLY A N 12
ATOM 21890 C CA . GLY A 1 24 ? 15.813 -9.556 1.551 1.00 0.00 24 GLY A CA 12
ATOM 21891 C C . GLY A 1 24 ? 14.898 -10.059 0.452 1.00 0.00 24 GLY A C 12
ATOM 21892 O O . GLY A 1 24 ? 13.754 -9.631 0.375 1.00 0.00 24 GLY A O 12
ATOM 21896 N N . ILE A 1 25 ? 15.406 -10.976 -0.395 1.00 0.00 25 ILE A N 12
ATOM 21897 C CA . ILE A 1 25 ? 14.648 -11.551 -1.541 1.00 0.00 25 ILE A CA 12
ATOM 21898 C C . ILE A 1 25 ? 13.386 -12.300 -1.064 1.00 0.00 25 ILE A C 12
ATOM 21899 O O . ILE A 1 25 ? 12.318 -12.169 -1.670 1.00 0.00 25 ILE A O 12
ATOM 21915 N N . GLN A 1 26 ? 13.517 -13.065 0.041 1.00 0.00 26 GLN A N 12
ATOM 21916 C CA . GLN A 1 26 ? 12.393 -13.840 0.615 1.00 0.00 26 GLN A CA 12
ATOM 21917 C C . GLN A 1 26 ? 11.266 -12.909 1.099 1.00 0.00 26 GLN A C 12
ATOM 21918 O O . GLN A 1 26 ? 10.082 -13.214 0.928 1.00 0.00 26 GLN A O 12
ATOM 21932 N N . THR A 1 27 ? 11.661 -11.763 1.660 1.00 0.00 27 THR A N 12
ATOM 21933 C CA . THR A 1 27 ? 10.734 -10.761 2.201 1.00 0.00 27 THR A CA 12
ATOM 21934 C C . THR A 1 27 ? 10.115 -9.947 1.054 1.00 0.00 27 THR A C 12
ATOM 21935 O O . THR A 1 27 ? 8.913 -9.675 1.047 1.00 0.00 27 THR A O 12
ATOM 21946 N N . ALA A 1 28 ? 10.958 -9.639 0.052 1.00 0.00 28 ALA A N 12
ATOM 21947 C CA . ALA A 1 28 ? 10.604 -8.799 -1.104 1.00 0.00 28 ALA A CA 12
ATOM 21948 C C . ALA A 1 28 ? 9.543 -9.497 -1.966 1.00 0.00 28 ALA A C 12
ATOM 21949 O O . ALA A 1 28 ? 8.587 -8.874 -2.411 1.00 0.00 28 ALA A O 12
ATOM 21956 N N . LYS A 1 29 ? 9.726 -10.818 -2.141 1.00 0.00 29 LYS A N 12
ATOM 21957 C CA . LYS A 1 29 ? 8.829 -11.684 -2.933 1.00 0.00 29 LYS A CA 12
ATOM 21958 C C . LYS A 1 29 ? 7.410 -11.672 -2.321 1.00 0.00 29 LYS A C 12
ATOM 21959 O O . LYS A 1 29 ? 6.409 -11.629 -3.043 1.00 0.00 29 LYS A O 12
ATOM 21978 N N . VAL A 1 30 ? 7.357 -11.681 -0.976 1.00 0.00 30 VAL A N 12
ATOM 21979 C CA . VAL A 1 30 ? 6.095 -11.683 -0.208 1.00 0.00 30 VAL A CA 12
ATOM 21980 C C . VAL A 1 30 ? 5.349 -10.342 -0.394 1.00 0.00 30 VAL A C 12
ATOM 21981 O O . VAL A 1 30 ? 4.161 -10.332 -0.736 1.00 0.00 30 VAL A O 12
ATOM 21994 N N . LEU A 1 31 ? 6.095 -9.222 -0.239 1.00 0.00 31 LEU A N 12
ATOM 21995 C CA . LEU A 1 31 ? 5.539 -7.850 -0.329 1.00 0.00 31 LEU A CA 12
ATOM 21996 C C . LEU A 1 31 ? 5.055 -7.549 -1.763 1.00 0.00 31 LEU A C 12
ATOM 21997 O O . LEU A 1 31 ? 3.988 -6.974 -1.959 1.00 0.00 31 LEU A O 12
ATOM 22013 N N . LYS A 1 32 ? 5.856 -7.988 -2.750 1.00 0.00 32 LYS A N 12
ATOM 22014 C CA . LYS A 1 32 ? 5.585 -7.775 -4.189 1.00 0.00 32 LYS A CA 12
ATOM 22015 C C . LYS A 1 32 ? 4.385 -8.615 -4.645 1.00 0.00 32 LYS A C 12
ATOM 22016 O O . LYS A 1 32 ? 3.575 -8.176 -5.476 1.00 0.00 32 LYS A O 12
ATOM 22035 N N . GLY A 1 33 ? 4.292 -9.832 -4.070 1.00 0.00 33 GLY A N 12
ATOM 22036 C CA . GLY A 1 33 ? 3.162 -10.736 -4.299 1.00 0.00 33 GLY A CA 12
ATOM 22037 C C . GLY A 1 33 ? 1.838 -10.139 -3.849 1.00 0.00 33 GLY A C 12
ATOM 22038 O O . GLY A 1 33 ? 0.780 -10.452 -4.403 1.00 0.00 33 GLY A O 12
ATOM 22042 N N . TYR A 1 34 ? 1.917 -9.272 -2.837 1.00 0.00 34 TYR A N 12
ATOM 22043 C CA . TYR A 1 34 ? 0.775 -8.525 -2.320 1.00 0.00 34 TYR A CA 12
ATOM 22044 C C . TYR A 1 34 ? 0.488 -7.306 -3.194 1.00 0.00 34 TYR A C 12
ATOM 22045 O O . TYR A 1 34 ? -0.670 -6.974 -3.423 1.00 0.00 34 TYR A O 12
ATOM 22063 N N . LEU A 1 35 ? 1.556 -6.642 -3.671 1.00 0.00 35 LEU A N 12
ATOM 22064 C CA . LEU A 1 35 ? 1.444 -5.376 -4.416 1.00 0.00 35 LEU A CA 12
ATOM 22065 C C . LEU A 1 35 ? 0.620 -5.565 -5.703 1.00 0.00 35 LEU A C 12
ATOM 22066 O O . LEU A 1 35 ? -0.468 -5.002 -5.816 1.00 0.00 35 LEU A O 12
ATOM 22082 N N . ASN A 1 36 ? 1.097 -6.427 -6.606 1.00 0.00 36 ASN A N 12
ATOM 22083 C CA . ASN A 1 36 ? 0.451 -6.665 -7.926 1.00 0.00 36 ASN A CA 12
ATOM 22084 C C . ASN A 1 36 ? -0.969 -7.271 -7.811 1.00 0.00 36 ASN A C 12
ATOM 22085 O O . ASN A 1 36 ? -1.826 -7.024 -8.667 1.00 0.00 36 ASN A O 12
ATOM 22096 N N . SER A 1 37 ? -1.204 -8.055 -6.752 1.00 0.00 37 SER A N 12
ATOM 22097 C CA . SER A 1 37 ? -2.465 -8.792 -6.548 1.00 0.00 37 SER A CA 12
ATOM 22098 C C . SER A 1 37 ? -3.540 -7.904 -5.888 1.00 0.00 37 SER A C 12
ATOM 22099 O O . SER A 1 37 ? -4.691 -7.870 -6.328 1.00 0.00 37 SER A O 12
ATOM 22107 N N . ARG A 1 38 ? -3.144 -7.219 -4.812 1.00 0.00 38 ARG A N 12
ATOM 22108 C CA . ARG A 1 38 ? -4.059 -6.465 -3.935 1.00 0.00 38 ARG A CA 12
ATOM 22109 C C . ARG A 1 38 ? -4.082 -4.963 -4.263 1.00 0.00 38 ARG A C 12
ATOM 22110 O O . ARG A 1 38 ? -5.135 -4.415 -4.621 1.00 0.00 38 ARG A O 12
ATOM 22131 N N . ILE A 1 39 ? -2.919 -4.297 -4.144 1.00 0.00 39 ILE A N 12
ATOM 22132 C CA . ILE A 1 39 ? -2.854 -2.822 -4.137 1.00 0.00 39 ILE A CA 12
ATOM 22133 C C . ILE A 1 39 ? -2.953 -2.244 -5.579 1.00 0.00 39 ILE A C 12
ATOM 22134 O O . ILE A 1 39 ? -3.756 -1.357 -5.821 1.00 0.00 39 ILE A O 12
ATOM 22150 N N . ILE A 1 40 ? -2.163 -2.788 -6.522 1.00 0.00 40 ILE A N 12
ATOM 22151 C CA . ILE A 1 40 ? -2.067 -2.283 -7.929 1.00 0.00 40 ILE A CA 12
ATOM 22152 C C . ILE A 1 40 ? -3.465 -2.195 -8.654 1.00 0.00 40 ILE A C 12
ATOM 22153 O O . ILE A 1 40 ? -3.756 -1.145 -9.238 1.00 0.00 40 ILE A O 12
ATOM 22169 N N . PRO A 1 41 ? -4.364 -3.249 -8.616 1.00 0.00 41 PRO A N 12
ATOM 22170 C CA . PRO A 1 41 ? -5.709 -3.153 -9.253 1.00 0.00 41 PRO A CA 12
ATOM 22171 C C . PRO A 1 41 ? -6.649 -2.144 -8.546 1.00 0.00 41 PRO A C 12
ATOM 22172 O O . PRO A 1 41 ? -7.554 -1.594 -9.177 1.00 0.00 41 PRO A O 12
ATOM 22183 N N . SER A 1 42 ? -6.414 -1.896 -7.246 1.00 0.00 42 SER A N 12
ATOM 22184 C CA . SER A 1 42 ? -7.293 -1.036 -6.437 1.00 0.00 42 SER A CA 12
ATOM 22185 C C . SER A 1 42 ? -6.736 0.403 -6.354 1.00 0.00 42 SER A C 12
ATOM 22186 O O . SER A 1 42 ? -7.230 1.311 -7.034 1.00 0.00 42 SER A O 12
ATOM 22194 N N . LEU A 1 43 ? -5.659 0.573 -5.567 1.00 0.00 43 LEU A N 12
ATOM 22195 C CA . LEU A 1 43 ? -5.076 1.889 -5.237 1.00 0.00 43 LEU A CA 12
ATOM 22196 C C . LEU A 1 43 ? -3.961 2.272 -6.226 1.00 0.00 43 LEU A C 12
ATOM 22197 O O . LEU A 1 43 ? -3.585 3.440 -6.308 1.00 0.00 43 LEU A O 12
ATOM 22213 N N . GLY A 1 44 ? -3.457 1.279 -6.980 1.00 0.00 44 GLY A N 12
ATOM 22214 C CA . GLY A 1 44 ? -2.358 1.486 -7.923 1.00 0.00 44 GLY A CA 12
ATOM 22215 C C . GLY A 1 44 ? -2.793 2.223 -9.185 1.00 0.00 44 GLY A C 12
ATOM 22216 O O . GLY A 1 44 ? -2.053 3.077 -9.696 1.00 0.00 44 GLY A O 12
ATOM 22220 N N . ASN A 1 45 ? -3.996 1.862 -9.694 1.00 0.00 45 ASN A N 12
ATOM 22221 C CA . ASN A 1 45 ? -4.676 2.590 -10.798 1.00 0.00 45 ASN A CA 12
ATOM 22222 C C . ASN A 1 45 ? -5.019 4.042 -10.399 1.00 0.00 45 ASN A C 12
ATOM 22223 O O . ASN A 1 45 ? -5.192 4.907 -11.267 1.00 0.00 45 ASN A O 12
ATOM 22234 N N . ILE A 1 46 ? -5.150 4.282 -9.087 1.00 0.00 46 ILE A N 12
ATOM 22235 C CA . ILE A 1 46 ? -5.363 5.632 -8.533 1.00 0.00 46 ILE A CA 12
ATOM 22236 C C . ILE A 1 46 ? -4.012 6.375 -8.474 1.00 0.00 46 ILE A C 12
ATOM 22237 O O . ILE A 1 46 ? -2.951 5.754 -8.294 1.00 0.00 46 ILE A O 12
ATOM 22253 N N . LYS A 1 47 ? -4.057 7.708 -8.649 1.00 0.00 47 LYS A N 12
ATOM 22254 C CA . LYS A 1 47 ? -2.870 8.566 -8.580 1.00 0.00 47 LYS A CA 12
ATOM 22255 C C . LYS A 1 47 ? -2.434 8.722 -7.109 1.00 0.00 47 LYS A C 12
ATOM 22256 O O . LYS A 1 47 ? -3.293 8.809 -6.228 1.00 0.00 47 LYS A O 12
ATOM 22275 N N . LEU A 1 48 ? -1.111 8.768 -6.877 1.00 0.00 48 LEU A N 12
ATOM 22276 C CA . LEU A 1 48 ? -0.494 8.771 -5.524 1.00 0.00 48 LEU A CA 12
ATOM 22277 C C . LEU A 1 48 ? -1.095 9.852 -4.587 1.00 0.00 48 LEU A C 12
ATOM 22278 O O . LEU A 1 48 ? -1.518 9.542 -3.464 1.00 0.00 48 LEU A O 12
ATOM 22294 N N . ALA A 1 49 ? -1.155 11.103 -5.076 1.00 0.00 49 ALA A N 12
ATOM 22295 C CA . ALA A 1 49 ? -1.657 12.250 -4.283 1.00 0.00 49 ALA A CA 12
ATOM 22296 C C . ALA A 1 49 ? -3.199 12.235 -4.139 1.00 0.00 49 ALA A C 12
ATOM 22297 O O . ALA A 1 49 ? -3.754 12.928 -3.282 1.00 0.00 49 ALA A O 12
ATOM 22304 N N . LYS A 1 50 ? -3.884 11.429 -4.974 1.00 0.00 50 LYS A N 12
ATOM 22305 C CA . LYS A 1 50 ? -5.361 11.284 -4.934 1.00 0.00 50 LYS A CA 12
ATOM 22306 C C . LYS A 1 50 ? -5.817 10.219 -3.916 1.00 0.00 50 LYS A C 12
ATOM 22307 O O . LYS A 1 50 ? -7.021 10.025 -3.730 1.00 0.00 50 LYS A O 12
ATOM 22326 N N . LEU A 1 51 ? -4.863 9.524 -3.270 1.00 0.00 51 LEU A N 12
ATOM 22327 C CA . LEU A 1 51 ? -5.174 8.542 -2.210 1.00 0.00 51 LEU A CA 12
ATOM 22328 C C . LEU A 1 51 ? -5.802 9.240 -0.986 1.00 0.00 51 LEU A C 12
ATOM 22329 O O . LEU A 1 51 ? -5.112 9.909 -0.223 1.00 0.00 51 LEU A O 12
ATOM 22345 N N . THR A 1 52 ? -7.130 9.109 -0.854 1.00 0.00 52 THR A N 12
ATOM 22346 C CA . THR A 1 52 ? -7.879 9.543 0.342 1.00 0.00 52 THR A CA 12
ATOM 22347 C C . THR A 1 52 ? -8.172 8.322 1.248 1.00 0.00 52 THR A C 12
ATOM 22348 O O . THR A 1 52 ? -8.011 7.171 0.818 1.00 0.00 52 THR A O 12
ATOM 22359 N N . SER A 1 53 ? -8.604 8.579 2.501 1.00 0.00 53 SER A N 12
ATOM 22360 C CA . SER A 1 53 ? -8.851 7.517 3.509 1.00 0.00 53 SER A CA 12
ATOM 22361 C C . SER A 1 53 ? -10.090 6.668 3.133 1.00 0.00 53 SER A C 12
ATOM 22362 O O . SER A 1 53 ? -10.236 5.532 3.600 1.00 0.00 53 SER A O 12
ATOM 22370 N N . LEU A 1 54 ? -10.967 7.234 2.270 1.00 0.00 54 LEU A N 12
ATOM 22371 C CA . LEU A 1 54 ? -12.105 6.502 1.666 1.00 0.00 54 LEU A CA 12
ATOM 22372 C C . LEU A 1 54 ? -11.591 5.297 0.850 1.00 0.00 54 LEU A C 12
ATOM 22373 O O . LEU A 1 54 ? -12.151 4.207 0.924 1.00 0.00 54 LEU A O 12
ATOM 22389 N N . HIS A 1 55 ? -10.490 5.521 0.098 1.00 0.00 55 HIS A N 12
ATOM 22390 C CA . HIS A 1 55 ? -9.844 4.482 -0.742 1.00 0.00 55 HIS A CA 12
ATOM 22391 C C . HIS A 1 55 ? -9.314 3.326 0.115 1.00 0.00 55 HIS A C 12
ATOM 22392 O O . HIS A 1 55 ? -9.364 2.160 -0.294 1.00 0.00 55 HIS A O 12
ATOM 22407 N N . MET A 1 56 ? -8.831 3.677 1.312 1.00 0.00 56 MET A N 12
ATOM 22408 C CA . MET A 1 56 ? -8.253 2.720 2.271 1.00 0.00 56 MET A CA 12
ATOM 22409 C C . MET A 1 56 ? -9.358 1.892 2.934 1.00 0.00 56 MET A C 12
ATOM 22410 O O . MET A 1 56 ? -9.170 0.705 3.213 1.00 0.00 56 MET A O 12
ATOM 22424 N N . GLN A 1 57 ? -10.517 2.539 3.168 1.00 0.00 57 GLN A N 12
ATOM 22425 C CA . GLN A 1 57 ? -11.716 1.878 3.710 1.00 0.00 57 GLN A CA 12
ATOM 22426 C C . GLN A 1 57 ? -12.254 0.853 2.690 1.00 0.00 57 GLN A C 12
ATOM 22427 O O . GLN A 1 57 ? -12.529 -0.294 3.052 1.00 0.00 57 GLN A O 12
ATOM 22441 N N . ASN A 1 58 ? -12.360 1.285 1.412 1.00 0.00 58 ASN A N 12
ATOM 22442 C CA . ASN A 1 58 ? -12.797 0.429 0.277 1.00 0.00 58 ASN A CA 12
ATOM 22443 C C . ASN A 1 58 ? -11.892 -0.801 0.163 1.00 0.00 58 ASN A C 12
ATOM 22444 O O . ASN A 1 58 ? -12.362 -1.919 -0.071 1.00 0.00 58 ASN A O 12
ATOM 22455 N N . TYR A 1 59 ? -10.584 -0.551 0.354 1.00 0.00 59 TYR A N 12
ATOM 22456 C CA . TYR A 1 59 ? -9.539 -1.572 0.264 1.00 0.00 59 TYR A CA 12
ATOM 22457 C C . TYR A 1 59 ? -9.743 -2.659 1.345 1.00 0.00 59 TYR A C 12
ATOM 22458 O O . TYR A 1 59 ? -9.823 -3.840 1.022 1.00 0.00 59 TYR A O 12
ATOM 22476 N N . VAL A 1 60 ? -9.879 -2.224 2.619 1.00 0.00 60 VAL A N 12
ATOM 22477 C CA . VAL A 1 60 ? -10.048 -3.130 3.789 1.00 0.00 60 VAL A CA 12
ATOM 22478 C C . VAL A 1 60 ? -11.354 -3.943 3.689 1.00 0.00 60 VAL A C 12
ATOM 22479 O O . VAL A 1 60 ? -11.401 -5.122 4.074 1.00 0.00 60 VAL A O 12
ATOM 22492 N N . ASN A 1 61 ? -12.399 -3.310 3.140 1.00 0.00 61 ASN A N 12
ATOM 22493 C CA . ASN A 1 61 ? -13.701 -3.967 2.916 1.00 0.00 61 ASN A CA 12
ATOM 22494 C C . ASN A 1 61 ? -13.570 -5.063 1.840 1.00 0.00 61 ASN A C 12
ATOM 22495 O O . ASN A 1 61 ? -14.185 -6.128 1.956 1.00 0.00 61 ASN A O 12
ATOM 22506 N N . SER A 1 62 ? -12.722 -4.801 0.822 1.00 0.00 62 SER A N 12
ATOM 22507 C CA . SER A 1 62 ? -12.414 -5.771 -0.248 1.00 0.00 62 SER A CA 12
ATOM 22508 C C . SER A 1 62 ? -11.584 -6.954 0.287 1.00 0.00 62 SER A C 12
ATOM 22509 O O . SER A 1 62 ? -11.676 -8.056 -0.242 1.00 0.00 62 SER A O 12
ATOM 22517 N N . LEU A 1 63 ? -10.774 -6.708 1.342 1.00 0.00 63 LEU A N 12
ATOM 22518 C CA . LEU A 1 63 ? -9.971 -7.766 2.011 1.00 0.00 63 LEU A CA 12
ATOM 22519 C C . LEU A 1 63 ? -10.898 -8.731 2.769 1.00 0.00 63 LEU A C 12
ATOM 22520 O O . LEU A 1 63 ? -10.620 -9.932 2.876 1.00 0.00 63 LEU A O 12
ATOM 22536 N N . ARG A 1 64 ? -12.000 -8.170 3.295 1.00 0.00 64 ARG A N 12
ATOM 22537 C CA . ARG A 1 64 ? -13.065 -8.932 3.960 1.00 0.00 64 ARG A CA 12
ATOM 22538 C C . ARG A 1 64 ? -13.853 -9.753 2.907 1.00 0.00 64 ARG A C 12
ATOM 22539 O O . ARG A 1 64 ? -14.276 -10.879 3.183 1.00 0.00 64 ARG A O 12
ATOM 22560 N N . ASP A 1 65 ? -14.015 -9.183 1.686 1.00 0.00 65 ASP A N 12
ATOM 22561 C CA . ASP A 1 65 ? -14.620 -9.896 0.531 1.00 0.00 65 ASP A CA 12
ATOM 22562 C C . ASP A 1 65 ? -13.709 -11.054 0.068 1.00 0.00 65 ASP A C 12
ATOM 22563 O O . ASP A 1 65 ? -14.200 -12.075 -0.418 1.00 0.00 65 ASP A O 12
ATOM 22572 N N . GLU A 1 66 ? -12.381 -10.879 0.213 1.00 0.00 66 GLU A N 12
ATOM 22573 C CA . GLU A 1 66 ? -11.388 -11.941 -0.074 1.00 0.00 66 GLU A CA 12
ATOM 22574 C C . GLU A 1 66 ? -11.345 -12.970 1.068 1.00 0.00 66 GLU A C 12
ATOM 22575 O O . GLU A 1 66 ? -10.983 -14.131 0.853 1.00 0.00 66 GLU A O 12
ATOM 22587 N N . GLY A 1 67 ? -11.740 -12.526 2.274 1.00 0.00 67 GLY A N 12
ATOM 22588 C CA . GLY A 1 67 ? -11.699 -13.362 3.473 1.00 0.00 67 GLY A CA 12
ATOM 22589 C C . GLY A 1 67 ? -10.276 -13.610 3.962 1.00 0.00 67 GLY A C 12
ATOM 22590 O O . GLY A 1 67 ? -9.944 -14.718 4.409 1.00 0.00 67 GLY A O 12
ATOM 22594 N N . LEU A 1 68 ? -9.432 -12.568 3.848 1.00 0.00 68 LEU A N 12
ATOM 22595 C CA . LEU A 1 68 ? -8.021 -12.607 4.275 1.00 0.00 68 LEU A CA 12
ATOM 22596 C C . LEU A 1 68 ? -7.907 -12.649 5.807 1.00 0.00 68 LEU A C 12
ATOM 22597 O O . LEU A 1 68 ? -8.822 -12.230 6.523 1.00 0.00 68 LEU A O 12
ATOM 22613 N N . LYS A 1 69 ? -6.777 -13.175 6.292 1.00 0.00 69 LYS A N 12
ATOM 22614 C CA . LYS A 1 69 ? -6.505 -13.314 7.736 1.00 0.00 69 LYS A CA 12
ATOM 22615 C C . LYS A 1 69 ? -5.809 -12.059 8.289 1.00 0.00 69 LYS A C 12
ATOM 22616 O O . LYS A 1 69 ? -5.294 -11.238 7.516 1.00 0.00 69 LYS A O 12
ATOM 22635 N N . ARG A 1 70 ? -5.796 -11.945 9.634 1.00 0.00 70 ARG A N 12
ATOM 22636 C CA . ARG A 1 70 ? -5.201 -10.805 10.370 1.00 0.00 70 ARG A CA 12
ATOM 22637 C C . ARG A 1 70 ? -3.766 -10.496 9.904 1.00 0.00 70 ARG A C 12
ATOM 22638 O O . ARG A 1 70 ? -3.384 -9.338 9.808 1.00 0.00 70 ARG A O 12
ATOM 22659 N N . GLY A 1 71 ? -3.003 -11.563 9.611 1.00 0.00 71 GLY A N 12
ATOM 22660 C CA . GLY A 1 71 ? -1.635 -11.439 9.132 1.00 0.00 71 GLY A CA 12
ATOM 22661 C C . GLY A 1 71 ? -1.532 -10.712 7.805 1.00 0.00 71 GLY A C 12
ATOM 22662 O O . GLY A 1 71 ? -0.914 -9.662 7.731 1.00 0.00 71 GLY A O 12
ATOM 22666 N N . THR A 1 72 ? -2.194 -11.265 6.771 1.00 0.00 72 THR A N 12
ATOM 22667 C CA . THR A 1 72 ? -2.140 -10.739 5.393 1.00 0.00 72 THR A CA 12
ATOM 22668 C C . THR A 1 72 ? -2.672 -9.289 5.318 1.00 0.00 72 THR A C 12
ATOM 22669 O O . THR A 1 72 ? -2.031 -8.432 4.704 1.00 0.00 72 THR A O 12
ATOM 22680 N N . ILE A 1 73 ? -3.821 -9.035 5.987 1.00 0.00 73 ILE A N 12
ATOM 22681 C CA . ILE A 1 73 ? -4.430 -7.692 6.063 1.00 0.00 73 ILE A CA 12
ATOM 22682 C C . ILE A 1 73 ? -3.460 -6.696 6.715 1.00 0.00 73 ILE A C 12
ATOM 22683 O O . ILE A 1 73 ? -3.251 -5.603 6.193 1.00 0.00 73 ILE A O 12
ATOM 22699 N N . GLU A 1 74 ? -2.842 -7.112 7.833 1.00 0.00 74 GLU A N 12
ATOM 22700 C CA . GLU A 1 74 ? -1.875 -6.269 8.552 1.00 0.00 74 GLU A CA 12
ATOM 22701 C C . GLU A 1 74 ? -0.677 -5.929 7.647 1.00 0.00 74 GLU A C 12
ATOM 22702 O O . GLU A 1 74 ? -0.343 -4.764 7.501 1.00 0.00 74 GLU A O 12
ATOM 22714 N N . LYS A 1 75 ? -0.117 -6.961 6.977 1.00 0.00 75 LYS A N 12
ATOM 22715 C CA . LYS A 1 75 ? 1.106 -6.839 6.149 1.00 0.00 75 LYS A CA 12
ATOM 22716 C C . LYS A 1 75 ? 0.910 -5.801 5.039 1.00 0.00 75 LYS A C 12
ATOM 22717 O O . LYS A 1 75 ? 1.696 -4.866 4.918 1.00 0.00 75 LYS A O 12
ATOM 22736 N N . ILE A 1 76 ? -0.188 -5.959 4.282 1.00 0.00 76 ILE A N 12
ATOM 22737 C CA . ILE A 1 76 ? -0.470 -5.121 3.101 1.00 0.00 76 ILE A CA 12
ATOM 22738 C C . ILE A 1 76 ? -0.810 -3.676 3.512 1.00 0.00 76 ILE A C 12
ATOM 22739 O O . ILE A 1 76 ? -0.435 -2.735 2.817 1.00 0.00 76 ILE A O 12
ATOM 22755 N N . ILE A 1 77 ? -1.484 -3.515 4.672 1.00 0.00 77 ILE A N 12
ATOM 22756 C CA . ILE A 1 77 ? -1.742 -2.187 5.266 1.00 0.00 77 ILE A CA 12
ATOM 22757 C C . ILE A 1 77 ? -0.406 -1.533 5.689 1.00 0.00 77 ILE A C 12
ATOM 22758 O O . ILE A 1 77 ? -0.215 -0.346 5.472 1.00 0.00 77 ILE A O 12
ATOM 22774 N N . LYS A 1 78 ? 0.533 -2.335 6.236 1.00 0.00 78 LYS A N 12
ATOM 22775 C CA . LYS A 1 78 ? 1.868 -1.845 6.667 1.00 0.00 78 LYS A CA 12
ATOM 22776 C C . LYS A 1 78 ? 2.722 -1.423 5.454 1.00 0.00 78 LYS A C 12
ATOM 22777 O O . LYS A 1 78 ? 3.526 -0.497 5.558 1.00 0.00 78 LYS A O 12
ATOM 22796 N N . VAL A 1 79 ? 2.540 -2.127 4.318 1.00 0.00 79 VAL A N 12
ATOM 22797 C CA . VAL A 1 79 ? 3.238 -1.827 3.047 1.00 0.00 79 VAL A CA 12
ATOM 22798 C C . VAL A 1 79 ? 2.747 -0.483 2.480 1.00 0.00 79 VAL A C 12
ATOM 22799 O O . VAL A 1 79 ? 3.559 0.372 2.100 1.00 0.00 79 VAL A O 12
ATOM 22812 N N . ILE A 1 80 ? 1.411 -0.304 2.470 1.00 0.00 80 ILE A N 12
ATOM 22813 C CA . ILE A 1 80 ? 0.770 0.939 1.995 1.00 0.00 80 ILE A CA 12
ATOM 22814 C C . ILE A 1 80 ? 1.168 2.131 2.890 1.00 0.00 80 ILE A C 12
ATOM 22815 O O . ILE A 1 80 ? 1.509 3.201 2.391 1.00 0.00 80 ILE A O 12
ATOM 22831 N N . ARG A 1 81 ? 1.129 1.903 4.215 1.00 0.00 81 ARG A N 12
ATOM 22832 C CA . ARG A 1 81 ? 1.516 2.905 5.225 1.00 0.00 81 ARG A CA 12
ATOM 22833 C C . ARG A 1 81 ? 2.979 3.320 5.046 1.00 0.00 81 ARG A C 12
ATOM 22834 O O . ARG A 1 81 ? 3.268 4.497 5.002 1.00 0.00 81 ARG A O 12
ATOM 22855 N N . ASN A 1 82 ? 3.872 2.331 4.886 1.00 0.00 82 ASN A N 12
ATOM 22856 C CA . ASN A 1 82 ? 5.334 2.560 4.741 1.00 0.00 82 ASN A CA 12
ATOM 22857 C C . ASN A 1 82 ? 5.617 3.361 3.451 1.00 0.00 82 ASN A C 12
ATOM 22858 O O . ASN A 1 82 ? 6.479 4.248 3.427 1.00 0.00 82 ASN A O 12
ATOM 22869 N N . SER A 1 83 ? 4.848 3.046 2.396 1.00 0.00 83 SER A N 12
ATOM 22870 C CA . SER A 1 83 ? 4.953 3.708 1.090 1.00 0.00 83 SER A CA 12
ATOM 22871 C C . SER A 1 83 ? 4.527 5.185 1.197 1.00 0.00 83 SER A C 12
ATOM 22872 O O . SER A 1 83 ? 5.239 6.080 0.733 1.00 0.00 83 SER A O 12
ATOM 22880 N N . LEU A 1 84 ? 3.382 5.423 1.863 1.00 0.00 84 LEU A N 12
ATOM 22881 C CA . LEU A 1 84 ? 2.822 6.772 2.038 1.00 0.00 84 LEU A CA 12
ATOM 22882 C C . LEU A 1 84 ? 3.675 7.614 3.013 1.00 0.00 84 LEU A C 12
ATOM 22883 O O . LEU A 1 84 ? 3.782 8.818 2.839 1.00 0.00 84 LEU A O 12
ATOM 22899 N N . GLU A 1 85 ? 4.294 6.957 4.015 1.00 0.00 85 GLU A N 12
ATOM 22900 C CA . GLU A 1 85 ? 5.251 7.601 4.950 1.00 0.00 85 GLU A CA 12
ATOM 22901 C C . GLU A 1 85 ? 6.463 8.132 4.169 1.00 0.00 85 GLU A C 12
ATOM 22902 O O . GLU A 1 85 ? 6.930 9.258 4.393 1.00 0.00 85 GLU A O 12
ATOM 22914 N N . HIS A 1 86 ? 6.936 7.303 3.226 1.00 0.00 86 HIS A N 12
ATOM 22915 C CA . HIS A 1 86 ? 8.082 7.627 2.366 1.00 0.00 86 HIS A CA 12
ATOM 22916 C C . HIS A 1 86 ? 7.671 8.656 1.289 1.00 0.00 86 HIS A C 12
ATOM 22917 O O . HIS A 1 86 ? 8.515 9.370 0.762 1.00 0.00 86 HIS A O 12
ATOM 22932 N N . ALA A 1 87 ? 6.363 8.723 0.976 1.00 0.00 87 ALA A N 12
ATOM 22933 C CA . ALA A 1 87 ? 5.807 9.715 0.038 1.00 0.00 87 ALA A CA 12
ATOM 22934 C C . ALA A 1 87 ? 5.697 11.111 0.699 1.00 0.00 87 ALA A C 12
ATOM 22935 O O . ALA A 1 87 ? 5.860 12.119 0.023 1.00 0.00 87 ALA A O 12
ATOM 22942 N N . ILE A 1 88 ? 5.399 11.159 2.022 1.00 0.00 88 ILE A N 12
ATOM 22943 C CA . ILE A 1 88 ? 5.417 12.432 2.804 1.00 0.00 88 ILE A CA 12
ATOM 22944 C C . ILE A 1 88 ? 6.875 12.922 2.933 1.00 0.00 88 ILE A C 12
ATOM 22945 O O . ILE A 1 88 ? 7.162 14.129 2.873 1.00 0.00 88 ILE A O 12
ATOM 22961 N N . ASP A 1 89 ? 7.780 11.939 3.109 1.00 0.00 89 ASP A N 12
ATOM 22962 C CA . ASP A 1 89 ? 9.241 12.150 3.150 1.00 0.00 89 ASP A CA 12
ATOM 22963 C C . ASP A 1 89 ? 9.742 12.773 1.830 1.00 0.00 89 ASP A C 12
ATOM 22964 O O . ASP A 1 89 ? 10.539 13.713 1.842 1.00 0.00 89 ASP A O 12
ATOM 22973 N N . LEU A 1 90 ? 9.229 12.248 0.697 1.00 0.00 90 LEU A N 12
ATOM 22974 C CA . LEU A 1 90 ? 9.554 12.746 -0.664 1.00 0.00 90 LEU A CA 12
ATOM 22975 C C . LEU A 1 90 ? 8.626 13.916 -1.087 1.00 0.00 90 LEU A C 12
ATOM 22976 O O . LEU A 1 90 ? 8.660 14.339 -2.248 1.00 0.00 90 LEU A O 12
ATOM 22992 N N . GLU A 1 91 ? 7.790 14.407 -0.134 1.00 0.00 91 GLU A N 12
ATOM 22993 C CA . GLU A 1 91 ? 6.884 15.585 -0.308 1.00 0.00 91 GLU A CA 12
ATOM 22994 C C . GLU A 1 91 ? 5.820 15.395 -1.423 1.00 0.00 91 GLU A C 12
ATOM 22995 O O . GLU A 1 91 ? 5.182 16.364 -1.851 1.00 0.00 91 GLU A O 12
ATOM 23007 N N . LEU A 1 92 ? 5.618 14.144 -1.843 1.00 0.00 92 LEU A N 12
ATOM 23008 C CA . LEU A 1 92 ? 4.639 13.755 -2.878 1.00 0.00 92 LEU A CA 12
ATOM 23009 C C . LEU A 1 92 ? 3.197 13.839 -2.338 1.00 0.00 92 LEU A C 12
ATOM 23010 O O . LEU A 1 92 ? 2.250 14.053 -3.099 1.00 0.00 92 LEU A O 12
ATOM 23026 N N . ILE A 1 93 ? 3.056 13.653 -1.014 1.00 0.00 93 ILE A N 12
ATOM 23027 C CA . ILE A 1 93 ? 1.783 13.841 -0.288 1.00 0.00 93 ILE A CA 12
ATOM 23028 C C . ILE A 1 93 ? 2.073 14.566 1.037 1.00 0.00 93 ILE A C 12
ATOM 23029 O O . ILE A 1 93 ? 3.222 14.607 1.493 1.00 0.00 93 ILE A O 12
ATOM 23045 N N . THR A 1 94 ? 1.022 15.136 1.640 1.00 0.00 94 THR A N 12
ATOM 23046 C CA . THR A 1 94 ? 1.109 15.886 2.906 1.00 0.00 94 THR A CA 12
ATOM 23047 C C . THR A 1 94 ? 0.748 14.991 4.113 1.00 0.00 94 THR A C 12
ATOM 23048 O O . THR A 1 94 ? 1.245 15.200 5.227 1.00 0.00 94 THR A O 12
ATOM 23059 N N . LYS A 1 95 ? -0.116 13.987 3.875 1.00 0.00 95 LYS A N 12
ATOM 23060 C CA . LYS A 1 95 ? -0.719 13.175 4.945 1.00 0.00 95 LYS A CA 12
ATOM 23061 C C . LYS A 1 95 ? -0.831 11.701 4.523 1.00 0.00 95 LYS A C 12
ATOM 23062 O O . LYS A 1 95 ? -1.223 11.403 3.393 1.00 0.00 95 LYS A O 12
ATOM 23081 N N . ASN A 1 96 ? -0.494 10.790 5.456 1.00 0.00 96 ASN A N 12
ATOM 23082 C CA . ASN A 1 96 ? -0.699 9.346 5.283 1.00 0.00 96 ASN A CA 12
ATOM 23083 C C . ASN A 1 96 ? -2.158 9.021 5.651 1.00 0.00 96 ASN A C 12
ATOM 23084 O O . ASN A 1 96 ? -2.541 9.068 6.824 1.00 0.00 96 ASN A O 12
ATOM 23095 N N . VAL A 1 97 ? -2.968 8.724 4.628 1.00 0.00 97 VAL A N 12
ATOM 23096 C CA . VAL A 1 97 ? -4.400 8.403 4.787 1.00 0.00 97 VAL A CA 12
ATOM 23097 C C . VAL A 1 97 ? -4.619 6.927 5.213 1.00 0.00 97 VAL A C 12
ATOM 23098 O O . VAL A 1 97 ? -5.715 6.548 5.637 1.00 0.00 97 VAL A O 12
ATOM 23111 N N . ALA A 1 98 ? -3.550 6.112 5.125 1.00 0.00 98 ALA A N 12
ATOM 23112 C CA . ALA A 1 98 ? -3.555 4.705 5.576 1.00 0.00 98 ALA A CA 12
ATOM 23113 C C . ALA A 1 98 ? -3.141 4.628 7.064 1.00 0.00 98 ALA A C 12
ATOM 23114 O O . ALA A 1 98 ? -3.260 3.578 7.697 1.00 0.00 98 ALA A O 12
ATOM 23121 N N . ALA A 1 99 ? -2.647 5.766 7.609 1.00 0.00 99 ALA A N 12
ATOM 23122 C CA . ALA A 1 99 ? -2.381 5.925 9.055 1.00 0.00 99 ALA A CA 12
ATOM 23123 C C . ALA A 1 99 ? -3.705 6.016 9.840 1.00 0.00 99 ALA A C 12
ATOM 23124 O O . ALA A 1 99 ? -3.757 5.702 11.028 1.00 0.00 99 ALA A O 12
ATOM 23131 N N . LYS A 1 100 ? -4.778 6.448 9.143 1.00 0.00 100 LYS A N 12
ATOM 23132 C CA . LYS A 1 100 ? -6.160 6.438 9.682 1.00 0.00 100 LYS A CA 12
ATOM 23133 C C . LYS A 1 100 ? -6.760 5.014 9.648 1.00 0.00 100 LYS A C 12
ATOM 23134 O O . LYS A 1 100 ? -7.799 4.749 10.267 1.00 0.00 100 LYS A O 12
ATOM 23153 N N . THR A 1 101 ? -6.089 4.118 8.911 1.00 0.00 101 THR A N 12
ATOM 23154 C CA . THR A 1 101 ? -6.531 2.747 8.676 1.00 0.00 101 THR A CA 12
ATOM 23155 C C . THR A 1 101 ? -5.747 1.768 9.571 1.00 0.00 101 THR A C 12
ATOM 23156 O O . THR A 1 101 ? -4.513 1.672 9.480 1.00 0.00 101 THR A O 12
ATOM 23167 N N . LYS A 1 102 ? -6.475 1.095 10.471 1.00 0.00 102 LYS A N 12
ATOM 23168 C CA . LYS A 1 102 ? -5.922 0.095 11.399 1.00 0.00 102 LYS A CA 12
ATOM 23169 C C . LYS A 1 102 ? -6.319 -1.330 10.972 1.00 0.00 102 LYS A C 12
ATOM 23170 O O . LYS A 1 102 ? -7.189 -1.511 10.108 1.00 0.00 102 LYS A O 12
ATOM 23189 N N . LEU A 1 103 ? -5.654 -2.328 11.583 1.00 0.00 103 LEU A N 12
ATOM 23190 C CA . LEU A 1 103 ? -6.035 -3.744 11.461 1.00 0.00 103 LEU A CA 12
ATOM 23191 C C . LEU A 1 103 ? -7.380 -3.973 12.203 1.00 0.00 103 LEU A C 12
ATOM 23192 O O . LEU A 1 103 ? -7.467 -3.668 13.402 1.00 0.00 103 LEU A O 12
ATOM 23208 N N . PRO A 1 104 ? -8.462 -4.459 11.504 1.00 0.00 104 PRO A N 12
ATOM 23209 C CA . PRO A 1 104 ? -9.735 -4.845 12.170 1.00 0.00 104 PRO A CA 12
ATOM 23210 C C . PRO A 1 104 ? -9.505 -5.971 13.209 1.00 0.00 104 PRO A C 12
ATOM 23211 O O . PRO A 1 104 ? -8.996 -7.049 12.863 1.00 0.00 104 PRO A O 12
ATOM 23222 N N . LYS A 1 105 ? -9.843 -5.687 14.483 1.00 0.00 105 LYS A N 12
ATOM 23223 C CA . LYS A 1 105 ? -9.635 -6.616 15.612 1.00 0.00 105 LYS A CA 12
ATOM 23224 C C . LYS A 1 105 ? -10.480 -7.894 15.419 1.00 0.00 105 LYS A C 12
ATOM 23225 O O . LYS A 1 105 ? -11.703 -7.815 15.261 1.00 0.00 105 LYS A O 12
ATOM 23244 N N . ALA A 1 106 ? -9.804 -9.052 15.420 1.00 0.00 106 ALA A N 12
ATOM 23245 C CA . ALA A 1 106 ? -10.419 -10.376 15.182 1.00 0.00 106 ALA A CA 12
ATOM 23246 C C . ALA A 1 106 ? -10.102 -11.331 16.354 1.00 0.00 106 ALA A C 12
ATOM 23247 O O . ALA A 1 106 ? -10.219 -12.555 16.232 1.00 0.00 106 ALA A O 12
ATOM 23254 N N . ASP A 1 107 ? -9.742 -10.736 17.497 1.00 0.00 107 ASP A N 12
ATOM 23255 C CA . ASP A 1 107 ? -9.214 -11.445 18.677 1.00 0.00 107 ASP A CA 12
ATOM 23256 C C . ASP A 1 107 ? -10.333 -11.886 19.627 1.00 0.00 107 ASP A C 12
ATOM 23257 O O . ASP A 1 107 ? -11.482 -11.424 19.526 1.00 0.00 107 ASP A O 12
ATOM 23266 N N . LYS A 1 108 ? -9.980 -12.797 20.546 1.00 0.00 108 LYS A N 12
ATOM 23267 C CA . LYS A 1 108 ? -10.815 -13.139 21.699 1.00 0.00 108 LYS A CA 12
ATOM 23268 C C . LYS A 1 108 ? -10.621 -12.054 22.767 1.00 0.00 108 LYS A C 12
ATOM 23269 O O . LYS A 1 108 ? -9.840 -12.212 23.716 1.00 0.00 108 LYS A O 12
ATOM 23288 N N . GLU A 1 109 ? -11.279 -10.908 22.537 1.00 0.00 109 GLU A N 12
ATOM 23289 C CA . GLU A 1 109 ? -11.240 -9.755 23.435 1.00 0.00 109 GLU A CA 12
ATOM 23290 C C . GLU A 1 109 ? -12.019 -10.023 24.730 1.00 0.00 109 GLU A C 12
ATOM 23291 O O . GLU A 1 109 ? -12.763 -11.006 24.833 1.00 0.00 109 GLU A O 12
ATOM 23303 N N . GLU A 1 110 ? -11.861 -9.120 25.703 1.00 0.00 110 GLU A N 12
ATOM 23304 C CA . GLU A 1 110 ? -12.387 -9.296 27.072 1.00 0.00 110 GLU A CA 12
ATOM 23305 C C . GLU A 1 110 ? -13.844 -8.786 27.188 1.00 0.00 110 GLU A C 12
ATOM 23306 O O . GLU A 1 110 ? -14.214 -8.099 28.141 1.00 0.00 110 GLU A O 12
ATOM 23318 N N . LEU A 1 111 ? -14.692 -9.215 26.235 1.00 0.00 111 LEU A N 12
ATOM 23319 C CA . LEU A 1 111 ? -16.126 -8.848 26.191 1.00 0.00 111 LEU A CA 12
ATOM 23320 C C . LEU A 1 111 ? -16.939 -9.626 27.259 1.00 0.00 111 LEU A C 12
ATOM 23321 O O . LEU A 1 111 ? -18.131 -9.363 27.451 1.00 0.00 111 LEU A O 12
ATOM 23337 N N . GLU A 1 112 ? -16.270 -10.582 27.941 1.00 0.00 112 GLU A N 12
ATOM 23338 C CA . GLU A 1 112 ? -16.846 -11.405 29.027 1.00 0.00 112 GLU A CA 12
ATOM 23339 C C . GLU A 1 112 ? -17.067 -10.574 30.327 1.00 0.00 112 GLU A C 12
ATOM 23340 O O . GLU A 1 112 ? -16.995 -9.339 30.306 1.00 0.00 112 GLU A O 12
ATOM 23352 N N . HIS A 1 113 ? -17.325 -11.288 31.449 1.00 0.00 113 HIS A N 12
ATOM 23353 C CA . HIS A 1 113 ? -17.639 -10.700 32.773 1.00 0.00 113 HIS A CA 12
ATOM 23354 C C . HIS A 1 113 ? -16.635 -9.594 33.221 1.00 0.00 113 HIS A C 12
ATOM 23355 O O . HIS A 1 113 ? -15.463 -9.856 33.495 1.00 0.00 113 HIS A O 12
ATOM 23370 N N . HIS A 1 114 ? -17.123 -8.348 33.217 1.00 0.00 114 HIS A N 12
ATOM 23371 C CA . HIS A 1 114 ? -16.490 -7.189 33.879 1.00 0.00 114 HIS A CA 12
ATOM 23372 C C . HIS A 1 114 ? -17.421 -6.716 35.014 1.00 0.00 114 HIS A C 12
ATOM 23373 O O . HIS A 1 114 ? -17.458 -5.520 35.354 1.00 0.00 114 HIS A O 12
ATOM 23388 N N . HIS A 1 115 ? -18.137 -7.696 35.610 1.00 0.00 115 HIS A N 12
ATOM 23389 C CA . HIS A 1 115 ? -19.250 -7.457 36.541 1.00 0.00 115 HIS A CA 12
ATOM 23390 C C . HIS A 1 115 ? -18.801 -6.656 37.772 1.00 0.00 115 HIS A C 12
ATOM 23391 O O . HIS A 1 115 ? -18.042 -7.151 38.616 1.00 0.00 115 HIS A O 12
ATOM 23406 N N . HIS A 1 116 ? -19.292 -5.418 37.839 1.00 0.00 116 HIS A N 12
ATOM 23407 C CA . HIS A 1 116 ? -19.090 -4.514 38.973 1.00 0.00 116 HIS A CA 12
ATOM 23408 C C . HIS A 1 116 ? -20.078 -4.879 40.088 1.00 0.00 116 HIS A C 12
ATOM 23409 O O . HIS A 1 116 ? -21.133 -5.459 39.821 1.00 0.00 116 HIS A O 12
ATOM 23424 N N . HIS A 1 117 ? -19.740 -4.542 41.335 1.00 0.00 117 HIS A N 12
ATOM 23425 C CA . HIS A 1 117 ? -20.566 -4.900 42.506 1.00 0.00 117 HIS A CA 12
ATOM 23426 C C . HIS A 1 117 ? -21.576 -3.781 42.829 1.00 0.00 117 HIS A C 12
ATOM 23427 O O . HIS A 1 117 ? -21.773 -3.401 43.986 1.00 0.00 117 HIS A O 12
ATOM 23442 N N . HIS A 1 118 ? -22.252 -3.297 41.768 1.00 0.00 118 HIS A N 12
ATOM 23443 C CA . HIS A 1 118 ? -23.269 -2.238 41.843 1.00 0.00 118 HIS A CA 12
ATOM 23444 C C . HIS A 1 118 ? -24.660 -2.906 42.007 1.00 0.00 118 HIS A C 12
ATOM 23445 O O . HIS A 1 118 ? -25.159 -2.992 43.146 1.00 0.00 118 HIS A O 12
ATOM 23461 N N . MET A 1 1 ? -0.600 23.442 -8.566 1.00 0.00 1 MET A N 13
ATOM 23462 C CA . MET A 1 1 ? -0.551 23.059 -7.143 1.00 0.00 1 MET A CA 13
ATOM 23463 C C . MET A 1 1 ? -1.026 21.610 -6.975 1.00 0.00 1 MET A C 13
ATOM 23464 O O . MET A 1 1 ? -2.111 21.260 -7.460 1.00 0.00 1 MET A O 13
ATOM 23480 N N . GLU A 1 2 ? -0.195 20.790 -6.289 1.00 0.00 2 GLU A N 13
ATOM 23481 C CA . GLU A 1 2 ? -0.463 19.363 -5.995 1.00 0.00 2 GLU A CA 13
ATOM 23482 C C . GLU A 1 2 ? -0.894 18.568 -7.251 1.00 0.00 2 GLU A C 13
ATOM 23483 O O . GLU A 1 2 ? -2.036 18.088 -7.325 1.00 0.00 2 GLU A O 13
ATOM 23495 N N . PRO A 1 3 ? 0.006 18.451 -8.279 1.00 0.00 3 PRO A N 13
ATOM 23496 C CA . PRO A 1 3 ? -0.318 17.750 -9.532 1.00 0.00 3 PRO A CA 13
ATOM 23497 C C . PRO A 1 3 ? -0.275 16.218 -9.330 1.00 0.00 3 PRO A C 13
ATOM 23498 O O . PRO A 1 3 ? 0.705 15.668 -8.794 1.00 0.00 3 PRO A O 13
ATOM 23509 N N . SER A 1 4 ? -1.362 15.540 -9.711 1.00 0.00 4 SER A N 13
ATOM 23510 C CA . SER A 1 4 ? -1.446 14.080 -9.654 1.00 0.00 4 SER A CA 13
ATOM 23511 C C . SER A 1 4 ? -0.745 13.474 -10.887 1.00 0.00 4 SER A C 13
ATOM 23512 O O . SER A 1 4 ? -1.385 12.992 -11.822 1.00 0.00 4 SER A O 13
ATOM 23520 N N . LYS A 1 5 ? 0.595 13.563 -10.882 1.00 0.00 5 LYS A N 13
ATOM 23521 C CA . LYS A 1 5 ? 1.445 13.118 -11.994 1.00 0.00 5 LYS A CA 13
ATOM 23522 C C . LYS A 1 5 ? 1.760 11.630 -11.842 1.00 0.00 5 LYS A C 13
ATOM 23523 O O . LYS A 1 5 ? 1.464 10.819 -12.725 1.00 0.00 5 LYS A O 13
ATOM 23542 N N . LEU A 1 6 ? 2.355 11.293 -10.691 1.00 0.00 6 LEU A N 13
ATOM 23543 C CA . LEU A 1 6 ? 2.846 9.944 -10.387 1.00 0.00 6 LEU A CA 13
ATOM 23544 C C . LEU A 1 6 ? 1.685 8.983 -10.065 1.00 0.00 6 LEU A C 13
ATOM 23545 O O . LEU A 1 6 ? 0.918 9.222 -9.137 1.00 0.00 6 LEU A O 13
ATOM 23561 N N . SER A 1 7 ? 1.552 7.920 -10.866 1.00 0.00 7 SER A N 13
ATOM 23562 C CA . SER A 1 7 ? 0.643 6.800 -10.581 1.00 0.00 7 SER A CA 13
ATOM 23563 C C . SER A 1 7 ? 1.137 6.055 -9.332 1.00 0.00 7 SER A C 13
ATOM 23564 O O . SER A 1 7 ? 2.348 5.833 -9.194 1.00 0.00 7 SER A O 13
ATOM 23572 N N . TYR A 1 8 ? 0.213 5.688 -8.430 1.00 0.00 8 TYR A N 13
ATOM 23573 C CA . TYR A 1 8 ? 0.566 4.988 -7.184 1.00 0.00 8 TYR A CA 13
ATOM 23574 C C . TYR A 1 8 ? 1.146 3.596 -7.486 1.00 0.00 8 TYR A C 13
ATOM 23575 O O . TYR A 1 8 ? 2.079 3.164 -6.816 1.00 0.00 8 TYR A O 13
ATOM 23593 N N . GLY A 1 9 ? 0.612 2.932 -8.527 1.00 0.00 9 GLY A N 13
ATOM 23594 C CA . GLY A 1 9 ? 1.101 1.612 -8.959 1.00 0.00 9 GLY A CA 13
ATOM 23595 C C . GLY A 1 9 ? 2.547 1.648 -9.445 1.00 0.00 9 GLY A C 13
ATOM 23596 O O . GLY A 1 9 ? 3.327 0.729 -9.163 1.00 0.00 9 GLY A O 13
ATOM 23600 N N . GLU A 1 10 ? 2.901 2.731 -10.160 1.00 0.00 10 GLU A N 13
ATOM 23601 C CA . GLU A 1 10 ? 4.280 2.978 -10.623 1.00 0.00 10 GLU A CA 13
ATOM 23602 C C . GLU A 1 10 ? 5.183 3.367 -9.441 1.00 0.00 10 GLU A C 13
ATOM 23603 O O . GLU A 1 10 ? 6.361 2.997 -9.392 1.00 0.00 10 GLU A O 13
ATOM 23615 N N . TYR A 1 11 ? 4.600 4.117 -8.485 1.00 0.00 11 TYR A N 13
ATOM 23616 C CA . TYR A 1 11 ? 5.295 4.558 -7.267 1.00 0.00 11 TYR A CA 13
ATOM 23617 C C . TYR A 1 11 ? 5.686 3.357 -6.390 1.00 0.00 11 TYR A C 13
ATOM 23618 O O . TYR A 1 11 ? 6.743 3.364 -5.771 1.00 0.00 11 TYR A O 13
ATOM 23636 N N . LEU A 1 12 ? 4.812 2.348 -6.347 1.00 0.00 12 LEU A N 13
ATOM 23637 C CA . LEU A 1 12 ? 5.015 1.127 -5.550 1.00 0.00 12 LEU A CA 13
ATOM 23638 C C . LEU A 1 12 ? 6.214 0.320 -6.050 1.00 0.00 12 LEU A C 13
ATOM 23639 O O . LEU A 1 12 ? 6.882 -0.333 -5.261 1.00 0.00 12 LEU A O 13
ATOM 23655 N N . GLU A 1 13 ? 6.466 0.389 -7.361 1.00 0.00 13 GLU A N 13
ATOM 23656 C CA . GLU A 1 13 ? 7.630 -0.249 -8.004 1.00 0.00 13 GLU A CA 13
ATOM 23657 C C . GLU A 1 13 ? 8.936 0.480 -7.619 1.00 0.00 13 GLU A C 13
ATOM 23658 O O . GLU A 1 13 ? 9.948 -0.158 -7.323 1.00 0.00 13 GLU A O 13
ATOM 23670 N N . SER A 1 14 ? 8.880 1.826 -7.622 1.00 0.00 14 SER A N 13
ATOM 23671 C CA . SER A 1 14 ? 10.029 2.692 -7.277 1.00 0.00 14 SER A CA 13
ATOM 23672 C C . SER A 1 14 ? 10.398 2.552 -5.787 1.00 0.00 14 SER A C 13
ATOM 23673 O O . SER A 1 14 ? 11.581 2.433 -5.431 1.00 0.00 14 SER A O 13
ATOM 23681 N N . TRP A 1 15 ? 9.354 2.565 -4.937 1.00 0.00 15 TRP A N 13
ATOM 23682 C CA . TRP A 1 15 ? 9.466 2.363 -3.488 1.00 0.00 15 TRP A CA 13
ATOM 23683 C C . TRP A 1 15 ? 10.060 0.980 -3.207 1.00 0.00 15 TRP A C 13
ATOM 23684 O O . TRP A 1 15 ? 10.981 0.864 -2.417 1.00 0.00 15 TRP A O 13
ATOM 23705 N N . PHE A 1 16 ? 9.498 -0.039 -3.883 1.00 0.00 16 PHE A N 13
ATOM 23706 C CA . PHE A 1 16 ? 9.916 -1.451 -3.772 1.00 0.00 16 PHE A CA 13
ATOM 23707 C C . PHE A 1 16 ? 11.419 -1.623 -4.066 1.00 0.00 16 PHE A C 13
ATOM 23708 O O . PHE A 1 16 ? 12.135 -2.261 -3.295 1.00 0.00 16 PHE A O 13
ATOM 23725 N N . ASN A 1 17 ? 11.869 -1.042 -5.189 1.00 0.00 17 ASN A N 13
ATOM 23726 C CA . ASN A 1 17 ? 13.278 -1.118 -5.642 1.00 0.00 17 ASN A CA 13
ATOM 23727 C C . ASN A 1 17 ? 14.232 -0.425 -4.642 1.00 0.00 17 ASN A C 13
ATOM 23728 O O . ASN A 1 17 ? 15.359 -0.890 -4.418 1.00 0.00 17 ASN A O 13
ATOM 23739 N N . THR A 1 18 ? 13.758 0.681 -4.048 1.00 0.00 18 THR A N 13
ATOM 23740 C CA . THR A 1 18 ? 14.451 1.383 -2.953 1.00 0.00 18 THR A CA 13
ATOM 23741 C C . THR A 1 18 ? 14.399 0.548 -1.644 1.00 0.00 18 THR A C 13
ATOM 23742 O O . THR A 1 18 ? 15.360 0.520 -0.865 1.00 0.00 18 THR A O 13
ATOM 23753 N N . LYS A 1 19 ? 13.287 -0.186 -1.461 1.00 0.00 19 LYS A N 13
ATOM 23754 C CA . LYS A 1 19 ? 12.984 -0.922 -0.223 1.00 0.00 19 LYS A CA 13
ATOM 23755 C C . LYS A 1 19 ? 13.767 -2.248 -0.187 1.00 0.00 19 LYS A C 13
ATOM 23756 O O . LYS A 1 19 ? 13.934 -2.838 0.870 1.00 0.00 19 LYS A O 13
ATOM 23775 N N . ARG A 1 20 ? 14.221 -2.704 -1.367 1.00 0.00 20 ARG A N 13
ATOM 23776 C CA . ARG A 1 20 ? 15.125 -3.867 -1.508 1.00 0.00 20 ARG A CA 13
ATOM 23777 C C . ARG A 1 20 ? 16.481 -3.622 -0.810 1.00 0.00 20 ARG A C 13
ATOM 23778 O O . ARG A 1 20 ? 17.154 -4.567 -0.405 1.00 0.00 20 ARG A O 13
ATOM 23799 N N . HIS A 1 21 ? 16.881 -2.345 -0.696 1.00 0.00 21 HIS A N 13
ATOM 23800 C CA . HIS A 1 21 ? 18.087 -1.948 0.066 1.00 0.00 21 HIS A CA 13
ATOM 23801 C C . HIS A 1 21 ? 17.817 -2.042 1.589 1.00 0.00 21 HIS A C 13
ATOM 23802 O O . HIS A 1 21 ? 18.742 -2.215 2.381 1.00 0.00 21 HIS A O 13
ATOM 23817 N N . SER A 1 22 ? 16.528 -1.926 1.968 1.00 0.00 22 SER A N 13
ATOM 23818 C CA . SER A 1 22 ? 16.063 -1.965 3.372 1.00 0.00 22 SER A CA 13
ATOM 23819 C C . SER A 1 22 ? 15.836 -3.413 3.868 1.00 0.00 22 SER A C 13
ATOM 23820 O O . SER A 1 22 ? 16.227 -3.762 4.987 1.00 0.00 22 SER A O 13
ATOM 23828 N N . VAL A 1 23 ? 15.189 -4.240 3.026 1.00 0.00 23 VAL A N 13
ATOM 23829 C CA . VAL A 1 23 ? 14.765 -5.617 3.379 1.00 0.00 23 VAL A CA 13
ATOM 23830 C C . VAL A 1 23 ? 15.478 -6.630 2.479 1.00 0.00 23 VAL A C 13
ATOM 23831 O O . VAL A 1 23 ? 15.982 -6.268 1.412 1.00 0.00 23 VAL A O 13
ATOM 23844 N N . GLY A 1 24 ? 15.523 -7.897 2.917 1.00 0.00 24 GLY A N 13
ATOM 23845 C CA . GLY A 1 24 ? 16.064 -8.979 2.096 1.00 0.00 24 GLY A CA 13
ATOM 23846 C C . GLY A 1 24 ? 15.206 -9.252 0.862 1.00 0.00 24 GLY A C 13
ATOM 23847 O O . GLY A 1 24 ? 14.026 -8.905 0.848 1.00 0.00 24 GLY A O 13
ATOM 23851 N N . ILE A 1 25 ? 15.806 -9.865 -0.172 1.00 0.00 25 ILE A N 13
ATOM 23852 C CA . ILE A 1 25 ? 15.110 -10.210 -1.438 1.00 0.00 25 ILE A CA 13
ATOM 23853 C C . ILE A 1 25 ? 13.940 -11.193 -1.187 1.00 0.00 25 ILE A C 13
ATOM 23854 O O . ILE A 1 25 ? 12.888 -11.102 -1.840 1.00 0.00 25 ILE A O 13
ATOM 23870 N N . GLN A 1 26 ? 14.131 -12.103 -0.213 1.00 0.00 26 GLN A N 13
ATOM 23871 C CA . GLN A 1 26 ? 13.091 -13.061 0.224 1.00 0.00 26 GLN A CA 13
ATOM 23872 C C . GLN A 1 26 ? 11.873 -12.331 0.845 1.00 0.00 26 GLN A C 13
ATOM 23873 O O . GLN A 1 26 ? 10.731 -12.777 0.697 1.00 0.00 26 GLN A O 13
ATOM 23887 N N . THR A 1 27 ? 12.139 -11.193 1.504 1.00 0.00 27 THR A N 13
ATOM 23888 C CA . THR A 1 27 ? 11.110 -10.364 2.155 1.00 0.00 27 THR A CA 13
ATOM 23889 C C . THR A 1 27 ? 10.461 -9.419 1.123 1.00 0.00 27 THR A C 13
ATOM 23890 O O . THR A 1 27 ? 9.263 -9.151 1.177 1.00 0.00 27 THR A O 13
ATOM 23901 N N . ALA A 1 28 ? 11.287 -8.962 0.159 1.00 0.00 28 ALA A N 13
ATOM 23902 C CA . ALA A 1 28 ? 10.898 -7.991 -0.883 1.00 0.00 28 ALA A CA 13
ATOM 23903 C C . ALA A 1 28 ? 9.844 -8.600 -1.825 1.00 0.00 28 ALA A C 13
ATOM 23904 O O . ALA A 1 28 ? 8.851 -7.952 -2.179 1.00 0.00 28 ALA A O 13
ATOM 23911 N N . LYS A 1 29 ? 10.070 -9.874 -2.178 1.00 0.00 29 LYS A N 13
ATOM 23912 C CA . LYS A 1 29 ? 9.156 -10.683 -3.009 1.00 0.00 29 LYS A CA 13
ATOM 23913 C C . LYS A 1 29 ? 7.757 -10.770 -2.359 1.00 0.00 29 LYS A C 13
ATOM 23914 O O . LYS A 1 29 ? 6.737 -10.781 -3.054 1.00 0.00 29 LYS A O 13
ATOM 23933 N N . VAL A 1 30 ? 7.739 -10.822 -1.017 1.00 0.00 30 VAL A N 13
ATOM 23934 C CA . VAL A 1 30 ? 6.500 -10.889 -0.224 1.00 0.00 30 VAL A CA 13
ATOM 23935 C C . VAL A 1 30 ? 5.764 -9.531 -0.272 1.00 0.00 30 VAL A C 13
ATOM 23936 O O . VAL A 1 30 ? 4.545 -9.486 -0.465 1.00 0.00 30 VAL A O 13
ATOM 23949 N N . LEU A 1 31 ? 6.542 -8.430 -0.139 1.00 0.00 31 LEU A N 13
ATOM 23950 C CA . LEU A 1 31 ? 6.005 -7.047 -0.128 1.00 0.00 31 LEU A CA 13
ATOM 23951 C C . LEU A 1 31 ? 5.307 -6.718 -1.463 1.00 0.00 31 LEU A C 13
ATOM 23952 O O . LEU A 1 31 ? 4.153 -6.275 -1.479 1.00 0.00 31 LEU A O 13
ATOM 23968 N N . LYS A 1 32 ? 6.018 -6.969 -2.583 1.00 0.00 32 LYS A N 13
ATOM 23969 C CA . LYS A 1 32 ? 5.502 -6.689 -3.938 1.00 0.00 32 LYS A CA 13
ATOM 23970 C C . LYS A 1 32 ? 4.472 -7.754 -4.365 1.00 0.00 32 LYS A C 13
ATOM 23971 O O . LYS A 1 32 ? 3.585 -7.478 -5.184 1.00 0.00 32 LYS A O 13
ATOM 23990 N N . GLY A 1 33 ? 4.597 -8.964 -3.791 1.00 0.00 33 GLY A N 13
ATOM 23991 C CA . GLY A 1 33 ? 3.587 -10.016 -3.958 1.00 0.00 33 GLY A CA 13
ATOM 23992 C C . GLY A 1 33 ? 2.216 -9.561 -3.465 1.00 0.00 33 GLY A C 13
ATOM 23993 O O . GLY A 1 33 ? 1.187 -9.891 -4.053 1.00 0.00 33 GLY A O 13
ATOM 23997 N N . TYR A 1 34 ? 2.232 -8.762 -2.387 1.00 0.00 34 TYR A N 13
ATOM 23998 C CA . TYR A 1 34 ? 1.035 -8.122 -1.835 1.00 0.00 34 TYR A CA 13
ATOM 23999 C C . TYR A 1 34 ? 0.604 -6.933 -2.700 1.00 0.00 34 TYR A C 13
ATOM 24000 O O . TYR A 1 34 ? -0.587 -6.738 -2.922 1.00 0.00 34 TYR A O 13
ATOM 24018 N N . LEU A 1 35 ? 1.584 -6.159 -3.207 1.00 0.00 35 LEU A N 13
ATOM 24019 C CA . LEU A 1 35 ? 1.308 -4.951 -4.007 1.00 0.00 35 LEU A CA 13
ATOM 24020 C C . LEU A 1 35 ? 0.538 -5.300 -5.294 1.00 0.00 35 LEU A C 13
ATOM 24021 O O . LEU A 1 35 ? -0.624 -4.931 -5.438 1.00 0.00 35 LEU A O 13
ATOM 24037 N N . ASN A 1 36 ? 1.181 -6.064 -6.186 1.00 0.00 36 ASN A N 13
ATOM 24038 C CA . ASN A 1 36 ? 0.662 -6.336 -7.546 1.00 0.00 36 ASN A CA 13
ATOM 24039 C C . ASN A 1 36 ? -0.635 -7.174 -7.522 1.00 0.00 36 ASN A C 13
ATOM 24040 O O . ASN A 1 36 ? -1.482 -7.023 -8.405 1.00 0.00 36 ASN A O 13
ATOM 24051 N N . SER A 1 37 ? -0.799 -8.027 -6.497 1.00 0.00 37 SER A N 13
ATOM 24052 C CA . SER A 1 37 ? -1.978 -8.908 -6.385 1.00 0.00 37 SER A CA 13
ATOM 24053 C C . SER A 1 37 ? -3.169 -8.191 -5.716 1.00 0.00 37 SER A C 13
ATOM 24054 O O . SER A 1 37 ? -4.322 -8.356 -6.143 1.00 0.00 37 SER A O 13
ATOM 24062 N N . ARG A 1 38 ? -2.895 -7.430 -4.637 1.00 0.00 38 ARG A N 13
ATOM 24063 C CA . ARG A 1 38 ? -3.945 -6.773 -3.817 1.00 0.00 38 ARG A CA 13
ATOM 24064 C C . ARG A 1 38 ? -4.140 -5.287 -4.194 1.00 0.00 38 ARG A C 13
ATOM 24065 O O . ARG A 1 38 ? -5.233 -4.886 -4.630 1.00 0.00 38 ARG A O 13
ATOM 24086 N N . ILE A 1 39 ? -3.068 -4.483 -4.043 1.00 0.00 39 ILE A N 13
ATOM 24087 C CA . ILE A 1 39 ? -3.157 -3.009 -4.128 1.00 0.00 39 ILE A CA 13
ATOM 24088 C C . ILE A 1 39 ? -3.335 -2.521 -5.589 1.00 0.00 39 ILE A C 13
ATOM 24089 O O . ILE A 1 39 ? -4.163 -1.662 -5.840 1.00 0.00 39 ILE A O 13
ATOM 24105 N N . ILE A 1 40 ? -2.570 -3.081 -6.548 1.00 0.00 40 ILE A N 13
ATOM 24106 C CA . ILE A 1 40 ? -2.586 -2.607 -7.960 1.00 0.00 40 ILE A CA 13
ATOM 24107 C C . ILE A 1 40 ? -4.004 -2.722 -8.612 1.00 0.00 40 ILE A C 13
ATOM 24108 O O . ILE A 1 40 ? -4.419 -1.764 -9.265 1.00 0.00 40 ILE A O 13
ATOM 24124 N N . PRO A 1 41 ? -4.776 -3.864 -8.457 1.00 0.00 41 PRO A N 13
ATOM 24125 C CA . PRO A 1 41 ? -6.203 -3.939 -8.911 1.00 0.00 41 PRO A CA 13
ATOM 24126 C C . PRO A 1 41 ? -7.102 -2.773 -8.410 1.00 0.00 41 PRO A C 13
ATOM 24127 O O . PRO A 1 41 ? -8.081 -2.410 -9.077 1.00 0.00 41 PRO A O 13
ATOM 24138 N N . SER A 1 42 ? -6.752 -2.183 -7.243 1.00 0.00 42 SER A N 13
ATOM 24139 C CA . SER A 1 42 ? -7.536 -1.100 -6.612 1.00 0.00 42 SER A CA 13
ATOM 24140 C C . SER A 1 42 ? -6.880 0.290 -6.865 1.00 0.00 42 SER A C 13
ATOM 24141 O O . SER A 1 42 ? -7.353 1.069 -7.694 1.00 0.00 42 SER A O 13
ATOM 24149 N N . LEU A 1 43 ? -5.749 0.548 -6.183 1.00 0.00 43 LEU A N 13
ATOM 24150 C CA . LEU A 1 43 ? -5.082 1.868 -6.129 1.00 0.00 43 LEU A CA 13
ATOM 24151 C C . LEU A 1 43 ? -3.969 2.018 -7.190 1.00 0.00 43 LEU A C 13
ATOM 24152 O O . LEU A 1 43 ? -3.388 3.099 -7.309 1.00 0.00 43 LEU A O 13
ATOM 24168 N N . GLY A 1 44 ? -3.677 0.935 -7.931 1.00 0.00 44 GLY A N 13
ATOM 24169 C CA . GLY A 1 44 ? -2.568 0.908 -8.903 1.00 0.00 44 GLY A CA 13
ATOM 24170 C C . GLY A 1 44 ? -2.673 1.956 -10.010 1.00 0.00 44 GLY A C 13
ATOM 24171 O O . GLY A 1 44 ? -1.733 2.718 -10.243 1.00 0.00 44 GLY A O 13
ATOM 24175 N N . ASN A 1 45 ? -3.833 2.009 -10.673 1.00 0.00 45 ASN A N 13
ATOM 24176 C CA . ASN A 1 45 ? -4.083 2.970 -11.774 1.00 0.00 45 ASN A CA 13
ATOM 24177 C C . ASN A 1 45 ? -4.587 4.323 -11.218 1.00 0.00 45 ASN A C 13
ATOM 24178 O O . ASN A 1 45 ? -4.722 5.298 -11.964 1.00 0.00 45 ASN A O 13
ATOM 24189 N N . ILE A 1 46 ? -4.858 4.373 -9.896 1.00 0.00 46 ILE A N 13
ATOM 24190 C CA . ILE A 1 46 ? -5.191 5.621 -9.183 1.00 0.00 46 ILE A CA 13
ATOM 24191 C C . ILE A 1 46 ? -3.888 6.383 -8.865 1.00 0.00 46 ILE A C 13
ATOM 24192 O O . ILE A 1 46 ? -2.856 5.769 -8.566 1.00 0.00 46 ILE A O 13
ATOM 24208 N N . LYS A 1 47 ? -3.944 7.719 -8.964 1.00 0.00 47 LYS A N 13
ATOM 24209 C CA . LYS A 1 47 ? -2.765 8.580 -8.810 1.00 0.00 47 LYS A CA 13
ATOM 24210 C C . LYS A 1 47 ? -2.453 8.785 -7.311 1.00 0.00 47 LYS A C 13
ATOM 24211 O O . LYS A 1 47 ? -3.368 8.811 -6.479 1.00 0.00 47 LYS A O 13
ATOM 24230 N N . LEU A 1 48 ? -1.155 8.930 -6.996 1.00 0.00 48 LEU A N 13
ATOM 24231 C CA . LEU A 1 48 ? -0.620 9.032 -5.615 1.00 0.00 48 LEU A CA 13
ATOM 24232 C C . LEU A 1 48 ? -1.282 10.177 -4.791 1.00 0.00 48 LEU A C 13
ATOM 24233 O O . LEU A 1 48 ? -1.694 9.973 -3.640 1.00 0.00 48 LEU A O 13
ATOM 24249 N N . ALA A 1 49 ? -1.395 11.362 -5.414 1.00 0.00 49 ALA A N 13
ATOM 24250 C CA . ALA A 1 49 ? -2.014 12.561 -4.800 1.00 0.00 49 ALA A CA 13
ATOM 24251 C C . ALA A 1 49 ? -3.540 12.390 -4.627 1.00 0.00 49 ALA A C 13
ATOM 24252 O O . ALA A 1 49 ? -4.158 13.067 -3.799 1.00 0.00 49 ALA A O 13
ATOM 24259 N N . LYS A 1 50 ? -4.135 11.480 -5.422 1.00 0.00 50 LYS A N 13
ATOM 24260 C CA . LYS A 1 50 ? -5.587 11.213 -5.411 1.00 0.00 50 LYS A CA 13
ATOM 24261 C C . LYS A 1 50 ? -5.976 10.155 -4.362 1.00 0.00 50 LYS A C 13
ATOM 24262 O O . LYS A 1 50 ? -7.172 9.905 -4.173 1.00 0.00 50 LYS A O 13
ATOM 24281 N N . LEU A 1 51 ? -4.979 9.537 -3.691 1.00 0.00 51 LEU A N 13
ATOM 24282 C CA . LEU A 1 51 ? -5.232 8.590 -2.584 1.00 0.00 51 LEU A CA 13
ATOM 24283 C C . LEU A 1 51 ? -5.852 9.321 -1.374 1.00 0.00 51 LEU A C 13
ATOM 24284 O O . LEU A 1 51 ? -5.136 9.814 -0.501 1.00 0.00 51 LEU A O 13
ATOM 24300 N N . THR A 1 52 ? -7.189 9.420 -1.374 1.00 0.00 52 THR A N 13
ATOM 24301 C CA . THR A 1 52 ? -7.954 9.945 -0.242 1.00 0.00 52 THR A CA 13
ATOM 24302 C C . THR A 1 52 ? -8.321 8.786 0.714 1.00 0.00 52 THR A C 13
ATOM 24303 O O . THR A 1 52 ? -8.162 7.603 0.361 1.00 0.00 52 THR A O 13
ATOM 24314 N N . SER A 1 53 ? -8.826 9.138 1.909 1.00 0.00 53 SER A N 13
ATOM 24315 C CA . SER A 1 53 ? -9.067 8.188 3.019 1.00 0.00 53 SER A CA 13
ATOM 24316 C C . SER A 1 53 ? -10.223 7.216 2.699 1.00 0.00 53 SER A C 13
ATOM 24317 O O . SER A 1 53 ? -10.244 6.080 3.195 1.00 0.00 53 SER A O 13
ATOM 24325 N N . LEU A 1 54 ? -11.159 7.671 1.846 1.00 0.00 54 LEU A N 13
ATOM 24326 C CA . LEU A 1 54 ? -12.314 6.865 1.389 1.00 0.00 54 LEU A CA 13
ATOM 24327 C C . LEU A 1 54 ? -11.848 5.567 0.688 1.00 0.00 54 LEU A C 13
ATOM 24328 O O . LEU A 1 54 ? -12.457 4.505 0.868 1.00 0.00 54 LEU A O 13
ATOM 24344 N N . HIS A 1 55 ? -10.738 5.677 -0.082 1.00 0.00 55 HIS A N 13
ATOM 24345 C CA . HIS A 1 55 ? -10.102 4.527 -0.763 1.00 0.00 55 HIS A CA 13
ATOM 24346 C C . HIS A 1 55 ? -9.705 3.435 0.236 1.00 0.00 55 HIS A C 13
ATOM 24347 O O . HIS A 1 55 ? -10.010 2.267 0.032 1.00 0.00 55 HIS A O 13
ATOM 24362 N N . MET A 1 56 ? -9.060 3.860 1.334 1.00 0.00 56 MET A N 13
ATOM 24363 C CA . MET A 1 56 ? -8.473 2.947 2.333 1.00 0.00 56 MET A CA 13
ATOM 24364 C C . MET A 1 56 ? -9.552 2.193 3.119 1.00 0.00 56 MET A C 13
ATOM 24365 O O . MET A 1 56 ? -9.385 1.010 3.419 1.00 0.00 56 MET A O 13
ATOM 24379 N N . GLN A 1 57 ? -10.664 2.886 3.436 1.00 0.00 57 GLN A N 13
ATOM 24380 C CA . GLN A 1 57 ? -11.811 2.266 4.122 1.00 0.00 57 GLN A CA 13
ATOM 24381 C C . GLN A 1 57 ? -12.447 1.192 3.226 1.00 0.00 57 GLN A C 13
ATOM 24382 O O . GLN A 1 57 ? -12.582 0.034 3.638 1.00 0.00 57 GLN A O 13
ATOM 24396 N N . ASN A 1 58 ? -12.780 1.589 1.981 1.00 0.00 58 ASN A N 13
ATOM 24397 C CA . ASN A 1 58 ? -13.439 0.704 0.997 1.00 0.00 58 ASN A CA 13
ATOM 24398 C C . ASN A 1 58 ? -12.532 -0.474 0.614 1.00 0.00 58 ASN A C 13
ATOM 24399 O O . ASN A 1 58 ? -13.018 -1.573 0.318 1.00 0.00 58 ASN A O 13
ATOM 24410 N N . TYR A 1 59 ? -11.210 -0.236 0.675 1.00 0.00 59 TYR A N 13
ATOM 24411 C CA . TYR A 1 59 ? -10.193 -1.257 0.401 1.00 0.00 59 TYR A CA 13
ATOM 24412 C C . TYR A 1 59 ? -10.236 -2.345 1.491 1.00 0.00 59 TYR A C 13
ATOM 24413 O O . TYR A 1 59 ? -10.293 -3.533 1.174 1.00 0.00 59 TYR A O 13
ATOM 24431 N N . VAL A 1 60 ? -10.254 -1.914 2.773 1.00 0.00 60 VAL A N 13
ATOM 24432 C CA . VAL A 1 60 ? -10.309 -2.829 3.943 1.00 0.00 60 VAL A CA 13
ATOM 24433 C C . VAL A 1 60 ? -11.638 -3.621 3.977 1.00 0.00 60 VAL A C 13
ATOM 24434 O O . VAL A 1 60 ? -11.667 -4.800 4.380 1.00 0.00 60 VAL A O 13
ATOM 24447 N N . ASN A 1 61 ? -12.718 -2.973 3.511 1.00 0.00 61 ASN A N 13
ATOM 24448 C CA . ASN A 1 61 ? -14.047 -3.606 3.381 1.00 0.00 61 ASN A CA 13
ATOM 24449 C C . ASN A 1 61 ? -13.986 -4.760 2.372 1.00 0.00 61 ASN A C 13
ATOM 24450 O O . ASN A 1 61 ? -14.553 -5.832 2.605 1.00 0.00 61 ASN A O 13
ATOM 24461 N N . SER A 1 62 ? -13.256 -4.519 1.263 1.00 0.00 62 SER A N 13
ATOM 24462 C CA . SER A 1 62 ? -13.030 -5.523 0.219 1.00 0.00 62 SER A CA 13
ATOM 24463 C C . SER A 1 62 ? -12.243 -6.718 0.789 1.00 0.00 62 SER A C 13
ATOM 24464 O O . SER A 1 62 ? -12.617 -7.854 0.556 1.00 0.00 62 SER A O 13
ATOM 24472 N N . LEU A 1 63 ? -11.192 -6.426 1.594 1.00 0.00 63 LEU A N 13
ATOM 24473 C CA . LEU A 1 63 ? -10.273 -7.449 2.169 1.00 0.00 63 LEU A CA 13
ATOM 24474 C C . LEU A 1 63 ? -11.015 -8.481 3.038 1.00 0.00 63 LEU A C 13
ATOM 24475 O O . LEU A 1 63 ? -10.669 -9.674 3.044 1.00 0.00 63 LEU A O 13
ATOM 24491 N N . ARG A 1 64 ? -12.029 -8.006 3.777 1.00 0.00 64 ARG A N 13
ATOM 24492 C CA . ARG A 1 64 ? -12.839 -8.864 4.647 1.00 0.00 64 ARG A CA 13
ATOM 24493 C C . ARG A 1 64 ? -13.754 -9.774 3.796 1.00 0.00 64 ARG A C 13
ATOM 24494 O O . ARG A 1 64 ? -13.893 -10.972 4.072 1.00 0.00 64 ARG A O 13
ATOM 24515 N N . ASP A 1 65 ? -14.338 -9.187 2.736 1.00 0.00 65 ASP A N 13
ATOM 24516 C CA . ASP A 1 65 ? -15.188 -9.907 1.757 1.00 0.00 65 ASP A CA 13
ATOM 24517 C C . ASP A 1 65 ? -14.348 -10.814 0.818 1.00 0.00 65 ASP A C 13
ATOM 24518 O O . ASP A 1 65 ? -14.898 -11.716 0.177 1.00 0.00 65 ASP A O 13
ATOM 24527 N N . GLU A 1 66 ? -13.023 -10.563 0.757 1.00 0.00 66 GLU A N 13
ATOM 24528 C CA . GLU A 1 66 ? -12.042 -11.431 0.053 1.00 0.00 66 GLU A CA 13
ATOM 24529 C C . GLU A 1 66 ? -11.769 -12.696 0.890 1.00 0.00 66 GLU A C 13
ATOM 24530 O O . GLU A 1 66 ? -11.252 -13.689 0.380 1.00 0.00 66 GLU A O 13
ATOM 24542 N N . GLY A 1 67 ? -12.136 -12.636 2.186 1.00 0.00 67 GLY A N 13
ATOM 24543 C CA . GLY A 1 67 ? -11.933 -13.746 3.119 1.00 0.00 67 GLY A CA 13
ATOM 24544 C C . GLY A 1 67 ? -10.504 -13.853 3.629 1.00 0.00 67 GLY A C 13
ATOM 24545 O O . GLY A 1 67 ? -10.113 -14.901 4.158 1.00 0.00 67 GLY A O 13
ATOM 24549 N N . LEU A 1 68 ? -9.723 -12.769 3.453 1.00 0.00 68 LEU A N 13
ATOM 24550 C CA . LEU A 1 68 ? -8.320 -12.707 3.903 1.00 0.00 68 LEU A CA 13
ATOM 24551 C C . LEU A 1 68 ? -8.242 -12.731 5.440 1.00 0.00 68 LEU A C 13
ATOM 24552 O O . LEU A 1 68 ? -9.072 -12.113 6.119 1.00 0.00 68 LEU A O 13
ATOM 24568 N N . LYS A 1 69 ? -7.248 -13.461 5.966 1.00 0.00 69 LYS A N 13
ATOM 24569 C CA . LYS A 1 69 ? -7.021 -13.599 7.416 1.00 0.00 69 LYS A CA 13
ATOM 24570 C C . LYS A 1 69 ? -6.416 -12.310 7.992 1.00 0.00 69 LYS A C 13
ATOM 24571 O O . LYS A 1 69 ? -5.869 -11.493 7.237 1.00 0.00 69 LYS A O 13
ATOM 24590 N N . ARG A 1 70 ? -6.510 -12.146 9.328 1.00 0.00 70 ARG A N 13
ATOM 24591 C CA . ARG A 1 70 ? -6.004 -10.942 10.025 1.00 0.00 70 ARG A CA 13
ATOM 24592 C C . ARG A 1 70 ? -4.502 -10.716 9.736 1.00 0.00 70 ARG A C 13
ATOM 24593 O O . ARG A 1 70 ? -4.050 -9.583 9.657 1.00 0.00 70 ARG A O 13
ATOM 24614 N N . GLY A 1 71 ? -3.758 -11.827 9.584 1.00 0.00 71 GLY A N 13
ATOM 24615 C CA . GLY A 1 71 ? -2.340 -11.796 9.239 1.00 0.00 71 GLY A CA 13
ATOM 24616 C C . GLY A 1 71 ? -2.076 -11.171 7.880 1.00 0.00 71 GLY A C 13
ATOM 24617 O O . GLY A 1 71 ? -1.250 -10.267 7.769 1.00 0.00 71 GLY A O 13
ATOM 24621 N N . THR A 1 72 ? -2.807 -11.645 6.852 1.00 0.00 72 THR A N 13
ATOM 24622 C CA . THR A 1 72 ? -2.699 -11.128 5.473 1.00 0.00 72 THR A CA 13
ATOM 24623 C C . THR A 1 72 ? -3.038 -9.632 5.423 1.00 0.00 72 THR A C 13
ATOM 24624 O O . THR A 1 72 ? -2.261 -8.832 4.894 1.00 0.00 72 THR A O 13
ATOM 24635 N N . ILE A 1 73 ? -4.185 -9.274 6.027 1.00 0.00 73 ILE A N 13
ATOM 24636 C CA . ILE A 1 73 ? -4.691 -7.891 6.042 1.00 0.00 73 ILE A CA 13
ATOM 24637 C C . ILE A 1 73 ? -3.693 -6.959 6.758 1.00 0.00 73 ILE A C 13
ATOM 24638 O O . ILE A 1 73 ? -3.379 -5.894 6.250 1.00 0.00 73 ILE A O 13
ATOM 24654 N N . GLU A 1 74 ? -3.162 -7.403 7.908 1.00 0.00 74 GLU A N 13
ATOM 24655 C CA . GLU A 1 74 ? -2.203 -6.609 8.700 1.00 0.00 74 GLU A CA 13
ATOM 24656 C C . GLU A 1 74 ? -0.890 -6.381 7.929 1.00 0.00 74 GLU A C 13
ATOM 24657 O O . GLU A 1 74 ? -0.384 -5.259 7.885 1.00 0.00 74 GLU A O 13
ATOM 24669 N N . LYS A 1 75 ? -0.368 -7.453 7.303 1.00 0.00 75 LYS A N 13
ATOM 24670 C CA . LYS A 1 75 ? 0.920 -7.412 6.586 1.00 0.00 75 LYS A CA 13
ATOM 24671 C C . LYS A 1 75 ? 0.842 -6.514 5.349 1.00 0.00 75 LYS A C 13
ATOM 24672 O O . LYS A 1 75 ? 1.793 -5.781 5.072 1.00 0.00 75 LYS A O 13
ATOM 24691 N N . ILE A 1 76 ? -0.299 -6.549 4.626 1.00 0.00 76 ILE A N 13
ATOM 24692 C CA . ILE A 1 76 ? -0.475 -5.699 3.436 1.00 0.00 76 ILE A CA 13
ATOM 24693 C C . ILE A 1 76 ? -0.659 -4.238 3.879 1.00 0.00 76 ILE A C 13
ATOM 24694 O O . ILE A 1 76 ? -0.184 -3.340 3.203 1.00 0.00 76 ILE A O 13
ATOM 24710 N N . ILE A 1 77 ? -1.305 -4.017 5.055 1.00 0.00 77 ILE A N 13
ATOM 24711 C CA . ILE A 1 77 ? -1.427 -2.674 5.669 1.00 0.00 77 ILE A CA 13
ATOM 24712 C C . ILE A 1 77 ? -0.028 -2.110 6.001 1.00 0.00 77 ILE A C 13
ATOM 24713 O O . ILE A 1 77 ? 0.222 -0.927 5.791 1.00 0.00 77 ILE A O 13
ATOM 24729 N N . LYS A 1 78 ? 0.884 -2.983 6.481 1.00 0.00 78 LYS A N 13
ATOM 24730 C CA . LYS A 1 78 ? 2.290 -2.605 6.764 1.00 0.00 78 LYS A CA 13
ATOM 24731 C C . LYS A 1 78 ? 2.977 -2.079 5.490 1.00 0.00 78 LYS A C 13
ATOM 24732 O O . LYS A 1 78 ? 3.695 -1.074 5.533 1.00 0.00 78 LYS A O 13
ATOM 24751 N N . VAL A 1 79 ? 2.728 -2.771 4.366 1.00 0.00 79 VAL A N 13
ATOM 24752 C CA . VAL A 1 79 ? 3.325 -2.443 3.060 1.00 0.00 79 VAL A CA 13
ATOM 24753 C C . VAL A 1 79 ? 2.765 -1.102 2.518 1.00 0.00 79 VAL A C 13
ATOM 24754 O O . VAL A 1 79 ? 3.540 -0.223 2.119 1.00 0.00 79 VAL A O 13
ATOM 24767 N N . ILE A 1 80 ? 1.421 -0.946 2.563 1.00 0.00 80 ILE A N 13
ATOM 24768 C CA . ILE A 1 80 ? 0.709 0.265 2.064 1.00 0.00 80 ILE A CA 13
ATOM 24769 C C . ILE A 1 80 ? 1.125 1.509 2.863 1.00 0.00 80 ILE A C 13
ATOM 24770 O O . ILE A 1 80 ? 1.425 2.566 2.276 1.00 0.00 80 ILE A O 13
ATOM 24786 N N . ARG A 1 81 ? 1.127 1.360 4.209 1.00 0.00 81 ARG A N 13
ATOM 24787 C CA . ARG A 1 81 ? 1.578 2.421 5.122 1.00 0.00 81 ARG A CA 13
ATOM 24788 C C . ARG A 1 81 ? 2.991 2.859 4.765 1.00 0.00 81 ARG A C 13
ATOM 24789 O O . ARG A 1 81 ? 3.202 4.018 4.464 1.00 0.00 81 ARG A O 13
ATOM 24810 N N . ASN A 1 82 ? 3.916 1.887 4.728 1.00 0.00 82 ASN A N 13
ATOM 24811 C CA . ASN A 1 82 ? 5.367 2.142 4.590 1.00 0.00 82 ASN A CA 13
ATOM 24812 C C . ASN A 1 82 ? 5.695 2.839 3.245 1.00 0.00 82 ASN A C 13
ATOM 24813 O O . ASN A 1 82 ? 6.631 3.649 3.160 1.00 0.00 82 ASN A O 13
ATOM 24824 N N . SER A 1 83 ? 4.890 2.524 2.214 1.00 0.00 83 SER A N 13
ATOM 24825 C CA . SER A 1 83 ? 4.951 3.186 0.899 1.00 0.00 83 SER A CA 13
ATOM 24826 C C . SER A 1 83 ? 4.622 4.687 1.018 1.00 0.00 83 SER A C 13
ATOM 24827 O O . SER A 1 83 ? 5.334 5.534 0.486 1.00 0.00 83 SER A O 13
ATOM 24835 N N . LEU A 1 84 ? 3.544 5.000 1.745 1.00 0.00 84 LEU A N 13
ATOM 24836 C CA . LEU A 1 84 ? 3.042 6.375 1.896 1.00 0.00 84 LEU A CA 13
ATOM 24837 C C . LEU A 1 84 ? 3.797 7.172 2.988 1.00 0.00 84 LEU A C 13
ATOM 24838 O O . LEU A 1 84 ? 3.833 8.404 2.931 1.00 0.00 84 LEU A O 13
ATOM 24854 N N . GLU A 1 85 ? 4.406 6.471 3.962 1.00 0.00 85 GLU A N 13
ATOM 24855 C CA . GLU A 1 85 ? 5.292 7.088 4.980 1.00 0.00 85 GLU A CA 13
ATOM 24856 C C . GLU A 1 85 ? 6.565 7.603 4.276 1.00 0.00 85 GLU A C 13
ATOM 24857 O O . GLU A 1 85 ? 7.080 8.691 4.571 1.00 0.00 85 GLU A O 13
ATOM 24869 N N . HIS A 1 86 ? 7.021 6.793 3.308 1.00 0.00 86 HIS A N 13
ATOM 24870 C CA . HIS A 1 86 ? 8.121 7.119 2.384 1.00 0.00 86 HIS A CA 13
ATOM 24871 C C . HIS A 1 86 ? 7.762 8.345 1.516 1.00 0.00 86 HIS A C 13
ATOM 24872 O O . HIS A 1 86 ? 8.626 9.176 1.205 1.00 0.00 86 HIS A O 13
ATOM 24887 N N . ALA A 1 87 ? 6.471 8.449 1.154 1.00 0.00 87 ALA A N 13
ATOM 24888 C CA . ALA A 1 87 ? 5.965 9.548 0.316 1.00 0.00 87 ALA A CA 13
ATOM 24889 C C . ALA A 1 87 ? 5.881 10.869 1.107 1.00 0.00 87 ALA A C 13
ATOM 24890 O O . ALA A 1 87 ? 6.009 11.941 0.526 1.00 0.00 87 ALA A O 13
ATOM 24897 N N . ILE A 1 88 ? 5.654 10.778 2.433 1.00 0.00 88 ILE A N 13
ATOM 24898 C CA . ILE A 1 88 ? 5.678 11.957 3.331 1.00 0.00 88 ILE A CA 13
ATOM 24899 C C . ILE A 1 88 ? 7.093 12.561 3.385 1.00 0.00 88 ILE A C 13
ATOM 24900 O O . ILE A 1 88 ? 7.259 13.785 3.299 1.00 0.00 88 ILE A O 13
ATOM 24916 N N . ASP A 1 89 ? 8.105 11.678 3.501 1.00 0.00 89 ASP A N 13
ATOM 24917 C CA . ASP A 1 89 ? 9.525 12.080 3.564 1.00 0.00 89 ASP A CA 13
ATOM 24918 C C . ASP A 1 89 ? 9.954 12.800 2.270 1.00 0.00 89 ASP A C 13
ATOM 24919 O O . ASP A 1 89 ? 10.655 13.818 2.310 1.00 0.00 89 ASP A O 13
ATOM 24928 N N . LEU A 1 90 ? 9.487 12.271 1.127 1.00 0.00 90 LEU A N 13
ATOM 24929 C CA . LEU A 1 90 ? 9.789 12.827 -0.205 1.00 0.00 90 LEU A CA 13
ATOM 24930 C C . LEU A 1 90 ? 8.799 13.951 -0.597 1.00 0.00 90 LEU A C 13
ATOM 24931 O O . LEU A 1 90 ? 8.864 14.471 -1.717 1.00 0.00 90 LEU A O 13
ATOM 24947 N N . GLU A 1 91 ? 7.876 14.295 0.341 1.00 0.00 91 GLU A N 13
ATOM 24948 C CA . GLU A 1 91 ? 6.899 15.412 0.212 1.00 0.00 91 GLU A CA 13
ATOM 24949 C C . GLU A 1 91 ? 5.892 15.199 -0.950 1.00 0.00 91 GLU A C 13
ATOM 24950 O O . GLU A 1 91 ? 5.247 16.146 -1.414 1.00 0.00 91 GLU A O 13
ATOM 24962 N N . LEU A 1 92 ? 5.739 13.936 -1.367 1.00 0.00 92 LEU A N 13
ATOM 24963 C CA . LEU A 1 92 ? 4.803 13.520 -2.432 1.00 0.00 92 LEU A CA 13
ATOM 24964 C C . LEU A 1 92 ? 3.340 13.610 -1.951 1.00 0.00 92 LEU A C 13
ATOM 24965 O O . LEU A 1 92 ? 2.428 13.806 -2.756 1.00 0.00 92 LEU A O 13
ATOM 24981 N N . ILE A 1 93 ? 3.143 13.446 -0.629 1.00 0.00 93 ILE A N 13
ATOM 24982 C CA . ILE A 1 93 ? 1.832 13.632 0.037 1.00 0.00 93 ILE A CA 13
ATOM 24983 C C . ILE A 1 93 ? 2.037 14.427 1.343 1.00 0.00 93 ILE A C 13
ATOM 24984 O O . ILE A 1 93 ? 3.122 14.383 1.946 1.00 0.00 93 ILE A O 13
ATOM 25000 N N . THR A 1 94 ? 0.995 15.167 1.757 1.00 0.00 94 THR A N 13
ATOM 25001 C CA . THR A 1 94 ? 0.996 15.952 3.005 1.00 0.00 94 THR A CA 13
ATOM 25002 C C . THR A 1 94 ? 0.559 15.086 4.201 1.00 0.00 94 THR A C 13
ATOM 25003 O O . THR A 1 94 ? 1.061 15.251 5.324 1.00 0.00 94 THR A O 13
ATOM 25014 N N . LYS A 1 95 ? -0.371 14.154 3.944 1.00 0.00 95 LYS A N 13
ATOM 25015 C CA . LYS A 1 95 ? -0.982 13.315 4.983 1.00 0.00 95 LYS A CA 13
ATOM 25016 C C . LYS A 1 95 ? -1.169 11.891 4.449 1.00 0.00 95 LYS A C 13
ATOM 25017 O O . LYS A 1 95 ? -1.769 11.690 3.386 1.00 0.00 95 LYS A O 13
ATOM 25036 N N . ASN A 1 96 ? -0.637 10.911 5.191 1.00 0.00 96 ASN A N 13
ATOM 25037 C CA . ASN A 1 96 ? -0.787 9.488 4.873 1.00 0.00 96 ASN A CA 13
ATOM 25038 C C . ASN A 1 96 ? -2.177 9.012 5.326 1.00 0.00 96 ASN A C 13
ATOM 25039 O O . ASN A 1 96 ? -2.455 8.920 6.527 1.00 0.00 96 ASN A O 13
ATOM 25050 N N . VAL A 1 97 ? -3.033 8.712 4.340 1.00 0.00 97 VAL A N 13
ATOM 25051 C CA . VAL A 1 97 ? -4.399 8.200 4.563 1.00 0.00 97 VAL A CA 13
ATOM 25052 C C . VAL A 1 97 ? -4.386 6.736 5.057 1.00 0.00 97 VAL A C 13
ATOM 25053 O O . VAL A 1 97 ? -5.386 6.250 5.585 1.00 0.00 97 VAL A O 13
ATOM 25066 N N . ALA A 1 98 ? -3.230 6.062 4.895 1.00 0.00 98 ALA A N 13
ATOM 25067 C CA . ALA A 1 98 ? -3.029 4.666 5.316 1.00 0.00 98 ALA A CA 13
ATOM 25068 C C . ALA A 1 98 ? -2.486 4.596 6.754 1.00 0.00 98 ALA A C 13
ATOM 25069 O O . ALA A 1 98 ? -2.539 3.537 7.372 1.00 0.00 98 ALA A O 13
ATOM 25076 N N . ALA A 1 99 ? -1.982 5.735 7.289 1.00 0.00 99 ALA A N 13
ATOM 25077 C CA . ALA A 1 99 ? -1.420 5.806 8.659 1.00 0.00 99 ALA A CA 13
ATOM 25078 C C . ALA A 1 99 ? -2.495 5.473 9.706 1.00 0.00 99 ALA A C 13
ATOM 25079 O O . ALA A 1 99 ? -2.242 4.741 10.665 1.00 0.00 99 ALA A O 13
ATOM 25086 N N . LYS A 1 100 ? -3.709 6.008 9.484 1.00 0.00 100 LYS A N 13
ATOM 25087 C CA . LYS A 1 100 ? -4.888 5.733 10.334 1.00 0.00 100 LYS A CA 13
ATOM 25088 C C . LYS A 1 100 ? -5.547 4.388 9.966 1.00 0.00 100 LYS A C 13
ATOM 25089 O O . LYS A 1 100 ? -6.363 3.861 10.733 1.00 0.00 100 LYS A O 13
ATOM 25108 N N . THR A 1 101 ? -5.191 3.851 8.785 1.00 0.00 101 THR A N 13
ATOM 25109 C CA . THR A 1 101 ? -5.731 2.578 8.284 1.00 0.00 101 THR A CA 13
ATOM 25110 C C . THR A 1 101 ? -5.010 1.421 8.992 1.00 0.00 101 THR A C 13
ATOM 25111 O O . THR A 1 101 ? -3.846 1.131 8.709 1.00 0.00 101 THR A O 13
ATOM 25122 N N . LYS A 1 102 ? -5.705 0.839 9.970 1.00 0.00 102 LYS A N 13
ATOM 25123 C CA . LYS A 1 102 ? -5.188 -0.233 10.833 1.00 0.00 102 LYS A CA 13
ATOM 25124 C C . LYS A 1 102 ? -5.828 -1.577 10.471 1.00 0.00 102 LYS A C 13
ATOM 25125 O O . LYS A 1 102 ? -6.772 -1.634 9.664 1.00 0.00 102 LYS A O 13
ATOM 25144 N N . LEU A 1 103 ? -5.285 -2.662 11.054 1.00 0.00 103 LEU A N 13
ATOM 25145 C CA . LEU A 1 103 ? -5.922 -3.985 11.006 1.00 0.00 103 LEU A CA 13
ATOM 25146 C C . LEU A 1 103 ? -7.287 -3.917 11.738 1.00 0.00 103 LEU A C 13
ATOM 25147 O O . LEU A 1 103 ? -7.325 -3.522 12.919 1.00 0.00 103 LEU A O 13
ATOM 25163 N N . PRO A 1 104 ? -8.430 -4.250 11.045 1.00 0.00 104 PRO A N 13
ATOM 25164 C CA . PRO A 1 104 ? -9.756 -4.357 11.698 1.00 0.00 104 PRO A CA 13
ATOM 25165 C C . PRO A 1 104 ? -9.740 -5.438 12.804 1.00 0.00 104 PRO A C 13
ATOM 25166 O O . PRO A 1 104 ? -9.242 -6.553 12.578 1.00 0.00 104 PRO A O 13
ATOM 25177 N N . LYS A 1 105 ? -10.233 -5.076 14.006 1.00 0.00 105 LYS A N 13
ATOM 25178 C CA . LYS A 1 105 ? -10.318 -6.005 15.139 1.00 0.00 105 LYS A CA 13
ATOM 25179 C C . LYS A 1 105 ? -11.277 -7.158 14.799 1.00 0.00 105 LYS A C 13
ATOM 25180 O O . LYS A 1 105 ? -12.487 -6.948 14.635 1.00 0.00 105 LYS A O 13
ATOM 25199 N N . ALA A 1 106 ? -10.697 -8.358 14.661 1.00 0.00 106 ALA A N 13
ATOM 25200 C CA . ALA A 1 106 ? -11.441 -9.609 14.464 1.00 0.00 106 ALA A CA 13
ATOM 25201 C C . ALA A 1 106 ? -12.057 -10.054 15.815 1.00 0.00 106 ALA A C 13
ATOM 25202 O O . ALA A 1 106 ? -12.121 -9.255 16.763 1.00 0.00 106 ALA A O 13
ATOM 25209 N N . ASP A 1 107 ? -12.509 -11.316 15.910 1.00 0.00 107 ASP A N 13
ATOM 25210 C CA . ASP A 1 107 ? -13.005 -11.875 17.184 1.00 0.00 107 ASP A CA 13
ATOM 25211 C C . ASP A 1 107 ? -11.827 -12.085 18.141 1.00 0.00 107 ASP A C 13
ATOM 25212 O O . ASP A 1 107 ? -11.214 -13.158 18.164 1.00 0.00 107 ASP A O 13
ATOM 25221 N N . LYS A 1 108 ? -11.489 -11.026 18.900 1.00 0.00 108 LYS A N 13
ATOM 25222 C CA . LYS A 1 108 ? -10.384 -11.050 19.869 1.00 0.00 108 LYS A CA 13
ATOM 25223 C C . LYS A 1 108 ? -10.868 -11.605 21.214 1.00 0.00 108 LYS A C 13
ATOM 25224 O O . LYS A 1 108 ? -10.841 -10.934 22.250 1.00 0.00 108 LYS A O 13
ATOM 25243 N N . GLU A 1 109 ? -11.336 -12.852 21.154 1.00 0.00 109 GLU A N 13
ATOM 25244 C CA . GLU A 1 109 ? -11.651 -13.655 22.322 1.00 0.00 109 GLU A CA 13
ATOM 25245 C C . GLU A 1 109 ? -10.375 -14.414 22.704 1.00 0.00 109 GLU A C 13
ATOM 25246 O O . GLU A 1 109 ? -10.098 -15.516 22.217 1.00 0.00 109 GLU A O 13
ATOM 25258 N N . GLU A 1 110 ? -9.540 -13.745 23.516 1.00 0.00 110 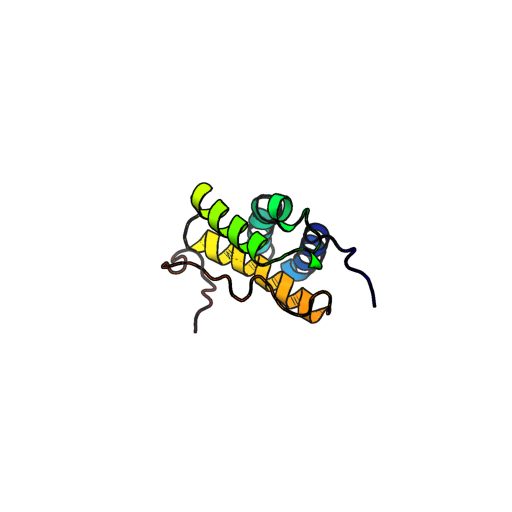GLU A N 13
ATOM 25259 C CA . GLU A 1 110 ? -8.262 -14.300 24.004 1.00 0.00 110 GLU A CA 13
ATOM 25260 C C . GLU A 1 110 ? -8.467 -15.036 25.346 1.00 0.00 110 GLU A C 13
ATOM 25261 O O . GLU A 1 110 ? -7.534 -15.224 26.127 1.00 0.00 110 GLU A O 13
ATOM 25273 N N . LEU A 1 111 ? -9.698 -15.550 25.537 1.00 0.00 111 LEU A N 13
ATOM 25274 C CA . LEU A 1 111 ? -10.131 -16.261 26.757 1.00 0.00 111 LEU A CA 13
ATOM 25275 C C . LEU A 1 111 ? -9.618 -17.722 26.792 1.00 0.00 111 LEU A C 13
ATOM 25276 O O . LEU A 1 111 ? -10.060 -18.525 27.618 1.00 0.00 111 LEU A O 13
ATOM 25292 N N . GLU A 1 112 ? -8.654 -18.037 25.913 1.00 0.00 112 GLU A N 13
ATOM 25293 C CA . GLU A 1 112 ? -7.946 -19.311 25.891 1.00 0.00 112 GLU A CA 13
ATOM 25294 C C . GLU A 1 112 ? -6.516 -18.991 26.338 1.00 0.00 112 GLU A C 13
ATOM 25295 O O . GLU A 1 112 ? -5.729 -18.431 25.567 1.00 0.00 112 GLU A O 13
ATOM 25307 N N . HIS A 1 113 ? -6.224 -19.290 27.600 1.00 0.00 113 HIS A N 13
ATOM 25308 C CA . HIS A 1 113 ? -4.895 -19.135 28.187 1.00 0.00 113 HIS A CA 13
ATOM 25309 C C . HIS A 1 113 ? -4.614 -20.373 29.054 1.00 0.00 113 HIS A C 13
ATOM 25310 O O . HIS A 1 113 ? -5.104 -20.500 30.182 1.00 0.00 113 HIS A O 13
ATOM 25325 N N . HIS A 1 114 ? -3.873 -21.329 28.467 1.00 0.00 114 HIS A N 13
ATOM 25326 C CA . HIS A 1 114 ? -3.470 -22.592 29.126 1.00 0.00 114 HIS A CA 13
ATOM 25327 C C . HIS A 1 114 ? -2.257 -22.363 30.063 1.00 0.00 114 HIS A C 13
ATOM 25328 O O . HIS A 1 114 ? -1.207 -23.005 29.943 1.00 0.00 114 HIS A O 13
ATOM 25343 N N . HIS A 1 115 ? -2.449 -21.439 31.019 1.00 0.00 115 HIS A N 13
ATOM 25344 C CA . HIS A 1 115 ? -1.433 -21.027 32.003 1.00 0.00 115 HIS A CA 13
ATOM 25345 C C . HIS A 1 115 ? -2.131 -20.631 33.313 1.00 0.00 115 HIS A C 13
ATOM 25346 O O . HIS A 1 115 ? -2.775 -19.584 33.377 1.00 0.00 115 HIS A O 13
ATOM 25361 N N . HIS A 1 116 ? -2.039 -21.496 34.338 1.00 0.00 116 HIS A N 13
ATOM 25362 C CA . HIS A 1 116 ? -2.425 -21.144 35.725 1.00 0.00 116 HIS A CA 13
ATOM 25363 C C . HIS A 1 116 ? -1.373 -20.193 36.335 1.00 0.00 116 HIS A C 13
ATOM 25364 O O . HIS A 1 116 ? -1.639 -19.500 37.318 1.00 0.00 116 HIS A O 13
ATOM 25379 N N . HIS A 1 117 ? -0.173 -20.202 35.729 1.00 0.00 117 HIS A N 13
ATOM 25380 C CA . HIS A 1 117 ? 0.919 -19.265 36.018 1.00 0.00 117 HIS A CA 13
ATOM 25381 C C . HIS A 1 117 ? 1.422 -18.688 34.677 1.00 0.00 117 HIS A C 13
ATOM 25382 O O . HIS A 1 117 ? 1.713 -19.456 33.753 1.00 0.00 117 HIS A O 13
ATOM 25397 N N . HIS A 1 118 ? 1.495 -17.346 34.583 1.00 0.00 118 HIS A N 13
ATOM 25398 C CA . HIS A 1 118 ? 1.932 -16.633 33.363 1.00 0.00 118 HIS A CA 13
ATOM 25399 C C . HIS A 1 118 ? 3.431 -16.913 33.067 1.00 0.00 118 HIS A C 13
ATOM 25400 O O . HIS A 1 118 ? 3.733 -17.637 32.090 1.00 0.00 118 HIS A O 13
ATOM 25416 N N . MET A 1 1 ? 10.075 17.495 -2.557 1.00 0.00 1 MET A N 14
ATOM 25417 C CA . MET A 1 1 ? 10.902 17.422 -3.783 1.00 0.00 1 MET A CA 14
ATOM 25418 C C . MET A 1 1 ? 10.061 17.741 -5.023 1.00 0.00 1 MET A C 14
ATOM 25419 O O . MET A 1 1 ? 10.400 18.643 -5.804 1.00 0.00 1 MET A O 14
ATOM 25435 N N . GLU A 1 2 ? 8.949 17.004 -5.181 1.00 0.00 2 GLU A N 14
ATOM 25436 C CA . GLU A 1 2 ? 8.084 17.067 -6.375 1.00 0.00 2 GLU A CA 14
ATOM 25437 C C . GLU A 1 2 ? 6.630 16.717 -5.963 1.00 0.00 2 GLU A C 14
ATOM 25438 O O . GLU A 1 2 ? 6.450 15.885 -5.065 1.00 0.00 2 GLU A O 14
ATOM 25450 N N . PRO A 1 3 ? 5.568 17.362 -6.579 1.00 0.00 3 PRO A N 14
ATOM 25451 C CA . PRO A 1 3 ? 4.144 16.943 -6.386 1.00 0.00 3 PRO A CA 14
ATOM 25452 C C . PRO A 1 3 ? 3.908 15.486 -6.850 1.00 0.00 3 PRO A C 14
ATOM 25453 O O . PRO A 1 3 ? 4.711 14.938 -7.618 1.00 0.00 3 PRO A O 14
ATOM 25464 N N . SER A 1 4 ? 2.806 14.868 -6.379 1.00 0.00 4 SER A N 14
ATOM 25465 C CA . SER A 1 4 ? 2.457 13.469 -6.710 1.00 0.00 4 SER A CA 14
ATOM 25466 C C . SER A 1 4 ? 1.837 13.362 -8.118 1.00 0.00 4 SER A C 14
ATOM 25467 O O . SER A 1 4 ? 0.642 13.087 -8.277 1.00 0.00 4 SER A O 14
ATOM 25475 N N . LYS A 1 5 ? 2.676 13.615 -9.130 1.00 0.00 5 LYS A N 14
ATOM 25476 C CA . LYS A 1 5 ? 2.350 13.381 -10.544 1.00 0.00 5 LYS A CA 14
ATOM 25477 C C . LYS A 1 5 ? 2.366 11.874 -10.826 1.00 0.00 5 LYS A C 14
ATOM 25478 O O . LYS A 1 5 ? 1.666 11.380 -11.712 1.00 0.00 5 LYS A O 14
ATOM 25497 N N . LEU A 1 6 ? 3.189 11.175 -10.042 1.00 0.00 6 LEU A N 14
ATOM 25498 C CA . LEU A 1 6 ? 3.396 9.738 -10.136 1.00 0.00 6 LEU A CA 14
ATOM 25499 C C . LEU A 1 6 ? 2.159 8.990 -9.599 1.00 0.00 6 LEU A C 14
ATOM 25500 O O . LEU A 1 6 ? 1.669 9.294 -8.501 1.00 0.00 6 LEU A O 14
ATOM 25516 N N . SER A 1 7 ? 1.641 8.054 -10.410 1.00 0.00 7 SER A N 14
ATOM 25517 C CA . SER A 1 7 ? 0.556 7.146 -10.009 1.00 0.00 7 SER A CA 14
ATOM 25518 C C . SER A 1 7 ? 1.093 6.118 -9.001 1.00 0.00 7 SER A C 14
ATOM 25519 O O . SER A 1 7 ? 2.271 5.737 -9.075 1.00 0.00 7 SER A O 14
ATOM 25527 N N . TYR A 1 8 ? 0.227 5.671 -8.075 1.00 0.00 8 TYR A N 14
ATOM 25528 C CA . TYR A 1 8 ? 0.652 4.875 -6.909 1.00 0.00 8 TYR A CA 14
ATOM 25529 C C . TYR A 1 8 ? 1.263 3.512 -7.316 1.00 0.00 8 TYR A C 14
ATOM 25530 O O . TYR A 1 8 ? 2.191 3.040 -6.665 1.00 0.00 8 TYR A O 14
ATOM 25548 N N . GLY A 1 9 ? 0.778 2.930 -8.426 1.00 0.00 9 GLY A N 14
ATOM 25549 C CA . GLY A 1 9 ? 1.292 1.647 -8.933 1.00 0.00 9 GLY A CA 14
ATOM 25550 C C . GLY A 1 9 ? 2.730 1.737 -9.436 1.00 0.00 9 GLY A C 14
ATOM 25551 O O . GLY A 1 9 ? 3.557 0.872 -9.131 1.00 0.00 9 GLY A O 14
ATOM 25555 N N . GLU A 1 10 ? 3.024 2.816 -10.189 1.00 0.00 10 GLU A N 14
ATOM 25556 C CA . GLU A 1 10 ? 4.376 3.090 -10.721 1.00 0.00 10 GLU A CA 14
ATOM 25557 C C . GLU A 1 10 ? 5.313 3.553 -9.599 1.00 0.00 10 GLU A C 14
ATOM 25558 O O . GLU A 1 10 ? 6.541 3.373 -9.673 1.00 0.00 10 GLU A O 14
ATOM 25570 N N . TYR A 1 11 ? 4.709 4.162 -8.563 1.00 0.00 11 TYR A N 14
ATOM 25571 C CA . TYR A 1 11 ? 5.412 4.574 -7.348 1.00 0.00 11 TYR A CA 14
ATOM 25572 C C . TYR A 1 11 ? 5.911 3.347 -6.571 1.00 0.00 11 TYR A C 14
ATOM 25573 O O . TYR A 1 11 ? 7.026 3.351 -6.069 1.00 0.00 11 TYR A O 14
ATOM 25591 N N . LEU A 1 12 ? 5.070 2.306 -6.494 1.00 0.00 12 LEU A N 14
ATOM 25592 C CA . LEU A 1 12 ? 5.404 1.037 -5.808 1.00 0.00 12 LEU A CA 14
ATOM 25593 C C . LEU A 1 12 ? 6.553 0.297 -6.505 1.00 0.00 12 LEU A C 14
ATOM 25594 O O . LEU A 1 12 ? 7.296 -0.424 -5.857 1.00 0.00 12 LEU A O 14
ATOM 25610 N N . GLU A 1 13 ? 6.681 0.490 -7.827 1.00 0.00 13 GLU A N 14
ATOM 25611 C CA . GLU A 1 13 ? 7.787 -0.081 -8.623 1.00 0.00 13 GLU A CA 14
ATOM 25612 C C . GLU A 1 13 ? 9.137 0.560 -8.234 1.00 0.00 13 GLU A C 14
ATOM 25613 O O . GLU A 1 13 ? 10.143 -0.133 -8.067 1.00 0.00 13 GLU A O 14
ATOM 25625 N N . SER A 1 14 ? 9.123 1.883 -8.052 1.00 0.00 14 SER A N 14
ATOM 25626 C CA . SER A 1 14 ? 10.322 2.665 -7.701 1.00 0.00 14 SER A CA 14
ATOM 25627 C C . SER A 1 14 ? 10.687 2.452 -6.211 1.00 0.00 14 SER A C 14
ATOM 25628 O O . SER A 1 14 ? 11.851 2.222 -5.861 1.00 0.00 14 SER A O 14
ATOM 25636 N N . TRP A 1 15 ? 9.649 2.493 -5.369 1.00 0.00 15 TRP A N 14
ATOM 25637 C CA . TRP A 1 15 ? 9.753 2.358 -3.910 1.00 0.00 15 TRP A CA 14
ATOM 25638 C C . TRP A 1 15 ? 10.253 0.953 -3.527 1.00 0.00 15 TRP A C 14
ATOM 25639 O O . TRP A 1 15 ? 11.082 0.826 -2.635 1.00 0.00 15 TRP A O 14
ATOM 25660 N N . PHE A 1 16 ? 9.736 -0.087 -4.224 1.00 0.00 16 PHE A N 14
ATOM 25661 C CA . PHE A 1 16 ? 10.091 -1.504 -3.963 1.00 0.00 16 PHE A CA 14
ATOM 25662 C C . PHE A 1 16 ? 11.599 -1.751 -4.152 1.00 0.00 16 PHE A C 14
ATOM 25663 O O . PHE A 1 16 ? 12.231 -2.424 -3.330 1.00 0.00 16 PHE A O 14
ATOM 25680 N N . ASN A 1 17 ? 12.148 -1.203 -5.250 1.00 0.00 17 ASN A N 14
ATOM 25681 C CA . ASN A 1 17 ? 13.583 -1.326 -5.595 1.00 0.00 17 ASN A CA 14
ATOM 25682 C C . ASN A 1 17 ? 14.460 -0.751 -4.466 1.00 0.00 17 ASN A C 14
ATOM 25683 O O . ASN A 1 17 ? 15.463 -1.359 -4.064 1.00 0.00 17 ASN A O 14
ATOM 25694 N N . THR A 1 18 ? 14.018 0.390 -3.927 1.00 0.00 18 THR A N 14
ATOM 25695 C CA . THR A 1 18 ? 14.648 1.050 -2.777 1.00 0.00 18 THR A CA 14
ATOM 25696 C C . THR A 1 18 ? 14.380 0.274 -1.460 1.00 0.00 18 THR A C 14
ATOM 25697 O O . THR A 1 18 ? 15.220 0.253 -0.554 1.00 0.00 18 THR A O 14
ATOM 25708 N N . LYS A 1 19 ? 13.213 -0.393 -1.390 1.00 0.00 19 LYS A N 14
ATOM 25709 C CA . LYS A 1 19 ? 12.719 -1.069 -0.174 1.00 0.00 19 LYS A CA 14
ATOM 25710 C C . LYS A 1 19 ? 13.527 -2.348 0.118 1.00 0.00 19 LYS A C 14
ATOM 25711 O O . LYS A 1 19 ? 13.612 -2.777 1.268 1.00 0.00 19 LYS A O 14
ATOM 25730 N N . ARG A 1 20 ? 14.116 -2.950 -0.935 1.00 0.00 20 ARG A N 14
ATOM 25731 C CA . ARG A 1 20 ? 14.990 -4.148 -0.805 1.00 0.00 20 ARG A CA 14
ATOM 25732 C C . ARG A 1 20 ? 16.283 -3.859 0.012 1.00 0.00 20 ARG A C 14
ATOM 25733 O O . ARG A 1 20 ? 16.999 -4.792 0.398 1.00 0.00 20 ARG A O 14
ATOM 25754 N N . HIS A 1 21 ? 16.599 -2.560 0.222 1.00 0.00 21 HIS A N 14
ATOM 25755 C CA . HIS A 1 21 ? 17.675 -2.128 1.149 1.00 0.00 21 HIS A CA 14
ATOM 25756 C C . HIS A 1 21 ? 17.256 -2.329 2.619 1.00 0.00 21 HIS A C 14
ATOM 25757 O O . HIS A 1 21 ? 18.106 -2.527 3.489 1.00 0.00 21 HIS A O 14
ATOM 25772 N N . SER A 1 22 ? 15.940 -2.262 2.887 1.00 0.00 22 SER A N 14
ATOM 25773 C CA . SER A 1 22 ? 15.380 -2.414 4.241 1.00 0.00 22 SER A CA 14
ATOM 25774 C C . SER A 1 22 ? 15.022 -3.890 4.515 1.00 0.00 22 SER A C 14
ATOM 25775 O O . SER A 1 22 ? 15.361 -4.438 5.573 1.00 0.00 22 SER A O 14
ATOM 25783 N N . VAL A 1 23 ? 14.333 -4.520 3.548 1.00 0.00 23 VAL A N 14
ATOM 25784 C CA . VAL A 1 23 ? 13.853 -5.914 3.649 1.00 0.00 23 VAL A CA 14
ATOM 25785 C C . VAL A 1 23 ? 14.683 -6.827 2.731 1.00 0.00 23 VAL A C 14
ATOM 25786 O O . VAL A 1 23 ? 15.082 -6.418 1.641 1.00 0.00 23 VAL A O 14
ATOM 25799 N N . GLY A 1 24 ? 14.947 -8.057 3.196 1.00 0.00 24 GLY A N 14
ATOM 25800 C CA . GLY A 1 24 ? 15.617 -9.068 2.382 1.00 0.00 24 GLY A CA 14
ATOM 25801 C C . GLY A 1 24 ? 14.755 -9.540 1.221 1.00 0.00 24 GLY A C 14
ATOM 25802 O O . GLY A 1 24 ? 13.542 -9.366 1.253 1.00 0.00 24 GLY A O 14
ATOM 25806 N N . ILE A 1 25 ? 15.392 -10.152 0.213 1.00 0.00 25 ILE A N 14
ATOM 25807 C CA . ILE A 1 25 ? 14.737 -10.591 -1.048 1.00 0.00 25 ILE A CA 14
ATOM 25808 C C . ILE A 1 25 ? 13.600 -11.605 -0.782 1.00 0.00 25 ILE A C 14
ATOM 25809 O O . ILE A 1 25 ? 12.560 -11.569 -1.440 1.00 0.00 25 ILE A O 14
ATOM 25825 N N . GLN A 1 26 ? 13.815 -12.484 0.211 1.00 0.00 26 GLN A N 14
ATOM 25826 C CA . GLN A 1 26 ? 12.824 -13.505 0.626 1.00 0.00 26 GLN A CA 14
ATOM 25827 C C . GLN A 1 26 ? 11.545 -12.867 1.217 1.00 0.00 26 GLN A C 14
ATOM 25828 O O . GLN A 1 26 ? 10.459 -13.444 1.125 1.00 0.00 26 GLN A O 14
ATOM 25842 N N . THR A 1 27 ? 11.696 -11.680 1.818 1.00 0.00 27 THR A N 14
ATOM 25843 C CA . THR A 1 27 ? 10.571 -10.901 2.368 1.00 0.00 27 THR A CA 14
ATOM 25844 C C . THR A 1 27 ? 9.985 -9.985 1.275 1.00 0.00 27 THR A C 14
ATOM 25845 O O . THR A 1 27 ? 8.774 -9.794 1.194 1.00 0.00 27 THR A O 14
ATOM 25856 N N . ALA A 1 28 ? 10.883 -9.475 0.410 1.00 0.00 28 ALA A N 14
ATOM 25857 C CA . ALA A 1 28 ? 10.566 -8.465 -0.613 1.00 0.00 28 ALA A CA 14
ATOM 25858 C C . ALA A 1 28 ? 9.641 -9.053 -1.693 1.00 0.00 28 ALA A C 14
ATOM 25859 O O . ALA A 1 28 ? 8.657 -8.431 -2.090 1.00 0.00 28 ALA A O 14
ATOM 25866 N N . LYS A 1 29 ? 9.964 -10.286 -2.121 1.00 0.00 29 LYS A N 14
ATOM 25867 C CA . LYS A 1 29 ? 9.178 -11.052 -3.116 1.00 0.00 29 LYS A CA 14
ATOM 25868 C C . LYS A 1 29 ? 7.718 -11.209 -2.626 1.00 0.00 29 LYS A C 14
ATOM 25869 O O . LYS A 1 29 ? 6.772 -11.144 -3.422 1.00 0.00 29 LYS A O 14
ATOM 25888 N N . VAL A 1 30 ? 7.562 -11.360 -1.299 1.00 0.00 30 VAL A N 14
ATOM 25889 C CA . VAL A 1 30 ? 6.254 -11.523 -0.640 1.00 0.00 30 VAL A CA 14
ATOM 25890 C C . VAL A 1 30 ? 5.476 -10.184 -0.650 1.00 0.00 30 VAL A C 14
ATOM 25891 O O . VAL A 1 30 ? 4.279 -10.157 -0.971 1.00 0.00 30 VAL A O 14
ATOM 25904 N N . LEU A 1 31 ? 6.190 -9.081 -0.332 1.00 0.00 31 LEU A N 14
ATOM 25905 C CA . LEU A 1 31 ? 5.607 -7.716 -0.284 1.00 0.00 31 LEU A CA 14
ATOM 25906 C C . LEU A 1 31 ? 5.106 -7.285 -1.676 1.00 0.00 31 LEU A C 14
ATOM 25907 O O . LEU A 1 31 ? 4.016 -6.738 -1.803 1.00 0.00 31 LEU A O 14
ATOM 25923 N N . LYS A 1 32 ? 5.913 -7.578 -2.715 1.00 0.00 32 LYS A N 14
ATOM 25924 C CA . LYS A 1 32 ? 5.577 -7.272 -4.122 1.00 0.00 32 LYS A CA 14
ATOM 25925 C C . LYS A 1 32 ? 4.450 -8.200 -4.616 1.00 0.00 32 LYS A C 14
ATOM 25926 O O . LYS A 1 32 ? 3.619 -7.807 -5.444 1.00 0.00 32 LYS A O 14
ATOM 25945 N N . GLY A 1 33 ? 4.440 -9.434 -4.082 1.00 0.00 33 GLY A N 14
ATOM 25946 C CA . GLY A 1 33 ? 3.372 -10.399 -4.354 1.00 0.00 33 GLY A CA 14
ATOM 25947 C C . GLY A 1 33 ? 2.024 -9.945 -3.798 1.00 0.00 33 GLY A C 14
ATOM 25948 O O . GLY A 1 33 ? 0.970 -10.302 -4.329 1.00 0.00 33 GLY A O 14
ATOM 25952 N N . TYR A 1 34 ? 2.085 -9.161 -2.713 1.00 0.00 34 TYR A N 14
ATOM 25953 C CA . TYR A 1 34 ? 0.920 -8.503 -2.114 1.00 0.00 34 TYR A CA 14
ATOM 25954 C C . TYR A 1 34 ? 0.547 -7.235 -2.896 1.00 0.00 34 TYR A C 14
ATOM 25955 O O . TYR A 1 34 ? -0.640 -6.939 -3.065 1.00 0.00 34 TYR A O 14
ATOM 25973 N N . LEU A 1 35 ? 1.577 -6.489 -3.367 1.00 0.00 35 LEU A N 14
ATOM 25974 C CA . LEU A 1 35 ? 1.381 -5.226 -4.103 1.00 0.00 35 LEU A CA 14
ATOM 25975 C C . LEU A 1 35 ? 0.574 -5.471 -5.384 1.00 0.00 35 LEU A C 14
ATOM 25976 O O . LEU A 1 35 ? -0.522 -4.945 -5.538 1.00 0.00 35 LEU A O 14
ATOM 25992 N N . ASN A 1 36 ? 1.093 -6.342 -6.243 1.00 0.00 36 ASN A N 14
ATOM 25993 C CA . ASN A 1 36 ? 0.530 -6.594 -7.584 1.00 0.00 36 ASN A CA 14
ATOM 25994 C C . ASN A 1 36 ? -0.836 -7.311 -7.519 1.00 0.00 36 ASN A C 14
ATOM 25995 O O . ASN A 1 36 ? -1.689 -7.100 -8.383 1.00 0.00 36 ASN A O 14
ATOM 26006 N N . SER A 1 37 ? -1.033 -8.145 -6.482 1.00 0.00 37 SER A N 14
ATOM 26007 C CA . SER A 1 37 ? -2.280 -8.905 -6.302 1.00 0.00 37 SER A CA 14
ATOM 26008 C C . SER A 1 37 ? -3.407 -8.008 -5.746 1.00 0.00 37 SER A C 14
ATOM 26009 O O . SER A 1 37 ? -4.521 -7.989 -6.281 1.00 0.00 37 SER A O 14
ATOM 26017 N N . ARG A 1 38 ? -3.108 -7.278 -4.654 1.00 0.00 38 ARG A N 14
ATOM 26018 C CA . ARG A 1 38 ? -4.113 -6.474 -3.922 1.00 0.00 38 ARG A CA 14
ATOM 26019 C C . ARG A 1 38 ? -4.088 -4.987 -4.305 1.00 0.00 38 ARG A C 14
ATOM 26020 O O . ARG A 1 38 ? -5.098 -4.443 -4.786 1.00 0.00 38 ARG A O 14
ATOM 26041 N N . ILE A 1 39 ? -2.929 -4.333 -4.106 1.00 0.00 39 ILE A N 14
ATOM 26042 C CA . ILE A 1 39 ? -2.841 -2.863 -4.166 1.00 0.00 39 ILE A CA 14
ATOM 26043 C C . ILE A 1 39 ? -2.964 -2.336 -5.624 1.00 0.00 39 ILE A C 14
ATOM 26044 O O . ILE A 1 39 ? -3.724 -1.417 -5.852 1.00 0.00 39 ILE A O 14
ATOM 26060 N N . ILE A 1 40 ? -2.256 -2.941 -6.604 1.00 0.00 40 ILE A N 14
ATOM 26061 C CA . ILE A 1 40 ? -2.262 -2.462 -8.019 1.00 0.00 40 ILE A CA 14
ATOM 26062 C C . ILE A 1 40 ? -3.715 -2.409 -8.613 1.00 0.00 40 ILE A C 14
ATOM 26063 O O . ILE A 1 40 ? -4.097 -1.351 -9.132 1.00 0.00 40 ILE A O 14
ATOM 26079 N N . PRO A 1 41 ? -4.567 -3.507 -8.512 1.00 0.00 41 PRO A N 14
ATOM 26080 C CA . PRO A 1 41 ? -5.992 -3.458 -8.954 1.00 0.00 41 PRO A CA 14
ATOM 26081 C C . PRO A 1 41 ? -6.856 -2.416 -8.192 1.00 0.00 41 PRO A C 14
ATOM 26082 O O . PRO A 1 41 ? -7.839 -1.900 -8.739 1.00 0.00 41 PRO A O 14
ATOM 26093 N N . SER A 1 42 ? -6.493 -2.125 -6.927 1.00 0.00 42 SER A N 14
ATOM 26094 C CA . SER A 1 42 ? -7.292 -1.236 -6.053 1.00 0.00 42 SER A CA 14
ATOM 26095 C C . SER A 1 42 ? -6.767 0.226 -6.108 1.00 0.00 42 SER A C 14
ATOM 26096 O O . SER A 1 42 ? -7.364 1.081 -6.759 1.00 0.00 42 SER A O 14
ATOM 26104 N N . LEU A 1 43 ? -5.607 0.466 -5.474 1.00 0.00 43 LEU A N 14
ATOM 26105 C CA . LEU A 1 43 ? -5.020 1.809 -5.254 1.00 0.00 43 LEU A CA 14
ATOM 26106 C C . LEU A 1 43 ? -3.927 2.162 -6.291 1.00 0.00 43 LEU A C 14
ATOM 26107 O O . LEU A 1 43 ? -3.548 3.325 -6.409 1.00 0.00 43 LEU A O 14
ATOM 26123 N N . GLY A 1 44 ? -3.422 1.146 -7.013 1.00 0.00 44 GLY A N 14
ATOM 26124 C CA . GLY A 1 44 ? -2.276 1.309 -7.922 1.00 0.00 44 GLY A CA 14
ATOM 26125 C C . GLY A 1 44 ? -2.635 2.050 -9.200 1.00 0.00 44 GLY A C 14
ATOM 26126 O O . GLY A 1 44 ? -1.874 2.912 -9.672 1.00 0.00 44 GLY A O 14
ATOM 26130 N N . ASN A 1 45 ? -3.793 1.685 -9.779 1.00 0.00 45 ASN A N 14
ATOM 26131 C CA . ASN A 1 45 ? -4.383 2.401 -10.932 1.00 0.00 45 ASN A CA 14
ATOM 26132 C C . ASN A 1 45 ? -4.782 3.847 -10.546 1.00 0.00 45 ASN A C 14
ATOM 26133 O O . ASN A 1 45 ? -4.806 4.746 -11.398 1.00 0.00 45 ASN A O 14
ATOM 26144 N N . ILE A 1 46 ? -5.060 4.059 -9.252 1.00 0.00 46 ILE A N 14
ATOM 26145 C CA . ILE A 1 46 ? -5.367 5.383 -8.697 1.00 0.00 46 ILE A CA 14
ATOM 26146 C C . ILE A 1 46 ? -4.068 6.216 -8.565 1.00 0.00 46 ILE A C 14
ATOM 26147 O O . ILE A 1 46 ? -2.977 5.671 -8.330 1.00 0.00 46 ILE A O 14
ATOM 26163 N N . LYS A 1 47 ? -4.203 7.535 -8.753 1.00 0.00 47 LYS A N 14
ATOM 26164 C CA . LYS A 1 47 ? -3.118 8.504 -8.553 1.00 0.00 47 LYS A CA 14
ATOM 26165 C C . LYS A 1 47 ? -2.828 8.674 -7.050 1.00 0.00 47 LYS A C 14
ATOM 26166 O O . LYS A 1 47 ? -3.755 8.653 -6.229 1.00 0.00 47 LYS A O 14
ATOM 26185 N N . LEU A 1 48 ? -1.542 8.864 -6.712 1.00 0.00 48 LEU A N 14
ATOM 26186 C CA . LEU A 1 48 ? -1.059 8.940 -5.314 1.00 0.00 48 LEU A CA 14
ATOM 26187 C C . LEU A 1 48 ? -1.713 10.112 -4.525 1.00 0.00 48 LEU A C 14
ATOM 26188 O O . LEU A 1 48 ? -2.002 9.972 -3.324 1.00 0.00 48 LEU A O 14
ATOM 26204 N N . ALA A 1 49 ? -1.964 11.243 -5.218 1.00 0.00 49 ALA A N 14
ATOM 26205 C CA . ALA A 1 49 ? -2.668 12.419 -4.635 1.00 0.00 49 ALA A CA 14
ATOM 26206 C C . ALA A 1 49 ? -4.117 12.082 -4.226 1.00 0.00 49 ALA A C 14
ATOM 26207 O O . ALA A 1 49 ? -4.635 12.603 -3.232 1.00 0.00 49 ALA A O 14
ATOM 26214 N N . LYS A 1 50 ? -4.752 11.198 -5.008 1.00 0.00 50 LYS A N 14
ATOM 26215 C CA . LYS A 1 50 ? -6.171 10.846 -4.844 1.00 0.00 50 LYS A CA 14
ATOM 26216 C C . LYS A 1 50 ? -6.403 9.867 -3.680 1.00 0.00 50 LYS A C 14
ATOM 26217 O O . LYS A 1 50 ? -7.550 9.689 -3.253 1.00 0.00 50 LYS A O 14
ATOM 26236 N N . LEU A 1 51 ? -5.318 9.244 -3.157 1.00 0.00 51 LEU A N 14
ATOM 26237 C CA . LEU A 1 51 ? -5.412 8.320 -2.003 1.00 0.00 51 LEU A CA 14
ATOM 26238 C C . LEU A 1 51 ? -5.865 9.088 -0.740 1.00 0.00 51 LEU A C 14
ATOM 26239 O O . LEU A 1 51 ? -5.064 9.758 -0.087 1.00 0.00 51 LEU A O 14
ATOM 26255 N N . THR A 1 52 ? -7.175 9.026 -0.464 1.00 0.00 52 THR A N 14
ATOM 26256 C CA . THR A 1 52 ? -7.792 9.577 0.761 1.00 0.00 52 THR A CA 14
ATOM 26257 C C . THR A 1 52 ? -8.160 8.424 1.732 1.00 0.00 52 THR A C 14
ATOM 26258 O O . THR A 1 52 ? -7.989 7.239 1.397 1.00 0.00 52 THR A O 14
ATOM 26269 N N . SER A 1 53 ? -8.673 8.784 2.925 1.00 0.00 53 SER A N 14
ATOM 26270 C CA . SER A 1 53 ? -9.081 7.819 3.974 1.00 0.00 53 SER A CA 14
ATOM 26271 C C . SER A 1 53 ? -10.261 6.934 3.507 1.00 0.00 53 SER A C 14
ATOM 26272 O O . SER A 1 53 ? -10.466 5.834 4.033 1.00 0.00 53 SER A O 14
ATOM 26280 N N . LEU A 1 54 ? -11.031 7.431 2.518 1.00 0.00 54 LEU A N 14
ATOM 26281 C CA . LEU A 1 54 ? -12.130 6.669 1.895 1.00 0.00 54 LEU A CA 14
ATOM 26282 C C . LEU A 1 54 ? -11.571 5.545 0.999 1.00 0.00 54 LEU A C 14
ATOM 26283 O O . LEU A 1 54 ? -12.146 4.465 0.937 1.00 0.00 54 LEU A O 14
ATOM 26299 N N . HIS A 1 55 ? -10.432 5.806 0.318 1.00 0.00 55 HIS A N 14
ATOM 26300 C CA . HIS A 1 55 ? -9.729 4.776 -0.500 1.00 0.00 55 HIS A CA 14
ATOM 26301 C C . HIS A 1 55 ? -9.172 3.656 0.385 1.00 0.00 55 HIS A C 14
ATOM 26302 O O . HIS A 1 55 ? -9.065 2.505 -0.043 1.00 0.00 55 HIS A O 14
ATOM 26317 N N . MET A 1 56 ? -8.830 4.022 1.624 1.00 0.00 56 MET A N 14
ATOM 26318 C CA . MET A 1 56 ? -8.377 3.077 2.649 1.00 0.00 56 MET A CA 14
ATOM 26319 C C . MET A 1 56 ? -9.558 2.219 3.135 1.00 0.00 56 MET A C 14
ATOM 26320 O O . MET A 1 56 ? -9.432 1.005 3.277 1.00 0.00 56 MET A O 14
ATOM 26334 N N . GLN A 1 57 ? -10.711 2.882 3.363 1.00 0.00 57 GLN A N 14
ATOM 26335 C CA . GLN A 1 57 ? -11.936 2.228 3.857 1.00 0.00 57 GLN A CA 14
ATOM 26336 C C . GLN A 1 57 ? -12.441 1.182 2.844 1.00 0.00 57 GLN A C 14
ATOM 26337 O O . GLN A 1 57 ? -12.678 0.029 3.206 1.00 0.00 57 GLN A O 14
ATOM 26351 N N . ASN A 1 58 ? -12.548 1.606 1.570 1.00 0.00 58 ASN A N 14
ATOM 26352 C CA . ASN A 1 58 ? -12.988 0.751 0.439 1.00 0.00 58 ASN A CA 14
ATOM 26353 C C . ASN A 1 58 ? -12.044 -0.447 0.263 1.00 0.00 58 ASN A C 14
ATOM 26354 O O . ASN A 1 58 ? -12.477 -1.556 -0.075 1.00 0.00 58 ASN A O 14
ATOM 26365 N N . TYR A 1 59 ? -10.747 -0.200 0.518 1.00 0.00 59 TYR A N 14
ATOM 26366 C CA . TYR A 1 59 ? -9.703 -1.227 0.433 1.00 0.00 59 TYR A CA 14
ATOM 26367 C C . TYR A 1 59 ? -9.930 -2.306 1.517 1.00 0.00 59 TYR A C 14
ATOM 26368 O O . TYR A 1 59 ? -9.968 -3.488 1.204 1.00 0.00 59 TYR A O 14
ATOM 26386 N N . VAL A 1 60 ? -10.150 -1.871 2.772 1.00 0.00 60 VAL A N 14
ATOM 26387 C CA . VAL A 1 60 ? -10.349 -2.785 3.930 1.00 0.00 60 VAL A CA 14
ATOM 26388 C C . VAL A 1 60 ? -11.639 -3.621 3.776 1.00 0.00 60 VAL A C 14
ATOM 26389 O O . VAL A 1 60 ? -11.667 -4.819 4.122 1.00 0.00 60 VAL A O 14
ATOM 26402 N N . ASN A 1 61 ? -12.682 -2.981 3.218 1.00 0.00 61 ASN A N 14
ATOM 26403 C CA . ASN A 1 61 ? -13.985 -3.624 2.962 1.00 0.00 61 ASN A CA 14
ATOM 26404 C C . ASN A 1 61 ? -13.821 -4.764 1.941 1.00 0.00 61 ASN A C 14
ATOM 26405 O O . ASN A 1 61 ? -14.386 -5.853 2.116 1.00 0.00 61 ASN A O 14
ATOM 26416 N N . SER A 1 62 ? -12.999 -4.518 0.896 1.00 0.00 62 SER A N 14
ATOM 26417 C CA . SER A 1 62 ? -12.745 -5.514 -0.160 1.00 0.00 62 SER A CA 14
ATOM 26418 C C . SER A 1 62 ? -11.870 -6.676 0.366 1.00 0.00 62 SER A C 14
ATOM 26419 O O . SER A 1 62 ? -12.082 -7.810 -0.038 1.00 0.00 62 SER A O 14
ATOM 26427 N N . LEU A 1 63 ? -10.922 -6.390 1.303 1.00 0.00 63 LEU A N 14
ATOM 26428 C CA . LEU A 1 63 ? -10.029 -7.433 1.911 1.00 0.00 63 LEU A CA 14
ATOM 26429 C C . LEU A 1 63 ? -10.853 -8.485 2.669 1.00 0.00 63 LEU A C 14
ATOM 26430 O O . LEU A 1 63 ? -10.565 -9.693 2.622 1.00 0.00 63 LEU A O 14
ATOM 26446 N N . ARG A 1 64 ? -11.878 -7.981 3.366 1.00 0.00 64 ARG A N 14
ATOM 26447 C CA . ARG A 1 64 ? -12.827 -8.791 4.141 1.00 0.00 64 ARG A CA 14
ATOM 26448 C C . ARG A 1 64 ? -13.668 -9.677 3.191 1.00 0.00 64 ARG A C 14
ATOM 26449 O O . ARG A 1 64 ? -13.961 -10.837 3.495 1.00 0.00 64 ARG A O 14
ATOM 26470 N N . ASP A 1 65 ? -14.010 -9.118 2.019 1.00 0.00 65 ASP A N 14
ATOM 26471 C CA . ASP A 1 65 ? -14.794 -9.821 0.986 1.00 0.00 65 ASP A CA 14
ATOM 26472 C C . ASP A 1 65 ? -13.913 -10.833 0.211 1.00 0.00 65 ASP A C 14
ATOM 26473 O O . ASP A 1 65 ? -14.411 -11.843 -0.291 1.00 0.00 65 ASP A O 14
ATOM 26482 N N . GLU A 1 66 ? -12.594 -10.559 0.151 1.00 0.00 66 GLU A N 14
ATOM 26483 C CA . GLU A 1 66 ? -11.593 -11.467 -0.450 1.00 0.00 66 GLU A CA 14
ATOM 26484 C C . GLU A 1 66 ? -11.323 -12.666 0.478 1.00 0.00 66 GLU A C 14
ATOM 26485 O O . GLU A 1 66 ? -10.849 -13.713 0.023 1.00 0.00 66 GLU A O 14
ATOM 26497 N N . GLY A 1 67 ? -11.624 -12.487 1.777 1.00 0.00 67 GLY A N 14
ATOM 26498 C CA . GLY A 1 67 ? -11.421 -13.528 2.782 1.00 0.00 67 GLY A CA 14
ATOM 26499 C C . GLY A 1 67 ? -9.958 -13.756 3.128 1.00 0.00 67 GLY A C 14
ATOM 26500 O O . GLY A 1 67 ? -9.537 -14.894 3.375 1.00 0.00 67 GLY A O 14
ATOM 26504 N N . LEU A 1 68 ? -9.180 -12.664 3.121 1.00 0.00 68 LEU A N 14
ATOM 26505 C CA . LEU A 1 68 ? -7.766 -12.683 3.539 1.00 0.00 68 LEU A CA 14
ATOM 26506 C C . LEU A 1 68 ? -7.678 -12.873 5.064 1.00 0.00 68 LEU A C 14
ATOM 26507 O O . LEU A 1 68 ? -8.545 -12.382 5.802 1.00 0.00 68 LEU A O 14
ATOM 26523 N N . LYS A 1 69 ? -6.631 -13.577 5.529 1.00 0.00 69 LYS A N 14
ATOM 26524 C CA . LYS A 1 69 ? -6.412 -13.810 6.968 1.00 0.00 69 LYS A CA 14
ATOM 26525 C C . LYS A 1 69 ? -5.951 -12.506 7.648 1.00 0.00 69 LYS A C 14
ATOM 26526 O O . LYS A 1 69 ? -5.402 -11.624 6.978 1.00 0.00 69 LYS A O 14
ATOM 26545 N N . ARG A 1 70 ? -6.187 -12.395 8.973 1.00 0.00 70 ARG A N 14
ATOM 26546 C CA . ARG A 1 70 ? -5.905 -11.163 9.761 1.00 0.00 70 ARG A CA 14
ATOM 26547 C C . ARG A 1 70 ? -4.446 -10.680 9.575 1.00 0.00 70 ARG A C 14
ATOM 26548 O O . ARG A 1 70 ? -4.182 -9.474 9.529 1.00 0.00 70 ARG A O 14
ATOM 26569 N N . GLY A 1 71 ? -3.524 -11.656 9.440 1.00 0.00 71 GLY A N 14
ATOM 26570 C CA . GLY A 1 71 ? -2.118 -11.381 9.177 1.00 0.00 71 GLY A CA 14
ATOM 26571 C C . GLY A 1 71 ? -1.891 -10.694 7.840 1.00 0.00 71 GLY A C 14
ATOM 26572 O O . GLY A 1 71 ? -1.267 -9.648 7.786 1.00 0.00 71 GLY A O 14
ATOM 26576 N N . THR A 1 72 ? -2.442 -11.291 6.767 1.00 0.00 72 THR A N 14
ATOM 26577 C CA . THR A 1 72 ? -2.325 -10.755 5.395 1.00 0.00 72 THR A CA 14
ATOM 26578 C C . THR A 1 72 ? -2.933 -9.341 5.294 1.00 0.00 72 THR A C 14
ATOM 26579 O O . THR A 1 72 ? -2.296 -8.439 4.755 1.00 0.00 72 THR A O 14
ATOM 26590 N N . ILE A 1 73 ? -4.153 -9.161 5.863 1.00 0.00 73 ILE A N 14
ATOM 26591 C CA . ILE A 1 73 ? -4.855 -7.859 5.896 1.00 0.00 73 ILE A CA 14
ATOM 26592 C C . ILE A 1 73 ? -3.971 -6.785 6.554 1.00 0.00 73 ILE A C 14
ATOM 26593 O O . ILE A 1 73 ? -3.765 -5.719 5.987 1.00 0.00 73 ILE A O 14
ATOM 26609 N N . GLU A 1 74 ? -3.408 -7.116 7.726 1.00 0.00 74 GLU A N 14
ATOM 26610 C CA . GLU A 1 74 ? -2.579 -6.176 8.494 1.00 0.00 74 GLU A CA 14
ATOM 26611 C C . GLU A 1 74 ? -1.283 -5.822 7.736 1.00 0.00 74 GLU A C 14
ATOM 26612 O O . GLU A 1 74 ? -0.935 -4.647 7.627 1.00 0.00 74 GLU A O 14
ATOM 26624 N N . LYS A 1 75 ? -0.614 -6.848 7.166 1.00 0.00 75 LYS A N 14
ATOM 26625 C CA . LYS A 1 75 ? 0.715 -6.689 6.533 1.00 0.00 75 LYS A CA 14
ATOM 26626 C C . LYS A 1 75 ? 0.634 -5.818 5.276 1.00 0.00 75 LYS A C 14
ATOM 26627 O O . LYS A 1 75 ? 1.462 -4.928 5.099 1.00 0.00 75 LYS A O 14
ATOM 26646 N N . ILE A 1 76 ? -0.382 -6.060 4.433 1.00 0.00 76 ILE A N 14
ATOM 26647 C CA . ILE A 1 76 ? -0.541 -5.328 3.164 1.00 0.00 76 ILE A CA 14
ATOM 26648 C C . ILE A 1 76 ? -0.873 -3.848 3.437 1.00 0.00 76 ILE A C 14
ATOM 26649 O O . ILE A 1 76 ? -0.457 -2.970 2.681 1.00 0.00 76 ILE A O 14
ATOM 26665 N N . ILE A 1 77 ? -1.589 -3.593 4.554 1.00 0.00 77 ILE A N 14
ATOM 26666 C CA . ILE A 1 77 ? -1.816 -2.233 5.065 1.00 0.00 77 ILE A CA 14
ATOM 26667 C C . ILE A 1 77 ? -0.469 -1.595 5.472 1.00 0.00 77 ILE A C 14
ATOM 26668 O O . ILE A 1 77 ? -0.204 -0.448 5.116 1.00 0.00 77 ILE A O 14
ATOM 26684 N N . LYS A 1 78 ? 0.384 -2.365 6.189 1.00 0.00 78 LYS A N 14
ATOM 26685 C CA . LYS A 1 78 ? 1.722 -1.896 6.654 1.00 0.00 78 LYS A CA 14
ATOM 26686 C C . LYS A 1 78 ? 2.618 -1.487 5.469 1.00 0.00 78 LYS A C 14
ATOM 26687 O O . LYS A 1 78 ? 3.412 -0.537 5.578 1.00 0.00 78 LYS A O 14
ATOM 26706 N N . VAL A 1 79 ? 2.497 -2.233 4.357 1.00 0.00 79 VAL A N 14
ATOM 26707 C CA . VAL A 1 79 ? 3.265 -1.983 3.122 1.00 0.00 79 VAL A CA 14
ATOM 26708 C C . VAL A 1 79 ? 2.839 -0.633 2.496 1.00 0.00 79 VAL A C 14
ATOM 26709 O O . VAL A 1 79 ? 3.687 0.168 2.083 1.00 0.00 79 VAL A O 14
ATOM 26722 N N . ILE A 1 80 ? 1.512 -0.382 2.493 1.00 0.00 80 ILE A N 14
ATOM 26723 C CA . ILE A 1 80 ? 0.929 0.889 2.011 1.00 0.00 80 ILE A CA 14
ATOM 26724 C C . ILE A 1 80 ? 1.360 2.056 2.925 1.00 0.00 80 ILE A C 14
ATOM 26725 O O . ILE A 1 80 ? 1.683 3.134 2.438 1.00 0.00 80 ILE A O 14
ATOM 26741 N N . ARG A 1 81 ? 1.389 1.798 4.250 1.00 0.00 81 ARG A N 14
ATOM 26742 C CA . ARG A 1 81 ? 1.781 2.793 5.272 1.00 0.00 81 ARG A CA 14
ATOM 26743 C C . ARG A 1 81 ? 3.223 3.267 5.039 1.00 0.00 81 ARG A C 14
ATOM 26744 O O . ARG A 1 81 ? 3.478 4.464 4.966 1.00 0.00 81 ARG A O 14
ATOM 26765 N N . ASN A 1 82 ? 4.145 2.305 4.859 1.00 0.00 82 ASN A N 14
ATOM 26766 C CA . ASN A 1 82 ? 5.584 2.602 4.686 1.00 0.00 82 ASN A CA 14
ATOM 26767 C C . ASN A 1 82 ? 5.842 3.287 3.331 1.00 0.00 82 ASN A C 14
ATOM 26768 O O . ASN A 1 82 ? 6.752 4.124 3.204 1.00 0.00 82 ASN A O 14
ATOM 26779 N N . SER A 1 83 ? 5.028 2.922 2.330 1.00 0.00 83 SER A N 14
ATOM 26780 C CA . SER A 1 83 ? 5.072 3.534 0.997 1.00 0.00 83 SER A CA 14
ATOM 26781 C C . SER A 1 83 ? 4.657 5.018 1.074 1.00 0.00 83 SER A C 14
ATOM 26782 O O . SER A 1 83 ? 5.347 5.894 0.549 1.00 0.00 83 SER A O 14
ATOM 26790 N N . LEU A 1 84 ? 3.542 5.290 1.782 1.00 0.00 84 LEU A N 14
ATOM 26791 C CA . LEU A 1 84 ? 3.014 6.659 1.956 1.00 0.00 84 LEU A CA 14
ATOM 26792 C C . LEU A 1 84 ? 3.936 7.511 2.848 1.00 0.00 84 LEU A C 14
ATOM 26793 O O . LEU A 1 84 ? 3.968 8.727 2.701 1.00 0.00 84 LEU A O 14
ATOM 26809 N N . GLU A 1 85 ? 4.690 6.862 3.759 1.00 0.00 85 GLU A N 14
ATOM 26810 C CA . GLU A 1 85 ? 5.724 7.534 4.581 1.00 0.00 85 GLU A CA 14
ATOM 26811 C C . GLU A 1 85 ? 6.835 8.105 3.692 1.00 0.00 85 GLU A C 14
ATOM 26812 O O . GLU A 1 85 ? 7.244 9.266 3.844 1.00 0.00 85 GLU A O 14
ATOM 26824 N N . HIS A 1 86 ? 7.283 7.285 2.736 1.00 0.00 86 HIS A N 14
ATOM 26825 C CA . HIS A 1 86 ? 8.331 7.667 1.774 1.00 0.00 86 HIS A CA 14
ATOM 26826 C C . HIS A 1 86 ? 7.801 8.770 0.830 1.00 0.00 86 HIS A C 14
ATOM 26827 O O . HIS A 1 86 ? 8.555 9.637 0.392 1.00 0.00 86 HIS A O 14
ATOM 26842 N N . ALA A 1 87 ? 6.481 8.734 0.565 1.00 0.00 87 ALA A N 14
ATOM 26843 C CA . ALA A 1 87 ? 5.791 9.723 -0.284 1.00 0.00 87 ALA A CA 14
ATOM 26844 C C . ALA A 1 87 ? 5.690 11.100 0.412 1.00 0.00 87 ALA A C 14
ATOM 26845 O O . ALA A 1 87 ? 5.832 12.135 -0.243 1.00 0.00 87 ALA A O 14
ATOM 26852 N N . ILE A 1 88 ? 5.428 11.105 1.740 1.00 0.00 88 ILE A N 14
ATOM 26853 C CA . ILE A 1 88 ? 5.412 12.353 2.551 1.00 0.00 88 ILE A CA 14
ATOM 26854 C C . ILE A 1 88 ? 6.822 12.987 2.569 1.00 0.00 88 ILE A C 14
ATOM 26855 O O . ILE A 1 88 ? 6.977 14.216 2.485 1.00 0.00 88 ILE A O 14
ATOM 26871 N N . ASP A 1 89 ? 7.838 12.117 2.676 1.00 0.00 89 ASP A N 14
ATOM 26872 C CA . ASP A 1 89 ? 9.256 12.519 2.704 1.00 0.00 89 ASP A CA 14
ATOM 26873 C C . ASP A 1 89 ? 9.672 13.177 1.375 1.00 0.00 89 ASP A C 14
ATOM 26874 O O . ASP A 1 89 ? 10.406 14.163 1.364 1.00 0.00 89 ASP A O 14
ATOM 26883 N N . LEU A 1 90 ? 9.153 12.641 0.260 1.00 0.00 90 LEU A N 14
ATOM 26884 C CA . LEU A 1 90 ? 9.402 13.185 -1.095 1.00 0.00 90 LEU A CA 14
ATOM 26885 C C . LEU A 1 90 ? 8.484 14.395 -1.409 1.00 0.00 90 LEU A C 14
ATOM 26886 O O . LEU A 1 90 ? 8.608 15.001 -2.485 1.00 0.00 90 LEU A O 14
ATOM 26902 N N . GLU A 1 91 ? 7.571 14.729 -0.466 1.00 0.00 91 GLU A N 14
ATOM 26903 C CA . GLU A 1 91 ? 6.579 15.827 -0.603 1.00 0.00 91 GLU A CA 14
ATOM 26904 C C . GLU A 1 91 ? 5.585 15.558 -1.760 1.00 0.00 91 GLU A C 14
ATOM 26905 O O . GLU A 1 91 ? 5.004 16.491 -2.329 1.00 0.00 91 GLU A O 14
ATOM 26917 N N . LEU A 1 92 ? 5.389 14.270 -2.078 1.00 0.00 92 LEU A N 14
ATOM 26918 C CA . LEU A 1 92 ? 4.361 13.812 -3.021 1.00 0.00 92 LEU A CA 14
ATOM 26919 C C . LEU A 1 92 ? 2.974 14.046 -2.391 1.00 0.00 92 LEU A C 14
ATOM 26920 O O . LEU A 1 92 ? 2.088 14.654 -3.003 1.00 0.00 92 LEU A O 14
ATOM 26936 N N . ILE A 1 93 ? 2.830 13.613 -1.122 1.00 0.00 93 ILE A N 14
ATOM 26937 C CA . ILE A 1 93 ? 1.595 13.798 -0.330 1.00 0.00 93 ILE A CA 14
ATOM 26938 C C . ILE A 1 93 ? 1.949 14.478 1.005 1.00 0.00 93 ILE A C 14
ATOM 26939 O O . ILE A 1 93 ? 3.117 14.486 1.416 1.00 0.00 93 ILE A O 14
ATOM 26955 N N . THR A 1 94 ? 0.940 15.063 1.666 1.00 0.00 94 THR A N 14
ATOM 26956 C CA . THR A 1 94 ? 1.121 15.781 2.937 1.00 0.00 94 THR A CA 14
ATOM 26957 C C . THR A 1 94 ? 0.837 14.868 4.151 1.00 0.00 94 THR A C 14
ATOM 26958 O O . THR A 1 94 ? 1.360 15.112 5.244 1.00 0.00 94 THR A O 14
ATOM 26969 N N . LYS A 1 95 ? 0.031 13.803 3.947 1.00 0.00 95 LYS A N 14
ATOM 26970 C CA . LYS A 1 95 ? -0.473 12.960 5.048 1.00 0.00 95 LYS A CA 14
ATOM 26971 C C . LYS A 1 95 ? -0.601 11.486 4.612 1.00 0.00 95 LYS A C 14
ATOM 26972 O O . LYS A 1 95 ? -1.115 11.193 3.533 1.00 0.00 95 LYS A O 14
ATOM 26991 N N . ASN A 1 96 ? -0.112 10.580 5.476 1.00 0.00 96 ASN A N 14
ATOM 26992 C CA . ASN A 1 96 ? -0.246 9.129 5.307 1.00 0.00 96 ASN A CA 14
ATOM 26993 C C . ASN A 1 96 ? -1.679 8.731 5.692 1.00 0.00 96 ASN A C 14
ATOM 26994 O O . ASN A 1 96 ? -1.994 8.607 6.881 1.00 0.00 96 ASN A O 14
ATOM 27005 N N . VAL A 1 97 ? -2.545 8.569 4.688 1.00 0.00 97 VAL A N 14
ATOM 27006 C CA . VAL A 1 97 ? -3.954 8.203 4.907 1.00 0.00 97 VAL A CA 14
ATOM 27007 C C . VAL A 1 97 ? -4.089 6.739 5.393 1.00 0.00 97 VAL A C 14
ATOM 27008 O O . VAL A 1 97 ? -5.102 6.375 5.995 1.00 0.00 97 VAL A O 14
ATOM 27021 N N . ALA A 1 98 ? -3.023 5.929 5.192 1.00 0.00 98 ALA A N 14
ATOM 27022 C CA . ALA A 1 98 ? -3.003 4.501 5.587 1.00 0.00 98 ALA A CA 14
ATOM 27023 C C . ALA A 1 98 ? -2.571 4.346 7.052 1.00 0.00 98 ALA A C 14
ATOM 27024 O O . ALA A 1 98 ? -2.726 3.271 7.645 1.00 0.00 98 ALA A O 14
ATOM 27031 N N . ALA A 1 99 ? -2.008 5.424 7.634 1.00 0.00 99 ALA A N 14
ATOM 27032 C CA . ALA A 1 99 ? -1.653 5.485 9.068 1.00 0.00 99 ALA A CA 14
ATOM 27033 C C . ALA A 1 99 ? -2.919 5.441 9.946 1.00 0.00 99 ALA A C 14
ATOM 27034 O O . ALA A 1 99 ? -2.882 4.968 11.083 1.00 0.00 99 ALA A O 14
ATOM 27041 N N . LYS A 1 100 ? -4.041 5.930 9.380 1.00 0.00 100 LYS A N 14
ATOM 27042 C CA . LYS A 1 100 ? -5.368 5.876 10.022 1.00 0.00 100 LYS A CA 14
ATOM 27043 C C . LYS A 1 100 ? -6.017 4.482 9.849 1.00 0.00 100 LYS A C 14
ATOM 27044 O O . LYS A 1 100 ? -7.054 4.192 10.459 1.00 0.00 100 LYS A O 14
ATOM 27063 N N . THR A 1 101 ? -5.401 3.637 9.008 1.00 0.00 101 THR A N 14
ATOM 27064 C CA . THR A 1 101 ? -5.887 2.286 8.721 1.00 0.00 101 THR A CA 14
ATOM 27065 C C . THR A 1 101 ? -5.187 1.276 9.635 1.00 0.00 101 THR A C 14
ATOM 27066 O O . THR A 1 101 ? -4.001 0.984 9.449 1.00 0.00 101 THR A O 14
ATOM 27077 N N . LYS A 1 102 ? -5.910 0.792 10.646 1.00 0.00 102 LYS A N 14
ATOM 27078 C CA . LYS A 1 102 ? -5.450 -0.297 11.520 1.00 0.00 102 LYS A CA 14
ATOM 27079 C C . LYS A 1 102 ? -6.185 -1.597 11.162 1.00 0.00 102 LYS A C 14
ATOM 27080 O O . LYS A 1 102 ? -7.211 -1.570 10.457 1.00 0.00 102 LYS A O 14
ATOM 27099 N N . LEU A 1 103 ? -5.643 -2.727 11.650 1.00 0.00 103 LEU A N 14
ATOM 27100 C CA . LEU A 1 103 ? -6.270 -4.053 11.502 1.00 0.00 103 LEU A CA 14
ATOM 27101 C C . LEU A 1 103 ? -7.614 -4.066 12.278 1.00 0.00 103 LEU A C 14
ATOM 27102 O O . LEU A 1 103 ? -7.626 -3.728 13.472 1.00 0.00 103 LEU A O 14
ATOM 27118 N N . PRO A 1 104 ? -8.769 -4.402 11.598 1.00 0.00 104 PRO A N 14
ATOM 27119 C CA . PRO A 1 104 ? -10.084 -4.620 12.269 1.00 0.00 104 PRO A CA 14
ATOM 27120 C C . PRO A 1 104 ? -10.032 -5.737 13.343 1.00 0.00 104 PRO A C 14
ATOM 27121 O O . PRO A 1 104 ? -8.993 -6.392 13.534 1.00 0.00 104 PRO A O 14
ATOM 27132 N N . LYS A 1 105 ? -11.163 -5.948 14.046 1.00 0.00 105 LYS A N 14
ATOM 27133 C CA . LYS A 1 105 ? -11.289 -7.033 15.042 1.00 0.00 105 LYS A CA 14
ATOM 27134 C C . LYS A 1 105 ? -11.453 -8.407 14.331 1.00 0.00 105 LYS A C 14
ATOM 27135 O O . LYS A 1 105 ? -12.543 -8.999 14.263 1.00 0.00 105 LYS A O 14
ATOM 27154 N N . ALA A 1 106 ? -10.329 -8.871 13.768 1.00 0.00 106 ALA A N 14
ATOM 27155 C CA . ALA A 1 106 ? -10.211 -10.155 13.057 1.00 0.00 106 ALA A CA 14
ATOM 27156 C C . ALA A 1 106 ? -9.289 -11.109 13.850 1.00 0.00 106 ALA A C 14
ATOM 27157 O O . ALA A 1 106 ? -8.946 -12.200 13.383 1.00 0.00 106 ALA A O 14
ATOM 27164 N N . ASP A 1 107 ? -8.914 -10.676 15.071 1.00 0.00 107 ASP A N 14
ATOM 27165 C CA . ASP A 1 107 ? -7.997 -11.402 15.967 1.00 0.00 107 ASP A CA 14
ATOM 27166 C C . ASP A 1 107 ? -8.736 -11.744 17.271 1.00 0.00 107 ASP A C 14
ATOM 27167 O O . ASP A 1 107 ? -9.597 -10.980 17.719 1.00 0.00 107 ASP A O 14
ATOM 27176 N N . LYS A 1 108 ? -8.411 -12.897 17.872 1.00 0.00 108 LYS A N 14
ATOM 27177 C CA . LYS A 1 108 ? -8.959 -13.297 19.177 1.00 0.00 108 LYS A CA 14
ATOM 27178 C C . LYS A 1 108 ? -7.842 -13.231 20.224 1.00 0.00 108 LYS A C 14
ATOM 27179 O O . LYS A 1 108 ? -6.776 -13.831 20.045 1.00 0.00 108 LYS A O 14
ATOM 27198 N N . GLU A 1 109 ? -8.086 -12.465 21.298 1.00 0.00 109 GLU A N 14
ATOM 27199 C CA . GLU A 1 109 ? -7.108 -12.237 22.374 1.00 0.00 109 GLU A CA 14
ATOM 27200 C C . GLU A 1 109 ? -7.301 -13.273 23.501 1.00 0.00 109 GLU A C 14
ATOM 27201 O O . GLU A 1 109 ? -8.418 -13.729 23.745 1.00 0.00 109 GLU A O 14
ATOM 27213 N N . GLU A 1 110 ? -6.192 -13.641 24.177 1.00 0.00 110 GLU A N 14
ATOM 27214 C CA . GLU A 1 110 ? -6.187 -14.637 25.276 1.00 0.00 110 GLU A CA 14
ATOM 27215 C C . GLU A 1 110 ? -5.469 -14.062 26.522 1.00 0.00 110 GLU A C 14
ATOM 27216 O O . GLU A 1 110 ? -4.694 -14.757 27.191 1.00 0.00 110 GLU A O 14
ATOM 27228 N N . LEU A 1 111 ? -5.763 -12.786 26.839 1.00 0.00 111 LEU A N 14
ATOM 27229 C CA . LEU A 1 111 ? -5.261 -12.123 28.074 1.00 0.00 111 LEU A CA 14
ATOM 27230 C C . LEU A 1 111 ? -6.260 -12.318 29.223 1.00 0.00 111 LEU A C 14
ATOM 27231 O O . LEU A 1 111 ? -5.891 -12.271 30.405 1.00 0.00 111 LEU A O 14
ATOM 27247 N N . GLU A 1 112 ? -7.516 -12.562 28.835 1.00 0.00 112 GLU A N 14
ATOM 27248 C CA . GLU A 1 112 ? -8.677 -12.588 29.728 1.00 0.00 112 GLU A CA 14
ATOM 27249 C C . GLU A 1 112 ? -8.604 -13.841 30.617 1.00 0.00 112 GLU A C 14
ATOM 27250 O O . GLU A 1 112 ? -8.945 -14.945 30.181 1.00 0.00 112 GLU A O 14
ATOM 27262 N N . HIS A 1 113 ? -8.104 -13.659 31.850 1.00 0.00 113 HIS A N 14
ATOM 27263 C CA . HIS A 1 113 ? -7.816 -14.756 32.785 1.00 0.00 113 HIS A CA 14
ATOM 27264 C C . HIS A 1 113 ? -8.034 -14.251 34.230 1.00 0.00 113 HIS A C 14
ATOM 27265 O O . HIS A 1 113 ? -8.223 -13.044 34.441 1.00 0.00 113 HIS A O 14
ATOM 27280 N N . HIS A 1 114 ? -8.008 -15.175 35.218 1.00 0.00 114 HIS A N 14
ATOM 27281 C CA . HIS A 1 114 ? -8.238 -14.847 36.657 1.00 0.00 114 HIS A CA 14
ATOM 27282 C C . HIS A 1 114 ? -7.256 -13.758 37.171 1.00 0.00 114 HIS A C 14
ATOM 27283 O O . HIS A 1 114 ? -7.589 -12.975 38.072 1.00 0.00 114 HIS A O 14
ATOM 27298 N N . HIS A 1 115 ? -6.042 -13.740 36.600 1.00 0.00 115 HIS A N 14
ATOM 27299 C CA . HIS A 1 115 ? -5.054 -12.660 36.787 1.00 0.00 115 HIS A CA 14
ATOM 27300 C C . HIS A 1 115 ? -4.639 -12.103 35.418 1.00 0.00 115 HIS A C 14
ATOM 27301 O O . HIS A 1 115 ? -4.960 -12.693 34.374 1.00 0.00 115 HIS A O 14
ATOM 27316 N N . HIS A 1 116 ? -3.955 -10.946 35.436 1.00 0.00 116 HIS A N 14
ATOM 27317 C CA . HIS A 1 116 ? -3.482 -10.244 34.217 1.00 0.00 116 HIS A CA 14
ATOM 27318 C C . HIS A 1 116 ? -2.033 -9.765 34.379 1.00 0.00 116 HIS A C 14
ATOM 27319 O O . HIS A 1 116 ? -1.492 -9.719 35.494 1.00 0.00 116 HIS A O 14
ATOM 27334 N N . HIS A 1 117 ? -1.415 -9.431 33.235 1.00 0.00 117 HIS A N 14
ATOM 27335 C CA . HIS A 1 117 ? -0.049 -8.882 33.157 1.00 0.00 117 HIS A CA 14
ATOM 27336 C C . HIS A 1 117 ? -0.096 -7.413 32.699 1.00 0.00 117 HIS A C 14
ATOM 27337 O O . HIS A 1 117 ? -1.124 -6.941 32.187 1.00 0.00 117 HIS A O 14
ATOM 27352 N N . HIS A 1 118 ? 1.032 -6.710 32.880 1.00 0.00 118 HIS A N 14
ATOM 27353 C CA . HIS A 1 118 ? 1.195 -5.307 32.481 1.00 0.00 118 HIS A CA 14
ATOM 27354 C C . HIS A 1 118 ? 2.700 -5.050 32.257 1.00 0.00 118 HIS A C 14
ATOM 27355 O O . HIS A 1 118 ? 3.452 -4.988 33.253 1.00 0.00 118 HIS A O 14
ATOM 27371 N N . MET A 1 1 ? 9.839 23.705 -15.258 1.00 0.00 1 MET A N 15
ATOM 27372 C CA . MET A 1 1 ? 8.725 22.867 -15.754 1.00 0.00 1 MET A CA 15
ATOM 27373 C C . MET A 1 1 ? 9.037 21.368 -15.528 1.00 0.00 1 MET A C 15
ATOM 27374 O O . MET A 1 1 ? 10.067 20.854 -16.001 1.00 0.00 1 MET A O 15
ATOM 27390 N N . GLU A 1 2 ? 8.159 20.685 -14.763 1.00 0.00 2 GLU A N 15
ATOM 27391 C CA . GLU A 1 2 ? 8.207 19.226 -14.559 1.00 0.00 2 GLU A CA 15
ATOM 27392 C C . GLU A 1 2 ? 6.918 18.780 -13.829 1.00 0.00 2 GLU A C 15
ATOM 27393 O O . GLU A 1 2 ? 6.819 18.952 -12.609 1.00 0.00 2 GLU A O 15
ATOM 27405 N N . PRO A 1 3 ? 5.893 18.231 -14.565 1.00 0.00 3 PRO A N 15
ATOM 27406 C CA . PRO A 1 3 ? 4.625 17.784 -13.952 1.00 0.00 3 PRO A CA 15
ATOM 27407 C C . PRO A 1 3 ? 4.802 16.422 -13.254 1.00 0.00 3 PRO A C 15
ATOM 27408 O O . PRO A 1 3 ? 5.292 15.465 -13.870 1.00 0.00 3 PRO A O 15
ATOM 27419 N N . SER A 1 4 ? 4.441 16.347 -11.961 1.00 0.00 4 SER A N 15
ATOM 27420 C CA . SER A 1 4 ? 4.578 15.114 -11.180 1.00 0.00 4 SER A CA 15
ATOM 27421 C C . SER A 1 4 ? 3.595 14.058 -11.728 1.00 0.00 4 SER A C 15
ATOM 27422 O O . SER A 1 4 ? 4.015 13.129 -12.439 1.00 0.00 4 SER A O 15
ATOM 27430 N N . LYS A 1 5 ? 2.289 14.241 -11.417 1.00 0.00 5 LYS A N 15
ATOM 27431 C CA . LYS A 1 5 ? 1.183 13.400 -11.946 1.00 0.00 5 LYS A CA 15
ATOM 27432 C C . LYS A 1 5 ? 1.402 11.899 -11.637 1.00 0.00 5 LYS A C 15
ATOM 27433 O O . LYS A 1 5 ? 0.896 11.023 -12.350 1.00 0.00 5 LYS A O 15
ATOM 27452 N N . LEU A 1 6 ? 2.145 11.629 -10.553 1.00 0.00 6 LEU A N 15
ATOM 27453 C CA . LEU A 1 6 ? 2.601 10.280 -10.203 1.00 0.00 6 LEU A CA 15
ATOM 27454 C C . LEU A 1 6 ? 1.434 9.410 -9.711 1.00 0.00 6 LEU A C 15
ATOM 27455 O O . LEU A 1 6 ? 0.709 9.794 -8.788 1.00 0.00 6 LEU A O 15
ATOM 27471 N N . SER A 1 7 ? 1.244 8.256 -10.373 1.00 0.00 7 SER A N 15
ATOM 27472 C CA . SER A 1 7 ? 0.318 7.219 -9.917 1.00 0.00 7 SER A CA 15
ATOM 27473 C C . SER A 1 7 ? 0.969 6.415 -8.791 1.00 0.00 7 SER A C 15
ATOM 27474 O O . SER A 1 7 ? 2.192 6.227 -8.788 1.00 0.00 7 SER A O 15
ATOM 27482 N N . TYR A 1 8 ? 0.149 5.946 -7.848 1.00 0.00 8 TYR A N 15
ATOM 27483 C CA . TYR A 1 8 ? 0.606 5.133 -6.714 1.00 0.00 8 TYR A CA 15
ATOM 27484 C C . TYR A 1 8 ? 1.245 3.815 -7.195 1.00 0.00 8 TYR A C 15
ATOM 27485 O O . TYR A 1 8 ? 2.162 3.319 -6.562 1.00 0.00 8 TYR A O 15
ATOM 27503 N N . GLY A 1 9 ? 0.783 3.308 -8.352 1.00 0.00 9 GLY A N 15
ATOM 27504 C CA . GLY A 1 9 ? 1.341 2.101 -8.966 1.00 0.00 9 GLY A CA 15
ATOM 27505 C C . GLY A 1 9 ? 2.795 2.266 -9.382 1.00 0.00 9 GLY A C 15
ATOM 27506 O O . GLY A 1 9 ? 3.658 1.480 -8.973 1.00 0.00 9 GLY A O 15
ATOM 27510 N N . GLU A 1 10 ? 3.069 3.323 -10.170 1.00 0.00 10 GLU A N 15
ATOM 27511 C CA . GLU A 1 10 ? 4.441 3.648 -10.628 1.00 0.00 10 GLU A CA 15
ATOM 27512 C C . GLU A 1 10 ? 5.332 4.067 -9.455 1.00 0.00 10 GLU A C 15
ATOM 27513 O O . GLU A 1 10 ? 6.561 3.898 -9.502 1.00 0.00 10 GLU A O 15
ATOM 27525 N N . TYR A 1 11 ? 4.691 4.623 -8.410 1.00 0.00 11 TYR A N 15
ATOM 27526 C CA . TYR A 1 11 ? 5.355 4.944 -7.152 1.00 0.00 11 TYR A CA 15
ATOM 27527 C C . TYR A 1 11 ? 5.792 3.648 -6.434 1.00 0.00 11 TYR A C 15
ATOM 27528 O O . TYR A 1 11 ? 6.897 3.592 -5.923 1.00 0.00 11 TYR A O 15
ATOM 27546 N N . LEU A 1 12 ? 4.913 2.623 -6.403 1.00 0.00 12 LEU A N 15
ATOM 27547 C CA . LEU A 1 12 ? 5.188 1.328 -5.720 1.00 0.00 12 LEU A CA 15
ATOM 27548 C C . LEU A 1 12 ? 6.347 0.575 -6.371 1.00 0.00 12 LEU A C 15
ATOM 27549 O O . LEU A 1 12 ? 7.041 -0.177 -5.697 1.00 0.00 12 LEU A O 15
ATOM 27565 N N . GLU A 1 13 ? 6.524 0.774 -7.682 1.00 0.00 13 GLU A N 15
ATOM 27566 C CA . GLU A 1 13 ? 7.669 0.229 -8.428 1.00 0.00 13 GLU A CA 15
ATOM 27567 C C . GLU A 1 13 ? 8.980 0.870 -7.943 1.00 0.00 13 GLU A C 15
ATOM 27568 O O . GLU A 1 13 ? 9.890 0.172 -7.486 1.00 0.00 13 GLU A O 15
ATOM 27580 N N . SER A 1 14 ? 9.024 2.213 -8.005 1.00 0.00 14 SER A N 15
ATOM 27581 C CA . SER A 1 14 ? 10.206 3.008 -7.624 1.00 0.00 14 SER A CA 15
ATOM 27582 C C . SER A 1 14 ? 10.539 2.851 -6.121 1.00 0.00 14 SER A C 15
ATOM 27583 O O . SER A 1 14 ? 11.715 2.840 -5.725 1.00 0.00 14 SER A O 15
ATOM 27591 N N . TRP A 1 15 ? 9.478 2.708 -5.312 1.00 0.00 15 TRP A N 15
ATOM 27592 C CA . TRP A 1 15 ? 9.568 2.461 -3.871 1.00 0.00 15 TRP A CA 15
ATOM 27593 C C . TRP A 1 15 ? 10.159 1.068 -3.629 1.00 0.00 15 TRP A C 15
ATOM 27594 O O . TRP A 1 15 ? 11.049 0.923 -2.811 1.00 0.00 15 TRP A O 15
ATOM 27615 N N . PHE A 1 16 ? 9.661 0.067 -4.381 1.00 0.00 16 PHE A N 15
ATOM 27616 C CA . PHE A 1 16 ? 10.088 -1.340 -4.246 1.00 0.00 16 PHE A CA 15
ATOM 27617 C C . PHE A 1 16 ? 11.602 -1.514 -4.490 1.00 0.00 16 PHE A C 15
ATOM 27618 O O . PHE A 1 16 ? 12.275 -2.202 -3.714 1.00 0.00 16 PHE A O 15
ATOM 27635 N N . ASN A 1 17 ? 12.113 -0.888 -5.570 1.00 0.00 17 ASN A N 15
ATOM 27636 C CA . ASN A 1 17 ? 13.548 -0.953 -5.937 1.00 0.00 17 ASN A CA 15
ATOM 27637 C C . ASN A 1 17 ? 14.438 -0.482 -4.775 1.00 0.00 17 ASN A C 15
ATOM 27638 O O . ASN A 1 17 ? 15.386 -1.181 -4.387 1.00 0.00 17 ASN A O 15
ATOM 27649 N N . THR A 1 18 ? 14.089 0.672 -4.192 1.00 0.00 18 THR A N 15
ATOM 27650 C CA . THR A 1 18 ? 14.849 1.256 -3.077 1.00 0.00 18 THR A CA 15
ATOM 27651 C C . THR A 1 18 ? 14.501 0.564 -1.727 1.00 0.00 18 THR A C 15
ATOM 27652 O O . THR A 1 18 ? 15.281 0.634 -0.775 1.00 0.00 18 THR A O 15
ATOM 27663 N N . LYS A 1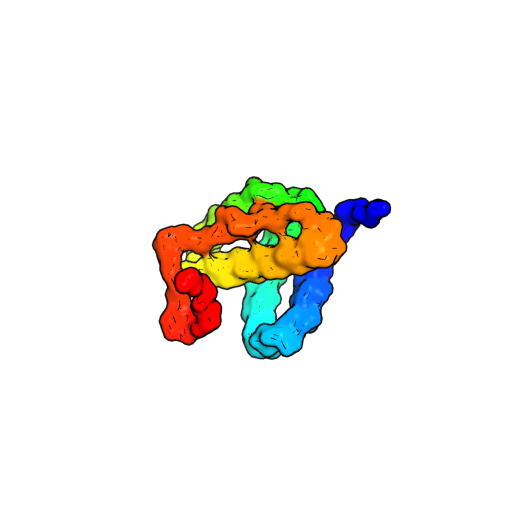 19 ? 13.344 -0.141 -1.674 1.00 0.00 19 LYS A N 15
ATOM 27664 C CA . LYS A 1 19 ? 12.853 -0.822 -0.450 1.00 0.00 19 LYS A CA 15
ATOM 27665 C C . LYS A 1 19 ? 13.658 -2.109 -0.184 1.00 0.00 19 LYS A C 15
ATOM 27666 O O . LYS A 1 19 ? 13.848 -2.499 0.969 1.00 0.00 19 LYS A O 15
ATOM 27685 N N . ARG A 1 20 ? 14.124 -2.758 -1.266 1.00 0.00 20 ARG A N 15
ATOM 27686 C CA . ARG A 1 20 ? 15.008 -3.956 -1.196 1.00 0.00 20 ARG A CA 15
ATOM 27687 C C . ARG A 1 20 ? 16.317 -3.687 -0.408 1.00 0.00 20 ARG A C 15
ATOM 27688 O O . ARG A 1 20 ? 16.995 -4.624 0.011 1.00 0.00 20 ARG A O 15
ATOM 27709 N N . HIS A 1 21 ? 16.675 -2.402 -0.250 1.00 0.00 21 HIS A N 15
ATOM 27710 C CA . HIS A 1 21 ? 17.874 -1.981 0.496 1.00 0.00 21 HIS A CA 15
ATOM 27711 C C . HIS A 1 21 ? 17.592 -1.926 2.015 1.00 0.00 21 HIS A C 15
ATOM 27712 O O . HIS A 1 21 ? 18.528 -1.984 2.820 1.00 0.00 21 HIS A O 15
ATOM 27727 N N . SER A 1 22 ? 16.303 -1.800 2.403 1.00 0.00 22 SER A N 15
ATOM 27728 C CA . SER A 1 22 ? 15.890 -1.742 3.827 1.00 0.00 22 SER A CA 15
ATOM 27729 C C . SER A 1 22 ? 15.366 -3.110 4.332 1.00 0.00 22 SER A C 15
ATOM 27730 O O . SER A 1 22 ? 15.488 -3.425 5.523 1.00 0.00 22 SER A O 15
ATOM 27738 N N . VAL A 1 23 ? 14.776 -3.913 3.418 1.00 0.00 23 VAL A N 15
ATOM 27739 C CA . VAL A 1 23 ? 14.232 -5.264 3.734 1.00 0.00 23 VAL A CA 15
ATOM 27740 C C . VAL A 1 23 ? 14.949 -6.342 2.904 1.00 0.00 23 VAL A C 15
ATOM 27741 O O . VAL A 1 23 ? 15.575 -6.032 1.885 1.00 0.00 23 VAL A O 15
ATOM 27754 N N . GLY A 1 24 ? 14.847 -7.605 3.355 1.00 0.00 24 GLY A N 15
ATOM 27755 C CA . GLY A 1 24 ? 15.431 -8.742 2.639 1.00 0.00 24 GLY A CA 15
ATOM 27756 C C . GLY A 1 24 ? 14.751 -8.996 1.299 1.00 0.00 24 GLY A C 15
ATOM 27757 O O . GLY A 1 24 ? 13.577 -8.669 1.144 1.00 0.00 24 GLY A O 15
ATOM 27761 N N . ILE A 1 25 ? 15.502 -9.567 0.341 1.00 0.00 25 ILE A N 15
ATOM 27762 C CA . ILE A 1 25 ? 15.024 -9.827 -1.043 1.00 0.00 25 ILE A CA 15
ATOM 27763 C C . ILE A 1 25 ? 13.840 -10.816 -1.060 1.00 0.00 25 ILE A C 15
ATOM 27764 O O . ILE A 1 25 ? 12.871 -10.600 -1.798 1.00 0.00 25 ILE A O 15
ATOM 27780 N N . GLN A 1 26 ? 13.927 -11.881 -0.234 1.00 0.00 26 GLN A N 15
ATOM 27781 C CA . GLN A 1 26 ? 12.848 -12.886 -0.094 1.00 0.00 26 GLN A CA 15
ATOM 27782 C C . GLN A 1 26 ? 11.563 -12.234 0.464 1.00 0.00 26 GLN A C 15
ATOM 27783 O O . GLN A 1 26 ? 10.460 -12.492 -0.025 1.00 0.00 26 GLN A O 15
ATOM 27797 N N . THR A 1 27 ? 11.748 -11.348 1.458 1.00 0.00 27 THR A N 15
ATOM 27798 C CA . THR A 1 27 ? 10.653 -10.620 2.117 1.00 0.00 27 THR A CA 15
ATOM 27799 C C . THR A 1 27 ? 10.009 -9.615 1.148 1.00 0.00 27 THR A C 15
ATOM 27800 O O . THR A 1 27 ? 8.783 -9.513 1.081 1.00 0.00 27 THR A O 15
ATOM 27811 N N . ALA A 1 28 ? 10.863 -8.935 0.364 1.00 0.00 28 ALA A N 15
ATOM 27812 C CA . ALA A 1 28 ? 10.452 -7.898 -0.599 1.00 0.00 28 ALA A CA 15
ATOM 27813 C C . ALA A 1 28 ? 9.609 -8.527 -1.724 1.00 0.00 28 ALA A C 15
ATOM 27814 O O . ALA A 1 28 ? 8.586 -7.975 -2.136 1.00 0.00 28 ALA A O 15
ATOM 27821 N N . LYS A 1 29 ? 10.022 -9.732 -2.141 1.00 0.00 29 LYS A N 15
ATOM 27822 C CA . LYS A 1 29 ? 9.348 -10.533 -3.168 1.00 0.00 29 LYS A CA 15
ATOM 27823 C C . LYS A 1 29 ? 7.904 -10.885 -2.722 1.00 0.00 29 LYS A C 15
ATOM 27824 O O . LYS A 1 29 ? 6.976 -10.927 -3.544 1.00 0.00 29 LYS A O 15
ATOM 27843 N N . VAL A 1 30 ? 7.730 -11.094 -1.405 1.00 0.00 30 VAL A N 15
ATOM 27844 C CA . VAL A 1 30 ? 6.423 -11.386 -0.792 1.00 0.00 30 VAL A CA 15
ATOM 27845 C C . VAL A 1 30 ? 5.585 -10.087 -0.675 1.00 0.00 30 VAL A C 15
ATOM 27846 O O . VAL A 1 30 ? 4.369 -10.107 -0.918 1.00 0.00 30 VAL A O 15
ATOM 27859 N N . LEU A 1 31 ? 6.265 -8.952 -0.373 1.00 0.00 31 LEU A N 15
ATOM 27860 C CA . LEU A 1 31 ? 5.619 -7.614 -0.251 1.00 0.00 31 LEU A CA 15
ATOM 27861 C C . LEU A 1 31 ? 4.998 -7.181 -1.589 1.00 0.00 31 LEU A C 15
ATOM 27862 O O . LEU A 1 31 ? 3.867 -6.689 -1.625 1.00 0.00 31 LEU A O 15
ATOM 27878 N N . LYS A 1 32 ? 5.752 -7.389 -2.691 1.00 0.00 32 LYS A N 15
ATOM 27879 C CA . LYS A 1 32 ? 5.289 -7.046 -4.044 1.00 0.00 32 LYS A CA 15
ATOM 27880 C C . LYS A 1 32 ? 4.327 -8.125 -4.571 1.00 0.00 32 LYS A C 15
ATOM 27881 O O . LYS A 1 32 ? 3.517 -7.860 -5.462 1.00 0.00 32 LYS A O 15
ATOM 27900 N N . GLY A 1 33 ? 4.419 -9.340 -3.999 1.00 0.00 33 GLY A N 15
ATOM 27901 C CA . GLY A 1 33 ? 3.413 -10.384 -4.228 1.00 0.00 33 GLY A CA 15
ATOM 27902 C C . GLY A 1 33 ? 2.024 -9.953 -3.753 1.00 0.00 33 GLY A C 15
ATOM 27903 O O . GLY A 1 33 ? 1.006 -10.389 -4.297 1.00 0.00 33 GLY A O 15
ATOM 27907 N N . TYR A 1 34 ? 2.007 -9.076 -2.733 1.00 0.00 34 TYR A N 15
ATOM 27908 C CA . TYR A 1 34 ? 0.785 -8.447 -2.214 1.00 0.00 34 TYR A CA 15
ATOM 27909 C C . TYR A 1 34 ? 0.429 -7.193 -3.017 1.00 0.00 34 TYR A C 15
ATOM 27910 O O . TYR A 1 34 ? -0.752 -6.913 -3.214 1.00 0.00 34 TYR A O 15
ATOM 27928 N N . LEU A 1 35 ? 1.458 -6.432 -3.467 1.00 0.00 35 LEU A N 15
ATOM 27929 C CA . LEU A 1 35 ? 1.250 -5.202 -4.259 1.00 0.00 35 LEU A CA 15
ATOM 27930 C C . LEU A 1 35 ? 0.497 -5.536 -5.555 1.00 0.00 35 LEU A C 15
ATOM 27931 O O . LEU A 1 35 ? -0.631 -5.101 -5.746 1.00 0.00 35 LEU A O 15
ATOM 27947 N N . ASN A 1 36 ? 1.109 -6.387 -6.385 1.00 0.00 36 ASN A N 15
ATOM 27948 C CA . ASN A 1 36 ? 0.622 -6.717 -7.746 1.00 0.00 36 ASN A CA 15
ATOM 27949 C C . ASN A 1 36 ? -0.780 -7.359 -7.722 1.00 0.00 36 ASN A C 15
ATOM 27950 O O . ASN A 1 36 ? -1.582 -7.136 -8.633 1.00 0.00 36 ASN A O 15
ATOM 27961 N N . SER A 1 37 ? -1.069 -8.136 -6.666 1.00 0.00 37 SER A N 15
ATOM 27962 C CA . SER A 1 37 ? -2.341 -8.865 -6.528 1.00 0.00 37 SER A CA 15
ATOM 27963 C C . SER A 1 37 ? -3.453 -7.952 -5.964 1.00 0.00 37 SER A C 15
ATOM 27964 O O . SER A 1 37 ? -4.568 -7.926 -6.491 1.00 0.00 37 SER A O 15
ATOM 27972 N N . ARG A 1 38 ? -3.136 -7.208 -4.892 1.00 0.00 38 ARG A N 15
ATOM 27973 C CA . ARG A 1 38 ? -4.127 -6.413 -4.133 1.00 0.00 38 ARG A CA 15
ATOM 27974 C C . ARG A 1 38 ? -4.150 -4.935 -4.564 1.00 0.00 38 ARG A C 15
ATOM 27975 O O . ARG A 1 38 ? -5.176 -4.435 -5.041 1.00 0.00 38 ARG A O 15
ATOM 27996 N N . ILE A 1 39 ? -3.009 -4.239 -4.407 1.00 0.00 39 ILE A N 15
ATOM 27997 C CA . ILE A 1 39 ? -2.962 -2.763 -4.498 1.00 0.00 39 ILE A CA 15
ATOM 27998 C C . ILE A 1 39 ? -2.919 -2.267 -5.974 1.00 0.00 39 ILE A C 15
ATOM 27999 O O . ILE A 1 39 ? -3.612 -1.323 -6.315 1.00 0.00 39 ILE A O 15
ATOM 28015 N N . ILE A 1 40 ? -2.119 -2.916 -6.833 1.00 0.00 40 ILE A N 15
ATOM 28016 C CA . ILE A 1 40 ? -1.960 -2.534 -8.268 1.00 0.00 40 ILE A CA 15
ATOM 28017 C C . ILE A 1 40 ? -3.335 -2.468 -9.035 1.00 0.00 40 ILE A C 15
ATOM 28018 O O . ILE A 1 40 ? -3.589 -1.464 -9.717 1.00 0.00 40 ILE A O 15
ATOM 28034 N N . PRO A 1 41 ? -4.263 -3.498 -8.930 1.00 0.00 41 PRO A N 15
ATOM 28035 C CA . PRO A 1 41 ? -5.607 -3.419 -9.567 1.00 0.00 41 PRO A CA 15
ATOM 28036 C C . PRO A 1 41 ? -6.601 -2.479 -8.820 1.00 0.00 41 PRO A C 15
ATOM 28037 O O . PRO A 1 41 ? -7.682 -2.201 -9.342 1.00 0.00 41 PRO A O 15
ATOM 28048 N N . SER A 1 42 ? -6.240 -2.006 -7.609 1.00 0.00 42 SER A N 15
ATOM 28049 C CA . SER A 1 42 ? -7.115 -1.129 -6.795 1.00 0.00 42 SER A CA 15
ATOM 28050 C C . SER A 1 42 ? -6.629 0.342 -6.843 1.00 0.00 42 SER A C 15
ATOM 28051 O O . SER A 1 42 ? -7.235 1.188 -7.506 1.00 0.00 42 SER A O 15
ATOM 28059 N N . LEU A 1 43 ? -5.497 0.613 -6.170 1.00 0.00 43 LEU A N 15
ATOM 28060 C CA . LEU A 1 43 ? -4.923 1.967 -5.998 1.00 0.00 43 LEU A CA 15
ATOM 28061 C C . LEU A 1 43 ? -3.801 2.268 -7.016 1.00 0.00 43 LEU A C 15
ATOM 28062 O O . LEU A 1 43 ? -3.349 3.413 -7.106 1.00 0.00 43 LEU A O 15
ATOM 28078 N N . GLY A 1 44 ? -3.358 1.235 -7.758 1.00 0.00 44 GLY A N 15
ATOM 28079 C CA . GLY A 1 44 ? -2.217 1.349 -8.678 1.00 0.00 44 GLY A CA 15
ATOM 28080 C C . GLY A 1 44 ? -2.439 2.349 -9.810 1.00 0.00 44 GLY A C 15
ATOM 28081 O O . GLY A 1 44 ? -1.569 3.184 -10.099 1.00 0.00 44 GLY A O 15
ATOM 28085 N N . ASN A 1 45 ? -3.620 2.264 -10.435 1.00 0.00 45 ASN A N 15
ATOM 28086 C CA . ASN A 1 45 ? -4.039 3.173 -11.531 1.00 0.00 45 ASN A CA 15
ATOM 28087 C C . ASN A 1 45 ? -4.346 4.594 -11.009 1.00 0.00 45 ASN A C 15
ATOM 28088 O O . ASN A 1 45 ? -4.294 5.567 -11.768 1.00 0.00 45 ASN A O 15
ATOM 28099 N N . ILE A 1 46 ? -4.672 4.688 -9.707 1.00 0.00 46 ILE A N 15
ATOM 28100 C CA . ILE A 1 46 ? -5.038 5.949 -9.034 1.00 0.00 46 ILE A CA 15
ATOM 28101 C C . ILE A 1 46 ? -3.775 6.777 -8.738 1.00 0.00 46 ILE A C 15
ATOM 28102 O O . ILE A 1 46 ? -2.693 6.214 -8.539 1.00 0.00 46 ILE A O 15
ATOM 28118 N N . LYS A 1 47 ? -3.922 8.115 -8.732 1.00 0.00 47 LYS A N 15
ATOM 28119 C CA . LYS A 1 47 ? -2.833 9.029 -8.377 1.00 0.00 47 LYS A CA 15
ATOM 28120 C C . LYS A 1 47 ? -2.471 8.882 -6.884 1.00 0.00 47 LYS A C 15
ATOM 28121 O O . LYS A 1 47 ? -3.363 8.731 -6.040 1.00 0.00 47 LYS A O 15
ATOM 28140 N N . LEU A 1 48 ? -1.160 8.944 -6.602 1.00 0.00 48 LEU A N 15
ATOM 28141 C CA . LEU A 1 48 ? -0.570 8.852 -5.245 1.00 0.00 48 LEU A CA 15
ATOM 28142 C C . LEU A 1 48 ? -1.249 9.822 -4.243 1.00 0.00 48 LEU A C 15
ATOM 28143 O O . LEU A 1 48 ? -1.560 9.446 -3.103 1.00 0.00 48 LEU A O 15
ATOM 28159 N N . ALA A 1 49 ? -1.484 11.061 -4.708 1.00 0.00 49 ALA A N 15
ATOM 28160 C CA . ALA A 1 49 ? -2.117 12.132 -3.909 1.00 0.00 49 ALA A CA 15
ATOM 28161 C C . ALA A 1 49 ? -3.632 11.899 -3.728 1.00 0.00 49 ALA A C 15
ATOM 28162 O O . ALA A 1 49 ? -4.206 12.274 -2.703 1.00 0.00 49 ALA A O 15
ATOM 28169 N N . LYS A 1 50 ? -4.266 11.269 -4.737 1.00 0.00 50 LYS A N 15
ATOM 28170 C CA . LYS A 1 50 ? -5.733 11.027 -4.761 1.00 0.00 50 LYS A CA 15
ATOM 28171 C C . LYS A 1 50 ? -6.151 9.808 -3.913 1.00 0.00 50 LYS A C 15
ATOM 28172 O O . LYS A 1 50 ? -7.334 9.437 -3.909 1.00 0.00 50 LYS A O 15
ATOM 28191 N N . LEU A 1 51 ? -5.187 9.171 -3.223 1.00 0.00 51 LEU A N 15
ATOM 28192 C CA . LEU A 1 51 ? -5.494 8.174 -2.185 1.00 0.00 51 LEU A CA 15
ATOM 28193 C C . LEU A 1 51 ? -6.208 8.862 -1.011 1.00 0.00 51 LEU A C 15
ATOM 28194 O O . LEU A 1 51 ? -5.574 9.501 -0.168 1.00 0.00 51 LEU A O 15
ATOM 28210 N N . THR A 1 52 ? -7.541 8.781 -1.031 1.00 0.00 52 THR A N 15
ATOM 28211 C CA . THR A 1 52 ? -8.400 9.276 0.046 1.00 0.00 52 THR A CA 15
ATOM 28212 C C . THR A 1 52 ? -8.656 8.154 1.074 1.00 0.00 52 THR A C 15
ATOM 28213 O O . THR A 1 52 ? -8.399 6.967 0.806 1.00 0.00 52 THR A O 15
ATOM 28224 N N . SER A 1 53 ? -9.170 8.553 2.243 1.00 0.00 53 SER A N 15
ATOM 28225 C CA . SER A 1 53 ? -9.523 7.647 3.349 1.00 0.00 53 SER A CA 15
ATOM 28226 C C . SER A 1 53 ? -10.698 6.711 2.971 1.00 0.00 53 SER A C 15
ATOM 28227 O O . SER A 1 53 ? -10.851 5.625 3.553 1.00 0.00 53 SER A O 15
ATOM 28235 N N . LEU A 1 54 ? -11.510 7.149 1.983 1.00 0.00 54 LEU A N 15
ATOM 28236 C CA . LEU A 1 54 ? -12.584 6.329 1.389 1.00 0.00 54 LEU A CA 15
ATOM 28237 C C . LEU A 1 54 ? -11.989 5.083 0.693 1.00 0.00 54 LEU A C 15
ATOM 28238 O O . LEU A 1 54 ? -12.505 3.980 0.853 1.00 0.00 54 LEU A O 15
ATOM 28254 N N . HIS A 1 55 ? -10.863 5.278 -0.039 1.00 0.00 55 HIS A N 15
ATOM 28255 C CA . HIS A 1 55 ? -10.141 4.177 -0.737 1.00 0.00 55 HIS A CA 15
ATOM 28256 C C . HIS A 1 55 ? -9.582 3.159 0.276 1.00 0.00 55 HIS A C 15
ATOM 28257 O O . HIS A 1 55 ? -9.540 1.962 -0.002 1.00 0.00 55 HIS A O 15
ATOM 28272 N N . MET A 1 56 ? -9.173 3.673 1.441 1.00 0.00 56 MET A N 15
ATOM 28273 C CA . MET A 1 56 ? -8.599 2.873 2.540 1.00 0.00 56 MET A CA 15
ATOM 28274 C C . MET A 1 56 ? -9.656 1.961 3.179 1.00 0.00 56 MET A C 15
ATOM 28275 O O . MET A 1 56 ? -9.399 0.774 3.431 1.00 0.00 56 MET A O 15
ATOM 28289 N N . GLN A 1 57 ? -10.843 2.540 3.435 1.00 0.00 57 GLN A N 15
ATOM 28290 C CA . GLN A 1 57 ? -11.982 1.808 4.002 1.00 0.00 57 GLN A CA 15
ATOM 28291 C C . GLN A 1 57 ? -12.441 0.710 3.022 1.00 0.00 57 GLN A C 15
ATOM 28292 O O . GLN A 1 57 ? -12.548 -0.456 3.406 1.00 0.00 57 GLN A O 15
ATOM 28306 N N . ASN A 1 58 ? -12.620 1.106 1.744 1.00 0.00 58 ASN A N 15
ATOM 28307 C CA . ASN A 1 58 ? -13.042 0.202 0.644 1.00 0.00 58 ASN A CA 15
ATOM 28308 C C . ASN A 1 58 ? -12.036 -0.942 0.431 1.00 0.00 58 ASN A C 15
ATOM 28309 O O . ASN A 1 58 ? -12.428 -2.064 0.078 1.00 0.00 58 ASN A O 15
ATOM 28320 N N . TYR A 1 59 ? -10.742 -0.644 0.662 1.00 0.00 59 TYR A N 15
ATOM 28321 C CA . TYR A 1 59 ? -9.658 -1.629 0.522 1.00 0.00 59 TYR A CA 15
ATOM 28322 C C . TYR A 1 59 ? -9.829 -2.765 1.543 1.00 0.00 59 TYR A C 15
ATOM 28323 O O . TYR A 1 59 ? -9.791 -3.939 1.183 1.00 0.00 59 TYR A O 15
ATOM 28341 N N . VAL A 1 60 ? -10.057 -2.393 2.812 1.00 0.00 60 VAL A N 15
ATOM 28342 C CA . VAL A 1 60 ? -10.212 -3.364 3.918 1.00 0.00 60 VAL A CA 15
ATOM 28343 C C . VAL A 1 60 ? -11.585 -4.082 3.836 1.00 0.00 60 VAL A C 15
ATOM 28344 O O . VAL A 1 60 ? -11.726 -5.236 4.278 1.00 0.00 60 VAL A O 15
ATOM 28357 N N . ASN A 1 61 ? -12.572 -3.400 3.213 1.00 0.00 61 ASN A N 15
ATOM 28358 C CA . ASN A 1 61 ? -13.919 -3.962 2.976 1.00 0.00 61 ASN A CA 15
ATOM 28359 C C . ASN A 1 61 ? -13.838 -5.188 2.057 1.00 0.00 61 ASN A C 15
ATOM 28360 O O . ASN A 1 61 ? -14.435 -6.232 2.358 1.00 0.00 61 ASN A O 15
ATOM 28371 N N . SER A 1 62 ? -13.067 -5.063 0.956 1.00 0.00 62 SER A N 15
ATOM 28372 C CA . SER A 1 62 ? -12.892 -6.152 -0.020 1.00 0.00 62 SER A CA 15
ATOM 28373 C C . SER A 1 62 ? -12.149 -7.340 0.617 1.00 0.00 62 SER A C 15
ATOM 28374 O O . SER A 1 62 ? -12.481 -8.486 0.340 1.00 0.00 62 SER A O 15
ATOM 28382 N N . LEU A 1 63 ? -11.190 -7.039 1.525 1.00 0.00 63 LEU A N 15
ATOM 28383 C CA . LEU A 1 63 ? -10.377 -8.067 2.225 1.00 0.00 63 LEU A CA 15
ATOM 28384 C C . LEU A 1 63 ? -11.247 -8.948 3.146 1.00 0.00 63 LEU A C 15
ATOM 28385 O O . LEU A 1 63 ? -10.972 -10.150 3.313 1.00 0.00 63 LEU A O 15
ATOM 28401 N N . ARG A 1 64 ? -12.295 -8.334 3.739 1.00 0.00 64 ARG A N 15
ATOM 28402 C CA . ARG A 1 64 ? -13.266 -9.050 4.585 1.00 0.00 64 ARG A CA 15
ATOM 28403 C C . ARG A 1 64 ? -14.119 -10.012 3.725 1.00 0.00 64 ARG A C 15
ATOM 28404 O O . ARG A 1 64 ? -14.388 -11.149 4.128 1.00 0.00 64 ARG A O 15
ATOM 28425 N N . ASP A 1 65 ? -14.515 -9.543 2.528 1.00 0.00 65 ASP A N 15
ATOM 28426 C CA . ASP A 1 65 ? -15.273 -10.354 1.545 1.00 0.00 65 ASP A CA 15
ATOM 28427 C C . ASP A 1 65 ? -14.390 -11.440 0.905 1.00 0.00 65 ASP A C 15
ATOM 28428 O O . ASP A 1 65 ? -14.905 -12.445 0.408 1.00 0.00 65 ASP A O 15
ATOM 28437 N N . GLU A 1 66 ? -13.062 -11.221 0.910 1.00 0.00 66 GLU A N 15
ATOM 28438 C CA . GLU A 1 66 ? -12.076 -12.250 0.515 1.00 0.00 66 GLU A CA 15
ATOM 28439 C C . GLU A 1 66 ? -11.981 -13.330 1.603 1.00 0.00 66 GLU A C 15
ATOM 28440 O O . GLU A 1 66 ? -11.607 -14.470 1.323 1.00 0.00 66 GLU A O 15
ATOM 28452 N N . GLY A 1 67 ? -12.346 -12.953 2.842 1.00 0.00 67 GLY A N 15
ATOM 28453 C CA . GLY A 1 67 ? -12.274 -13.854 3.987 1.00 0.00 67 GLY A CA 15
ATOM 28454 C C . GLY A 1 67 ? -10.842 -14.170 4.384 1.00 0.00 67 GLY A C 15
ATOM 28455 O O . GLY A 1 67 ? -10.544 -15.290 4.814 1.00 0.00 67 GLY A O 15
ATOM 28459 N N . LEU A 1 68 ? -9.953 -13.170 4.219 1.00 0.00 68 LEU A N 15
ATOM 28460 C CA . LEU A 1 68 ? -8.519 -13.304 4.537 1.00 0.00 68 LEU A CA 15
ATOM 28461 C C . LEU A 1 68 ? -8.293 -13.406 6.046 1.00 0.00 68 LEU A C 15
ATOM 28462 O O . LEU A 1 68 ? -9.152 -13.016 6.847 1.00 0.00 68 LEU A O 15
ATOM 28478 N N . LYS A 1 69 ? -7.122 -13.937 6.409 1.00 0.00 69 LYS A N 15
ATOM 28479 C CA . LYS A 1 69 ? -6.660 -13.946 7.791 1.00 0.00 69 LYS A CA 15
ATOM 28480 C C . LYS A 1 69 ? -6.175 -12.526 8.143 1.00 0.00 69 LYS A C 15
ATOM 28481 O O . LYS A 1 69 ? -5.558 -11.847 7.300 1.00 0.00 69 LYS A O 15
ATOM 28500 N N . ARG A 1 70 ? -6.492 -12.075 9.367 1.00 0.00 70 ARG A N 15
ATOM 28501 C CA . ARG A 1 70 ? -6.113 -10.733 9.853 1.00 0.00 70 ARG A CA 15
ATOM 28502 C C . ARG A 1 70 ? -4.583 -10.516 9.825 1.00 0.00 70 ARG A C 15
ATOM 28503 O O . ARG A 1 70 ? -4.133 -9.379 9.782 1.00 0.00 70 ARG A O 15
ATOM 28524 N N . GLY A 1 71 ? -3.807 -11.620 9.842 1.00 0.00 71 GLY A N 15
ATOM 28525 C CA . GLY A 1 71 ? -2.355 -11.561 9.649 1.00 0.00 71 GLY A CA 15
ATOM 28526 C C . GLY A 1 71 ? -1.950 -10.951 8.307 1.00 0.00 71 GLY A C 15
ATOM 28527 O O . GLY A 1 71 ? -1.181 -9.988 8.269 1.00 0.00 71 GLY A O 15
ATOM 28531 N N . THR A 1 72 ? -2.510 -11.503 7.216 1.00 0.00 72 THR A N 15
ATOM 28532 C CA . THR A 1 72 ? -2.257 -11.022 5.844 1.00 0.00 72 THR A CA 15
ATOM 28533 C C . THR A 1 72 ? -2.762 -9.578 5.671 1.00 0.00 72 THR A C 15
ATOM 28534 O O . THR A 1 72 ? -2.040 -8.727 5.140 1.00 0.00 72 THR A O 15
ATOM 28545 N N . ILE A 1 73 ? -3.994 -9.318 6.170 1.00 0.00 73 ILE A N 15
ATOM 28546 C CA . ILE A 1 73 ? -4.634 -7.989 6.108 1.00 0.00 73 ILE A CA 15
ATOM 28547 C C . ILE A 1 73 ? -3.740 -6.931 6.777 1.00 0.00 73 ILE A C 15
ATOM 28548 O O . ILE A 1 73 ? -3.437 -5.908 6.180 1.00 0.00 73 ILE A O 15
ATOM 28564 N N . GLU A 1 74 ? -3.263 -7.253 7.984 1.00 0.00 74 GLU A N 15
ATOM 28565 C CA . GLU A 1 74 ? -2.412 -6.360 8.785 1.00 0.00 74 GLU A CA 15
ATOM 28566 C C . GLU A 1 74 ? -1.113 -6.002 8.042 1.00 0.00 74 GLU A C 15
ATOM 28567 O O . GLU A 1 74 ? -0.729 -4.831 8.012 1.00 0.00 74 GLU A O 15
ATOM 28579 N N . LYS A 1 75 ? -0.483 -7.010 7.407 1.00 0.00 75 LYS A N 15
ATOM 28580 C CA . LYS A 1 75 ? 0.809 -6.825 6.720 1.00 0.00 75 LYS A CA 15
ATOM 28581 C C . LYS A 1 75 ? 0.662 -5.916 5.495 1.00 0.00 75 LYS A C 15
ATOM 28582 O O . LYS A 1 75 ? 1.468 -5.012 5.305 1.00 0.00 75 LYS A O 15
ATOM 28601 N N . ILE A 1 76 ? -0.389 -6.147 4.693 1.00 0.00 76 ILE A N 15
ATOM 28602 C CA . ILE A 1 76 ? -0.596 -5.407 3.432 1.00 0.00 76 ILE A CA 15
ATOM 28603 C C . ILE A 1 76 ? -1.038 -3.955 3.714 1.00 0.00 76 ILE A C 15
ATOM 28604 O O . ILE A 1 76 ? -0.755 -3.052 2.924 1.00 0.00 76 ILE A O 15
ATOM 28620 N N . ILE A 1 77 ? -1.711 -3.751 4.866 1.00 0.00 77 ILE A N 15
ATOM 28621 C CA . ILE A 1 77 ? -1.983 -2.412 5.418 1.00 0.00 77 ILE A CA 15
ATOM 28622 C C . ILE A 1 77 ? -0.654 -1.722 5.804 1.00 0.00 77 ILE A C 15
ATOM 28623 O O . ILE A 1 77 ? -0.459 -0.537 5.515 1.00 0.00 77 ILE A O 15
ATOM 28639 N N . LYS A 1 78 ? 0.272 -2.497 6.416 1.00 0.00 78 LYS A N 15
ATOM 28640 C CA . LYS A 1 78 ? 1.613 -1.996 6.802 1.00 0.00 78 LYS A CA 15
ATOM 28641 C C . LYS A 1 78 ? 2.448 -1.636 5.559 1.00 0.00 78 LYS A C 15
ATOM 28642 O O . LYS A 1 78 ? 3.239 -0.711 5.616 1.00 0.00 78 LYS A O 15
ATOM 28661 N N . VAL A 1 79 ? 2.257 -2.378 4.447 1.00 0.00 79 VAL A N 15
ATOM 28662 C CA . VAL A 1 79 ? 2.976 -2.132 3.175 1.00 0.00 79 VAL A CA 15
ATOM 28663 C C . VAL A 1 79 ? 2.518 -0.791 2.555 1.00 0.00 79 VAL A C 15
ATOM 28664 O O . VAL A 1 79 ? 3.349 -0.000 2.083 1.00 0.00 79 VAL A O 15
ATOM 28677 N N . ILE A 1 80 ? 1.192 -0.540 2.602 1.00 0.00 80 ILE A N 15
ATOM 28678 C CA . ILE A 1 80 ? 0.593 0.742 2.156 1.00 0.00 80 ILE A CA 15
ATOM 28679 C C . ILE A 1 80 ? 1.081 1.903 3.052 1.00 0.00 80 ILE A C 15
ATOM 28680 O O . ILE A 1 80 ? 1.327 3.014 2.570 1.00 0.00 80 ILE A O 15
ATOM 28696 N N . ARG A 1 81 ? 1.228 1.618 4.359 1.00 0.00 81 ARG A N 15
ATOM 28697 C CA . ARG A 1 81 ? 1.788 2.576 5.328 1.00 0.00 81 ARG A CA 15
ATOM 28698 C C . ARG A 1 81 ? 3.251 2.901 4.986 1.00 0.00 81 ARG A C 15
ATOM 28699 O O . ARG A 1 81 ? 3.598 4.059 4.901 1.00 0.00 81 ARG A O 15
ATOM 28720 N N . ASN A 1 82 ? 4.077 1.860 4.740 1.00 0.00 82 ASN A N 15
ATOM 28721 C CA . ASN A 1 82 ? 5.539 2.005 4.501 1.00 0.00 82 ASN A CA 15
ATOM 28722 C C . ASN A 1 82 ? 5.823 2.840 3.240 1.00 0.00 82 ASN A C 15
ATOM 28723 O O . ASN A 1 82 ? 6.742 3.667 3.228 1.00 0.00 82 ASN A O 15
ATOM 28734 N N . SER A 1 83 ? 5.007 2.625 2.197 1.00 0.00 83 SER A N 15
ATOM 28735 C CA . SER A 1 83 ? 5.116 3.351 0.928 1.00 0.00 83 SER A CA 15
ATOM 28736 C C . SER A 1 83 ? 4.685 4.815 1.101 1.00 0.00 83 SER A C 15
ATOM 28737 O O . SER A 1 83 ? 5.436 5.724 0.769 1.00 0.00 83 SER A O 15
ATOM 28745 N N . LEU A 1 84 ? 3.493 5.030 1.677 1.00 0.00 84 LEU A N 15
ATOM 28746 C CA . LEU A 1 84 ? 2.927 6.383 1.854 1.00 0.00 84 LEU A CA 15
ATOM 28747 C C . LEU A 1 84 ? 3.715 7.232 2.887 1.00 0.00 84 LEU A C 15
ATOM 28748 O O . LEU A 1 84 ? 3.706 8.461 2.800 1.00 0.00 84 LEU A O 15
ATOM 28764 N N . GLU A 1 85 ? 4.389 6.571 3.852 1.00 0.00 85 GLU A N 15
ATOM 28765 C CA . GLU A 1 85 ? 5.321 7.229 4.807 1.00 0.00 85 GLU A CA 15
ATOM 28766 C C . GLU A 1 85 ? 6.559 7.721 4.046 1.00 0.00 85 GLU A C 15
ATOM 28767 O O . GLU A 1 85 ? 7.046 8.833 4.268 1.00 0.00 85 GLU A O 15
ATOM 28779 N N . HIS A 1 86 ? 7.035 6.871 3.121 1.00 0.00 86 HIS A N 15
ATOM 28780 C CA . HIS A 1 86 ? 8.194 7.161 2.266 1.00 0.00 86 HIS A CA 15
ATOM 28781 C C . HIS A 1 86 ? 7.835 8.241 1.219 1.00 0.00 86 HIS A C 15
ATOM 28782 O O . HIS A 1 86 ? 8.710 8.939 0.726 1.00 0.00 86 HIS A O 15
ATOM 28797 N N . ALA A 1 87 ? 6.534 8.374 0.899 1.00 0.00 87 ALA A N 15
ATOM 28798 C CA . ALA A 1 87 ? 6.027 9.422 -0.013 1.00 0.00 87 ALA A CA 15
ATOM 28799 C C . ALA A 1 87 ? 6.005 10.799 0.686 1.00 0.00 87 ALA A C 15
ATOM 28800 O O . ALA A 1 87 ? 6.176 11.832 0.033 1.00 0.00 87 ALA A O 15
ATOM 28807 N N . ILE A 1 88 ? 5.766 10.795 2.019 1.00 0.00 88 ILE A N 15
ATOM 28808 C CA . ILE A 1 88 ? 5.903 12.006 2.869 1.00 0.00 88 ILE A CA 15
ATOM 28809 C C . ILE A 1 88 ? 7.393 12.402 2.979 1.00 0.00 88 ILE A C 15
ATOM 28810 O O . ILE A 1 88 ? 7.741 13.588 2.954 1.00 0.00 88 ILE A O 15
ATOM 28826 N N . ASP A 1 89 ? 8.253 11.371 3.065 1.00 0.00 89 ASP A N 15
ATOM 28827 C CA . ASP A 1 89 ? 9.728 11.513 3.050 1.00 0.00 89 ASP A CA 15
ATOM 28828 C C . ASP A 1 89 ? 10.215 12.182 1.748 1.00 0.00 89 ASP A C 15
ATOM 28829 O O . ASP A 1 89 ? 11.045 13.100 1.778 1.00 0.00 89 ASP A O 15
ATOM 28838 N N . LEU A 1 90 ? 9.670 11.722 0.613 1.00 0.00 90 LEU A N 15
ATOM 28839 C CA . LEU A 1 90 ? 9.980 12.276 -0.717 1.00 0.00 90 LEU A CA 15
ATOM 28840 C C . LEU A 1 90 ? 9.186 13.583 -0.981 1.00 0.00 90 LEU A C 15
ATOM 28841 O O . LEU A 1 90 ? 9.379 14.225 -2.020 1.00 0.00 90 LEU A O 15
ATOM 28857 N N . GLU A 1 91 ? 8.269 13.935 -0.042 1.00 0.00 91 GLU A N 15
ATOM 28858 C CA . GLU A 1 91 ? 7.454 15.173 -0.079 1.00 0.00 91 GLU A CA 15
ATOM 28859 C C . GLU A 1 91 ? 6.516 15.210 -1.308 1.00 0.00 91 GLU A C 15
ATOM 28860 O O . GLU A 1 91 ? 6.044 16.275 -1.714 1.00 0.00 91 GLU A O 15
ATOM 28872 N N . LEU A 1 92 ? 6.227 14.016 -1.855 1.00 0.00 92 LEU A N 15
ATOM 28873 C CA . LEU A 1 92 ? 5.234 13.821 -2.929 1.00 0.00 92 LEU A CA 15
ATOM 28874 C C . LEU A 1 92 ? 3.815 14.037 -2.357 1.00 0.00 92 LEU A C 15
ATOM 28875 O O . LEU A 1 92 ? 2.890 14.406 -3.071 1.00 0.00 92 LEU A O 15
ATOM 28891 N N . ILE A 1 93 ? 3.708 13.788 -1.041 1.00 0.00 93 ILE A N 15
ATOM 28892 C CA . ILE A 1 93 ? 2.555 14.135 -0.190 1.00 0.00 93 ILE A CA 15
ATOM 28893 C C . ILE A 1 93 ? 3.132 14.638 1.153 1.00 0.00 93 ILE A C 15
ATOM 28894 O O . ILE A 1 93 ? 4.307 14.388 1.462 1.00 0.00 93 ILE A O 15
ATOM 28910 N N . THR A 1 94 ? 2.327 15.370 1.924 1.00 0.00 94 THR A N 15
ATOM 28911 C CA . THR A 1 94 ? 2.711 15.880 3.259 1.00 0.00 94 THR A CA 15
ATOM 28912 C C . THR A 1 94 ? 1.993 15.087 4.362 1.00 0.00 94 THR A C 15
ATOM 28913 O O . THR A 1 94 ? 2.379 15.146 5.540 1.00 0.00 94 THR A O 15
ATOM 28924 N N . LYS A 1 95 ? 0.956 14.332 3.967 1.00 0.00 95 LYS A N 15
ATOM 28925 C CA . LYS A 1 95 ? 0.120 13.552 4.884 1.00 0.00 95 LYS A CA 15
ATOM 28926 C C . LYS A 1 95 ? -0.370 12.305 4.147 1.00 0.00 95 LYS A C 15
ATOM 28927 O O . LYS A 1 95 ? -0.603 12.359 2.929 1.00 0.00 95 LYS A O 15
ATOM 28946 N N . ASN A 1 96 ? -0.517 11.182 4.872 1.00 0.00 96 ASN A N 15
ATOM 28947 C CA . ASN A 1 96 ? -1.003 9.925 4.281 1.00 0.00 96 ASN A CA 15
ATOM 28948 C C . ASN A 1 96 ? -2.255 9.422 5.008 1.00 0.00 96 ASN A C 15
ATOM 28949 O O . ASN A 1 96 ? -2.416 9.615 6.221 1.00 0.00 96 ASN A O 15
ATOM 28960 N N . VAL A 1 97 ? -3.140 8.784 4.235 1.00 0.00 97 VAL A N 15
ATOM 28961 C CA . VAL A 1 97 ? -4.427 8.241 4.716 1.00 0.00 97 VAL A CA 15
ATOM 28962 C C . VAL A 1 97 ? -4.286 6.803 5.268 1.00 0.00 97 VAL A C 15
ATOM 28963 O O . VAL A 1 97 ? -5.239 6.253 5.834 1.00 0.00 97 VAL A O 15
ATOM 28976 N N . ALA A 1 98 ? -3.070 6.228 5.155 1.00 0.00 98 ALA A N 15
ATOM 28977 C CA . ALA A 1 98 ? -2.777 4.854 5.618 1.00 0.00 98 ALA A CA 15
ATOM 28978 C C . ALA A 1 98 ? -2.576 4.826 7.146 1.00 0.00 98 ALA A C 15
ATOM 28979 O O . ALA A 1 98 ? -2.679 3.765 7.776 1.00 0.00 98 ALA A O 15
ATOM 28986 N N . ALA A 1 99 ? -2.291 6.011 7.724 1.00 0.00 99 ALA A N 15
ATOM 28987 C CA . ALA A 1 99 ? -2.182 6.200 9.182 1.00 0.00 99 ALA A CA 15
ATOM 28988 C C . ALA A 1 99 ? -3.551 6.015 9.864 1.00 0.00 99 ALA A C 15
ATOM 28989 O O . ALA A 1 99 ? -3.625 5.610 11.025 1.00 0.00 99 ALA A O 15
ATOM 28996 N N . LYS A 1 100 ? -4.638 6.323 9.124 1.00 0.00 100 LYS A N 15
ATOM 28997 C CA . LYS A 1 100 ? -6.023 6.114 9.599 1.00 0.00 100 LYS A CA 15
ATOM 28998 C C . LYS A 1 100 ? -6.428 4.634 9.452 1.00 0.00 100 LYS A C 15
ATOM 28999 O O . LYS A 1 100 ? -7.329 4.156 10.146 1.00 0.00 100 LYS A O 15
ATOM 29018 N N . THR A 1 101 ? -5.730 3.922 8.552 1.00 0.00 101 THR A N 15
ATOM 29019 C CA . THR A 1 101 ? -6.029 2.527 8.207 1.00 0.00 101 THR A CA 15
ATOM 29020 C C . THR A 1 101 ? -5.326 1.572 9.172 1.00 0.00 101 THR A C 15
ATOM 29021 O O . THR A 1 101 ? -4.137 1.291 9.025 1.00 0.00 101 THR A O 15
ATOM 29032 N N . LYS A 1 102 ? -6.060 1.143 10.198 1.00 0.00 102 LYS A N 15
ATOM 29033 C CA . LYS A 1 102 ? -5.613 0.119 11.153 1.00 0.00 102 LYS A CA 15
ATOM 29034 C C . LYS A 1 102 ? -6.136 -1.259 10.716 1.00 0.00 102 LYS A C 15
ATOM 29035 O O . LYS A 1 102 ? -6.938 -1.363 9.772 1.00 0.00 102 LYS A O 15
ATOM 29054 N N . LEU A 1 103 ? -5.634 -2.313 11.373 1.00 0.00 103 LEU A N 15
ATOM 29055 C CA . LEU A 1 103 ? -6.260 -3.645 11.318 1.00 0.00 103 LEU A CA 15
ATOM 29056 C C . LEU A 1 103 ? -7.659 -3.548 11.986 1.00 0.00 103 LEU A C 15
ATOM 29057 O O . LEU A 1 103 ? -7.759 -2.991 13.082 1.00 0.00 103 LEU A O 15
ATOM 29073 N N . PRO A 1 104 ? -8.767 -4.027 11.328 1.00 0.00 104 PRO A N 15
ATOM 29074 C CA . PRO A 1 104 ? -10.109 -4.084 11.973 1.00 0.00 104 PRO A CA 15
ATOM 29075 C C . PRO A 1 104 ? -10.091 -4.971 13.242 1.00 0.00 104 PRO A C 15
ATOM 29076 O O . PRO A 1 104 ? -9.241 -5.868 13.356 1.00 0.00 104 PRO A O 15
ATOM 29087 N N . LYS A 1 105 ? -11.023 -4.706 14.182 1.00 0.00 105 LYS A N 15
ATOM 29088 C CA . LYS A 1 105 ? -11.069 -5.385 15.491 1.00 0.00 105 LYS A CA 15
ATOM 29089 C C . LYS A 1 105 ? -11.358 -6.889 15.315 1.00 0.00 105 LYS A C 15
ATOM 29090 O O . LYS A 1 105 ? -12.512 -7.324 15.248 1.00 0.00 105 LYS A O 15
ATOM 29109 N N . ALA A 1 106 ? -10.267 -7.649 15.198 1.00 0.00 106 ALA A N 15
ATOM 29110 C CA . ALA A 1 106 ? -10.272 -9.104 15.021 1.00 0.00 106 ALA A CA 15
ATOM 29111 C C . ALA A 1 106 ? -9.218 -9.744 15.951 1.00 0.00 106 ALA A C 15
ATOM 29112 O O . ALA A 1 106 ? -9.125 -10.967 16.044 1.00 0.00 106 ALA A O 15
ATOM 29119 N N . ASP A 1 107 ? -8.443 -8.891 16.647 1.00 0.00 107 ASP A N 15
ATOM 29120 C CA . ASP A 1 107 ? -7.378 -9.310 17.574 1.00 0.00 107 ASP A CA 15
ATOM 29121 C C . ASP A 1 107 ? -7.927 -9.350 19.007 1.00 0.00 107 ASP A C 15
ATOM 29122 O O . ASP A 1 107 ? -8.740 -8.501 19.384 1.00 0.00 107 ASP A O 15
ATOM 29131 N N . LYS A 1 108 ? -7.469 -10.333 19.795 1.00 0.00 108 LYS A N 15
ATOM 29132 C CA . LYS A 1 108 ? -7.857 -10.482 21.205 1.00 0.00 108 LYS A CA 15
ATOM 29133 C C . LYS A 1 108 ? -7.075 -9.464 22.060 1.00 0.00 108 LYS A C 15
ATOM 29134 O O . LYS A 1 108 ? -6.048 -9.788 22.665 1.00 0.00 108 LYS A O 15
ATOM 29153 N N . GLU A 1 109 ? -7.551 -8.214 22.028 1.00 0.00 109 GLU A N 15
ATOM 29154 C CA . GLU A 1 109 ? -6.956 -7.082 22.747 1.00 0.00 109 GLU A CA 15
ATOM 29155 C C . GLU A 1 109 ? -7.221 -7.205 24.250 1.00 0.00 109 GLU A C 15
ATOM 29156 O O . GLU A 1 109 ? -8.382 -7.283 24.663 1.00 0.00 109 GLU A O 15
ATOM 29168 N N . GLU A 1 110 ? -6.152 -7.215 25.065 1.00 0.00 110 GLU A N 15
ATOM 29169 C CA . GLU A 1 110 ? -6.281 -7.114 26.535 1.00 0.00 110 GLU A CA 15
ATOM 29170 C C . GLU A 1 110 ? -6.674 -5.669 26.921 1.00 0.00 110 GLU A C 15
ATOM 29171 O O . GLU A 1 110 ? -7.228 -5.443 27.991 1.00 0.00 110 GLU A O 15
ATOM 29183 N N . LEU A 1 111 ? -6.405 -4.715 25.997 1.00 0.00 111 LEU A N 15
ATOM 29184 C CA . LEU A 1 111 ? -6.829 -3.300 26.109 1.00 0.00 111 LEU A CA 15
ATOM 29185 C C . LEU A 1 111 ? -8.371 -3.162 26.133 1.00 0.00 111 LEU A C 15
ATOM 29186 O O . LEU A 1 111 ? -8.898 -2.130 26.574 1.00 0.00 111 LEU A O 15
ATOM 29202 N N . GLU A 1 112 ? -9.076 -4.214 25.653 1.00 0.00 112 GLU A N 15
ATOM 29203 C CA . GLU A 1 112 ? -10.554 -4.313 25.702 1.00 0.00 112 GLU A CA 15
ATOM 29204 C C . GLU A 1 112 ? -11.048 -4.398 27.172 1.00 0.00 112 GLU A C 15
ATOM 29205 O O . GLU A 1 112 ? -12.199 -4.069 27.476 1.00 0.00 112 GLU A O 15
ATOM 29217 N N . HIS A 1 113 ? -10.156 -4.862 28.063 1.00 0.00 113 HIS A N 15
ATOM 29218 C CA . HIS A 1 113 ? -10.400 -4.978 29.515 1.00 0.00 113 HIS A CA 15
ATOM 29219 C C . HIS A 1 113 ? -9.532 -3.963 30.283 1.00 0.00 113 HIS A C 15
ATOM 29220 O O . HIS A 1 113 ? -8.351 -3.778 29.966 1.00 0.00 113 HIS A O 15
ATOM 29235 N N . HIS A 1 114 ? -10.130 -3.329 31.306 1.00 0.00 114 HIS A N 15
ATOM 29236 C CA . HIS A 1 114 ? -9.410 -2.452 32.241 1.00 0.00 114 HIS A CA 15
ATOM 29237 C C . HIS A 1 114 ? -8.579 -3.308 33.216 1.00 0.00 114 HIS A C 15
ATOM 29238 O O . HIS A 1 114 ? -9.113 -3.876 34.180 1.00 0.00 114 HIS A O 15
ATOM 29253 N N . HIS A 1 115 ? -7.281 -3.439 32.902 1.00 0.00 115 HIS A N 15
ATOM 29254 C CA . HIS A 1 115 ? -6.305 -4.152 33.738 1.00 0.00 115 HIS A CA 15
ATOM 29255 C C . HIS A 1 115 ? -6.071 -3.335 35.028 1.00 0.00 115 HIS A C 15
ATOM 29256 O O . HIS A 1 115 ? -5.427 -2.281 34.995 1.00 0.00 115 HIS A O 15
ATOM 29271 N N . HIS A 1 116 ? -6.618 -3.827 36.150 1.00 0.00 116 HIS A N 15
ATOM 29272 C CA . HIS A 1 116 ? -6.607 -3.122 37.451 1.00 0.00 116 HIS A CA 15
ATOM 29273 C C . HIS A 1 116 ? -5.417 -3.607 38.298 1.00 0.00 116 HIS A C 15
ATOM 29274 O O . HIS A 1 116 ? -4.884 -4.700 38.051 1.00 0.00 116 HIS A O 15
ATOM 29289 N N . HIS A 1 117 ? -5.010 -2.769 39.278 1.00 0.00 117 HIS A N 15
ATOM 29290 C CA . HIS A 1 117 ? -3.781 -2.956 40.091 1.00 0.00 117 HIS A CA 15
ATOM 29291 C C . HIS A 1 117 ? -2.533 -2.827 39.200 1.00 0.00 117 HIS A C 15
ATOM 29292 O O . HIS A 1 117 ? -2.001 -3.826 38.707 1.00 0.00 117 HIS A O 15
ATOM 29307 N N . HIS A 1 118 ? -2.121 -1.573 38.946 1.00 0.00 118 HIS A N 15
ATOM 29308 C CA . HIS A 1 118 ? -0.976 -1.249 38.068 1.00 0.00 118 HIS A CA 15
ATOM 29309 C C . HIS A 1 118 ? 0.348 -1.470 38.836 1.00 0.00 118 HIS A C 15
ATOM 29310 O O . HIS A 1 118 ? 0.653 -0.677 39.751 1.00 0.00 118 HIS A O 15
ATOM 29326 N N . MET A 1 1 ? 5.516 23.563 -11.380 1.00 0.00 1 MET A N 16
ATOM 29327 C CA . MET A 1 1 ? 6.661 23.098 -10.558 1.00 0.00 1 MET A CA 16
ATOM 29328 C C . MET A 1 1 ? 6.466 21.608 -10.197 1.00 0.00 1 MET A C 16
ATOM 29329 O O . MET A 1 1 ? 6.064 21.278 -9.074 1.00 0.00 1 MET A O 16
ATOM 29345 N N . GLU A 1 2 ? 6.710 20.727 -11.201 1.00 0.00 2 GLU A N 16
ATOM 29346 C CA . GLU A 1 2 ? 6.587 19.249 -11.094 1.00 0.00 2 GLU A CA 16
ATOM 29347 C C . GLU A 1 2 ? 5.242 18.807 -10.452 1.00 0.00 2 GLU A C 16
ATOM 29348 O O . GLU A 1 2 ? 5.207 18.484 -9.257 1.00 0.00 2 GLU A O 16
ATOM 29360 N N . PRO A 1 3 ? 4.108 18.812 -11.228 1.00 0.00 3 PRO A N 16
ATOM 29361 C CA . PRO A 1 3 ? 2.776 18.398 -10.710 1.00 0.00 3 PRO A CA 16
ATOM 29362 C C . PRO A 1 3 ? 2.708 16.890 -10.382 1.00 0.00 3 PRO A C 16
ATOM 29363 O O . PRO A 1 3 ? 3.541 16.103 -10.851 1.00 0.00 3 PRO A O 16
ATOM 29374 N N . SER A 1 4 ? 1.712 16.514 -9.563 1.00 0.00 4 SER A N 16
ATOM 29375 C CA . SER A 1 4 ? 1.445 15.122 -9.192 1.00 0.00 4 SER A CA 16
ATOM 29376 C C . SER A 1 4 ? 0.923 14.334 -10.410 1.00 0.00 4 SER A C 16
ATOM 29377 O O . SER A 1 4 ? -0.279 14.320 -10.698 1.00 0.00 4 SER A O 16
ATOM 29385 N N . LYS A 1 5 ? 1.866 13.749 -11.157 1.00 0.00 5 LYS A N 16
ATOM 29386 C CA . LYS A 1 5 ? 1.586 12.847 -12.292 1.00 0.00 5 LYS A CA 16
ATOM 29387 C C . LYS A 1 5 ? 1.866 11.388 -11.889 1.00 0.00 5 LYS A C 16
ATOM 29388 O O . LYS A 1 5 ? 1.643 10.454 -12.671 1.00 0.00 5 LYS A O 16
ATOM 29407 N N . LEU A 1 6 ? 2.371 11.220 -10.659 1.00 0.00 6 LEU A N 16
ATOM 29408 C CA . LEU A 1 6 ? 2.745 9.927 -10.102 1.00 0.00 6 LEU A CA 16
ATOM 29409 C C . LEU A 1 6 ? 1.500 9.081 -9.788 1.00 0.00 6 LEU A C 16
ATOM 29410 O O . LEU A 1 6 ? 0.715 9.420 -8.892 1.00 0.00 6 LEU A O 16
ATOM 29426 N N . SER A 1 7 ? 1.314 8.013 -10.580 1.00 0.00 7 SER A N 16
ATOM 29427 C CA . SER A 1 7 ? 0.293 6.994 -10.329 1.00 0.00 7 SER A CA 16
ATOM 29428 C C . SER A 1 7 ? 0.824 6.049 -9.235 1.00 0.00 7 SER A C 16
ATOM 29429 O O . SER A 1 7 ? 2.007 5.686 -9.261 1.00 0.00 7 SER A O 16
ATOM 29437 N N . TYR A 1 8 ? -0.046 5.657 -8.290 1.00 0.00 8 TYR A N 16
ATOM 29438 C CA . TYR A 1 8 ? 0.360 4.934 -7.064 1.00 0.00 8 TYR A CA 16
ATOM 29439 C C . TYR A 1 8 ? 0.979 3.549 -7.361 1.00 0.00 8 TYR A C 16
ATOM 29440 O O . TYR A 1 8 ? 1.857 3.111 -6.635 1.00 0.00 8 TYR A O 16
ATOM 29458 N N . GLY A 1 9 ? 0.547 2.905 -8.454 1.00 0.00 9 GLY A N 16
ATOM 29459 C CA . GLY A 1 9 ? 1.070 1.594 -8.859 1.00 0.00 9 GLY A CA 16
ATOM 29460 C C . GLY A 1 9 ? 2.501 1.681 -9.356 1.00 0.00 9 GLY A C 16
ATOM 29461 O O . GLY A 1 9 ? 3.334 0.809 -9.056 1.00 0.00 9 GLY A O 16
ATOM 29465 N N . GLU A 1 10 ? 2.783 2.765 -10.103 1.00 0.00 10 GLU A N 16
ATOM 29466 C CA . GLU A 1 10 ? 4.140 3.091 -10.576 1.00 0.00 10 GLU A CA 16
ATOM 29467 C C . GLU A 1 10 ? 5.013 3.515 -9.388 1.00 0.00 10 GLU A C 16
ATOM 29468 O O . GLU A 1 10 ? 6.222 3.241 -9.360 1.00 0.00 10 GLU A O 16
ATOM 29480 N N . TYR A 1 11 ? 4.370 4.171 -8.397 1.00 0.00 11 TYR A N 16
ATOM 29481 C CA . TYR A 1 11 ? 5.026 4.579 -7.151 1.00 0.00 11 TYR A CA 16
ATOM 29482 C C . TYR A 1 11 ? 5.416 3.353 -6.309 1.00 0.00 11 TYR A C 16
ATOM 29483 O O . TYR A 1 11 ? 6.454 3.365 -5.690 1.00 0.00 11 TYR A O 16
ATOM 29501 N N . LEU A 1 12 ? 4.555 2.330 -6.273 1.00 0.00 12 LEU A N 16
ATOM 29502 C CA . LEU A 1 12 ? 4.777 1.109 -5.459 1.00 0.00 12 LEU A CA 16
ATOM 29503 C C . LEU A 1 12 ? 5.960 0.294 -5.978 1.00 0.00 12 LEU A C 16
ATOM 29504 O O . LEU A 1 12 ? 6.634 -0.372 -5.200 1.00 0.00 12 LEU A O 16
ATOM 29520 N N . GLU A 1 13 ? 6.184 0.355 -7.295 1.00 0.00 13 GLU A N 16
ATOM 29521 C CA . GLU A 1 13 ? 7.345 -0.280 -7.941 1.00 0.00 13 GLU A CA 16
ATOM 29522 C C . GLU A 1 13 ? 8.631 0.516 -7.666 1.00 0.00 13 GLU A C 16
ATOM 29523 O O . GLU A 1 13 ? 9.681 -0.072 -7.417 1.00 0.00 13 GLU A O 16
ATOM 29535 N N . SER A 1 14 ? 8.521 1.854 -7.702 1.00 0.00 14 SER A N 16
ATOM 29536 C CA . SER A 1 14 ? 9.634 2.773 -7.385 1.00 0.00 14 SER A CA 16
ATOM 29537 C C . SER A 1 14 ? 10.034 2.652 -5.897 1.00 0.00 14 SER A C 16
ATOM 29538 O O . SER A 1 14 ? 11.221 2.662 -5.544 1.00 0.00 14 SER A O 16
ATOM 29546 N N . TRP A 1 15 ? 8.999 2.546 -5.051 1.00 0.00 15 TRP A N 16
ATOM 29547 C CA . TRP A 1 15 ? 9.112 2.369 -3.600 1.00 0.00 15 TRP A CA 16
ATOM 29548 C C . TRP A 1 15 ? 9.720 1.000 -3.310 1.00 0.00 15 TRP A C 16
ATOM 29549 O O . TRP A 1 15 ? 10.557 0.875 -2.428 1.00 0.00 15 TRP A O 16
ATOM 29570 N N . PHE A 1 16 ? 9.283 -0.015 -4.073 1.00 0.00 16 PHE A N 16
ATOM 29571 C CA . PHE A 1 16 ? 9.785 -1.388 -3.941 1.00 0.00 16 PHE A CA 16
ATOM 29572 C C . PHE A 1 16 ? 11.278 -1.458 -4.323 1.00 0.00 16 PHE A C 16
ATOM 29573 O O . PHE A 1 16 ? 12.050 -2.172 -3.679 1.00 0.00 16 PHE A O 16
ATOM 29590 N N . ASN A 1 17 ? 11.666 -0.690 -5.363 1.00 0.00 17 ASN A N 16
ATOM 29591 C CA . ASN A 1 17 ? 13.063 -0.628 -5.854 1.00 0.00 17 ASN A CA 16
ATOM 29592 C C . ASN A 1 17 ? 14.011 -0.131 -4.750 1.00 0.00 17 ASN A C 16
ATOM 29593 O O . ASN A 1 17 ? 15.128 -0.649 -4.604 1.00 0.00 17 ASN A O 16
ATOM 29604 N N . THR A 1 18 ? 13.554 0.860 -3.962 1.00 0.00 18 THR A N 16
ATOM 29605 C CA . THR A 1 18 ? 14.324 1.372 -2.816 1.00 0.00 18 THR A CA 16
ATOM 29606 C C . THR A 1 18 ? 14.062 0.533 -1.536 1.00 0.00 18 THR A C 16
ATOM 29607 O O . THR A 1 18 ? 14.904 0.502 -0.637 1.00 0.00 18 THR A O 16
ATOM 29618 N N . LYS A 1 19 ? 12.921 -0.187 -1.482 1.00 0.00 19 LYS A N 16
ATOM 29619 C CA . LYS A 1 19 ? 12.505 -0.977 -0.287 1.00 0.00 19 LYS A CA 16
ATOM 29620 C C . LYS A 1 19 ? 13.379 -2.236 -0.150 1.00 0.00 19 LYS A C 16
ATOM 29621 O O . LYS A 1 19 ? 13.587 -2.732 0.959 1.00 0.00 19 LYS A O 16
ATOM 29640 N N . ARG A 1 20 ? 13.873 -2.741 -1.300 1.00 0.00 20 ARG A N 16
ATOM 29641 C CA . ARG A 1 20 ? 14.843 -3.869 -1.368 1.00 0.00 20 ARG A CA 16
ATOM 29642 C C . ARG A 1 20 ? 16.105 -3.588 -0.518 1.00 0.00 20 ARG A C 16
ATOM 29643 O O . ARG A 1 20 ? 16.734 -4.515 -0.003 1.00 0.00 20 ARG A O 16
ATOM 29664 N N . HIS A 1 21 ? 16.466 -2.289 -0.386 1.00 0.00 21 HIS A N 16
ATOM 29665 C CA . HIS A 1 21 ? 17.609 -1.833 0.447 1.00 0.00 21 HIS A CA 16
ATOM 29666 C C . HIS A 1 21 ? 17.373 -2.113 1.951 1.00 0.00 21 HIS A C 16
ATOM 29667 O O . HIS A 1 21 ? 18.334 -2.208 2.715 1.00 0.00 21 HIS A O 16
ATOM 29682 N N . SER A 1 22 ? 16.101 -2.236 2.361 1.00 0.00 22 SER A N 16
ATOM 29683 C CA . SER A 1 22 ? 15.717 -2.502 3.766 1.00 0.00 22 SER A CA 16
ATOM 29684 C C . SER A 1 22 ? 15.318 -3.982 3.988 1.00 0.00 22 SER A C 16
ATOM 29685 O O . SER A 1 22 ? 15.586 -4.548 5.056 1.00 0.00 22 SER A O 16
ATOM 29693 N N . VAL A 1 23 ? 14.663 -4.598 2.978 1.00 0.00 23 VAL A N 16
ATOM 29694 C CA . VAL A 1 23 ? 14.073 -5.954 3.101 1.00 0.00 23 VAL A CA 16
ATOM 29695 C C . VAL A 1 23 ? 14.877 -6.995 2.307 1.00 0.00 23 VAL A C 16
ATOM 29696 O O . VAL A 1 23 ? 15.486 -6.674 1.276 1.00 0.00 23 VAL A O 16
ATOM 29709 N N . GLY A 1 24 ? 14.865 -8.246 2.800 1.00 0.00 24 GLY A N 16
ATOM 29710 C CA . GLY A 1 24 ? 15.565 -9.354 2.148 1.00 0.00 24 GLY A CA 16
ATOM 29711 C C . GLY A 1 24 ? 14.889 -9.805 0.856 1.00 0.00 24 GLY A C 16
ATOM 29712 O O . GLY A 1 24 ? 13.798 -9.346 0.548 1.00 0.00 24 GLY A O 16
ATOM 29716 N N . ILE A 1 25 ? 15.548 -10.707 0.107 1.00 0.00 25 ILE A N 16
ATOM 29717 C CA . ILE A 1 25 ? 15.040 -11.222 -1.188 1.00 0.00 25 ILE A CA 16
ATOM 29718 C C . ILE A 1 25 ? 13.702 -11.974 -1.001 1.00 0.00 25 ILE A C 16
ATOM 29719 O O . ILE A 1 25 ? 12.745 -11.761 -1.757 1.00 0.00 25 ILE A O 16
ATOM 29735 N N . GLN A 1 26 ? 13.649 -12.836 0.034 1.00 0.00 26 GLN A N 16
ATOM 29736 C CA . GLN A 1 26 ? 12.437 -13.619 0.364 1.00 0.00 26 GLN A CA 16
ATOM 29737 C C . GLN A 1 26 ? 11.293 -12.685 0.809 1.00 0.00 26 GLN A C 16
ATOM 29738 O O . GLN A 1 26 ? 10.143 -12.848 0.393 1.00 0.00 26 GLN A O 16
ATOM 29752 N N . THR A 1 27 ? 11.654 -11.680 1.628 1.00 0.00 27 THR A N 16
ATOM 29753 C CA . THR A 1 27 ? 10.715 -10.685 2.172 1.00 0.00 27 THR A CA 16
ATOM 29754 C C . THR A 1 27 ? 10.147 -9.807 1.042 1.00 0.00 27 THR A C 16
ATOM 29755 O O . THR A 1 27 ? 8.956 -9.495 1.015 1.00 0.00 27 THR A O 16
ATOM 29766 N N . ALA A 1 28 ? 11.024 -9.493 0.078 1.00 0.00 28 ALA A N 16
ATOM 29767 C CA . ALA A 1 28 ? 10.717 -8.631 -1.070 1.00 0.00 28 ALA A CA 16
ATOM 29768 C C . ALA A 1 28 ? 9.716 -9.316 -2.016 1.00 0.00 28 ALA A C 16
ATOM 29769 O O . ALA A 1 28 ? 8.808 -8.673 -2.535 1.00 0.00 28 ALA A O 16
ATOM 29776 N N . LYS A 1 29 ? 9.889 -10.638 -2.192 1.00 0.00 29 LYS A N 16
ATOM 29777 C CA . LYS A 1 29 ? 8.991 -11.477 -3.020 1.00 0.00 29 LYS A CA 16
ATOM 29778 C C . LYS A 1 29 ? 7.551 -11.422 -2.470 1.00 0.00 29 LYS A C 16
ATOM 29779 O O . LYS A 1 29 ? 6.578 -11.387 -3.229 1.00 0.00 29 LYS A O 16
ATOM 29798 N N . VAL A 1 30 ? 7.450 -11.395 -1.139 1.00 0.00 30 VAL A N 16
ATOM 29799 C CA . VAL A 1 30 ? 6.169 -11.413 -0.422 1.00 0.00 30 VAL A CA 16
ATOM 29800 C C . VAL A 1 30 ? 5.466 -10.042 -0.520 1.00 0.00 30 VAL A C 16
ATOM 29801 O O . VAL A 1 30 ? 4.294 -9.975 -0.914 1.00 0.00 30 VAL A O 16
ATOM 29814 N N . LEU A 1 31 ? 6.216 -8.961 -0.204 1.00 0.00 31 LEU A N 16
ATOM 29815 C CA . LEU A 1 31 ? 5.691 -7.572 -0.215 1.00 0.00 31 LEU A CA 16
ATOM 29816 C C . LEU A 1 31 ? 5.221 -7.181 -1.624 1.00 0.00 31 LEU A C 16
ATOM 29817 O O . LEU A 1 31 ? 4.139 -6.624 -1.790 1.00 0.00 31 LEU A O 16
ATOM 29833 N N . LYS A 1 32 ? 6.047 -7.522 -2.630 1.00 0.00 32 LYS A N 16
ATOM 29834 C CA . LYS A 1 32 ? 5.754 -7.248 -4.049 1.00 0.00 32 LYS A CA 16
ATOM 29835 C C . LYS A 1 32 ? 4.572 -8.097 -4.517 1.00 0.00 32 LYS A C 16
ATOM 29836 O O . LYS A 1 32 ? 3.683 -7.601 -5.207 1.00 0.00 32 LYS A O 16
ATOM 29855 N N . GLY A 1 33 ? 4.587 -9.383 -4.114 1.00 0.00 33 GLY A N 16
ATOM 29856 C CA . GLY A 1 33 ? 3.506 -10.324 -4.416 1.00 0.00 33 GLY A CA 16
ATOM 29857 C C . GLY A 1 33 ? 2.155 -9.875 -3.866 1.00 0.00 33 GLY A C 16
ATOM 29858 O O . GLY A 1 33 ? 1.116 -10.272 -4.380 1.00 0.00 33 GLY A O 16
ATOM 29862 N N . TYR A 1 34 ? 2.188 -9.045 -2.810 1.00 0.00 34 TYR A N 16
ATOM 29863 C CA . TYR A 1 34 ? 1.004 -8.371 -2.273 1.00 0.00 34 TYR A CA 16
ATOM 29864 C C . TYR A 1 34 ? 0.693 -7.095 -3.064 1.00 0.00 34 TYR A C 16
ATOM 29865 O O . TYR A 1 34 ? -0.477 -6.800 -3.294 1.00 0.00 34 TYR A O 16
ATOM 29883 N N . LEU A 1 35 ? 1.744 -6.347 -3.479 1.00 0.00 35 LEU A N 16
ATOM 29884 C CA . LEU A 1 35 ? 1.578 -5.078 -4.221 1.00 0.00 35 LEU A CA 16
ATOM 29885 C C . LEU A 1 35 ? 0.758 -5.306 -5.497 1.00 0.00 35 LEU A C 16
ATOM 29886 O O . LEU A 1 35 ? -0.362 -4.820 -5.592 1.00 0.00 35 LEU A O 16
ATOM 29902 N N . ASN A 1 36 ? 1.290 -6.121 -6.425 1.00 0.00 36 ASN A N 16
ATOM 29903 C CA . ASN A 1 36 ? 0.658 -6.333 -7.747 1.00 0.00 36 ASN A CA 16
ATOM 29904 C C . ASN A 1 36 ? -0.689 -7.089 -7.647 1.00 0.00 36 ASN A C 16
ATOM 29905 O O . ASN A 1 36 ? -1.583 -6.861 -8.464 1.00 0.00 36 ASN A O 16
ATOM 29916 N N . SER A 1 37 ? -0.832 -7.966 -6.641 1.00 0.00 37 SER A N 16
ATOM 29917 C CA . SER A 1 37 ? -2.033 -8.814 -6.489 1.00 0.00 37 SER A CA 16
ATOM 29918 C C . SER A 1 37 ? -3.194 -8.032 -5.844 1.00 0.00 37 SER A C 16
ATOM 29919 O O . SER A 1 37 ? -4.320 -8.048 -6.343 1.00 0.00 37 SER A O 16
ATOM 29927 N N . ARG A 1 38 ? -2.901 -7.369 -4.715 1.00 0.00 38 ARG A N 16
ATOM 29928 C CA . ARG A 1 38 ? -3.919 -6.738 -3.853 1.00 0.00 38 ARG A CA 16
ATOM 29929 C C . ARG A 1 38 ? -4.058 -5.233 -4.142 1.00 0.00 38 ARG A C 16
ATOM 29930 O O . ARG A 1 38 ? -5.153 -4.754 -4.476 1.00 0.00 38 ARG A O 16
ATOM 29951 N N . ILE A 1 39 ? -2.934 -4.479 -4.035 1.00 0.00 39 ILE A N 16
ATOM 29952 C CA . ILE A 1 39 ? -2.978 -3.000 -4.046 1.00 0.00 39 ILE A CA 16
ATOM 29953 C C . ILE A 1 39 ? -3.076 -2.434 -5.494 1.00 0.00 39 ILE A C 16
ATOM 29954 O O . ILE A 1 39 ? -3.815 -1.490 -5.718 1.00 0.00 39 ILE A O 16
ATOM 29970 N N . ILE A 1 40 ? -2.364 -3.026 -6.471 1.00 0.00 40 ILE A N 16
ATOM 29971 C CA . ILE A 1 40 ? -2.343 -2.509 -7.875 1.00 0.00 40 ILE A CA 16
ATOM 29972 C C . ILE A 1 40 ? -3.769 -2.518 -8.529 1.00 0.00 40 ILE A C 16
ATOM 29973 O O . ILE A 1 40 ? -4.154 -1.496 -9.116 1.00 0.00 40 ILE A O 16
ATOM 29989 N N . PRO A 1 41 ? -4.588 -3.638 -8.428 1.00 0.00 41 PRO A N 16
ATOM 29990 C CA . PRO A 1 41 ? -6.000 -3.642 -8.907 1.00 0.00 41 PRO A CA 16
ATOM 29991 C C . PRO A 1 41 ? -6.898 -2.607 -8.181 1.00 0.00 41 PRO A C 16
ATOM 29992 O O . PRO A 1 41 ? -7.867 -2.112 -8.758 1.00 0.00 41 PRO A O 16
ATOM 30003 N N . SER A 1 42 ? -6.545 -2.276 -6.923 1.00 0.00 42 SER A N 16
ATOM 30004 C CA . SER A 1 42 ? -7.373 -1.417 -6.050 1.00 0.00 42 SER A CA 16
ATOM 30005 C C . SER A 1 42 ? -6.918 0.063 -6.096 1.00 0.00 42 SER A C 16
ATOM 30006 O O . SER A 1 42 ? -7.597 0.910 -6.684 1.00 0.00 42 SER A O 16
ATOM 30014 N N . LEU A 1 43 ? -5.760 0.354 -5.485 1.00 0.00 43 LEU A N 16
ATOM 30015 C CA . LEU A 1 43 ? -5.220 1.724 -5.322 1.00 0.00 43 LEU A CA 16
ATOM 30016 C C . LEU A 1 43 ? -4.127 2.056 -6.366 1.00 0.00 43 LEU A C 16
ATOM 30017 O O . LEU A 1 43 ? -3.749 3.220 -6.503 1.00 0.00 43 LEU A O 16
ATOM 30033 N N . GLY A 1 44 ? -3.634 1.035 -7.088 1.00 0.00 44 GLY A N 16
ATOM 30034 C CA . GLY A 1 44 ? -2.482 1.190 -7.989 1.00 0.00 44 GLY A CA 16
ATOM 30035 C C . GLY A 1 44 ? -2.770 2.061 -9.206 1.00 0.00 44 GLY A C 16
ATOM 30036 O O . GLY A 1 44 ? -2.034 3.012 -9.486 1.00 0.00 44 GLY A O 16
ATOM 30040 N N . ASN A 1 45 ? -3.865 1.735 -9.921 1.00 0.00 45 ASN A N 16
ATOM 30041 C CA . ASN A 1 45 ? -4.340 2.525 -11.085 1.00 0.00 45 ASN A CA 16
ATOM 30042 C C . ASN A 1 45 ? -4.664 3.974 -10.681 1.00 0.00 45 ASN A C 16
ATOM 30043 O O . ASN A 1 45 ? -4.606 4.891 -11.511 1.00 0.00 45 ASN A O 16
ATOM 30054 N N . ILE A 1 46 ? -5.024 4.153 -9.399 1.00 0.00 46 ILE A N 16
ATOM 30055 C CA . ILE A 1 46 ? -5.354 5.458 -8.821 1.00 0.00 46 ILE A CA 16
ATOM 30056 C C . ILE A 1 46 ? -4.069 6.296 -8.620 1.00 0.00 46 ILE A C 16
ATOM 30057 O O . ILE A 1 46 ? -3.022 5.754 -8.265 1.00 0.00 46 ILE A O 16
ATOM 30073 N N . LYS A 1 47 ? -4.163 7.613 -8.863 1.00 0.00 47 LYS A N 16
ATOM 30074 C CA . LYS A 1 47 ? -3.029 8.548 -8.717 1.00 0.00 47 LYS A CA 16
ATOM 30075 C C . LYS A 1 47 ? -2.775 8.831 -7.226 1.00 0.00 47 LYS A C 16
ATOM 30076 O O . LYS A 1 47 ? -3.723 8.849 -6.433 1.00 0.00 47 LYS A O 16
ATOM 30095 N N . LEU A 1 48 ? -1.501 9.053 -6.865 1.00 0.00 48 LEU A N 16
ATOM 30096 C CA . LEU A 1 48 ? -1.062 9.197 -5.456 1.00 0.00 48 LEU A CA 16
ATOM 30097 C C . LEU A 1 48 ? -1.759 10.391 -4.741 1.00 0.00 48 LEU A C 16
ATOM 30098 O O . LEU A 1 48 ? -2.071 10.311 -3.547 1.00 0.00 48 LEU A O 16
ATOM 30114 N N . ALA A 1 49 ? -2.024 11.482 -5.496 1.00 0.00 49 ALA A N 16
ATOM 30115 C CA . ALA A 1 49 ? -2.748 12.674 -4.977 1.00 0.00 49 ALA A CA 16
ATOM 30116 C C . ALA A 1 49 ? -4.251 12.393 -4.748 1.00 0.00 49 ALA A C 16
ATOM 30117 O O . ALA A 1 49 ? -4.910 13.094 -3.977 1.00 0.00 49 ALA A O 16
ATOM 30124 N N . LYS A 1 50 ? -4.785 11.376 -5.441 1.00 0.00 50 LYS A N 16
ATOM 30125 C CA . LYS A 1 50 ? -6.199 10.957 -5.306 1.00 0.00 50 LYS A CA 16
ATOM 30126 C C . LYS A 1 50 ? -6.414 10.079 -4.059 1.00 0.00 50 LYS A C 16
ATOM 30127 O O . LYS A 1 50 ? -7.557 9.876 -3.638 1.00 0.00 50 LYS A O 16
ATOM 30146 N N . LEU A 1 51 ? -5.314 9.568 -3.469 1.00 0.00 51 LEU A N 16
ATOM 30147 C CA . LEU A 1 51 ? -5.376 8.705 -2.278 1.00 0.00 51 LEU A CA 16
ATOM 30148 C C . LEU A 1 51 ? -5.908 9.498 -1.066 1.00 0.00 51 LEU A C 16
ATOM 30149 O O . LEU A 1 51 ? -5.211 10.348 -0.501 1.00 0.00 51 LEU A O 16
ATOM 30165 N N . THR A 1 52 ? -7.176 9.240 -0.743 1.00 0.00 52 THR A N 16
ATOM 30166 C CA . THR A 1 52 ? -7.825 9.697 0.492 1.00 0.00 52 THR A CA 16
ATOM 30167 C C . THR A 1 52 ? -8.017 8.494 1.442 1.00 0.00 52 THR A C 16
ATOM 30168 O O . THR A 1 52 ? -7.800 7.334 1.047 1.00 0.00 52 THR A O 16
ATOM 30179 N N . SER A 1 53 ? -8.431 8.782 2.689 1.00 0.00 53 SER A N 16
ATOM 30180 C CA . SER A 1 53 ? -8.676 7.760 3.727 1.00 0.00 53 SER A CA 16
ATOM 30181 C C . SER A 1 53 ? -9.861 6.846 3.348 1.00 0.00 53 SER A C 16
ATOM 30182 O O . SER A 1 53 ? -9.955 5.710 3.830 1.00 0.00 53 SER A O 16
ATOM 30190 N N . LEU A 1 54 ? -10.753 7.355 2.467 1.00 0.00 54 LEU A N 16
ATOM 30191 C CA . LEU A 1 54 ? -11.881 6.578 1.916 1.00 0.00 54 LEU A CA 16
ATOM 30192 C C . LEU A 1 54 ? -11.367 5.411 1.053 1.00 0.00 54 LEU A C 16
ATOM 30193 O O . LEU A 1 54 ? -11.883 4.308 1.144 1.00 0.00 54 LEU A O 16
ATOM 30209 N N . HIS A 1 55 ? -10.330 5.676 0.228 1.00 0.00 55 HIS A N 16
ATOM 30210 C CA . HIS A 1 55 ? -9.697 4.650 -0.648 1.00 0.00 55 HIS A CA 16
ATOM 30211 C C . HIS A 1 55 ? -9.087 3.520 0.193 1.00 0.00 55 HIS A C 16
ATOM 30212 O O . HIS A 1 55 ? -9.115 2.351 -0.203 1.00 0.00 55 HIS A O 16
ATOM 30227 N N . MET A 1 56 ? -8.567 3.902 1.361 1.00 0.00 56 MET A N 16
ATOM 30228 C CA . MET A 1 56 ? -7.910 2.983 2.303 1.00 0.00 56 MET A CA 16
ATOM 30229 C C . MET A 1 56 ? -8.946 2.126 3.041 1.00 0.00 56 MET A C 16
ATOM 30230 O O . MET A 1 56 ? -8.712 0.944 3.303 1.00 0.00 56 MET A O 16
ATOM 30244 N N . GLN A 1 57 ? -10.097 2.748 3.360 1.00 0.00 57 GLN A N 16
ATOM 30245 C CA . GLN A 1 57 ? -11.242 2.065 3.985 1.00 0.00 57 GLN A CA 16
ATOM 30246 C C . GLN A 1 57 ? -11.865 1.063 2.986 1.00 0.00 57 GLN A C 16
ATOM 30247 O O . GLN A 1 57 ? -12.186 -0.066 3.357 1.00 0.00 57 GLN A O 16
ATOM 30261 N N . ASN A 1 58 ? -11.978 1.486 1.711 1.00 0.00 58 ASN A N 16
ATOM 30262 C CA . ASN A 1 58 ? -12.512 0.656 0.607 1.00 0.00 58 ASN A CA 16
ATOM 30263 C C . ASN A 1 58 ? -11.586 -0.530 0.341 1.00 0.00 58 ASN A C 16
ATOM 30264 O O . ASN A 1 58 ? -12.044 -1.606 -0.035 1.00 0.00 58 ASN A O 16
ATOM 30275 N N . TYR A 1 59 ? -10.272 -0.317 0.555 1.00 0.00 59 TYR A N 16
ATOM 30276 C CA . TYR A 1 59 ? -9.266 -1.384 0.447 1.00 0.00 59 TYR A CA 16
ATOM 30277 C C . TYR A 1 59 ? -9.523 -2.469 1.521 1.00 0.00 59 TYR A C 16
ATOM 30278 O O . TYR A 1 59 ? -9.504 -3.655 1.210 1.00 0.00 59 TYR A O 16
ATOM 30296 N N . VAL A 1 60 ? -9.797 -2.033 2.771 1.00 0.00 60 VAL A N 16
ATOM 30297 C CA . VAL A 1 60 ? -10.110 -2.946 3.910 1.00 0.00 60 VAL A CA 16
ATOM 30298 C C . VAL A 1 60 ? -11.416 -3.723 3.642 1.00 0.00 60 VAL A C 16
ATOM 30299 O O . VAL A 1 60 ? -11.529 -4.916 3.975 1.00 0.00 60 VAL A O 16
ATOM 30312 N N . ASN A 1 61 ? -12.382 -3.031 3.006 1.00 0.00 61 ASN A N 16
ATOM 30313 C CA . ASN A 1 61 ? -13.691 -3.614 2.644 1.00 0.00 61 ASN A CA 16
ATOM 30314 C C . ASN A 1 61 ? -13.510 -4.705 1.573 1.00 0.00 61 ASN A C 16
ATOM 30315 O O . ASN A 1 61 ? -14.244 -5.708 1.562 1.00 0.00 61 ASN A O 16
ATOM 30326 N N . SER A 1 62 ? -12.522 -4.488 0.678 1.00 0.00 62 SER A N 16
ATOM 30327 C CA . SER A 1 62 ? -12.119 -5.472 -0.335 1.00 0.00 62 SER A CA 16
ATOM 30328 C C . SER A 1 62 ? -11.579 -6.746 0.342 1.00 0.00 62 SER A C 16
ATOM 30329 O O . SER A 1 62 ? -12.018 -7.846 0.024 1.00 0.00 62 SER A O 16
ATOM 30337 N N . LEU A 1 63 ? -10.670 -6.558 1.332 1.00 0.00 63 LEU A N 16
ATOM 30338 C CA . LEU A 1 63 ? -9.965 -7.671 2.038 1.00 0.00 63 LEU A CA 16
ATOM 30339 C C . LEU A 1 63 ? -10.960 -8.620 2.722 1.00 0.00 63 LEU A C 16
ATOM 30340 O O . LEU A 1 63 ? -10.709 -9.832 2.840 1.00 0.00 63 LEU A O 16
ATOM 30356 N N . ARG A 1 64 ? -12.090 -8.036 3.153 1.00 0.00 64 ARG A N 16
ATOM 30357 C CA . ARG A 1 64 ? -13.212 -8.766 3.757 1.00 0.00 64 ARG A CA 16
ATOM 30358 C C . ARG A 1 64 ? -13.807 -9.777 2.755 1.00 0.00 64 ARG A C 16
ATOM 30359 O O . ARG A 1 64 ? -13.959 -10.961 3.079 1.00 0.00 64 ARG A O 16
ATOM 30380 N N . ASP A 1 65 ? -14.100 -9.306 1.518 1.00 0.00 65 ASP A N 16
ATOM 30381 C CA . ASP A 1 65 ? -14.697 -10.163 0.469 1.00 0.00 65 ASP A CA 16
ATOM 30382 C C . ASP A 1 65 ? -13.618 -11.011 -0.239 1.00 0.00 65 ASP A C 16
ATOM 30383 O O . ASP A 1 65 ? -13.954 -11.938 -0.983 1.00 0.00 65 ASP A O 16
ATOM 30392 N N . GLU A 1 66 ? -12.321 -10.691 -0.023 1.00 0.00 66 GLU A N 16
ATOM 30393 C CA . GLU A 1 66 ? -11.203 -11.555 -0.472 1.00 0.00 66 GLU A CA 16
ATOM 30394 C C . GLU A 1 66 ? -11.049 -12.743 0.491 1.00 0.00 66 GLU A C 16
ATOM 30395 O O . GLU A 1 66 ? -10.619 -13.832 0.089 1.00 0.00 66 GLU A O 16
ATOM 30407 N N . GLY A 1 67 ? -11.453 -12.521 1.755 1.00 0.00 67 GLY A N 16
ATOM 30408 C CA . GLY A 1 67 ? -11.321 -13.517 2.813 1.00 0.00 67 GLY A CA 16
ATOM 30409 C C . GLY A 1 67 ? -9.892 -13.692 3.299 1.00 0.00 67 GLY A C 16
ATOM 30410 O O . GLY A 1 67 ? -9.477 -14.808 3.645 1.00 0.00 67 GLY A O 16
ATOM 30414 N N . LEU A 1 68 ? -9.135 -12.583 3.321 1.00 0.00 68 LEU A N 16
ATOM 30415 C CA . LEU A 1 68 ? -7.751 -12.570 3.820 1.00 0.00 68 LEU A CA 16
ATOM 30416 C C . LEU A 1 68 ? -7.706 -12.712 5.349 1.00 0.00 68 LEU A C 16
ATOM 30417 O O . LEU A 1 68 ? -8.526 -12.125 6.062 1.00 0.00 68 LEU A O 16
ATOM 30433 N N . LYS A 1 69 ? -6.731 -13.504 5.825 1.00 0.00 69 LYS A N 16
ATOM 30434 C CA . LYS A 1 69 ? -6.500 -13.732 7.265 1.00 0.00 69 LYS A CA 16
ATOM 30435 C C . LYS A 1 69 ? -5.883 -12.473 7.904 1.00 0.00 69 LYS A C 16
ATOM 30436 O O . LYS A 1 69 ? -5.218 -11.688 7.210 1.00 0.00 69 LYS A O 16
ATOM 30455 N N . ARG A 1 70 ? -6.115 -12.295 9.222 1.00 0.00 70 ARG A N 16
ATOM 30456 C CA . ARG A 1 70 ? -5.745 -11.054 9.955 1.00 0.00 70 ARG A CA 16
ATOM 30457 C C . ARG A 1 70 ? -4.255 -10.694 9.817 1.00 0.00 70 ARG A C 16
ATOM 30458 O O . ARG A 1 70 ? -3.911 -9.517 9.791 1.00 0.00 70 ARG A O 16
ATOM 30479 N N . GLY A 1 71 ? -3.396 -11.724 9.740 1.00 0.00 71 GLY A N 16
ATOM 30480 C CA . GLY A 1 71 ? -1.963 -11.539 9.532 1.00 0.00 71 GLY A CA 16
ATOM 30481 C C . GLY A 1 71 ? -1.636 -10.921 8.177 1.00 0.00 71 GLY A C 16
ATOM 30482 O O . GLY A 1 71 ? -0.844 -9.985 8.095 1.00 0.00 71 GLY A O 16
ATOM 30486 N N . THR A 1 72 ? -2.268 -11.457 7.116 1.00 0.00 72 THR A N 16
ATOM 30487 C CA . THR A 1 72 ? -2.091 -10.964 5.740 1.00 0.00 72 THR A CA 16
ATOM 30488 C C . THR A 1 72 ? -2.586 -9.512 5.619 1.00 0.00 72 THR A C 16
ATOM 30489 O O . THR A 1 72 ? -1.895 -8.670 5.042 1.00 0.00 72 THR A O 16
ATOM 30500 N N . ILE A 1 73 ? -3.764 -9.233 6.219 1.00 0.00 73 ILE A N 16
ATOM 30501 C CA . ILE A 1 73 ? -4.348 -7.881 6.264 1.00 0.00 73 ILE A CA 16
ATOM 30502 C C . ILE A 1 73 ? -3.389 -6.917 6.987 1.00 0.00 73 ILE A C 16
ATOM 30503 O O . ILE A 1 73 ? -3.074 -5.845 6.480 1.00 0.00 73 ILE A O 16
ATOM 30519 N N . GLU A 1 74 ? -2.883 -7.358 8.148 1.00 0.00 74 GLU A N 16
ATOM 30520 C CA . GLU A 1 74 ? -1.998 -6.558 9.003 1.00 0.00 74 GLU A CA 16
ATOM 30521 C C . GLU A 1 74 ? -0.686 -6.206 8.274 1.00 0.00 74 GLU A C 16
ATOM 30522 O O . GLU A 1 74 ? -0.164 -5.102 8.437 1.00 0.00 74 GLU A O 16
ATOM 30534 N N . LYS A 1 75 ? -0.185 -7.146 7.452 1.00 0.00 75 LYS A N 16
ATOM 30535 C CA . LYS A 1 75 ? 1.042 -6.937 6.661 1.00 0.00 75 LYS A CA 16
ATOM 30536 C C . LYS A 1 75 ? 0.807 -5.916 5.534 1.00 0.00 75 LYS A C 16
ATOM 30537 O O . LYS A 1 75 ? 1.479 -4.887 5.490 1.00 0.00 75 LYS A O 16
ATOM 30556 N N . ILE A 1 76 ? -0.200 -6.187 4.684 1.00 0.00 76 ILE A N 16
ATOM 30557 C CA . ILE A 1 76 ? -0.429 -5.424 3.435 1.00 0.00 76 ILE A CA 16
ATOM 30558 C C . ILE A 1 76 ? -0.832 -3.967 3.718 1.00 0.00 76 ILE A C 16
ATOM 30559 O O . ILE A 1 76 ? -0.497 -3.068 2.945 1.00 0.00 76 ILE A O 16
ATOM 30575 N N . ILE A 1 77 ? -1.541 -3.750 4.838 1.00 0.00 77 ILE A N 16
ATOM 30576 C CA . ILE A 1 77 ? -1.870 -2.402 5.319 1.00 0.00 77 ILE A CA 16
ATOM 30577 C C . ILE A 1 77 ? -0.580 -1.661 5.727 1.00 0.00 77 ILE A C 16
ATOM 30578 O O . ILE A 1 77 ? -0.387 -0.518 5.336 1.00 0.00 77 ILE A O 16
ATOM 30594 N N . LYS A 1 78 ? 0.323 -2.347 6.463 1.00 0.00 78 LYS A N 16
ATOM 30595 C CA . LYS A 1 78 ? 1.620 -1.755 6.886 1.00 0.00 78 LYS A CA 16
ATOM 30596 C C . LYS A 1 78 ? 2.533 -1.481 5.673 1.00 0.00 78 LYS A C 16
ATOM 30597 O O . LYS A 1 78 ? 3.376 -0.585 5.728 1.00 0.00 78 LYS A O 16
ATOM 30616 N N . VAL A 1 79 ? 2.346 -2.262 4.594 1.00 0.00 79 VAL A N 16
ATOM 30617 C CA . VAL A 1 79 ? 3.064 -2.074 3.318 1.00 0.00 79 VAL A CA 16
ATOM 30618 C C . VAL A 1 79 ? 2.619 -0.748 2.653 1.00 0.00 79 VAL A C 16
ATOM 30619 O O . VAL A 1 79 ? 3.461 0.061 2.256 1.00 0.00 79 VAL A O 16
ATOM 30632 N N . ILE A 1 80 ? 1.286 -0.523 2.597 1.00 0.00 80 ILE A N 16
ATOM 30633 C CA . ILE A 1 80 ? 0.683 0.718 2.036 1.00 0.00 80 ILE A CA 16
ATOM 30634 C C . ILE A 1 80 ? 1.091 1.952 2.860 1.00 0.00 80 ILE A C 16
ATOM 30635 O O . ILE A 1 80 ? 1.478 2.986 2.303 1.00 0.00 80 ILE A O 16
ATOM 30651 N N . ARG A 1 81 ? 0.989 1.818 4.193 1.00 0.00 81 ARG A N 16
ATOM 30652 C CA . ARG A 1 81 ? 1.338 2.890 5.141 1.00 0.00 81 ARG A CA 16
ATOM 30653 C C . ARG A 1 81 ? 2.816 3.262 4.988 1.00 0.00 81 ARG A C 16
ATOM 30654 O O . ARG A 1 81 ? 3.145 4.439 4.899 1.00 0.00 81 ARG A O 16
ATOM 30675 N N . ASN A 1 82 ? 3.685 2.238 4.900 1.00 0.00 82 ASN A N 16
ATOM 30676 C CA . ASN A 1 82 ? 5.146 2.438 4.777 1.00 0.00 82 ASN A CA 16
ATOM 30677 C C . ASN A 1 82 ? 5.509 3.069 3.415 1.00 0.00 82 ASN A C 16
ATOM 30678 O O . ASN A 1 82 ? 6.517 3.791 3.304 1.00 0.00 82 ASN A O 16
ATOM 30689 N N . SER A 1 83 ? 4.681 2.786 2.384 1.00 0.00 83 SER A N 16
ATOM 30690 C CA . SER A 1 83 ? 4.793 3.443 1.069 1.00 0.00 83 SER A CA 16
ATOM 30691 C C . SER A 1 83 ? 4.531 4.944 1.224 1.00 0.00 83 SER A C 16
ATOM 30692 O O . SER A 1 83 ? 5.326 5.771 0.785 1.00 0.00 83 SER A O 16
ATOM 30700 N N . LEU A 1 84 ? 3.440 5.275 1.929 1.00 0.00 84 LEU A N 16
ATOM 30701 C CA . LEU A 1 84 ? 3.021 6.668 2.141 1.00 0.00 84 LEU A CA 16
ATOM 30702 C C . LEU A 1 84 ? 3.967 7.421 3.104 1.00 0.00 84 LEU A C 16
ATOM 30703 O O . LEU A 1 84 ? 4.069 8.640 3.015 1.00 0.00 84 LEU A O 16
ATOM 30719 N N . GLU A 1 85 ? 4.659 6.691 4.006 1.00 0.00 85 GLU A N 16
ATOM 30720 C CA . GLU A 1 85 ? 5.703 7.271 4.896 1.00 0.00 85 GLU A CA 16
ATOM 30721 C C . GLU A 1 85 ? 6.885 7.790 4.053 1.00 0.00 85 GLU A C 16
ATOM 30722 O O . GLU A 1 85 ? 7.429 8.873 4.303 1.00 0.00 85 GLU A O 16
ATOM 30734 N N . HIS A 1 86 ? 7.246 6.987 3.036 1.00 0.00 86 HIS A N 16
ATOM 30735 C CA . HIS A 1 86 ? 8.315 7.309 2.069 1.00 0.00 86 HIS A CA 16
ATOM 30736 C C . HIS A 1 86 ? 7.870 8.456 1.139 1.00 0.00 86 HIS A C 16
ATOM 30737 O O . HIS A 1 86 ? 8.687 9.271 0.709 1.00 0.00 86 HIS A O 16
ATOM 30752 N N . ALA A 1 87 ? 6.560 8.500 0.844 1.00 0.00 87 ALA A N 16
ATOM 30753 C CA . ALA A 1 87 ? 5.958 9.553 0.004 1.00 0.00 87 ALA A CA 16
ATOM 30754 C C . ALA A 1 87 ? 5.947 10.913 0.736 1.00 0.00 87 ALA A C 16
ATOM 30755 O O . ALA A 1 87 ? 6.129 11.951 0.109 1.00 0.00 87 ALA A O 16
ATOM 30762 N N . ILE A 1 88 ? 5.728 10.898 2.067 1.00 0.00 88 ILE A N 16
ATOM 30763 C CA . ILE A 1 88 ? 5.828 12.115 2.914 1.00 0.00 88 ILE A CA 16
ATOM 30764 C C . ILE A 1 88 ? 7.276 12.627 2.925 1.00 0.00 88 ILE A C 16
ATOM 30765 O O . ILE A 1 88 ? 7.518 13.833 2.793 1.00 0.00 88 ILE A O 16
ATOM 30781 N N . ASP A 1 89 ? 8.224 11.678 3.056 1.00 0.00 89 ASP A N 16
ATOM 30782 C CA . ASP A 1 89 ? 9.670 11.967 3.098 1.00 0.00 89 ASP A CA 16
ATOM 30783 C C . ASP A 1 89 ? 10.128 12.697 1.814 1.00 0.00 89 ASP A C 16
ATOM 30784 O O . ASP A 1 89 ? 10.856 13.697 1.875 1.00 0.00 89 ASP A O 16
ATOM 30793 N N . LEU A 1 90 ? 9.669 12.186 0.656 1.00 0.00 90 LEU A N 16
ATOM 30794 C CA . LEU A 1 90 ? 9.994 12.759 -0.672 1.00 0.00 90 LEU A CA 16
ATOM 30795 C C . LEU A 1 90 ? 9.039 13.922 -1.039 1.00 0.00 90 LEU A C 16
ATOM 30796 O O . LEU A 1 90 ? 9.129 14.470 -2.151 1.00 0.00 90 LEU A O 16
ATOM 30812 N N . GLU A 1 91 ? 8.115 14.259 -0.102 1.00 0.00 91 GLU A N 16
ATOM 30813 C CA . GLU A 1 91 ? 7.184 15.413 -0.207 1.00 0.00 91 GLU A CA 16
ATOM 30814 C C . GLU A 1 91 ? 6.180 15.242 -1.371 1.00 0.00 91 GLU A C 16
ATOM 30815 O O . GLU A 1 91 ? 5.644 16.215 -1.896 1.00 0.00 91 GLU A O 16
ATOM 30827 N N . LEU A 1 92 ? 5.929 13.980 -1.741 1.00 0.00 92 LEU A N 16
ATOM 30828 C CA . LEU A 1 92 ? 4.938 13.586 -2.759 1.00 0.00 92 LEU A CA 16
ATOM 30829 C C . LEU A 1 92 ? 3.501 13.733 -2.215 1.00 0.00 92 LEU A C 16
ATOM 30830 O O . LEU A 1 92 ? 2.564 13.983 -2.977 1.00 0.00 92 LEU A O 16
ATOM 30846 N N . ILE A 1 93 ? 3.342 13.582 -0.884 1.00 0.00 93 ILE A N 16
ATOM 30847 C CA . ILE A 1 93 ? 2.058 13.812 -0.186 1.00 0.00 93 ILE A CA 16
ATOM 30848 C C . ILE A 1 93 ? 2.323 14.592 1.109 1.00 0.00 93 ILE A C 16
ATOM 30849 O O . ILE A 1 93 ? 3.430 14.524 1.669 1.00 0.00 93 ILE A O 16
ATOM 30865 N N . THR A 1 94 ? 1.296 15.322 1.564 1.00 0.00 94 THR A N 16
ATOM 30866 C CA . THR A 1 94 ? 1.343 16.127 2.790 1.00 0.00 94 THR A CA 16
ATOM 30867 C C . THR A 1 94 ? 1.147 15.239 4.037 1.00 0.00 94 THR A C 16
ATOM 30868 O O . THR A 1 94 ? 1.682 15.544 5.113 1.00 0.00 94 THR A O 16
ATOM 30879 N N . LYS A 1 95 ? 0.390 14.132 3.880 1.00 0.00 95 LYS A N 16
ATOM 30880 C CA . LYS A 1 95 ? 0.012 13.266 5.005 1.00 0.00 95 LYS A CA 16
ATOM 30881 C C . LYS A 1 95 ? -0.321 11.840 4.527 1.00 0.00 95 LYS A C 16
ATOM 30882 O O . LYS A 1 95 ? -0.900 11.655 3.452 1.00 0.00 95 LYS A O 16
ATOM 30901 N N . ASN A 1 96 ? 0.057 10.854 5.361 1.00 0.00 96 ASN A N 16
ATOM 30902 C CA . ASN A 1 96 ? -0.270 9.434 5.174 1.00 0.00 96 ASN A CA 16
ATOM 30903 C C . ASN A 1 96 ? -1.764 9.229 5.480 1.00 0.00 96 ASN A C 16
ATOM 30904 O O . ASN A 1 96 ? -2.178 9.292 6.640 1.00 0.00 96 ASN A O 16
ATOM 30915 N N . VAL A 1 97 ? -2.565 9.027 4.420 1.00 0.00 97 VAL A N 16
ATOM 30916 C CA . VAL A 1 97 ? -4.025 8.809 4.533 1.00 0.00 97 VAL A CA 16
ATOM 30917 C C . VAL A 1 97 ? -4.362 7.369 4.993 1.00 0.00 97 VAL A C 16
ATOM 30918 O O . VAL A 1 97 ? -5.503 7.083 5.387 1.00 0.00 97 VAL A O 16
ATOM 30931 N N . ALA A 1 98 ? -3.348 6.476 4.968 1.00 0.00 98 ALA A N 16
ATOM 30932 C CA . ALA A 1 98 ? -3.474 5.085 5.447 1.00 0.00 98 ALA A CA 16
ATOM 30933 C C . ALA A 1 98 ? -3.104 5.001 6.946 1.00 0.00 98 ALA A C 16
ATOM 30934 O O . ALA A 1 98 ? -3.134 3.923 7.540 1.00 0.00 98 ALA A O 16
ATOM 30941 N N . ALA A 1 99 ? -2.773 6.165 7.553 1.00 0.00 99 ALA A N 16
ATOM 30942 C CA . ALA A 1 99 ? -2.542 6.283 9.010 1.00 0.00 99 ALA A CA 16
ATOM 30943 C C . ALA A 1 99 ? -3.873 6.141 9.784 1.00 0.00 99 ALA A C 16
ATOM 30944 O O . ALA A 1 99 ? -3.871 5.972 11.000 1.00 0.00 99 ALA A O 16
ATOM 30951 N N . LYS A 1 100 ? -5.008 6.232 9.059 1.00 0.00 100 LYS A N 16
ATOM 30952 C CA . LYS A 1 100 ? -6.360 5.967 9.601 1.00 0.00 100 LYS A CA 16
ATOM 30953 C C . LYS A 1 100 ? -6.649 4.454 9.627 1.00 0.00 100 LYS A C 16
ATOM 30954 O O . LYS A 1 100 ? -7.480 3.982 10.405 1.00 0.00 100 LYS A O 16
ATOM 30973 N N . THR A 1 101 ? -5.925 3.720 8.774 1.00 0.00 101 THR A N 16
ATOM 30974 C CA . THR A 1 101 ? -6.200 2.319 8.474 1.00 0.00 101 THR A CA 16
ATOM 30975 C C . THR A 1 101 ? -5.563 1.396 9.524 1.00 0.00 101 THR A C 16
ATOM 30976 O O . THR A 1 101 ? -4.342 1.218 9.547 1.00 0.00 101 THR A O 16
ATOM 30987 N N . LYS A 1 102 ? -6.401 0.876 10.431 1.00 0.00 102 LYS A N 16
ATOM 30988 C CA . LYS A 1 102 ? -6.011 -0.151 11.420 1.00 0.00 102 LYS A CA 16
ATOM 30989 C C . LYS A 1 102 ? -6.573 -1.526 11.006 1.00 0.00 102 LYS A C 16
ATOM 30990 O O . LYS A 1 102 ? -7.484 -1.609 10.165 1.00 0.00 102 LYS A O 16
ATOM 31009 N N . LEU A 1 103 ? -6.022 -2.590 11.605 1.00 0.00 103 LEU A N 16
ATOM 31010 C CA . LEU A 1 103 ? -6.581 -3.944 11.505 1.00 0.00 103 LEU A CA 16
ATOM 31011 C C . LEU A 1 103 ? -7.885 -3.995 12.339 1.00 0.00 103 LEU A C 16
ATOM 31012 O O . LEU A 1 103 ? -7.856 -3.625 13.520 1.00 0.00 103 LEU A O 16
ATOM 31028 N N . PRO A 1 104 ? -9.049 -4.422 11.745 1.00 0.00 104 PRO A N 16
ATOM 31029 C CA . PRO A 1 104 ? -10.330 -4.580 12.498 1.00 0.00 104 PRO A CA 16
ATOM 31030 C C . PRO A 1 104 ? -10.237 -5.664 13.603 1.00 0.00 104 PRO A C 16
ATOM 31031 O O . PRO A 1 104 ? -9.194 -6.321 13.759 1.00 0.00 104 PRO A O 16
ATOM 31042 N N . LYS A 1 105 ? -11.338 -5.834 14.368 1.00 0.00 105 LYS A N 16
ATOM 31043 C CA . LYS A 1 105 ? -11.419 -6.820 15.466 1.00 0.00 105 LYS A CA 16
ATOM 31044 C C . LYS A 1 105 ? -11.353 -8.252 14.919 1.00 0.00 105 LYS A C 16
ATOM 31045 O O . LYS A 1 105 ? -12.363 -8.845 14.531 1.00 0.00 105 LYS A O 16
ATOM 31064 N N . ALA A 1 106 ? -10.122 -8.746 14.827 1.00 0.00 106 ALA A N 16
ATOM 31065 C CA . ALA A 1 106 ? -9.804 -10.134 14.484 1.00 0.00 106 ALA A CA 16
ATOM 31066 C C . ALA A 1 106 ? -9.005 -10.791 15.628 1.00 0.00 106 ALA A C 16
ATOM 31067 O O . ALA A 1 106 ? -8.576 -11.947 15.534 1.00 0.00 106 ALA A O 16
ATOM 31074 N N . ASP A 1 107 ? -8.808 -10.020 16.707 1.00 0.00 107 ASP A N 16
ATOM 31075 C CA . ASP A 1 107 ? -8.215 -10.485 17.957 1.00 0.00 107 ASP A CA 16
ATOM 31076 C C . ASP A 1 107 ? -8.978 -9.840 19.115 1.00 0.00 107 ASP A C 16
ATOM 31077 O O . ASP A 1 107 ? -9.391 -8.673 19.019 1.00 0.00 107 ASP A O 16
ATOM 31086 N N . LYS A 1 108 ? -9.184 -10.620 20.181 1.00 0.00 108 LYS A N 16
ATOM 31087 C CA . LYS A 1 108 ? -9.919 -10.195 21.384 1.00 0.00 108 LYS A CA 16
ATOM 31088 C C . LYS A 1 108 ? -9.101 -9.153 22.189 1.00 0.00 108 LYS A C 16
ATOM 31089 O O . LYS A 1 108 ? -8.376 -9.483 23.130 1.00 0.00 108 LYS A O 16
ATOM 31108 N N . GLU A 1 109 ? -9.199 -7.878 21.771 1.00 0.00 109 GLU A N 16
ATOM 31109 C CA . GLU A 1 109 ? -8.445 -6.780 22.382 1.00 0.00 109 GLU A CA 16
ATOM 31110 C C . GLU A 1 109 ? -9.246 -6.119 23.509 1.00 0.00 109 GLU A C 16
ATOM 31111 O O . GLU A 1 109 ? -10.448 -5.852 23.360 1.00 0.00 109 GLU A O 16
ATOM 31123 N N . GLU A 1 110 ? -8.556 -5.855 24.628 1.00 0.00 110 GLU A N 16
ATOM 31124 C CA . GLU A 1 110 ? -9.112 -5.136 25.785 1.00 0.00 110 GLU A CA 16
ATOM 31125 C C . GLU A 1 110 ? -9.112 -3.616 25.519 1.00 0.00 110 GLU A C 16
ATOM 31126 O O . GLU A 1 110 ? -9.693 -2.841 26.285 1.00 0.00 110 GLU A O 16
ATOM 31138 N N . LEU A 1 111 ? -8.438 -3.208 24.418 1.00 0.00 111 LEU A N 16
ATOM 31139 C CA . LEU A 1 111 ? -8.504 -1.831 23.889 1.00 0.00 111 LEU A CA 16
ATOM 31140 C C . LEU A 1 111 ? -9.942 -1.539 23.431 1.00 0.00 111 LEU A C 16
ATOM 31141 O O . LEU A 1 111 ? -10.479 -0.451 23.648 1.00 0.00 111 LEU A O 16
ATOM 31157 N N . GLU A 1 112 ? -10.561 -2.573 22.845 1.00 0.00 112 GLU A N 16
ATOM 31158 C CA . GLU A 1 112 ? -11.917 -2.524 22.275 1.00 0.00 112 GLU A CA 16
ATOM 31159 C C . GLU A 1 112 ? -13.007 -2.768 23.344 1.00 0.00 112 GLU A C 16
ATOM 31160 O O . GLU A 1 112 ? -14.158 -3.070 23.010 1.00 0.00 112 GLU A O 16
ATOM 31172 N N . HIS A 1 113 ? -12.639 -2.620 24.628 1.00 0.00 113 HIS A N 16
ATOM 31173 C CA . HIS A 1 113 ? -13.590 -2.687 25.746 1.00 0.00 113 HIS A CA 16
ATOM 31174 C C . HIS A 1 113 ? -14.568 -1.504 25.664 1.00 0.00 113 HIS A C 16
ATOM 31175 O O . HIS A 1 113 ? -14.166 -0.350 25.854 1.00 0.00 113 HIS A O 16
ATOM 31190 N N . HIS A 1 114 ? -15.838 -1.797 25.324 1.00 0.00 114 HIS A N 16
ATOM 31191 C CA . HIS A 1 114 ? -16.911 -0.785 25.339 1.00 0.00 114 HIS A CA 16
ATOM 31192 C C . HIS A 1 114 ? -17.247 -0.439 26.805 1.00 0.00 114 HIS A C 16
ATOM 31193 O O . HIS A 1 114 ? -17.177 -1.312 27.677 1.00 0.00 114 HIS A O 16
ATOM 31208 N N . HIS A 1 115 ? -17.596 0.834 27.056 1.00 0.00 115 HIS A N 16
ATOM 31209 C CA . HIS A 1 115 ? -17.842 1.366 28.411 1.00 0.00 115 HIS A CA 16
ATOM 31210 C C . HIS A 1 115 ? -19.063 0.686 29.092 1.00 0.00 115 HIS A C 16
ATOM 31211 O O . HIS A 1 115 ? -20.206 1.138 28.952 1.00 0.00 115 HIS A O 16
ATOM 31226 N N . HIS A 1 116 ? -18.772 -0.440 29.764 1.00 0.00 116 HIS A N 16
ATOM 31227 C CA . HIS A 1 116 ? -19.698 -1.196 30.626 1.00 0.00 116 HIS A CA 16
ATOM 31228 C C . HIS A 1 116 ? -18.851 -1.984 31.645 1.00 0.00 116 HIS A C 16
ATOM 31229 O O . HIS A 1 116 ? -18.300 -3.043 31.314 1.00 0.00 116 HIS A O 16
ATOM 31244 N N . HIS A 1 117 ? -18.713 -1.421 32.862 1.00 0.00 117 HIS A N 16
ATOM 31245 C CA . HIS A 1 117 ? -17.952 -2.040 33.971 1.00 0.00 117 HIS A CA 16
ATOM 31246 C C . HIS A 1 117 ? -18.653 -3.335 34.427 1.00 0.00 117 HIS A C 16
ATOM 31247 O O . HIS A 1 117 ? -18.003 -4.303 34.826 1.00 0.00 117 HIS A O 16
ATOM 31262 N N . HIS A 1 118 ? -19.996 -3.324 34.368 1.00 0.00 118 HIS A N 16
ATOM 31263 C CA . HIS A 1 118 ? -20.833 -4.526 34.526 1.00 0.00 118 HIS A CA 16
ATOM 31264 C C . HIS A 1 118 ? -21.469 -4.859 33.158 1.00 0.00 118 HIS A C 16
ATOM 31265 O O . HIS A 1 118 ? -21.043 -5.840 32.513 1.00 0.00 118 HIS A O 16
ATOM 31281 N N . MET A 1 1 ? 9.360 22.054 -14.779 1.00 0.00 1 MET A N 17
ATOM 31282 C CA . MET A 1 1 ? 10.028 20.827 -14.295 1.00 0.00 1 MET A CA 17
ATOM 31283 C C . MET A 1 1 ? 9.232 19.592 -14.742 1.00 0.00 1 MET A C 17
ATOM 31284 O O . MET A 1 1 ? 8.030 19.698 -15.024 1.00 0.00 1 MET A O 17
ATOM 31300 N N . GLU A 1 2 ? 9.920 18.436 -14.809 1.00 0.00 2 GLU A N 17
ATOM 31301 C CA . GLU A 1 2 ? 9.338 17.162 -15.258 1.00 0.00 2 GLU A CA 17
ATOM 31302 C C . GLU A 1 2 ? 8.280 16.667 -14.240 1.00 0.00 2 GLU A C 17
ATOM 31303 O O . GLU A 1 2 ? 8.647 16.261 -13.133 1.00 0.00 2 GLU A O 17
ATOM 31315 N N . PRO A 1 3 ? 6.956 16.686 -14.584 1.00 0.00 3 PRO A N 17
ATOM 31316 C CA . PRO A 1 3 ? 5.897 16.340 -13.616 1.00 0.00 3 PRO A CA 17
ATOM 31317 C C . PRO A 1 3 ? 5.879 14.829 -13.340 1.00 0.00 3 PRO A C 17
ATOM 31318 O O . PRO A 1 3 ? 6.101 14.029 -14.259 1.00 0.00 3 PRO A O 17
ATOM 31329 N N . SER A 1 4 ? 5.627 14.447 -12.076 1.00 0.00 4 SER A N 17
ATOM 31330 C CA . SER A 1 4 ? 5.603 13.039 -11.666 1.00 0.00 4 SER A CA 17
ATOM 31331 C C . SER A 1 4 ? 4.412 12.327 -12.340 1.00 0.00 4 SER A C 17
ATOM 31332 O O . SER A 1 4 ? 4.592 11.291 -12.999 1.00 0.00 4 SER A O 17
ATOM 31340 N N . LYS A 1 5 ? 3.204 12.955 -12.197 1.00 0.00 5 LYS A N 17
ATOM 31341 C CA . LYS A 1 5 ? 1.904 12.422 -12.696 1.00 0.00 5 LYS A CA 17
ATOM 31342 C C . LYS A 1 5 ? 1.731 10.958 -12.248 1.00 0.00 5 LYS A C 17
ATOM 31343 O O . LYS A 1 5 ? 1.181 10.113 -12.963 1.00 0.00 5 LYS A O 17
ATOM 31362 N N . LEU A 1 6 ? 2.205 10.716 -11.028 1.00 0.00 6 LEU A N 17
ATOM 31363 C CA . LEU A 1 6 ? 2.544 9.397 -10.525 1.00 0.00 6 LEU A CA 17
ATOM 31364 C C . LEU A 1 6 ? 1.321 8.657 -9.988 1.00 0.00 6 LEU A C 17
ATOM 31365 O O . LEU A 1 6 ? 0.682 9.104 -9.042 1.00 0.00 6 LEU A O 17
ATOM 31381 N N . SER A 1 7 ? 0.984 7.542 -10.643 1.00 0.00 7 SER A N 17
ATOM 31382 C CA . SER A 1 7 ? 0.020 6.568 -10.135 1.00 0.00 7 SER A CA 17
ATOM 31383 C C . SER A 1 7 ? 0.676 5.741 -9.022 1.00 0.00 7 SER A C 17
ATOM 31384 O O . SER A 1 7 ? 1.884 5.474 -9.074 1.00 0.00 7 SER A O 17
ATOM 31392 N N . TYR A 1 8 ? -0.130 5.357 -8.020 1.00 0.00 8 TYR A N 17
ATOM 31393 C CA . TYR A 1 8 ? 0.357 4.675 -6.812 1.00 0.00 8 TYR A CA 17
ATOM 31394 C C . TYR A 1 8 ? 1.032 3.330 -7.142 1.00 0.00 8 TYR A C 17
ATOM 31395 O O . TYR A 1 8 ? 1.991 2.960 -6.479 1.00 0.00 8 TYR A O 17
ATOM 31413 N N . GLY A 1 9 ? 0.556 2.647 -8.199 1.00 0.00 9 GLY A N 17
ATOM 31414 C CA . GLY A 1 9 ? 1.144 1.373 -8.640 1.00 0.00 9 GLY A CA 17
ATOM 31415 C C . GLY A 1 9 ? 2.565 1.521 -9.175 1.00 0.00 9 GLY A C 17
ATOM 31416 O O . GLY A 1 9 ? 3.422 0.670 -8.927 1.00 0.00 9 GLY A O 17
ATOM 31420 N N . GLU A 1 10 ? 2.809 2.629 -9.899 1.00 0.00 10 GLU A N 17
ATOM 31421 C CA . GLU A 1 10 ? 4.145 2.995 -10.402 1.00 0.00 10 GLU A CA 17
ATOM 31422 C C . GLU A 1 10 ? 5.049 3.492 -9.264 1.00 0.00 10 GLU A C 17
ATOM 31423 O O . GLU A 1 10 ? 6.278 3.332 -9.318 1.00 0.00 10 GLU A O 17
ATOM 31435 N N . TYR A 1 11 ? 4.429 4.115 -8.238 1.00 0.00 11 TYR A N 17
ATOM 31436 C CA . TYR A 1 11 ? 5.139 4.555 -7.028 1.00 0.00 11 TYR A CA 17
ATOM 31437 C C . TYR A 1 11 ? 5.623 3.341 -6.221 1.00 0.00 11 TYR A C 17
ATOM 31438 O O . TYR A 1 11 ? 6.737 3.347 -5.701 1.00 0.00 11 TYR A O 17
ATOM 31456 N N . LEU A 1 12 ? 4.770 2.308 -6.145 1.00 0.00 12 LEU A N 17
ATOM 31457 C CA . LEU A 1 12 ? 5.059 1.065 -5.408 1.00 0.00 12 LEU A CA 17
ATOM 31458 C C . LEU A 1 12 ? 6.297 0.362 -5.953 1.00 0.00 12 LEU A C 17
ATOM 31459 O O . LEU A 1 12 ? 6.976 -0.307 -5.206 1.00 0.00 12 LEU A O 17
ATOM 31475 N N . GLU A 1 13 ? 6.557 0.517 -7.260 1.00 0.00 13 GLU A N 17
ATOM 31476 C CA . GLU A 1 13 ? 7.750 -0.046 -7.917 1.00 0.00 13 GLU A CA 17
ATOM 31477 C C . GLU A 1 13 ? 9.035 0.610 -7.370 1.00 0.00 13 GLU A C 17
ATOM 31478 O O . GLU A 1 13 ? 9.958 -0.086 -6.930 1.00 0.00 13 GLU A O 17
ATOM 31490 N N . SER A 1 14 ? 9.044 1.953 -7.367 1.00 0.00 14 SER A N 17
ATOM 31491 C CA . SER A 1 14 ? 10.209 2.765 -6.946 1.00 0.00 14 SER A CA 17
ATOM 31492 C C . SER A 1 14 ? 10.476 2.631 -5.434 1.00 0.00 14 SER A C 17
ATOM 31493 O O . SER A 1 14 ? 11.620 2.444 -5.002 1.00 0.00 14 SER A O 17
ATOM 31501 N N . TRP A 1 15 ? 9.386 2.724 -4.658 1.00 0.00 15 TRP A N 17
ATOM 31502 C CA . TRP A 1 15 ? 9.388 2.556 -3.198 1.00 0.00 15 TRP A CA 17
ATOM 31503 C C . TRP A 1 15 ? 9.922 1.161 -2.823 1.00 0.00 15 TRP A C 17
ATOM 31504 O O . TRP A 1 15 ? 10.732 1.016 -1.900 1.00 0.00 15 TRP A O 17
ATOM 31525 N N . PHE A 1 16 ? 9.437 0.145 -3.557 1.00 0.00 16 PHE A N 17
ATOM 31526 C CA . PHE A 1 16 ? 9.789 -1.265 -3.336 1.00 0.00 16 PHE A CA 17
ATOM 31527 C C . PHE A 1 16 ? 11.305 -1.493 -3.443 1.00 0.00 16 PHE A C 17
ATOM 31528 O O . PHE A 1 16 ? 11.894 -2.095 -2.550 1.00 0.00 16 PHE A O 17
ATOM 31545 N N . ASN A 1 17 ? 11.906 -0.961 -4.527 1.00 0.00 17 ASN A N 17
ATOM 31546 C CA . ASN A 1 17 ? 13.340 -1.154 -4.866 1.00 0.00 17 ASN A CA 17
ATOM 31547 C C . ASN A 1 17 ? 14.261 -0.814 -3.675 1.00 0.00 17 ASN A C 17
ATOM 31548 O O . ASN A 1 17 ? 15.156 -1.592 -3.330 1.00 0.00 17 ASN A O 17
ATOM 31559 N N . THR A 1 18 ? 13.988 0.330 -3.030 1.00 0.00 18 THR A N 17
ATOM 31560 C CA . THR A 1 18 ? 14.771 0.795 -1.873 1.00 0.00 18 THR A CA 17
ATOM 31561 C C . THR A 1 18 ? 14.338 0.066 -0.571 1.00 0.00 18 THR A C 17
ATOM 31562 O O . THR A 1 18 ? 15.149 -0.109 0.344 1.00 0.00 18 THR A O 17
ATOM 31573 N N . LYS A 1 19 ? 13.077 -0.423 -0.525 1.00 0.00 19 LYS A N 17
ATOM 31574 C CA . LYS A 1 19 ? 12.496 -1.065 0.679 1.00 0.00 19 LYS A CA 17
ATOM 31575 C C . LYS A 1 19 ? 13.041 -2.499 0.871 1.00 0.00 19 LYS A C 17
ATOM 31576 O O . LYS A 1 19 ? 13.096 -2.992 2.002 1.00 0.00 19 LYS A O 17
ATOM 31595 N N . ARG A 1 20 ? 13.455 -3.146 -0.239 1.00 0.00 20 ARG A N 17
ATOM 31596 C CA . ARG A 1 20 ? 14.057 -4.512 -0.219 1.00 0.00 20 ARG A CA 17
ATOM 31597 C C . ARG A 1 20 ? 15.301 -4.572 0.690 1.00 0.00 20 ARG A C 17
ATOM 31598 O O . ARG A 1 20 ? 15.630 -5.620 1.247 1.00 0.00 20 ARG A O 17
ATOM 31619 N N . HIS A 1 21 ? 15.984 -3.423 0.811 1.00 0.00 21 HIS A N 17
ATOM 31620 C CA . HIS A 1 21 ? 17.213 -3.276 1.618 1.00 0.00 21 HIS A CA 17
ATOM 31621 C C . HIS A 1 21 ? 16.895 -3.291 3.131 1.00 0.00 21 HIS A C 17
ATOM 31622 O O . HIS A 1 21 ? 17.775 -3.587 3.938 1.00 0.00 21 HIS A O 17
ATOM 31637 N N . SER A 1 22 ? 15.634 -2.985 3.494 1.00 0.00 22 SER A N 17
ATOM 31638 C CA . SER A 1 22 ? 15.162 -2.966 4.896 1.00 0.00 22 SER A CA 17
ATOM 31639 C C . SER A 1 22 ? 14.535 -4.323 5.263 1.00 0.00 22 SER A C 17
ATOM 31640 O O . SER A 1 22 ? 14.995 -5.005 6.190 1.00 0.00 22 SER A O 17
ATOM 31648 N N . VAL A 1 23 ? 13.495 -4.711 4.496 1.00 0.00 23 VAL A N 17
ATOM 31649 C CA . VAL A 1 23 ? 12.672 -5.903 4.782 1.00 0.00 23 VAL A CA 17
ATOM 31650 C C . VAL A 1 23 ? 13.417 -7.216 4.437 1.00 0.00 23 VAL A C 17
ATOM 31651 O O . VAL A 1 23 ? 13.146 -8.262 5.035 1.00 0.00 23 VAL A O 17
ATOM 31664 N N . GLY A 1 24 ? 14.339 -7.147 3.459 1.00 0.00 24 GLY A N 17
ATOM 31665 C CA . GLY A 1 24 ? 15.117 -8.306 3.002 1.00 0.00 24 GLY A CA 17
ATOM 31666 C C . GLY A 1 24 ? 14.612 -8.803 1.654 1.00 0.00 24 GLY A C 17
ATOM 31667 O O . GLY A 1 24 ? 13.432 -8.638 1.360 1.00 0.00 24 GLY A O 17
ATOM 31671 N N . ILE A 1 25 ? 15.507 -9.414 0.854 1.00 0.00 25 ILE A N 17
ATOM 31672 C CA . ILE A 1 25 ? 15.237 -9.829 -0.551 1.00 0.00 25 ILE A CA 17
ATOM 31673 C C . ILE A 1 25 ? 14.051 -10.820 -0.647 1.00 0.00 25 ILE A C 17
ATOM 31674 O O . ILE A 1 25 ? 13.155 -10.659 -1.488 1.00 0.00 25 ILE A O 17
ATOM 31690 N N . GLN A 1 26 ? 14.058 -11.830 0.239 1.00 0.00 26 GLN A N 17
ATOM 31691 C CA . GLN A 1 26 ? 13.047 -12.903 0.237 1.00 0.00 26 GLN A CA 17
ATOM 31692 C C . GLN A 1 26 ? 11.671 -12.369 0.691 1.00 0.00 26 GLN A C 17
ATOM 31693 O O . GLN A 1 26 ? 10.649 -12.678 0.069 1.00 0.00 26 GLN A O 17
ATOM 31707 N N . THR A 1 27 ? 11.670 -11.569 1.780 1.00 0.00 27 THR A N 17
ATOM 31708 C CA . THR A 1 27 ? 10.464 -10.892 2.311 1.00 0.00 27 THR A CA 17
ATOM 31709 C C . THR A 1 27 ? 9.871 -9.922 1.272 1.00 0.00 27 THR A C 17
ATOM 31710 O O . THR A 1 27 ? 8.653 -9.829 1.120 1.00 0.00 27 THR A O 17
ATOM 31721 N N . ALA A 1 28 ? 10.767 -9.262 0.529 1.00 0.00 28 ALA A N 17
ATOM 31722 C CA . ALA A 1 28 ? 10.412 -8.265 -0.487 1.00 0.00 28 ALA A CA 17
ATOM 31723 C C . ALA A 1 28 ? 9.632 -8.926 -1.633 1.00 0.00 28 ALA A C 17
ATOM 31724 O O . ALA A 1 28 ? 8.592 -8.421 -2.060 1.00 0.00 28 ALA A O 17
ATOM 31731 N N . LYS A 1 29 ? 10.133 -10.090 -2.072 1.00 0.00 29 LYS A N 17
ATOM 31732 C CA . LYS A 1 29 ? 9.528 -10.901 -3.150 1.00 0.00 29 LYS A CA 17
ATOM 31733 C C . LYS A 1 29 ? 8.050 -11.211 -2.819 1.00 0.00 29 LYS A C 17
ATOM 31734 O O . LYS A 1 29 ? 7.180 -11.175 -3.700 1.00 0.00 29 LYS A O 17
ATOM 31753 N N . VAL A 1 30 ? 7.790 -11.451 -1.521 1.00 0.00 30 VAL A N 17
ATOM 31754 C CA . VAL A 1 30 ? 6.448 -11.772 -0.999 1.00 0.00 30 VAL A CA 17
ATOM 31755 C C . VAL A 1 30 ? 5.536 -10.520 -1.058 1.00 0.00 30 VAL A C 17
ATOM 31756 O O . VAL A 1 30 ? 4.389 -10.598 -1.521 1.00 0.00 30 VAL A O 17
ATOM 31769 N N . LEU A 1 31 ? 6.096 -9.361 -0.629 1.00 0.00 31 LEU A N 17
ATOM 31770 C CA . LEU A 1 31 ? 5.372 -8.063 -0.577 1.00 0.00 31 LEU A CA 17
ATOM 31771 C C . LEU A 1 31 ? 4.964 -7.592 -1.988 1.00 0.00 31 LEU A C 17
ATOM 31772 O O . LEU A 1 31 ? 3.863 -7.073 -2.176 1.00 0.00 31 LEU A O 17
ATOM 31788 N N . LYS A 1 32 ? 5.861 -7.815 -2.976 1.00 0.00 32 LYS A N 17
ATOM 31789 C CA . LYS A 1 32 ? 5.632 -7.424 -4.386 1.00 0.00 32 LYS A CA 17
ATOM 31790 C C . LYS A 1 32 ? 4.509 -8.274 -4.990 1.00 0.00 32 LYS A C 17
ATOM 31791 O O . LYS A 1 32 ? 3.696 -7.783 -5.788 1.00 0.00 32 LYS A O 17
ATOM 31810 N N . GLY A 1 33 ? 4.480 -9.558 -4.579 1.00 0.00 33 GLY A N 17
ATOM 31811 C CA . GLY A 1 33 ? 3.408 -10.482 -4.950 1.00 0.00 33 GLY A CA 17
ATOM 31812 C C . GLY A 1 33 ? 2.026 -9.965 -4.552 1.00 0.00 33 GLY A C 17
ATOM 31813 O O . GLY A 1 33 ? 1.061 -10.114 -5.304 1.00 0.00 33 GLY A O 17
ATOM 31817 N N . TYR A 1 34 ? 1.963 -9.300 -3.386 1.00 0.00 34 TYR A N 17
ATOM 31818 C CA . TYR A 1 34 ? 0.725 -8.705 -2.860 1.00 0.00 34 TYR A CA 17
ATOM 31819 C C . TYR A 1 34 ? 0.427 -7.366 -3.534 1.00 0.00 34 TYR A C 17
ATOM 31820 O O . TYR A 1 34 ? -0.739 -7.000 -3.667 1.00 0.00 34 TYR A O 17
ATOM 31838 N N . LEU A 1 35 ? 1.494 -6.631 -3.926 1.00 0.00 35 LEU A N 17
ATOM 31839 C CA . LEU A 1 35 ? 1.358 -5.314 -4.568 1.00 0.00 35 LEU A CA 17
ATOM 31840 C C . LEU A 1 35 ? 0.531 -5.435 -5.844 1.00 0.00 35 LEU A C 17
ATOM 31841 O O . LEU A 1 35 ? -0.506 -4.797 -5.964 1.00 0.00 35 LEU A O 17
ATOM 31857 N N . ASN A 1 36 ? 0.959 -6.326 -6.740 1.00 0.00 36 ASN A N 17
ATOM 31858 C CA . ASN A 1 36 ? 0.309 -6.517 -8.049 1.00 0.00 36 ASN A CA 17
ATOM 31859 C C . ASN A 1 36 ? -1.057 -7.218 -7.917 1.00 0.00 36 ASN A C 17
ATOM 31860 O O . ASN A 1 36 ? -1.995 -6.880 -8.641 1.00 0.00 36 ASN A O 17
ATOM 31871 N N . SER A 1 37 ? -1.161 -8.166 -6.971 1.00 0.00 37 SER A N 17
ATOM 31872 C CA . SER A 1 37 ? -2.389 -8.959 -6.759 1.00 0.00 37 SER A CA 17
ATOM 31873 C C . SER A 1 37 ? -3.524 -8.104 -6.160 1.00 0.00 37 SER A C 17
ATOM 31874 O O . SER A 1 37 ? -4.647 -8.086 -6.674 1.00 0.00 37 SER A O 17
ATOM 31882 N N . ARG A 1 38 ? -3.206 -7.401 -5.064 1.00 0.00 38 ARG A N 17
ATOM 31883 C CA . ARG A 1 38 ? -4.198 -6.688 -4.237 1.00 0.00 38 ARG A CA 17
ATOM 31884 C C . ARG A 1 38 ? -4.282 -5.199 -4.580 1.00 0.00 38 ARG A C 17
ATOM 31885 O O . ARG A 1 38 ? -5.360 -4.693 -4.928 1.00 0.00 38 ARG A O 17
ATOM 31906 N N . ILE A 1 39 ? -3.137 -4.500 -4.487 1.00 0.00 39 ILE A N 17
ATOM 31907 C CA . ILE A 1 39 ? -3.115 -3.034 -4.526 1.00 0.00 39 ILE A CA 17
ATOM 31908 C C . ILE A 1 39 ? -3.251 -2.496 -5.977 1.00 0.00 39 ILE A C 17
ATOM 31909 O O . ILE A 1 39 ? -4.036 -1.607 -6.200 1.00 0.00 39 ILE A O 17
ATOM 31925 N N . ILE A 1 40 ? -2.530 -3.080 -6.956 1.00 0.00 40 ILE A N 17
ATOM 31926 C CA . ILE A 1 40 ? -2.479 -2.566 -8.364 1.00 0.00 40 ILE A CA 17
ATOM 31927 C C . ILE A 1 40 ? -3.905 -2.439 -9.019 1.00 0.00 40 ILE A C 17
ATOM 31928 O O . ILE A 1 40 ? -4.201 -1.376 -9.592 1.00 0.00 40 ILE A O 17
ATOM 31944 N N . PRO A 1 41 ? -4.827 -3.467 -8.931 1.00 0.00 41 PRO A N 17
ATOM 31945 C CA . PRO A 1 41 ? -6.212 -3.321 -9.452 1.00 0.00 41 PRO A CA 17
ATOM 31946 C C . PRO A 1 41 ? -7.090 -2.365 -8.594 1.00 0.00 41 PRO A C 17
ATOM 31947 O O . PRO A 1 41 ? -8.091 -1.842 -9.089 1.00 0.00 41 PRO A O 17
ATOM 31958 N N . SER A 1 42 ? -6.693 -2.139 -7.320 1.00 0.00 42 SER A N 17
ATOM 31959 C CA . SER A 1 42 ? -7.488 -1.345 -6.354 1.00 0.00 42 SER A CA 17
ATOM 31960 C C . SER A 1 42 ? -6.984 0.123 -6.263 1.00 0.00 42 SER A C 17
ATOM 31961 O O . SER A 1 42 ? -7.623 1.034 -6.791 1.00 0.00 42 SER A O 17
ATOM 31969 N N . LEU A 1 43 ? -5.814 0.321 -5.620 1.00 0.00 43 LEU A N 17
ATOM 31970 C CA . LEU A 1 43 ? -5.218 1.651 -5.353 1.00 0.00 43 LEU A CA 17
ATOM 31971 C C . LEU A 1 43 ? -4.117 2.007 -6.377 1.00 0.00 43 LEU A C 17
ATOM 31972 O O . LEU A 1 43 ? -3.702 3.162 -6.454 1.00 0.00 43 LEU A O 17
ATOM 31988 N N . GLY A 1 44 ? -3.658 1.012 -7.153 1.00 0.00 44 GLY A N 17
ATOM 31989 C CA . GLY A 1 44 ? -2.536 1.186 -8.083 1.00 0.00 44 GLY A CA 17
ATOM 31990 C C . GLY A 1 44 ? -2.914 1.962 -9.331 1.00 0.00 44 GLY A C 17
ATOM 31991 O O . GLY A 1 44 ? -2.147 2.815 -9.800 1.00 0.00 44 GLY A O 17
ATOM 31995 N N . ASN A 1 45 ? -4.100 1.639 -9.878 1.00 0.00 45 ASN A N 17
ATOM 31996 C CA . ASN A 1 45 ? -4.731 2.398 -10.981 1.00 0.00 45 ASN A CA 17
ATOM 31997 C C . ASN A 1 45 ? -5.002 3.863 -10.560 1.00 0.00 45 ASN A C 17
ATOM 31998 O O . ASN A 1 45 ? -4.934 4.785 -11.388 1.00 0.00 45 ASN A O 17
ATOM 32009 N N . ILE A 1 46 ? -5.291 4.058 -9.258 1.00 0.00 46 ILE A N 17
ATOM 32010 C CA . ILE A 1 46 ? -5.499 5.383 -8.659 1.00 0.00 46 ILE A CA 17
ATOM 32011 C C . ILE A 1 46 ? -4.167 6.161 -8.623 1.00 0.00 46 ILE A C 17
ATOM 32012 O O . ILE A 1 46 ? -3.103 5.570 -8.404 1.00 0.00 46 ILE A O 17
ATOM 32028 N N . LYS A 1 47 ? -4.241 7.481 -8.848 1.00 0.00 47 LYS A N 17
ATOM 32029 C CA . LYS A 1 47 ? -3.076 8.365 -8.755 1.00 0.00 47 LYS A CA 17
ATOM 32030 C C . LYS A 1 47 ? -2.711 8.566 -7.270 1.00 0.00 47 LYS A C 17
ATOM 32031 O O . LYS A 1 47 ? -3.601 8.601 -6.416 1.00 0.00 47 LYS A O 17
ATOM 32050 N N . LEU A 1 48 ? -1.406 8.677 -6.992 1.00 0.00 48 LEU A N 17
ATOM 32051 C CA . LEU A 1 48 ? -0.844 8.750 -5.623 1.00 0.00 48 LEU A CA 17
ATOM 32052 C C . LEU A 1 48 ? -1.459 9.910 -4.800 1.00 0.00 48 LEU A C 17
ATOM 32053 O O . LEU A 1 48 ? -1.828 9.731 -3.633 1.00 0.00 48 LEU A O 17
ATOM 32069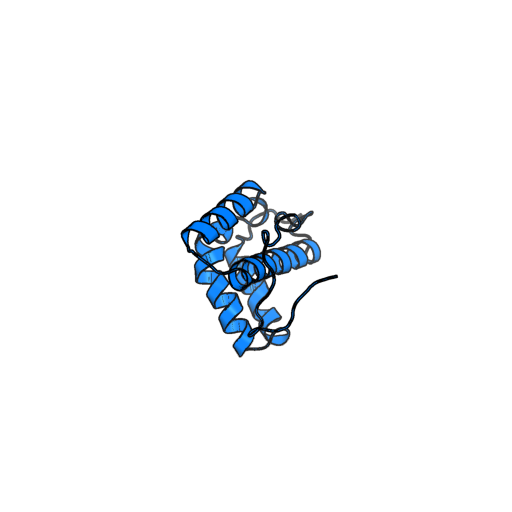 N N . ALA A 1 49 ? -1.603 11.078 -5.448 1.00 0.00 49 ALA A N 17
ATOM 32070 C CA . ALA A 1 49 ? -2.185 12.287 -4.825 1.00 0.00 49 ALA A CA 17
ATOM 32071 C C . ALA A 1 49 ? -3.709 12.137 -4.585 1.00 0.00 49 ALA A C 17
ATOM 32072 O O . ALA A 1 49 ? -4.275 12.838 -3.745 1.00 0.00 49 ALA A O 17
ATOM 32079 N N . LYS A 1 50 ? -4.352 11.217 -5.330 1.00 0.00 50 LYS A N 17
ATOM 32080 C CA . LYS A 1 50 ? -5.799 10.929 -5.205 1.00 0.00 50 LYS A CA 17
ATOM 32081 C C . LYS A 1 50 ? -6.108 9.987 -4.029 1.00 0.00 50 LYS A C 17
ATOM 32082 O O . LYS A 1 50 ? -7.282 9.843 -3.669 1.00 0.00 50 LYS A O 17
ATOM 32101 N N . LEU A 1 51 ? -5.072 9.326 -3.448 1.00 0.00 51 LEU A N 17
ATOM 32102 C CA . LEU A 1 51 ? -5.258 8.461 -2.259 1.00 0.00 51 LEU A CA 17
ATOM 32103 C C . LEU A 1 51 ? -5.724 9.302 -1.053 1.00 0.00 51 LEU A C 17
ATOM 32104 O O . LEU A 1 51 ? -4.912 9.899 -0.341 1.00 0.00 51 LEU A O 17
ATOM 32120 N N . THR A 1 52 ? -7.050 9.386 -0.897 1.00 0.00 52 THR A N 17
ATOM 32121 C CA . THR A 1 52 ? -7.687 9.992 0.272 1.00 0.00 52 THR A CA 17
ATOM 32122 C C . THR A 1 52 ? -8.022 8.882 1.295 1.00 0.00 52 THR A C 17
ATOM 32123 O O . THR A 1 52 ? -7.882 7.682 0.991 1.00 0.00 52 THR A O 17
ATOM 32134 N N . SER A 1 53 ? -8.463 9.280 2.498 1.00 0.00 53 SER A N 17
ATOM 32135 C CA . SER A 1 53 ? -8.716 8.349 3.621 1.00 0.00 53 SER A CA 17
ATOM 32136 C C . SER A 1 53 ? -9.916 7.407 3.327 1.00 0.00 53 SER A C 17
ATOM 32137 O O . SER A 1 53 ? -10.026 6.324 3.920 1.00 0.00 53 SER A O 17
ATOM 32145 N N . LEU A 1 54 ? -10.814 7.840 2.414 1.00 0.00 54 LEU A N 17
ATOM 32146 C CA . LEU A 1 54 ? -11.942 7.009 1.925 1.00 0.00 54 LEU A CA 17
ATOM 32147 C C . LEU A 1 54 ? -11.425 5.755 1.174 1.00 0.00 54 LEU A C 17
ATOM 32148 O O . LEU A 1 54 ? -11.968 4.664 1.336 1.00 0.00 54 LEU A O 17
ATOM 32164 N N . HIS A 1 55 ? -10.345 5.939 0.384 1.00 0.00 55 HIS A N 17
ATOM 32165 C CA . HIS A 1 55 ? -9.704 4.844 -0.405 1.00 0.00 55 HIS A CA 17
ATOM 32166 C C . HIS A 1 55 ? -9.118 3.783 0.536 1.00 0.00 55 HIS A C 17
ATOM 32167 O O . HIS A 1 55 ? -9.111 2.593 0.225 1.00 0.00 55 HIS A O 17
ATOM 32182 N N . MET A 1 56 ? -8.649 4.262 1.689 1.00 0.00 56 MET A N 17
ATOM 32183 C CA . MET A 1 56 ? -8.034 3.440 2.736 1.00 0.00 56 MET A CA 17
ATOM 32184 C C . MET A 1 56 ? -9.078 2.558 3.434 1.00 0.00 56 MET A C 17
ATOM 32185 O O . MET A 1 56 ? -8.878 1.347 3.591 1.00 0.00 56 MET A O 17
ATOM 32199 N N . GLN A 1 57 ? -10.193 3.198 3.838 1.00 0.00 57 GLN A N 17
ATOM 32200 C CA . GLN A 1 57 ? -11.316 2.528 4.514 1.00 0.00 57 GLN A CA 17
ATOM 32201 C C . GLN A 1 57 ? -11.918 1.445 3.607 1.00 0.00 57 GLN A C 17
ATOM 32202 O O . GLN A 1 57 ? -12.090 0.298 4.028 1.00 0.00 57 GLN A O 17
ATOM 32216 N N . ASN A 1 58 ? -12.180 1.822 2.346 1.00 0.00 58 ASN A N 17
ATOM 32217 C CA . ASN A 1 58 ? -12.787 0.929 1.343 1.00 0.00 58 ASN A CA 17
ATOM 32218 C C . ASN A 1 58 ? -11.822 -0.186 0.927 1.00 0.00 58 ASN A C 17
ATOM 32219 O O . ASN A 1 58 ? -12.266 -1.232 0.451 1.00 0.00 58 ASN A O 17
ATOM 32230 N N . TYR A 1 59 ? -10.503 0.039 1.110 1.00 0.00 59 TYR A N 17
ATOM 32231 C CA . TYR A 1 59 ? -9.488 -0.998 0.862 1.00 0.00 59 TYR A CA 17
ATOM 32232 C C . TYR A 1 59 ? -9.570 -2.085 1.952 1.00 0.00 59 TYR A C 17
ATOM 32233 O O . TYR A 1 59 ? -9.567 -3.267 1.635 1.00 0.00 59 TYR A O 17
ATOM 32251 N N . VAL A 1 60 ? -9.677 -1.664 3.232 1.00 0.00 60 VAL A N 17
ATOM 32252 C CA . VAL A 1 60 ? -9.795 -2.599 4.382 1.00 0.00 60 VAL A CA 17
ATOM 32253 C C . VAL A 1 60 ? -11.138 -3.379 4.303 1.00 0.00 60 VAL A C 17
ATOM 32254 O O . VAL A 1 60 ? -11.211 -4.570 4.651 1.00 0.00 60 VAL A O 17
ATOM 32267 N N . ASN A 1 61 ? -12.179 -2.689 3.790 1.00 0.00 61 ASN A N 17
ATOM 32268 C CA . ASN A 1 61 ? -13.511 -3.282 3.514 1.00 0.00 61 ASN A CA 17
ATOM 32269 C C . ASN A 1 61 ? -13.398 -4.341 2.403 1.00 0.00 61 ASN A C 17
ATOM 32270 O O . ASN A 1 61 ? -14.032 -5.401 2.479 1.00 0.00 61 ASN A O 17
ATOM 32281 N N . SER A 1 62 ? -12.559 -4.037 1.393 1.00 0.00 62 SER A N 17
ATOM 32282 C CA . SER A 1 62 ? -12.263 -4.953 0.280 1.00 0.00 62 SER A CA 17
ATOM 32283 C C . SER A 1 62 ? -11.561 -6.229 0.791 1.00 0.00 62 SER A C 17
ATOM 32284 O O . SER A 1 62 ? -11.886 -7.318 0.349 1.00 0.00 62 SER A O 17
ATOM 32292 N N . LEU A 1 63 ? -10.618 -6.072 1.748 1.00 0.00 63 LEU A N 17
ATOM 32293 C CA . LEU A 1 63 ? -9.804 -7.198 2.288 1.00 0.00 63 LEU A CA 17
ATOM 32294 C C . LEU A 1 63 ? -10.677 -8.211 3.034 1.00 0.00 63 LEU A C 17
ATOM 32295 O O . LEU A 1 63 ? -10.440 -9.427 2.966 1.00 0.00 63 LEU A O 17
ATOM 32311 N N . ARG A 1 64 ? -11.698 -7.692 3.734 1.00 0.00 64 ARG A N 17
ATOM 32312 C CA . ARG A 1 64 ? -12.660 -8.520 4.464 1.00 0.00 64 ARG A CA 17
ATOM 32313 C C . ARG A 1 64 ? -13.594 -9.236 3.472 1.00 0.00 64 ARG A C 17
ATOM 32314 O O . ARG A 1 64 ? -13.915 -10.413 3.652 1.00 0.00 64 ARG A O 17
ATOM 32335 N N . ASP A 1 65 ? -13.975 -8.518 2.396 1.00 0.00 65 ASP A N 17
ATOM 32336 C CA . ASP A 1 65 ? -14.816 -9.049 1.300 1.00 0.00 65 ASP A CA 17
ATOM 32337 C C . ASP A 1 65 ? -14.054 -10.123 0.486 1.00 0.00 65 ASP A C 17
ATOM 32338 O O . ASP A 1 65 ? -14.657 -11.046 -0.074 1.00 0.00 65 ASP A O 17
ATOM 32347 N N . GLU A 1 66 ? -12.716 -9.996 0.459 1.00 0.00 66 GLU A N 17
ATOM 32348 C CA . GLU A 1 66 ? -11.813 -10.983 -0.164 1.00 0.00 66 GLU A CA 17
ATOM 32349 C C . GLU A 1 66 ? -11.634 -12.211 0.740 1.00 0.00 66 GLU A C 17
ATOM 32350 O O . GLU A 1 66 ? -11.197 -13.265 0.272 1.00 0.00 66 GLU A O 17
ATOM 32362 N N . GLY A 1 67 ? -11.984 -12.055 2.031 1.00 0.00 67 GLY A N 17
ATOM 32363 C CA . GLY A 1 67 ? -11.863 -13.126 3.018 1.00 0.00 67 GLY A CA 17
ATOM 32364 C C . GLY A 1 67 ? -10.423 -13.392 3.435 1.00 0.00 67 GLY A C 17
ATOM 32365 O O . GLY A 1 67 ? -10.088 -14.512 3.846 1.00 0.00 67 GLY A O 17
ATOM 32369 N N . LEU A 1 68 ? -9.570 -12.352 3.322 1.00 0.00 68 LEU A N 17
ATOM 32370 C CA . LEU A 1 68 ? -8.144 -12.438 3.680 1.00 0.00 68 LEU A CA 17
ATOM 32371 C C . LEU A 1 68 ? -7.967 -12.603 5.198 1.00 0.00 68 LEU A C 17
ATOM 32372 O O . LEU A 1 68 ? -8.710 -12.020 5.986 1.00 0.00 68 LEU A O 17
ATOM 32388 N N . LYS A 1 69 ? -6.974 -13.402 5.586 1.00 0.00 69 LYS A N 17
ATOM 32389 C CA . LYS A 1 69 ? -6.647 -13.672 7.001 1.00 0.00 69 LYS A CA 17
ATOM 32390 C C . LYS A 1 69 ? -5.750 -12.550 7.555 1.00 0.00 69 LYS A C 17
ATOM 32391 O O . LYS A 1 69 ? -5.148 -11.805 6.773 1.00 0.00 69 LYS A O 17
ATOM 32410 N N . ARG A 1 70 ? -5.658 -12.440 8.902 1.00 0.00 70 ARG A N 17
ATOM 32411 C CA . ARG A 1 70 ? -4.887 -11.361 9.569 1.00 0.00 70 ARG A CA 17
ATOM 32412 C C . ARG A 1 70 ? -3.411 -11.363 9.143 1.00 0.00 70 ARG A C 17
ATOM 32413 O O . ARG A 1 70 ? -2.784 -10.318 9.144 1.00 0.00 70 ARG A O 17
ATOM 32434 N N . GLY A 1 71 ? -2.873 -12.554 8.813 1.00 0.00 71 GLY A N 17
ATOM 32435 C CA . GLY A 1 71 ? -1.524 -12.678 8.252 1.00 0.00 71 GLY A CA 17
ATOM 32436 C C . GLY A 1 71 ? -1.357 -11.926 6.931 1.00 0.00 71 GLY A C 17
ATOM 32437 O O . GLY A 1 71 ? -0.458 -11.090 6.797 1.00 0.00 71 GLY A O 17
ATOM 32441 N N . THR A 1 72 ? -2.270 -12.205 5.982 1.00 0.00 72 THR A N 17
ATOM 32442 C CA . THR A 1 72 ? -2.264 -11.587 4.643 1.00 0.00 72 THR A CA 17
ATOM 32443 C C . THR A 1 72 ? -2.463 -10.061 4.741 1.00 0.00 72 THR A C 17
ATOM 32444 O O . THR A 1 72 ? -1.701 -9.281 4.149 1.00 0.00 72 THR A O 17
ATOM 32455 N N . ILE A 1 73 ? -3.471 -9.668 5.540 1.00 0.00 73 ILE A N 17
ATOM 32456 C CA . ILE A 1 73 ? -3.865 -8.268 5.721 1.00 0.00 73 ILE A CA 17
ATOM 32457 C C . ILE A 1 73 ? -2.728 -7.462 6.368 1.00 0.00 73 ILE A C 17
ATOM 32458 O O . ILE A 1 73 ? -2.315 -6.463 5.802 1.00 0.00 73 ILE A O 17
ATOM 32474 N N . GLU A 1 74 ? -2.197 -7.958 7.508 1.00 0.00 74 GLU A N 17
ATOM 32475 C CA . GLU A 1 74 ? -1.176 -7.248 8.328 1.00 0.00 74 GLU A CA 17
ATOM 32476 C C . GLU A 1 74 ? -0.026 -6.712 7.462 1.00 0.00 74 GLU A C 17
ATOM 32477 O O . GLU A 1 74 ? 0.307 -5.530 7.525 1.00 0.00 74 GLU A O 17
ATOM 32489 N N . LYS A 1 75 ? 0.519 -7.598 6.608 1.00 0.00 75 LYS A N 17
ATOM 32490 C CA . LYS A 1 75 ? 1.694 -7.301 5.778 1.00 0.00 75 LYS A CA 17
ATOM 32491 C C . LYS A 1 75 ? 1.387 -6.211 4.737 1.00 0.00 75 LYS A C 17
ATOM 32492 O O . LYS A 1 75 ? 2.158 -5.258 4.600 1.00 0.00 75 LYS A O 17
ATOM 32511 N N . ILE A 1 76 ? 0.227 -6.321 4.061 1.00 0.00 76 ILE A N 17
ATOM 32512 C CA . ILE A 1 76 ? -0.151 -5.387 2.972 1.00 0.00 76 ILE A CA 17
ATOM 32513 C C . ILE A 1 76 ? -0.578 -4.015 3.539 1.00 0.00 76 ILE A C 17
ATOM 32514 O O . ILE A 1 76 ? -0.471 -2.997 2.851 1.00 0.00 76 ILE A O 17
ATOM 32530 N N . ILE A 1 77 ? -1.041 -4.007 4.808 1.00 0.00 77 ILE A N 17
ATOM 32531 C CA . ILE A 1 77 ? -1.329 -2.769 5.555 1.00 0.00 77 ILE A CA 17
ATOM 32532 C C . ILE A 1 77 ? -0.006 -2.031 5.840 1.00 0.00 77 ILE A C 17
ATOM 32533 O O . ILE A 1 77 ? 0.139 -0.863 5.492 1.00 0.00 77 ILE A O 17
ATOM 32549 N N . LYS A 1 78 ? 0.972 -2.771 6.413 1.00 0.00 78 LYS A N 17
ATOM 32550 C CA . LYS A 1 78 ? 2.308 -2.232 6.782 1.00 0.00 78 LYS A CA 17
ATOM 32551 C C . LYS A 1 78 ? 3.035 -1.645 5.557 1.00 0.00 78 LYS A C 17
ATOM 32552 O O . LYS A 1 78 ? 3.743 -0.639 5.667 1.00 0.00 78 LYS A O 17
ATOM 32571 N N . VAL A 1 79 ? 2.821 -2.297 4.401 1.00 0.00 79 VAL A N 17
ATOM 32572 C CA . VAL A 1 79 ? 3.355 -1.865 3.102 1.00 0.00 79 VAL A CA 17
ATOM 32573 C C . VAL A 1 79 ? 2.815 -0.467 2.717 1.00 0.00 79 VAL A C 17
ATOM 32574 O O . VAL A 1 79 ? 3.601 0.461 2.528 1.00 0.00 79 VAL A O 17
ATOM 32587 N N . ILE A 1 80 ? 1.472 -0.332 2.658 1.00 0.00 80 ILE A N 17
ATOM 32588 C CA . ILE A 1 80 ? 0.795 0.897 2.172 1.00 0.00 80 ILE A CA 17
ATOM 32589 C C . ILE A 1 80 ? 1.077 2.095 3.098 1.00 0.00 80 ILE A C 17
ATOM 32590 O O . ILE A 1 80 ? 1.305 3.220 2.627 1.00 0.00 80 ILE A O 17
ATOM 32606 N N . ARG A 1 81 ? 1.082 1.824 4.411 1.00 0.00 81 ARG A N 17
ATOM 32607 C CA . ARG A 1 81 ? 1.411 2.826 5.442 1.00 0.00 81 ARG A CA 17
ATOM 32608 C C . ARG A 1 81 ? 2.829 3.368 5.226 1.00 0.00 81 ARG A C 17
ATOM 32609 O O . ARG A 1 81 ? 3.042 4.577 5.221 1.00 0.00 81 ARG A O 17
ATOM 32630 N N . ASN A 1 82 ? 3.777 2.444 4.992 1.00 0.00 82 ASN A N 17
ATOM 32631 C CA . ASN A 1 82 ? 5.203 2.777 4.827 1.00 0.00 82 ASN A CA 17
ATOM 32632 C C . ASN A 1 82 ? 5.450 3.479 3.467 1.00 0.00 82 ASN A C 17
ATOM 32633 O O . ASN A 1 82 ? 6.378 4.289 3.339 1.00 0.00 82 ASN A O 17
ATOM 32644 N N . SER A 1 83 ? 4.608 3.158 2.461 1.00 0.00 83 SER A N 17
ATOM 32645 C CA . SER A 1 83 ? 4.676 3.772 1.117 1.00 0.00 83 SER A CA 17
ATOM 32646 C C . SER A 1 83 ? 4.304 5.259 1.192 1.00 0.00 83 SER A C 17
ATOM 32647 O O . SER A 1 83 ? 5.057 6.126 0.739 1.00 0.00 83 SER A O 17
ATOM 32655 N N . LEU A 1 84 ? 3.158 5.536 1.823 1.00 0.00 84 LEU A N 17
ATOM 32656 C CA . LEU A 1 84 ? 2.611 6.895 1.929 1.00 0.00 84 LEU A CA 17
ATOM 32657 C C . LEU A 1 84 ? 3.434 7.767 2.902 1.00 0.00 84 LEU A C 17
ATOM 32658 O O . LEU A 1 84 ? 3.505 8.980 2.716 1.00 0.00 84 LEU A O 17
ATOM 32674 N N . GLU A 1 85 ? 4.068 7.134 3.916 1.00 0.00 85 GLU A N 17
ATOM 32675 C CA . GLU A 1 85 ? 5.069 7.807 4.788 1.00 0.00 85 GLU A CA 17
ATOM 32676 C C . GLU A 1 85 ? 6.257 8.323 3.956 1.00 0.00 85 GLU A C 17
ATOM 32677 O O . GLU A 1 85 ? 6.729 9.451 4.149 1.00 0.00 85 GLU A O 17
ATOM 32689 N N . HIS A 1 86 ? 6.705 7.486 3.013 1.00 0.00 86 HIS A N 17
ATOM 32690 C CA . HIS A 1 86 ? 7.845 7.794 2.132 1.00 0.00 86 HIS A CA 17
ATOM 32691 C C . HIS A 1 86 ? 7.433 8.814 1.051 1.00 0.00 86 HIS A C 17
ATOM 32692 O O . HIS A 1 86 ? 8.277 9.499 0.470 1.00 0.00 86 HIS A O 17
ATOM 32707 N N . ALA A 1 87 ? 6.120 8.883 0.767 1.00 0.00 87 ALA A N 17
ATOM 32708 C CA . ALA A 1 87 ? 5.550 9.870 -0.162 1.00 0.00 87 ALA A CA 17
ATOM 32709 C C . ALA A 1 87 ? 5.404 11.260 0.512 1.00 0.00 87 ALA A C 17
ATOM 32710 O O . ALA A 1 87 ? 5.294 12.262 -0.181 1.00 0.00 87 ALA A O 17
ATOM 32717 N N . ILE A 1 88 ? 5.375 11.305 1.867 1.00 0.00 88 ILE A N 17
ATOM 32718 C CA . ILE A 1 88 ? 5.482 12.579 2.632 1.00 0.00 88 ILE A CA 17
ATOM 32719 C C . ILE A 1 88 ? 6.950 13.060 2.606 1.00 0.00 88 ILE A C 17
ATOM 32720 O O . ILE A 1 88 ? 7.226 14.262 2.488 1.00 0.00 88 ILE A O 17
ATOM 32736 N N . ASP A 1 89 ? 7.871 12.080 2.715 1.00 0.00 89 ASP A N 17
ATOM 32737 C CA . ASP A 1 89 ? 9.330 12.299 2.626 1.00 0.00 89 ASP A CA 17
ATOM 32738 C C . ASP A 1 89 ? 9.694 12.939 1.270 1.00 0.00 89 ASP A C 17
ATOM 32739 O O . ASP A 1 89 ? 10.469 13.895 1.212 1.00 0.00 89 ASP A O 17
ATOM 32748 N N . LEU A 1 90 ? 9.088 12.413 0.192 1.00 0.00 90 LEU A N 17
ATOM 32749 C CA . LEU A 1 90 ? 9.277 12.923 -1.182 1.00 0.00 90 LEU A CA 17
ATOM 32750 C C . LEU A 1 90 ? 8.275 14.059 -1.511 1.00 0.00 90 LEU A C 17
ATOM 32751 O O . LEU A 1 90 ? 8.308 14.606 -2.623 1.00 0.00 90 LEU A O 17
ATOM 32767 N N . GLU A 1 91 ? 7.390 14.389 -0.532 1.00 0.00 91 GLU A N 17
ATOM 32768 C CA . GLU A 1 91 ? 6.375 15.483 -0.621 1.00 0.00 91 GLU A CA 17
ATOM 32769 C C . GLU A 1 91 ? 5.369 15.291 -1.787 1.00 0.00 91 GLU A C 17
ATOM 32770 O O . GLU A 1 91 ? 4.704 16.242 -2.211 1.00 0.00 91 GLU A O 17
ATOM 32782 N N . LEU A 1 92 ? 5.245 14.040 -2.257 1.00 0.00 92 LEU A N 17
ATOM 32783 C CA . LEU A 1 92 ? 4.292 13.639 -3.308 1.00 0.00 92 LEU A CA 17
ATOM 32784 C C . LEU A 1 92 ? 2.844 13.723 -2.786 1.00 0.00 92 LEU A C 17
ATOM 32785 O O . LEU A 1 92 ? 1.905 13.979 -3.547 1.00 0.00 92 LEU A O 17
ATOM 32801 N N . ILE A 1 93 ? 2.701 13.516 -1.465 1.00 0.00 93 ILE A N 17
ATOM 32802 C CA . ILE A 1 93 ? 1.456 13.758 -0.718 1.00 0.00 93 ILE A CA 17
ATOM 32803 C C . ILE A 1 93 ? 1.801 14.565 0.544 1.00 0.00 93 ILE A C 17
ATOM 32804 O O . ILE A 1 93 ? 2.946 14.532 1.018 1.00 0.00 93 ILE A O 17
ATOM 32820 N N . THR A 1 94 ? 0.804 15.283 1.063 1.00 0.00 94 THR A N 17
ATOM 32821 C CA . THR A 1 94 ? 0.939 16.137 2.247 1.00 0.00 94 THR A CA 17
ATOM 32822 C C . THR A 1 94 ? 0.821 15.320 3.554 1.00 0.00 94 THR A C 17
ATOM 32823 O O . THR A 1 94 ? 1.439 15.667 4.567 1.00 0.00 94 THR A O 17
ATOM 32834 N N . LYS A 1 95 ? 0.055 14.210 3.513 1.00 0.00 95 LYS A N 17
ATOM 32835 C CA . LYS A 1 95 ? -0.333 13.460 4.724 1.00 0.00 95 LYS A CA 17
ATOM 32836 C C . LYS A 1 95 ? -0.588 11.970 4.402 1.00 0.00 95 LYS A C 17
ATOM 32837 O O . LYS A 1 95 ? -1.269 11.652 3.429 1.00 0.00 95 LYS A O 17
ATOM 32856 N N . ASN A 1 96 ? -0.036 11.073 5.249 1.00 0.00 96 ASN A N 17
ATOM 32857 C CA . ASN A 1 96 ? -0.283 9.620 5.172 1.00 0.00 96 ASN A CA 17
ATOM 32858 C C . ASN A 1 96 ? -1.724 9.332 5.599 1.00 0.00 96 ASN A C 17
ATOM 32859 O O . ASN A 1 96 ? -2.038 9.330 6.793 1.00 0.00 96 ASN A O 17
ATOM 32870 N N . VAL A 1 97 ? -2.598 9.106 4.610 1.00 0.00 97 VAL A N 17
ATOM 32871 C CA . VAL A 1 97 ? -4.006 8.757 4.850 1.00 0.00 97 VAL A CA 17
ATOM 32872 C C . VAL A 1 97 ? -4.131 7.288 5.341 1.00 0.00 97 VAL A C 17
ATOM 32873 O O . VAL A 1 97 ? -5.156 6.906 5.924 1.00 0.00 97 VAL A O 17
ATOM 32886 N N . ALA A 1 98 ? -3.046 6.496 5.158 1.00 0.00 98 ALA A N 17
ATOM 32887 C CA . ALA A 1 98 ? -3.003 5.072 5.551 1.00 0.00 98 ALA A CA 17
ATOM 32888 C C . ALA A 1 98 ? -2.684 4.899 7.048 1.00 0.00 98 ALA A C 17
ATOM 32889 O O . ALA A 1 98 ? -2.562 3.773 7.533 1.00 0.00 98 ALA A O 17
ATOM 32896 N N . ALA A 1 99 ? -2.574 6.020 7.780 1.00 0.00 99 ALA A N 17
ATOM 32897 C CA . ALA A 1 99 ? -2.529 6.008 9.253 1.00 0.00 99 ALA A CA 17
ATOM 32898 C C . ALA A 1 99 ? -3.863 5.471 9.828 1.00 0.00 99 ALA A C 17
ATOM 32899 O O . ALA A 1 99 ? -3.903 4.941 10.945 1.00 0.00 99 ALA A O 17
ATOM 32906 N N . LYS A 1 100 ? -4.949 5.617 9.035 1.00 0.00 100 LYS A N 17
ATOM 32907 C CA . LYS A 1 100 ? -6.282 5.068 9.365 1.00 0.00 100 LYS A CA 17
ATOM 32908 C C . LYS A 1 100 ? -6.400 3.603 8.903 1.00 0.00 100 LYS A C 17
ATOM 32909 O O . LYS A 1 100 ? -7.243 2.850 9.417 1.00 0.00 100 LYS A O 17
ATOM 32928 N N . THR A 1 101 ? -5.560 3.214 7.921 1.00 0.00 101 THR A N 17
ATOM 32929 C CA . THR A 1 101 ? -5.467 1.828 7.439 1.00 0.00 101 THR A CA 17
ATOM 32930 C C . THR A 1 101 ? -4.711 1.007 8.486 1.00 0.00 101 THR A C 17
ATOM 32931 O O . THR A 1 101 ? -3.481 1.023 8.530 1.00 0.00 101 THR A O 17
ATOM 32942 N N . LYS A 1 102 ? -5.469 0.391 9.392 1.00 0.00 102 LYS A N 17
ATOM 32943 C CA . LYS A 1 102 ? -4.936 -0.502 10.429 1.00 0.00 102 LYS A CA 17
ATOM 32944 C C . LYS A 1 102 ? -5.589 -1.881 10.311 1.00 0.00 102 LYS A C 17
ATOM 32945 O O . LYS A 1 102 ? -6.600 -2.050 9.607 1.00 0.00 102 LYS A O 17
ATOM 32964 N N . LEU A 1 103 ? -4.999 -2.861 11.003 1.00 0.00 103 LEU A N 17
ATOM 32965 C CA . LEU A 1 103 ? -5.641 -4.153 11.246 1.00 0.00 103 LEU A CA 17
ATOM 32966 C C . LEU A 1 103 ? -6.633 -3.937 12.423 1.00 0.00 103 LEU A C 17
ATOM 32967 O O . LEU A 1 103 ? -6.182 -3.593 13.526 1.00 0.00 103 LEU A O 17
ATOM 32983 N N . PRO A 1 104 ? -7.991 -4.072 12.188 1.00 0.00 104 PRO A N 17
ATOM 32984 C CA . PRO A 1 104 ? -9.046 -3.683 13.175 1.00 0.00 104 PRO A CA 17
ATOM 32985 C C . PRO A 1 104 ? -8.905 -4.385 14.555 1.00 0.00 104 PRO A C 17
ATOM 32986 O O . PRO A 1 104 ? -8.448 -3.767 15.528 1.00 0.00 104 PRO A O 17
ATOM 32997 N N . LYS A 1 105 ? -9.246 -5.688 14.598 1.00 0.00 105 LYS A N 17
ATOM 32998 C CA . LYS A 1 105 ? -9.255 -6.517 15.829 1.00 0.00 105 LYS A CA 17
ATOM 32999 C C . LYS A 1 105 ? -8.930 -7.967 15.441 1.00 0.00 105 LYS A C 17
ATOM 33000 O O . LYS A 1 105 ? -9.834 -8.753 15.114 1.00 0.00 105 LYS A O 17
ATOM 33019 N N . ALA A 1 106 ? -7.633 -8.298 15.441 1.00 0.00 106 ALA A N 17
ATOM 33020 C CA . ALA A 1 106 ? -7.143 -9.606 14.981 1.00 0.00 106 ALA A CA 17
ATOM 33021 C C . ALA A 1 106 ? -5.751 -9.920 15.555 1.00 0.00 106 ALA A C 17
ATOM 33022 O O . ALA A 1 106 ? -5.462 -11.075 15.898 1.00 0.00 106 ALA A O 17
ATOM 33029 N N . ASP A 1 107 ? -4.905 -8.884 15.675 1.00 0.00 107 ASP A N 17
ATOM 33030 C CA . ASP A 1 107 ? -3.501 -9.033 16.104 1.00 0.00 107 ASP A CA 17
ATOM 33031 C C . ASP A 1 107 ? -3.112 -7.841 17.001 1.00 0.00 107 ASP A C 17
ATOM 33032 O O . ASP A 1 107 ? -3.883 -6.876 17.125 1.00 0.00 107 ASP A O 17
ATOM 33041 N N . LYS A 1 108 ? -1.924 -7.906 17.634 1.00 0.00 108 LYS A N 17
ATOM 33042 C CA . LYS A 1 108 ? -1.469 -6.872 18.590 1.00 0.00 108 LYS A CA 17
ATOM 33043 C C . LYS A 1 108 ? -0.718 -5.750 17.845 1.00 0.00 108 LYS A C 17
ATOM 33044 O O . LYS A 1 108 ? -0.027 -6.009 16.854 1.00 0.00 108 LYS A O 17
ATOM 33063 N N . GLU A 1 109 ? -0.896 -4.501 18.305 1.00 0.00 109 GLU A N 17
ATOM 33064 C CA . GLU A 1 109 ? -0.108 -3.347 17.857 1.00 0.00 109 GLU A CA 17
ATOM 33065 C C . GLU A 1 109 ? 1.196 -3.280 18.660 1.00 0.00 109 GLU A C 17
ATOM 33066 O O . GLU A 1 109 ? 1.166 -3.068 19.871 1.00 0.00 109 GLU A O 17
ATOM 33078 N N . GLU A 1 110 ? 2.319 -3.483 17.956 1.00 0.00 110 GLU A N 17
ATOM 33079 C CA . GLU A 1 110 ? 3.693 -3.417 18.494 1.00 0.00 110 GLU A CA 17
ATOM 33080 C C . GLU A 1 110 ? 3.974 -2.127 19.306 1.00 0.00 110 GLU A C 17
ATOM 33081 O O . GLU A 1 110 ? 4.741 -2.166 20.277 1.00 0.00 110 GLU A O 17
ATOM 33093 N N . LEU A 1 111 ? 3.371 -0.996 18.893 1.00 0.00 111 LEU A N 17
ATOM 33094 C CA . LEU A 1 111 ? 3.504 0.290 19.602 1.00 0.00 111 LEU A CA 17
ATOM 33095 C C . LEU A 1 111 ? 2.833 0.204 20.994 1.00 0.00 111 LEU A C 17
ATOM 33096 O O . LEU A 1 111 ? 3.440 0.551 22.012 1.00 0.00 111 LEU A O 17
ATOM 33112 N N . GLU A 1 112 ? 1.589 -0.306 21.021 1.00 0.00 112 GLU A N 17
ATOM 33113 C CA . GLU A 1 112 ? 0.807 -0.471 22.274 1.00 0.00 112 GLU A CA 17
ATOM 33114 C C . GLU A 1 112 ? 1.184 -1.777 23.021 1.00 0.00 112 GLU A C 17
ATOM 33115 O O . GLU A 1 112 ? 0.664 -2.049 24.111 1.00 0.00 112 GLU A O 17
ATOM 33127 N N . HIS A 1 113 ? 2.091 -2.570 22.420 1.00 0.00 113 HIS A N 17
ATOM 33128 C CA . HIS A 1 113 ? 2.660 -3.782 23.029 1.00 0.00 113 HIS A CA 17
ATOM 33129 C C . HIS A 1 113 ? 3.791 -3.351 23.986 1.00 0.00 113 HIS A C 17
ATOM 33130 O O . HIS A 1 113 ? 4.735 -2.673 23.564 1.00 0.00 113 HIS A O 17
ATOM 33145 N N . HIS A 1 114 ? 3.667 -3.754 25.267 1.00 0.00 114 HIS A N 17
ATOM 33146 C CA . HIS A 1 114 ? 4.481 -3.229 26.397 1.00 0.00 114 HIS A CA 17
ATOM 33147 C C . HIS A 1 114 ? 6.001 -3.505 26.246 1.00 0.00 114 HIS A C 17
ATOM 33148 O O . HIS A 1 114 ? 6.820 -2.850 26.894 1.00 0.00 114 HIS A O 17
ATOM 33163 N N . HIS A 1 115 ? 6.365 -4.490 25.411 1.00 0.00 115 HIS A N 17
ATOM 33164 C CA . HIS A 1 115 ? 7.758 -4.672 24.962 1.00 0.00 115 HIS A CA 17
ATOM 33165 C C . HIS A 1 115 ? 8.035 -3.643 23.849 1.00 0.00 115 HIS A C 17
ATOM 33166 O O . HIS A 1 115 ? 7.778 -3.906 22.672 1.00 0.00 115 HIS A O 17
ATOM 33181 N N . HIS A 1 116 ? 8.503 -2.446 24.247 1.00 0.00 116 HIS A N 17
ATOM 33182 C CA . HIS A 1 116 ? 8.719 -1.310 23.318 1.00 0.00 116 HIS A CA 17
ATOM 33183 C C . HIS A 1 116 ? 9.957 -1.532 22.435 1.00 0.00 116 HIS A C 17
ATOM 33184 O O . HIS A 1 116 ? 10.932 -2.145 22.864 1.00 0.00 116 HIS A O 17
ATOM 33199 N N . HIS A 1 117 ? 9.880 -1.040 21.190 1.00 0.00 117 HIS A N 17
ATOM 33200 C CA . HIS A 1 117 ? 11.046 -0.913 20.282 1.00 0.00 117 HIS A CA 17
ATOM 33201 C C . HIS A 1 117 ? 11.541 0.550 20.254 1.00 0.00 117 HIS A C 17
ATOM 33202 O O . HIS A 1 117 ? 12.554 0.857 19.621 1.00 0.00 117 HIS A O 17
ATOM 33217 N N . HIS A 1 118 ? 10.797 1.443 20.934 1.00 0.00 118 HIS A N 17
ATOM 33218 C CA . HIS A 1 118 ? 11.139 2.867 21.094 1.00 0.00 118 HIS A CA 17
ATOM 33219 C C . HIS A 1 118 ? 11.282 3.169 22.602 1.00 0.00 118 HIS A C 17
ATOM 33220 O O . HIS A 1 118 ? 12.422 3.335 23.090 1.00 0.00 118 HIS A O 17
ATOM 33236 N N . MET A 1 1 ? 6.716 25.066 -14.347 1.00 0.00 1 MET A N 18
ATOM 33237 C CA . MET A 1 1 ? 5.965 24.125 -13.477 1.00 0.00 1 MET A CA 18
ATOM 33238 C C . MET A 1 1 ? 5.848 22.756 -14.159 1.00 0.00 1 MET A C 18
ATOM 33239 O O . MET A 1 1 ? 5.485 22.669 -15.340 1.00 0.00 1 MET A O 18
ATOM 33255 N N . GLU A 1 2 ? 6.160 21.685 -13.415 1.00 0.00 2 GLU A N 18
ATOM 33256 C CA . GLU A 1 2 ? 6.105 20.311 -13.932 1.00 0.00 2 GLU A CA 18
ATOM 33257 C C . GLU A 1 2 ? 5.520 19.374 -12.843 1.00 0.00 2 GLU A C 18
ATOM 33258 O O . GLU A 1 2 ? 6.230 18.974 -11.915 1.00 0.00 2 GLU A O 18
ATOM 33270 N N . PRO A 1 3 ? 4.186 19.061 -12.894 1.00 0.00 3 PRO A N 18
ATOM 33271 C CA . PRO A 1 3 ? 3.553 18.144 -11.922 1.00 0.00 3 PRO A CA 18
ATOM 33272 C C . PRO A 1 3 ? 4.008 16.687 -12.160 1.00 0.00 3 PRO A C 18
ATOM 33273 O O . PRO A 1 3 ? 4.031 16.223 -13.309 1.00 0.00 3 PRO A O 18
ATOM 33284 N N . SER A 1 4 ? 4.393 15.991 -11.072 1.00 0.00 4 SER A N 18
ATOM 33285 C CA . SER A 1 4 ? 4.862 14.591 -11.137 1.00 0.00 4 SER A CA 18
ATOM 33286 C C . SER A 1 4 ? 3.759 13.681 -11.701 1.00 0.00 4 SER A C 18
ATOM 33287 O O . SER A 1 4 ? 4.033 12.788 -12.521 1.00 0.00 4 SER A O 18
ATOM 33295 N N . LYS A 1 5 ? 2.514 13.931 -11.222 1.00 0.00 5 LYS A N 18
ATOM 33296 C CA . LYS A 1 5 ? 1.297 13.190 -11.609 1.00 0.00 5 LYS A CA 18
ATOM 33297 C C . LYS A 1 5 ? 1.422 11.688 -11.292 1.00 0.00 5 LYS A C 18
ATOM 33298 O O . LYS A 1 5 ? 0.677 10.862 -11.830 1.00 0.00 5 LYS A O 18
ATOM 33317 N N . LEU A 1 6 ? 2.330 11.382 -10.350 1.00 0.00 6 LEU A N 18
ATOM 33318 C CA . LEU A 1 6 ? 2.751 10.023 -10.028 1.00 0.00 6 LEU A CA 18
ATOM 33319 C C . LEU A 1 6 ? 1.568 9.201 -9.505 1.00 0.00 6 LEU A C 18
ATOM 33320 O O . LEU A 1 6 ? 0.917 9.594 -8.534 1.00 0.00 6 LEU A O 18
ATOM 33336 N N . SER A 1 7 ? 1.258 8.101 -10.209 1.00 0.00 7 SER A N 18
ATOM 33337 C CA . SER A 1 7 ? 0.252 7.138 -9.769 1.00 0.00 7 SER A CA 18
ATOM 33338 C C . SER A 1 7 ? 0.865 6.253 -8.689 1.00 0.00 7 SER A C 18
ATOM 33339 O O . SER A 1 7 ? 2.084 6.030 -8.685 1.00 0.00 7 SER A O 18
ATOM 33347 N N . TYR A 1 8 ? 0.025 5.745 -7.777 1.00 0.00 8 TYR A N 18
ATOM 33348 C CA . TYR A 1 8 ? 0.489 4.927 -6.655 1.00 0.00 8 TYR A CA 18
ATOM 33349 C C . TYR A 1 8 ? 1.113 3.609 -7.155 1.00 0.00 8 TYR A C 18
ATOM 33350 O O . TYR A 1 8 ? 2.092 3.145 -6.588 1.00 0.00 8 TYR A O 18
ATOM 33368 N N . GLY A 1 9 ? 0.567 3.071 -8.258 1.00 0.00 9 GLY A N 18
ATOM 33369 C CA . GLY A 1 9 ? 1.063 1.832 -8.860 1.00 0.00 9 GLY A CA 18
ATOM 33370 C C . GLY A 1 9 ? 2.466 1.962 -9.443 1.00 0.00 9 GLY A C 18
ATOM 33371 O O . GLY A 1 9 ? 3.236 0.993 -9.445 1.00 0.00 9 GLY A O 18
ATOM 33375 N N . GLU A 1 10 ? 2.791 3.168 -9.945 1.00 0.00 10 GLU A N 18
ATOM 33376 C CA . GLU A 1 10 ? 4.136 3.492 -10.459 1.00 0.00 10 GLU A CA 18
ATOM 33377 C C . GLU A 1 10 ? 5.080 3.794 -9.285 1.00 0.00 10 GLU A C 18
ATOM 33378 O O . GLU A 1 10 ? 6.273 3.458 -9.329 1.00 0.00 10 GLU A O 18
ATOM 33390 N N . TYR A 1 11 ? 4.521 4.422 -8.232 1.00 0.00 11 TYR A N 18
ATOM 33391 C CA . TYR A 1 11 ? 5.273 4.788 -7.022 1.00 0.00 11 TYR A CA 18
ATOM 33392 C C . TYR A 1 11 ? 5.768 3.533 -6.276 1.00 0.00 11 TYR A C 18
ATOM 33393 O O . TYR A 1 11 ? 6.903 3.507 -5.806 1.00 0.00 11 TYR A O 18
ATOM 33411 N N . LEU A 1 12 ? 4.896 2.514 -6.182 1.00 0.00 12 LEU A N 18
ATOM 33412 C CA . LEU A 1 12 ? 5.179 1.246 -5.464 1.00 0.00 12 LEU A CA 18
ATOM 33413 C C . LEU A 1 12 ? 6.435 0.559 -5.994 1.00 0.00 12 LEU A C 18
ATOM 33414 O O . LEU A 1 12 ? 7.114 -0.125 -5.249 1.00 0.00 12 LEU A O 18
ATOM 33430 N N . GLU A 1 13 ? 6.714 0.770 -7.282 1.00 0.00 13 GLU A N 18
ATOM 33431 C CA . GLU A 1 13 ? 7.879 0.201 -7.957 1.00 0.00 13 GLU A CA 18
ATOM 33432 C C . GLU A 1 13 ? 9.165 0.922 -7.524 1.00 0.00 13 GLU A C 18
ATOM 33433 O O . GLU A 1 13 ? 10.166 0.277 -7.215 1.00 0.00 13 GLU A O 18
ATOM 33445 N N . SER A 1 14 ? 9.113 2.265 -7.479 1.00 0.00 14 SER A N 18
ATOM 33446 C CA . SER A 1 14 ? 10.254 3.109 -7.064 1.00 0.00 14 SER A CA 18
ATOM 33447 C C . SER A 1 14 ? 10.586 2.889 -5.573 1.00 0.00 14 SER A C 18
ATOM 33448 O O . SER A 1 14 ? 11.754 2.705 -5.206 1.00 0.00 14 SER A O 18
ATOM 33456 N N . TRP A 1 15 ? 9.521 2.891 -4.743 1.00 0.00 15 TRP A N 18
ATOM 33457 C CA . TRP A 1 15 ? 9.585 2.552 -3.312 1.00 0.00 15 TRP A CA 18
ATOM 33458 C C . TRP A 1 15 ? 10.174 1.144 -3.129 1.00 0.00 15 TRP A C 18
ATOM 33459 O O . TRP A 1 15 ? 11.001 0.926 -2.246 1.00 0.00 15 TRP A O 18
ATOM 33480 N N . PHE A 1 16 ? 9.723 0.202 -3.980 1.00 0.00 16 PHE A N 18
ATOM 33481 C CA . PHE A 1 16 ? 10.177 -1.196 -3.946 1.00 0.00 16 PHE A CA 18
ATOM 33482 C C . PHE A 1 16 ? 11.700 -1.298 -4.144 1.00 0.00 16 PHE A C 18
ATOM 33483 O O . PHE A 1 16 ? 12.361 -1.968 -3.361 1.00 0.00 16 PHE A O 18
ATOM 33500 N N . ASN A 1 17 ? 12.235 -0.597 -5.173 1.00 0.00 17 ASN A N 18
ATOM 33501 C CA . ASN A 1 17 ? 13.684 -0.621 -5.500 1.00 0.00 17 ASN A CA 18
ATOM 33502 C C . ASN A 1 17 ? 14.538 -0.232 -4.282 1.00 0.00 17 ASN A C 18
ATOM 33503 O O . ASN A 1 17 ? 15.475 -0.957 -3.921 1.00 0.00 17 ASN A O 18
ATOM 33514 N N . THR A 1 18 ? 14.174 0.890 -3.626 1.00 0.00 18 THR A N 18
ATOM 33515 C CA . THR A 1 18 ? 14.909 1.394 -2.448 1.00 0.00 18 THR A CA 18
ATOM 33516 C C . THR A 1 18 ? 14.632 0.538 -1.188 1.00 0.00 18 THR A C 18
ATOM 33517 O O . THR A 1 18 ? 15.467 0.491 -0.275 1.00 0.00 18 THR A O 18
ATOM 33528 N N . LYS A 1 19 ? 13.476 -0.160 -1.157 1.00 0.00 19 LYS A N 18
ATOM 33529 C CA . LYS A 1 19 ? 13.078 -1.024 -0.022 1.00 0.00 19 LYS A CA 18
ATOM 33530 C C . LYS A 1 19 ? 13.905 -2.324 -0.029 1.00 0.00 19 LYS A C 18
ATOM 33531 O O . LYS A 1 19 ? 14.233 -2.867 1.031 1.00 0.00 19 LYS A O 18
ATOM 33550 N N . ARG A 1 20 ? 14.222 -2.802 -1.254 1.00 0.00 20 ARG A N 18
ATOM 33551 C CA . ARG A 1 20 ? 15.036 -4.017 -1.484 1.00 0.00 20 ARG A CA 18
ATOM 33552 C C . ARG A 1 20 ? 16.392 -3.950 -0.759 1.00 0.00 20 ARG A C 18
ATOM 33553 O O . ARG A 1 20 ? 16.861 -4.954 -0.241 1.00 0.00 20 ARG A O 18
ATOM 33574 N N . HIS A 1 21 ? 17.013 -2.757 -0.751 1.00 0.00 21 HIS A N 18
ATOM 33575 C CA . HIS A 1 21 ? 18.333 -2.526 -0.114 1.00 0.00 21 HIS A CA 18
ATOM 33576 C C . HIS A 1 21 ? 18.291 -2.728 1.420 1.00 0.00 21 HIS A C 18
ATOM 33577 O O . HIS A 1 21 ? 19.330 -2.971 2.040 1.00 0.00 21 HIS A O 18
ATOM 33592 N N . SER A 1 22 ? 17.091 -2.618 2.018 1.00 0.00 22 SER A N 18
ATOM 33593 C CA . SER A 1 22 ? 16.882 -2.813 3.472 1.00 0.00 22 SER A CA 18
ATOM 33594 C C . SER A 1 22 ? 16.453 -4.258 3.808 1.00 0.00 22 SER A C 18
ATOM 33595 O O . SER A 1 22 ? 16.807 -4.787 4.869 1.00 0.00 22 SER A O 18
ATOM 33603 N N . VAL A 1 23 ? 15.686 -4.886 2.904 1.00 0.00 23 VAL A N 18
ATOM 33604 C CA . VAL A 1 23 ? 15.084 -6.222 3.137 1.00 0.00 23 VAL A CA 18
ATOM 33605 C C . VAL A 1 23 ? 15.825 -7.322 2.345 1.00 0.00 23 VAL A C 18
ATOM 33606 O O . VAL A 1 23 ? 16.661 -7.020 1.488 1.00 0.00 23 VAL A O 18
ATOM 33619 N N . GLY A 1 24 ? 15.522 -8.600 2.654 1.00 0.00 24 GLY A N 18
ATOM 33620 C CA . GLY A 1 24 ? 16.078 -9.737 1.904 1.00 0.00 24 GLY A CA 18
ATOM 33621 C C . GLY A 1 24 ? 15.525 -9.820 0.482 1.00 0.00 24 GLY A C 18
ATOM 33622 O O . GLY A 1 24 ? 14.498 -9.192 0.184 1.00 0.00 24 GLY A O 18
ATOM 33626 N N . ILE A 1 25 ? 16.207 -10.579 -0.398 1.00 0.00 25 ILE A N 18
ATOM 33627 C CA . ILE A 1 25 ? 15.823 -10.709 -1.828 1.00 0.00 25 ILE A CA 18
ATOM 33628 C C . ILE A 1 25 ? 14.402 -11.305 -1.945 1.00 0.00 25 ILE A C 18
ATOM 33629 O O . ILE A 1 25 ? 13.525 -10.755 -2.623 1.00 0.00 25 ILE A O 18
ATOM 33645 N N . GLN A 1 26 ? 14.192 -12.413 -1.220 1.00 0.00 26 GLN A N 18
ATOM 33646 C CA . GLN A 1 26 ? 12.911 -13.145 -1.203 1.00 0.00 26 GLN A CA 18
ATOM 33647 C C . GLN A 1 26 ? 11.872 -12.439 -0.311 1.00 0.00 26 GLN A C 18
ATOM 33648 O O . GLN A 1 26 ? 10.666 -12.583 -0.531 1.00 0.00 26 GLN A O 18
ATOM 33662 N N . THR A 1 27 ? 12.355 -11.676 0.690 1.00 0.00 27 THR A N 18
ATOM 33663 C CA . THR A 1 27 ? 11.501 -10.850 1.571 1.00 0.00 27 THR A CA 18
ATOM 33664 C C . THR A 1 27 ? 10.786 -9.755 0.752 1.00 0.00 27 THR A C 18
ATOM 33665 O O . THR A 1 27 ? 9.590 -9.511 0.923 1.00 0.00 27 THR A O 18
ATOM 33676 N N . ALA A 1 28 ? 11.555 -9.137 -0.161 1.00 0.00 28 ALA A N 18
ATOM 33677 C CA . ALA A 1 28 ? 11.071 -8.080 -1.060 1.00 0.00 28 ALA A CA 18
ATOM 33678 C C . ALA A 1 28 ? 10.006 -8.637 -2.021 1.00 0.00 28 ALA A C 18
ATOM 33679 O O . ALA A 1 28 ? 8.989 -7.995 -2.282 1.00 0.00 28 ALA A O 18
ATOM 33686 N N . LYS A 1 29 ? 10.258 -9.868 -2.502 1.00 0.00 29 LYS A N 18
ATOM 33687 C CA . LYS A 1 29 ? 9.387 -10.590 -3.431 1.00 0.00 29 LYS A CA 18
ATOM 33688 C C . LYS A 1 29 ? 8.003 -10.867 -2.785 1.00 0.00 29 LYS A C 18
ATOM 33689 O O . LYS A 1 29 ? 6.976 -10.876 -3.475 1.00 0.00 29 LYS A O 18
ATOM 33708 N N . VAL A 1 30 ? 8.000 -11.059 -1.451 1.00 0.00 30 VAL A N 18
ATOM 33709 C CA . VAL A 1 30 ? 6.770 -11.256 -0.653 1.00 0.00 30 VAL A CA 18
ATOM 33710 C C . VAL A 1 30 ? 5.964 -9.936 -0.548 1.00 0.00 30 VAL A C 18
ATOM 33711 O O . VAL A 1 30 ? 4.742 -9.931 -0.780 1.00 0.00 30 VAL A O 18
ATOM 33724 N N . LEU A 1 31 ? 6.676 -8.826 -0.238 1.00 0.00 31 LEU A N 18
ATOM 33725 C CA . LEU A 1 31 ? 6.066 -7.477 -0.081 1.00 0.00 31 LEU A CA 18
ATOM 33726 C C . LEU A 1 31 ? 5.428 -7.005 -1.400 1.00 0.00 31 LEU A C 18
ATOM 33727 O O . LEU A 1 31 ? 4.329 -6.433 -1.404 1.00 0.00 31 LEU A O 18
ATOM 33743 N N . LYS A 1 32 ? 6.123 -7.282 -2.519 1.00 0.00 32 LYS A N 18
ATOM 33744 C CA . LYS A 1 32 ? 5.664 -6.898 -3.862 1.00 0.00 32 LYS A CA 18
ATOM 33745 C C . LYS A 1 32 ? 4.527 -7.821 -4.316 1.00 0.00 32 LYS A C 18
ATOM 33746 O O . LYS A 1 32 ? 3.635 -7.399 -5.053 1.00 0.00 32 LYS A O 18
ATOM 33765 N N . GLY A 1 33 ? 4.580 -9.085 -3.844 1.00 0.00 33 GLY A N 18
ATOM 33766 C CA . GLY A 1 33 ? 3.516 -10.064 -4.079 1.00 0.00 33 GLY A CA 18
ATOM 33767 C C . GLY A 1 33 ? 2.168 -9.629 -3.504 1.00 0.00 33 GLY A C 18
ATOM 33768 O O . GLY A 1 33 ? 1.117 -10.056 -3.983 1.00 0.00 33 GLY A O 18
ATOM 33772 N N . TYR A 1 34 ? 2.210 -8.777 -2.462 1.00 0.00 34 TYR A N 18
ATOM 33773 C CA . TYR A 1 34 ? 1.013 -8.143 -1.887 1.00 0.00 34 TYR A CA 18
ATOM 33774 C C . TYR A 1 34 ? 0.552 -6.977 -2.766 1.00 0.00 34 TYR A C 18
ATOM 33775 O O . TYR A 1 34 ? -0.651 -6.802 -2.986 1.00 0.00 34 TYR A O 18
ATOM 33793 N N . LEU A 1 35 ? 1.532 -6.199 -3.277 1.00 0.00 35 LEU A N 18
ATOM 33794 C CA . LEU A 1 35 ? 1.272 -4.977 -4.057 1.00 0.00 35 LEU A CA 18
ATOM 33795 C C . LEU A 1 35 ? 0.505 -5.309 -5.342 1.00 0.00 35 LEU A C 18
ATOM 33796 O O . LEU A 1 35 ? -0.649 -4.926 -5.488 1.00 0.00 35 LEU A O 18
ATOM 33812 N N . ASN A 1 36 ? 1.131 -6.116 -6.211 1.00 0.00 36 ASN A N 18
ATOM 33813 C CA . ASN A 1 36 ? 0.606 -6.434 -7.560 1.00 0.00 36 ASN A CA 18
ATOM 33814 C C . ASN A 1 36 ? -0.729 -7.221 -7.526 1.00 0.00 36 ASN A C 18
ATOM 33815 O O . ASN A 1 36 ? -1.485 -7.205 -8.500 1.00 0.00 36 ASN A O 18
ATOM 33826 N N . SER A 1 37 ? -1.011 -7.876 -6.390 1.00 0.00 37 SER A N 18
ATOM 33827 C CA . SER A 1 37 ? -2.211 -8.724 -6.221 1.00 0.00 37 SER A CA 18
ATOM 33828 C C . SER A 1 37 ? -3.394 -7.941 -5.598 1.00 0.00 37 SER A C 18
ATOM 33829 O O . SER A 1 37 ? -4.507 -7.960 -6.121 1.00 0.00 37 SER A O 18
ATOM 33837 N N . ARG A 1 38 ? -3.142 -7.266 -4.462 1.00 0.00 38 ARG A N 18
ATOM 33838 C CA . ARG A 1 38 ? -4.195 -6.551 -3.695 1.00 0.00 38 ARG A CA 18
ATOM 33839 C C . ARG A 1 38 ? -4.244 -5.050 -4.007 1.00 0.00 38 ARG A C 18
ATOM 33840 O O . ARG A 1 38 ? -5.304 -4.521 -4.383 1.00 0.00 38 ARG A O 18
ATOM 33861 N N . ILE A 1 39 ? -3.094 -4.372 -3.856 1.00 0.00 39 ILE A N 18
ATOM 33862 C CA . ILE A 1 39 ? -3.029 -2.901 -3.896 1.00 0.00 39 ILE A CA 18
ATOM 33863 C C . ILE A 1 39 ? -3.239 -2.368 -5.335 1.00 0.00 39 ILE A C 18
ATOM 33864 O O . ILE A 1 39 ? -4.035 -1.470 -5.528 1.00 0.00 39 ILE A O 18
ATOM 33880 N N . ILE A 1 40 ? -2.565 -2.971 -6.332 1.00 0.00 40 ILE A N 18
ATOM 33881 C CA . ILE A 1 40 ? -2.572 -2.468 -7.732 1.00 0.00 40 ILE A CA 18
ATOM 33882 C C . ILE A 1 40 ? -4.017 -2.420 -8.328 1.00 0.00 40 ILE A C 18
ATOM 33883 O O . ILE A 1 40 ? -4.410 -1.347 -8.792 1.00 0.00 40 ILE A O 18
ATOM 33899 N N . PRO A 1 41 ? -4.847 -3.546 -8.277 1.00 0.00 41 PRO A N 18
ATOM 33900 C CA . PRO A 1 41 ? -6.258 -3.531 -8.775 1.00 0.00 41 PRO A CA 18
ATOM 33901 C C . PRO A 1 41 ? -7.151 -2.437 -8.136 1.00 0.00 41 PRO A C 18
ATOM 33902 O O . PRO A 1 41 ? -8.154 -2.031 -8.729 1.00 0.00 41 PRO A O 18
ATOM 33913 N N . SER A 1 42 ? -6.778 -1.968 -6.926 1.00 0.00 42 SER A N 18
ATOM 33914 C CA . SER A 1 42 ? -7.550 -0.948 -6.188 1.00 0.00 42 SER A CA 18
ATOM 33915 C C . SER A 1 42 ? -6.828 0.424 -6.185 1.00 0.00 42 SER A C 18
ATOM 33916 O O . SER A 1 42 ? -7.148 1.305 -6.984 1.00 0.00 42 SER A O 18
ATOM 33924 N N . LEU A 1 43 ? -5.787 0.540 -5.350 1.00 0.00 43 LEU A N 18
ATOM 33925 C CA . LEU A 1 43 ? -5.085 1.810 -5.047 1.00 0.00 43 LEU A CA 18
ATOM 33926 C C . LEU A 1 43 ? -4.002 2.136 -6.089 1.00 0.00 43 LEU A C 18
ATOM 33927 O O . LEU A 1 43 ? -3.620 3.295 -6.231 1.00 0.00 43 LEU A O 18
ATOM 33943 N N . GLY A 1 44 ? -3.523 1.104 -6.804 1.00 0.00 44 GLY A N 18
ATOM 33944 C CA . GLY A 1 44 ? -2.430 1.250 -7.768 1.00 0.00 44 GLY A CA 18
ATOM 33945 C C . GLY A 1 44 ? -2.847 1.997 -9.030 1.00 0.00 44 GLY A C 18
ATOM 33946 O O . GLY A 1 44 ? -2.096 2.842 -9.537 1.00 0.00 44 GLY A O 18
ATOM 33950 N N . ASN A 1 45 ? -4.046 1.659 -9.551 1.00 0.00 45 ASN A N 18
ATOM 33951 C CA . ASN A 1 45 ? -4.665 2.382 -10.687 1.00 0.00 45 ASN A CA 18
ATOM 33952 C C . ASN A 1 45 ? -4.985 3.838 -10.311 1.00 0.00 45 ASN A C 18
ATOM 33953 O O . ASN A 1 45 ? -4.993 4.714 -11.178 1.00 0.00 45 ASN A O 18
ATOM 33964 N N . ILE A 1 46 ? -5.260 4.079 -9.017 1.00 0.00 46 ILE A N 18
ATOM 33965 C CA . ILE A 1 46 ? -5.544 5.429 -8.500 1.00 0.00 46 ILE A CA 18
ATOM 33966 C C . ILE A 1 46 ? -4.225 6.232 -8.389 1.00 0.00 46 ILE A C 18
ATOM 33967 O O . ILE A 1 46 ? -3.192 5.682 -7.981 1.00 0.00 46 ILE A O 18
ATOM 33983 N N . LYS A 1 47 ? -4.268 7.527 -8.766 1.00 0.00 47 LYS A N 18
ATOM 33984 C CA . LYS A 1 47 ? -3.108 8.430 -8.650 1.00 0.00 47 LYS A CA 18
ATOM 33985 C C . LYS A 1 47 ? -2.802 8.709 -7.167 1.00 0.00 47 LYS A C 18
ATOM 33986 O O . LYS A 1 47 ? -3.729 8.810 -6.362 1.00 0.00 47 LYS A O 18
ATOM 34005 N N . LEU A 1 48 ? -1.508 8.855 -6.837 1.00 0.00 48 LEU A N 18
ATOM 34006 C CA . LEU A 1 48 ? -1.012 8.991 -5.441 1.00 0.00 48 LEU A CA 18
ATOM 34007 C C . LEU A 1 48 ? -1.677 10.184 -4.694 1.00 0.00 48 LEU A C 18
ATOM 34008 O O . LEU A 1 48 ? -1.995 10.078 -3.505 1.00 0.00 48 LEU A O 18
ATOM 34024 N N . ALA A 1 49 ? -1.892 11.300 -5.421 1.00 0.00 49 ALA A N 18
ATOM 34025 C CA . ALA A 1 49 ? -2.589 12.502 -4.893 1.00 0.00 49 ALA A CA 18
ATOM 34026 C C . ALA A 1 49 ? -4.106 12.242 -4.700 1.00 0.00 49 ALA A C 18
ATOM 34027 O O . ALA A 1 49 ? -4.741 12.841 -3.827 1.00 0.00 49 ALA A O 18
ATOM 34034 N N . LYS A 1 50 ? -4.669 11.352 -5.537 1.00 0.00 50 LYS A N 18
ATOM 34035 C CA . LYS A 1 50 ? -6.106 10.984 -5.512 1.00 0.00 50 LYS A CA 18
ATOM 34036 C C . LYS A 1 50 ? -6.419 9.947 -4.413 1.00 0.00 50 LYS A C 18
ATOM 34037 O O . LYS A 1 50 ? -7.593 9.688 -4.138 1.00 0.00 50 LYS A O 18
ATOM 34056 N N . LEU A 1 51 ? -5.370 9.355 -3.801 1.00 0.00 51 LEU A N 18
ATOM 34057 C CA . LEU A 1 51 ? -5.530 8.412 -2.671 1.00 0.00 51 LEU A CA 18
ATOM 34058 C C . LEU A 1 51 ? -6.123 9.136 -1.446 1.00 0.00 51 LEU A C 18
ATOM 34059 O O . LEU A 1 51 ? -5.405 9.821 -0.713 1.00 0.00 51 LEU A O 18
ATOM 34075 N N . THR A 1 52 ? -7.446 9.015 -1.275 1.00 0.00 52 THR A N 18
ATOM 34076 C CA . THR A 1 52 ? -8.134 9.433 -0.044 1.00 0.00 52 THR A CA 18
ATOM 34077 C C . THR A 1 52 ? -8.197 8.249 0.943 1.00 0.00 52 THR A C 18
ATOM 34078 O O . THR A 1 52 ? -8.016 7.084 0.550 1.00 0.00 52 THR A O 18
ATOM 34089 N N . SER A 1 53 ? -8.455 8.561 2.223 1.00 0.00 53 SER A N 18
ATOM 34090 C CA . SER A 1 53 ? -8.559 7.555 3.302 1.00 0.00 53 SER A CA 18
ATOM 34091 C C . SER A 1 53 ? -9.820 6.672 3.131 1.00 0.00 53 SER A C 18
ATOM 34092 O O . SER A 1 53 ? -9.878 5.546 3.647 1.00 0.00 53 SER A O 18
ATOM 34100 N N . LEU A 1 54 ? -10.825 7.201 2.398 1.00 0.00 54 LEU A N 18
ATOM 34101 C CA . LEU A 1 54 ? -12.051 6.452 2.036 1.00 0.00 54 LEU A CA 18
ATOM 34102 C C . LEU A 1 54 ? -11.714 5.243 1.128 1.00 0.00 54 LEU A C 18
ATOM 34103 O O . LEU A 1 54 ? -12.342 4.196 1.233 1.00 0.00 54 LEU A O 18
ATOM 34119 N N . HIS A 1 55 ? -10.697 5.417 0.250 1.00 0.00 55 HIS A N 18
ATOM 34120 C CA . HIS A 1 55 ? -10.188 4.344 -0.645 1.00 0.00 55 HIS A CA 18
ATOM 34121 C C . HIS A 1 55 ? -9.598 3.188 0.170 1.00 0.00 55 HIS A C 18
ATOM 34122 O O . HIS A 1 55 ? -9.685 2.034 -0.238 1.00 0.00 55 HIS A O 18
ATOM 34137 N N . MET A 1 56 ? -9.012 3.531 1.326 1.00 0.00 56 MET A N 18
ATOM 34138 C CA . MET A 1 56 ? -8.371 2.564 2.233 1.00 0.00 56 MET A CA 18
ATOM 34139 C C . MET A 1 56 ? -9.438 1.786 3.030 1.00 0.00 56 MET A C 18
ATOM 34140 O O . MET A 1 56 ? -9.253 0.606 3.337 1.00 0.00 56 MET A O 18
ATOM 34154 N N . GLN A 1 57 ? -10.552 2.474 3.364 1.00 0.00 57 GLN A N 18
ATOM 34155 C CA . GLN A 1 57 ? -11.742 1.849 3.994 1.00 0.00 57 GLN A CA 18
ATOM 34156 C C . GLN A 1 57 ? -12.383 0.837 3.020 1.00 0.00 57 GLN A C 18
ATOM 34157 O O . GLN A 1 57 ? -12.656 -0.308 3.390 1.00 0.00 57 GLN A O 18
ATOM 34171 N N . ASN A 1 58 ? -12.584 1.287 1.766 1.00 0.00 58 ASN A N 18
ATOM 34172 C CA . ASN A 1 58 ? -13.159 0.467 0.669 1.00 0.00 58 ASN A CA 18
ATOM 34173 C C . ASN A 1 58 ? -12.224 -0.703 0.324 1.00 0.00 58 ASN A C 18
ATOM 34174 O O . ASN A 1 58 ? -12.681 -1.783 -0.079 1.00 0.00 58 ASN A O 18
ATOM 34185 N N . TYR A 1 59 ? -10.911 -0.470 0.511 1.00 0.00 59 TYR A N 18
ATOM 34186 C CA . TYR A 1 59 ? -9.869 -1.494 0.342 1.00 0.00 59 TYR A CA 18
ATOM 34187 C C . TYR A 1 59 ? -10.057 -2.614 1.379 1.00 0.00 59 TYR A C 18
ATOM 34188 O O . TYR A 1 59 ? -10.055 -3.785 1.027 1.00 0.00 59 TYR A O 18
ATOM 34206 N N . VAL A 1 60 ? -10.276 -2.226 2.650 1.00 0.00 60 VAL A N 18
ATOM 34207 C CA . VAL A 1 60 ? -10.516 -3.180 3.760 1.00 0.00 60 VAL A CA 18
ATOM 34208 C C . VAL A 1 60 ? -11.824 -3.981 3.538 1.00 0.00 60 VAL A C 18
ATOM 34209 O O . VAL A 1 60 ? -11.900 -5.172 3.882 1.00 0.00 60 VAL A O 18
ATOM 34222 N N . ASN A 1 61 ? -12.822 -3.333 2.913 1.00 0.00 61 ASN A N 18
ATOM 34223 C CA . ASN A 1 61 ? -14.127 -3.954 2.611 1.00 0.00 61 ASN A CA 18
ATOM 34224 C C . ASN A 1 61 ? -13.969 -5.102 1.589 1.00 0.00 61 ASN A C 18
ATOM 34225 O O . ASN A 1 61 ? -14.648 -6.133 1.696 1.00 0.00 61 ASN A O 18
ATOM 34236 N N . SER A 1 62 ? -13.036 -4.929 0.621 1.00 0.00 62 SER A N 18
ATOM 34237 C CA . SER A 1 62 ? -12.727 -5.978 -0.368 1.00 0.00 62 SER A CA 18
ATOM 34238 C C . SER A 1 62 ? -11.925 -7.120 0.282 1.00 0.00 62 SER A C 18
ATOM 34239 O O . SER A 1 62 ? -12.056 -8.259 -0.134 1.00 0.00 62 SER A O 18
ATOM 34247 N N . LEU A 1 63 ? -11.091 -6.796 1.302 1.00 0.00 63 LEU A N 18
ATOM 34248 C CA . LEU A 1 63 ? -10.274 -7.806 2.027 1.00 0.00 63 LEU A CA 18
ATOM 34249 C C . LEU A 1 63 ? -11.184 -8.758 2.825 1.00 0.00 63 LEU A C 18
ATOM 34250 O O . LEU A 1 63 ? -10.892 -9.955 2.957 1.00 0.00 63 LEU A O 18
ATOM 34266 N N . ARG A 1 64 ? -12.286 -8.190 3.352 1.00 0.00 64 ARG A N 18
ATOM 34267 C CA . ARG A 1 64 ? -13.347 -8.942 4.041 1.00 0.00 64 ARG A CA 18
ATOM 34268 C C . ARG A 1 64 ? -14.057 -9.878 3.031 1.00 0.00 64 ARG A C 18
ATOM 34269 O O . ARG A 1 64 ? -14.368 -11.038 3.343 1.00 0.00 64 ARG A O 18
ATOM 34290 N N . ASP A 1 65 ? -14.274 -9.346 1.808 1.00 0.00 65 ASP A N 18
ATOM 34291 C CA . ASP A 1 65 ? -14.885 -10.085 0.680 1.00 0.00 65 ASP A CA 18
ATOM 34292 C C . ASP A 1 65 ? -13.961 -11.234 0.212 1.00 0.00 65 ASP A C 18
ATOM 34293 O O . ASP A 1 65 ? -14.435 -12.315 -0.145 1.00 0.00 65 ASP A O 18
ATOM 34302 N N . GLU A 1 66 ? -12.638 -10.993 0.269 1.00 0.00 66 GLU A N 18
ATOM 34303 C CA . GLU A 1 66 ? -11.605 -12.005 -0.054 1.00 0.00 66 GLU A CA 18
ATOM 34304 C C . GLU A 1 66 ? -11.561 -13.099 1.027 1.00 0.00 66 GLU A C 18
ATOM 34305 O O . GLU A 1 66 ? -11.120 -14.225 0.767 1.00 0.00 66 GLU A O 18
ATOM 34317 N N . GLY A 1 67 ? -12.016 -12.738 2.240 1.00 0.00 67 GLY A N 18
ATOM 34318 C CA . GLY A 1 67 ? -11.952 -13.621 3.398 1.00 0.00 67 GLY A CA 18
ATOM 34319 C C . GLY A 1 67 ? -10.547 -13.735 3.968 1.00 0.00 67 GLY A C 18
ATOM 34320 O O . GLY A 1 67 ? -10.201 -14.754 4.585 1.00 0.00 67 GLY A O 18
ATOM 34324 N N . LEU A 1 68 ? -9.733 -12.676 3.752 1.00 0.00 68 LEU A N 18
ATOM 34325 C CA . LEU A 1 68 ? -8.352 -12.605 4.250 1.00 0.00 68 LEU A CA 18
ATOM 34326 C C . LEU A 1 68 ? -8.330 -12.541 5.782 1.00 0.00 68 LEU A C 18
ATOM 34327 O O . LEU A 1 68 ? -9.181 -11.891 6.406 1.00 0.00 68 LEU A O 18
ATOM 34343 N N . LYS A 1 69 ? -7.349 -13.224 6.367 1.00 0.00 69 LYS A N 18
ATOM 34344 C CA . LYS A 1 69 ? -7.135 -13.256 7.821 1.00 0.00 69 LYS A CA 18
ATOM 34345 C C . LYS A 1 69 ? -6.363 -12.011 8.272 1.00 0.00 69 LYS A C 18
ATOM 34346 O O . LYS A 1 69 ? -5.754 -11.325 7.437 1.00 0.00 69 LYS A O 18
ATOM 34365 N N . ARG A 1 70 ? -6.385 -11.731 9.592 1.00 0.00 70 ARG A N 18
ATOM 34366 C CA . ARG A 1 70 ? -5.683 -10.571 10.181 1.00 0.00 70 ARG A CA 18
ATOM 34367 C C . ARG A 1 70 ? -4.186 -10.594 9.859 1.00 0.00 70 ARG A C 18
ATOM 34368 O O . ARG A 1 70 ? -3.589 -9.550 9.735 1.00 0.00 70 ARG A O 18
ATOM 34389 N N . GLY A 1 71 ? -3.609 -11.805 9.725 1.00 0.00 71 GLY A N 18
ATOM 34390 C CA . GLY A 1 71 ? -2.219 -11.966 9.290 1.00 0.00 71 GLY A CA 18
ATOM 34391 C C . GLY A 1 71 ? -1.933 -11.289 7.952 1.00 0.00 71 GLY A C 18
ATOM 34392 O O . GLY A 1 71 ? -1.011 -10.491 7.843 1.00 0.00 71 GLY A O 18
ATOM 34396 N N . THR A 1 72 ? -2.785 -11.571 6.958 1.00 0.00 72 THR A N 18
ATOM 34397 C CA . THR A 1 72 ? -2.655 -11.009 5.606 1.00 0.00 72 THR A CA 18
ATOM 34398 C C . THR A 1 72 ? -2.991 -9.494 5.595 1.00 0.00 72 THR A C 18
ATOM 34399 O O . THR A 1 72 ? -2.189 -8.688 5.117 1.00 0.00 72 THR A O 18
ATOM 34410 N N . ILE A 1 73 ? -4.152 -9.131 6.188 1.00 0.00 73 ILE A N 18
ATOM 34411 C CA . ILE A 1 73 ? -4.678 -7.744 6.186 1.00 0.00 73 ILE A CA 18
ATOM 34412 C C . ILE A 1 73 ? -3.718 -6.774 6.904 1.00 0.00 73 ILE A C 18
ATOM 34413 O O . ILE A 1 73 ? -3.456 -5.674 6.413 1.00 0.00 73 ILE A O 18
ATOM 34429 N N . GLU A 1 74 ? -3.169 -7.225 8.042 1.00 0.00 74 GLU A N 18
ATOM 34430 C CA . GLU A 1 74 ? -2.235 -6.435 8.866 1.00 0.00 74 GLU A CA 18
ATOM 34431 C C . GLU A 1 74 ? -0.993 -6.064 8.051 1.00 0.00 74 GLU A C 18
ATOM 34432 O O . GLU A 1 74 ? -0.653 -4.885 7.943 1.00 0.00 74 GLU A O 18
ATOM 34444 N N . LYS A 1 75 ? -0.387 -7.087 7.410 1.00 0.00 75 LYS A N 18
ATOM 34445 C CA . LYS A 1 75 ? 0.886 -6.942 6.685 1.00 0.00 75 LYS A CA 18
ATOM 34446 C C . LYS A 1 75 ? 0.736 -6.071 5.435 1.00 0.00 75 LYS A C 18
ATOM 34447 O O . LYS A 1 75 ? 1.608 -5.254 5.160 1.00 0.00 75 LYS A O 18
ATOM 34466 N N . ILE A 1 76 ? -0.366 -6.247 4.684 1.00 0.00 76 ILE A N 18
ATOM 34467 C CA . ILE A 1 76 ? -0.574 -5.508 3.422 1.00 0.00 76 ILE A CA 18
ATOM 34468 C C . ILE A 1 76 ? -0.855 -4.018 3.713 1.00 0.00 76 ILE A C 18
ATOM 34469 O O . ILE A 1 76 ? -0.370 -3.159 2.987 1.00 0.00 76 ILE A O 18
ATOM 34485 N N . ILE A 1 77 ? -1.588 -3.730 4.817 1.00 0.00 77 ILE A N 18
ATOM 34486 C CA . ILE A 1 77 ? -1.783 -2.349 5.320 1.00 0.00 77 ILE A CA 18
ATOM 34487 C C . ILE A 1 77 ? -0.427 -1.743 5.761 1.00 0.00 77 ILE A C 18
ATOM 34488 O O . ILE A 1 77 ? -0.182 -0.563 5.535 1.00 0.00 77 ILE A O 18
ATOM 34504 N N . LYS A 1 78 ? 0.466 -2.574 6.348 1.00 0.00 78 LYS A N 18
ATOM 34505 C CA . LYS A 1 78 ? 1.838 -2.146 6.744 1.00 0.00 78 LYS A CA 18
ATOM 34506 C C . LYS A 1 78 ? 2.663 -1.710 5.517 1.00 0.00 78 LYS A C 18
ATOM 34507 O O . LYS A 1 78 ? 3.380 -0.715 5.581 1.00 0.00 78 LYS A O 18
ATOM 34526 N N . VAL A 1 79 ? 2.540 -2.477 4.420 1.00 0.00 79 VAL A N 18
ATOM 34527 C CA . VAL A 1 79 ? 3.261 -2.223 3.162 1.00 0.00 79 VAL A CA 18
ATOM 34528 C C . VAL A 1 79 ? 2.765 -0.906 2.509 1.00 0.00 79 VAL A C 18
ATOM 34529 O O . VAL A 1 79 ? 3.575 -0.091 2.056 1.00 0.00 79 VAL A O 18
ATOM 34542 N N . ILE A 1 80 ? 1.429 -0.697 2.507 1.00 0.00 80 ILE A N 18
ATOM 34543 C CA . ILE A 1 80 ? 0.804 0.548 1.981 1.00 0.00 80 ILE A CA 18
ATOM 34544 C C . ILE A 1 80 ? 1.263 1.773 2.792 1.00 0.00 80 ILE A C 18
ATOM 34545 O O . ILE A 1 80 ? 1.665 2.795 2.225 1.00 0.00 80 ILE A O 18
ATOM 34561 N N . ARG A 1 81 ? 1.173 1.638 4.128 1.00 0.00 81 ARG A N 18
ATOM 34562 C CA . ARG A 1 81 ? 1.575 2.683 5.081 1.00 0.00 81 ARG A CA 18
ATOM 34563 C C . ARG A 1 81 ? 3.053 3.041 4.905 1.00 0.00 81 ARG A C 18
ATOM 34564 O O . ARG A 1 81 ? 3.386 4.212 4.839 1.00 0.00 81 ARG A O 18
ATOM 34585 N N . ASN A 1 82 ? 3.913 2.018 4.771 1.00 0.00 82 ASN A N 18
ATOM 34586 C CA . ASN A 1 82 ? 5.379 2.206 4.658 1.00 0.00 82 ASN A CA 18
ATOM 34587 C C . ASN A 1 82 ? 5.738 2.949 3.357 1.00 0.00 82 ASN A C 18
ATOM 34588 O O . ASN A 1 82 ? 6.683 3.757 3.324 1.00 0.00 82 ASN A O 18
ATOM 34599 N N . SER A 1 83 ? 4.969 2.653 2.293 1.00 0.00 83 SER A N 18
ATOM 34600 C CA . SER A 1 83 ? 5.072 3.353 1.010 1.00 0.00 83 SER A CA 18
ATOM 34601 C C . SER A 1 83 ? 4.714 4.840 1.181 1.00 0.00 83 SER A C 18
ATOM 34602 O O . SER A 1 83 ? 5.497 5.716 0.825 1.00 0.00 83 SER A O 18
ATOM 34610 N N . LEU A 1 84 ? 3.547 5.105 1.789 1.00 0.00 84 LEU A N 18
ATOM 34611 C CA . LEU A 1 84 ? 3.022 6.473 1.966 1.00 0.00 84 LEU A CA 18
ATOM 34612 C C . LEU A 1 84 ? 3.884 7.299 2.947 1.00 0.00 84 LEU A C 18
ATOM 34613 O O . LEU A 1 84 ? 3.953 8.517 2.822 1.00 0.00 84 LEU A O 18
ATOM 34629 N N . GLU A 1 85 ? 4.549 6.616 3.901 1.00 0.00 85 GLU A N 18
ATOM 34630 C CA . GLU A 1 85 ? 5.515 7.242 4.830 1.00 0.00 85 GLU A CA 18
ATOM 34631 C C . GLU A 1 85 ? 6.732 7.749 4.049 1.00 0.00 85 GLU A C 18
ATOM 34632 O O . GLU A 1 85 ? 7.209 8.867 4.270 1.00 0.00 85 GLU A O 18
ATOM 34644 N N . HIS A 1 86 ? 7.209 6.911 3.111 1.00 0.00 86 HIS A N 18
ATOM 34645 C CA . HIS A 1 86 ? 8.345 7.247 2.241 1.00 0.00 86 HIS A CA 18
ATOM 34646 C C . HIS A 1 86 ? 7.936 8.301 1.191 1.00 0.00 86 HIS A C 18
ATOM 34647 O O . HIS A 1 86 ? 8.783 9.025 0.680 1.00 0.00 86 HIS A O 18
ATOM 34662 N N . ALA A 1 87 ? 6.628 8.383 0.885 1.00 0.00 87 ALA A N 18
ATOM 34663 C CA . ALA A 1 87 ? 6.076 9.417 -0.011 1.00 0.00 87 ALA A CA 18
ATOM 34664 C C . ALA A 1 87 ? 6.051 10.791 0.694 1.00 0.00 87 ALA A C 18
ATOM 34665 O O . ALA A 1 87 ? 6.210 11.818 0.047 1.00 0.00 87 ALA A O 18
ATOM 34672 N N . ILE A 1 88 ? 5.832 10.792 2.027 1.00 0.00 88 ILE A N 18
ATOM 34673 C CA . ILE A 1 88 ? 5.956 12.012 2.871 1.00 0.00 88 ILE A CA 18
ATOM 34674 C C . ILE A 1 88 ? 7.435 12.445 2.942 1.00 0.00 88 ILE A C 18
ATOM 34675 O O . ILE A 1 88 ? 7.754 13.638 2.889 1.00 0.00 88 ILE A O 18
ATOM 34691 N N . ASP A 1 89 ? 8.314 11.435 3.042 1.00 0.00 89 ASP A N 18
ATOM 34692 C CA . ASP A 1 89 ? 9.782 11.599 3.032 1.00 0.00 89 ASP A CA 18
ATOM 34693 C C . ASP A 1 89 ? 10.267 12.226 1.697 1.00 0.00 89 ASP A C 18
ATOM 34694 O O . ASP A 1 89 ? 11.141 13.095 1.695 1.00 0.00 89 ASP A O 18
ATOM 34703 N N . LEU A 1 90 ? 9.661 11.791 0.569 1.00 0.00 90 LEU A N 18
ATOM 34704 C CA . LEU A 1 90 ? 9.952 12.337 -0.782 1.00 0.00 90 LEU A CA 18
ATOM 34705 C C . LEU A 1 90 ? 9.132 13.624 -1.060 1.00 0.00 90 LEU A C 18
ATOM 34706 O O . LEU A 1 90 ? 9.289 14.224 -2.129 1.00 0.00 90 LEU A O 18
ATOM 34722 N N . GLU A 1 91 ? 8.246 14.005 -0.101 1.00 0.00 91 GLU A N 18
ATOM 34723 C CA . GLU A 1 91 ? 7.401 15.234 -0.142 1.00 0.00 91 GLU A CA 18
ATOM 34724 C C . GLU A 1 91 ? 6.282 15.153 -1.218 1.00 0.00 91 GLU A C 18
ATOM 34725 O O . GLU A 1 91 ? 5.651 16.165 -1.544 1.00 0.00 91 GLU A O 18
ATOM 34737 N N . LEU A 1 92 ? 6.018 13.929 -1.713 1.00 0.00 92 LEU A N 18
ATOM 34738 C CA . LEU A 1 92 ? 4.980 13.650 -2.729 1.00 0.00 92 LEU A CA 18
ATOM 34739 C C . LEU A 1 92 ? 3.577 13.894 -2.149 1.00 0.00 92 LEU A C 18
ATOM 34740 O O . LEU A 1 92 ? 2.734 14.546 -2.777 1.00 0.00 92 LEU A O 18
ATOM 34756 N N . ILE A 1 93 ? 3.358 13.380 -0.930 1.00 0.00 93 ILE A N 18
ATOM 34757 C CA . ILE A 1 93 ? 2.120 13.611 -0.155 1.00 0.00 93 ILE A CA 18
ATOM 34758 C C . ILE A 1 93 ? 2.508 14.228 1.197 1.00 0.00 93 ILE A C 18
ATOM 34759 O O . ILE A 1 93 ? 3.630 14.015 1.681 1.00 0.00 93 ILE A O 18
ATOM 34775 N N . THR A 1 94 ? 1.583 14.993 1.791 1.00 0.00 94 THR A N 18
ATOM 34776 C CA . THR A 1 94 ? 1.799 15.678 3.075 1.00 0.00 94 THR A CA 18
ATOM 34777 C C . THR A 1 94 ? 1.540 14.722 4.256 1.00 0.00 94 THR A C 18
ATOM 34778 O O . THR A 1 94 ? 2.288 14.717 5.245 1.00 0.00 94 THR A O 18
ATOM 34789 N N . LYS A 1 95 ? 0.488 13.897 4.121 1.00 0.00 95 LYS A N 18
ATOM 34790 C CA . LYS A 1 95 ? -0.003 13.037 5.206 1.00 0.00 95 LYS A CA 18
ATOM 34791 C C . LYS A 1 95 ? -0.354 11.644 4.658 1.00 0.00 95 LYS A C 18
ATOM 34792 O O . LYS A 1 95 ? -0.846 11.514 3.535 1.00 0.00 95 LYS A O 18
ATOM 34811 N N . ASN A 1 96 ? -0.094 10.614 5.480 1.00 0.00 96 ASN A N 18
ATOM 34812 C CA . ASN A 1 96 ? -0.349 9.206 5.147 1.00 0.00 96 ASN A CA 18
ATOM 34813 C C . ASN A 1 96 ? -1.849 8.902 5.322 1.00 0.00 96 ASN A C 18
ATOM 34814 O O . ASN A 1 96 ? -2.377 8.966 6.440 1.00 0.00 96 ASN A O 18
ATOM 34825 N N . VAL A 1 97 ? -2.514 8.568 4.206 1.00 0.00 97 VAL A N 18
ATOM 34826 C CA . VAL A 1 97 ? -3.975 8.357 4.158 1.00 0.00 97 VAL A CA 18
ATOM 34827 C C . VAL A 1 97 ? -4.366 6.910 4.573 1.00 0.00 97 VAL A C 18
ATOM 34828 O O . VAL A 1 97 ? -5.535 6.631 4.865 1.00 0.00 97 VAL A O 18
ATOM 34841 N N . ALA A 1 98 ? -3.368 6.001 4.622 1.00 0.00 98 ALA A N 18
ATOM 34842 C CA . ALA A 1 98 ? -3.556 4.605 5.092 1.00 0.00 98 ALA A CA 18
ATOM 34843 C C . ALA A 1 98 ? -3.369 4.537 6.618 1.00 0.00 98 ALA A C 18
ATOM 34844 O O . ALA A 1 98 ? -3.845 3.600 7.271 1.00 0.00 98 ALA A O 18
ATOM 34851 N N . ALA A 1 99 ? -2.678 5.562 7.171 1.00 0.00 99 ALA A N 18
ATOM 34852 C CA . ALA A 1 99 ? -2.492 5.729 8.627 1.00 0.00 99 ALA A CA 18
ATOM 34853 C C . ALA A 1 99 ? -3.832 6.068 9.312 1.00 0.00 99 ALA A C 18
ATOM 34854 O O . ALA A 1 99 ? -3.980 5.914 10.526 1.00 0.00 99 ALA A O 18
ATOM 34861 N N . LYS A 1 100 ? -4.800 6.540 8.500 1.00 0.00 100 LYS A N 18
ATOM 34862 C CA . LYS A 1 100 ? -6.165 6.858 8.950 1.00 0.00 100 LYS A CA 18
ATOM 34863 C C . LYS A 1 100 ? -6.997 5.566 9.117 1.00 0.00 100 LYS A C 18
ATOM 34864 O O . LYS A 1 100 ? -7.938 5.517 9.912 1.00 0.00 100 LYS A O 18
ATOM 34883 N N . THR A 1 101 ? -6.592 4.517 8.389 1.00 0.00 101 THR A N 18
ATOM 34884 C CA . THR A 1 101 ? -7.302 3.237 8.330 1.00 0.00 101 THR A CA 18
ATOM 34885 C C . THR A 1 101 ? -6.543 2.177 9.145 1.00 0.00 101 THR A C 18
ATOM 34886 O O . THR A 1 101 ? -5.517 1.641 8.707 1.00 0.00 101 THR A O 18
ATOM 34897 N N . LYS A 1 102 ? -7.048 1.928 10.357 1.00 0.00 102 LYS A N 18
ATOM 34898 C CA . LYS A 1 102 ? -6.476 0.966 11.309 1.00 0.00 102 LYS A CA 18
ATOM 34899 C C . LYS A 1 102 ? -6.905 -0.468 10.946 1.00 0.00 102 LYS A C 18
ATOM 34900 O O . LYS A 1 102 ? -7.876 -0.659 10.199 1.00 0.00 102 LYS A O 18
ATOM 34919 N N . LEU A 1 103 ? -6.178 -1.468 11.488 1.00 0.00 103 LEU A N 18
ATOM 34920 C CA . LEU A 1 103 ? -6.535 -2.891 11.342 1.00 0.00 103 LEU A CA 18
ATOM 34921 C C . LEU A 1 103 ? -7.845 -3.172 12.117 1.00 0.00 103 LEU A C 18
ATOM 34922 O O . LEU A 1 103 ? -7.881 -2.951 13.326 1.00 0.00 103 LEU A O 18
ATOM 34938 N N . PRO A 1 104 ? -8.947 -3.630 11.438 1.00 0.00 104 PRO A N 18
ATOM 34939 C CA . PRO A 1 104 ? -10.187 -4.058 12.131 1.00 0.00 104 PRO A CA 18
ATOM 34940 C C . PRO A 1 104 ? -10.033 -5.474 12.737 1.00 0.00 104 PRO A C 18
ATOM 34941 O O . PRO A 1 104 ? -8.990 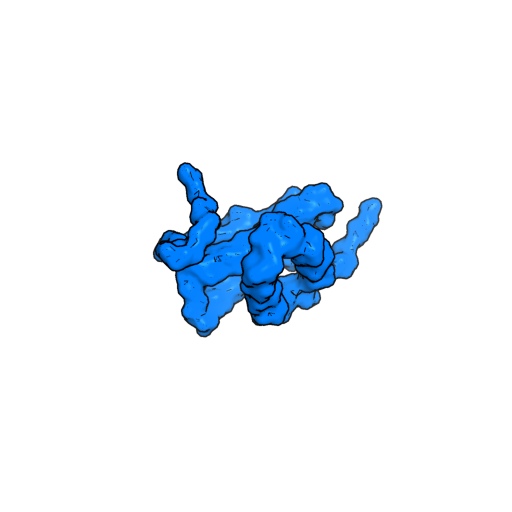-6.119 12.567 1.00 0.00 104 PRO A O 18
ATOM 34952 N N . LYS A 1 105 ? -11.077 -5.949 13.435 1.00 0.00 105 LYS A N 18
ATOM 34953 C CA . LYS A 1 105 ? -11.081 -7.296 14.030 1.00 0.00 105 LYS A CA 18
ATOM 34954 C C . LYS A 1 105 ? -11.454 -8.302 12.938 1.00 0.00 105 LYS A C 18
ATOM 34955 O O . LYS A 1 105 ? -12.637 -8.470 12.617 1.00 0.00 105 LYS A O 18
ATOM 34974 N N . ALA A 1 106 ? -10.432 -8.941 12.350 1.00 0.00 106 ALA A N 18
ATOM 34975 C CA . ALA A 1 106 ? -10.610 -9.955 11.286 1.00 0.00 106 ALA A CA 18
ATOM 34976 C C . ALA A 1 106 ? -10.827 -11.362 11.891 1.00 0.00 106 ALA A C 18
ATOM 34977 O O . ALA A 1 106 ? -10.459 -12.377 11.289 1.00 0.00 106 ALA A O 18
ATOM 34984 N N . ASP A 1 107 ? -11.486 -11.400 13.060 1.00 0.00 107 ASP A N 18
ATOM 34985 C CA . ASP A 1 107 ? -11.809 -12.628 13.801 1.00 0.00 107 ASP A CA 18
ATOM 34986 C C . ASP A 1 107 ? -13.322 -12.669 14.057 1.00 0.00 107 ASP A C 18
ATOM 34987 O O . ASP A 1 107 ? -13.897 -11.677 14.514 1.00 0.00 107 ASP A O 18
ATOM 34996 N N . LYS A 1 108 ? -13.957 -13.815 13.769 1.00 0.00 108 LYS A N 18
ATOM 34997 C CA . LYS A 1 108 ? -15.408 -13.994 13.930 1.00 0.00 108 LYS A CA 18
ATOM 34998 C C . LYS A 1 108 ? -15.773 -14.274 15.397 1.00 0.00 108 LYS A C 18
ATOM 34999 O O . LYS A 1 108 ? -15.028 -14.948 16.117 1.00 0.00 108 LYS A O 18
ATOM 35018 N N . GLU A 1 109 ? -16.933 -13.751 15.818 1.00 0.00 109 GLU A N 18
ATOM 35019 C CA . GLU A 1 109 ? -17.534 -14.000 17.140 1.00 0.00 109 GLU A CA 18
ATOM 35020 C C . GLU A 1 109 ? -19.028 -14.315 16.967 1.00 0.00 109 GLU A C 18
ATOM 35021 O O . GLU A 1 109 ? -19.680 -13.798 16.051 1.00 0.00 109 GLU A O 18
ATOM 35033 N N . GLU A 1 110 ? -19.565 -15.147 17.876 1.00 0.00 110 GLU A N 18
ATOM 35034 C CA . GLU A 1 110 ? -20.992 -15.534 17.891 1.00 0.00 110 GLU A CA 18
ATOM 35035 C C . GLU A 1 110 ? -21.855 -14.496 18.654 1.00 0.00 110 GLU A C 18
ATOM 35036 O O . GLU A 1 110 ? -23.075 -14.668 18.789 1.00 0.00 110 GLU A O 18
ATOM 35048 N N . LEU A 1 111 ? -21.219 -13.402 19.116 1.00 0.00 111 LEU A N 18
ATOM 35049 C CA . LEU A 1 111 ? -21.883 -12.325 19.882 1.00 0.00 111 LEU A CA 18
ATOM 35050 C C . LEU A 1 111 ? -22.497 -11.268 18.931 1.00 0.00 111 LEU A C 18
ATOM 35051 O O . LEU A 1 111 ? -22.328 -10.055 19.123 1.00 0.00 111 LEU A O 18
ATOM 35067 N N . GLU A 1 112 ? -23.219 -11.754 17.906 1.00 0.00 112 GLU A N 18
ATOM 35068 C CA . GLU A 1 112 ? -23.896 -10.907 16.913 1.00 0.00 112 GLU A CA 18
ATOM 35069 C C . GLU A 1 112 ? -25.086 -11.657 16.288 1.00 0.00 112 GLU A C 18
ATOM 35070 O O . GLU A 1 112 ? -25.414 -11.466 15.113 1.00 0.00 112 GLU A O 18
ATOM 35082 N N . HIS A 1 113 ? -25.758 -12.484 17.105 1.00 0.00 113 HIS A N 18
ATOM 35083 C CA . HIS A 1 113 ? -27.029 -13.117 16.717 1.00 0.00 113 HIS A CA 18
ATOM 35084 C C . HIS A 1 113 ? -28.148 -12.069 16.828 1.00 0.00 113 HIS A C 18
ATOM 35085 O O . HIS A 1 113 ? -28.200 -11.341 17.825 1.00 0.00 113 HIS A O 18
ATOM 35100 N N . HIS A 1 114 ? -28.999 -11.990 15.781 1.00 0.00 114 HIS A N 18
ATOM 35101 C CA . HIS A 1 114 ? -30.110 -11.009 15.667 1.00 0.00 114 HIS A CA 18
ATOM 35102 C C . HIS A 1 114 ? -29.559 -9.572 15.421 1.00 0.00 114 HIS A C 18
ATOM 35103 O O . HIS A 1 114 ? -30.301 -8.590 15.473 1.00 0.00 114 HIS A O 18
ATOM 35118 N N . HIS A 1 115 ? -28.256 -9.464 15.101 1.00 0.00 115 HIS A N 18
ATOM 35119 C CA . HIS A 1 115 ? -27.598 -8.171 14.849 1.00 0.00 115 HIS A CA 18
ATOM 35120 C C . HIS A 1 115 ? -27.927 -7.690 13.426 1.00 0.00 115 HIS A C 18
ATOM 35121 O O . HIS A 1 115 ? -27.602 -8.371 12.451 1.00 0.00 115 HIS A O 18
ATOM 35136 N N . HIS A 1 116 ? -28.577 -6.529 13.325 1.00 0.00 116 HIS A N 18
ATOM 35137 C CA . HIS A 1 116 ? -28.981 -5.923 12.046 1.00 0.00 116 HIS A CA 18
ATOM 35138 C C . HIS A 1 116 ? -28.154 -4.651 11.802 1.00 0.00 116 HIS A C 18
ATOM 35139 O O . HIS A 1 116 ? -28.108 -3.764 12.661 1.00 0.00 116 HIS A O 18
ATOM 35154 N N . HIS A 1 117 ? -27.495 -4.574 10.633 1.00 0.00 117 HIS A N 18
ATOM 35155 C CA . HIS A 1 117 ? -26.714 -3.395 10.223 1.00 0.00 117 HIS A CA 18
ATOM 35156 C C . HIS A 1 117 ? -27.690 -2.233 9.909 1.00 0.00 117 HIS A C 18
ATOM 35157 O O . HIS A 1 117 ? -27.514 -1.109 10.393 1.00 0.00 117 HIS A O 18
ATOM 35172 N N . HIS A 1 118 ? -28.711 -2.548 9.091 1.00 0.00 118 HIS A N 18
ATOM 35173 C CA . HIS A 1 118 ? -29.922 -1.730 8.903 1.00 0.00 118 HIS A CA 18
ATOM 35174 C C . HIS A 1 118 ? -30.943 -2.545 8.068 1.00 0.00 118 HIS A C 18
ATOM 35175 O O . HIS A 1 118 ? -30.807 -2.597 6.822 1.00 0.00 118 HIS A O 18
ATOM 35191 N N . MET A 1 1 ? 1.013 20.883 -3.797 1.00 0.00 1 MET A N 19
ATOM 35192 C CA . MET A 1 1 ? 2.253 20.171 -3.420 1.00 0.00 1 MET A CA 19
ATOM 35193 C C . MET A 1 1 ? 2.809 19.441 -4.660 1.00 0.00 1 MET A C 19
ATOM 35194 O O . MET A 1 1 ? 2.374 18.321 -4.955 1.00 0.00 1 MET A O 19
ATOM 35210 N N . GLU A 1 2 ? 3.714 20.145 -5.407 1.00 0.00 2 GLU A N 19
ATOM 35211 C CA . GLU A 1 2 ? 4.412 19.680 -6.654 1.00 0.00 2 GLU A CA 19
ATOM 35212 C C . GLU A 1 2 ? 3.435 19.301 -7.812 1.00 0.00 2 GLU A C 19
ATOM 35213 O O . GLU A 1 2 ? 2.244 19.073 -7.580 1.00 0.00 2 GLU A O 19
ATOM 35225 N N . PRO A 1 3 ? 3.914 19.279 -9.105 1.00 0.00 3 PRO A N 19
ATOM 35226 C CA . PRO A 1 3 ? 3.146 18.671 -10.216 1.00 0.00 3 PRO A CA 19
ATOM 35227 C C . PRO A 1 3 ? 3.041 17.138 -10.032 1.00 0.00 3 PRO A C 19
ATOM 35228 O O . PRO A 1 3 ? 3.954 16.396 -10.418 1.00 0.00 3 PRO A O 19
ATOM 35239 N N . SER A 1 4 ? 1.954 16.686 -9.379 1.00 0.00 4 SER A N 19
ATOM 35240 C CA . SER A 1 4 ? 1.726 15.266 -9.093 1.00 0.00 4 SER A CA 19
ATOM 35241 C C . SER A 1 4 ? 1.410 14.504 -10.401 1.00 0.00 4 SER A C 19
ATOM 35242 O O . SER A 1 4 ? 0.268 14.494 -10.866 1.00 0.00 4 SER A O 19
ATOM 35250 N N . LYS A 1 5 ? 2.460 13.946 -11.019 1.00 0.00 5 LYS A N 19
ATOM 35251 C CA . LYS A 1 5 ? 2.354 13.108 -12.228 1.00 0.00 5 LYS A CA 19
ATOM 35252 C C . LYS A 1 5 ? 2.349 11.628 -11.822 1.00 0.00 5 LYS A C 19
ATOM 35253 O O . LYS A 1 5 ? 1.685 10.799 -12.455 1.00 0.00 5 LYS A O 19
ATOM 35272 N N . LEU A 1 6 ? 3.098 11.338 -10.747 1.00 0.00 6 LEU A N 19
ATOM 35273 C CA . LEU A 1 6 ? 3.379 9.981 -10.267 1.00 0.00 6 LEU A CA 19
ATOM 35274 C C . LEU A 1 6 ? 2.107 9.312 -9.702 1.00 0.00 6 LEU A C 19
ATOM 35275 O O . LEU A 1 6 ? 1.489 9.811 -8.747 1.00 0.00 6 LEU A O 19
ATOM 35291 N N . SER A 1 7 ? 1.718 8.197 -10.342 1.00 0.00 7 SER A N 19
ATOM 35292 C CA . SER A 1 7 ? 0.634 7.320 -9.882 1.00 0.00 7 SER A CA 19
ATOM 35293 C C . SER A 1 7 ? 1.139 6.478 -8.704 1.00 0.00 7 SER A C 19
ATOM 35294 O O . SER A 1 7 ? 2.351 6.292 -8.566 1.00 0.00 7 SER A O 19
ATOM 35302 N N . TYR A 1 8 ? 0.223 5.956 -7.878 1.00 0.00 8 TYR A N 19
ATOM 35303 C CA . TYR A 1 8 ? 0.601 5.159 -6.703 1.00 0.00 8 TYR A CA 19
ATOM 35304 C C . TYR A 1 8 ? 1.249 3.825 -7.109 1.00 0.00 8 TYR A C 19
ATOM 35305 O O . TYR A 1 8 ? 2.192 3.401 -6.467 1.00 0.00 8 TYR A O 19
ATOM 35323 N N . GLY A 1 9 ? 0.754 3.200 -8.188 1.00 0.00 9 GLY A N 19
ATOM 35324 C CA . GLY A 1 9 ? 1.315 1.934 -8.687 1.00 0.00 9 GLY A CA 19
ATOM 35325 C C . GLY A 1 9 ? 2.714 2.111 -9.263 1.00 0.00 9 GLY A C 19
ATOM 35326 O O . GLY A 1 9 ? 3.605 1.281 -9.035 1.00 0.00 9 GLY A O 19
ATOM 35330 N N . GLU A 1 10 ? 2.901 3.222 -10.001 1.00 0.00 10 GLU A N 19
ATOM 35331 C CA . GLU A 1 10 ? 4.214 3.642 -10.527 1.00 0.00 10 GLU A CA 19
ATOM 35332 C C . GLU A 1 10 ? 5.165 3.968 -9.368 1.00 0.00 10 GLU A C 19
ATOM 35333 O O . GLU A 1 10 ? 6.370 3.706 -9.432 1.00 0.00 10 GLU A O 19
ATOM 35345 N N . TYR A 1 11 ? 4.589 4.536 -8.299 1.00 0.00 11 TYR A N 19
ATOM 35346 C CA . TYR A 1 11 ? 5.311 4.855 -7.073 1.00 0.00 11 TYR A CA 19
ATOM 35347 C C . TYR A 1 11 ? 5.705 3.568 -6.323 1.00 0.00 11 TYR A C 19
ATOM 35348 O O . TYR A 1 11 ? 6.778 3.512 -5.753 1.00 0.00 11 TYR A O 19
ATOM 35366 N N . LEU A 1 12 ? 4.835 2.546 -6.338 1.00 0.00 12 LEU A N 19
ATOM 35367 C CA . LEU A 1 12 ? 5.098 1.254 -5.663 1.00 0.00 12 LEU A CA 19
ATOM 35368 C C . LEU A 1 12 ? 6.295 0.551 -6.294 1.00 0.00 12 LEU A C 19
ATOM 35369 O O . LEU A 1 12 ? 6.991 -0.184 -5.621 1.00 0.00 12 LEU A O 19
ATOM 35385 N N . GLU A 1 13 ? 6.499 0.792 -7.598 1.00 0.00 13 GLU A N 19
ATOM 35386 C CA . GLU A 1 13 ? 7.668 0.304 -8.347 1.00 0.00 13 GLU A CA 19
ATOM 35387 C C . GLU A 1 13 ? 8.959 0.982 -7.852 1.00 0.00 13 GLU A C 19
ATOM 35388 O O . GLU A 1 13 ? 9.928 0.301 -7.507 1.00 0.00 13 GLU A O 19
ATOM 35400 N N . SER A 1 14 ? 8.927 2.331 -7.801 1.00 0.00 14 SER A N 19
ATOM 35401 C CA . SER A 1 14 ? 10.080 3.167 -7.403 1.00 0.00 14 SER A CA 19
ATOM 35402 C C . SER A 1 14 ? 10.483 2.890 -5.935 1.00 0.00 14 SER A C 19
ATOM 35403 O O . SER A 1 14 ? 11.665 2.688 -5.619 1.00 0.00 14 SER A O 19
ATOM 35411 N N . TRP A 1 15 ? 9.460 2.865 -5.072 1.00 0.00 15 TRP A N 19
ATOM 35412 C CA . TRP A 1 15 ? 9.574 2.567 -3.640 1.00 0.00 15 TRP A CA 19
ATOM 35413 C C . TRP A 1 15 ? 10.129 1.148 -3.434 1.00 0.00 15 TRP A C 19
ATOM 35414 O O . TRP A 1 15 ? 11.030 0.952 -2.627 1.00 0.00 15 TRP A O 19
ATOM 35435 N N . PHE A 1 16 ? 9.584 0.174 -4.197 1.00 0.00 16 PHE A N 19
ATOM 35436 C CA . PHE A 1 16 ? 9.986 -1.247 -4.103 1.00 0.00 16 PHE A CA 19
ATOM 35437 C C . PHE A 1 16 ? 11.486 -1.438 -4.408 1.00 0.00 16 PHE A C 19
ATOM 35438 O O . PHE A 1 16 ? 12.161 -2.199 -3.712 1.00 0.00 16 PHE A O 19
ATOM 35455 N N . ASN A 1 17 ? 11.976 -0.737 -5.448 1.00 0.00 17 ASN A N 19
ATOM 35456 C CA . ASN A 1 17 ? 13.375 -0.841 -5.918 1.00 0.00 17 ASN A CA 19
ATOM 35457 C C . ASN A 1 17 ? 14.362 -0.535 -4.787 1.00 0.00 17 ASN A C 19
ATOM 35458 O O . ASN A 1 17 ? 15.337 -1.274 -4.582 1.00 0.00 17 ASN A O 19
ATOM 35469 N N . THR A 1 18 ? 14.064 0.522 -4.019 1.00 0.00 18 THR A N 19
ATOM 35470 C CA . THR A 1 18 ? 14.892 0.922 -2.874 1.00 0.00 18 THR A CA 19
ATOM 35471 C C . THR A 1 18 ? 14.491 0.130 -1.603 1.00 0.00 18 THR A C 19
ATOM 35472 O O . THR A 1 18 ? 15.294 0.012 -0.674 1.00 0.00 18 THR A O 19
ATOM 35483 N N . LYS A 1 19 ? 13.265 -0.455 -1.585 1.00 0.00 19 LYS A N 19
ATOM 35484 C CA . LYS A 1 19 ? 12.742 -1.216 -0.425 1.00 0.00 19 LYS A CA 19
ATOM 35485 C C . LYS A 1 19 ? 13.441 -2.580 -0.318 1.00 0.00 19 LYS A C 19
ATOM 35486 O O . LYS A 1 19 ? 13.575 -3.129 0.776 1.00 0.00 19 LYS A O 19
ATOM 35505 N N . ARG A 1 20 ? 13.898 -3.108 -1.471 1.00 0.00 20 ARG A N 19
ATOM 35506 C CA . ARG A 1 20 ? 14.731 -4.328 -1.542 1.00 0.00 20 ARG A CA 19
ATOM 35507 C C . ARG A 1 20 ? 16.024 -4.183 -0.702 1.00 0.00 20 ARG A C 19
ATOM 35508 O O . ARG A 1 20 ? 16.606 -5.183 -0.296 1.00 0.00 20 ARG A O 19
ATOM 35529 N N . HIS A 1 21 ? 16.478 -2.927 -0.494 1.00 0.00 21 HIS A N 19
ATOM 35530 C CA . HIS A 1 21 ? 17.657 -2.610 0.352 1.00 0.00 21 HIS A CA 19
ATOM 35531 C C . HIS A 1 21 ? 17.279 -2.537 1.847 1.00 0.00 21 HIS A C 19
ATOM 35532 O O . HIS A 1 21 ? 18.132 -2.747 2.720 1.00 0.00 21 HIS A O 19
ATOM 35547 N N . SER A 1 22 ? 15.998 -2.248 2.127 1.00 0.00 22 SER A N 19
ATOM 35548 C CA . SER A 1 22 ? 15.460 -2.158 3.496 1.00 0.00 22 SER A CA 19
ATOM 35549 C C . SER A 1 22 ? 15.180 -3.567 4.060 1.00 0.00 22 SER A C 19
ATOM 35550 O O . SER A 1 22 ? 15.368 -3.819 5.253 1.00 0.00 22 SER A O 19
ATOM 35558 N N . VAL A 1 23 ? 14.729 -4.473 3.176 1.00 0.00 23 VAL A N 19
ATOM 35559 C CA . VAL A 1 23 ? 14.417 -5.879 3.514 1.00 0.00 23 VAL A CA 19
ATOM 35560 C C . VAL A 1 23 ? 15.378 -6.825 2.753 1.00 0.00 23 VAL A C 19
ATOM 35561 O O . VAL A 1 23 ? 16.337 -6.366 2.123 1.00 0.00 23 VAL A O 19
ATOM 35574 N N . GLY A 1 24 ? 15.160 -8.144 2.878 1.00 0.00 24 GLY A N 19
ATOM 35575 C CA . GLY A 1 24 ? 15.854 -9.123 2.033 1.00 0.00 24 GLY A CA 19
ATOM 35576 C C . GLY A 1 24 ? 15.224 -9.217 0.646 1.00 0.00 24 GLY A C 19
ATOM 35577 O O . GLY A 1 24 ? 14.071 -8.818 0.469 1.00 0.00 24 GLY A O 19
ATOM 35581 N N . ILE A 1 25 ? 15.982 -9.743 -0.343 1.00 0.00 25 ILE A N 19
ATOM 35582 C CA . ILE A 1 25 ? 15.498 -9.924 -1.741 1.00 0.00 25 ILE A CA 19
ATOM 35583 C C . ILE A 1 25 ? 14.322 -10.925 -1.780 1.00 0.00 25 ILE A C 19
ATOM 35584 O O . ILE A 1 25 ? 13.328 -10.710 -2.495 1.00 0.00 25 ILE A O 19
ATOM 35600 N N . GLN A 1 26 ? 14.442 -11.996 -0.974 1.00 0.00 26 GLN A N 19
ATOM 35601 C CA . GLN A 1 26 ? 13.382 -13.012 -0.807 1.00 0.00 26 GLN A CA 19
ATOM 35602 C C . GLN A 1 26 ? 12.100 -12.373 -0.226 1.00 0.00 26 GLN A C 19
ATOM 35603 O O . GLN A 1 26 ? 11.002 -12.586 -0.741 1.00 0.00 26 GLN A O 19
ATOM 35617 N N . THR A 1 27 ? 12.288 -11.552 0.826 1.00 0.00 27 THR A N 19
ATOM 35618 C CA . THR A 1 27 ? 11.201 -10.859 1.531 1.00 0.00 27 THR A CA 19
ATOM 35619 C C . THR A 1 27 ? 10.511 -9.841 0.610 1.00 0.00 27 THR A C 19
ATOM 35620 O O . THR A 1 27 ? 9.292 -9.686 0.648 1.00 0.00 27 THR A O 19
ATOM 35631 N N . ALA A 1 28 ? 11.328 -9.192 -0.234 1.00 0.00 28 ALA A N 19
ATOM 35632 C CA . ALA A 1 28 ? 10.880 -8.154 -1.169 1.00 0.00 28 ALA A CA 19
ATOM 35633 C C . ALA A 1 28 ? 9.933 -8.760 -2.211 1.00 0.00 28 ALA A C 19
ATOM 35634 O O . ALA A 1 28 ? 8.862 -8.218 -2.481 1.00 0.00 28 ALA A O 19
ATOM 35641 N N . LYS A 1 29 ? 10.330 -9.922 -2.745 1.00 0.00 29 LYS A N 19
ATOM 35642 C CA . LYS A 1 29 ? 9.551 -10.670 -3.753 1.00 0.00 29 LYS A CA 19
ATOM 35643 C C . LYS A 1 29 ? 8.161 -11.077 -3.180 1.00 0.00 29 LYS A C 19
ATOM 35644 O O . LYS A 1 29 ? 7.173 -11.184 -3.921 1.00 0.00 29 LYS A O 19
ATOM 35663 N N . VAL A 1 30 ? 8.102 -11.250 -1.846 1.00 0.00 30 VAL A N 19
ATOM 35664 C CA . VAL A 1 30 ? 6.860 -11.560 -1.112 1.00 0.00 30 VAL A CA 19
ATOM 35665 C C . VAL A 1 30 ? 6.022 -10.273 -0.876 1.00 0.00 30 VAL A C 19
ATOM 35666 O O . VAL A 1 30 ? 4.793 -10.305 -0.999 1.00 0.00 30 VAL A O 19
ATOM 35679 N N . LEU A 1 31 ? 6.707 -9.138 -0.580 1.00 0.00 31 LEU A N 19
ATOM 35680 C CA . LEU A 1 31 ? 6.048 -7.828 -0.327 1.00 0.00 31 LEU A CA 19
ATOM 35681 C C . LEU A 1 31 ? 5.377 -7.299 -1.603 1.00 0.00 31 LEU A C 19
ATOM 35682 O O . LEU A 1 31 ? 4.294 -6.708 -1.541 1.00 0.00 31 LEU A O 19
ATOM 35698 N N . LYS A 1 32 ? 6.030 -7.523 -2.759 1.00 0.00 32 LYS A N 19
ATOM 35699 C CA . LYS A 1 32 ? 5.475 -7.147 -4.069 1.00 0.00 32 LYS A CA 19
ATOM 35700 C C . LYS A 1 32 ? 4.422 -8.175 -4.505 1.00 0.00 32 LYS A C 19
ATOM 35701 O O . LYS A 1 32 ? 3.563 -7.881 -5.335 1.00 0.00 32 LYS A O 19
ATOM 35720 N N . GLY A 1 33 ? 4.507 -9.386 -3.936 1.00 0.00 33 GLY A N 19
ATOM 35721 C CA . GLY A 1 33 ? 3.429 -10.367 -4.042 1.00 0.00 33 GLY A CA 19
ATOM 35722 C C . GLY A 1 33 ? 2.121 -9.865 -3.423 1.00 0.00 33 GLY A C 19
ATOM 35723 O O . GLY A 1 33 ? 1.029 -10.211 -3.888 1.00 0.00 33 GLY A O 19
ATOM 35727 N N . TYR A 1 34 ? 2.246 -9.026 -2.376 1.00 0.00 34 TYR A N 19
ATOM 35728 C CA . TYR A 1 34 ? 1.102 -8.338 -1.754 1.00 0.00 34 TYR A CA 19
ATOM 35729 C C . TYR A 1 34 ? 0.690 -7.120 -2.599 1.00 0.00 34 TYR A C 19
ATOM 35730 O O . TYR A 1 34 ? -0.508 -6.876 -2.782 1.00 0.00 34 TYR A O 19
ATOM 35748 N N . LEU A 1 35 ? 1.694 -6.384 -3.142 1.00 0.00 35 LEU A N 19
ATOM 35749 C CA . LEU A 1 35 ? 1.457 -5.173 -3.960 1.00 0.00 35 LEU A CA 19
ATOM 35750 C C . LEU A 1 35 ? 0.620 -5.510 -5.204 1.00 0.00 35 LEU A C 19
ATOM 35751 O O . LEU A 1 35 ? -0.501 -5.038 -5.330 1.00 0.00 35 LEU A O 19
ATOM 35767 N N . ASN A 1 36 ? 1.164 -6.381 -6.064 1.00 0.00 36 ASN A N 19
ATOM 35768 C CA . ASN A 1 36 ? 0.567 -6.731 -7.375 1.00 0.00 36 ASN A CA 19
ATOM 35769 C C . ASN A 1 36 ? -0.845 -7.323 -7.219 1.00 0.00 36 ASN A C 19
ATOM 35770 O O . ASN A 1 36 ? -1.765 -6.927 -7.935 1.00 0.00 36 ASN A O 19
ATOM 35781 N N . SER A 1 37 ? -1.002 -8.229 -6.241 1.00 0.00 37 SER A N 19
ATOM 35782 C CA . SER A 1 37 ? -2.258 -8.965 -6.029 1.00 0.00 37 SER A CA 19
ATOM 35783 C C . SER A 1 37 ? -3.357 -8.051 -5.445 1.00 0.00 37 SER A C 19
ATOM 35784 O O . SER A 1 37 ? -4.466 -7.982 -5.977 1.00 0.00 37 SER A O 19
ATOM 35792 N N . ARG A 1 38 ? -3.024 -7.336 -4.362 1.00 0.00 38 ARG A N 19
ATOM 35793 C CA . ARG A 1 38 ? -4.013 -6.590 -3.557 1.00 0.00 38 ARG A CA 19
ATOM 35794 C C . ARG A 1 38 ? -4.096 -5.115 -3.986 1.00 0.00 38 ARG A C 19
ATOM 35795 O O . ARG A 1 38 ? -5.168 -4.629 -4.375 1.00 0.00 38 ARG A O 19
ATOM 35816 N N . ILE A 1 39 ? -2.948 -4.409 -3.916 1.00 0.00 39 ILE A N 19
ATOM 35817 C CA . ILE A 1 39 ? -2.910 -2.937 -4.031 1.00 0.00 39 ILE A CA 19
ATOM 35818 C C . ILE A 1 39 ? -2.999 -2.464 -5.511 1.00 0.00 39 ILE A C 19
ATOM 35819 O O . ILE A 1 39 ? -3.740 -1.541 -5.795 1.00 0.00 39 ILE A O 19
ATOM 35835 N N . ILE A 1 40 ? -2.275 -3.122 -6.442 1.00 0.00 40 ILE A N 19
ATOM 35836 C CA . ILE A 1 40 ? -2.166 -2.681 -7.868 1.00 0.00 40 ILE A CA 19
ATOM 35837 C C . ILE A 1 40 ? -3.566 -2.503 -8.565 1.00 0.00 40 ILE A C 19
ATOM 35838 O O . ILE A 1 40 ? -3.786 -1.459 -9.200 1.00 0.00 40 ILE A O 19
ATOM 35854 N N . PRO A 1 41 ? -4.555 -3.475 -8.451 1.00 0.00 41 PRO A N 19
ATOM 35855 C CA . PRO A 1 41 ? -5.909 -3.283 -9.039 1.00 0.00 41 PRO A CA 19
ATOM 35856 C C . PRO A 1 41 ? -6.781 -2.283 -8.234 1.00 0.00 41 PRO A C 19
ATOM 35857 O O . PRO A 1 41 ? -7.755 -1.741 -8.764 1.00 0.00 41 PRO A O 19
ATOM 35868 N N . SER A 1 42 ? -6.413 -2.026 -6.965 1.00 0.00 42 SER A N 19
ATOM 35869 C CA . SER A 1 42 ? -7.196 -1.156 -6.063 1.00 0.00 42 SER A CA 19
ATOM 35870 C C . SER A 1 42 ? -6.655 0.294 -6.078 1.00 0.00 42 SER A C 19
ATOM 35871 O O . SER A 1 42 ? -7.236 1.170 -6.719 1.00 0.00 42 SER A O 19
ATOM 35879 N N . LEU A 1 43 ? -5.501 0.504 -5.422 1.00 0.00 43 LEU A N 19
ATOM 35880 C CA . LEU A 1 43 ? -4.882 1.831 -5.212 1.00 0.00 43 LEU A CA 19
ATOM 35881 C C . LEU A 1 43 ? -3.805 2.124 -6.271 1.00 0.00 43 LEU A C 19
ATOM 35882 O O . LEU A 1 43 ? -3.427 3.284 -6.473 1.00 0.00 43 LEU A O 19
ATOM 35898 N N . GLY A 1 44 ? -3.320 1.054 -6.925 1.00 0.00 44 GLY A N 19
ATOM 35899 C CA . GLY A 1 44 ? -2.198 1.130 -7.856 1.00 0.00 44 GLY A CA 19
ATOM 35900 C C . GLY A 1 44 ? -2.518 1.955 -9.093 1.00 0.00 44 GLY A C 19
ATOM 35901 O O . GLY A 1 44 ? -1.769 2.864 -9.451 1.00 0.00 44 GLY A O 19
ATOM 35905 N N . ASN A 1 45 ? -3.663 1.652 -9.721 1.00 0.00 45 ASN A N 19
ATOM 35906 C CA . ASN A 1 45 ? -4.145 2.373 -10.920 1.00 0.00 45 ASN A CA 19
ATOM 35907 C C . ASN A 1 45 ? -4.538 3.834 -10.596 1.00 0.00 45 ASN A C 19
ATOM 35908 O O . ASN A 1 45 ? -4.640 4.657 -11.505 1.00 0.00 45 ASN A O 19
ATOM 35919 N N . ILE A 1 46 ? -4.754 4.132 -9.301 1.00 0.00 46 ILE A N 19
ATOM 35920 C CA . ILE A 1 46 ? -5.088 5.483 -8.818 1.00 0.00 46 ILE A CA 19
ATOM 35921 C C . ILE A 1 46 ? -3.799 6.325 -8.686 1.00 0.00 46 ILE A C 19
ATOM 35922 O O . ILE A 1 46 ? -2.727 5.791 -8.373 1.00 0.00 46 ILE A O 19
ATOM 35938 N N . LYS A 1 47 ? -3.920 7.643 -8.945 1.00 0.00 47 LYS A N 19
ATOM 35939 C CA . LYS A 1 47 ? -2.845 8.616 -8.694 1.00 0.00 47 LYS A CA 19
ATOM 35940 C C . LYS A 1 47 ? -2.611 8.755 -7.181 1.00 0.00 47 LYS A C 19
ATOM 35941 O O . LYS A 1 47 ? -3.570 8.747 -6.403 1.00 0.00 47 LYS A O 19
ATOM 35960 N N . LEU A 1 48 ? -1.338 8.903 -6.792 1.00 0.00 48 LEU A N 19
ATOM 35961 C CA . LEU A 1 48 ? -0.908 8.962 -5.377 1.00 0.00 48 LEU A CA 19
ATOM 35962 C C . LEU A 1 48 ? -1.563 10.146 -4.620 1.00 0.00 48 LEU A C 19
ATOM 35963 O O . LEU A 1 48 ? -1.966 10.008 -3.455 1.00 0.00 48 LEU A O 19
ATOM 35979 N N . ALA A 1 49 ? -1.688 11.294 -5.310 1.00 0.00 49 ALA A N 19
ATOM 35980 C CA . ALA A 1 49 ? -2.341 12.508 -4.765 1.00 0.00 49 ALA A CA 19
ATOM 35981 C C . ALA A 1 49 ? -3.861 12.295 -4.543 1.00 0.00 49 ALA A C 19
ATOM 35982 O O . ALA A 1 49 ? -4.481 12.977 -3.719 1.00 0.00 49 ALA A O 19
ATOM 35989 N N . LYS A 1 50 ? -4.442 11.340 -5.296 1.00 0.00 50 LYS A N 19
ATOM 35990 C CA . LYS A 1 50 ? -5.887 11.015 -5.245 1.00 0.00 50 LYS A CA 19
ATOM 35991 C C . LYS A 1 50 ? -6.213 9.943 -4.190 1.00 0.00 50 LYS A C 19
ATOM 35992 O O . LYS A 1 50 ? -7.390 9.662 -3.951 1.00 0.00 50 LYS A O 19
ATOM 36011 N N . LEU A 1 51 ? -5.180 9.344 -3.567 1.00 0.00 51 LEU A N 19
ATOM 36012 C CA . LEU A 1 51 ? -5.380 8.398 -2.450 1.00 0.00 51 LEU A CA 19
ATOM 36013 C C . LEU A 1 51 ? -5.961 9.134 -1.231 1.00 0.00 51 LEU A C 19
ATOM 36014 O O . LEU A 1 51 ? -5.230 9.747 -0.459 1.00 0.00 51 LEU A O 19
ATOM 36030 N N . THR A 1 52 ? -7.291 9.102 -1.124 1.00 0.00 52 THR A N 19
ATOM 36031 C CA . THR A 1 52 ? -8.038 9.635 0.022 1.00 0.00 52 THR A CA 19
ATOM 36032 C C . THR A 1 52 ? -8.386 8.480 0.991 1.00 0.00 52 THR A C 19
ATOM 36033 O O . THR A 1 52 ? -8.157 7.299 0.669 1.00 0.00 52 THR A O 19
ATOM 36044 N N . SER A 1 53 ? -8.951 8.826 2.160 1.00 0.00 53 SER A N 19
ATOM 36045 C CA . SER A 1 53 ? -9.294 7.852 3.218 1.00 0.00 53 SER A CA 19
ATOM 36046 C C . SER A 1 53 ? -10.466 6.937 2.783 1.00 0.00 53 SER A C 19
ATOM 36047 O O . SER A 1 53 ? -10.643 5.843 3.327 1.00 0.00 53 SER A O 19
ATOM 36055 N N . LEU A 1 54 ? -11.256 7.404 1.790 1.00 0.00 54 LEU A N 19
ATOM 36056 C CA . LEU A 1 54 ? -12.313 6.595 1.155 1.00 0.00 54 LEU A CA 19
ATOM 36057 C C . LEU A 1 54 ? -11.689 5.398 0.417 1.00 0.00 54 LEU A C 19
ATOM 36058 O O . LEU A 1 54 ? -12.175 4.289 0.534 1.00 0.00 54 LEU A O 19
ATOM 36074 N N . HIS A 1 55 ? -10.586 5.652 -0.318 1.00 0.00 55 HIS A N 19
ATOM 36075 C CA . HIS A 1 55 ? -9.839 4.602 -1.059 1.00 0.00 55 HIS A CA 19
ATOM 36076 C C . HIS A 1 55 ? -9.207 3.585 -0.097 1.00 0.00 55 HIS A C 19
ATOM 36077 O O . HIS A 1 55 ? -9.149 2.388 -0.399 1.00 0.00 55 HIS A O 19
ATOM 36092 N N . MET A 1 56 ? -8.742 4.087 1.056 1.00 0.00 56 MET A N 19
ATOM 36093 C CA . MET A 1 56 ? -8.175 3.259 2.134 1.00 0.00 56 MET A CA 19
ATOM 36094 C C . MET A 1 56 ? -9.247 2.313 2.694 1.00 0.00 56 MET A C 19
ATOM 36095 O O . MET A 1 56 ? -9.002 1.118 2.891 1.00 0.00 56 MET A O 19
ATOM 36109 N N . GLN A 1 57 ? -10.442 2.884 2.918 1.00 0.00 57 GLN A N 19
ATOM 36110 C CA . GLN A 1 57 ? -11.607 2.152 3.423 1.00 0.00 57 GLN A CA 19
ATOM 36111 C C . GLN A 1 57 ? -12.065 1.097 2.399 1.00 0.00 57 GLN A C 19
ATOM 36112 O O . GLN A 1 57 ? -12.302 -0.048 2.765 1.00 0.00 57 GLN A O 19
ATOM 36126 N N . ASN A 1 58 ? -12.125 1.493 1.112 1.00 0.00 58 ASN A N 19
ATOM 36127 C CA . ASN A 1 58 ? -12.589 0.621 0.003 1.00 0.00 58 ASN A CA 19
ATOM 36128 C C . ASN A 1 58 ? -11.641 -0.571 -0.189 1.00 0.00 58 ASN A C 19
ATOM 36129 O O . ASN A 1 58 ? -12.069 -1.662 -0.596 1.00 0.00 58 ASN A O 19
ATOM 36140 N N . TYR A 1 59 ? -10.352 -0.346 0.133 1.00 0.00 59 TYR A N 19
ATOM 36141 C CA . TYR A 1 59 ? -9.339 -1.406 0.156 1.00 0.00 59 TYR A CA 19
ATOM 36142 C C . TYR A 1 59 ? -9.682 -2.427 1.260 1.00 0.00 59 TYR A C 19
ATOM 36143 O O . TYR A 1 59 ? -9.731 -3.627 1.001 1.00 0.00 59 TYR A O 19
ATOM 36161 N N . VAL A 1 60 ? -9.955 -1.918 2.481 1.00 0.00 60 VAL A N 19
ATOM 36162 C CA . VAL A 1 60 ? -10.274 -2.762 3.659 1.00 0.00 60 VAL A CA 19
ATOM 36163 C C . VAL A 1 60 ? -11.604 -3.529 3.445 1.00 0.00 60 VAL A C 19
ATOM 36164 O O . VAL A 1 60 ? -11.746 -4.681 3.887 1.00 0.00 60 VAL A O 19
ATOM 36177 N N . ASN A 1 61 ? -12.546 -2.889 2.715 1.00 0.00 61 ASN A N 19
ATOM 36178 C CA . ASN A 1 61 ? -13.876 -3.456 2.410 1.00 0.00 61 ASN A CA 19
ATOM 36179 C C . ASN A 1 61 ? -13.740 -4.736 1.576 1.00 0.00 61 ASN A C 19
ATOM 36180 O O . ASN A 1 61 ? -14.332 -5.760 1.917 1.00 0.00 61 ASN A O 19
ATOM 36191 N N . SER A 1 62 ? -12.906 -4.682 0.514 1.00 0.00 62 SER A N 19
ATOM 36192 C CA . SER A 1 62 ? -12.687 -5.835 -0.385 1.00 0.00 62 SER A CA 19
ATOM 36193 C C . SER A 1 62 ? -12.042 -7.025 0.360 1.00 0.00 62 SER A C 19
ATOM 36194 O O . SER A 1 62 ? -12.335 -8.173 0.043 1.00 0.00 62 SER A O 19
ATOM 36202 N N . LEU A 1 63 ? -11.206 -6.726 1.385 1.00 0.00 63 LEU A N 19
ATOM 36203 C CA . LEU A 1 63 ? -10.465 -7.758 2.161 1.00 0.00 63 LEU A CA 19
ATOM 36204 C C . LEU A 1 63 ? -11.437 -8.701 2.912 1.00 0.00 63 LEU A C 19
ATOM 36205 O O . LEU A 1 63 ? -11.126 -9.882 3.128 1.00 0.00 63 LEU A O 19
ATOM 36221 N N . ARG A 1 64 ? -12.605 -8.149 3.307 1.00 0.00 64 ARG A N 19
ATOM 36222 C CA . ARG A 1 64 ? -13.685 -8.904 3.970 1.00 0.00 64 ARG A CA 19
ATOM 36223 C C . ARG A 1 64 ? -14.303 -9.912 2.978 1.00 0.00 64 ARG A C 19
ATOM 36224 O O . ARG A 1 64 ? -14.540 -11.072 3.324 1.00 0.00 64 ARG A O 19
ATOM 36245 N N . ASP A 1 65 ? -14.527 -9.441 1.730 1.00 0.00 65 ASP A N 19
ATOM 36246 C CA . ASP A 1 65 ? -15.064 -10.267 0.624 1.00 0.00 65 ASP A CA 19
ATOM 36247 C C . ASP A 1 65 ? -14.046 -11.331 0.174 1.00 0.00 65 ASP A C 19
ATOM 36248 O O . ASP A 1 65 ? -14.430 -12.356 -0.393 1.00 0.00 65 ASP A O 19
ATOM 36257 N N . GLU A 1 66 ? -12.747 -11.066 0.411 1.00 0.00 66 GLU A N 19
ATOM 36258 C CA . GLU A 1 66 ? -11.668 -12.041 0.157 1.00 0.00 66 GLU A CA 19
ATOM 36259 C C . GLU A 1 66 ? -11.599 -13.077 1.290 1.00 0.00 66 GLU A C 19
ATOM 36260 O O . GLU A 1 66 ? -11.132 -14.206 1.082 1.00 0.00 66 GLU A O 19
ATOM 36272 N N . GLY A 1 67 ? -12.090 -12.674 2.473 1.00 0.00 67 GLY A N 19
ATOM 36273 C CA . GLY A 1 67 ? -12.039 -13.507 3.664 1.00 0.00 67 GLY A CA 19
ATOM 36274 C C . GLY A 1 67 ? -10.626 -13.651 4.206 1.00 0.00 67 GLY A C 19
ATOM 36275 O O . GLY A 1 67 ? -10.239 -14.734 4.677 1.00 0.00 67 GLY A O 19
ATOM 36279 N N . LEU A 1 68 ? -9.853 -12.553 4.116 1.00 0.00 68 LEU A N 19
ATOM 36280 C CA . LEU A 1 68 ? -8.461 -12.512 4.581 1.00 0.00 68 LEU A CA 19
ATOM 36281 C C . LEU A 1 68 ? -8.390 -12.498 6.118 1.00 0.00 68 LEU A C 19
ATOM 36282 O O . LEU A 1 68 ? -9.211 -11.857 6.788 1.00 0.00 68 LEU A O 19
ATOM 36298 N N . LYS A 1 69 ? -7.393 -13.214 6.642 1.00 0.00 69 LYS A N 19
ATOM 36299 C CA . LYS A 1 69 ? -7.154 -13.362 8.087 1.00 0.00 69 LYS A CA 19
ATOM 36300 C C . LYS A 1 69 ? -6.311 -12.179 8.601 1.00 0.00 69 LYS A C 19
ATOM 36301 O O . LYS A 1 69 ? -5.622 -11.531 7.808 1.00 0.00 69 LYS A O 19
ATOM 36320 N N . ARG A 1 70 ? -6.383 -11.904 9.925 1.00 0.00 70 ARG A N 19
ATOM 36321 C CA . ARG A 1 70 ? -5.768 -10.695 10.553 1.00 0.00 70 ARG A CA 19
ATOM 36322 C C . ARG A 1 70 ? -4.257 -10.576 10.253 1.00 0.00 70 ARG A C 19
ATOM 36323 O O . ARG A 1 70 ? -3.744 -9.468 10.147 1.00 0.00 70 ARG A O 19
ATOM 36344 N N . GLY A 1 71 ? -3.572 -11.723 10.119 1.00 0.00 71 GLY A N 19
ATOM 36345 C CA . GLY A 1 71 ? -2.160 -11.754 9.741 1.00 0.00 71 GLY A CA 19
ATOM 36346 C C . GLY A 1 71 ? -1.903 -11.217 8.335 1.00 0.00 71 GLY A C 19
ATOM 36347 O O . GLY A 1 71 ? -0.992 -10.408 8.129 1.00 0.00 71 GLY A O 19
ATOM 36351 N N . THR A 1 72 ? -2.727 -11.674 7.374 1.00 0.00 72 THR A N 19
ATOM 36352 C CA . THR A 1 72 ? -2.660 -11.236 5.971 1.00 0.00 72 THR A CA 19
ATOM 36353 C C . THR A 1 72 ? -2.972 -9.737 5.858 1.00 0.00 72 THR A C 19
ATOM 36354 O O . THR A 1 72 ? -2.195 -8.975 5.263 1.00 0.00 72 THR A O 19
ATOM 36365 N N . ILE A 1 73 ? -4.095 -9.334 6.490 1.00 0.00 73 ILE A N 19
ATOM 36366 C CA . ILE A 1 73 ? -4.575 -7.949 6.465 1.00 0.00 73 ILE A CA 19
ATOM 36367 C C . ILE A 1 73 ? -3.536 -7.004 7.091 1.00 0.00 73 ILE A C 19
ATOM 36368 O O . ILE A 1 73 ? -3.244 -5.959 6.517 1.00 0.00 73 ILE A O 19
ATOM 36384 N N . GLU A 1 74 ? -2.939 -7.420 8.228 1.00 0.00 74 GLU A N 19
ATOM 36385 C CA . GLU A 1 74 ? -1.960 -6.591 8.957 1.00 0.00 74 GLU A CA 19
ATOM 36386 C C . GLU A 1 74 ? -0.794 -6.215 8.041 1.00 0.00 74 GLU A C 19
ATOM 36387 O O . GLU A 1 74 ? -0.516 -5.034 7.866 1.00 0.00 74 GLU A O 19
ATOM 36399 N N . LYS A 1 75 ? -0.192 -7.238 7.400 1.00 0.00 75 LYS A N 19
ATOM 36400 C CA . LYS A 1 75 ? 1.011 -7.065 6.571 1.00 0.00 75 LYS A CA 19
ATOM 36401 C C . LYS A 1 75 ? 0.732 -6.146 5.372 1.00 0.00 75 LYS A C 19
ATOM 36402 O O . LYS A 1 75 ? 1.440 -5.162 5.177 1.00 0.00 75 LYS A O 19
ATOM 36421 N N . ILE A 1 76 ? -0.343 -6.447 4.617 1.00 0.00 76 ILE A N 19
ATOM 36422 C CA . ILE A 1 76 ? -0.675 -5.717 3.375 1.00 0.00 76 ILE A CA 19
ATOM 36423 C C . ILE A 1 76 ? -1.045 -4.242 3.674 1.00 0.00 76 ILE A C 19
ATOM 36424 O O . ILE A 1 76 ? -0.757 -3.358 2.868 1.00 0.00 76 ILE A O 19
ATOM 36440 N N . ILE A 1 77 ? -1.661 -3.994 4.855 1.00 0.00 77 ILE A N 19
ATOM 36441 C CA . ILE A 1 77 ? -1.947 -2.631 5.344 1.00 0.00 77 ILE A CA 19
ATOM 36442 C C . ILE A 1 77 ? -0.633 -1.906 5.704 1.00 0.00 77 ILE A C 19
ATOM 36443 O O . ILE A 1 77 ? -0.449 -0.750 5.330 1.00 0.00 77 ILE A O 19
ATOM 36459 N N . LYS A 1 78 ? 0.291 -2.611 6.398 1.00 0.00 78 LYS A N 19
ATOM 36460 C CA . LYS A 1 78 ? 1.590 -2.025 6.839 1.00 0.00 78 LYS A CA 19
ATOM 36461 C C . LYS A 1 78 ? 2.480 -1.669 5.638 1.00 0.00 78 LYS A C 19
ATOM 36462 O O . LYS A 1 78 ? 3.256 -0.714 5.710 1.00 0.00 78 LYS A O 19
ATOM 36481 N N . VAL A 1 79 ? 2.360 -2.453 4.554 1.00 0.00 79 VAL A N 19
ATOM 36482 C CA . VAL A 1 79 ? 3.067 -2.217 3.284 1.00 0.00 79 VAL A CA 19
ATOM 36483 C C . VAL A 1 79 ? 2.577 -0.892 2.639 1.00 0.00 79 VAL A C 19
ATOM 36484 O O . VAL A 1 79 ? 3.397 -0.097 2.160 1.00 0.00 79 VAL A O 19
ATOM 36497 N N . ILE A 1 80 ? 1.248 -0.648 2.687 1.00 0.00 80 ILE A N 19
ATOM 36498 C CA . ILE A 1 80 ? 0.639 0.613 2.182 1.00 0.00 80 ILE A CA 19
ATOM 36499 C C . ILE A 1 80 ? 1.071 1.809 3.048 1.00 0.00 80 ILE A C 19
ATOM 36500 O O . ILE A 1 80 ? 1.428 2.859 2.520 1.00 0.00 80 ILE A O 19
ATOM 36516 N N . ARG A 1 81 ? 1.019 1.612 4.379 1.00 0.00 81 ARG A N 19
ATOM 36517 C CA . ARG A 1 81 ? 1.372 2.649 5.369 1.00 0.00 81 ARG A CA 19
ATOM 36518 C C . ARG A 1 81 ? 2.829 3.083 5.188 1.00 0.00 81 ARG A C 19
ATOM 36519 O O . ARG A 1 81 ? 3.111 4.269 5.129 1.00 0.00 81 ARG A O 19
ATOM 36540 N N . ASN A 1 82 ? 3.727 2.089 5.032 1.00 0.00 82 ASN A N 19
ATOM 36541 C CA . ASN A 1 82 ? 5.178 2.321 4.860 1.00 0.00 82 ASN A CA 19
ATOM 36542 C C . ASN A 1 82 ? 5.454 3.057 3.540 1.00 0.00 82 ASN A C 19
ATOM 36543 O O . ASN A 1 82 ? 6.304 3.955 3.482 1.00 0.00 82 ASN A O 19
ATOM 36554 N N . SER A 1 83 ? 4.715 2.660 2.493 1.00 0.00 83 SER A N 19
ATOM 36555 C CA . SER A 1 83 ? 4.793 3.292 1.174 1.00 0.00 83 SER A CA 19
ATOM 36556 C C . SER A 1 83 ? 4.408 4.784 1.277 1.00 0.00 83 SER A C 19
ATOM 36557 O O . SER A 1 83 ? 5.142 5.650 0.817 1.00 0.00 83 SER A O 19
ATOM 36565 N N . LEU A 1 84 ? 3.287 5.073 1.960 1.00 0.00 84 LEU A N 19
ATOM 36566 C CA . LEU A 1 84 ? 2.776 6.449 2.122 1.00 0.00 84 LEU A CA 19
ATOM 36567 C C . LEU A 1 84 ? 3.639 7.276 3.107 1.00 0.00 84 LEU A C 19
ATOM 36568 O O . LEU A 1 84 ? 3.644 8.505 3.028 1.00 0.00 84 LEU A O 19
ATOM 36584 N N . GLU A 1 85 ? 4.355 6.593 4.027 1.00 0.00 85 GLU A N 19
ATOM 36585 C CA . GLU A 1 85 ? 5.363 7.232 4.902 1.00 0.00 85 GLU A CA 19
ATOM 36586 C C . GLU A 1 85 ? 6.559 7.705 4.066 1.00 0.00 85 GLU A C 19
ATOM 36587 O O . GLU A 1 85 ? 7.069 8.809 4.268 1.00 0.00 85 GLU A O 19
ATOM 36599 N N . HIS A 1 86 ? 6.974 6.865 3.100 1.00 0.00 86 HIS A N 19
ATOM 36600 C CA . HIS A 1 86 ? 8.070 7.195 2.171 1.00 0.00 86 HIS A CA 19
ATOM 36601 C C . HIS A 1 86 ? 7.593 8.245 1.144 1.00 0.00 86 HIS A C 19
ATOM 36602 O O . HIS A 1 86 ? 8.403 8.964 0.571 1.00 0.00 86 HIS A O 19
ATOM 36617 N N . ALA A 1 87 ? 6.266 8.323 0.924 1.00 0.00 87 ALA A N 19
ATOM 36618 C CA . ALA A 1 87 ? 5.655 9.358 0.072 1.00 0.00 87 ALA A CA 19
ATOM 36619 C C . ALA A 1 87 ? 5.649 10.724 0.793 1.00 0.00 87 ALA A C 19
ATOM 36620 O O . ALA A 1 87 ? 5.729 11.756 0.146 1.00 0.00 87 ALA A O 19
ATOM 36627 N N . ILE A 1 88 ? 5.523 10.715 2.138 1.00 0.00 88 ILE A N 19
ATOM 36628 C CA . ILE A 1 88 ? 5.706 11.933 2.976 1.00 0.00 88 ILE A CA 19
ATOM 36629 C C . ILE A 1 88 ? 7.191 12.348 2.982 1.00 0.00 88 ILE A C 19
ATOM 36630 O O . ILE A 1 88 ? 7.520 13.538 2.919 1.00 0.00 88 ILE A O 19
ATOM 36646 N N . ASP A 1 89 ? 8.068 11.334 3.054 1.00 0.00 89 ASP A N 19
ATOM 36647 C CA . ASP A 1 89 ? 9.534 11.488 2.978 1.00 0.00 89 ASP A CA 19
ATOM 36648 C C . ASP A 1 89 ? 9.957 12.194 1.668 1.00 0.00 89 ASP A C 19
ATOM 36649 O O . ASP A 1 89 ? 10.757 13.140 1.685 1.00 0.00 89 ASP A O 19
ATOM 36658 N N . LEU A 1 90 ? 9.387 11.731 0.541 1.00 0.00 90 LEU A N 19
ATOM 36659 C CA . LEU A 1 90 ? 9.615 12.336 -0.795 1.00 0.00 90 LEU A CA 19
ATOM 36660 C C . LEU A 1 90 ? 8.730 13.592 -1.001 1.00 0.00 90 LEU A C 19
ATOM 36661 O O . LEU A 1 90 ? 8.889 14.310 -1.999 1.00 0.00 90 LEU A O 19
ATOM 36677 N N . GLU A 1 91 ? 7.784 13.805 -0.052 1.00 0.00 91 GLU A N 19
ATOM 36678 C CA . GLU A 1 91 ? 6.871 14.977 0.005 1.00 0.00 91 GLU A CA 19
ATOM 36679 C C . GLU A 1 91 ? 5.803 14.944 -1.116 1.00 0.00 91 GLU A C 19
ATOM 36680 O O . GLU A 1 91 ? 5.152 15.951 -1.396 1.00 0.00 91 GLU A O 19
ATOM 36692 N N . LEU A 1 92 ? 5.596 13.748 -1.692 1.00 0.00 92 LEU A N 19
ATOM 36693 C CA . LEU A 1 92 ? 4.553 13.460 -2.700 1.00 0.00 92 LEU A CA 19
ATOM 36694 C C . LEU A 1 92 ? 3.136 13.645 -2.109 1.00 0.00 92 LEU A C 19
ATOM 36695 O O . LEU A 1 92 ? 2.182 13.921 -2.840 1.00 0.00 92 LEU A O 19
ATOM 36711 N N . ILE A 1 93 ? 3.027 13.453 -0.775 1.00 0.00 93 ILE A N 19
ATOM 36712 C CA . ILE A 1 93 ? 1.808 13.741 0.021 1.00 0.00 93 ILE A CA 19
ATOM 36713 C C . ILE A 1 93 ? 2.246 14.382 1.355 1.00 0.00 93 ILE A C 19
ATOM 36714 O O . ILE A 1 93 ? 3.356 14.110 1.841 1.00 0.00 93 ILE A O 19
ATOM 36730 N N . THR A 1 94 ? 1.380 15.231 1.931 1.00 0.00 94 THR A N 19
ATOM 36731 C CA . THR A 1 94 ? 1.651 15.939 3.202 1.00 0.00 94 THR A CA 19
ATOM 36732 C C . THR A 1 94 ? 1.105 15.143 4.405 1.00 0.00 94 THR A C 19
ATOM 36733 O O . THR A 1 94 ? 1.608 15.275 5.521 1.00 0.00 94 THR A O 19
ATOM 36744 N N . LYS A 1 95 ? 0.083 14.306 4.157 1.00 0.00 95 LYS A N 19
ATOM 36745 C CA . LYS A 1 95 ? -0.545 13.442 5.175 1.00 0.00 95 LYS A CA 19
ATOM 36746 C C . LYS A 1 95 ? -0.648 12.006 4.640 1.00 0.00 95 LYS A C 19
ATOM 36747 O O . LYS A 1 95 ? -1.088 11.793 3.500 1.00 0.00 95 LYS A O 19
ATOM 36766 N N . ASN A 1 96 ? -0.248 11.034 5.478 1.00 0.00 96 ASN A N 19
ATOM 36767 C CA . ASN A 1 96 ? -0.474 9.611 5.218 1.00 0.00 96 ASN A CA 19
ATOM 36768 C C . ASN A 1 96 ? -1.962 9.320 5.480 1.00 0.00 96 ASN A C 19
ATOM 36769 O O . ASN A 1 96 ? -2.424 9.439 6.615 1.00 0.00 96 ASN A O 19
ATOM 36780 N N . VAL A 1 97 ? -2.712 8.991 4.414 1.00 0.00 97 VAL A N 19
ATOM 36781 C CA . VAL A 1 97 ? -4.154 8.678 4.516 1.00 0.00 97 VAL A CA 19
ATOM 36782 C C . VAL A 1 97 ? -4.381 7.253 5.070 1.00 0.00 97 VAL A C 19
ATOM 36783 O O . VAL A 1 97 ? -5.466 6.939 5.560 1.00 0.00 97 VAL A O 19
ATOM 36796 N N . ALA A 1 98 ? -3.328 6.412 5.025 1.00 0.00 98 ALA A N 19
ATOM 36797 C CA . ALA A 1 98 ? -3.344 5.047 5.602 1.00 0.00 98 ALA A CA 19
ATOM 36798 C C . ALA A 1 98 ? -2.872 5.072 7.065 1.00 0.00 98 ALA A C 19
ATOM 36799 O O . ALA A 1 98 ? -2.801 4.021 7.712 1.00 0.00 98 ALA A O 19
ATOM 36806 N N . ALA A 1 99 ? -2.558 6.284 7.589 1.00 0.00 99 ALA A N 19
ATOM 36807 C CA . ALA A 1 99 ? -2.280 6.487 9.025 1.00 0.00 99 ALA A CA 19
ATOM 36808 C C . ALA A 1 99 ? -3.542 6.197 9.856 1.00 0.00 99 ALA A C 19
ATOM 36809 O O . ALA A 1 99 ? -3.454 5.770 11.007 1.00 0.00 99 ALA A O 19
ATOM 36816 N N . LYS A 1 100 ? -4.717 6.434 9.238 1.00 0.00 100 LYS A N 19
ATOM 36817 C CA . LYS A 1 100 ? -6.028 6.087 9.814 1.00 0.00 100 LYS A CA 19
ATOM 36818 C C . LYS A 1 100 ? -6.344 4.584 9.625 1.00 0.00 100 LYS A C 19
ATOM 36819 O O . LYS A 1 100 ? -7.132 4.010 10.389 1.00 0.00 100 LYS A O 19
ATOM 36838 N N . THR A 1 101 ? -5.707 3.959 8.612 1.00 0.00 101 THR A N 19
ATOM 36839 C CA . THR A 1 101 ? -5.942 2.551 8.264 1.00 0.00 101 THR A CA 19
ATOM 36840 C C . THR A 1 101 ? -5.155 1.642 9.220 1.00 0.00 101 THR A C 19
ATOM 36841 O O . THR A 1 101 ? -3.950 1.426 9.049 1.00 0.00 101 THR A O 19
ATOM 36852 N N . LYS A 1 102 ? -5.841 1.181 10.265 1.00 0.00 102 LYS A N 19
ATOM 36853 C CA . LYS A 1 102 ? -5.317 0.193 11.214 1.00 0.00 102 LYS A CA 19
ATOM 36854 C C . LYS A 1 102 ? -5.945 -1.186 10.927 1.00 0.00 102 LYS A C 19
ATOM 36855 O O . LYS A 1 102 ? -6.925 -1.285 10.177 1.00 0.00 102 LYS A O 19
ATOM 36874 N N . LEU A 1 103 ? -5.362 -2.234 11.522 1.00 0.00 103 LEU A N 19
ATOM 36875 C CA . LEU A 1 103 ? -5.807 -3.634 11.350 1.00 0.00 103 LEU A CA 19
ATOM 36876 C C . LEU A 1 103 ? -7.230 -3.859 11.945 1.00 0.00 103 LEU A C 19
ATOM 36877 O O . LEU A 1 103 ? -7.428 -3.666 13.149 1.00 0.00 103 LEU A O 19
ATOM 36893 N N . PRO A 1 104 ? -8.254 -4.237 11.105 1.00 0.00 104 PRO A N 19
ATOM 36894 C CA . PRO A 1 104 ? -9.556 -4.733 11.617 1.00 0.00 104 PRO A CA 19
ATOM 36895 C C . PRO A 1 104 ? -9.410 -6.144 12.231 1.00 0.00 104 PRO A C 19
ATOM 36896 O O . PRO A 1 104 ? -8.604 -6.956 11.748 1.00 0.00 104 PRO A O 19
ATOM 36907 N N . LYS A 1 105 ? -10.173 -6.427 13.302 1.00 0.00 105 LYS A N 19
ATOM 36908 C CA . LYS A 1 105 ? -10.132 -7.734 13.975 1.00 0.00 105 LYS A CA 19
ATOM 36909 C C . LYS A 1 105 ? -10.829 -8.806 13.111 1.00 0.00 105 LYS A C 19
ATOM 36910 O O . LYS A 1 105 ? -12.050 -8.978 13.172 1.00 0.00 105 LYS A O 19
ATOM 36929 N N . ALA A 1 106 ? -10.036 -9.481 12.261 1.00 0.00 106 ALA A N 19
ATOM 36930 C CA . ALA A 1 106 ? -10.493 -10.648 11.492 1.00 0.00 106 ALA A CA 19
ATOM 36931 C C . ALA A 1 106 ? -10.460 -11.877 12.417 1.00 0.00 106 ALA A C 19
ATOM 36932 O O . ALA A 1 106 ? -9.530 -12.687 12.381 1.00 0.00 106 ALA A O 19
ATOM 36939 N N . ASP A 1 107 ? -11.469 -11.937 13.300 1.00 0.00 107 ASP A N 19
ATOM 36940 C CA . ASP A 1 107 ? -11.514 -12.880 14.431 1.00 0.00 107 ASP A CA 19
ATOM 36941 C C . ASP A 1 107 ? -11.991 -14.272 13.976 1.00 0.00 107 ASP A C 19
ATOM 36942 O O . ASP A 1 107 ? -12.768 -14.389 13.028 1.00 0.00 107 ASP A O 19
ATOM 36951 N N . LYS A 1 108 ? -11.544 -15.312 14.689 1.00 0.00 108 LYS A N 19
ATOM 36952 C CA . LYS A 1 108 ? -11.781 -16.723 14.333 1.00 0.00 108 LYS A CA 19
ATOM 36953 C C . LYS A 1 108 ? -12.589 -17.416 15.442 1.00 0.00 108 LYS A C 19
ATOM 36954 O O . LYS A 1 108 ? -12.381 -17.134 16.628 1.00 0.00 108 LYS A O 19
ATOM 36973 N N . GLU A 1 109 ? -13.493 -18.330 15.047 1.00 0.00 109 GLU A N 19
ATOM 36974 C CA . GLU A 1 109 ? -14.258 -19.158 15.983 1.00 0.00 109 GLU A CA 19
ATOM 36975 C C . GLU A 1 109 ? -13.374 -20.299 16.504 1.00 0.00 109 GLU A C 19
ATOM 36976 O O . GLU A 1 109 ? -13.022 -21.226 15.754 1.00 0.00 109 GLU A O 19
ATOM 36988 N N . GLU A 1 110 ? -13.009 -20.202 17.789 1.00 0.00 110 GLU A N 19
ATOM 36989 C CA . GLU A 1 110 ? -12.095 -21.134 18.447 1.00 0.00 110 GLU A CA 19
ATOM 36990 C C . GLU A 1 110 ? -12.528 -21.346 19.917 1.00 0.00 110 GLU A C 19
ATOM 36991 O O . GLU A 1 110 ? -12.096 -20.640 20.839 1.00 0.00 110 GLU A O 19
ATOM 37003 N N . LEU A 1 111 ? -13.457 -22.300 20.098 1.00 0.00 111 LEU A N 19
ATOM 37004 C CA . LEU A 1 111 ? -13.966 -22.713 21.420 1.00 0.00 111 LEU A CA 19
ATOM 37005 C C . LEU A 1 111 ? -12.962 -23.686 22.067 1.00 0.00 111 LEU A C 19
ATOM 37006 O O . LEU A 1 111 ? -12.532 -23.489 23.211 1.00 0.00 111 LEU A O 19
ATOM 37022 N N . GLU A 1 112 ? -12.590 -24.722 21.296 1.00 0.00 112 GLU A N 19
ATOM 37023 C CA . GLU A 1 112 ? -11.514 -25.668 21.638 1.00 0.00 112 GLU A CA 19
ATOM 37024 C C . GLU A 1 112 ? -10.632 -25.831 20.392 1.00 0.00 112 GLU A C 19
ATOM 37025 O O . GLU A 1 112 ? -10.929 -26.650 19.512 1.00 0.00 112 GLU A O 19
ATOM 37037 N N . HIS A 1 113 ? -9.592 -24.990 20.288 1.00 0.00 113 HIS A N 19
ATOM 37038 C CA . HIS A 1 113 ? -8.638 -25.022 19.166 1.00 0.00 113 HIS A CA 19
ATOM 37039 C C . HIS A 1 113 ? -7.215 -24.847 19.699 1.00 0.00 113 HIS A C 19
ATOM 37040 O O . HIS A 1 113 ? -6.951 -23.959 20.516 1.00 0.00 113 HIS A O 19
ATOM 37055 N N . HIS A 1 114 ? -6.308 -25.699 19.212 1.00 0.00 114 HIS A N 19
ATOM 37056 C CA . HIS A 1 114 ? -4.897 -25.697 19.599 1.00 0.00 114 HIS A CA 19
ATOM 37057 C C . HIS A 1 114 ? -4.081 -26.383 18.498 1.00 0.00 114 HIS A C 19
ATOM 37058 O O . HIS A 1 114 ? -4.417 -27.492 18.073 1.00 0.00 114 HIS A O 19
ATOM 37073 N N . HIS A 1 115 ? -3.038 -25.699 18.003 1.00 0.00 115 HIS A N 19
ATOM 37074 C CA . HIS A 1 115 ? -2.076 -26.301 17.072 1.00 0.00 115 HIS A CA 19
ATOM 37075 C C . HIS A 1 115 ? -1.150 -27.251 17.860 1.00 0.00 115 HIS A C 19
ATOM 37076 O O . HIS A 1 115 ? -0.820 -28.340 17.393 1.00 0.00 115 HIS A O 19
ATOM 37091 N N . HIS A 1 116 ? -0.794 -26.808 19.090 1.00 0.00 116 HIS A N 19
ATOM 37092 C CA . HIS A 1 116 ? 0.102 -27.517 20.020 1.00 0.00 116 HIS A CA 19
ATOM 37093 C C . HIS A 1 116 ? 1.461 -27.820 19.339 1.00 0.00 116 HIS A C 19
ATOM 37094 O O . HIS A 1 116 ? 2.260 -26.895 19.169 1.00 0.00 116 HIS A O 19
ATOM 37109 N N . HIS A 1 117 ? 1.674 -29.080 18.884 1.00 0.00 117 HIS A N 19
ATOM 37110 C CA . HIS A 1 117 ? 2.892 -29.518 18.163 1.00 0.00 117 HIS A CA 19
ATOM 37111 C C . HIS A 1 117 ? 2.589 -30.848 17.449 1.00 0.00 117 HIS A C 19
ATOM 37112 O O . HIS A 1 117 ? 2.306 -31.862 18.098 1.00 0.00 117 HIS A O 19
ATOM 37127 N N . HIS A 1 118 ? 2.662 -30.829 16.114 1.00 0.00 118 HIS A N 19
ATOM 37128 C CA . HIS A 1 118 ? 2.385 -32.003 15.268 1.00 0.00 118 HIS A CA 19
ATOM 37129 C C . HIS A 1 118 ? 3.115 -31.861 13.913 1.00 0.00 118 HIS A C 19
ATOM 37130 O O . HIS A 1 118 ? 3.114 -30.750 13.338 1.00 0.00 118 HIS A O 19
ATOM 37146 N N . MET A 1 1 ? 11.136 18.514 -13.081 1.00 0.00 1 MET A N 20
ATOM 37147 C CA . MET A 1 1 ? 9.913 18.789 -12.307 1.00 0.00 1 MET A CA 20
ATOM 37148 C C . MET A 1 1 ? 9.253 17.468 -11.899 1.00 0.00 1 MET A C 20
ATOM 37149 O O . MET A 1 1 ? 9.118 16.547 -12.720 1.00 0.00 1 MET A O 20
ATOM 37165 N N . GLU A 1 2 ? 8.868 17.368 -10.618 1.00 0.00 2 GLU A N 20
ATOM 37166 C CA . GLU A 1 2 ? 8.177 16.196 -10.069 1.00 0.00 2 GLU A CA 20
ATOM 37167 C C . GLU A 1 2 ? 6.983 16.671 -9.201 1.00 0.00 2 GLU A C 20
ATOM 37168 O O . GLU A 1 2 ? 7.101 16.849 -7.983 1.00 0.00 2 GLU A O 20
ATOM 37180 N N . PRO A 1 3 ? 5.810 16.961 -9.847 1.00 0.00 3 PRO A N 20
ATOM 37181 C CA . PRO A 1 3 ? 4.581 17.368 -9.134 1.00 0.00 3 PRO A CA 20
ATOM 37182 C C . PRO A 1 3 ? 3.777 16.137 -8.650 1.00 0.00 3 PRO A C 20
ATOM 37183 O O . PRO A 1 3 ? 4.349 15.065 -8.417 1.00 0.00 3 PRO A O 20
ATOM 37194 N N . SER A 1 4 ? 2.455 16.307 -8.484 1.00 0.00 4 SER A N 20
ATOM 37195 C CA . SER A 1 4 ? 1.549 15.211 -8.092 1.00 0.00 4 SER A CA 20
ATOM 37196 C C . SER A 1 4 ? 1.279 14.258 -9.284 1.00 0.00 4 SER A C 20
ATOM 37197 O O . SER A 1 4 ? 0.637 13.221 -9.105 1.00 0.00 4 SER A O 20
ATOM 37205 N N . LYS A 1 5 ? 1.787 14.613 -10.494 1.00 0.00 5 LYS A N 20
ATOM 37206 C CA . LYS A 1 5 ? 1.679 13.769 -11.700 1.00 0.00 5 LYS A CA 20
ATOM 37207 C C . LYS A 1 5 ? 2.516 12.495 -11.501 1.00 0.00 5 LYS A C 20
ATOM 37208 O O . LYS A 1 5 ? 3.723 12.478 -11.772 1.00 0.00 5 LYS A O 20
ATOM 37227 N N . LEU A 1 6 ? 1.840 11.457 -10.983 1.00 0.00 6 LEU A N 20
ATOM 37228 C CA . LEU A 1 6 ? 2.455 10.213 -10.504 1.00 0.00 6 LEU A CA 20
ATOM 37229 C C . LEU A 1 6 ? 1.336 9.284 -10.013 1.00 0.00 6 LEU A C 20
ATOM 37230 O O . LEU A 1 6 ? 0.607 9.625 -9.065 1.00 0.00 6 LEU A O 20
ATOM 37246 N N . SER A 1 7 ? 1.184 8.132 -10.683 1.00 0.00 7 SER A N 20
ATOM 37247 C CA . SER A 1 7 ? 0.278 7.062 -10.233 1.00 0.00 7 SER A CA 20
ATOM 37248 C C . SER A 1 7 ? 0.905 6.353 -9.026 1.00 0.00 7 SER A C 20
ATOM 37249 O O . SER A 1 7 ? 2.138 6.225 -8.960 1.00 0.00 7 SER A O 20
ATOM 37257 N N . TYR A 1 8 ? 0.064 5.895 -8.079 1.00 0.00 8 TYR A N 20
ATOM 37258 C CA . TYR A 1 8 ? 0.533 5.173 -6.882 1.00 0.00 8 TYR A CA 20
ATOM 37259 C C . TYR A 1 8 ? 1.281 3.877 -7.276 1.00 0.00 8 TYR A C 20
ATOM 37260 O O . TYR A 1 8 ? 2.249 3.512 -6.627 1.00 0.00 8 TYR A O 20
ATOM 37278 N N . GLY A 1 9 ? 0.851 3.257 -8.391 1.00 0.00 9 GLY A N 20
ATOM 37279 C CA . GLY A 1 9 ? 1.467 2.028 -8.914 1.00 0.00 9 GLY A CA 20
ATOM 37280 C C . GLY A 1 9 ? 2.865 2.261 -9.486 1.00 0.00 9 GLY A C 20
ATOM 37281 O O . GLY A 1 9 ? 3.751 1.407 -9.352 1.00 0.00 9 GLY A O 20
ATOM 37285 N N . GLU A 1 10 ? 3.056 3.438 -10.114 1.00 0.00 10 GLU A N 20
ATOM 37286 C CA . GLU A 1 10 ? 4.373 3.883 -10.615 1.00 0.00 10 GLU A CA 20
ATOM 37287 C C . GLU A 1 10 ? 5.317 4.139 -9.434 1.00 0.00 10 GLU A C 20
ATOM 37288 O O . GLU A 1 10 ? 6.515 3.820 -9.485 1.00 0.00 10 GLU A O 20
ATOM 37300 N N . TYR A 1 11 ? 4.738 4.708 -8.361 1.00 0.00 11 TYR A N 20
ATOM 37301 C CA . TYR A 1 11 ? 5.435 4.955 -7.103 1.00 0.00 11 TYR A CA 20
ATOM 37302 C C . TYR A 1 11 ? 5.752 3.626 -6.372 1.00 0.00 11 TYR A C 20
ATOM 37303 O O . TYR A 1 11 ? 6.755 3.540 -5.675 1.00 0.00 11 TYR A O 20
ATOM 37321 N N . LEU A 1 12 ? 4.891 2.597 -6.534 1.00 0.00 12 LEU A N 20
ATOM 37322 C CA . LEU A 1 12 ? 5.105 1.265 -5.912 1.00 0.00 12 LEU A CA 20
ATOM 37323 C C . LEU A 1 12 ? 6.350 0.575 -6.490 1.00 0.00 12 LEU A C 20
ATOM 37324 O O . LEU A 1 12 ? 6.934 -0.275 -5.832 1.00 0.00 12 LEU A O 20
ATOM 37340 N N . GLU A 1 13 ? 6.727 0.942 -7.728 1.00 0.00 13 GLU A N 20
ATOM 37341 C CA . GLU A 1 13 ? 7.982 0.475 -8.348 1.00 0.00 13 GLU A CA 20
ATOM 37342 C C . GLU A 1 13 ? 9.188 1.135 -7.642 1.00 0.00 13 GLU A C 20
ATOM 37343 O O . GLU A 1 13 ? 10.085 0.444 -7.151 1.00 0.00 13 GLU A O 20
ATOM 37355 N N . SER A 1 14 ? 9.143 2.479 -7.547 1.00 0.00 14 SER A N 20
ATOM 37356 C CA . SER A 1 14 ? 10.236 3.312 -6.991 1.00 0.00 14 SER A CA 20
ATOM 37357 C C . SER A 1 14 ? 10.495 2.977 -5.502 1.00 0.00 14 SER A C 20
ATOM 37358 O O . SER A 1 14 ? 11.646 2.786 -5.084 1.00 0.00 14 SER A O 20
ATOM 37366 N N . TRP A 1 15 ? 9.395 2.893 -4.732 1.00 0.00 15 TRP A N 20
ATOM 37367 C CA . TRP A 1 15 ? 9.412 2.548 -3.303 1.00 0.00 15 TRP A CA 20
ATOM 37368 C C . TRP A 1 15 ? 9.998 1.135 -3.100 1.00 0.00 15 TRP A C 20
ATOM 37369 O O . TRP A 1 15 ? 10.927 0.961 -2.318 1.00 0.00 15 TRP A O 20
ATOM 37390 N N . PHE A 1 16 ? 9.456 0.149 -3.850 1.00 0.00 16 PHE A N 20
ATOM 37391 C CA . PHE A 1 16 ? 9.814 -1.280 -3.701 1.00 0.00 16 PHE A CA 20
ATOM 37392 C C . PHE A 1 16 ? 11.305 -1.542 -4.011 1.00 0.00 16 PHE A C 20
ATOM 37393 O O . PHE A 1 16 ? 11.983 -2.224 -3.235 1.00 0.00 16 PHE A O 20
ATOM 37410 N N . ASN A 1 17 ? 11.793 -1.003 -5.148 1.00 0.00 17 ASN A N 20
ATOM 37411 C CA . ASN A 1 17 ? 13.197 -1.199 -5.596 1.00 0.00 17 ASN A CA 20
ATOM 37412 C C . ASN A 1 17 ? 14.190 -0.642 -4.554 1.00 0.00 17 ASN A C 20
ATOM 37413 O O . ASN A 1 17 ? 15.250 -1.238 -4.317 1.00 0.00 17 ASN A O 20
ATOM 37424 N N . THR A 1 18 ? 13.813 0.480 -3.916 1.00 0.00 18 THR A N 20
ATOM 37425 C CA . THR A 1 18 ? 14.565 1.055 -2.782 1.00 0.00 18 THR A CA 20
ATOM 37426 C C . THR A 1 18 ? 14.423 0.165 -1.522 1.00 0.00 18 THR A C 20
ATOM 37427 O O . THR A 1 18 ? 15.408 -0.107 -0.822 1.00 0.00 18 THR A O 20
ATOM 37438 N N . LYS A 1 19 ? 13.192 -0.337 -1.299 1.00 0.00 19 LYS A N 20
ATOM 37439 C CA . LYS A 1 19 ? 12.792 -1.077 -0.078 1.00 0.00 19 LYS A CA 20
ATOM 37440 C C . LYS A 1 19 ? 13.488 -2.457 -0.006 1.00 0.00 19 LYS A C 20
ATOM 37441 O O . LYS A 1 19 ? 13.596 -3.045 1.070 1.00 0.00 19 LYS A O 20
ATOM 37460 N N . ARG A 1 20 ? 13.934 -2.962 -1.174 1.00 0.00 20 ARG A N 20
ATOM 37461 C CA . ARG A 1 20 ? 14.703 -4.226 -1.281 1.00 0.00 20 ARG A CA 20
ATOM 37462 C C . ARG A 1 20 ? 16.010 -4.199 -0.448 1.00 0.00 20 ARG A C 20
ATOM 37463 O O . ARG A 1 20 ? 16.455 -5.242 0.037 1.00 0.00 20 ARG A O 20
ATOM 37484 N N . HIS A 1 21 ? 16.626 -3.004 -0.309 1.00 0.00 21 HIS A N 20
ATOM 37485 C CA . HIS A 1 21 ? 17.828 -2.802 0.547 1.00 0.00 21 HIS A CA 20
ATOM 37486 C C . HIS A 1 21 ? 17.472 -2.922 2.043 1.00 0.00 21 HIS A C 20
ATOM 37487 O O . HIS A 1 21 ? 18.341 -3.198 2.879 1.00 0.00 21 HIS A O 20
ATOM 37502 N N . SER A 1 22 ? 16.187 -2.701 2.359 1.00 0.00 22 SER A N 20
ATOM 37503 C CA . SER A 1 22 ? 15.667 -2.696 3.734 1.00 0.00 22 SER A CA 20
ATOM 37504 C C . SER A 1 22 ? 15.016 -4.052 4.099 1.00 0.00 22 SER A C 20
ATOM 37505 O O . SER A 1 22 ? 14.749 -4.314 5.278 1.00 0.00 22 SER A O 20
ATOM 37513 N N . VAL A 1 23 ? 14.748 -4.914 3.083 1.00 0.00 23 VAL A N 20
ATOM 37514 C CA . VAL A 1 23 ? 14.071 -6.227 3.277 1.00 0.00 23 VAL A CA 20
ATOM 37515 C C . VAL A 1 23 ? 14.907 -7.383 2.671 1.00 0.00 23 VAL A C 20
ATOM 37516 O O . VAL A 1 23 ? 15.867 -7.152 1.924 1.00 0.00 23 VAL A O 20
ATOM 37529 N N . GLY A 1 24 ? 14.542 -8.633 3.032 1.00 0.00 24 GLY A N 20
ATOM 37530 C CA . GLY A 1 24 ? 15.162 -9.837 2.455 1.00 0.00 24 GLY A CA 20
ATOM 37531 C C . GLY A 1 24 ? 14.673 -10.142 1.040 1.00 0.00 24 GLY A C 20
ATOM 37532 O O . GLY A 1 24 ? 13.747 -9.494 0.549 1.00 0.00 24 GLY A O 20
ATOM 37536 N N . ILE A 1 25 ? 15.309 -11.137 0.394 1.00 0.00 25 ILE A N 20
ATOM 37537 C CA . ILE A 1 25 ? 14.950 -11.584 -0.972 1.00 0.00 25 ILE A CA 20
ATOM 37538 C C . ILE A 1 25 ? 13.526 -12.175 -1.001 1.00 0.00 25 ILE A C 20
ATOM 37539 O O . ILE A 1 25 ? 12.693 -11.760 -1.818 1.00 0.00 25 ILE A O 20
ATOM 37555 N N . GLN A 1 26 ? 13.256 -13.135 -0.087 1.00 0.00 26 GLN A N 20
ATOM 37556 C CA . GLN A 1 26 ? 11.920 -13.762 0.029 1.00 0.00 26 GLN A CA 20
ATOM 37557 C C . GLN A 1 26 ? 10.884 -12.725 0.479 1.00 0.00 26 GLN A C 20
ATOM 37558 O O . GLN A 1 26 ? 9.772 -12.694 -0.039 1.00 0.00 26 GLN A O 20
ATOM 37572 N N . THR A 1 27 ? 11.299 -11.852 1.414 1.00 0.00 27 THR A N 20
ATOM 37573 C CA . THR A 1 27 ? 10.456 -10.777 1.958 1.00 0.00 27 THR A CA 20
ATOM 37574 C C . THR A 1 27 ? 9.982 -9.837 0.831 1.00 0.00 27 THR A C 20
ATOM 37575 O O . THR A 1 27 ? 8.805 -9.500 0.755 1.00 0.00 27 THR A O 20
ATOM 37586 N N . ALA A 1 28 ? 10.919 -9.488 -0.071 1.00 0.00 28 ALA A N 20
ATOM 37587 C CA . ALA A 1 28 ? 10.659 -8.600 -1.226 1.00 0.00 28 ALA A CA 20
ATOM 37588 C C . ALA A 1 28 ? 9.675 -9.273 -2.198 1.00 0.00 28 ALA A C 20
ATOM 37589 O O . ALA A 1 28 ? 8.729 -8.649 -2.679 1.00 0.00 28 ALA A O 20
ATOM 37596 N N . LYS A 1 29 ? 9.905 -10.575 -2.431 1.00 0.00 29 LYS A N 20
ATOM 37597 C CA . LYS A 1 29 ? 9.063 -11.414 -3.312 1.00 0.00 29 LYS A CA 20
ATOM 37598 C C . LYS A 1 29 ? 7.611 -11.443 -2.783 1.00 0.00 29 LYS A C 20
ATOM 37599 O O . LYS A 1 29 ? 6.652 -11.338 -3.557 1.00 0.00 29 LYS A O 20
ATOM 37618 N N . VAL A 1 30 ? 7.480 -11.557 -1.451 1.00 0.00 30 VAL A N 20
ATOM 37619 C CA . VAL A 1 30 ? 6.179 -11.653 -0.760 1.00 0.00 30 VAL A CA 20
ATOM 37620 C C . VAL A 1 30 ? 5.445 -10.292 -0.787 1.00 0.00 30 VAL A C 20
ATOM 37621 O O . VAL A 1 30 ? 4.238 -10.240 -1.051 1.00 0.00 30 VAL A O 20
ATOM 37634 N N . LEU A 1 31 ? 6.204 -9.192 -0.566 1.00 0.00 31 LEU A N 20
ATOM 37635 C CA . LEU A 1 31 ? 5.663 -7.811 -0.573 1.00 0.00 31 LEU A CA 20
ATOM 37636 C C . LEU A 1 31 ? 5.155 -7.430 -1.972 1.00 0.00 31 LEU A C 20
ATOM 37637 O O . LEU A 1 31 ? 4.110 -6.797 -2.102 1.00 0.00 31 LEU A O 20
ATOM 37653 N N . LYS A 1 32 ? 5.904 -7.842 -3.007 1.00 0.00 32 LYS A N 20
ATOM 37654 C CA . LYS A 1 32 ? 5.543 -7.581 -4.415 1.00 0.00 32 LYS A CA 20
ATOM 37655 C C . LYS A 1 32 ? 4.388 -8.506 -4.838 1.00 0.00 32 LYS A C 20
ATOM 37656 O O . LYS A 1 32 ? 3.580 -8.152 -5.699 1.00 0.00 32 LYS A O 20
ATOM 37675 N N . GLY A 1 33 ? 4.326 -9.692 -4.203 1.00 0.00 33 GLY A N 20
ATOM 37676 C CA . GLY A 1 33 ? 3.195 -10.615 -4.361 1.00 0.00 33 GLY A CA 20
ATOM 37677 C C . GLY A 1 33 ? 1.899 -10.020 -3.826 1.00 0.00 33 GLY A C 20
ATOM 37678 O O . GLY A 1 33 ? 0.811 -10.298 -4.338 1.00 0.00 33 GLY A O 20
ATOM 37682 N N . TYR A 1 34 ? 2.038 -9.176 -2.787 1.00 0.00 34 TYR A N 20
ATOM 37683 C CA . TYR A 1 34 ? 0.929 -8.420 -2.202 1.00 0.00 34 TYR A CA 20
ATOM 37684 C C . TYR A 1 34 ? 0.589 -7.199 -3.072 1.00 0.00 34 TYR A C 20
ATOM 37685 O O . TYR A 1 34 ? -0.590 -6.901 -3.278 1.00 0.00 34 TYR A O 20
ATOM 37703 N N . LEU A 1 35 ? 1.625 -6.510 -3.596 1.00 0.00 35 LEU A N 20
ATOM 37704 C CA . LEU A 1 35 ? 1.449 -5.281 -4.398 1.00 0.00 35 LEU A CA 20
ATOM 37705 C C . LEU A 1 35 ? 0.671 -5.593 -5.685 1.00 0.00 35 LEU A C 20
ATOM 37706 O O . LEU A 1 35 ? -0.409 -5.052 -5.907 1.00 0.00 35 LEU A O 20
ATOM 37722 N N . ASN A 1 36 ? 1.197 -6.537 -6.473 1.00 0.00 36 ASN A N 20
ATOM 37723 C CA . ASN A 1 36 ? 0.649 -6.888 -7.801 1.00 0.00 36 ASN A CA 20
ATOM 37724 C C . ASN A 1 36 ? -0.777 -7.478 -7.707 1.00 0.00 36 ASN A C 20
ATOM 37725 O O . ASN A 1 36 ? -1.608 -7.225 -8.579 1.00 0.00 36 ASN A O 20
ATOM 37736 N N . SER A 1 37 ? -1.053 -8.221 -6.623 1.00 0.00 37 SER A N 20
ATOM 37737 C CA . SER A 1 37 ? -2.353 -8.887 -6.411 1.00 0.00 37 SER A CA 20
ATOM 37738 C C . SER A 1 37 ? -3.410 -7.911 -5.838 1.00 0.00 37 SER A C 20
ATOM 37739 O O . SER A 1 37 ? -4.508 -7.779 -6.384 1.00 0.00 37 SER A O 20
ATOM 37747 N N . ARG A 1 38 ? -3.058 -7.230 -4.735 1.00 0.00 38 ARG A N 20
ATOM 37748 C CA . ARG A 1 38 ? -4.001 -6.400 -3.955 1.00 0.00 38 ARG A CA 20
ATOM 37749 C C . ARG A 1 38 ? -3.894 -4.907 -4.307 1.00 0.00 38 ARG A C 20
ATOM 37750 O O . ARG A 1 38 ? -4.826 -4.331 -4.888 1.00 0.00 38 ARG A O 20
ATOM 37771 N N . ILE A 1 39 ? -2.736 -4.302 -3.972 1.00 0.00 39 ILE A N 20
ATOM 37772 C CA . ILE A 1 39 ? -2.594 -2.829 -3.908 1.00 0.00 39 ILE A CA 20
ATOM 37773 C C . ILE A 1 39 ? -2.693 -2.167 -5.315 1.00 0.00 39 ILE A C 20
ATOM 37774 O O . ILE A 1 39 ? -3.361 -1.156 -5.458 1.00 0.00 39 ILE A O 20
ATOM 37790 N N . ILE A 1 40 ? -2.045 -2.751 -6.336 1.00 0.00 40 ILE A N 20
ATOM 37791 C CA . ILE A 1 40 ? -2.003 -2.158 -7.697 1.00 0.00 40 ILE A CA 20
ATOM 37792 C C . ILE A 1 40 ? -3.415 -2.144 -8.368 1.00 0.00 40 ILE A C 20
ATOM 37793 O O . ILE A 1 40 ? -3.849 -1.074 -8.798 1.00 0.00 40 ILE A O 20
ATOM 37809 N N . PRO A 1 41 ? -4.187 -3.301 -8.448 1.00 0.00 41 PRO A N 20
ATOM 37810 C CA . PRO A 1 41 ? -5.573 -3.293 -9.016 1.00 0.00 41 PRO A CA 20
ATOM 37811 C C . PRO A 1 41 ? -6.547 -2.377 -8.234 1.00 0.00 41 PRO A C 20
ATOM 37812 O O . PRO A 1 41 ? -7.510 -1.853 -8.802 1.00 0.00 41 PRO A O 20
ATOM 37823 N N . SER A 1 42 ? -6.268 -2.193 -6.930 1.00 0.00 42 SER A N 20
ATOM 37824 C CA . SER A 1 42 ? -7.125 -1.417 -6.023 1.00 0.00 42 SER A CA 20
ATOM 37825 C C . SER A 1 42 ? -6.765 0.092 -6.076 1.00 0.00 42 SER A C 20
ATOM 37826 O O . SER A 1 42 ? -7.501 0.893 -6.656 1.00 0.00 42 SER A O 20
ATOM 37834 N N . LEU A 1 43 ? -5.609 0.449 -5.488 1.00 0.00 43 LEU A N 20
ATOM 37835 C CA . LEU A 1 43 ? -5.185 1.850 -5.250 1.00 0.00 43 LEU A CA 20
ATOM 37836 C C . LEU A 1 43 ? -4.013 2.279 -6.162 1.00 0.00 43 LEU A C 20
ATOM 37837 O O . LEU A 1 43 ? -3.732 3.472 -6.281 1.00 0.00 43 LEU A O 20
ATOM 37853 N N . GLY A 1 44 ? -3.343 1.303 -6.798 1.00 0.00 44 GLY A N 20
ATOM 37854 C CA . GLY A 1 44 ? -2.147 1.570 -7.609 1.00 0.00 44 GLY A CA 20
ATOM 37855 C C . GLY A 1 44 ? -2.481 2.150 -8.974 1.00 0.00 44 GLY A C 20
ATOM 37856 O O . GLY A 1 44 ? -1.737 2.993 -9.503 1.00 0.00 44 GLY A O 20
ATOM 37860 N N . ASN A 1 45 ? -3.608 1.697 -9.557 1.00 0.00 45 ASN A N 20
ATOM 37861 C CA . ASN A 1 45 ? -4.151 2.258 -10.813 1.00 0.00 45 ASN A CA 20
ATOM 37862 C C . ASN A 1 45 ? -4.689 3.683 -10.600 1.00 0.00 45 ASN A C 20
ATOM 37863 O O . ASN A 1 45 ? -4.895 4.431 -11.559 1.00 0.00 45 ASN A O 20
ATOM 37874 N N . ILE A 1 46 ? -4.932 4.034 -9.329 1.00 0.00 46 ILE A N 20
ATOM 37875 C CA . ILE A 1 46 ? -5.317 5.388 -8.906 1.00 0.00 46 ILE A CA 20
ATOM 37876 C C . ILE A 1 46 ? -4.037 6.223 -8.672 1.00 0.00 46 ILE A C 20
ATOM 37877 O O . ILE A 1 46 ? -2.991 5.673 -8.297 1.00 0.00 46 ILE A O 20
ATOM 37893 N N . LYS A 1 47 ? -4.121 7.543 -8.923 1.00 0.00 47 LYS A N 20
ATOM 37894 C CA . LYS A 1 47 ? -3.011 8.481 -8.662 1.00 0.00 47 LYS A CA 20
ATOM 37895 C C . LYS A 1 47 ? -2.734 8.590 -7.145 1.00 0.00 47 LYS A C 20
ATOM 37896 O O . LYS A 1 47 ? -3.652 8.447 -6.328 1.00 0.00 47 LYS A O 20
ATOM 37915 N N . LEU A 1 48 ? -1.469 8.879 -6.814 1.00 0.00 48 LEU A N 20
ATOM 37916 C CA . LEU A 1 48 ? -0.923 8.862 -5.436 1.00 0.00 48 LEU A CA 20
ATOM 37917 C C . LEU A 1 48 ? -1.731 9.742 -4.446 1.00 0.00 48 LEU A C 20
ATOM 37918 O O . LEU A 1 48 ? -2.145 9.271 -3.375 1.00 0.00 48 LEU A O 20
ATOM 37934 N N . ALA A 1 49 ? -1.961 11.007 -4.837 1.00 0.00 49 ALA A N 20
ATOM 37935 C CA . ALA A 1 49 ? -2.649 12.015 -3.993 1.00 0.00 49 ALA A CA 20
ATOM 37936 C C . ALA A 1 49 ? -4.170 11.766 -3.921 1.00 0.00 49 ALA A C 20
ATOM 37937 O O . ALA A 1 49 ? -4.839 12.253 -3.009 1.00 0.00 49 ALA A O 20
ATOM 37944 N N . LYS A 1 50 ? -4.706 11.000 -4.891 1.00 0.00 50 LYS A N 20
ATOM 37945 C CA . LYS A 1 50 ? -6.157 10.715 -4.980 1.00 0.00 50 LYS A CA 20
ATOM 37946 C C . LYS A 1 50 ? -6.587 9.653 -3.959 1.00 0.00 50 LYS A C 20
ATOM 37947 O O . LYS A 1 50 ? -7.790 9.458 -3.736 1.00 0.00 50 LYS A O 20
ATOM 37966 N N . LEU A 1 51 ? -5.598 8.965 -3.348 1.00 0.00 51 LEU A N 20
ATOM 37967 C CA . LEU A 1 51 ? -5.841 8.070 -2.209 1.00 0.00 51 LEU A CA 20
ATOM 37968 C C . LEU A 1 51 ? -6.367 8.894 -1.017 1.00 0.00 51 LEU A C 20
ATOM 37969 O O . LEU A 1 51 ? -5.596 9.563 -0.329 1.00 0.00 51 LEU A O 20
ATOM 37985 N N . THR A 1 52 ? -7.699 8.895 -0.857 1.00 0.00 52 THR A N 20
ATOM 37986 C CA . THR A 1 52 ? -8.384 9.500 0.297 1.00 0.00 52 THR A CA 20
ATOM 37987 C C . THR A 1 52 ? -8.656 8.415 1.369 1.00 0.00 52 THR A C 20
ATOM 37988 O O . THR A 1 52 ? -8.367 7.228 1.147 1.00 0.00 52 THR A O 20
ATOM 37999 N N . SER A 1 53 ? -9.191 8.827 2.531 1.00 0.00 53 SER A N 20
ATOM 38000 C CA . SER A 1 53 ? -9.473 7.913 3.668 1.00 0.00 53 SER A CA 20
ATOM 38001 C C . SER A 1 53 ? -10.519 6.839 3.285 1.00 0.00 53 SER A C 20
ATOM 38002 O O . SER A 1 53 ? -10.502 5.719 3.814 1.00 0.00 53 SER A O 20
ATOM 38010 N N . LEU A 1 54 ? -11.429 7.215 2.370 1.00 0.00 54 LEU A N 20
ATOM 38011 C CA . LEU A 1 54 ? -12.421 6.299 1.775 1.00 0.00 54 LEU A CA 20
ATOM 38012 C C . LEU A 1 54 ? -11.717 5.122 1.061 1.00 0.00 54 LEU A C 20
ATOM 38013 O O . LEU A 1 54 ? -12.163 3.992 1.165 1.00 0.00 54 LEU A O 20
ATOM 38029 N N . HIS A 1 55 ? -10.597 5.419 0.367 1.00 0.00 55 HIS A N 20
ATOM 38030 C CA . HIS A 1 55 ? -9.796 4.413 -0.385 1.00 0.00 55 HIS A CA 20
ATOM 38031 C C . HIS A 1 55 ? -9.183 3.360 0.543 1.00 0.00 55 HIS A C 20
ATOM 38032 O O . HIS A 1 55 ? -9.031 2.198 0.153 1.00 0.00 55 HIS A O 20
ATOM 38047 N N . MET A 1 56 ? -8.836 3.788 1.764 1.00 0.00 56 MET A N 20
ATOM 38048 C CA . MET A 1 56 ? -8.309 2.895 2.808 1.00 0.00 56 MET A CA 20
ATOM 38049 C C . MET A 1 56 ? -9.394 1.886 3.218 1.00 0.00 56 MET A C 20
ATOM 38050 O O . MET A 1 56 ? -9.130 0.690 3.342 1.00 0.00 56 MET A O 20
ATOM 38064 N N . GLN A 1 57 ? -10.630 2.400 3.383 1.00 0.00 57 GLN A N 20
ATOM 38065 C CA . GLN A 1 57 ? -11.786 1.586 3.786 1.00 0.00 57 GLN A CA 20
ATOM 38066 C C . GLN A 1 57 ? -12.194 0.620 2.656 1.00 0.00 57 GLN A C 20
ATOM 38067 O O . GLN A 1 57 ? -12.451 -0.549 2.914 1.00 0.00 57 GLN A O 20
ATOM 38081 N N . ASN A 1 58 ? -12.229 1.132 1.408 1.00 0.00 58 ASN A N 20
ATOM 38082 C CA . ASN A 1 58 ? -12.552 0.340 0.190 1.00 0.00 58 ASN A CA 20
ATOM 38083 C C . ASN A 1 58 ? -11.610 -0.862 0.081 1.00 0.00 58 ASN A C 20
ATOM 38084 O O . ASN A 1 58 ? -12.036 -1.982 -0.229 1.00 0.00 58 ASN A O 20
ATOM 38095 N N . TYR A 1 59 ? -10.324 -0.597 0.380 1.00 0.00 59 TYR A N 20
ATOM 38096 C CA . TYR A 1 59 ? -9.265 -1.606 0.355 1.00 0.00 59 TYR A CA 20
ATOM 38097 C C . TYR A 1 59 ? -9.540 -2.698 1.416 1.00 0.00 59 TYR A C 20
ATOM 38098 O O . TYR A 1 59 ? -9.610 -3.877 1.078 1.00 0.00 59 TYR A O 20
ATOM 38116 N N . VAL A 1 60 ? -9.761 -2.267 2.683 1.00 0.00 60 VAL A N 20
ATOM 38117 C CA . VAL A 1 60 ? -10.003 -3.178 3.839 1.00 0.00 60 VAL A CA 20
ATOM 38118 C C . VAL A 1 60 ? -11.269 -4.049 3.624 1.00 0.00 60 VAL A C 20
ATOM 38119 O O . VAL A 1 60 ? -11.280 -5.248 3.945 1.00 0.00 60 VAL A O 20
ATOM 38132 N N . ASN A 1 61 ? -12.311 -3.435 3.028 1.00 0.00 61 ASN A N 20
ATOM 38133 C CA . ASN A 1 61 ? -13.593 -4.111 2.718 1.00 0.00 61 ASN A CA 20
ATOM 38134 C C . ASN A 1 61 ? -13.374 -5.227 1.689 1.00 0.00 61 ASN A C 20
ATOM 38135 O O . ASN A 1 61 ? -13.969 -6.305 1.792 1.00 0.00 61 ASN A O 20
ATOM 38146 N N . SER A 1 62 ? -12.496 -4.945 0.705 1.00 0.00 62 SER A N 20
ATOM 38147 C CA . SER A 1 62 ? -12.127 -5.904 -0.347 1.00 0.00 62 SER A CA 20
ATOM 38148 C C . SER A 1 62 ? -11.342 -7.090 0.240 1.00 0.00 62 SER A C 20
ATOM 38149 O O . SER A 1 62 ? -11.580 -8.221 -0.156 1.00 0.00 62 SER A O 20
ATOM 38157 N N . LEU A 1 63 ? -10.443 -6.819 1.215 1.00 0.00 63 LEU A N 20
ATOM 38158 C CA . LEU A 1 63 ? -9.593 -7.866 1.850 1.00 0.00 63 LEU A CA 20
ATOM 38159 C C . LEU A 1 63 ? -10.465 -8.870 2.621 1.00 0.00 63 LEU A C 20
ATOM 38160 O O . LEU A 1 63 ? -10.245 -10.090 2.572 1.00 0.00 63 LEU A O 20
ATOM 38176 N N . ARG A 1 64 ? -11.461 -8.317 3.323 1.00 0.00 64 ARG A N 20
ATOM 38177 C CA . ARG A 1 64 ? -12.435 -9.087 4.107 1.00 0.00 64 ARG A CA 20
ATOM 38178 C C . ARG A 1 64 ? -13.348 -9.905 3.165 1.00 0.00 64 ARG A C 20
ATOM 38179 O O . ARG A 1 64 ? -13.734 -11.038 3.477 1.00 0.00 64 ARG A O 20
ATOM 38200 N N . ASP A 1 65 ? -13.642 -9.318 1.987 1.00 0.00 65 ASP A N 20
ATOM 38201 C CA . ASP A 1 65 ? -14.485 -9.945 0.946 1.00 0.00 65 ASP A CA 20
ATOM 38202 C C . ASP A 1 65 ? -13.707 -11.056 0.199 1.00 0.00 65 ASP A C 20
ATOM 38203 O O . ASP A 1 65 ? -14.304 -12.031 -0.270 1.00 0.00 65 ASP A O 20
ATOM 38212 N N . GLU A 1 66 ? -12.369 -10.900 0.114 1.00 0.00 66 GLU A N 20
ATOM 38213 C CA . GLU A 1 66 ? -11.455 -11.937 -0.418 1.00 0.00 66 GLU A CA 20
ATOM 38214 C C . GLU A 1 66 ? -11.371 -13.121 0.560 1.00 0.00 66 GLU A C 20
ATOM 38215 O O . GLU A 1 66 ? -11.041 -14.242 0.162 1.00 0.00 66 GLU A O 20
ATOM 38227 N N . GLY A 1 67 ? -11.670 -12.844 1.843 1.00 0.00 67 GLY A N 20
ATOM 38228 C CA . GLY A 1 67 ? -11.558 -13.838 2.906 1.00 0.00 67 GLY A CA 20
ATOM 38229 C C . GLY A 1 67 ? -10.129 -14.014 3.390 1.00 0.00 67 GLY A C 20
ATOM 38230 O O . GLY A 1 67 ? -9.765 -15.087 3.887 1.00 0.00 67 GLY A O 20
ATOM 38234 N N . LEU A 1 68 ? -9.312 -12.951 3.220 1.00 0.00 68 LEU A N 20
ATOM 38235 C CA . LEU A 1 68 ? -7.927 -12.918 3.715 1.00 0.00 68 LEU A CA 20
ATOM 38236 C C . LEU A 1 68 ? -7.920 -12.923 5.254 1.00 0.00 68 LEU A C 20
ATOM 38237 O O . LEU A 1 68 ? -8.789 -12.321 5.886 1.00 0.00 68 LEU A O 20
ATOM 38253 N N . LYS A 1 69 ? -6.931 -13.612 5.828 1.00 0.00 69 LYS A N 20
ATOM 38254 C CA . LYS A 1 69 ? -6.788 -13.766 7.290 1.00 0.00 69 LYS A CA 20
ATOM 38255 C C . LYS A 1 69 ? -6.213 -12.480 7.921 1.00 0.00 69 LYS A C 20
ATOM 38256 O O . LYS A 1 69 ? -5.576 -11.678 7.228 1.00 0.00 69 LYS A O 20
ATOM 38275 N N . ARG A 1 70 ? -6.439 -12.321 9.239 1.00 0.00 70 ARG A N 20
ATOM 38276 C CA . ARG A 1 70 ? -6.023 -11.126 10.020 1.00 0.00 70 ARG A CA 20
ATOM 38277 C C . ARG A 1 70 ? -4.529 -10.777 9.836 1.00 0.00 70 ARG A C 20
ATOM 38278 O O . ARG A 1 70 ? -4.169 -9.600 9.801 1.00 0.00 70 ARG A O 20
ATOM 38299 N N . GLY A 1 71 ? -3.683 -11.816 9.695 1.00 0.00 71 GLY A N 20
ATOM 38300 C CA . GLY A 1 71 ? -2.257 -11.638 9.438 1.00 0.00 71 GLY A CA 20
ATOM 38301 C C . GLY A 1 71 ? -1.964 -10.988 8.086 1.00 0.00 71 GLY A C 20
ATOM 38302 O O . GLY A 1 71 ? -1.241 -9.990 8.019 1.00 0.00 71 GLY A O 20
ATOM 38306 N N . THR A 1 72 ? -2.552 -11.560 7.013 1.00 0.00 72 THR A N 20
ATOM 38307 C CA . THR A 1 72 ? -2.401 -11.057 5.632 1.00 0.00 72 THR A CA 20
ATOM 38308 C C . THR A 1 72 ? -2.874 -9.597 5.530 1.00 0.00 72 THR A C 20
ATOM 38309 O O . THR A 1 72 ? -2.132 -8.734 5.048 1.00 0.00 72 THR A O 20
ATOM 38320 N N . ILE A 1 73 ? -4.083 -9.339 6.070 1.00 0.00 73 ILE A N 20
ATOM 38321 C CA . ILE A 1 73 ? -4.705 -8.003 6.079 1.00 0.00 73 ILE A CA 20
ATOM 38322 C C . ILE A 1 73 ? -3.799 -6.992 6.812 1.00 0.00 73 ILE A C 20
ATOM 38323 O O . ILE A 1 73 ? -3.527 -5.909 6.290 1.00 0.00 73 ILE A O 20
ATOM 38339 N N . GLU A 1 74 ? -3.289 -7.396 7.992 1.00 0.00 74 GLU A N 20
ATOM 38340 C CA . GLU A 1 74 ? -2.452 -6.528 8.840 1.00 0.00 74 GLU A CA 20
ATOM 38341 C C . GLU A 1 74 ? -1.173 -6.089 8.104 1.00 0.00 74 GLU A C 20
ATOM 38342 O O . GLU A 1 74 ? -0.831 -4.899 8.108 1.00 0.00 74 GLU A O 20
ATOM 38354 N N . LYS A 1 75 ? -0.513 -7.058 7.446 1.00 0.00 75 LYS A N 20
ATOM 38355 C CA . LYS A 1 75 ? 0.782 -6.844 6.766 1.00 0.00 75 LYS A CA 20
ATOM 38356 C C . LYS A 1 75 ? 0.638 -5.907 5.555 1.00 0.00 75 LYS A C 20
ATOM 38357 O O . LYS A 1 75 ? 1.419 -4.968 5.398 1.00 0.00 75 LYS A O 20
ATOM 38376 N N . ILE A 1 76 ? -0.392 -6.152 4.730 1.00 0.00 76 ILE A N 20
ATOM 38377 C CA . ILE A 1 76 ? -0.589 -5.428 3.456 1.00 0.00 76 ILE A CA 20
ATOM 38378 C C . ILE A 1 76 ? -1.077 -3.985 3.694 1.00 0.00 76 ILE A C 20
ATOM 38379 O O . ILE A 1 76 ? -0.885 -3.107 2.841 1.00 0.00 76 ILE A O 20
ATOM 38395 N N . ILE A 1 77 ? -1.695 -3.747 4.866 1.00 0.00 77 ILE A N 20
ATOM 38396 C CA . ILE A 1 77 ? -1.971 -2.387 5.359 1.00 0.00 77 ILE A CA 20
ATOM 38397 C C . ILE A 1 77 ? -0.638 -1.678 5.699 1.00 0.00 77 ILE A C 20
ATOM 38398 O O . ILE A 1 77 ? -0.445 -0.531 5.309 1.00 0.00 77 ILE A O 20
ATOM 38414 N N . LYS A 1 78 ? 0.293 -2.399 6.369 1.00 0.00 78 LYS A N 20
ATOM 38415 C CA . LYS A 1 78 ? 1.619 -1.839 6.758 1.00 0.00 78 LYS A CA 20
ATOM 38416 C C . LYS A 1 78 ? 2.457 -1.481 5.516 1.00 0.00 78 LYS A C 20
ATOM 38417 O O . LYS A 1 78 ? 3.275 -0.565 5.562 1.00 0.00 78 LYS A O 20
ATOM 38436 N N . VAL A 1 79 ? 2.239 -2.231 4.418 1.00 0.00 79 VAL A N 20
ATOM 38437 C CA . VAL A 1 79 ? 2.899 -1.991 3.124 1.00 0.00 79 VAL A CA 20
ATOM 38438 C C . VAL A 1 79 ? 2.455 -0.624 2.555 1.00 0.00 79 VAL A C 20
ATOM 38439 O O . VAL A 1 79 ? 3.295 0.197 2.182 1.00 0.00 79 VAL A O 20
ATOM 38452 N N . ILE A 1 80 ? 1.126 -0.381 2.546 1.00 0.00 80 ILE A N 20
ATOM 38453 C CA . ILE A 1 80 ? 0.544 0.885 2.046 1.00 0.00 80 ILE A CA 20
ATOM 38454 C C . ILE A 1 80 ? 0.950 2.066 2.944 1.00 0.00 80 ILE A C 20
ATOM 38455 O O . ILE A 1 80 ? 1.275 3.149 2.440 1.00 0.00 80 ILE A O 20
ATOM 38471 N N . ARG A 1 81 ? 0.932 1.834 4.277 1.00 0.00 81 ARG A N 20
ATOM 38472 C CA . ARG A 1 81 ? 1.332 2.851 5.266 1.00 0.00 81 ARG A CA 20
ATOM 38473 C C . ARG A 1 81 ? 2.782 3.274 5.022 1.00 0.00 81 ARG A C 20
ATOM 38474 O O . ARG A 1 81 ? 3.053 4.452 4.897 1.00 0.00 81 ARG A O 20
ATOM 38495 N N . ASN A 1 82 ? 3.673 2.282 4.871 1.00 0.00 82 ASN A N 20
ATOM 38496 C CA . ASN A 1 82 ? 5.127 2.512 4.717 1.00 0.00 82 ASN A CA 20
ATOM 38497 C C . ASN A 1 82 ? 5.438 3.256 3.400 1.00 0.00 82 ASN A C 20
ATOM 38498 O O . ASN A 1 82 ? 6.323 4.120 3.355 1.00 0.00 82 ASN A O 20
ATOM 38509 N N . SER A 1 83 ? 4.687 2.898 2.338 1.00 0.00 83 SER A N 20
ATOM 38510 C CA . SER A 1 83 ? 4.780 3.557 1.027 1.00 0.00 83 SER A CA 20
ATOM 38511 C C . SER A 1 83 ? 4.391 5.040 1.146 1.00 0.00 83 SER A C 20
ATOM 38512 O O . SER A 1 83 ? 5.154 5.923 0.771 1.00 0.00 83 SER A O 20
ATOM 38520 N N . LEU A 1 84 ? 3.212 5.294 1.726 1.00 0.00 84 LEU A N 20
ATOM 38521 C CA . LEU A 1 84 ? 2.651 6.650 1.842 1.00 0.00 84 LEU A CA 20
ATOM 38522 C C . LEU A 1 84 ? 3.414 7.512 2.886 1.00 0.00 84 LEU A C 20
ATOM 38523 O O . LEU A 1 84 ? 3.405 8.738 2.790 1.00 0.00 84 LEU A O 20
ATOM 38539 N N . GLU A 1 85 ? 4.063 6.863 3.877 1.00 0.00 85 GLU A N 20
ATOM 38540 C CA . GLU A 1 85 ? 4.969 7.535 4.853 1.00 0.00 85 GLU A CA 20
ATOM 38541 C C . GLU A 1 85 ? 6.214 8.052 4.119 1.00 0.00 85 GLU A C 20
ATOM 38542 O O . GLU A 1 85 ? 6.669 9.179 4.334 1.00 0.00 85 GLU A O 20
ATOM 38554 N N . HIS A 1 86 ? 6.740 7.193 3.232 1.00 0.00 86 HIS A N 20
ATOM 38555 C CA . HIS A 1 86 ? 7.931 7.483 2.416 1.00 0.00 86 HIS A CA 20
ATOM 38556 C C . HIS A 1 86 ? 7.593 8.536 1.338 1.00 0.00 86 HIS A C 20
ATOM 38557 O O . HIS A 1 86 ? 8.458 9.306 0.938 1.00 0.00 86 HIS A O 20
ATOM 38572 N N . ALA A 1 87 ? 6.318 8.568 0.906 1.00 0.00 87 ALA A N 20
ATOM 38573 C CA . ALA A 1 87 ? 5.817 9.560 -0.069 1.00 0.00 87 ALA A CA 20
ATOM 38574 C C . ALA A 1 87 ? 5.756 10.966 0.566 1.00 0.00 87 ALA A C 20
ATOM 38575 O O . ALA A 1 87 ? 6.002 11.965 -0.109 1.00 0.00 87 ALA A O 20
ATOM 38582 N N . ILE A 1 88 ? 5.415 11.024 1.876 1.00 0.00 88 ILE A N 20
ATOM 38583 C CA . ILE A 1 88 ? 5.475 12.276 2.669 1.00 0.00 88 ILE A CA 20
ATOM 38584 C C . ILE A 1 88 ? 6.935 12.759 2.782 1.00 0.00 88 ILE A C 20
ATOM 38585 O O . ILE A 1 88 ? 7.226 13.953 2.635 1.00 0.00 88 ILE A O 20
ATOM 38601 N N . ASP A 1 89 ? 7.845 11.800 3.025 1.00 0.00 89 ASP A N 20
ATOM 38602 C CA . ASP A 1 89 ? 9.295 12.059 3.148 1.00 0.00 89 ASP A CA 20
ATOM 38603 C C . ASP A 1 89 ? 9.865 12.641 1.833 1.00 0.00 89 ASP A C 20
ATOM 38604 O O . ASP A 1 89 ? 10.690 13.564 1.851 1.00 0.00 89 ASP A O 20
ATOM 38613 N N . LEU A 1 90 ? 9.383 12.110 0.699 1.00 0.00 90 LEU A N 20
ATOM 38614 C CA . LEU A 1 90 ? 9.785 12.566 -0.650 1.00 0.00 90 LEU A CA 20
ATOM 38615 C C . LEU A 1 90 ? 8.962 13.801 -1.111 1.00 0.00 90 LEU A C 20
ATOM 38616 O O . LEU A 1 90 ? 9.107 14.251 -2.254 1.00 0.00 90 LEU A O 20
ATOM 38632 N N . GLU A 1 91 ? 8.087 14.324 -0.211 1.00 0.00 91 GLU A N 20
ATOM 38633 C CA . GLU A 1 91 ? 7.271 15.553 -0.436 1.00 0.00 91 GLU A CA 20
ATOM 38634 C C . GLU A 1 91 ? 6.254 15.387 -1.595 1.00 0.00 91 GLU A C 20
ATOM 38635 O O . GLU A 1 91 ? 5.699 16.373 -2.096 1.00 0.00 91 GLU A O 20
ATOM 38647 N N . LEU A 1 92 ? 5.991 14.127 -1.969 1.00 0.00 92 LEU A N 20
ATOM 38648 C CA . LEU A 1 92 ? 5.052 13.767 -3.046 1.00 0.00 92 LEU A CA 20
ATOM 38649 C C . LEU A 1 92 ? 3.593 13.916 -2.571 1.00 0.00 92 LEU A C 20
ATOM 38650 O O . LEU A 1 92 ? 2.672 14.011 -3.389 1.00 0.00 92 LEU A O 20
ATOM 38666 N N . ILE A 1 93 ? 3.408 13.906 -1.234 1.00 0.00 93 ILE A N 20
ATOM 38667 C CA . ILE A 1 93 ? 2.149 14.261 -0.545 1.00 0.00 93 ILE A CA 20
ATOM 38668 C C . ILE A 1 93 ? 2.515 14.952 0.786 1.00 0.00 93 ILE A C 20
ATOM 38669 O O . ILE A 1 93 ? 3.562 14.646 1.373 1.00 0.00 93 ILE A O 20
ATOM 38685 N N . THR A 1 94 ? 1.667 15.896 1.241 1.00 0.00 94 THR A N 20
ATOM 38686 C CA . THR A 1 94 ? 1.891 16.639 2.501 1.00 0.00 94 THR A CA 20
ATOM 38687 C C . THR A 1 94 ? 1.574 15.740 3.707 1.00 0.00 94 THR A C 20
ATOM 38688 O O . THR A 1 94 ? 2.322 15.684 4.692 1.00 0.00 94 THR A O 20
ATOM 38699 N N . LYS A 1 95 ? 0.454 15.021 3.586 1.00 0.00 95 LYS A N 20
ATOM 38700 C CA . LYS A 1 95 ? -0.057 14.099 4.609 1.00 0.00 95 LYS A CA 20
ATOM 38701 C C . LYS A 1 95 ? -0.601 12.854 3.905 1.00 0.00 95 LYS A C 20
ATOM 38702 O O . LYS A 1 95 ? -1.051 12.945 2.755 1.00 0.00 95 LYS A O 20
ATOM 38721 N N . ASN A 1 96 ? -0.554 11.695 4.578 1.00 0.00 96 ASN A N 20
ATOM 38722 C CA . ASN A 1 96 ? -1.088 10.446 4.025 1.00 0.00 96 ASN A CA 20
ATOM 38723 C C . ASN A 1 96 ? -2.352 10.039 4.778 1.00 0.00 96 ASN A C 20
ATOM 38724 O O . ASN A 1 96 ? -2.516 10.347 5.967 1.00 0.00 96 ASN A O 20
ATOM 38735 N N . VAL A 1 97 ? -3.228 9.331 4.073 1.00 0.00 97 VAL A N 20
ATOM 38736 C CA . VAL A 1 97 ? -4.496 8.823 4.614 1.00 0.00 97 VAL A CA 20
ATOM 38737 C C . VAL A 1 97 ? -4.324 7.420 5.229 1.00 0.00 97 VAL A C 20
ATOM 38738 O O . VAL A 1 97 ? -5.289 6.832 5.711 1.00 0.00 97 VAL A O 20
ATOM 38751 N N . ALA A 1 98 ? -3.081 6.918 5.261 1.00 0.00 98 ALA A N 20
ATOM 38752 C CA . ALA A 1 98 ? -2.770 5.560 5.746 1.00 0.00 98 ALA A CA 20
ATOM 38753 C C . ALA A 1 98 ? -2.383 5.575 7.237 1.00 0.00 98 ALA A C 20
ATOM 38754 O O . ALA A 1 98 ? -2.299 4.520 7.871 1.00 0.00 98 ALA A O 20
ATOM 38761 N N . ALA A 1 99 ? -2.174 6.784 7.785 1.00 0.00 99 ALA A N 20
ATOM 38762 C CA . ALA A 1 99 ? -1.713 6.984 9.173 1.00 0.00 99 ALA A CA 20
ATOM 38763 C C . ALA A 1 99 ? -2.708 6.417 10.209 1.00 0.00 99 ALA A C 20
ATOM 38764 O O . ALA A 1 99 ? -2.295 5.763 11.169 1.00 0.00 99 ALA A O 20
ATOM 38771 N N . LYS A 1 100 ? -4.019 6.658 9.990 1.00 0.00 100 LYS A N 20
ATOM 38772 C CA . LYS A 1 100 ? -5.092 6.153 10.884 1.00 0.00 100 LYS A CA 20
ATOM 38773 C C . LYS A 1 100 ? -5.552 4.736 10.475 1.00 0.00 100 LYS A C 20
ATOM 38774 O O . LYS A 1 100 ? -6.381 4.135 11.170 1.00 0.00 100 LYS A O 20
ATOM 38793 N N . THR A 1 101 ? -5.017 4.212 9.353 1.00 0.00 101 THR A N 20
ATOM 38794 C CA . THR A 1 101 ? -5.407 2.894 8.832 1.00 0.00 101 THR A CA 20
ATOM 38795 C C . THR A 1 101 ? -4.783 1.781 9.680 1.00 0.00 101 THR A C 20
ATOM 38796 O O . THR A 1 101 ? -3.605 1.442 9.513 1.00 0.00 101 THR A O 20
ATOM 38807 N N . LYS A 1 102 ? -5.568 1.275 10.637 1.00 0.00 102 LYS A N 20
ATOM 38808 C CA . LYS A 1 102 ? -5.199 0.120 11.460 1.00 0.00 102 LYS A CA 20
ATOM 38809 C C . LYS A 1 102 ? -5.911 -1.145 10.957 1.00 0.00 102 LYS A C 20
ATOM 38810 O O . LYS A 1 102 ? -6.840 -1.075 10.138 1.00 0.00 102 LYS A O 20
ATOM 38829 N N . LEU A 1 103 ? -5.436 -2.301 11.445 1.00 0.00 103 LEU A N 20
ATOM 38830 C CA . LEU A 1 103 ? -6.135 -3.585 11.299 1.00 0.00 103 LEU A CA 20
ATOM 38831 C C . LEU A 1 103 ? -7.479 -3.496 12.073 1.00 0.00 103 LEU A C 20
ATOM 38832 O O . LEU A 1 103 ? -7.484 -2.998 13.209 1.00 0.00 103 LEU A O 20
ATOM 38848 N N . PRO A 1 104 ? -8.650 -3.893 11.461 1.00 0.00 104 PRO A N 20
ATOM 38849 C CA . PRO A 1 104 ? -9.949 -3.967 12.194 1.00 0.00 104 PRO A CA 20
ATOM 38850 C C . PRO A 1 104 ? -9.903 -4.964 13.378 1.00 0.00 104 PRO A C 20
ATOM 38851 O O . PRO A 1 104 ? -8.879 -5.627 13.607 1.00 0.00 104 PRO A O 20
ATOM 38862 N N . LYS A 1 105 ? -11.029 -5.055 14.124 1.00 0.00 105 LYS A N 20
ATOM 38863 C CA . LYS A 1 105 ? -11.136 -5.851 15.369 1.00 0.00 105 LYS A CA 20
ATOM 38864 C C . LYS A 1 105 ? -10.732 -7.322 15.138 1.00 0.00 105 LYS A C 20
ATOM 38865 O O . LYS A 1 105 ? -11.515 -8.122 14.620 1.00 0.00 105 LYS A O 20
ATOM 38884 N N . ALA A 1 106 ? -9.476 -7.633 15.484 1.00 0.00 106 ALA A N 20
ATOM 38885 C CA . ALA A 1 106 ? -8.883 -8.963 15.284 1.00 0.00 106 ALA A CA 20
ATOM 38886 C C . ALA A 1 106 ? -8.952 -9.782 16.569 1.00 0.00 106 ALA A C 20
ATOM 38887 O O . ALA A 1 106 ? -8.984 -9.226 17.673 1.00 0.00 106 ALA A O 20
ATOM 38894 N N . ASP A 1 107 ? -8.968 -11.111 16.413 1.00 0.00 107 ASP A N 20
ATOM 38895 C CA . ASP A 1 107 ? -8.920 -12.050 17.545 1.00 0.00 107 ASP A CA 20
ATOM 38896 C C . ASP A 1 107 ? -7.570 -11.928 18.279 1.00 0.00 107 ASP A C 20
ATOM 38897 O O . ASP A 1 107 ? -6.538 -11.643 17.653 1.00 0.00 107 ASP A O 20
ATOM 38906 N N . LYS A 1 108 ? -7.590 -12.129 19.598 1.00 0.00 108 LYS A N 20
ATOM 38907 C CA . LYS A 1 108 ? -6.386 -12.055 20.431 1.00 0.00 108 LYS A CA 20
ATOM 38908 C C . LYS A 1 108 ? -5.499 -13.292 20.220 1.00 0.00 108 LYS A C 20
ATOM 38909 O O . LYS A 1 108 ? -5.983 -14.429 20.233 1.00 0.00 108 LYS A O 20
ATOM 38928 N N . GLU A 1 109 ? -4.201 -13.042 20.002 1.00 0.00 109 GLU A N 20
ATOM 38929 C CA . GLU A 1 109 ? -3.153 -14.078 20.013 1.00 0.00 109 GLU A CA 20
ATOM 38930 C C . GLU A 1 109 ? -2.990 -14.665 21.441 1.00 0.00 109 GLU A C 20
ATOM 38931 O O . GLU A 1 109 ? -2.448 -15.767 21.617 1.00 0.00 109 GLU A O 20
ATOM 38943 N N . GLU A 1 110 ? -3.452 -13.874 22.444 1.00 0.00 110 GLU A N 20
ATOM 38944 C CA . GLU A 1 110 ? -3.419 -14.212 23.882 1.00 0.00 110 GLU A CA 20
ATOM 38945 C C . GLU A 1 110 ? -1.972 -14.261 24.416 1.00 0.00 110 GLU A C 20
ATOM 38946 O O . GLU A 1 110 ? -1.694 -14.896 25.436 1.00 0.00 110 GLU A O 20
ATOM 38958 N N . LEU A 1 111 ? -1.066 -13.557 23.705 1.00 0.00 111 LEU A N 20
ATOM 38959 C CA . LEU A 1 111 ? 0.313 -13.288 24.170 1.00 0.00 111 LEU A CA 20
ATOM 38960 C C . LEU A 1 111 ? 0.271 -12.421 25.443 1.00 0.00 111 LEU A C 20
ATOM 38961 O O . LEU A 1 111 ? 1.171 -12.484 26.288 1.00 0.00 111 LEU A O 20
ATOM 38977 N N . GLU A 1 112 ? -0.781 -11.587 25.521 1.00 0.00 112 GLU A N 20
ATOM 38978 C CA . GLU A 1 112 ? -1.149 -10.797 26.704 1.00 0.00 112 GLU A CA 20
ATOM 38979 C C . GLU A 1 112 ? -2.587 -11.150 27.152 1.00 0.00 112 GLU A C 20
ATOM 38980 O O . GLU A 1 112 ? -3.190 -12.119 26.663 1.00 0.00 112 GLU A O 20
ATOM 38992 N N . HIS A 1 113 ? -3.108 -10.372 28.107 1.00 0.00 113 HIS A N 20
ATOM 38993 C CA . HIS A 1 113 ? -4.538 -10.339 28.450 1.00 0.00 113 HIS A CA 20
ATOM 38994 C C . HIS A 1 113 ? -4.859 -8.949 29.018 1.00 0.00 113 HIS A C 20
ATOM 38995 O O . HIS A 1 113 ? -3.987 -8.309 29.627 1.00 0.00 113 HIS A O 20
ATOM 39010 N N . HIS A 1 114 ? -6.099 -8.488 28.811 1.00 0.00 114 HIS A N 20
ATOM 39011 C CA . HIS A 1 114 ? -6.582 -7.213 29.364 1.00 0.00 114 HIS A CA 20
ATOM 39012 C C . HIS A 1 114 ? -6.665 -7.330 30.896 1.00 0.00 114 HIS A C 20
ATOM 39013 O O . HIS A 1 114 ? -7.575 -7.960 31.430 1.00 0.00 114 HIS A O 20
ATOM 39028 N N . HIS A 1 115 ? -5.651 -6.765 31.571 1.00 0.00 115 HIS A N 20
ATOM 39029 C CA . HIS A 1 115 ? -5.461 -6.880 33.030 1.00 0.00 115 HIS A CA 20
ATOM 39030 C C . HIS A 1 115 ? -6.444 -5.965 33.801 1.00 0.00 115 HIS A C 20
ATOM 39031 O O . HIS A 1 115 ? -6.427 -4.741 33.633 1.00 0.00 115 HIS A O 20
ATOM 39046 N N . HIS A 1 116 ? -7.335 -6.565 34.612 1.00 0.00 116 HIS A N 20
ATOM 39047 C CA . HIS A 1 116 ? -8.269 -5.799 35.461 1.00 0.00 116 HIS A CA 20
ATOM 39048 C C . HIS A 1 116 ? -7.512 -5.244 36.681 1.00 0.00 116 HIS A C 20
ATOM 39049 O O . HIS A 1 116 ? -7.286 -5.966 37.659 1.00 0.00 116 HIS A O 20
ATOM 39064 N N . HIS A 1 117 ? -7.072 -3.970 36.571 1.00 0.00 117 HIS A N 20
ATOM 39065 C CA . HIS A 1 117 ? -6.340 -3.272 37.646 1.00 0.00 117 HIS A CA 20
ATOM 39066 C C . HIS A 1 117 ? -7.170 -3.280 38.945 1.00 0.00 117 HIS A C 20
ATOM 39067 O O . HIS A 1 117 ? -8.266 -2.727 38.984 1.00 0.00 117 HIS A O 20
ATOM 39082 N N . HIS A 1 118 ? -6.639 -3.941 39.974 1.00 0.00 118 HIS A N 20
ATOM 39083 C CA . HIS A 1 118 ? -7.287 -4.073 41.283 1.00 0.00 118 HIS A CA 20
ATOM 39084 C C . HIS A 1 118 ? -6.209 -3.952 42.380 1.00 0.00 118 HIS A C 20
ATOM 39085 O O . HIS A 1 118 ? -5.342 -4.850 42.467 1.00 0.00 118 HIS A O 20
#

Secondary structure (DSSP, 8-state):
---S-SBHHHHHHHHHHHHHHHH-HHHHHHHHHHIIIIIIIIIISSBGGG--HHHHHHHHHHHHHHT--HHHHHHHHHHHHHHHHHHHHTTS-SS-TTTT----S----SSS------

Foldseek 3Di:
DQALPAFQLNLLVVCLVVCCVVDDPVRSVVLVVLCVPQVCVQRRVPGLQPDALVSLVVSLVVCVVVVPALVSSQVNLVSNVSSNVVCCVVVSDVDDSSPPRGRPDHDDPPPDDDDDDD

Nearest PDB structures (foldseek):
  2kd1-assembly1_A  TM=8.854E-01  e=3.679E-14  Bacillus cereus ATCC 14579
  2kkp-assembly1_A  TM=7.068E-01  e=7.388E-05  Moorella thermoacetica ATCC 39073
  2kj8-assembly1_A  TM=7.348E-01  e=7.247E-04  Escherichia coli K-12
  6en1-assembly1_A  TM=8.007E-01  e=4.515E-02  Enterococcus faecalis
  6emy-assembly1_B  TM=8.608E-01  e=1.758E-01  Enterococcus faecalis

Solvent-accessible surface area: 7909 Å² total; per-residue (Å²): 228,144,100,65,150,64,18,0,8,112,3,0,58,72,3,10,64,81,53,84,156,91,51,29,133,153,60,2,163,63,26,70,36,40,0,83,69,38,0,44,77,43,2,2,113,45,91,8,58,141,5,67,81,114,37,2,93,77,1,33,52,36,0,165,114,96,62,49,113,92,3,16,26,19,48,0,3,63,3,0,60,70,0,0,95,55,0,64,100,90,156,50,19,140,150,8,49,0,34,188,22,158,15,72,219,55,95,39,10,129,152,78,140,143,79,122,138,243

CATH classification: 1.10.150.130

Radius of gyration: 13.88 Å; Cα contacts (8 Å, |Δi|>4): 105; chains: 1; bounding box: 32×41×34 Å

Organism: Bacillus cereus (strain ATCC 14579 / DSM 31 / CCUG 7414 / JCM 2152 / NBRC 15305 / NCIMB 9373 / NCTC 2599 / NRRL B-3711) (NCBI:txid226900)